Protein 4F52 (pdb70)

Nearest PDB structures (foldseek):
  4f52-assembly1_E  TM=1.002E+00  e=5.260E-64  Homo sapiens
  4f52-assembly2_F  TM=9.256E-01  e=2.730E-46  Homo sapiens
  6oxl-assembly1_A  TM=2.474E-01  e=1.052E-02  Mus musculus
  7t3r-assembly1_D  TM=1.811E-01  e=1.548E-01  Homo sapiens
  4f52-assembly1_A  TM=1.004E+00  e=5.080E-45  Homo sapiens

InterPro domains:
  IPR001373 Cullin, N-terminal [PF00888] (21-518)
  IPR016157 Cullin, conserved site [PS01256] (749-776)
  IPR016158 Cullin homology domain [PS50069] (417-644)
  IPR016158 Cullin homology domain [SM00182] (447-594)
  IPR016159 Cullin repeat-like-containing domain superfamily [SSF74788] (17-409)
  IPR019559 Cullin, neddylation domain [PF10557] (706-766)
  IPR019559 Cullin, neddylation domain [SM00884] (703-770)
  IPR036317 Cullin homology domain superfamily [SSF75632] (413-686)
  IPR036388 Winged helix-like DNA-binding domain superfamily [G3DSA:1.10.10.10] (604-671)
  IPR036388 Winged helix-like DNA-binding domain superfamily [G3DSA:1.10.10.10] (672-776)
  IPR036390 Winged helix DNA-binding domain superfamily [SSF46785] (687-776)
  IPR045093 Cullin [PTHR11932] (12-776)
  IPR059120 Cullin-like, alpha+beta domain [PF26557] (539-658)

Organism: Homo sapiens (NCBI:txid9606)

GO terms:
  GO:0034599 cellular response to oxidative stress (P, IDA)
  GO:0043123 positive regulation of canonical NF-kappaB signal transduction (P, IDA)
  GO:0043161 proteasome-mediated ubiquitin-dependent protein catabolic process (P, IDA)
  GO:0031625 ubiquitin protein ligase binding (F, IDA)
  GO:0031146 SCF-dependent proteasomal ubiquitin-dependent protein catabolic process (P, IDA)
  GO:0070936 protein K48-linked ubiquitination (P, IDA)
  GO:0160072 ubiquitin ligase complex scaffold activity (F, IDA)
  GO:0005634 nucleus (C, IC)
  GO:0005737 cytoplasm (C, IC)
  GO:0005515 protein binding (F, IPI)
  GO:1990452 Parkin-FBXW7-Cul1 ubiquitin ligase complex (C, IPI)
  GO:0031461 cullin-RING ubiquitin ligase complex (C, IDA)
  GO:0005886 plasma membrane (C, IDA)
  GO:0019005 SCF ubiquitin ligase complex (C, IDA)
  GO:0016567 protein ubiquitination (P, IDA)
  GO:0097193 intrinsic apoptotic signaling pathway (P, TAS)
  GO:0000082 G1/S transition of mitotic cell cycle (P, TAS)
  GO:0005654 nucleoplasm (C, TAS)
  GO:0005829 cytosol (C, TAS)

Foldseek 3Di:
DVLQVVVLVVQLQVVVVVVSVVCCVVVCQVSLVSNLQSLLVSQLVPSRHDPVSLVVSLVVVCVVVHDPSRPLVVQSVVLSVVQVVLQVVLCVVCVVDDDLPFDDGDRAHDPVSHPDDDAFFFDQDPNRPVVVVSSVVVVCVVDPPDDDDDRQQSPWDWDWDDLAPDIAIETAGSLLVQQVVVPVVDFKDFLLRSCVRGVGDSVVSLLVVLLVCVPVFKHFPDPVDDSVDDGGDRRTMIGTDNHDDDPDRYDYSYDDSD/DPDDDDDDDDDDDDDDDDDAAAQPQQGDHQVDFDVVLVVDDCDPVVVFHWWAWPVGRIHGCVRVVVVCVPPQFDDPPTDRTDTD/DLVLLVVVLVCFCPLVCLVVSVVVVVPDVNLVSNVLSVLVCLLVVSGPDLVSLVVNVVSNPCPCVSCVLPVQSSVQQVVQVVVFVVLVVVQPPPHDDDDDDGDRFHDVVSHPDDAAFFWDQDPNCVVVVVSVVVVVCVVVPDDDGGDHQQSDWDWDWDPLAPDIAIETAGSLVVLQVVVCVVHFKDFLLRSCVRGVGDSVVNLVLVLLCCVQVQKHWPDPVDDSVPDDGDRRTMIGGDNHDDDPHRYYYSYDDD/DPDDDDDDDDDDDDDDDDDDAPAPQQRHHLVDAGDVCVVPPADPVRDDQHWWAWVVRDIHRCVRVVVVCVVNQDDPVDSPGGDTD/DLVVVLVVVCVVPVVDVPVNLVSLLVCLPDHDPPVVVVVPPVVPPLVCLAAPVLSSQVSLLCCCLVPPPPDPVNVSSVVVNVSSLVRYHLVVRVVSLLVLLPDDAFLSSQVSLVVCLVSLQSSVVVVVQALVSVLVVLVSLLNRLLPYDEDDPDVDRSCNLVSLVSVLVSCVVLLVVLLDDPDPDVNSVVNLVSLVVSLLSCLARHQLLYDPPDSSLVNPLSSLVSCVSRPNRPLNHVVSLRSNLSNLLCCVVVVRVVVVDDDCPPLVVVCLVNLSSLLVQLVDQDPSSPVSSLSSLCVSLVPADFQPAEQCSVVDPSLQVVLVSLLCCLPPHPDPVSNVSSVVSNVSSLRRHHAVNNLVNLLCCLVPSPALVVLLVSLVVLLVCLVVVPDPHCCAPVNVVVVLCSLQAADVHLADDCQRNLRSLVSNLVSLLCVLPPDAVVRRSHPDPVCPVVSCVRHVPSLVNNLVVLLVVLVVCLVVVVVVVVVVCVPSPVSVVSVVVNVSSVVSVVSSVVSVVSVVVRD/DLVCQLVVLQVVVQPDPVCDPVSQVSNLVSLVVVVVVDPDCLVDDRSQVVLAEGVLSVLQVLVVPVPDVDNVSSVVVNVSSLVHYPLVSNLVVLLCLLVVDAWLRSQVSLPVRLVSNLVSVVVDPPDLVSVLSVLCSNLVRLLPYDCPLPPPVHRSCNLVNLQVVCVSCVVVLVVVVVPCVNLVSLVVSLQSLLARPLLLPNADVRSVLVNNLVSLVSQVSSPPRCVVVLVPSRVSSVLSVLLCCQVVPHCCVVPDPDDDLVSVLLSNLVSLLVQLPDDPPRSNVSSLSSLVSSQVPADWLQAEQVSVVDVSNLVNLVSLLCQLPPPPDPVSNVSSVVSNVSSLRRHHLVNLLVSLVSCLPSRPALQVNLVSLLVLLVSCVVVCRCSKACVVVVVVCSQQCLPVQQPSVCVRNLSSLLSNLVSLQCQLVVAAPVHGIHDDPVCVVVCCVRHLVSLVNNLVVLLVVLVVVVVCVVVVPCVCVVVSVVSVVVNVSSVVSVVSSVVSVVSNVVRD

B-factor: mean 109.43, std 35.44, range [20.0, 257.78]

Solvent-accessible surface area: 84834 Å² total; per-residue (Å²): 93,133,68,0,100,111,4,18,71,70,11,128,172,83,83,53,6,67,114,20,40,143,134,46,131,198,140,93,97,85,28,31,122,48,6,14,94,37,2,0,88,8,18,11,91,87,89,7,69,53,82,110,24,5,32,26,10,14,73,41,4,63,137,36,29,18,122,74,22,0,25,69,5,54,89,1,68,103,4,34,30,71,2,135,79,10,32,124,81,1,96,138,5,10,74,45,6,75,87,21,139,11,72,8,35,0,27,2,0,9,26,44,16,8,37,24,132,149,31,38,76,8,20,39,16,87,77,0,46,60,2,24,35,4,0,26,5,0,11,62,48,104,64,107,36,60,27,15,42,15,0,24,70,50,4,88,7,12,0,25,0,60,34,16,136,17,142,1,21,0,60,1,24,1,17,3,0,5,0,0,9,51,0,28,84,100,82,37,28,36,2,68,85,0,17,99,38,4,60,1,124,65,97,59,0,32,73,8,0,57,16,0,16,136,21,102,0,1,42,21,112,80,169,145,24,84,34,81,130,74,119,30,103,64,118,32,50,0,71,15,94,93,30,5,94,18,140,115,59,102,20,81,10,58,64,111,74,212,165,61,1,82,19,67,71,0,40,2,6,0,10,21,14,58,44,25,110,66,90,43,0,18,10,0,46,3,80,21,153,77,87,1,1,23,10,38,6,65,148,88,36,100,91,10,153,26,87,49,9,126,0,90,16,88,48,22,1,2,104,33,2,0,52,93,12,40,187,80,67,115,27,1,5,77,38,75,134,131,26,132,110,152,108,88,134,42,0,136,87,4,11,70,68,8,124,196,100,101,54,5,58,112,5,24,124,133,38,151,173,150,147,38,36,161,76,11,6,108,14,4,0,125,5,9,11,58,120,75,23,81,34,94,120,12,6,35,31,11,16,65,68,25,55,180,62,84,84,65,1,19,68,6,40,74,0,40,102,0,24,40,72,1,93,80,4,28,91,68,6,156,141,9,11,87,56,6,21,62,62,130,18,69,26,29,1,14,3,1,12,30,30,16,6,47,32,130,118,54,29,86,24,34,43,18,99,61,1,40,66,4,29,19,4,0,11,3,12,5,51,48,107,41,113,45,51,17,16,54,10,1,30,70,52,4,67,3,22,0,21,1,59,28,18,143,81,132,6,28,0,42,1,20,0,13,4,0,3,0,0,9,52,0,38,111,86,80,33,32,27,0,77,91,0,21,73,48,4,95,0,121,56,73,65,0,24,89,11,0,69,23,0,12,121,29,115,0,0,36,27,120,88,164,50,15,2,22,36,35,42,122,28,100,57,100,47,58,0,67,9,72,83,17,5,141,49,215,137,125,146,16,81,10,55,67,123,166,140,52,0,62,21,91,68,0,43,0,4,0,10,30,12,62,41,28,111,61,93,27,0,25,8,1,54,6,57,39,154,67,67,2,2,25,17,32,3,77,130,40,67,110,131,59,109,94,14,82,59,10,133,0,65,13,101,60,24,3,0,84,51,3,0,36,80,12,36,167,104,72,131,30,1,6,82,30,81,127,125,16,109,83,163,181,24,28,114,64,4,90,71,27,24,145,170,26,68,143,108,191,57,120,9,74,74,0,0,70,132,9,4,90,182,48,68,31,88,60,7,20,123,37,2,78,114,110,136,22,87,86,11,12,85,67,63,0,67,18,7,2,12,13,2,3,90,32,2,43,117,71,91,63,146,45,107,128,48,124,70,32,51,83,7,8,72,30,0,13,149,32,3,44,31,124,70,1,24,101,13,1,14,42,4,54,128,76,15,49,32,128,96,2,8,88,2,2,61,29,1,15,107,1,1,43,47,2,7,112,91,42,167,73,63,1,127,12,10,2,62,1,2,25,10,1,38,62,19,2,30,61,8,72,23,24,87,134,128,183,44,83,82,10,2,23,106,1,1,110,22,0,0,111,5,0,85,42,13,4,99,102,14,109,99,82,198,104,132,50,126,44,19,66,79,18,52,87,39,0,22,101,1,0,19,35,0,0,59,32,2,0,3,27,0,64,38,228,69,66,10,102,80,1,0,35,41,0,0,18,7,0,42,34,9,33,70,39,8,58,165,75,198,135,67,35,38,0,32,0,0,5,8,4,0,2,70,26,26,32,4,48,84,119,84,33,102,143,64,118,58,32,49,125,48,1,61,130,6,0,25,44,0,27,36,1,7,120,70,77,26,92,11,1,4,40,1,0,1,65,2,0,44,65,18,0,97,179,5,131,82,69,34,0,80,68,110,38,12,134,75,157,9,0,47,33,1,0,58,4,0,10,120,6,2,9,54,10,94,53,110,99,13,30,158,72,0,22,47,10,0,50,36,0,2,54,16,0,28,42,41,0,4,10,37,0,0,78,22,0,10,106,48,23,93,15,11,4,0,18,9,24,0,2,46,7,0,6,47,16,3,40,121,21,41,164,224,115,92,1,19,20,108,82,0,30,43,0,6,98,42,2,15,118,26,42,61,16,40,134,9,37,3,47,69,22,24,19,33,7,7,8,1,0,3,3,11,8,2,4,4,30,82,15,84,63,155,102,46,102,4,7,10,38,102,47,38,25,98,22,47,90,113,5,1,106,23,1,51,77,4,0,85,120,16,53,51,71,11,103,44,22,12,121,52,0,77,83,8,26,139,89,121,165,128,91,100,140,44,4,147,25,1,62,54,0,38,49,36,2,66,14,0,43,15,4,0,58,36,0,56,92,14,27,106,119,66,82,193,18,101,109,55,10,48,58,13,3,134,101,22,44,155,65,148,101,200,164,135,145,12,65,30,104,12,60,88,1,2,60,113,24,28,125,172,103,52,114,32,8,104,71,132,133,4,81,92,17,6,68,46,14,0,79,23,15,4,8,15,3,0,110,42,2,19,143,162,178,100,146,52,58,67,112,12,10,82,30,2,15,124,39,7,40,24,93,55,2,12,93,8,0,11,34,1,88,129,26,63,66,22,108,51,1,16,75,1,0,49,53,0,9,107,18,0,31,60,1,9,84,96,51,148,76,77,3,126,15,12,3,55,0,7,33,14,2,28,72,10,4,36,102,10,61,16,21,120,162,41,65,163,22,96,63,4,3,3,101,0,2,77,15,5,2,127,5,3,68,37,10,10,90,108,41,116,149,151,126,98,20,59,80,33,4,36,81,7,1,32,39,1,0,40,40,7,1,6,35,1,83,25,152,166,57,9,12,78,92,6,0,30,53,1,0,17,12,1,25,44,4,30,86,33,7,18,185,49,64,127,176,126,64,40,36,0,31,0,0,7,1,8,0,3,32,38,29,44,5,51,58,100,52,26,70,156,133,88,50,64,48,101,33,2,73,45,3,0,23,22,0,30,37,0,14,138,87,79,25,80,13,0,6,34,4,0,1,49,0,0,62,43,16,0,100,166,9,132,75,76,47,0,73,96,93,26,18,147,74,161,14,1,42,28,2,0,40,11,0,12,122,8,1,12,65,12,106,45,98,94,8,28,110,67,0,24,53,5,1,57,44,0,3,56,15,2,25,50,43,0,5,8,40,0,0,84,25,0,10,85,80,22,102,10,8,6,2,17,2,21,0,1,39,11,0,10,58,19,0,34,130,18,100,168,89,0,12,14,109,86,0,34,43,0,7,77,30,1,11,133,35,78,107,13,36,51,2,26,6,36,50,37,22,22,33,10,6,9,1,0,3,2,4,4,1,2,0,35,52,10,56,84,150,92,65,110,5,5,11,31,108,24,24,28,82,13,60,88,103,7,5,126,19,2,53,92,0,3,81,80,5,81,45,53,4,73,44,18,20,116,81,1,77,100,47,55,203,118,26,136,121,58,8,127,10,1,69,62,0,30,49,39,6,65,18,0,62,21,3,0,49,35,0,58,84,16,15,129,108,57,105

Secondary structure (DSSP, 8-state):
-HHHHHHHHHH--HHHHHHHHHHHH--HHHHHHHHHHHHHHHHHT---S-HHHHHHHHHHHHHHH-HHHHHHHHHHHHHHHHHHHHHHHHHHHHTTSPPPSSEEEEEEEETTTS-----------HHHHHHHHHHHHHHHHH-TTEEEEEEEEEEEEEEEESSSSS--EEEEEHHHHHHHGGGGT-SEEEHH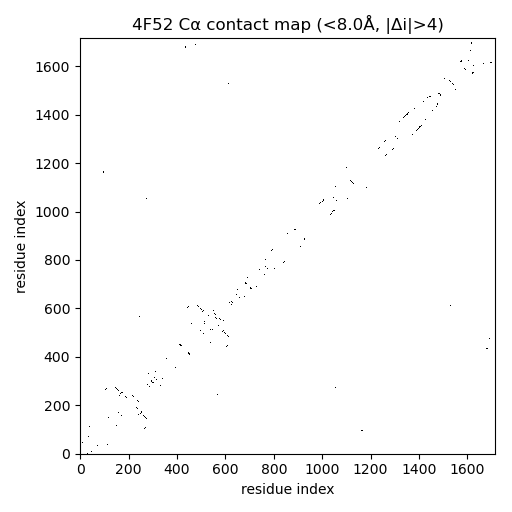HHHHHH---HHHHHHHHHHHHHSTTEE-S-TT--TTT----TT-EEEE-TT---SBSEEE------/--EEEEEEEEEEEEEEPP---B-SSS-SBTTS--HHHHSSPS-STT---EEEBTT--EEEHHHHHHHTTT-SB-SSS--B--B-/-HHHHHHHHHT----TTHHHHHHHHHT---HHHHHHHHHHHHHTT--S-SHHHHHHHHHH---HHHHHHHHHHHHHHHHHHHHHHHHHHHHHTT----SEEEEEEEETTTS---PPPP----HHHHHHHHHHHHHHHHHSSS-EEEE-GGG-EEEEEESSSSS--EEEEEHHHHHHHHGGGT-SEEEHHHHHHHH---HHHHHHHHHHHHHTTSEEES-TTB-TTT----TT-EEEE-TT---S-SEEE-----/--EEEEEEEEEEEEEPPP---B-TTT-SBSSS--HHHHHS---TTT----EEEBTT--EEEHHHHHHHHHH-SB-TTT-SBP-B-/-HHHHHHHHHHHHSS---HHHHHHHHHHSSS-SHHHHHHHTT-TTHHHHHHTGGGGHHHHHHHHHTS---SSSTHHHHHHHHHHHHHS-GGGHHHHHGGGGTS--GGGHHHHHHHHHHHHHHHHHHS-S-HHHHHHHHHHHHHHHHHSPPPS----SS-HHHHHHHHHHHHHHHHHHHHS-S---HHHHHHHHHHHHHHHHHHHHHHHH-----HHHHHHHHHHHHHHHSSS-GGG----HHHHHHHHIIIIIT-TTTTTS-----HHHHHHHHHHHHHHHHT---HHHHHHHHHHHHHHHHSSPTT-B-GGGGGSHHHHHHHHHHHHHHHH-S-HHHHHHHHHHHHHHHHHB-HHHHHHHHHHHHHHH--HHHHHHHHHHHHHHHHHT----TTTSHHHHHHHHHHS--TTTTT--TTTSHHHHHHHHHHHHHHHHHSPTTT--SSGGGTHHHHIIIIIHHHHHHHHHHHHHHHHHHHHHHHHHHHT--TTGGGHHHHHHHHHHHHHHHHHHHHHHHHHHT-/-HHHHHHHHHHHHHS-----THHHHHHHHHHHHHHT---STTTSSTTHHHHHHS-GGGHHHHHHHH-----HHHHHHHHHHHHSS-HHHHHHHHHGGGTS--SSHHHHHHHHHHHHHHHHHHHSSS-SHHHHHHHHHHHHHHTTSPP-----S-SS-HHHHHHHHHHHHHHHHHHHH--HHHHHHHHHHHHHHHHHHHHH------HHHHHHHHHHHHHHHSSS-STT---TTTHHHHHHHHHHHHTS--SGGGS-S---HHHHHHHHHHHHHHHHT--SHHHHHHHHHHHHHHHTTSPTT-B-GGGGGSHHHHHHHHHHHHHHHH-S-HHHHHHHHHHHHHHHHHB-HHHHHHHHHHHHHHT--HHHHHHHHHHHHHHHHTT--TTTSHHHHHHHHHHS--SS-SSS-SSTTHHHHHHHHHHHHHHHHHS-SSS--SSTTTSHHHHIIIIIHHHHHHHHHHHHHHHHHHHHHHHT---HHHHHHHHHHHHHHHHHHHHHHHHHHHHHHHH-

Radius of gyration: 57.24 Å; Cα contacts (8 Å, |Δi|>4): 2184; chains: 6; bounding box: 103×138×144 Å

Sequence (1716 aa):
EELARYCDSLLKLEDTLNQVMEKFKKDKDVFQKFYAKMLAKRLVHQNSASDDAEASMISKLKQACGFEYTSKLQRMFQDIGVSKDLNEQFKKHLTNSEPLDLDFSIQVLSSGSWPFQQSCTFALPSELERSYQRFTAFYASRHSGRKLTWLYQLSKGELVTNCFKNRYTLQASTFQMAILLQYNTEDAYTVQQLTDSTQIKMDILAQVLQILLKSKLLVLEDENANVDEVELKPDTLIKLYLGYKNKKLRVNINVPMKKRFEVKKWNAVALWAWDIVVDNCAICRNHIMDLCIECQANQASATSECTVAWGVCNHAFHFHCISRWLKTRQVCPLDNREWEFQPEELARYCDSLLKLEDTLNQVMEKFKKIVFQKFYAKMLAKRLVHQNSASDDAEASMISKLKQGFEYTSKLQRMFQDIGVSKDLNEQFKKHLTNSEPLDLDFSIQVLSSGSWPFQQSCTFALPSELERSYQRFTAFYASRHSGRKLTWLYQLSKGELVTNCFKNRYTLQASTFQMAILLQYNTEDAYTVQQLTDSTQIKMDILAQVLQILLKSKLLVLEDENANVDEVELKPDTLIKLYLGYKNKKLRVNINVPMKRFEVKKWNAVALWAWDIVVDNCAICRNHIMDLCIECQANQASATSEECTVAWGVCNHAFHFHCISRWLKTRQVCPLDNREWEFQMAVEELQSIIKRCQILEGLFQLAGQRCIEEGHTDQLLEIIQNEKNKVIIKNMGWNLVGPVVRCLLCKDKEDSKRKVYFLIFDLLVKLCNPKELLLGLLELIEEPSGKQISQSILLLLQPLQTVIQKLHNKAYSIGLALSTLWNQLSLLPVPYSKMDDYGLCQCCKALIEFTKPFVEEVIDNKENSLENEKLKDELLKFCFKSLKCPLLTAQFFDPFRYFASEIIGFLSAIGHPFPKMKQLADSMASLAYLVFVQGIHIDQLPMVLSPLYLLQFNMGHIEVFLQRTEESVISKGLELLENSLLRIEDNSLLYQYLEIKSFLTVPQGLVKVMTLCPIETLRKKSLAMLQLYINKLDSQGKYTLFRCLLNTSNHSGVEAFIIQNIKNQIDMSLKRKWFTGPQLISLLDLVLFLPEGAETDLLQNSDRIMASLNLLRYLVIKDNENDNQTGLWTELGNIENNFLKPLHIGLNMSKAHYEAEIKNSQEAQKSKDPPEMQLKVLHSALFTFDLIESVLARVEELIEIKTMAVEELQSIIKRCQILEEQKEEDFGLFQLAGQRCIEELLEIIQNEKNKVIIKNMGWNLVGPVVRCLLCSKRKVYFLIFDLLVKLCNPKELLLGLLELIEEPSGKQISQSILLLLQPLQTVIQKLHNKAYSIGLALSTLWNQLSLLPVPYQIQMDDYGLCQCCKALIEFTKPFVEEVIDNEKLKDELLKFCFKSLKCPLLTAQFFNDPFRYFASEIIGFLSAIGHPFPKMINKQLADSMASLAYLVFVQGIHIDQLPMVLSPLYLLQFNMGHIEVFLQRTEESVISKGLELLENSLLRIEDNSLLYQYLEIKSFLTVPQGLVKVMTLCPIETLRKKSLAMLQLYINKLDSQGKYTLFRCLLNTSNHSGVEAFIIQNIKNQIDMSLKWFTGPQLISLLDLVLFLPEGAETDLLQNSDRIMASLNLLRYLVIKDNENDNQTGLWTELGNIENNFLKPLHIGLNMSKAHYEAEIKNSQEAQKPPEMQLKVLHSALFTFDLIESVLARVEELIEIKT

CATH classification: 1.20.1310.10 (+1 more: 3.30.230.130)

Structure (mmCIF, N/CA/C/O backbone):
data_4F52
#
_entry.id   4F52
#
_cell.length_a   53.333
_cell.length_b   193.932
_cell.length_c   142.075
_cell.angle_alpha   90.00
_cell.angle_beta   98.81
_cell.angle_gamma   90.00
#
_symmetry.space_group_name_H-M   'P 1 21 1'
#
loop_
_entity.id
_entity.type
_entity.pdbx_description
1 polymer Cullin-1
2 polymer 'E3 ubiquitin-protein ligase RBX1'
3 polymer Glomulin
4 non-polymer 'ZINC ION'
#
loop_
_atom_site.group_PDB
_atom_site.id
_atom_site.type_symbol
_atom_site.label_atom_id
_atom_site.label_alt_id
_atom_site.label_comp_id
_atom_site.label_asym_id
_atom_site.label_entity_id
_atom_site.label_seq_id
_atom_site.pdbx_PDB_ins_code
_atom_site.Cartn_x
_atom_site.Cartn_y
_atom_site.Cartn_z
_atom_site.occupancy
_atom_site.B_iso_or_equiv
_atom_site.auth_seq_id
_atom_site.auth_comp_id
_atom_site.auth_asym_id
_atom_site.auth_atom_id
_atom_site.pdbx_PDB_model_num
ATOM 1 N N . GLU A 1 12 ? -15.232 -54.200 4.732 1.00 158.82 420 GLU A N 1
ATOM 2 C CA . GLU A 1 12 ? -14.586 -53.201 5.576 1.00 160.99 420 GLU A CA 1
ATOM 3 C C . GLU A 1 12 ? -13.484 -53.819 6.439 1.00 158.18 420 GLU A C 1
ATOM 4 O O . GLU A 1 12 ? -12.304 -53.634 6.151 1.00 152.93 420 GLU A O 1
ATOM 10 N N . GLU A 1 13 ? -13.867 -54.560 7.480 1.00 162.48 421 GLU A N 1
ATOM 11 C CA . GLU A 1 13 ? -12.894 -55.177 8.390 1.00 165.58 421 GLU A CA 1
ATOM 12 C C . GLU A 1 13 ? -11.879 -56.029 7.627 1.00 163.78 421 GLU A C 1
ATOM 13 O O . GLU A 1 13 ? -10.737 -56.204 8.065 1.00 161.60 421 GLU A O 1
ATOM 19 N N . LEU A 1 14 ? -12.305 -56.550 6.480 1.00 163.72 422 LEU A N 1
ATOM 20 C CA . LEU A 1 14 ? -11.422 -57.306 5.598 1.00 162.33 422 LEU A CA 1
ATOM 21 C C . LEU A 1 14 ? -10.167 -56.483 5.299 1.00 161.18 422 LEU A C 1
ATOM 22 O O . LEU A 1 14 ? -9.085 -57.033 5.080 1.00 161.27 422 LEU A O 1
ATOM 27 N N . ALA A 1 15 ? -10.328 -55.162 5.317 1.00 159.48 423 ALA A N 1
ATOM 28 C CA . ALA A 1 15 ? -9.225 -54.220 5.145 1.00 154.51 423 ALA A CA 1
ATOM 29 C C . ALA A 1 15 ? -8.491 -53.986 6.462 1.00 149.16 423 ALA A C 1
ATOM 30 O O . ALA A 1 15 ? -7.291 -54.240 6.570 1.00 144.85 423 ALA A O 1
ATOM 32 N N . ARG A 1 16 ? -9.228 -53.486 7.451 1.00 148.95 424 ARG A N 1
ATOM 33 C CA . ARG A 1 16 ? -8.673 -53.126 8.750 1.00 151.08 424 ARG A CA 1
ATOM 34 C C . ARG A 1 16 ? -7.736 -54.203 9.281 1.00 145.59 424 ARG A C 1
ATOM 35 O O . ARG A 1 16 ? -6.682 -53.896 9.838 1.00 142.42 424 ARG A O 1
ATOM 43 N N . TYR A 1 17 ? -8.116 -55.464 9.102 1.00 143.97 425 TYR A N 1
ATOM 44 C CA . TYR A 1 17 ? -7.306 -56.568 9.601 1.00 147.36 425 TYR A CA 1
ATOM 45 C C . TYR A 1 17 ? -5.849 -56.451 9.147 1.00 141.16 425 TYR A C 1
ATOM 46 O O . TYR A 1 17 ? -4.919 -56.673 9.929 1.00 143.13 425 TYR A O 1
ATOM 55 N N . CYS A 1 18 ? -5.662 -56.092 7.882 1.00 140.05 426 CYS A N 1
ATOM 56 C CA . CYS A 1 18 ? -4.332 -55.971 7.292 1.00 138.62 426 CYS A CA 1
ATOM 57 C C . CYS A 1 18 ? -3.483 -54.876 7.957 1.00 137.45 426 CYS A C 1
ATOM 58 O O . CYS A 1 18 ? -2.282 -55.058 8.179 1.00 141.82 426 CYS A O 1
ATOM 61 N N . ASP A 1 19 ? -4.106 -53.743 8.274 1.00 128.02 427 ASP A N 1
ATOM 62 C CA . ASP A 1 19 ? -3.394 -52.644 8.924 1.00 124.74 427 ASP A CA 1
ATOM 63 C C . ASP A 1 19 ? -3.137 -52.935 10.412 1.00 136.75 427 ASP A C 1
ATOM 64 O O . ASP A 1 19 ? -2.104 -52.538 10.956 1.00 135.79 427 ASP A O 1
ATOM 69 N N . SER A 1 20 ? -4.067 -53.648 11.054 1.00 142.35 428 SER A N 1
ATOM 70 C CA . SER A 1 20 ? -3.923 -54.054 12.458 1.00 141.07 428 SER A CA 1
ATOM 71 C C . SER A 1 20 ? -2.799 -55.076 12.628 1.00 136.44 428 SER A C 1
ATOM 72 O O . SER A 1 20 ? -2.122 -55.107 13.659 1.00 135.38 428 SER A O 1
ATOM 75 N N . LEU A 1 21 ? -2.622 -55.916 11.611 1.00 131.27 429 LEU A N 1
ATOM 76 C CA . LEU A 1 21 ? -1.527 -56.879 11.581 1.00 136.79 429 LEU A CA 1
ATOM 77 C C . LEU A 1 21 ? -0.215 -56.198 11.208 1.00 138.59 429 LEU A C 1
ATOM 78 O O . LEU A 1 21 ? 0.854 -56.576 11.690 1.00 145.82 429 LEU A O 1
ATOM 83 N N . LEU A 1 22 ? -0.305 -55.198 10.336 1.00 133.38 430 LEU A N 1
ATOM 84 C CA . LEU A 1 22 ? 0.884 -54.559 9.776 1.00 139.48 430 LEU A CA 1
ATOM 85 C C . LEU A 1 22 ? 1.346 -53.306 10.533 1.00 139.96 430 LEU A C 1
ATOM 86 O O . LEU A 1 22 ? 2.374 -52.712 10.197 1.00 134.03 430 LEU A O 1
ATOM 91 N N . LYS A 1 23 ? 0.589 -52.921 11.559 1.00 146.20 431 LYS A N 1
ATOM 92 C CA . LYS A 1 23 ? 0.875 -51.722 12.349 1.00 142.91 431 LYS A CA 1
ATOM 93 C C . LYS A 1 23 ? 2.243 -51.805 13.018 1.00 139.27 431 LYS A C 1
ATOM 94 O O . LYS A 1 23 ? 3.247 -51.378 12.447 1.00 135.38 431 LYS A O 1
ATOM 100 N N . LEU A 1 34 ? 5.216 -64.765 7.554 1.00 173.49 442 LEU A N 1
ATOM 101 C CA . LEU A 1 34 ? 5.300 -63.308 7.428 1.00 167.08 442 LEU A CA 1
ATOM 102 C C . LEU A 1 34 ? 4.584 -62.806 6.168 1.00 171.42 442 LEU A C 1
ATOM 103 O O . LEU A 1 34 ? 3.422 -62.402 6.227 1.00 168.16 442 LEU A O 1
ATOM 108 N N . GLU A 1 35 ? 5.276 -62.814 5.032 1.00 176.69 443 GLU A N 1
ATOM 109 C CA . GLU A 1 35 ? 4.604 -62.596 3.755 1.00 177.58 443 GLU A CA 1
ATOM 110 C C . GLU A 1 35 ? 3.664 -63.771 3.555 1.00 184.01 443 GLU A C 1
ATOM 111 O O . GLU A 1 35 ? 2.711 -63.701 2.784 1.00 183.05 443 GLU A O 1
ATOM 117 N N . ASP A 1 36 ? 3.961 -64.859 4.258 1.00 190.29 444 ASP A N 1
ATOM 118 C CA . ASP A 1 36 ? 3.044 -65.977 4.387 1.00 192.74 444 ASP A CA 1
ATOM 119 C C . ASP A 1 36 ? 1.713 -65.472 4.929 1.00 188.56 444 ASP A C 1
ATOM 120 O O . ASP A 1 36 ? 0.696 -65.529 4.245 1.00 190.08 444 ASP A O 1
ATOM 125 N N . THR A 1 37 ? 1.735 -64.948 6.152 1.00 181.40 445 THR A N 1
ATOM 126 C CA . THR A 1 37 ? 0.534 -64.425 6.802 1.00 174.64 445 THR A CA 1
ATOM 127 C C . THR A 1 37 ? -0.101 -63.295 5.991 1.00 170.13 445 THR A C 1
ATOM 128 O O . THR A 1 37 ? -1.212 -62.854 6.294 1.00 171.12 445 THR A O 1
ATOM 132 N N . LEU A 1 38 ? 0.625 -62.815 4.983 1.00 163.92 446 LEU A N 1
ATOM 133 C CA . LEU A 1 38 ? 0.101 -61.851 4.015 1.00 151.92 446 LEU A CA 1
ATOM 134 C C . LEU A 1 38 ? -0.754 -62.555 2.964 1.00 155.71 446 LEU A C 1
ATOM 135 O O . LEU A 1 38 ? -1.947 -62.274 2.806 1.00 153.80 446 LEU A O 1
ATOM 140 N N . ASN A 1 39 ? -0.111 -63.453 2.227 1.00 160.53 447 ASN A N 1
ATOM 141 C CA . ASN A 1 39 ? -0.781 -64.281 1.238 1.00 164.24 447 ASN A CA 1
ATOM 142 C C . ASN A 1 39 ? -2.011 -64.976 1.828 1.00 169.72 447 ASN A C 1
ATOM 143 O O . ASN A 1 39 ? -3.003 -65.190 1.129 1.00 171.88 447 ASN A O 1
ATOM 148 N N . GLN A 1 40 ? -1.944 -65.322 3.114 1.00 170.58 448 GLN A N 1
ATOM 149 C CA . GLN A 1 40 ? -3.062 -65.976 3.801 1.00 172.44 448 GLN A CA 1
ATOM 150 C C . GLN A 1 40 ? -4.292 -65.066 3.837 1.00 164.60 448 GLN A C 1
ATOM 151 O O . GLN A 1 40 ? -5.417 -65.540 3.990 1.00 168.17 448 GLN A O 1
ATOM 157 N N . VAL A 1 41 ? -4.061 -63.760 3.731 1.00 154.98 449 VAL A N 1
ATOM 158 C CA . VAL A 1 41 ? -5.123 -62.801 3.439 1.00 150.50 449 VAL A CA 1
ATOM 159 C C . VAL A 1 41 ? -5.390 -62.734 1.930 1.00 155.76 449 VAL A C 1
ATOM 160 O O . VAL A 1 41 ? -6.534 -62.651 1.488 1.00 156.16 449 VAL A O 1
ATOM 164 N N . MET A 1 42 ? -4.312 -62.762 1.153 1.00 158.44 450 MET A N 1
ATOM 165 C CA . MET A 1 42 ? -4.381 -62.623 -0.303 1.00 160.37 450 MET A CA 1
ATOM 166 C C . MET A 1 42 ? -5.299 -63.661 -0.961 1.00 170.21 450 MET A C 1
ATOM 167 O O . MET A 1 42 ? -5.788 -63.453 -2.074 1.00 170.38 450 MET A O 1
ATOM 172 N N . GLU A 1 43 ? -5.513 -64.788 -0.288 1.00 179.31 451 GLU A N 1
ATOM 173 C CA . GLU A 1 43 ? -6.497 -65.759 -0.759 1.00 187.20 451 GLU A CA 1
ATOM 174 C C . GLU A 1 43 ? -7.906 -65.207 -0.551 1.00 189.04 451 GLU A C 1
ATOM 175 O O . GLU A 1 43 ? -8.729 -65.237 -1.466 1.00 190.02 451 GLU A O 1
ATOM 181 N N . LYS A 1 44 ? -8.174 -64.706 0.651 1.00 188.67 452 LYS A N 1
ATOM 182 C CA . LYS A 1 44 ? -9.481 -64.146 0.972 1.00 186.94 452 LYS A CA 1
ATOM 183 C C . LYS A 1 44 ? -9.741 -62.868 0.183 1.00 179.03 452 LYS A C 1
ATOM 184 O O . LYS A 1 44 ? -10.866 -62.371 0.140 1.00 177.71 452 LYS A O 1
ATOM 190 N N . PHE A 1 45 ? -8.692 -62.340 -0.440 1.00 174.95 453 PHE A N 1
ATOM 191 C CA . PHE A 1 45 ? -8.804 -61.119 -1.229 1.00 169.56 453 PHE A CA 1
ATOM 192 C C . PHE A 1 45 ? -9.742 -61.312 -2.416 1.00 168.11 453 PHE A C 1
ATOM 193 O O . PHE A 1 45 ? -10.535 -60.429 -2.742 1.00 161.72 453 PHE A O 1
ATOM 201 N N . LYS A 1 46 ? -9.646 -62.472 -3.057 1.00 170.84 454 LYS A N 1
ATOM 202 C CA . LYS A 1 46 ? -10.485 -62.782 -4.208 1.00 172.35 454 LYS A CA 1
ATOM 203 C C . LYS A 1 46 ? -11.960 -62.817 -3.823 1.00 177.65 454 LYS A C 1
ATOM 204 O O . LYS A 1 46 ? -12.817 -62.337 -4.565 1.00 178.58 454 LYS A O 1
ATOM 210 N N . LYS A 1 47 ? -12.249 -63.388 -2.658 1.00 180.76 455 LYS A N 1
ATOM 211 C CA . LYS A 1 47 ? -13.620 -63.486 -2.172 1.00 181.91 455 LYS A CA 1
ATOM 212 C C . LYS A 1 47 ? -14.562 -63.965 -3.271 1.00 181.30 455 LYS A C 1
ATOM 213 O O . LYS A 1 47 ? -15.361 -64.878 -3.063 1.00 180.21 455 LYS A O 1
ATOM 219 N N . ASP A 1 50 ? -16.046 -56.351 -4.900 1.00 210.14 458 ASP A N 1
ATOM 220 C CA . ASP A 1 50 ? -16.237 -54.964 -4.488 1.00 205.17 458 ASP A CA 1
ATOM 221 C C . ASP A 1 50 ? -14.933 -54.343 -3.974 1.00 200.49 458 ASP A C 1
ATOM 222 O O . ASP A 1 50 ? -14.932 -53.535 -3.043 1.00 199.66 458 ASP A O 1
ATOM 227 N N . LYS A 1 51 ? -13.831 -54.711 -4.619 1.00 197.68 459 LYS A N 1
ATOM 228 C CA . LYS A 1 51 ? -12.485 -54.340 -4.191 1.00 188.71 459 LYS A CA 1
ATOM 229 C C . LYS A 1 51 ? -12.179 -52.833 -4.151 1.00 182.64 459 LYS A C 1
ATOM 230 O O . LYS A 1 51 ? -11.185 -52.424 -3.553 1.00 178.09 459 LYS A O 1
ATOM 236 N N . ASP A 1 52 ? -13.022 -52.004 -4.760 1.00 184.86 460 ASP A N 1
ATOM 237 C CA . ASP A 1 52 ? -12.743 -50.566 -4.817 1.00 180.15 460 ASP A CA 1
ATOM 238 C C . ASP A 1 52 ? -12.963 -49.901 -3.463 1.00 180.77 460 ASP A C 1
ATOM 239 O O . ASP A 1 52 ? -12.030 -49.329 -2.881 1.00 177.74 460 ASP A O 1
ATOM 244 N N . VAL A 1 53 ? -14.203 -49.954 -2.979 1.00 185.00 461 VAL A N 1
ATOM 245 C CA . VAL A 1 53 ? -14.534 -49.409 -1.669 1.00 180.46 461 VAL A CA 1
ATOM 246 C C . VAL A 1 53 ? -13.604 -50.024 -0.612 1.00 174.30 461 VAL A C 1
ATOM 247 O O . VAL A 1 53 ? -13.371 -49.425 0.438 1.00 178.95 461 VAL A O 1
ATOM 251 N N . PHE A 1 54 ? -13.065 -51.209 -0.907 1.00 161.72 462 PHE A N 1
ATOM 252 C CA . PHE A 1 54 ? -12.015 -51.820 -0.083 1.00 148.26 462 PHE A CA 1
ATOM 253 C C . PHE A 1 54 ? -10.690 -51.055 -0.171 1.00 141.94 462 PHE A C 1
ATOM 254 O O . PHE A 1 54 ? -10.026 -50.808 0.837 1.00 136.16 462 PHE A O 1
ATOM 262 N N . GLN A 1 55 ? -10.308 -50.705 -1.395 1.00 143.21 463 GLN A N 1
ATOM 263 C CA . GLN A 1 55 ? -9.073 -49.977 -1.654 1.00 140.01 463 GLN A CA 1
ATOM 264 C C . GLN A 1 55 ? -9.104 -48.567 -1.060 1.00 140.87 463 GLN A C 1
ATOM 265 O O . GLN A 1 55 ? -8.054 -48.015 -0.739 1.00 141.46 463 GLN A O 1
ATOM 271 N N . LYS A 1 56 ? -10.296 -47.980 -0.934 1.00 141.58 464 LYS A N 1
ATOM 272 C CA . LYS A 1 56 ? -10.456 -46.712 -0.209 1.00 137.07 464 LYS A CA 1
ATOM 273 C C . LYS A 1 56 ? -9.963 -46.838 1.231 1.00 124.81 464 LYS A C 1
ATOM 274 O O . LYS A 1 56 ? -9.016 -46.160 1.659 1.00 109.40 464 LYS A O 1
ATOM 280 N N . PHE A 1 57 ? -10.654 -47.696 1.975 1.00 129.62 465 PHE A N 1
ATOM 281 C CA . PHE A 1 57 ? -10.308 -48.000 3.351 1.00 139.24 465 PHE A CA 1
ATOM 282 C C . PHE A 1 57 ? -8.836 -48.380 3.505 1.00 137.38 465 PHE A C 1
ATOM 283 O O . PHE A 1 57 ? -8.136 -47.814 4.341 1.00 134.58 465 PHE A O 1
ATOM 291 N N . TYR A 1 58 ? -8.369 -49.328 2.696 1.00 133.27 466 TYR A N 1
ATOM 292 C CA . TYR A 1 58 ? -6.974 -49.774 2.761 1.00 121.36 466 TYR A CA 1
ATOM 293 C C . TYR A 1 58 ? -6.020 -48.606 2.539 1.00 110.85 466 TYR A C 1
ATOM 294 O O . TYR A 1 58 ? -4.998 -48.492 3.209 1.00 99.18 466 TYR A O 1
ATOM 303 N N . ALA A 1 59 ? -6.360 -47.752 1.579 1.00 115.76 467 ALA A N 1
ATOM 304 C CA . ALA A 1 59 ? -5.620 -46.525 1.352 1.00 112.79 467 ALA A CA 1
ATOM 305 C C . ALA A 1 59 ? -5.517 -45.758 2.658 1.00 118.43 467 ALA A C 1
ATOM 306 O O . ALA A 1 59 ? -4.428 -45.581 3.178 1.00 122.79 467 ALA A O 1
ATOM 308 N N . LYS A 1 60 ? -6.656 -45.333 3.201 1.00 123.31 468 LYS A N 1
ATOM 309 C CA . LYS A 1 60 ? -6.659 -44.578 4.454 1.00 122.86 468 LYS A CA 1
ATOM 310 C C . LYS A 1 60 ? -5.740 -45.248 5.480 1.00 122.16 468 LYS A C 1
ATOM 311 O O . LYS A 1 60 ? -4.852 -44.597 6.055 1.00 119.15 468 LYS A O 1
ATOM 317 N N . MET A 1 61 ? -5.934 -46.551 5.680 1.00 123.04 469 MET A N 1
ATOM 318 C CA . MET A 1 61 ? -5.108 -47.320 6.605 1.00 124.63 469 MET A CA 1
ATOM 319 C C . MET A 1 61 ? -3.641 -47.002 6.332 1.00 116.95 469 MET A C 1
ATOM 320 O O . MET A 1 61 ? -2.925 -46.499 7.202 1.00 126.49 469 MET A O 1
ATOM 325 N N . LEU A 1 62 ? -3.194 -47.309 5.120 1.00 102.55 470 LEU A N 1
ATOM 326 C CA . LEU A 1 62 ? -1.817 -47.048 4.705 1.00 95.16 470 LEU A CA 1
ATOM 327 C C . LEU A 1 62 ? -1.341 -45.621 5.000 1.00 93.98 470 LEU A C 1
ATOM 328 O O . LEU A 1 62 ? -0.283 -45.422 5.601 1.00 95.17 470 LEU A O 1
ATOM 333 N N . ALA A 1 63 ? -2.131 -44.638 4.576 1.00 89.48 471 ALA A N 1
ATOM 334 C CA . ALA A 1 63 ? -1.834 -43.215 4.771 1.00 83.54 471 ALA A CA 1
ATOM 335 C C . ALA A 1 63 ? -1.503 -42.883 6.235 1.00 92.59 471 ALA A C 1
ATOM 336 O O . ALA A 1 63 ? -0.477 -42.240 6.540 1.00 92.09 471 ALA A O 1
ATOM 338 N N . LYS A 1 64 ? -2.385 -43.323 7.133 1.00 98.14 472 LYS A N 1
ATOM 339 C CA . LYS A 1 64 ? -2.165 -43.113 8.551 1.00 107.15 472 LYS A CA 1
ATOM 340 C C . LYS A 1 64 ? -0.881 -43.814 8.963 1.00 108.98 472 LYS A C 1
ATOM 341 O O . LYS A 1 64 ? -0.009 -43.211 9.588 1.00 114.35 472 LYS A O 1
ATOM 347 N N . ARG A 1 65 ? -0.744 -45.082 8.585 1.00 103.49 473 ARG A N 1
ATOM 348 C CA . ARG A 1 65 ? 0.462 -45.837 8.931 1.00 97.73 473 ARG A CA 1
ATOM 349 C C . ARG A 1 65 ? 1.731 -45.131 8.442 1.00 90.00 473 ARG A C 1
ATOM 350 O O . ARG A 1 65 ? 2.832 -45.408 8.906 1.00 87.68 473 ARG A O 1
ATOM 358 N N . LEU A 1 66 ? 1.565 -44.218 7.497 1.00 78.92 474 LEU A N 1
ATOM 359 C CA . LEU A 1 66 ? 2.701 -43.583 6.868 1.00 78.64 474 LEU A CA 1
ATOM 360 C C . LEU A 1 66 ? 3.094 -42.303 7.564 1.00 89.78 474 LEU A C 1
ATOM 361 O O . LEU A 1 66 ? 4.187 -42.215 8.110 1.00 96.32 474 LEU A O 1
ATOM 366 N N . VAL A 1 67 ? 2.218 -41.303 7.522 1.00 96.40 475 VAL A N 1
ATOM 367 C CA . VAL A 1 67 ? 2.540 -39.996 8.111 1.00 101.32 475 VAL A CA 1
ATOM 368 C C . VAL A 1 67 ? 2.970 -40.068 9.579 1.00 116.50 475 VAL A C 1
ATOM 369 O O . VAL A 1 67 ? 3.723 -39.217 10.056 1.00 116.60 475 VAL A O 1
ATOM 373 N N . HIS A 1 68 ? 2.473 -41.074 10.295 1.00 124.73 476 HIS A N 1
ATOM 374 C CA . HIS A 1 68 ? 2.771 -41.242 11.718 1.00 129.11 476 HIS A CA 1
ATOM 375 C C . HIS A 1 68 ? 4.046 -42.062 11.886 1.00 128.26 476 HIS A C 1
ATOM 376 O O . HIS A 1 68 ? 4.400 -42.464 12.994 1.00 128.95 476 HIS A O 1
ATOM 383 N N . GLN A 1 69 ? 4.711 -42.335 10.768 1.00 125.62 477 GLN A N 1
ATOM 384 C CA . GLN A 1 69 ? 5.853 -43.241 10.744 1.00 121.03 477 GLN A CA 1
ATOM 385 C C . GLN A 1 69 ? 5.410 -44.600 11.232 1.00 122.23 477 GLN A C 1
ATOM 386 O O . GLN A 1 69 ? 4.413 -45.130 10.766 1.00 129.92 477 GLN A O 1
ATOM 392 N N . ASN A 1 70 ? 6.136 -45.167 12.174 1.00 130.53 478 ASN A N 1
ATOM 393 C CA . ASN A 1 70 ? 5.819 -46.517 12.608 1.00 149.74 478 ASN A CA 1
ATOM 394 C C . ASN A 1 70 ? 5.595 -47.439 11.395 1.00 152.91 478 ASN A C 1
ATOM 395 O O . ASN A 1 70 ? 6.391 -47.427 10.457 1.00 154.16 478 ASN A O 1
ATOM 400 N N . SER A 1 71 ? 4.507 -48.208 11.416 1.00 149.59 479 SER A N 1
ATOM 401 C CA . SER A 1 71 ? 4.178 -49.199 10.379 1.00 146.22 479 SER A CA 1
ATOM 402 C C . SER A 1 71 ? 5.172 -50.370 10.200 1.00 139.90 479 SER A C 1
ATOM 403 O O . SER A 1 71 ? 5.569 -50.683 9.079 1.00 144.31 479 SER A O 1
ATOM 406 N N . ALA A 1 72 ? 5.568 -51.005 11.303 1.00 129.51 480 ALA A N 1
ATOM 407 C CA . ALA A 1 72 ? 6.349 -52.251 11.275 1.00 117.77 480 ALA A CA 1
ATOM 408 C C . ALA A 1 72 ? 7.488 -52.249 10.247 1.00 121.47 480 ALA A C 1
ATOM 409 O O . ALA A 1 72 ? 8.356 -51.373 10.264 1.00 117.11 480 ALA A O 1
ATOM 411 N N . SER A 1 73 ? 7.470 -53.248 9.363 1.00 132.45 481 SER A N 1
ATOM 412 C CA . SER A 1 73 ? 8.467 -53.431 8.297 1.00 137.46 481 SER A CA 1
ATOM 413 C C . SER A 1 73 ? 8.034 -52.838 6.951 1.00 128.07 481 SER A C 1
ATOM 414 O O . SER A 1 73 ? 7.025 -53.248 6.370 1.00 119.32 481 SER A O 1
ATOM 417 N N . ASP A 1 74 ? 8.823 -51.882 6.465 1.00 129.65 482 ASP A N 1
ATOM 418 C CA . ASP A 1 74 ? 8.518 -51.124 5.253 1.00 131.96 482 ASP A CA 1
ATOM 419 C C . ASP A 1 74 ? 8.649 -51.970 3.979 1.00 142.72 482 ASP A C 1
ATOM 420 O O . ASP A 1 74 ? 7.815 -51.891 3.064 1.00 143.61 482 ASP A O 1
ATOM 425 N N . ASP A 1 75 ? 9.710 -52.769 3.920 1.00 148.93 483 ASP A N 1
ATOM 426 C CA . ASP A 1 75 ? 9.927 -53.679 2.800 1.00 148.74 483 ASP A CA 1
ATOM 427 C C . ASP A 1 75 ? 8.730 -54.621 2.622 1.00 139.71 483 ASP A C 1
ATOM 428 O O . ASP A 1 75 ? 8.414 -55.044 1.502 1.00 131.51 483 ASP A O 1
ATOM 433 N N . ALA A 1 76 ? 8.066 -54.932 3.735 1.00 138.17 484 ALA A N 1
ATOM 434 C CA . ALA A 1 76 ? 6.892 -55.808 3.746 1.00 135.20 484 ALA A CA 1
ATOM 435 C C . ALA A 1 76 ? 5.655 -55.101 3.185 1.00 125.99 484 ALA A C 1
ATOM 436 O O . ALA A 1 76 ? 4.828 -55.702 2.489 1.00 117.23 484 ALA A O 1
ATOM 438 N N . GLU A 1 77 ? 5.532 -53.819 3.502 1.00 126.98 485 GLU A N 1
ATOM 439 C CA . GLU A 1 77 ? 4.478 -52.997 2.936 1.00 125.24 485 GLU A CA 1
ATOM 440 C C . GLU A 1 77 ? 4.659 -52.970 1.421 1.00 129.07 485 GLU A C 1
ATOM 441 O O . GLU A 1 77 ? 3.699 -53.147 0.668 1.00 135.10 485 GLU A O 1
ATOM 447 N N . ALA A 1 78 ? 5.898 -52.760 0.980 1.00 125.35 486 ALA A N 1
ATOM 448 C CA . ALA A 1 78 ? 6.201 -52.745 -0.455 1.00 119.32 486 ALA A CA 1
ATOM 449 C C . ALA A 1 78 ? 5.915 -54.088 -1.127 1.00 120.86 486 ALA A C 1
ATOM 450 O O . ALA A 1 78 ? 5.412 -54.130 -2.242 1.00 120.02 486 ALA A O 1
ATOM 452 N N . SER A 1 79 ? 6.252 -55.188 -0.463 1.00 125.77 487 SER A N 1
ATOM 453 C CA . SER A 1 79 ? 5.940 -56.497 -1.023 1.00 127.34 487 SER A CA 1
ATOM 454 C C . SER A 1 79 ? 4.429 -56.684 -1.134 1.00 130.09 487 SER A C 1
ATOM 455 O O . SER A 1 79 ? 3.952 -57.325 -2.067 1.00 137.16 487 SER A O 1
ATOM 458 N N . MET A 1 80 ? 3.677 -56.130 -0.182 1.00 124.50 488 MET A N 1
ATOM 459 C CA . MET A 1 80 ? 2.213 -56.192 -0.245 1.00 120.83 488 MET A CA 1
ATOM 460 C C . MET A 1 80 ? 1.702 -55.427 -1.453 1.00 120.42 488 MET A C 1
ATOM 461 O O . MET A 1 80 ? 0.909 -55.943 -2.246 1.00 123.27 488 MET A O 1
ATOM 466 N N . ILE A 1 81 ? 2.154 -54.184 -1.575 1.00 112.24 489 ILE A N 1
ATOM 467 C CA . ILE A 1 81 ? 1.847 -53.386 -2.748 1.00 105.67 489 ILE A CA 1
ATOM 468 C C . ILE A 1 81 ? 2.117 -54.210 -4.001 1.00 122.15 489 ILE A C 1
ATOM 469 O O . ILE A 1 81 ? 1.182 -54.644 -4.663 1.00 132.19 489 ILE A O 1
ATOM 474 N N . SER A 1 82 ? 3.387 -54.480 -4.290 1.00 128.51 490 SER A N 1
ATOM 475 C CA . SER A 1 82 ? 3.758 -55.183 -5.522 1.00 133.84 490 SER A CA 1
ATOM 476 C C . SER A 1 82 ? 2.989 -56.495 -5.691 1.00 141.49 490 SER A C 1
ATOM 477 O O . SER A 1 82 ? 2.819 -56.972 -6.811 1.00 142.88 490 SER A O 1
ATOM 480 N N . LYS A 1 83 ? 2.524 -57.072 -4.584 1.00 148.64 491 LYS A N 1
ATOM 481 C CA . LYS A 1 83 ? 1.680 -58.265 -4.646 1.00 162.33 491 LYS A CA 1
ATOM 482 C C . LYS A 1 83 ? 0.306 -57.909 -5.210 1.00 166.23 491 LYS A C 1
ATOM 483 O O . LYS A 1 83 ? -0.258 -58.660 -6.014 1.00 176.96 491 LYS A O 1
ATOM 489 N N . LEU A 1 84 ? -0.220 -56.761 -4.787 1.00 156.32 492 LEU A N 1
ATOM 490 C CA . LEU A 1 84 ? -1.480 -56.237 -5.320 1.00 153.75 492 LEU A CA 1
ATOM 491 C C . LEU A 1 84 ? -1.342 -55.757 -6.769 1.00 162.47 492 LEU A C 1
ATOM 492 O O . LEU A 1 84 ? -2.287 -55.826 -7.557 1.00 163.18 492 LEU A O 1
ATOM 497 N N . LYS A 1 85 ? -0.150 -55.270 -7.101 1.00 166.14 493 LYS A N 1
ATOM 498 C CA . LYS A 1 85 ? 0.171 -54.751 -8.423 1.00 168.87 493 LYS A CA 1
ATOM 499 C C . LYS A 1 85 ? -0.252 -55.700 -9.534 1.00 181.87 493 LYS A C 1
ATOM 500 O O . LYS A 1 85 ? -1.172 -55.400 -10.293 1.00 189.68 493 LYS A O 1
ATOM 506 N N . GLN A 1 86 ? 0.420 -56.843 -9.632 1.00 185.38 494 GLN A N 1
ATOM 507 C CA . GLN A 1 86 ? 0.113 -57.802 -10.684 1.00 191.46 494 GLN A CA 1
ATOM 508 C C . GLN A 1 86 ? -1.338 -58.267 -10.588 1.00 196.63 494 GLN A C 1
ATOM 509 O O . GLN A 1 86 ? -2.009 -58.455 -11.607 1.00 207.50 494 GLN A O 1
ATOM 515 N N . ALA A 1 87 ? -1.815 -58.438 -9.356 1.00 186.48 495 ALA A N 1
ATOM 516 C CA . ALA A 1 87 ? -3.176 -58.913 -9.098 1.00 180.63 495 ALA A CA 1
ATOM 517 C C . ALA A 1 87 ? -4.266 -58.047 -9.741 1.00 180.73 495 ALA A C 1
ATOM 518 O O . ALA A 1 87 ? -4.955 -58.491 -10.662 1.00 192.43 495 ALA A O 1
ATOM 520 N N . CYS A 1 88 ? -4.428 -56.820 -9.247 1.00 167.40 496 CYS A N 1
ATOM 521 C CA . CYS A 1 88 ? -5.477 -55.918 -9.740 1.00 158.02 496 CYS A CA 1
ATOM 522 C C . CYS A 1 88 ? -5.032 -54.903 -10.798 1.00 151.00 496 CYS A C 1
ATOM 523 O O . CYS A 1 88 ? -5.811 -54.037 -11.198 1.00 148.68 496 CYS A O 1
ATOM 526 N N . GLY A 1 89 ? -3.780 -54.990 -11.232 1.00 152.02 497 GLY A N 1
ATOM 527 C CA . GLY A 1 89 ? -3.274 -54.084 -12.249 1.00 157.89 497 GLY A CA 1
ATOM 528 C C . GLY A 1 89 ? -2.833 -52.729 -11.717 1.00 161.66 497 GLY A C 1
ATOM 529 O O . GLY A 1 89 ? -2.986 -52.419 -10.538 1.00 160.98 497 GLY A O 1
ATOM 530 N N . PHE A 1 90 ? -2.302 -51.919 -12.623 1.00 166.73 498 PHE A N 1
ATOM 531 C CA . PHE A 1 90 ? -1.666 -50.635 -12.330 1.00 164.00 498 PHE A CA 1
ATOM 532 C C . PHE A 1 90 ? -2.456 -49.616 -11.492 1.00 156.17 498 PHE A C 1
ATOM 533 O O . PHE A 1 90 ? -2.049 -49.260 -10.384 1.00 149.94 498 PHE A O 1
ATOM 541 N N . GLU A 1 91 ? -3.561 -49.120 -12.049 1.00 156.66 499 GLU A N 1
ATOM 542 C CA . GLU A 1 91 ? -4.309 -48.005 -11.459 1.00 146.86 499 GLU A CA 1
ATOM 543 C C . GLU A 1 91 ? -4.837 -48.295 -10.052 1.00 143.54 499 GLU A C 1
ATOM 544 O O . GLU A 1 91 ? -4.976 -47.380 -9.229 1.00 137.73 499 GLU A O 1
ATOM 550 N N . TYR A 1 92 ? -5.135 -49.563 -9.776 1.00 139.38 500 TYR A N 1
ATOM 551 C CA . TYR A 1 92 ? -5.587 -49.952 -8.445 1.00 123.70 500 TYR A CA 1
ATOM 552 C C . TYR A 1 92 ? -4.524 -49.561 -7.415 1.00 112.04 500 TYR A C 1
ATOM 553 O O . TYR A 1 92 ? -4.807 -48.851 -6.453 1.00 117.58 500 TYR A O 1
ATOM 562 N N . THR A 1 93 ? -3.294 -50.006 -7.646 1.00 104.53 501 THR A N 1
ATOM 563 C CA . THR A 1 93 ? -2.162 -49.634 -6.806 1.00 99.12 501 THR A CA 1
ATOM 564 C C . THR A 1 93 ? -1.809 -48.145 -6.842 1.00 95.74 501 THR A C 1
ATOM 565 O O . THR A 1 93 ? -1.672 -47.515 -5.808 1.00 94.95 501 THR A O 1
ATOM 569 N N . SER A 1 94 ? -1.728 -47.569 -8.032 1.00 102.89 502 SER A N 1
ATOM 570 C CA . SER A 1 94 ? -0.810 -46.451 -8.277 1.00 107.93 502 SER A CA 1
ATOM 571 C C . SER A 1 94 ? -0.748 -45.391 -7.180 1.00 116.68 502 SER A C 1
ATOM 572 O O . SER A 1 94 ? 0.345 -44.904 -6.866 1.00 126.76 502 SER A O 1
ATOM 575 N N . LYS A 1 95 ? -1.893 -45.030 -6.596 1.00 111.22 503 LYS A N 1
ATOM 576 C CA . LYS A 1 95 ? -1.916 -44.074 -5.478 1.00 99.89 503 LYS A CA 1
ATOM 577 C C . LYS A 1 95 ? -1.071 -44.570 -4.282 1.00 93.30 503 LYS A C 1
ATOM 578 O O . LYS A 1 95 ? -0.342 -43.806 -3.627 1.00 94.08 503 LYS A O 1
ATOM 584 N N . LEU A 1 96 ? -1.188 -45.862 -4.011 1.00 82.60 504 LEU A N 1
ATOM 585 C CA . LEU A 1 96 ? -0.350 -46.526 -3.043 1.00 85.59 504 LEU A CA 1
ATOM 586 C C . LEU A 1 96 ? 1.127 -46.214 -3.322 1.00 101.56 504 LEU A C 1
ATOM 587 O O . LEU A 1 96 ? 1.856 -45.642 -2.470 1.00 115.59 504 LEU A O 1
ATOM 592 N N . GLN A 1 97 ? 1.570 -46.616 -4.514 1.00 93.86 505 GLN A N 1
ATOM 593 C CA . GLN A 1 97 ? 2.953 -46.402 -4.927 1.00 100.70 505 GLN A CA 1
ATOM 594 C C . GLN A 1 97 ? 3.384 -44.948 -4.747 1.00 100.82 505 GLN A C 1
ATOM 595 O O . GLN A 1 97 ? 4.537 -44.649 -4.372 1.00 106.11 505 GLN A O 1
ATOM 601 N N . ARG A 1 98 ? 2.445 -44.045 -4.998 1.00 91.96 506 ARG A N 1
ATOM 602 C CA . ARG A 1 98 ? 2.743 -42.627 -4.923 1.00 88.83 506 ARG A CA 1
ATOM 603 C C . ARG A 1 98 ? 2.954 -42.199 -3.491 1.00 94.69 506 ARG A C 1
ATOM 604 O O . ARG A 1 98 ? 3.825 -41.377 -3.212 1.00 106.19 506 ARG A O 1
ATOM 612 N N . MET A 1 99 ? 2.165 -42.748 -2.575 1.00 90.41 507 MET A N 1
ATOM 613 C CA . MET A 1 99 ? 2.382 -42.459 -1.153 1.00 87.63 507 MET A CA 1
ATOM 614 C C . MET A 1 99 ? 3.743 -42.961 -0.653 1.00 89.75 507 MET A C 1
ATOM 615 O O . MET A 1 99 ? 4.490 -42.206 -0.035 1.00 97.09 507 MET A O 1
ATOM 620 N N . PHE A 1 100 ? 4.054 -44.231 -0.914 1.00 84.78 508 PHE A N 1
ATOM 621 C CA . PHE A 1 100 ? 5.391 -44.767 -0.620 1.00 82.20 508 PHE A CA 1
ATOM 622 C C . PHE A 1 100 ? 6.490 -43.823 -1.111 1.00 84.99 508 PHE A C 1
ATOM 623 O O . PHE A 1 100 ? 7.233 -43.205 -0.318 1.00 83.45 508 PHE A O 1
ATOM 631 N N . GLN A 1 101 ? 6.599 -43.721 -2.438 1.00 80.75 509 GLN A N 1
ATOM 632 C CA . GLN A 1 101 ? 7.739 -43.026 -3.013 1.00 89.52 509 GLN A CA 1
ATOM 633 C C . GLN A 1 101 ? 7.695 -41.574 -2.576 1.00 87.20 509 GLN A C 1
ATOM 634 O O . GLN A 1 101 ? 8.712 -40.886 -2.558 1.00 86.87 509 GLN A O 1
ATOM 640 N N . ASP A 1 102 ? 6.509 -41.115 -2.197 1.00 90.56 510 ASP A N 1
ATOM 641 C CA . ASP A 1 102 ? 6.399 -39.793 -1.599 1.00 93.40 510 ASP A CA 1
ATOM 642 C C . ASP A 1 102 ? 7.148 -39.780 -0.274 1.00 83.72 510 ASP A C 1
ATOM 643 O O . ASP A 1 102 ? 7.850 -38.818 0.026 1.00 83.23 510 ASP A O 1
ATOM 648 N N . ILE A 1 103 ? 7.023 -40.859 0.498 1.00 76.66 511 ILE A N 1
ATOM 649 C CA . ILE A 1 103 ? 7.749 -40.989 1.766 1.00 85.65 511 ILE A CA 1
ATOM 650 C C . ILE A 1 103 ? 9.277 -40.966 1.588 1.00 99.72 511 ILE A C 1
ATOM 651 O O . ILE A 1 103 ? 9.993 -40.206 2.270 1.00 104.66 511 ILE A O 1
ATOM 656 N N . GLY A 1 104 ? 9.773 -41.799 0.671 1.00 98.15 512 GLY A N 1
ATOM 657 C CA . GLY A 1 104 ? 11.196 -41.787 0.353 1.00 86.09 512 GLY A CA 1
ATOM 658 C C . GLY A 1 104 ? 11.653 -40.418 -0.127 1.00 77.33 512 GLY A C 1
ATOM 659 O O . GLY A 1 104 ? 12.607 -39.826 0.376 1.00 81.95 512 GLY A O 1
ATOM 660 N N . VAL A 1 105 ? 10.943 -39.900 -1.110 1.00 71.07 513 VAL A N 1
ATOM 661 C CA . VAL A 1 105 ? 11.156 -38.549 -1.584 1.00 70.47 513 VAL A CA 1
ATOM 662 C C . VAL A 1 105 ? 11.273 -37.555 -0.416 1.00 74.73 513 VAL A C 1
ATOM 663 O O . VAL A 1 105 ? 12.154 -36.694 -0.430 1.00 83.90 513 VAL A O 1
ATOM 667 N N . SER A 1 106 ? 10.421 -37.684 0.603 1.00 63.30 514 SER A N 1
ATOM 668 C CA . SER A 1 106 ? 10.519 -36.807 1.773 1.00 64.59 514 SER A CA 1
ATOM 669 C C . SER A 1 106 ? 11.800 -37.044 2.571 1.00 68.14 514 SER A C 1
ATOM 670 O O . SER A 1 106 ? 12.392 -36.101 3.078 1.00 68.63 514 SER A O 1
ATOM 673 N N . LYS A 1 107 ? 12.205 -38.303 2.706 1.00 69.12 515 LYS A N 1
ATOM 674 C CA . LYS A 1 107 ? 13.455 -38.613 3.392 1.00 78.56 515 LYS A CA 1
ATOM 675 C C . LYS A 1 107 ? 14.641 -37.932 2.709 1.00 71.51 515 LYS A C 1
ATOM 676 O O . LYS A 1 107 ? 15.520 -37.345 3.359 1.00 74.75 515 LYS A O 1
ATOM 682 N N . ASP A 1 108 ? 14.656 -37.987 1.387 1.00 83.72 516 ASP A N 1
ATOM 683 C CA . ASP A 1 108 ? 15.778 -37.417 0.666 1.00 100.73 516 ASP A CA 1
ATOM 684 C C . ASP A 1 108 ? 15.676 -35.901 0.721 1.00 95.46 516 ASP A C 1
ATOM 685 O O . ASP A 1 108 ? 16.681 -35.191 0.789 1.00 102.50 516 ASP A O 1
ATOM 690 N N . LEU A 1 109 ? 14.444 -35.417 0.756 1.00 79.80 517 LEU A N 1
ATOM 691 C CA . LEU A 1 109 ? 14.179 -33.992 0.861 1.00 80.19 517 LEU A CA 1
ATOM 692 C C . LEU A 1 109 ? 14.752 -33.414 2.143 1.00 89.00 517 LEU A C 1
ATOM 693 O O . LEU A 1 109 ? 15.473 -32.421 2.125 1.00 91.84 517 LEU A O 1
ATOM 698 N N . ASN A 1 110 ? 14.393 -34.039 3.259 1.00 89.20 518 ASN A N 1
ATOM 699 C CA . ASN A 1 110 ? 14.913 -33.676 4.564 1.00 87.21 518 ASN A CA 1
ATOM 700 C C . ASN A 1 110 ? 16.432 -33.730 4.580 1.00 92.10 518 ASN A C 1
ATOM 701 O O . ASN A 1 110 ? 17.066 -32.750 4.972 1.00 85.98 518 ASN A O 1
ATOM 706 N N . GLU A 1 111 ? 17.016 -34.847 4.127 1.00 101.83 519 GLU A N 1
ATOM 707 C CA . GLU A 1 111 ? 18.481 -34.925 3.982 1.00 99.78 519 GLU A CA 1
ATOM 708 C C . GLU A 1 111 ? 19.044 -33.658 3.321 1.00 88.80 519 GLU A C 1
ATOM 709 O O . GLU A 1 111 ? 19.862 -32.929 3.913 1.00 79.32 519 GLU A O 1
ATOM 715 N N . GLN A 1 112 ? 18.617 -33.416 2.080 1.00 79.18 520 GLN A N 1
ATOM 716 C CA . GLN A 1 112 ? 19.062 -32.240 1.336 1.00 79.68 520 GLN A CA 1
ATOM 717 C C . GLN A 1 112 ? 18.869 -30.940 2.127 1.00 69.15 520 GLN A C 1
ATOM 718 O O . GLN A 1 112 ? 19.743 -30.092 2.153 1.00 58.82 520 GLN A O 1
ATOM 724 N N . PHE A 1 113 ? 17.730 -30.781 2.783 1.00 79.05 521 PHE A N 1
ATOM 725 C CA . PHE A 1 113 ? 17.475 -29.552 3.526 1.00 76.09 521 PHE A CA 1
ATOM 726 C C . PHE A 1 113 ? 18.458 -29.376 4.687 1.00 73.74 521 PHE A C 1
ATOM 727 O O . PHE A 1 113 ? 18.919 -28.247 4.959 1.00 62.43 521 PHE A O 1
ATOM 735 N N . LYS A 1 114 ? 18.792 -30.483 5.359 1.00 77.58 522 LYS A N 1
ATOM 736 C CA . LYS A 1 114 ? 19.702 -30.418 6.509 1.00 90.28 522 LYS A CA 1
ATOM 737 C C . LYS A 1 114 ? 21.055 -30.020 5.990 1.00 94.71 522 LYS A C 1
ATOM 738 O O . LYS A 1 114 ? 21.793 -29.310 6.662 1.00 106.71 522 LYS A O 1
ATOM 744 N N . LYS A 1 115 ? 21.355 -30.459 4.772 1.00 90.83 523 LYS A N 1
ATOM 745 C CA . LYS A 1 115 ? 22.640 -30.147 4.162 1.00 86.80 523 LYS A CA 1
ATOM 746 C C . LYS A 1 115 ? 22.720 -28.693 3.682 1.00 80.10 523 LYS A C 1
ATOM 747 O O . LYS A 1 115 ? 23.742 -28.032 3.858 1.00 87.59 523 LYS A O 1
ATOM 753 N N . HIS A 1 116 ? 21.631 -28.210 3.094 1.00 71.55 524 HIS A N 1
ATOM 754 C CA . HIS A 1 116 ? 21.476 -26.830 2.617 1.00 70.94 524 HIS A CA 1
ATOM 755 C C . HIS A 1 116 ? 21.494 -25.794 3.754 1.00 75.13 524 HIS A C 1
ATOM 756 O O . HIS A 1 116 ? 21.874 -24.628 3.561 1.00 68.11 524 HIS A O 1
ATOM 763 N N . LEU A 1 117 ? 21.049 -26.189 4.940 1.00 74.30 525 LEU A N 1
ATOM 764 C CA . LEU A 1 117 ? 21.058 -25.209 6.006 1.00 72.63 525 LEU A CA 1
ATOM 765 C C . LEU A 1 117 ? 22.453 -25.136 6.578 1.00 84.64 525 LEU A C 1
ATOM 766 O O . LEU A 1 117 ? 22.838 -24.131 7.163 1.00 85.10 525 LEU A O 1
ATOM 771 N N . THR A 1 118 ? 23.221 -26.193 6.326 1.00 93.58 526 THR A N 1
ATOM 772 C CA . THR A 1 118 ? 24.484 -26.463 7.010 1.00 93.55 526 THR A CA 1
ATOM 773 C C . THR A 1 118 ? 25.463 -25.301 6.907 1.00 89.46 526 THR A C 1
ATOM 774 O O . THR A 1 118 ? 26.448 -25.251 7.647 1.00 101.26 526 THR A O 1
ATOM 778 N N . ASN A 1 119 ? 25.238 -24.375 5.986 1.00 83.06 527 ASN A N 1
ATOM 779 C CA . ASN A 1 119 ? 26.115 -23.209 5.963 1.00 94.23 527 ASN A CA 1
ATOM 780 C C . ASN A 1 119 ? 25.600 -21.951 6.655 1.00 90.75 527 ASN A C 1
ATOM 781 O O . ASN A 1 119 ? 26.305 -20.951 6.777 1.00 92.67 527 ASN A O 1
ATOM 786 N N . SER A 1 120 ? 24.382 -22.032 7.152 1.00 84.25 528 SER A N 1
ATOM 787 C CA . SER A 1 120 ? 23.710 -20.880 7.696 1.00 86.60 528 SER A CA 1
ATOM 788 C C . SER A 1 120 ? 23.560 -21.045 9.212 1.00 98.28 528 SER A C 1
ATOM 789 O O . SER A 1 120 ? 24.021 -22.036 9.792 1.00 97.70 528 SER A O 1
ATOM 792 N N . GLU A 1 121 ? 22.930 -20.072 9.861 1.00 100.83 529 GLU A N 1
ATOM 793 C CA . GLU A 1 121 ? 22.566 -20.247 11.258 1.00 100.71 529 GLU A CA 1
ATOM 794 C C . GLU A 1 121 ? 21.591 -21.434 11.312 1.00 111.15 529 GLU A C 1
ATOM 795 O O . GLU A 1 121 ? 20.687 -21.553 10.470 1.00 100.62 529 GLU A O 1
ATOM 801 N N . PRO A 1 122 ? 21.784 -22.333 12.288 1.00 119.08 530 PRO A N 1
ATOM 802 C CA . PRO A 1 122 ? 20.956 -23.536 12.403 1.00 121.41 530 PRO A CA 1
ATOM 803 C C . PRO A 1 122 ? 19.577 -23.188 12.925 1.00 123.99 530 PRO A C 1
ATOM 804 O O . PRO A 1 122 ? 19.382 -22.107 13.489 1.00 129.51 530 PRO A O 1
ATOM 808 N N . LEU A 1 123 ? 18.630 -24.097 12.747 1.00 113.01 531 LEU A N 1
ATOM 809 C CA . LEU A 1 123 ? 17.363 -23.955 13.435 1.00 107.56 531 LEU A CA 1
ATOM 810 C C . LEU A 1 123 ? 17.511 -24.442 14.875 1.00 121.47 531 LEU A C 1
ATOM 811 O O . LEU A 1 123 ? 18.016 -25.539 15.134 1.00 123.84 531 LEU A O 1
ATOM 816 N N . ASP A 1 124 ? 17.083 -23.601 15.808 1.00 107.19 532 ASP A N 1
ATOM 817 C CA . ASP A 1 124 ? 17.141 -23.921 17.225 1.00 103.98 532 ASP A CA 1
ATOM 818 C C . ASP A 1 124 ? 16.261 -25.127 17.565 1.00 86.07 532 ASP A C 1
ATOM 819 O O . ASP A 1 124 ? 16.540 -25.874 18.499 1.00 94.76 532 ASP A O 1
ATOM 824 N N . LEU A 1 125 ? 15.195 -25.327 16.808 1.00 64.87 533 LEU A N 1
ATOM 825 C CA . LEU A 1 125 ? 14.440 -26.555 16.964 1.00 61.83 533 LEU A CA 1
ATOM 826 C C . LEU A 1 125 ? 14.918 -27.653 16.008 1.00 57.10 533 LEU A C 1
ATOM 827 O O . LEU A 1 125 ? 15.713 -27.411 15.110 1.00 63.89 533 LEU A O 1
ATOM 832 N N . ASP A 1 126 ? 14.367 -28.845 16.177 1.00 54.75 534 ASP A N 1
ATOM 833 C CA . ASP A 1 126 ? 14.722 -30.021 15.395 1.00 50.09 534 ASP A CA 1
ATOM 834 C C . ASP A 1 126 ? 13.564 -30.280 14.382 1.00 78.99 534 ASP A C 1
ATOM 835 O O . ASP A 1 126 ? 12.444 -30.673 14.743 1.00 65.10 534 ASP A O 1
ATOM 840 N N . PHE A 1 127 ? 13.856 -30.044 13.105 1.00 86.92 535 PHE A N 1
ATOM 841 C CA . PHE A 1 127 ? 12.835 -29.919 12.064 1.00 75.06 535 PHE A CA 1
ATOM 842 C C . PHE A 1 127 ? 12.723 -31.115 11.125 1.00 67.15 535 PHE A C 1
ATOM 843 O O . PHE A 1 127 ? 13.725 -31.595 10.625 1.00 75.95 535 PHE A O 1
ATOM 851 N N . SER A 1 128 ? 11.507 -31.565 10.847 1.00 66.30 536 SER A N 1
ATOM 852 C CA . SER A 1 128 ? 11.274 -32.504 9.745 1.00 71.80 536 SER A CA 1
ATOM 853 C C . SER A 1 128 ? 10.003 -32.138 8.987 1.00 68.94 536 SER A C 1
ATOM 854 O O . SER A 1 128 ? 9.094 -31.494 9.524 1.00 60.29 536 SER A O 1
ATOM 857 N N . ILE A 1 129 ? 9.939 -32.542 7.728 1.00 69.35 537 ILE A N 1
ATOM 858 C CA . ILE A 1 129 ? 8.696 -32.400 6.980 1.00 63.35 537 ILE A CA 1
ATOM 859 C C . ILE A 1 129 ? 8.494 -33.557 6.029 1.00 60.55 537 ILE A C 1
ATOM 860 O O . ILE A 1 129 ? 9.414 -33.963 5.332 1.00 50.31 537 ILE A O 1
ATOM 865 N N . GLN A 1 130 ? 7.294 -34.113 6.010 1.00 71.05 538 GLN A N 1
ATOM 866 C CA . GLN A 1 130 ? 6.961 -35.030 4.929 1.00 78.66 538 GLN A CA 1
ATOM 867 C C . GLN A 1 130 ? 6.165 -34.222 3.910 1.00 78.46 538 GLN A C 1
ATOM 868 O O . GLN A 1 130 ? 5.146 -33.640 4.277 1.00 83.94 538 GLN A O 1
ATOM 874 N N . VAL A 1 131 ? 6.638 -34.136 2.662 1.00 63.87 539 VAL A N 1
ATOM 875 C CA . VAL A 1 131 ? 5.828 -33.507 1.612 1.00 62.32 539 VAL A CA 1
ATOM 876 C C . VAL A 1 131 ? 5.087 -34.584 0.812 1.00 69.45 539 VAL A C 1
ATOM 877 O O . VAL A 1 131 ? 5.683 -35.579 0.379 1.00 71.49 539 VAL A O 1
ATOM 881 N N . LEU A 1 132 ? 3.781 -34.403 0.627 1.00 68.31 540 LEU A N 1
ATOM 882 C CA . LEU A 1 132 ? 2.970 -35.427 -0.056 1.00 66.94 540 LEU A CA 1
ATOM 883 C C . LEU A 1 132 ? 2.275 -34.964 -1.369 1.00 68.80 540 LEU A C 1
ATOM 884 O O . LEU A 1 132 ? 1.907 -33.780 -1.525 1.00 67.17 540 LEU A O 1
ATOM 889 N N . SER A 1 133 ? 2.069 -35.894 -2.302 1.00 63.46 541 SER A N 1
ATOM 890 C CA . SER A 1 133 ? 1.403 -35.515 -3.546 1.00 70.38 541 SER A CA 1
ATOM 891 C C . SER A 1 133 ? -0.084 -35.352 -3.254 1.00 68.90 541 SER A C 1
ATOM 892 O O . SER A 1 133 ? -0.801 -36.323 -2.967 1.00 66.44 541 SER A O 1
ATOM 895 N N . SER A 1 134 ? -0.534 -34.104 -3.370 1.00 61.15 542 SER A N 1
ATOM 896 C CA . SER A 1 134 ? -1.810 -33.677 -2.826 1.00 56.37 542 SER A CA 1
ATOM 897 C C . SER A 1 134 ? -2.886 -34.594 -3.358 1.00 74.86 542 SER A C 1
ATOM 898 O O . SER A 1 134 ? -3.800 -34.987 -2.629 1.00 89.59 542 SER A O 1
ATOM 901 N N . GLY A 1 135 ? -2.740 -34.937 -4.638 1.00 73.22 543 GLY A N 1
ATOM 902 C CA . GLY A 1 135 ? -3.590 -35.883 -5.329 1.00 74.92 543 GLY A CA 1
ATOM 903 C C . GLY A 1 135 ? -3.819 -37.255 -4.712 1.00 83.69 543 GLY A C 1
ATOM 904 O O . GLY A 1 135 ? -4.973 -37.656 -4.586 1.00 100.69 543 GLY A O 1
ATOM 905 N N . SER A 1 136 ? -2.757 -37.970 -4.323 1.00 81.02 544 SER A N 1
ATOM 906 C CA . SER A 1 136 ? -2.879 -39.378 -3.881 1.00 76.90 544 SER A CA 1
ATOM 907 C C . SER A 1 136 ? -3.212 -39.593 -2.400 1.00 79.97 544 SER A C 1
ATOM 908 O O . SER A 1 136 ? -3.513 -40.715 -1.983 1.00 90.85 544 SER A O 1
ATOM 911 N N . TRP A 1 137 ? -3.139 -38.533 -1.606 1.00 68.43 545 TRP A N 1
ATOM 912 C CA . TRP A 1 137 ? -3.428 -38.631 -0.179 1.00 76.22 545 TRP A CA 1
ATOM 913 C C . TRP A 1 137 ? -4.821 -38.115 0.172 1.00 84.99 545 TRP A C 1
ATOM 914 O O . TRP A 1 137 ? -5.236 -37.051 -0.297 1.00 91.76 545 TRP A O 1
ATOM 925 N N . PRO A 1 138 ? -5.565 -38.897 0.958 1.00 85.13 546 PRO A N 1
ATOM 926 C CA . PRO A 1 138 ? -6.875 -38.546 1.520 1.00 94.43 546 PRO A CA 1
ATOM 927 C C . PRO A 1 138 ? -6.956 -37.189 2.224 1.00 102.17 546 PRO A C 1
ATOM 928 O O . PRO A 1 138 ? -8.024 -36.571 2.201 1.00 109.66 546 PRO A O 1
ATOM 932 N N . PHE A 1 139 ? -5.857 -36.743 2.826 1.00 102.01 547 PHE A N 1
ATOM 933 C CA . PHE A 1 139 ? -5.849 -35.543 3.665 1.00 110.34 547 PHE A CA 1
ATOM 934 C C . PHE A 1 139 ? -6.378 -34.329 2.918 1.00 110.85 547 PHE A C 1
ATOM 935 O O . PHE A 1 139 ? -6.199 -34.210 1.705 1.00 123.40 547 PHE A O 1
ATOM 943 N N . GLN A 1 140 ? -7.048 -33.436 3.635 1.00 101.64 548 GLN A N 1
ATOM 944 C CA . GLN A 1 140 ? -7.738 -32.349 2.968 1.00 121.40 548 GLN A CA 1
ATOM 945 C C . GLN A 1 140 ? -7.714 -31.017 3.713 1.00 133.66 548 GLN A C 1
ATOM 946 O O . GLN A 1 140 ? -7.403 -30.942 4.897 1.00 120.35 548 GLN A O 1
ATOM 952 N N . GLN A 1 141 ? -7.990 -29.960 2.956 1.00 157.30 549 GLN A N 1
ATOM 953 C CA . GLN A 1 141 ? -8.617 -28.716 3.447 1.00 162.53 549 GLN A CA 1
ATOM 954 C C . GLN A 1 141 ? -7.835 -27.881 4.457 1.00 147.76 549 GLN A C 1
ATOM 955 O O . GLN A 1 141 ? -8.219 -26.747 4.766 1.00 150.75 549 GLN A O 1
ATOM 961 N N . SER A 1 142 ? -6.744 -28.428 4.968 1.00 132.94 550 SER A N 1
ATOM 962 C CA . SER A 1 142 ? -5.934 -27.686 5.917 1.00 135.45 550 SER A CA 1
ATOM 963 C C . SER A 1 142 ? -6.839 -27.114 7.010 1.00 142.43 550 SER A C 1
ATOM 964 O O . SER A 1 142 ? -7.857 -27.707 7.365 1.00 154.63 550 SER A O 1
ATOM 967 N N . CYS A 1 143 ? -6.490 -25.932 7.504 1.00 129.69 551 CYS A N 1
ATOM 968 C CA . CYS A 1 143 ? -7.372 -25.181 8.383 1.00 117.34 551 CYS A CA 1
ATOM 969 C C . CYS A 1 143 ? -6.906 -23.737 8.443 1.00 97.57 551 CYS A C 1
ATOM 970 O O . CYS A 1 143 ? -5.734 -23.455 8.165 1.00 92.47 551 CYS A O 1
ATOM 973 N N . THR A 1 144 ? -7.806 -22.832 8.819 1.00 85.48 552 THR A N 1
ATOM 974 C CA . THR A 1 144 ? -7.375 -21.519 9.264 1.00 87.66 552 THR A CA 1
ATOM 975 C C . THR A 1 144 ? -6.336 -21.746 10.358 1.00 83.17 552 THR A C 1
ATOM 976 O O . THR A 1 144 ? -6.522 -22.593 11.228 1.00 94.91 552 THR A O 1
ATOM 980 N N . PHE A 1 145 ? -5.199 -21.075 10.266 1.00 72.08 553 PHE A N 1
ATOM 981 C CA . PHE A 1 145 ? -4.213 -21.181 11.322 1.00 68.56 553 PHE A CA 1
ATOM 982 C C . PHE A 1 145 ? -3.266 -20.008 11.275 1.00 70.72 553 PHE A C 1
ATOM 983 O O . PHE A 1 145 ? -2.963 -19.494 10.198 1.00 90.41 553 PHE A O 1
ATOM 991 N N . ALA A 1 146 ? -2.750 -19.604 12.426 1.00 61.85 554 ALA A N 1
ATOM 992 C CA . ALA A 1 146 ? -1.776 -18.529 12.431 1.00 68.24 554 ALA A CA 1
ATOM 993 C C . ALA A 1 146 ? -0.463 -19.093 12.944 1.00 76.00 554 ALA A C 1
ATOM 994 O O . ALA A 1 146 ? -0.362 -19.526 14.093 1.00 81.35 554 ALA A O 1
ATOM 996 N N . LEU A 1 147 ? 0.534 -19.138 12.067 1.00 83.74 555 LEU A N 1
ATOM 997 C CA . LEU A 1 147 ? 1.806 -19.767 12.410 1.00 74.00 555 LEU A CA 1
ATOM 998 C C . LEU A 1 147 ? 2.463 -18.953 13.499 1.00 73.84 555 LEU A C 1
ATOM 999 O O . LEU A 1 147 ? 2.542 -17.712 13.390 1.00 82.51 555 LEU A O 1
ATOM 1004 N N . PRO A 1 148 ? 2.903 -19.649 14.564 1.00 61.29 556 PRO A N 1
ATOM 1005 C CA . PRO A 1 148 ? 3.584 -19.067 15.733 1.00 66.54 556 PRO A CA 1
ATOM 1006 C C . PRO A 1 148 ? 4.960 -18.525 15.335 1.00 79.81 556 PRO A C 1
ATOM 1007 O O . PRO A 1 148 ? 5.684 -19.237 14.640 1.00 87.10 556 PRO A O 1
ATOM 1011 N N . SER A 1 149 ? 5.319 -17.313 15.764 1.00 76.60 557 SER A N 1
ATOM 1012 C CA . SER A 1 149 ? 6.626 -16.725 15.425 1.00 67.58 557 SER A CA 1
ATOM 1013 C C . SER A 1 149 ? 7.775 -17.714 15.644 1.00 64.04 557 SER A C 1
ATOM 1014 O O . SER A 1 149 ? 8.661 -17.874 14.804 1.00 75.75 557 SER A O 1
ATOM 1017 N N . GLU A 1 150 ? 7.757 -18.375 16.786 1.00 53.49 558 GLU A N 1
ATOM 1018 C CA . GLU A 1 150 ? 8.721 -19.411 17.068 1.00 59.47 558 GLU A CA 1
ATOM 1019 C C . GLU A 1 150 ? 8.712 -20.465 15.962 1.00 54.81 558 GLU A C 1
ATOM 1020 O O . GLU A 1 150 ? 9.672 -21.199 15.784 1.00 68.09 558 GLU A O 1
ATOM 1026 N N . LEU A 1 151 ? 7.618 -20.572 15.230 1.00 51.65 559 LEU A N 1
ATOM 1027 C CA . LEU A 1 151 ? 7.543 -21.558 14.152 1.00 55.11 559 LEU A CA 1
ATOM 1028 C C . LEU A 1 151 ? 7.857 -21.030 12.712 1.00 62.92 559 LEU A C 1
ATOM 1029 O O . LEU A 1 151 ? 7.870 -21.785 11.741 1.00 45.54 559 LEU A O 1
ATOM 1034 N N . GLU A 1 152 ? 8.125 -19.731 12.622 1.00 55.80 560 GLU A N 1
ATOM 1035 C CA . GLU A 1 152 ? 8.149 -18.995 11.378 1.00 55.36 560 GLU A CA 1
ATOM 1036 C C . GLU A 1 152 ? 9.373 -19.315 10.530 1.00 69.46 560 GLU A C 1
ATOM 1037 O O . GLU A 1 152 ? 9.245 -19.841 9.429 1.00 73.56 560 GLU A O 1
ATOM 1043 N N . ARG A 1 153 ? 10.558 -18.992 11.049 1.00 78.38 561 ARG A N 1
ATOM 1044 C CA . ARG A 1 153 ? 11.827 -19.177 10.329 1.00 66.82 561 ARG A CA 1
ATOM 1045 C C . ARG A 1 153 ? 11.961 -20.588 9.744 1.00 64.74 561 ARG A C 1
ATOM 1046 O O . ARG A 1 153 ? 12.235 -20.722 8.545 1.00 47.45 561 ARG A O 1
ATOM 1054 N N . SER A 1 154 ? 11.723 -21.630 10.547 1.00 60.48 562 SER A N 1
ATOM 1055 C CA . SER A 1 154 ? 11.714 -22.981 9.983 1.00 63.96 562 SER A CA 1
ATOM 1056 C C . SER A 1 154 ? 10.944 -22.925 8.685 1.00 61.40 562 SER A C 1
ATOM 1057 O O . SER A 1 154 ? 11.518 -23.112 7.619 1.00 63.74 562 SER A O 1
ATOM 1060 N N . TYR A 1 155 ? 9.651 -22.615 8.793 1.00 65.13 563 TYR A N 1
ATOM 1061 C CA . TYR A 1 155 ? 8.771 -22.443 7.638 1.00 69.81 563 TYR A CA 1
ATOM 1062 C C . TYR A 1 155 ? 9.383 -21.518 6.545 1.00 53.41 563 TYR A C 1
ATOM 1063 O O . TYR A 1 155 ? 9.608 -21.971 5.424 1.00 50.54 563 TYR A O 1
ATOM 1072 N N . GLN A 1 156 ? 9.741 -20.280 6.878 1.00 46.56 564 GLN A N 1
ATOM 1073 C CA . GLN A 1 156 ? 10.271 -19.391 5.855 1.00 55.13 564 GLN A CA 1
ATOM 1074 C C . GLN A 1 156 ? 11.420 -20.041 5.083 1.00 62.54 564 GLN A C 1
ATOM 1075 O O . GLN A 1 156 ? 11.637 -19.758 3.896 1.00 75.87 564 GLN A O 1
ATOM 1081 N N . ARG A 1 157 ? 12.164 -20.902 5.761 1.00 56.10 565 ARG A N 1
ATOM 1082 C CA . ARG A 1 157 ? 13.393 -21.402 5.182 1.00 71.60 565 ARG A CA 1
ATOM 1083 C C . ARG A 1 157 ? 13.090 -22.530 4.279 1.00 71.07 565 ARG A C 1
ATOM 1084 O O . ARG A 1 157 ? 13.684 -22.643 3.215 1.00 93.29 565 ARG A O 1
ATOM 1092 N N . PHE A 1 158 ? 12.145 -23.362 4.688 1.00 49.76 566 PHE A N 1
ATOM 1093 C CA . PHE A 1 158 ? 11.833 -24.530 3.877 1.00 66.48 566 PHE A CA 1
ATOM 1094 C C . PHE A 1 158 ? 10.972 -24.198 2.663 1.00 76.32 566 PHE A C 1
ATOM 1095 O O . PHE A 1 158 ? 11.189 -24.731 1.576 1.00 76.97 566 PHE A O 1
ATOM 1103 N N . THR A 1 159 ? 9.992 -23.323 2.848 1.00 78.94 567 THR A N 1
ATOM 1104 C CA . THR A 1 159 ? 9.293 -22.793 1.703 1.00 81.96 567 THR A CA 1
ATOM 1105 C C . THR A 1 159 ? 10.309 -22.390 0.634 1.00 84.23 567 THR A C 1
ATOM 1106 O O . THR A 1 159 ? 10.358 -22.998 -0.444 1.00 89.86 567 THR A O 1
ATOM 1110 N N . ALA A 1 160 ? 11.145 -21.400 0.934 1.00 81.62 568 ALA A N 1
ATOM 1111 C CA . ALA A 1 160 ? 12.069 -20.886 -0.090 1.00 80.37 568 ALA A CA 1
ATOM 1112 C C . ALA A 1 160 ? 13.044 -21.940 -0.603 1.00 67.22 568 ALA A C 1
ATOM 1113 O O . ALA A 1 160 ? 13.718 -21.737 -1.613 1.00 69.89 568 ALA A O 1
ATOM 1115 N N . PHE A 1 161 ? 13.131 -23.056 0.103 1.00 59.62 569 PHE A N 1
ATOM 1116 C CA . PHE A 1 161 ? 13.991 -24.122 -0.346 1.00 57.14 569 PHE A CA 1
ATOM 1117 C C . PHE A 1 161 ? 13.302 -24.959 -1.392 1.00 68.73 569 PHE A C 1
ATOM 1118 O O . PHE A 1 161 ? 13.895 -25.274 -2.408 1.00 79.49 569 PHE A O 1
ATOM 1126 N N . TYR A 1 162 ? 12.039 -25.298 -1.152 1.00 71.48 570 TYR A N 1
ATOM 1127 C CA . TYR A 1 162 ? 11.266 -26.134 -2.072 1.00 73.54 570 TYR A CA 1
ATOM 1128 C C . TYR A 1 162 ? 11.159 -25.452 -3.445 1.00 83.35 570 TYR A C 1
ATOM 1129 O O . TYR A 1 162 ? 11.345 -26.078 -4.498 1.00 67.14 570 TYR A O 1
ATOM 1138 N N . ALA A 1 163 ? 10.890 -24.150 -3.399 1.00 75.36 571 ALA A N 1
ATOM 1139 C CA . ALA A 1 163 ? 10.902 -23.295 -4.577 1.00 81.17 571 ALA A CA 1
ATOM 1140 C C . ALA A 1 163 ? 12.207 -23.361 -5.399 1.00 86.32 571 ALA A C 1
ATOM 1141 O O . ALA A 1 163 ? 12.203 -23.100 -6.605 1.00 98.01 571 ALA A O 1
ATOM 1143 N N . SER A 1 164 ? 13.321 -23.682 -4.747 1.00 85.11 572 SER A N 1
ATOM 1144 C CA . SER A 1 164 ? 14.590 -23.853 -5.444 1.00 90.43 572 SER A CA 1
ATOM 1145 C C . SER A 1 164 ? 14.663 -25.209 -6.118 1.00 92.65 572 SER A C 1
ATOM 1146 O O . SER A 1 164 ? 15.199 -25.325 -7.221 1.00 102.12 572 SER A O 1
ATOM 1149 N N . ARG A 1 165 ? 14.148 -26.243 -5.451 1.00 83.92 573 ARG A N 1
ATOM 1150 C CA . ARG A 1 165 ? 14.226 -27.596 -6.011 1.00 85.72 573 ARG A CA 1
ATOM 1151 C C . ARG A 1 165 ? 13.148 -27.789 -7.046 1.00 97.02 573 ARG A C 1
ATOM 1152 O O . ARG A 1 165 ? 13.375 -28.442 -8.058 1.00 113.52 573 ARG A O 1
ATOM 1160 N N . HIS A 1 166 ? 11.972 -27.220 -6.804 1.00 96.23 574 HIS A N 1
ATOM 1161 C CA . HIS A 1 166 ? 10.952 -27.211 -7.845 1.00 101.27 574 HIS A CA 1
ATOM 1162 C C . HIS A 1 166 ? 10.232 -25.866 -8.007 1.00 98.21 574 HIS A C 1
ATOM 1163 O O . HIS A 1 166 ? 9.428 -25.465 -7.153 1.00 79.49 574 HIS A O 1
ATOM 1170 N N . SER A 1 167 ? 10.449 -25.200 -9.137 1.00 108.02 575 SER A N 1
ATOM 1171 C CA . SER A 1 167 ? 9.586 -24.078 -9.471 1.00 109.86 575 SER A CA 1
ATOM 1172 C C . SER A 1 167 ? 8.289 -24.658 -10.024 1.00 102.93 575 SER A C 1
ATOM 1173 O O . SER A 1 167 ? 8.275 -25.780 -10.541 1.00 104.07 575 SER A O 1
ATOM 1176 N N . GLY A 1 168 ? 7.200 -23.910 -9.880 1.00 88.15 576 GLY A N 1
ATOM 1177 C CA . GLY A 1 168 ? 5.931 -24.293 -10.463 1.00 96.76 576 GLY A CA 1
ATOM 1178 C C . GLY A 1 168 ? 5.015 -25.060 -9.540 1.00 99.42 576 GLY A C 1
ATOM 1179 O O . GLY A 1 168 ? 3.914 -25.455 -9.930 1.00 108.23 576 GLY A O 1
ATOM 1180 N N . ARG A 1 169 ? 5.470 -25.254 -8.307 1.00 90.64 577 ARG A N 1
ATOM 1181 C CA . ARG A 1 169 ? 4.753 -26.062 -7.332 1.00 85.04 577 ARG A CA 1
ATOM 1182 C C . ARG A 1 169 ? 4.170 -25.149 -6.276 1.00 78.66 577 ARG A C 1
ATOM 1183 O O . ARG A 1 169 ? 4.639 -24.030 -6.115 1.00 78.78 577 ARG A O 1
ATOM 1191 N N . LYS A 1 170 ? 3.090 -25.579 -5.633 1.00 65.99 578 LYS A N 1
ATOM 1192 C CA . LYS A 1 170 ? 2.556 -24.842 -4.494 1.00 64.39 578 LYS A CA 1
ATOM 1193 C C . LYS A 1 170 ? 2.471 -25.751 -3.287 1.00 63.19 578 LYS A C 1
ATOM 1194 O O . LYS A 1 170 ? 2.032 -26.900 -3.396 1.00 59.63 578 LYS A O 1
ATOM 1200 N N . LEU A 1 171 ? 2.904 -25.221 -2.141 1.00 68.15 579 LEU A N 1
ATOM 1201 C CA . LEU A 1 171 ? 2.942 -25.972 -0.867 1.00 68.01 579 LEU A CA 1
ATOM 1202 C C . LEU A 1 171 ? 1.791 -25.625 0.043 1.00 61.15 579 LEU A C 1
ATOM 1203 O O . LEU A 1 171 ? 1.508 -24.453 0.305 1.00 54.09 579 LEU A O 1
ATOM 1208 N N . THR A 1 172 ? 1.112 -26.657 0.505 1.00 64.71 580 THR A N 1
ATOM 1209 C CA . THR A 1 172 ? -0.053 -26.443 1.340 1.00 75.87 580 THR A CA 1
ATOM 1210 C C . THR A 1 172 ? 0.114 -27.166 2.674 1.00 81.11 580 THR A C 1
ATOM 1211 O O . THR A 1 172 ? 0.035 -28.401 2.757 1.00 91.56 580 THR A O 1
ATOM 1215 N N . TRP A 1 173 ? 0.305 -26.383 3.728 1.00 71.29 581 TRP A N 1
ATOM 1216 C CA . TRP A 1 173 ? 0.702 -26.942 5.016 1.00 67.70 581 TRP A CA 1
ATOM 1217 C C . TRP A 1 173 ? -0.475 -27.420 5.837 1.00 66.41 581 TRP A C 1
ATOM 1218 O O . TRP A 1 173 ? -1.362 -26.636 6.169 1.00 76.77 581 TRP A O 1
ATOM 1229 N N . LEU A 1 174 ? -0.476 -28.699 6.190 1.00 55.08 582 LEU A N 1
ATOM 1230 C CA . LEU A 1 174 ? -1.571 -29.209 6.987 1.00 63.66 582 LEU A CA 1
ATOM 1231 C C . LEU A 1 174 ? -1.142 -29.295 8.436 1.00 60.96 582 LEU A C 1
ATOM 1232 O O . LEU A 1 174 ? -0.593 -30.309 8.858 1.00 60.48 582 LEU A O 1
ATOM 1237 N N . TYR A 1 175 ? -1.520 -28.288 9.218 1.00 46.41 583 TYR A N 1
ATOM 1238 C CA . TYR A 1 175 ? -1.064 -28.208 10.588 1.00 56.78 583 TYR A CA 1
ATOM 1239 C C . TYR A 1 175 ? -1.749 -29.276 11.447 1.00 58.21 583 TYR A C 1
ATOM 1240 O O . TYR A 1 175 ? -1.089 -30.000 12.194 1.00 65.29 583 TYR A O 1
ATOM 1249 N N . GLN A 1 176 ? -3.059 -29.423 11.277 1.00 48.22 584 GLN A N 1
ATOM 1250 C CA . GLN A 1 176 ? -3.830 -30.387 12.051 1.00 47.65 584 GLN A CA 1
ATOM 1251 C C . GLN A 1 176 ? -3.258 -31.827 12.002 1.00 61.32 584 GLN A C 1
ATOM 1252 O O . GLN A 1 176 ? -3.676 -32.690 12.768 1.00 71.49 584 GLN A O 1
ATOM 1258 N N . LEU A 1 177 ? -2.378 -32.110 11.053 1.00 57.87 585 LEU A N 1
ATOM 1259 C CA . LEU A 1 177 ? -1.594 -33.343 11.099 1.00 53.68 585 LEU A CA 1
ATOM 1260 C C . LEU A 1 177 ? -0.181 -33.101 11.623 1.00 61.41 585 LEU A C 1
ATOM 1261 O O . LEU A 1 177 ? 0.674 -33.985 11.556 1.00 68.88 585 LEU A O 1
ATOM 1266 N N . SER A 1 178 ? 0.102 -31.880 12.067 1.00 64.57 586 SER A N 1
ATOM 1267 C CA . SER A 1 178 ? 1.475 -31.514 12.451 1.00 59.97 586 SER A CA 1
ATOM 1268 C C . SER A 1 178 ? 1.699 -31.571 13.972 1.00 62.56 586 SER A C 1
ATOM 1269 O O . SER A 1 178 ? 0.949 -30.992 14.761 1.00 61.67 586 SER A O 1
ATOM 1272 N N . LYS A 1 179 ? 2.740 -32.288 14.374 1.00 66.72 587 LYS A N 1
ATOM 1273 C CA . LYS A 1 179 ? 3.027 -32.502 15.786 1.00 60.46 587 LYS A CA 1
ATOM 1274 C C . LYS A 1 179 ? 4.423 -31.970 16.119 1.00 69.55 587 LYS A C 1
ATOM 1275 O O . LYS A 1 179 ? 5.244 -31.783 15.233 1.00 79.88 587 LYS A O 1
ATOM 1281 N N . GLY A 1 180 ? 4.690 -31.715 17.395 1.00 77.94 588 GLY A N 1
ATOM 1282 C CA . GLY A 1 180 ? 5.962 -31.132 17.818 1.00 79.70 588 GLY A CA 1
ATOM 1283 C C . GLY A 1 180 ? 6.287 -31.429 19.273 1.00 68.28 588 GLY A C 1
ATOM 1284 O O . GLY A 1 180 ? 5.587 -32.217 19.909 1.00 76.11 588 GLY A O 1
ATOM 1285 N N . GLU A 1 181 ? 7.364 -30.824 19.777 1.00 57.20 589 GLU A N 1
ATOM 1286 C CA . GLU A 1 181 ? 7.795 -30.956 21.183 1.00 59.95 589 GLU A CA 1
ATOM 1287 C C . GLU A 1 181 ? 8.098 -29.596 21.807 1.00 60.70 589 GLU A C 1
ATOM 1288 O O . GLU A 1 181 ? 9.033 -28.914 21.404 1.00 53.15 589 GLU A O 1
ATOM 1294 N N . LEU A 1 182 ? 7.305 -29.214 22.805 1.00 60.69 590 LEU A N 1
ATOM 1295 C CA . LEU A 1 182 ? 7.658 -28.094 23.674 1.00 65.18 590 LEU A CA 1
ATOM 1296 C C . LEU A 1 182 ? 8.620 -28.467 24.821 1.00 64.83 590 LEU A C 1
ATOM 1297 O O . LEU A 1 182 ? 8.653 -29.608 25.311 1.00 69.47 590 LEU A O 1
ATOM 1302 N N . VAL A 1 183 ? 9.382 -27.474 25.258 1.00 53.85 591 VAL A N 1
ATOM 1303 C CA . VAL A 1 183 ? 10.208 -27.572 26.473 1.00 65.31 591 VAL A CA 1
ATOM 1304 C C . VAL A 1 183 ? 9.812 -26.420 27.416 1.00 65.83 591 VAL A C 1
ATOM 1305 O O . VAL A 1 183 ? 9.711 -25.276 26.986 1.00 61.58 591 VAL A O 1
ATOM 1309 N N . THR A 1 184 ? 9.553 -26.729 28.685 1.00 73.77 592 THR A N 1
ATOM 1310 C CA . THR A 1 184 ? 8.970 -25.750 29.622 1.00 76.66 592 THR A CA 1
ATOM 1311 C C . THR A 1 184 ? 9.993 -25.189 30.608 1.00 81.98 592 THR A C 1
ATOM 1312 O O . THR A 1 184 ? 10.706 -25.962 31.262 1.00 79.15 592 THR A O 1
ATOM 1316 N N . ASN A 1 185 ? 10.082 -23.856 30.691 1.00 80.92 593 ASN A N 1
ATOM 1317 C CA . ASN A 1 185 ? 10.898 -23.177 31.720 1.00 91.01 593 ASN A CA 1
ATOM 1318 C C . ASN A 1 185 ? 10.277 -22.548 33.006 1.00 83.12 593 ASN A C 1
ATOM 1319 O O . ASN A 1 185 ? 11.006 -22.129 33.915 1.00 107.93 593 ASN A O 1
ATOM 1324 N N . CYS A 1 186 ? 8.956 -22.451 33.054 1.00 62.51 594 CYS A N 1
ATOM 1325 C CA . CYS A 1 186 ? 8.232 -21.770 34.124 1.00 71.04 594 CYS A CA 1
ATOM 1326 C C . CYS A 1 186 ? 7.649 -22.704 35.185 1.00 80.25 594 CYS A C 1
ATOM 1327 O O . CYS A 1 186 ? 6.987 -22.260 36.117 1.00 81.72 594 CYS A O 1
ATOM 1330 N N . PHE A 1 187 ? 7.792 -24.003 34.988 1.00 82.21 595 PHE A N 1
ATOM 1331 C CA . PHE A 1 187 ? 7.346 -24.948 36.002 1.00 80.91 595 PHE A CA 1
ATOM 1332 C C . PHE A 1 187 ? 8.376 -25.155 37.096 1.00 75.50 595 PHE A C 1
ATOM 1333 O O . PHE A 1 187 ? 9.544 -24.814 36.921 1.00 86.09 595 PHE A O 1
ATOM 1341 N N . LYS A 1 188 ? 7.938 -25.648 38.249 1.00 76.21 596 LYS A N 1
ATOM 1342 C CA . LYS A 1 188 ? 8.895 -26.058 39.264 1.00 84.39 596 LYS A CA 1
ATOM 1343 C C . LYS A 1 188 ? 9.911 -27.035 38.645 1.00 89.84 596 LYS A C 1
ATOM 1344 O O . LYS A 1 188 ? 11.096 -27.005 38.993 1.00 93.35 596 LYS A O 1
ATOM 1350 N N . ASN A 1 189 ? 9.452 -27.867 37.705 1.00 87.41 597 ASN A N 1
ATOM 1351 C CA . ASN A 1 189 ? 10.327 -28.810 36.985 1.00 87.87 597 ASN A CA 1
ATOM 1352 C C . ASN A 1 189 ? 10.350 -28.606 35.455 1.00 87.37 597 ASN A C 1
ATOM 1353 O O . ASN A 1 189 ? 9.404 -28.040 34.898 1.00 87.43 597 ASN A O 1
ATOM 1358 N N . ARG A 1 190 ? 11.415 -29.038 34.770 1.00 85.88 598 ARG A N 1
ATOM 1359 C CA . ARG A 1 190 ? 11.468 -28.899 33.288 1.00 78.09 598 ARG A CA 1
ATOM 1360 C C . ARG A 1 190 ? 10.800 -30.070 32.591 1.00 69.44 598 ARG A C 1
ATOM 1361 O O . ARG A 1 190 ? 11.225 -31.209 32.754 1.00 82.57 598 ARG A O 1
ATOM 1369 N N . TYR A 1 191 ? 9.770 -29.803 31.802 1.00 61.81 599 TYR A N 1
ATOM 1370 C CA . TYR A 1 191 ? 9.091 -30.895 31.127 1.00 49.98 599 TYR A CA 1
ATOM 1371 C C . TYR A 1 191 ? 9.365 -30.894 29.626 1.00 66.67 599 TYR A C 1
ATOM 1372 O O . TYR A 1 191 ? 9.721 -29.858 29.038 1.00 53.08 599 TYR A O 1
ATOM 1381 N N . THR A 1 192 ? 9.267 -32.073 29.019 1.00 70.39 600 THR A N 1
ATOM 1382 C CA . THR A 1 192 ? 9.127 -32.160 27.567 1.00 72.62 600 THR A CA 1
ATOM 1383 C C . THR A 1 192 ? 7.671 -32.506 27.255 1.00 67.67 600 THR A C 1
ATOM 1384 O O . THR A 1 192 ? 7.173 -33.574 27.632 1.00 64.88 600 THR A O 1
ATOM 1388 N N . LEU A 1 193 ? 6.985 -31.569 26.610 1.00 64.15 601 LEU A N 1
ATOM 1389 C CA . LEU A 1 193 ? 5.589 -31.771 26.176 1.00 67.71 601 LEU A CA 1
ATOM 1390 C C . LEU A 1 193 ? 5.498 -32.209 24.704 1.00 67.91 601 LEU A C 1
ATOM 1391 O O . LEU A 1 193 ? 5.879 -31.458 23.813 1.00 59.99 601 LEU A O 1
ATOM 1396 N N . GLN A 1 194 ? 5.033 -33.427 24.455 1.00 63.47 602 GLN A N 1
ATOM 1397 C CA . GLN A 1 194 ? 4.790 -33.851 23.095 1.00 57.33 602 GLN A CA 1
ATOM 1398 C C . GLN A 1 194 ? 3.385 -33.373 22.681 1.00 54.53 602 GLN A C 1
ATOM 1399 O O . GLN A 1 194 ? 2.368 -33.843 23.218 1.00 46.34 602 GLN A O 1
ATOM 1405 N N . ALA A 1 195 ? 3.306 -32.461 21.712 1.00 53.48 603 ALA A N 1
ATOM 1406 C CA . ALA A 1 195 ? 2.038 -31.769 21.488 1.00 56.13 603 ALA A CA 1
ATOM 1407 C C . ALA A 1 195 ? 1.583 -31.603 20.027 1.00 64.90 603 ALA A C 1
ATOM 1408 O O . ALA A 1 195 ? 2.373 -31.683 19.099 1.00 59.07 603 ALA A O 1
ATOM 1410 N N . SER A 1 196 ? 0.291 -31.343 19.850 1.00 63.03 604 SER A N 1
ATOM 1411 C CA . SER A 1 196 ? -0.235 -30.931 18.560 1.00 48.55 604 SER A CA 1
ATOM 1412 C C . SER A 1 196 ? 0.287 -29.532 18.217 1.00 57.68 604 SER A C 1
ATOM 1413 O O . SER A 1 196 ? 0.728 -28.790 19.098 1.00 57.87 604 SER A O 1
ATOM 1416 N N . THR A 1 197 ? 0.243 -29.170 16.939 1.00 59.32 605 THR A N 1
ATOM 1417 C CA . THR A 1 197 ? 0.678 -27.843 16.552 1.00 56.30 605 THR A CA 1
ATOM 1418 C C . THR A 1 197 ? -0.352 -26.803 17.000 1.00 63.08 605 THR A C 1
ATOM 1419 O O . THR A 1 197 ? -0.020 -25.631 17.222 1.00 60.08 605 THR A O 1
ATOM 1423 N N . PHE A 1 198 ? -1.607 -27.224 17.135 1.00 67.24 606 PHE A N 1
ATOM 1424 C CA . PHE A 1 198 ? -2.610 -26.353 17.744 1.00 76.61 606 PHE A CA 1
ATOM 1425 C C . PHE A 1 198 ? -2.286 -26.184 19.246 1.00 72.04 606 PHE A C 1
ATOM 1426 O O . PHE A 1 198 ? -2.347 -25.077 19.805 1.00 74.91 606 PHE A O 1
ATOM 1434 N N . GLN A 1 199 ? -1.916 -27.284 19.891 1.00 61.45 607 GLN A N 1
ATOM 1435 C CA . GLN A 1 199 ? -1.443 -27.217 21.269 1.00 57.16 607 GLN A CA 1
ATOM 1436 C C . GLN A 1 199 ? -0.269 -26.248 21.397 1.00 60.65 607 GLN A C 1
ATOM 1437 O O . GLN A 1 199 ? -0.355 -25.254 22.127 1.00 52.31 607 GLN A O 1
ATOM 1443 N N . MET A 1 200 ? 0.803 -26.523 20.653 1.00 59.81 608 MET A N 1
ATOM 1444 C CA . MET A 1 200 ? 1.983 -25.661 20.653 1.00 65.83 608 MET A CA 1
ATOM 1445 C C . MET A 1 200 ? 1.605 -24.190 20.456 1.00 62.90 608 MET A C 1
ATOM 1446 O O . MET A 1 200 ? 2.150 -23.293 21.124 1.00 63.78 608 MET A O 1
ATOM 1451 N N . ALA A 1 201 ? 0.658 -23.940 19.554 1.00 55.74 609 ALA A N 1
ATOM 1452 C CA . ALA A 1 201 ? 0.346 -22.560 19.176 1.00 58.59 609 ALA A CA 1
ATOM 1453 C C . ALA A 1 201 ? -0.366 -21.880 20.321 1.00 57.71 609 ALA A C 1
ATOM 1454 O O . ALA A 1 201 ? -0.094 -20.716 20.629 1.00 67.52 609 ALA A O 1
ATOM 1456 N N . ILE A 1 202 ? -1.286 -22.610 20.945 1.00 53.70 610 ILE A N 1
ATOM 1457 C CA . ILE A 1 202 ? -1.925 -22.120 22.159 1.00 64.41 610 ILE A CA 1
ATOM 1458 C C . ILE A 1 202 ? -0.891 -21.843 23.264 1.00 61.32 610 ILE A C 1
ATOM 1459 O O . ILE A 1 202 ? -0.674 -20.689 23.632 1.00 58.49 610 ILE A O 1
ATOM 1464 N N . LEU A 1 203 ? -0.248 -22.902 23.766 1.00 48.08 611 LEU A N 1
ATOM 1465 C CA . LEU A 1 203 ? 0.707 -22.792 24.877 1.00 55.18 611 LEU A CA 1
ATOM 1466 C C . LEU A 1 203 ? 1.685 -21.639 24.695 1.00 62.41 611 LEU A C 1
ATOM 1467 O O . LEU A 1 203 ? 1.873 -20.819 25.600 1.00 63.22 611 LEU A O 1
ATOM 1472 N N . LEU A 1 204 ? 2.289 -21.565 23.515 1.00 58.01 612 LEU A N 1
ATOM 1473 C CA . LEU A 1 204 ? 3.243 -20.503 23.225 1.00 52.87 612 LEU A CA 1
ATOM 1474 C C . LEU A 1 204 ? 2.664 -19.125 23.497 1.00 60.96 612 LEU A C 1
ATOM 1475 O O . LEU A 1 204 ? 3.393 -18.165 23.697 1.00 64.96 612 LEU A O 1
ATOM 1480 N N . GLN A 1 205 ? 1.340 -19.027 23.478 1.00 65.99 613 GLN A N 1
ATOM 1481 C CA . GLN A 1 205 ? 0.686 -17.735 23.614 1.00 68.70 613 GLN A CA 1
ATOM 1482 C C . GLN A 1 205 ? 0.900 -17.257 25.052 1.00 77.89 613 GLN A C 1
ATOM 1483 O O . GLN A 1 205 ? 0.675 -16.094 25.404 1.00 82.75 613 GLN A O 1
ATOM 1489 N N . TYR A 1 206 ? 1.374 -18.178 25.875 1.00 72.49 614 TYR A N 1
ATOM 1490 C CA . TYR A 1 206 ? 1.540 -17.907 27.284 1.00 77.10 614 TYR A CA 1
ATOM 1491 C C . TYR A 1 206 ? 2.923 -17.363 27.658 1.00 72.99 614 TYR A C 1
ATOM 1492 O O . TYR A 1 206 ? 3.248 -17.196 28.830 1.00 78.20 614 TYR A O 1
ATOM 1501 N N . ASN A 1 207 ? 3.736 -17.075 26.660 1.00 69.19 615 ASN A N 1
ATOM 1502 C CA . ASN A 1 207 ? 4.986 -16.393 26.932 1.00 78.79 615 ASN A CA 1
ATOM 1503 C C . ASN A 1 207 ? 4.763 -14.909 27.023 1.00 87.08 615 ASN A C 1
ATOM 1504 O O . ASN A 1 207 ? 5.683 -14.153 27.281 1.00 100.48 615 ASN A O 1
ATOM 1509 N N . THR A 1 208 ? 3.526 -14.500 26.809 1.00 84.70 616 THR A N 1
ATOM 1510 C CA . THR A 1 208 ? 3.164 -13.102 26.898 1.00 94.05 616 THR A CA 1
ATOM 1511 C C . THR A 1 208 ? 2.424 -12.847 28.208 1.00 91.58 616 THR A C 1
ATOM 1512 O O . THR A 1 208 ? 2.886 -12.078 29.043 1.00 103.28 616 THR A O 1
ATOM 1516 N N . GLU A 1 209 ? 1.275 -13.492 28.380 1.00 80.25 617 GLU A N 1
ATOM 1517 C CA . GLU A 1 209 ? 0.416 -13.233 29.526 1.00 84.40 617 GLU A CA 1
ATOM 1518 C C . GLU A 1 209 ? -0.041 -14.523 30.215 1.00 81.63 617 GLU A C 1
ATOM 1519 O O . GLU A 1 209 ? 0.075 -15.608 29.642 1.00 75.16 617 GLU A O 1
ATOM 1525 N N . ASP A 1 210 ? -0.540 -14.402 31.449 1.00 85.28 618 ASP A N 1
ATOM 1526 C CA . ASP A 1 210 ? -0.901 -15.571 32.262 1.00 81.07 618 ASP A CA 1
ATOM 1527 C C . ASP A 1 210 ? -2.349 -16.021 32.093 1.00 85.47 618 ASP A C 1
ATOM 1528 O O . ASP A 1 210 ? -2.726 -17.106 32.544 1.00 87.60 618 ASP A O 1
ATOM 1533 N N . ALA A 1 211 ? -3.160 -15.185 31.452 1.00 86.76 619 ALA A N 1
ATOM 1534 C CA . ALA A 1 211 ? -4.564 -15.516 31.230 1.00 87.64 619 ALA A CA 1
ATOM 1535 C C . ALA A 1 211 ? -5.084 -14.978 29.904 1.00 84.29 619 ALA A C 1
ATOM 1536 O O . ALA A 1 211 ? -4.801 -13.843 29.518 1.00 86.44 619 ALA A O 1
ATOM 1538 N N . TYR A 1 212 ? -5.877 -15.791 29.221 1.00 79.44 620 TYR A N 1
ATOM 1539 C CA . TYR A 1 212 ? -6.413 -15.392 27.931 1.00 79.69 620 TYR A CA 1
ATOM 1540 C C . TYR A 1 212 ? -7.862 -15.806 27.814 1.00 80.30 620 TYR A C 1
ATOM 1541 O O . TYR A 1 212 ? -8.200 -16.934 28.144 1.00 81.86 620 TYR A O 1
ATOM 1550 N N . THR A 1 213 ? -8.720 -14.909 27.337 1.00 68.74 621 THR A N 1
ATOM 1551 C CA . THR A 1 213 ? -10.101 -15.295 27.054 1.00 70.41 621 THR A CA 1
ATOM 1552 C C . THR A 1 213 ? -10.129 -16.111 25.765 1.00 79.75 621 THR A C 1
ATOM 1553 O O . THR A 1 213 ? -9.303 -15.894 24.870 1.00 87.16 621 THR A O 1
ATOM 1557 N N . VAL A 1 214 ? -11.065 -17.051 25.663 1.00 75.07 622 VAL A N 1
ATOM 1558 C CA . VAL A 1 214 ? -11.108 -17.898 24.476 1.00 75.37 622 VAL A CA 1
ATOM 1559 C C . VAL A 1 214 ? -11.154 -17.019 23.226 1.00 83.39 622 VAL A C 1
ATOM 1560 O O . VAL A 1 214 ? -10.443 -17.270 22.241 1.00 92.58 622 VAL A O 1
ATOM 1564 N N . GLN A 1 215 ? -11.968 -15.968 23.279 1.00 76.05 623 GLN A N 1
ATOM 1565 C CA . GLN A 1 215 ? -12.026 -15.023 22.171 1.00 79.54 623 GLN A CA 1
ATOM 1566 C C . GLN A 1 215 ? -10.609 -14.601 21.767 1.00 84.34 623 GLN A C 1
ATOM 1567 O O . GLN A 1 215 ? -10.209 -14.738 20.606 1.00 88.61 623 GLN A O 1
ATOM 1573 N N . GLN A 1 216 ? -9.833 -14.126 22.732 1.00 84.40 624 GLN A N 1
ATOM 1574 C CA . GLN A 1 216 ? -8.465 -13.699 22.447 1.00 89.09 624 GLN A CA 1
ATOM 1575 C C . GLN A 1 216 ? -7.620 -14.795 21.774 1.00 88.78 624 GLN A C 1
ATOM 1576 O O . GLN A 1 216 ? -6.811 -14.508 20.889 1.00 91.93 624 GLN A O 1
ATOM 1582 N N . LEU A 1 217 ? -7.829 -16.044 22.184 1.00 79.50 625 LEU A N 1
ATOM 1583 C CA . LEU A 1 217 ? -7.103 -17.179 21.613 1.00 72.40 625 LEU A CA 1
ATOM 1584 C C . LEU A 1 217 ? -7.519 -17.540 20.181 1.00 78.89 625 LEU A C 1
ATOM 1585 O O . LEU A 1 217 ? -6.718 -18.101 19.427 1.00 69.28 625 LEU A O 1
ATOM 1590 N N . THR A 1 218 ? -8.763 -17.248 19.793 1.00 89.52 626 THR A N 1
ATOM 1591 C CA . THR A 1 218 ? -9.118 -17.437 18.378 1.00 88.49 626 THR A CA 1
ATOM 1592 C C . THR A 1 218 ? -8.657 -16.255 17.542 1.00 92.96 626 THR A C 1
ATOM 1593 O O . THR A 1 218 ? -8.409 -16.402 16.353 1.00 106.58 626 THR A O 1
ATOM 1597 N N . ASP A 1 219 ? -8.520 -15.093 18.172 1.00 84.48 627 ASP A N 1
ATOM 1598 C CA . ASP A 1 219 ? -8.090 -13.892 17.465 1.00 95.28 627 ASP A CA 1
ATOM 1599 C C . ASP A 1 219 ? -6.570 -13.901 17.278 1.00 94.03 627 ASP A C 1
ATOM 1600 O O . ASP A 1 219 ? -5.979 -12.977 16.717 1.00 102.87 627 ASP A O 1
ATOM 1605 N N . SER A 1 220 ? -5.942 -14.956 17.765 1.00 78.23 628 SER A N 1
ATOM 1606 C CA . SER A 1 220 ? -4.500 -15.018 17.816 1.00 77.02 628 SER A CA 1
ATOM 1607 C C . SER A 1 220 ? -3.993 -16.231 17.072 1.00 77.65 628 SER A C 1
ATOM 1608 O O . SER A 1 220 ? -3.184 -16.092 16.164 1.00 72.79 628 SER A O 1
ATOM 1611 N N . THR A 1 221 ? -4.417 -17.419 17.486 1.00 40.06 629 THR A N 1
ATOM 1612 C CA . THR A 1 221 ? -3.990 -18.635 16.806 1.00 54.80 629 THR A CA 1
ATOM 1613 C C . THR A 1 221 ? -4.816 -18.938 15.558 1.00 71.56 629 THR A C 1
ATOM 1614 O O . THR A 1 221 ? -4.572 -19.933 14.860 1.00 68.76 629 THR A O 1
ATOM 1618 N N . GLN A 1 222 ? -5.817 -18.090 15.321 1.00 87.71 630 GLN A N 1
ATOM 1619 C CA . GLN A 1 222 ? -6.706 -18.169 14.155 1.00 86.17 630 GLN A CA 1
ATOM 1620 C C . GLN A 1 222 ? -7.364 -19.546 13.972 1.00 84.44 630 GLN A C 1
ATOM 1621 O O . GLN A 1 222 ? -7.753 -19.926 12.862 1.00 96.89 630 GLN A O 1
ATOM 1627 N N . ILE A 1 223 ? -7.527 -20.267 15.074 1.00 61.66 631 ILE A N 1
ATOM 1628 C CA . ILE A 1 223 ? -8.126 -21.589 15.054 1.00 56.02 631 ILE A CA 1
ATOM 1629 C C . ILE A 1 223 ? -9.649 -21.492 15.195 1.00 73.04 631 ILE A C 1
ATOM 1630 O O . ILE A 1 223 ? -10.156 -20.893 16.166 1.00 69.06 631 ILE A O 1
ATOM 1635 N N . LYS A 1 224 ? -10.381 -22.083 14.245 1.00 81.27 632 LYS A N 1
ATOM 1636 C CA . LYS A 1 224 ? -11.845 -21.994 14.287 1.00 85.82 632 LYS A CA 1
ATOM 1637 C C . LYS A 1 224 ? -12.247 -22.403 15.692 1.00 82.83 632 LYS A C 1
ATOM 1638 O O . LYS A 1 224 ? -11.717 -23.380 16.234 1.00 73.56 632 LYS A O 1
ATOM 1644 N N . MET A 1 225 ? -13.174 -21.649 16.279 1.00 86.67 633 MET A N 1
ATOM 1645 C CA . MET A 1 225 ? -13.592 -21.882 17.656 1.00 87.76 633 MET A CA 1
ATOM 1646 C C . MET A 1 225 ? -14.078 -23.316 17.880 1.00 85.64 633 MET A C 1
ATOM 1647 O O . MET A 1 225 ? -13.701 -23.943 18.865 1.00 77.97 633 MET A O 1
ATOM 1652 N N . ASP A 1 226 ? -14.874 -23.845 16.954 1.00 85.50 634 ASP A N 1
ATOM 1653 C CA . ASP A 1 226 ? -15.359 -25.217 17.069 1.00 95.88 634 ASP A CA 1
ATOM 1654 C C . ASP A 1 226 ? -14.203 -26.138 17.456 1.00 79.48 634 ASP A C 1
ATOM 1655 O O . ASP A 1 226 ? -14.295 -26.915 18.403 1.00 74.10 634 ASP A O 1
ATOM 1660 N N . ILE A 1 227 ? -13.114 -26.036 16.707 1.00 73.25 635 ILE A N 1
ATOM 1661 C CA . ILE A 1 227 ? -11.918 -26.815 16.964 1.00 67.14 635 ILE A CA 1
ATOM 1662 C C . ILE A 1 227 ? -11.231 -26.377 18.277 1.00 65.96 635 ILE A C 1
ATOM 1663 O O . ILE A 1 227 ? -10.927 -27.192 19.169 1.00 58.85 635 ILE A O 1
ATOM 1668 N N . LEU A 1 228 ? -11.014 -25.075 18.397 1.00 61.94 636 LEU A N 1
ATOM 1669 C CA . LEU A 1 228 ? -10.323 -24.526 19.548 1.00 62.19 636 LEU A CA 1
ATOM 1670 C C . LEU A 1 228 ? -10.879 -25.055 20.879 1.00 71.16 636 LEU A C 1
ATOM 1671 O O . LEU A 1 228 ? -10.121 -25.507 21.724 1.00 72.90 636 LEU A O 1
ATOM 1676 N N . ALA A 1 229 ? -12.202 -25.016 21.036 1.00 66.01 637 ALA A N 1
ATOM 1677 C CA . ALA A 1 229 ? -12.886 -25.599 22.180 1.00 53.91 637 ALA A CA 1
ATOM 1678 C C . ALA A 1 229 ? -12.369 -26.999 22.492 1.00 58.15 637 ALA A C 1
ATOM 1679 O O . ALA A 1 229 ? -11.727 -27.200 23.528 1.00 73.71 637 ALA A O 1
ATOM 1681 N N . GLN A 1 230 ? -12.625 -27.972 21.621 1.00 52.37 638 GLN A N 1
ATOM 1682 C CA . GLN A 1 230 ? -12.112 -29.320 21.884 1.00 65.50 638 GLN A CA 1
ATOM 1683 C C . GLN A 1 230 ? -10.640 -29.283 22.306 1.00 65.25 638 GLN A C 1
ATOM 1684 O O . GLN A 1 230 ? -10.238 -30.034 23.201 1.00 72.06 638 GLN A O 1
ATOM 1690 N N . VAL A 1 231 ? -9.834 -28.426 21.674 1.00 55.89 639 VAL A N 1
ATOM 1691 C CA . VAL A 1 231 ? -8.406 -28.384 22.018 1.00 60.64 639 VAL A CA 1
ATOM 1692 C C . VAL A 1 231 ? -8.118 -27.902 23.467 1.00 67.96 639 VAL A C 1
ATOM 1693 O O . VAL A 1 231 ? -7.391 -28.572 24.224 1.00 71.23 639 VAL A O 1
ATOM 1697 N N . LEU A 1 232 ? -8.680 -26.755 23.846 1.00 56.20 640 LEU A N 1
ATOM 1698 C CA . LEU A 1 232 ? -8.647 -26.315 25.234 1.00 55.79 640 LEU A CA 1
ATOM 1699 C C . LEU A 1 232 ? -9.128 -27.452 26.155 1.00 63.60 640 LEU A C 1
ATOM 1700 O O . LEU A 1 232 ? -8.410 -27.896 27.018 1.00 64.15 640 LEU A O 1
ATOM 1705 N N . GLN A 1 233 ? -10.308 -27.989 25.898 1.00 58.24 641 GLN A N 1
ATOM 1706 C CA . GLN A 1 233 ? -10.807 -29.111 26.670 1.00 59.70 641 GLN A CA 1
ATOM 1707 C C . GLN A 1 233 ? -9.674 -30.160 26.914 1.00 41.27 641 GLN A C 1
ATOM 1708 O O . GLN A 1 233 ? -9.455 -30.575 28.049 1.00 63.24 641 GLN A O 1
ATOM 1714 N N . ILE A 1 234 ? -8.940 -30.546 25.876 1.00 36.59 642 ILE A N 1
ATOM 1715 C CA . ILE A 1 234 ? -7.773 -31.418 26.039 1.00 53.34 642 ILE A CA 1
ATOM 1716 C C . ILE A 1 234 ? -6.668 -30.859 26.981 1.00 54.77 642 ILE A C 1
ATOM 1717 O O . ILE A 1 234 ? -6.203 -31.551 27.888 1.00 50.55 642 ILE A O 1
ATOM 1722 N N . LEU A 1 235 ? -6.266 -29.611 26.765 1.00 43.92 643 LEU A N 1
ATOM 1723 C CA . LEU A 1 235 ? -5.244 -28.978 27.599 1.00 52.22 643 LEU A CA 1
ATOM 1724 C C . LEU A 1 235 ? -5.648 -28.792 29.055 1.00 67.80 643 LEU A C 1
ATOM 1725 O O . LEU A 1 235 ? -4.827 -28.904 29.980 1.00 76.96 643 LEU A O 1
ATOM 1730 N N . LEU A 1 236 ? -6.918 -28.472 29.241 1.00 61.10 644 LEU A N 1
ATOM 1731 C CA . LEU A 1 236 ? -7.488 -28.234 30.547 1.00 55.95 644 LEU A CA 1
ATOM 1732 C C . LEU A 1 236 ? -7.477 -29.576 31.228 1.00 60.99 644 LEU A C 1
ATOM 1733 O O . LEU A 1 236 ? -7.149 -29.692 32.407 1.00 65.69 644 LEU A O 1
ATOM 1738 N N . LYS A 1 237 ? -7.819 -30.612 30.469 1.00 55.39 645 LYS A N 1
ATOM 1739 C CA . LYS A 1 237 ? -7.813 -31.969 30.991 1.00 66.88 645 LYS A CA 1
ATOM 1740 C C . LYS A 1 237 ? -6.379 -32.234 31.397 1.00 73.61 645 LYS A C 1
ATOM 1741 O O . LYS A 1 237 ? -6.107 -32.858 32.422 1.00 79.82 645 LYS A O 1
ATOM 1747 N N . SER A 1 238 ? -5.463 -31.733 30.578 1.00 72.80 646 SER A N 1
ATOM 1748 C CA . SER A 1 238 ? -4.056 -31.707 30.922 1.00 71.12 646 SER A CA 1
ATOM 1749 C C . SER A 1 238 ? -3.880 -30.721 32.070 1.00 77.41 646 SER A C 1
ATOM 1750 O O . SER A 1 238 ? -4.666 -29.787 32.226 1.00 78.34 646 SER A O 1
ATOM 1753 N N . LYS A 1 239 ? -2.850 -30.942 32.875 1.00 78.08 647 LYS A N 1
ATOM 1754 C CA . LYS A 1 239 ? -2.607 -30.151 34.075 1.00 71.11 647 LYS A CA 1
ATOM 1755 C C . LYS A 1 239 ? -2.363 -28.677 33.767 1.00 67.53 647 LYS A C 1
ATOM 1756 O O . LYS A 1 239 ? -2.667 -27.806 34.582 1.00 66.09 647 LYS A O 1
ATOM 1762 N N . LEU A 1 240 ? -1.794 -28.407 32.599 1.00 55.08 648 LEU A N 1
ATOM 1763 C CA . LEU A 1 240 ? -1.214 -27.105 32.291 1.00 58.01 648 LEU A CA 1
ATOM 1764 C C . LEU A 1 240 ? -2.152 -25.893 32.339 1.00 74.11 648 LEU A C 1
ATOM 1765 O O . LEU A 1 240 ? -1.743 -24.840 32.828 1.00 72.12 648 LEU A O 1
ATOM 1770 N N . LEU A 1 241 ? -3.384 -25.998 31.845 1.00 81.09 649 LEU A N 1
ATOM 1771 C CA . LEU A 1 241 ? -4.221 -24.798 31.846 1.00 69.68 649 LEU A CA 1
ATOM 1772 C C . LEU A 1 241 ? -5.419 -25.008 32.791 1.00 72.26 649 LEU A C 1
ATOM 1773 O O . LEU A 1 241 ? -5.796 -26.157 33.084 1.00 71.11 649 LEU A O 1
ATOM 1778 N N . VAL A 1 242 ? -6.001 -23.915 33.284 1.00 67.19 650 VAL A N 1
ATOM 1779 C CA . VAL A 1 242 ? -7.091 -24.016 34.260 1.00 72.83 650 VAL A CA 1
ATOM 1780 C C . VAL A 1 242 ? -8.104 -22.878 34.162 1.00 79.72 650 VAL A C 1
ATOM 1781 O O . VAL A 1 242 ? -7.757 -21.773 33.730 1.00 74.31 650 VAL A O 1
ATOM 1785 N N . LEU A 1 243 ? -9.335 -23.139 34.626 1.00 76.88 651 LEU A N 1
ATOM 1786 C CA . LEU A 1 243 ? -10.405 -22.141 34.571 1.00 72.59 651 LEU A CA 1
ATOM 1787 C C . LEU A 1 243 ? -10.472 -21.358 35.880 1.00 81.75 651 LEU A C 1
ATOM 1788 O O . LEU A 1 243 ? -9.830 -21.734 36.865 1.00 88.37 651 LEU A O 1
ATOM 1793 N N . GLU A 1 244 ? -11.283 -20.301 35.908 1.00 82.67 652 GLU A N 1
ATOM 1794 C CA . GLU A 1 244 ? -11.422 -19.497 37.117 1.00 84.20 652 GLU A CA 1
ATOM 1795 C C . GLU A 1 244 ? -12.200 -20.314 38.120 1.00 88.52 652 GLU A C 1
ATOM 1796 O O . GLU A 1 244 ? -12.117 -20.099 39.329 1.00 101.45 652 GLU A O 1
ATOM 1802 N N . ASP A 1 245 ? -12.969 -21.260 37.599 1.00 88.26 653 ASP A N 1
ATOM 1803 C CA . ASP A 1 245 ? -13.779 -22.114 38.445 1.00 88.39 653 ASP A CA 1
ATOM 1804 C C . ASP A 1 245 ? -13.092 -23.465 38.621 1.00 80.65 653 ASP A C 1
ATOM 1805 O O . ASP A 1 245 ? -12.946 -24.256 37.682 1.00 66.45 653 ASP A O 1
ATOM 1810 N N . GLU A 1 246 ? -12.668 -23.710 39.853 1.00 79.51 654 GLU A N 1
ATOM 1811 C CA . GLU A 1 246 ? -11.964 -24.930 40.162 1.00 85.71 654 GLU A CA 1
ATOM 1812 C C . GLU A 1 246 ? -12.938 -26.100 40.211 1.00 81.88 654 GLU A C 1
ATOM 1813 O O . GLU A 1 246 ? -12.595 -27.218 39.850 1.00 91.10 654 GLU A O 1
ATOM 1819 N N . ASN A 1 247 ? -14.177 -25.827 40.589 1.00 77.09 655 ASN A N 1
ATOM 1820 C CA . ASN A 1 247 ? -15.172 -26.886 40.728 1.00 82.58 655 ASN A CA 1
ATOM 1821 C C . ASN A 1 247 ? -15.770 -27.313 39.383 1.00 75.11 655 ASN A C 1
ATOM 1822 O O . ASN A 1 247 ? -16.604 -28.208 39.329 1.00 75.26 655 ASN A O 1
ATOM 1827 N N . ALA A 1 248 ? -15.313 -26.688 38.299 1.00 73.51 656 ALA A N 1
ATOM 1828 C CA . ALA A 1 248 ? -15.869 -26.890 36.952 1.00 67.51 656 ALA A CA 1
ATOM 1829 C C . ALA A 1 248 ? -15.436 -28.184 36.284 1.00 74.52 656 ALA A C 1
ATOM 1830 O O . ALA A 1 248 ? -14.255 -28.383 36.017 1.00 86.47 656 ALA A O 1
ATOM 1832 N N . ASN A 1 249 ? -16.400 -29.032 35.948 1.00 73.86 657 ASN A N 1
ATOM 1833 C CA . ASN A 1 249 ? -16.095 -30.283 35.278 1.00 75.88 657 ASN A CA 1
ATOM 1834 C C . ASN A 1 249 ? -15.778 -29.957 33.823 1.00 87.73 657 ASN A C 1
ATOM 1835 O O . ASN A 1 249 ? -16.633 -29.483 33.078 1.00 99.25 657 ASN A O 1
ATOM 1840 N N . VAL A 1 250 ? -14.552 -30.232 33.399 1.00 86.97 658 VAL A N 1
ATOM 1841 C CA . VAL A 1 250 ? -14.132 -29.802 32.070 1.00 84.99 658 VAL A CA 1
ATOM 1842 C C . VAL A 1 250 ? -14.705 -30.722 30.985 1.00 83.98 658 VAL A C 1
ATOM 1843 O O . VAL A 1 250 ? -14.955 -30.298 29.852 1.00 88.88 658 VAL A O 1
ATOM 1847 N N . ASP A 1 251 ? -14.976 -31.964 31.372 1.00 80.74 659 ASP A N 1
ATOM 1848 C CA . ASP A 1 251 ? -15.646 -32.937 30.513 1.00 78.02 659 ASP A CA 1
ATOM 1849 C C . ASP A 1 251 ? -17.113 -32.572 30.262 1.00 83.40 659 ASP A C 1
ATOM 1850 O O . ASP A 1 251 ? -17.819 -33.315 29.590 1.00 92.49 659 ASP A O 1
ATOM 1855 N N . GLU A 1 252 ? -17.587 -31.478 30.857 1.00 77.38 660 GLU A N 1
ATOM 1856 C CA . GLU A 1 252 ? -18.948 -31.007 30.626 1.00 86.53 660 GLU A CA 1
ATOM 1857 C C . GLU A 1 252 ? -18.982 -29.539 30.228 1.00 101.23 660 GLU A C 1
ATOM 1858 O O . GLU A 1 252 ? -19.378 -29.175 29.121 1.00 118.01 660 GLU A O 1
ATOM 1864 N N . VAL A 1 253 ? -18.544 -28.695 31.144 1.00 105.15 661 VAL A N 1
ATOM 1865 C CA . VAL A 1 253 ? -18.746 -27.263 31.003 1.00 114.14 661 VAL A CA 1
ATOM 1866 C C . VAL A 1 253 ? -18.334 -26.763 29.625 1.00 104.29 661 VAL A C 1
ATOM 1867 O O . VAL A 1 253 ? -17.237 -27.053 29.138 1.00 91.43 661 VAL A O 1
ATOM 1871 N N . GLU A 1 254 ? -19.246 -26.002 29.020 1.00 99.02 662 GLU A N 1
ATOM 1872 C CA . GLU A 1 254 ? -19.118 -25.509 27.653 1.00 90.91 662 GLU A CA 1
ATOM 1873 C C . GLU A 1 254 ? -18.420 -24.157 27.609 1.00 82.35 662 GLU A C 1
ATOM 1874 O O . GLU A 1 254 ? -18.965 -23.158 28.078 1.00 78.95 662 GLU A O 1
ATOM 1880 N N . LEU A 1 255 ? -17.227 -24.133 27.013 1.00 70.64 663 LEU A N 1
ATOM 1881 C CA . LEU A 1 255 ? -16.380 -22.936 26.962 1.00 70.09 663 LEU A CA 1
ATOM 1882 C C . LEU A 1 255 ? -16.986 -21.811 26.119 1.00 87.58 663 LEU A C 1
ATOM 1883 O O . LEU A 1 255 ? -17.571 -22.067 25.062 1.00 94.03 663 LEU A O 1
ATOM 1888 N N . LYS A 1 256 ? -16.838 -20.565 26.565 1.00 91.87 664 LYS A N 1
ATOM 1889 C CA . LYS A 1 256 ? -17.441 -19.442 25.842 1.00 97.54 664 LYS A CA 1
ATOM 1890 C C . LYS A 1 256 ? -16.421 -18.357 25.488 1.00 92.30 664 LYS A C 1
ATOM 1891 O O . LYS A 1 256 ? -15.317 -18.346 26.019 1.00 86.54 664 LYS A O 1
ATOM 1897 N N . PRO A 1 257 ? -16.785 -17.455 24.562 1.00 90.13 665 PRO A N 1
ATOM 1898 C CA . PRO A 1 257 ? -15.856 -16.420 24.106 1.00 91.88 665 PRO A CA 1
ATOM 1899 C C . PRO A 1 257 ? -15.147 -15.703 25.248 1.00 96.62 665 PRO A C 1
ATOM 1900 O O . PRO A 1 257 ? -13.923 -15.546 25.188 1.00 105.62 665 PRO A O 1
ATOM 1904 N N . ASP A 1 258 ? -15.889 -15.321 26.282 1.00 93.83 666 ASP A N 1
ATOM 1905 C CA . ASP A 1 258 ? -15.312 -14.575 27.394 1.00 99.33 666 ASP A CA 1
ATOM 1906 C C . ASP A 1 258 ? -14.790 -15.493 28.507 1.00 94.27 666 ASP A C 1
ATOM 1907 O O . ASP A 1 258 ? -14.205 -15.013 29.483 1.00 87.80 666 ASP A O 1
ATOM 1912 N N . THR A 1 259 ? -14.977 -16.805 28.349 1.00 87.94 667 THR A N 1
ATOM 1913 C CA . THR A 1 259 ? -14.363 -17.785 29.252 1.00 81.51 667 THR A CA 1
ATOM 1914 C C . THR A 1 259 ? -12.877 -17.511 29.382 1.00 82.74 667 THR A C 1
ATOM 1915 O O . THR A 1 259 ? -12.209 -17.198 28.399 1.00 91.35 667 THR A O 1
ATOM 1919 N N . LEU A 1 260 ? -12.354 -17.614 30.594 1.00 88.95 668 LEU A N 1
ATOM 1920 C CA . LEU A 1 260 ? -10.944 -17.311 30.837 1.00 86.09 668 LEU A CA 1
ATOM 1921 C C . LEU A 1 260 ? -10.122 -18.590 30.955 1.00 75.84 668 LEU A C 1
ATOM 1922 O O . LEU A 1 260 ? -10.459 -19.492 31.718 1.00 78.62 668 LEU A O 1
ATOM 1927 N N . ILE A 1 261 ? -9.051 -18.676 30.181 1.00 78.86 669 ILE A N 1
ATOM 1928 C CA . ILE A 1 261 ? -8.127 -19.802 30.281 1.00 75.57 669 ILE A CA 1
ATOM 1929 C C . ILE A 1 261 ? -6.806 -19.349 30.902 1.00 83.13 669 ILE A C 1
ATOM 1930 O O . ILE A 1 261 ? -6.125 -18.460 30.379 1.00 90.22 669 ILE A O 1
ATOM 1935 N N . LYS A 1 262 ? -6.463 -19.965 32.029 1.00 79.57 670 LYS A N 1
ATOM 1936 C CA . LYS A 1 262 ? -5.290 -19.578 32.802 1.00 74.54 670 LYS A CA 1
ATOM 1937 C C . LYS A 1 262 ? -4.205 -20.642 32.738 1.00 72.73 670 LYS A C 1
ATOM 1938 O O . LYS A 1 262 ? -4.493 -21.847 32.648 1.00 70.12 670 LYS A O 1
ATOM 1944 N N . LEU A 1 263 ? -2.953 -20.192 32.788 1.00 74.67 671 LEU A N 1
ATOM 1945 C CA . LEU A 1 263 ? -1.811 -21.102 32.853 1.00 63.18 671 LEU A CA 1
ATOM 1946 C C . LEU A 1 263 ? -1.594 -21.476 34.296 1.00 63.58 671 LEU A C 1
ATOM 1947 O O . LEU A 1 263 ? -1.619 -20.603 35.177 1.00 61.78 671 LEU A O 1
ATOM 1952 N N . TYR A 1 264 ? -1.377 -22.768 34.534 1.00 68.71 672 TYR A N 1
ATOM 1953 C CA . TYR A 1 264 ? -1.187 -23.274 35.892 1.00 74.09 672 TYR A CA 1
ATOM 1954 C C . TYR A 1 264 ? 0.272 -23.600 36.238 1.00 67.59 672 TYR A C 1
ATOM 1955 O O . TYR A 1 264 ? 0.751 -24.688 35.923 1.00 67.94 672 TYR A O 1
ATOM 1964 N N . LEU A 1 265 ? 0.931 -22.742 37.009 1.00 67.79 673 LEU A N 1
ATOM 1965 C CA . LEU A 1 265 ? 2.354 -22.946 37.284 1.00 74.02 673 LEU A CA 1
ATOM 1966 C C . LEU A 1 265 ? 2.550 -24.027 38.375 1.00 72.94 673 LEU A C 1
ATOM 1967 O O . LEU A 1 265 ? 3.682 -24.390 38.743 1.00 62.83 673 LEU A O 1
ATOM 1972 N N . GLY A 1 266 ? 1.430 -24.554 38.862 1.00 72.72 674 GLY A N 1
ATOM 1973 C CA . GLY A 1 266 ? 1.451 -25.617 39.847 1.00 77.77 674 GLY A CA 1
ATOM 1974 C C . GLY A 1 266 ? 1.636 -26.991 39.232 1.00 72.28 674 GLY A C 1
ATOM 1975 O O . GLY A 1 266 ? 1.645 -28.008 39.935 1.00 70.83 674 GLY A O 1
ATOM 1976 N N . TYR A 1 267 ? 1.789 -27.006 37.915 1.00 54.84 675 TYR A N 1
ATOM 1977 C CA . TYR A 1 267 ? 1.858 -28.232 37.139 1.00 67.52 675 TYR A CA 1
ATOM 1978 C C . TYR A 1 267 ? 2.894 -29.208 37.705 1.00 58.65 675 TYR A C 1
ATOM 1979 O O . TYR A 1 267 ? 3.980 -28.793 38.095 1.00 54.58 675 TYR A O 1
ATOM 1988 N N . LYS A 1 268 ? 2.547 -30.493 37.747 1.00 58.53 676 LYS A N 1
ATOM 1989 C CA . LYS A 1 268 ? 3.446 -31.555 38.229 1.00 76.03 676 LYS A CA 1
ATOM 1990 C C . LYS A 1 268 ? 3.251 -32.845 37.401 1.00 81.36 676 LYS A C 1
ATOM 1991 O O . LYS A 1 268 ? 2.124 -33.157 36.998 1.00 99.56 676 LYS A O 1
ATOM 1997 N N . ASN A 1 269 ? 4.330 -33.586 37.143 1.00 64.36 677 ASN A N 1
ATOM 1998 C CA . ASN A 1 269 ? 4.211 -34.858 36.424 1.00 60.22 677 ASN A CA 1
ATOM 1999 C C . ASN A 1 269 ? 5.190 -35.939 36.873 1.00 60.50 677 ASN A C 1
ATOM 2000 O O . ASN A 1 269 ? 6.382 -35.672 37.016 1.00 61.91 677 ASN A O 1
ATOM 2005 N N . LYS A 1 270 ? 4.712 -37.167 37.041 1.00 59.66 678 LYS A N 1
ATOM 2006 C CA . LYS A 1 270 ? 5.613 -38.239 37.451 1.00 65.59 678 LYS A CA 1
ATOM 2007 C C . LYS A 1 270 ? 6.404 -38.664 36.232 1.00 66.89 678 LYS A C 1
ATOM 2008 O O . LYS A 1 270 ? 7.227 -39.571 36.303 1.00 81.06 678 LYS A O 1
ATOM 2014 N N . LYS A 1 271 ? 6.134 -38.005 35.109 1.00 61.92 679 LYS A N 1
ATOM 2015 C CA . LYS A 1 271 ? 6.914 -38.175 33.878 1.00 66.93 679 LYS A CA 1
ATOM 2016 C C . LYS A 1 271 ? 7.540 -36.852 33.412 1.00 62.51 679 LYS A C 1
ATOM 2017 O O . LYS A 1 271 ? 6.927 -35.787 33.509 1.00 55.15 679 LYS A O 1
ATOM 2023 N N . LEU A 1 272 ? 8.772 -36.921 32.922 1.00 61.32 680 LEU A N 1
ATOM 2024 C CA . LEU A 1 272 ? 9.470 -35.717 32.471 1.00 50.42 680 LEU A CA 1
ATOM 2025 C C . LEU A 1 272 ? 9.125 -35.333 31.066 1.00 57.36 680 LEU A C 1
ATOM 2026 O O . LEU A 1 272 ? 8.917 -34.146 30.760 1.00 44.81 680 LEU A O 1
ATOM 2031 N N . ARG A 1 273 ? 9.102 -36.358 30.209 1.00 77.46 681 ARG A N 1
ATOM 2032 C CA . ARG A 1 273 ? 8.612 -36.259 28.829 1.00 81.21 681 ARG A CA 1
ATOM 2033 C C . ARG A 1 273 ? 7.182 -36.748 28.884 1.00 75.76 681 ARG A C 1
ATOM 2034 O O . ARG A 1 273 ? 6.916 -37.928 29.157 1.00 77.77 681 ARG A O 1
ATOM 2042 N N . VAL A 1 274 ? 6.256 -35.835 28.661 1.00 64.65 682 VAL A N 1
ATOM 2043 C CA . VAL A 1 274 ? 4.857 -36.214 28.699 1.00 74.19 682 VAL A CA 1
ATOM 2044 C C . VAL A 1 274 ? 4.166 -35.802 27.402 1.00 74.33 682 VAL A C 1
ATOM 2045 O O . VAL A 1 274 ? 4.367 -34.688 26.873 1.00 57.68 682 VAL A O 1
ATOM 2049 N N . ASN A 1 275 ? 3.352 -36.722 26.899 1.00 78.34 683 ASN A N 1
ATOM 2050 C CA . ASN A 1 275 ? 2.612 -36.516 25.670 1.00 79.33 683 ASN A CA 1
ATOM 2051 C C . ASN A 1 275 ? 1.189 -35.978 25.911 1.00 59.96 683 ASN A C 1
ATOM 2052 O O . ASN A 1 275 ? 0.347 -36.669 26.446 1.00 50.69 683 ASN A O 1
ATOM 2057 N N . ILE A 1 276 ? 0.931 -34.735 25.531 1.00 44.75 684 ILE A N 1
ATOM 2058 C CA . ILE A 1 276 ? -0.393 -34.154 25.704 1.00 53.03 684 ILE A CA 1
ATOM 2059 C C . ILE A 1 276 ? -1.317 -34.250 24.462 1.00 75.72 684 ILE A C 1
ATOM 2060 O O . ILE A 1 276 ? -2.466 -33.795 24.471 1.00 64.67 684 ILE A O 1
ATOM 2065 N N . ASN A 1 277 ? -0.790 -34.847 23.402 1.00 76.11 685 ASN A N 1
ATOM 2066 C CA . ASN A 1 277 ? -1.439 -34.893 22.109 1.00 81.19 685 ASN A CA 1
ATOM 2067 C C . ASN A 1 277 ? -2.173 -36.225 21.985 1.00 92.18 685 ASN A C 1
ATOM 2068 O O . ASN A 1 277 ? -1.567 -37.289 21.875 1.00 95.07 685 ASN A O 1
ATOM 2073 N N . VAL A 1 278 ? -3.496 -36.156 21.999 1.00 99.68 686 VAL A N 1
ATOM 2074 C CA . VAL A 1 278 ? -4.309 -37.325 22.287 1.00 98.75 686 VAL A CA 1
ATOM 2075 C C . VAL A 1 278 ? -5.547 -37.355 21.413 1.00 110.39 686 VAL A C 1
ATOM 2076 O O . VAL A 1 278 ? -6.085 -36.304 21.059 1.00 111.23 686 VAL A O 1
ATOM 2080 N N . PRO A 1 279 ? -6.025 -38.562 21.075 1.00 126.30 687 PRO A N 1
ATOM 2081 C CA . PRO A 1 279 ? -7.303 -38.626 20.360 1.00 141.19 687 PRO A CA 1
ATOM 2082 C C . PRO A 1 279 ? -8.327 -37.722 21.069 1.00 153.93 687 PRO A C 1
ATOM 2083 O O . PRO A 1 279 ? -8.443 -37.788 22.304 1.00 148.48 687 PRO A O 1
ATOM 2087 N N . MET A 1 280 ? -9.068 -36.919 20.296 1.00 168.79 688 MET A N 1
ATOM 2088 C CA . MET A 1 280 ? -9.757 -35.701 20.791 1.00 175.96 688 MET A CA 1
ATOM 2089 C C . MET A 1 280 ? -10.823 -35.842 21.906 1.00 175.47 688 MET A C 1
ATOM 2090 O O . MET A 1 280 ? -11.198 -34.847 22.542 1.00 168.17 688 MET A O 1
ATOM 2095 N N . LYS A 1 281 ? -11.303 -37.060 22.143 1.00 176.92 689 LYS A N 1
ATOM 2096 C CA . LYS A 1 281 ? -12.429 -37.272 23.056 1.00 163.75 689 LYS A CA 1
ATOM 2097 C C . LYS A 1 281 ? -12.050 -38.090 24.304 1.00 153.20 689 LYS A C 1
ATOM 2098 O O . LYS A 1 281 ? -12.005 -39.327 24.290 1.00 153.95 689 LYS A O 1
ATOM 2104 N N . LYS B 2 18 ? 11.962 -17.409 28.898 1.00 81.84 20 LYS B N 1
ATOM 2105 C CA . LYS B 2 18 ? 10.816 -17.624 28.004 1.00 89.71 20 LYS B CA 1
ATOM 2106 C C . LYS B 2 18 ? 10.163 -18.983 28.283 1.00 89.30 20 LYS B C 1
ATOM 2107 O O . LYS B 2 18 ? 10.764 -20.012 27.967 1.00 96.46 20 LYS B O 1
ATOM 2113 N N . ARG B 2 19 ? 8.941 -18.975 28.804 1.00 72.41 21 ARG B N 1
ATOM 2114 C CA . ARG B 2 19 ? 8.334 -20.168 29.380 1.00 68.51 21 ARG B CA 1
ATOM 2115 C C . ARG B 2 19 ? 8.194 -21.311 28.382 1.00 78.52 21 ARG B C 1
ATOM 2116 O O . ARG B 2 19 ? 8.421 -22.469 28.731 1.00 84.22 21 ARG B O 1
ATOM 2124 N N . PHE B 2 20 ? 7.824 -20.998 27.146 1.00 83.87 22 PHE B N 1
ATOM 2125 C CA . PHE B 2 20 ? 7.698 -22.041 26.137 1.00 81.30 22 PHE B CA 1
ATOM 2126 C C . PHE B 2 20 ? 8.800 -21.947 25.086 1.00 71.87 22 PHE B C 1
ATOM 2127 O O . PHE B 2 20 ? 8.967 -20.919 24.430 1.00 68.85 22 PHE B O 1
ATOM 2135 N N . GLU B 2 21 ? 9.544 -23.037 24.936 1.00 74.94 23 GLU B N 1
ATOM 2136 C CA . GLU B 2 21 ? 10.608 -23.129 23.945 1.00 66.69 23 GLU B CA 1
ATOM 2137 C C . GLU B 2 21 ? 10.351 -24.330 23.046 1.00 65.29 23 GLU B C 1
ATOM 2138 O O . GLU B 2 21 ? 10.051 -25.420 23.532 1.00 59.13 23 GLU B O 1
ATOM 2144 N N . VAL B 2 22 ? 10.462 -24.134 21.737 1.00 72.82 24 VAL B N 1
ATOM 2145 C CA . VAL B 2 22 ? 10.161 -25.211 20.796 1.00 73.99 24 VAL B CA 1
ATOM 2146 C C . VAL B 2 22 ? 11.393 -26.085 20.564 1.00 70.00 24 VAL B C 1
ATOM 2147 O O . VAL B 2 22 ? 12.399 -25.609 20.049 1.00 63.33 24 VAL B O 1
ATOM 2151 N N . LYS B 2 23 ? 11.297 -27.354 20.971 1.00 71.43 25 LYS B N 1
ATOM 2152 C CA . LYS B 2 23 ? 12.358 -28.352 20.787 1.00 67.20 25 LYS B CA 1
ATOM 2153 C C . LYS B 2 23 ? 12.304 -28.999 19.384 1.00 66.27 25 LYS B C 1
ATOM 2154 O O . LYS B 2 23 ? 13.242 -28.859 18.611 1.00 71.73 25 LYS B O 1
ATOM 2160 N N . LYS B 2 24 ? 11.233 -29.721 19.062 1.00 68.16 26 LYS B N 1
ATOM 2161 C CA . LYS B 2 24 ? 11.056 -30.278 17.718 1.00 67.84 26 LYS B CA 1
ATOM 2162 C C . LYS B 2 24 ? 9.785 -29.729 17.048 1.00 67.93 26 LYS B C 1
ATOM 2163 O O . LYS B 2 24 ? 8.843 -29.321 17.719 1.00 62.45 26 LYS B O 1
ATOM 2169 N N . TRP B 2 25 ? 9.767 -29.704 15.715 1.00 76.94 27 TRP B N 1
ATOM 2170 C CA . TRP B 2 25 ? 8.514 -29.557 14.961 1.00 64.61 27 TRP B CA 1
ATOM 2171 C C . TRP B 2 25 ? 8.465 -30.537 13.800 1.00 57.05 27 TRP B C 1
ATOM 2172 O O . TRP B 2 25 ? 9.246 -30.398 12.871 1.00 62.65 27 TRP B O 1
ATOM 2183 N N . ASN B 2 26 ? 7.551 -31.504 13.828 1.00 58.70 28 ASN B N 1
ATOM 2184 C CA . ASN B 2 26 ? 7.342 -32.382 12.663 1.00 71.87 28 ASN B CA 1
ATOM 2185 C C . ASN B 2 26 ? 6.122 -31.989 11.813 1.00 68.82 28 ASN B C 1
ATOM 2186 O O . ASN B 2 26 ? 4.974 -32.143 12.239 1.00 71.60 28 ASN B O 1
ATOM 2191 N N . ALA B 2 27 ? 6.369 -31.495 10.605 1.00 68.49 29 ALA B N 1
ATOM 2192 C CA . ALA B 2 27 ? 5.312 -30.831 9.842 1.00 64.21 29 ALA B CA 1
ATOM 2193 C C . ALA B 2 27 ? 4.886 -31.645 8.627 1.00 64.51 29 ALA B C 1
ATOM 2194 O O . ALA B 2 27 ? 5.744 -32.233 7.956 1.00 73.38 29 ALA B O 1
ATOM 2196 N N . VAL B 2 28 ? 3.571 -31.687 8.348 1.00 53.23 30 VAL B N 1
ATOM 2197 C CA . VAL B 2 28 ? 3.107 -32.168 7.030 1.00 51.97 30 VAL B CA 1
ATOM 2198 C C . VAL B 2 28 ? 2.657 -31.088 6.067 1.00 47.02 30 VAL B C 1
ATOM 2199 O O . VAL B 2 28 ? 1.940 -30.167 6.426 1.00 64.84 30 VAL B O 1
ATOM 2203 N N . ALA B 2 29 ? 3.121 -31.224 4.835 1.00 46.99 31 ALA B N 1
ATOM 2204 C CA . ALA B 2 29 ? 2.666 -30.382 3.719 1.00 57.20 31 ALA B CA 1
ATOM 2205 C C . ALA B 2 29 ? 2.285 -31.188 2.441 1.00 65.02 31 ALA B C 1
ATOM 2206 O O . ALA B 2 29 ? 2.987 -32.137 2.049 1.00 57.41 31 ALA B O 1
ATOM 2208 N N . LEU B 2 30 ? 1.160 -30.810 1.820 1.00 65.00 32 LEU B N 1
ATOM 2209 C CA . LEU B 2 30 ? 0.778 -31.284 0.462 1.00 63.10 32 LEU B CA 1
ATOM 2210 C C . LEU B 2 30 ? 1.320 -30.364 -0.641 1.00 58.12 32 LEU B C 1
ATOM 2211 O O . LEU B 2 30 ? 1.247 -29.139 -0.501 1.00 45.38 32 LEU B O 1
ATOM 2216 N N . TRP B 2 31 ? 1.833 -30.925 -1.737 1.00 42.56 33 TRP B N 1
ATOM 2217 C CA . TRP B 2 31 ? 2.137 -30.084 -2.919 1.00 48.51 33 TRP B CA 1
ATOM 2218 C C . TRP B 2 31 ? 1.181 -30.289 -4.095 1.00 52.69 33 TRP B C 1
ATOM 2219 O O . TRP B 2 31 ? 0.878 -31.426 -4.473 1.00 51.23 33 TRP B O 1
ATOM 2230 N N . ALA B 2 32 ? 0.745 -29.184 -4.689 1.00 48.21 34 ALA B N 1
ATOM 2231 C CA . ALA B 2 32 ? 0.186 -29.244 -6.034 1.00 65.17 34 ALA B CA 1
ATOM 2232 C C . ALA B 2 32 ? 0.953 -28.368 -7.039 1.00 64.60 34 ALA B C 1
ATOM 2233 O O . ALA B 2 32 ? 1.925 -27.684 -6.697 1.00 46.82 34 ALA B O 1
ATOM 2235 N N . TRP B 2 33 ? 0.488 -28.400 -8.293 1.00 66.45 35 TRP B N 1
ATOM 2236 C CA . TRP B 2 33 ? 1.044 -27.590 -9.392 1.00 56.78 35 TRP B CA 1
ATOM 2237 C C . TRP B 2 33 ? 0.484 -26.174 -9.382 1.00 56.88 35 TRP B C 1
ATOM 2238 O O . TRP B 2 33 ? -0.687 -25.953 -9.028 1.00 55.02 35 TRP B O 1
ATOM 2249 N N . ASP B 2 34 ? 1.342 -25.219 -9.723 1.00 53.57 36 ASP B N 1
ATOM 2250 C CA . ASP B 2 34 ? 0.946 -23.828 -9.844 1.00 59.54 36 ASP B CA 1
ATOM 2251 C C . ASP B 2 34 ? 0.330 -23.683 -11.222 1.00 70.36 36 ASP B C 1
ATOM 2252 O O . ASP B 2 34 ? 0.711 -24.412 -12.139 1.00 71.94 36 ASP B O 1
ATOM 2257 N N . ILE B 2 35 ? -0.606 -22.759 -11.413 1.00 75.70 37 ILE B N 1
ATOM 2258 C CA . ILE B 2 35 ? -1.099 -22.593 -12.780 1.00 82.38 37 ILE B CA 1
ATOM 2259 C C . ILE B 2 35 ? -0.327 -21.526 -13.554 1.00 88.84 37 ILE B C 1
ATOM 2260 O O . ILE B 2 35 ? 0.122 -20.532 -12.983 1.00 103.30 37 ILE B O 1
ATOM 2265 N N . VAL B 2 36 ? -0.157 -21.760 -14.854 1.00 74.53 38 VAL B N 1
ATOM 2266 C CA . VAL B 2 36 ? 0.684 -20.905 -15.684 1.00 68.13 38 VAL B CA 1
ATOM 2267 C C . VAL B 2 36 ? -0.084 -20.208 -16.825 1.00 68.83 38 VAL B C 1
ATOM 2268 O O . VAL B 2 36 ? -0.799 -20.862 -17.583 1.00 65.89 38 VAL B O 1
ATOM 2272 N N . VAL B 2 37 ? 0.070 -18.883 -16.929 1.00 68.28 39 VAL B N 1
ATOM 2273 C CA . VAL B 2 37 ? -0.572 -18.066 -17.980 1.00 75.27 39 VAL B CA 1
ATOM 2274 C C . VAL B 2 37 ? 0.423 -17.012 -18.518 1.00 80.38 39 VAL B C 1
ATOM 2275 O O . VAL B 2 37 ? 1.389 -16.712 -17.838 1.00 95.27 39 VAL B O 1
ATOM 2279 N N . ASP B 2 38 ? 0.214 -16.439 -19.704 1.00 90.61 40 ASP B N 1
ATOM 2280 C CA . ASP B 2 38 ? 1.231 -15.518 -20.218 1.00 99.69 40 ASP B CA 1
ATOM 2281 C C . ASP B 2 38 ? 0.962 -14.053 -19.903 1.00 103.92 40 ASP B C 1
ATOM 2282 O O . ASP B 2 38 ? 0.221 -13.372 -20.610 1.00 110.76 40 ASP B O 1
ATOM 2287 N N . ASN B 2 39 ? 1.701 -13.539 -18.930 1.00 102.30 41 ASN B N 1
ATOM 2288 C CA . ASN B 2 39 ? 1.351 -12.284 -18.298 1.00 94.61 41 ASN B CA 1
ATOM 2289 C C . ASN B 2 39 ? 2.501 -11.307 -18.208 1.00 93.98 41 ASN B C 1
ATOM 2290 O O . ASN B 2 39 ? 3.653 -11.692 -17.994 1.00 101.46 41 ASN B O 1
ATOM 2295 N N . CYS B 2 40 ? 2.190 -10.037 -18.413 1.00 88.48 42 CYS B N 1
ATOM 2296 C CA . CYS B 2 40 ? 3.036 -8.992 -17.887 1.00 83.29 42 CYS B CA 1
ATOM 2297 C C . CYS B 2 40 ? 3.082 -9.259 -16.384 1.00 74.40 42 CYS B C 1
ATOM 2298 O O . CYS B 2 40 ? 2.054 -9.379 -15.749 1.00 67.10 42 CYS B O 1
ATOM 2301 N N . ALA B 2 41 ? 4.249 -9.412 -15.797 1.00 82.96 43 ALA B N 1
ATOM 2302 C CA . ALA B 2 41 ? 4.248 -9.697 -14.381 1.00 76.02 43 ALA B CA 1
ATOM 2303 C C . ALA B 2 41 ? 4.048 -8.423 -13.585 1.00 94.33 43 ALA B C 1
ATOM 2304 O O . ALA B 2 41 ? 3.488 -8.451 -12.494 1.00 107.27 43 ALA B O 1
ATOM 2306 N N . ILE B 2 42 ? 4.481 -7.302 -14.166 1.00 97.20 44 ILE B N 1
ATOM 2307 C CA . ILE B 2 42 ? 4.558 -6.026 -13.454 1.00 94.12 44 ILE B CA 1
ATOM 2308 C C . ILE B 2 42 ? 3.139 -5.550 -13.180 1.00 99.67 44 ILE B C 1
ATOM 2309 O O . ILE B 2 42 ? 2.702 -5.513 -12.036 1.00 96.93 44 ILE B O 1
ATOM 2314 N N . CYS B 2 43 ? 2.399 -5.189 -14.217 1.00 136.07 45 CYS B N 1
ATOM 2315 C CA . CYS B 2 43 ? 0.946 -5.166 -14.077 1.00 136.50 45 CYS B CA 1
ATOM 2316 C C . CYS B 2 43 ? 0.568 -6.602 -14.393 1.00 133.82 45 CYS B C 1
ATOM 2317 O O . CYS B 2 43 ? 1.456 -7.399 -14.645 1.00 145.95 45 CYS B O 1
ATOM 2320 N N . ARG B 2 44 ? -0.698 -6.983 -14.360 1.00 115.96 46 ARG B N 1
ATOM 2321 C CA . ARG B 2 44 ? -0.987 -8.326 -14.845 1.00 73.27 46 ARG B CA 1
ATOM 2322 C C . ARG B 2 44 ? -2.074 -8.300 -15.843 1.00 103.34 46 ARG B C 1
ATOM 2323 O O . ARG B 2 44 ? -3.230 -8.012 -15.540 1.00 108.41 46 ARG B O 1
ATOM 2331 N N . ASN B 2 45 ? -1.679 -8.582 -17.061 1.00 100.84 47 ASN B N 1
ATOM 2332 C CA . ASN B 2 45 ? -2.597 -8.638 -18.143 1.00 102.07 47 ASN B CA 1
ATOM 2333 C C . ASN B 2 45 ? -1.857 -9.526 -19.095 1.00 109.58 47 ASN B C 1
ATOM 2334 O O . ASN B 2 45 ? -0.619 -9.576 -19.075 1.00 95.19 47 ASN B O 1
ATOM 2339 N N . HIS B 2 46 ? -2.611 -10.247 -19.908 1.00 117.25 48 HIS B N 1
ATOM 2340 C CA . HIS B 2 46 ? -2.004 -11.149 -20.849 1.00 111.83 48 HIS B CA 1
ATOM 2341 C C . HIS B 2 46 ? -1.018 -10.341 -21.682 1.00 105.45 48 HIS B C 1
ATOM 2342 O O . HIS B 2 46 ? -1.276 -9.180 -22.021 1.00 95.39 48 HIS B O 1
ATOM 2349 N N . ILE B 2 47 ? 0.135 -10.934 -21.963 1.00 107.14 49 ILE B N 1
ATOM 2350 C CA . ILE B 2 47 ? 1.011 -10.398 -22.982 1.00 105.43 49 ILE B CA 1
ATOM 2351 C C . ILE B 2 47 ? 0.169 -10.566 -24.250 1.00 105.28 49 ILE B C 1
ATOM 2352 O O . ILE B 2 47 ? -0.743 -11.390 -24.252 1.00 108.53 49 ILE B O 1
ATOM 2357 N N . MET B 2 48 ? 0.410 -9.789 -25.301 1.00 107.38 50 MET B N 1
ATOM 2358 C CA . MET B 2 48 ? -0.394 -9.924 -26.524 1.00 116.26 50 MET B CA 1
ATOM 2359 C C . MET B 2 48 ? -1.708 -9.205 -26.345 1.00 126.22 50 MET B C 1
ATOM 2360 O O . MET B 2 48 ? -2.500 -9.075 -27.282 1.00 140.91 50 MET B O 1
ATOM 2365 N N . ASP B 2 49 ? -1.920 -8.754 -25.116 1.00 121.82 51 ASP B N 1
ATOM 2366 C CA . ASP B 2 49 ? -3.108 -8.030 -24.704 1.00 121.01 51 ASP B CA 1
ATOM 2367 C C . ASP B 2 49 ? -2.623 -6.651 -24.274 1.00 116.46 51 ASP B C 1
ATOM 2368 O O . ASP B 2 49 ? -1.419 -6.392 -24.301 1.00 131.65 51 ASP B O 1
ATOM 2373 N N . LEU B 2 50 ? -3.536 -5.776 -23.866 1.00 97.82 52 LEU B N 1
ATOM 2374 C CA . LEU B 2 50 ? -3.178 -4.404 -23.529 1.00 105.92 52 LEU B CA 1
ATOM 2375 C C . LEU B 2 50 ? -2.716 -4.264 -22.075 1.00 110.19 52 LEU B C 1
ATOM 2376 O O . LEU B 2 50 ? -3.289 -4.876 -21.174 1.00 109.58 52 LEU B O 1
ATOM 2381 N N . CYS B 2 51 ? -1.668 -3.468 -21.857 1.00 115.40 53 CYS B N 1
ATOM 2382 C CA . CYS B 2 51 ? -1.240 -3.115 -20.507 1.00 111.89 53 CYS B CA 1
ATOM 2383 C C . CYS B 2 51 ? -2.420 -2.470 -19.798 1.00 110.13 53 CYS B C 1
ATOM 2384 O O . CYS B 2 51 ? -3.242 -1.784 -20.420 1.00 107.05 53 CYS B O 1
ATOM 2387 N N . ILE B 2 52 ? -2.510 -2.709 -18.497 1.00 105.31 54 ILE B N 1
ATOM 2388 C CA . ILE B 2 52 ? -3.708 -2.372 -17.753 1.00 99.81 54 ILE B CA 1
ATOM 2389 C C . ILE B 2 52 ? -4.025 -0.889 -17.736 1.00 112.33 54 ILE B C 1
ATOM 2390 O O . 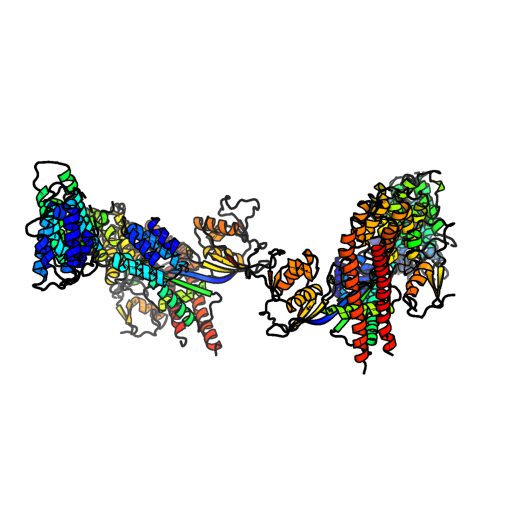ILE B 2 52 ? -5.181 -0.503 -17.880 1.00 124.43 54 ILE B O 1
ATOM 2395 N N . GLU B 2 53 ? -3.011 -0.053 -17.529 1.00 121.14 55 GLU B N 1
ATOM 2396 C CA . GLU B 2 53 ? -3.249 1.382 -17.485 1.00 127.83 55 GLU B CA 1
ATOM 2397 C C . GLU B 2 53 ? -3.839 1.812 -18.818 1.00 131.58 55 GLU B C 1
ATOM 2398 O O . GLU B 2 53 ? -4.644 2.742 -18.888 1.00 135.74 55 GLU B O 1
ATOM 2404 N N . CYS B 2 54 ? -3.441 1.108 -19.873 1.00 130.18 56 CYS B N 1
ATOM 2405 C CA . CYS B 2 54 ? -3.928 1.404 -21.212 1.00 127.40 56 CYS B CA 1
ATOM 2406 C C . CYS B 2 54 ? -5.247 0.702 -21.504 1.00 121.15 56 CYS B C 1
ATOM 2407 O O . CYS B 2 54 ? -5.917 1.010 -22.480 1.00 128.84 56 CYS B O 1
ATOM 2410 N N . GLN B 2 55 ? -5.618 -0.246 -20.657 1.00 108.62 57 GLN B N 1
ATOM 2411 C CA . GLN B 2 55 ? -6.932 -0.847 -20.758 1.00 99.89 57 GLN B CA 1
ATOM 2412 C C . GLN B 2 55 ? -7.932 0.074 -20.103 1.00 109.96 57 GLN B C 1
ATOM 2413 O O . GLN B 2 55 ? -9.076 0.164 -20.539 1.00 135.64 57 GLN B O 1
ATOM 2419 N N . ALA B 2 56 ? -7.507 0.771 -19.056 1.00 103.71 58 ALA B N 1
ATOM 2420 C CA . ALA B 2 56 ? -8.392 1.716 -18.380 1.00 117.29 58 ALA B CA 1
ATOM 2421 C C . ALA B 2 56 ? -8.425 3.059 -19.106 1.00 136.84 58 ALA B C 1
ATOM 2422 O O . ALA B 2 56 ? -9.179 3.950 -18.727 1.00 145.73 58 ALA B O 1
ATOM 2424 N N . ASN B 2 57 ? -7.608 3.202 -20.144 1.00 121.28 59 ASN B N 1
ATOM 2425 C CA . ASN B 2 57 ? -7.478 4.480 -20.827 1.00 138.52 59 ASN B CA 1
ATOM 2426 C C . ASN B 2 57 ? -8.542 4.735 -21.894 1.00 146.31 59 ASN B C 1
ATOM 2427 O O . ASN B 2 57 ? -9.023 3.803 -22.542 1.00 142.81 59 ASN B O 1
ATOM 2432 N N . GLN B 2 58 ? -8.923 5.999 -22.066 1.00 159.98 60 GLN B N 1
ATOM 2433 C CA . GLN B 2 58 ? -9.619 6.396 -23.281 1.00 171.99 60 GLN B CA 1
ATOM 2434 C C . GLN B 2 58 ? -8.582 6.217 -24.382 1.00 185.86 60 GLN B C 1
ATOM 2435 O O . GLN B 2 58 ? -7.393 6.436 -24.149 1.00 195.27 60 GLN B O 1
ATOM 2441 N N . ALA B 2 59 ? -9.007 5.800 -25.570 1.00 184.85 61 ALA B N 1
ATOM 2442 C CA . ALA B 2 59 ? -8.042 5.507 -26.630 1.00 187.53 61 ALA B CA 1
ATOM 2443 C C . ALA B 2 59 ? -7.098 6.696 -26.853 1.00 192.99 61 ALA B C 1
ATOM 2444 O O . ALA B 2 59 ? -7.550 7.830 -27.023 1.00 195.80 61 ALA B O 1
ATOM 2446 N N . SER B 2 60 ? -5.792 6.434 -26.860 1.00 193.41 62 SER B N 1
ATOM 2447 C CA . SER B 2 60 ? -4.792 7.503 -26.819 1.00 198.93 62 SER B CA 1
ATOM 2448 C C . SER B 2 60 ? -3.690 7.355 -27.862 1.00 205.04 62 SER B C 1
ATOM 2449 O O . SER B 2 60 ? -3.593 6.331 -28.539 1.00 202.44 62 SER B O 1
ATOM 2452 N N . ALA B 2 61 ? -2.879 8.402 -28.000 1.00 212.55 63 ALA B N 1
ATOM 2453 C CA . ALA B 2 61 ? -1.623 8.306 -28.732 1.00 218.23 63 ALA B CA 1
ATOM 2454 C C . ALA B 2 61 ? -0.807 7.155 -28.150 1.00 214.81 63 ALA B C 1
ATOM 2455 O O . ALA B 2 61 ? -0.557 6.154 -28.823 1.00 214.31 63 ALA B O 1
ATOM 2457 N N . THR B 2 62 ? -0.409 7.301 -26.888 1.00 209.30 64 THR B N 1
ATOM 2458 C CA . THR B 2 62 ? 0.337 6.260 -26.192 1.00 199.13 64 THR B CA 1
ATOM 2459 C C . THR B 2 62 ? -0.397 4.923 -26.193 1.00 183.04 64 THR B C 1
ATOM 2460 O O . THR B 2 62 ? 0.235 3.872 -26.109 1.00 188.75 64 THR B O 1
ATOM 2464 N N . SER B 2 63 ? -1.722 4.955 -26.321 1.00 162.20 65 SER B N 1
ATOM 2465 C CA . SER B 2 63 ? -2.509 3.722 -26.286 1.00 144.33 65 SER B CA 1
ATOM 2466 C C . SER B 2 63 ? -2.028 2.775 -27.391 1.00 145.88 65 SER B C 1
ATOM 2467 O O . SER B 2 63 ? -2.402 1.601 -27.421 1.00 143.45 65 SER B O 1
ATOM 2470 N N . GLU B 2 64 ? -1.201 3.303 -28.296 1.00 150.46 66 GLU B N 1
ATOM 2471 C CA . GLU B 2 64 ? -0.409 2.472 -29.200 1.00 151.64 66 GLU B CA 1
ATOM 2472 C C . GLU B 2 64 ? 1.069 2.889 -29.190 1.00 152.67 66 GLU B C 1
ATOM 2473 O O . GLU B 2 64 ? 1.803 2.624 -28.239 1.00 149.18 66 GLU B O 1
ATOM 2479 N N . CYS B 2 66 ? 0.910 0.852 -25.735 1.00 142.30 68 CYS B N 1
ATOM 2480 C CA . CYS B 2 66 ? 1.988 0.047 -25.170 1.00 141.06 68 CYS B CA 1
ATOM 2481 C C . CYS B 2 66 ? 2.205 -1.191 -26.024 1.00 135.13 68 CYS B C 1
ATOM 2482 O O . CYS B 2 66 ? 1.378 -1.534 -26.880 1.00 128.34 68 CYS B O 1
ATOM 2485 N N . THR B 2 67 ? 3.322 -1.862 -25.773 1.00 123.70 69 THR B N 1
ATOM 2486 C CA . THR B 2 67 ? 3.838 -2.828 -26.717 1.00 117.07 69 THR B CA 1
ATOM 2487 C C . THR B 2 67 ? 4.696 -3.857 -26.001 1.00 122.02 69 THR B C 1
ATOM 2488 O O . THR B 2 67 ? 5.260 -3.572 -24.942 1.00 131.23 69 THR B O 1
ATOM 2492 N N . VAL B 2 68 ? 4.811 -5.046 -26.586 1.00 118.29 70 VAL B N 1
ATOM 2493 C CA . VAL B 2 68 ? 5.673 -6.081 -26.026 1.00 113.57 70 VAL B CA 1
ATOM 2494 C C . VAL B 2 68 ? 7.137 -5.668 -26.124 1.00 119.97 70 VAL B C 1
ATOM 2495 O O . VAL B 2 68 ? 7.622 -5.334 -27.208 1.00 124.60 70 VAL B O 1
ATOM 2499 N N . ALA B 2 69 ? 7.821 -5.685 -24.980 1.00 117.70 71 ALA B N 1
ATOM 2500 C CA . ALA B 2 69 ? 9.266 -5.477 -24.902 1.00 122.94 71 ALA B CA 1
ATOM 2501 C C . ALA B 2 69 ? 9.892 -6.726 -24.312 1.00 116.84 71 ALA B C 1
ATOM 2502 O O . ALA B 2 69 ? 9.315 -7.345 -23.416 1.00 130.10 71 ALA B O 1
ATOM 2504 N N . TRP B 2 70 ? 11.062 -7.098 -24.813 1.00 102.15 72 TRP B N 1
ATOM 2505 C CA . TRP B 2 70 ? 11.838 -8.171 -24.208 1.00 113.01 72 TRP B CA 1
ATOM 2506 C C . TRP B 2 70 ? 13.209 -7.631 -23.795 1.00 133.95 72 TRP B C 1
ATOM 2507 O O . TRP B 2 70 ? 13.796 -6.831 -24.525 1.00 149.97 72 TRP B O 1
ATOM 2518 N N . GLY B 2 71 ? 13.731 -8.068 -22.650 1.00 126.99 73 GLY B N 1
ATOM 2519 C CA . GLY B 2 71 ? 15.125 -7.808 -22.310 1.00 126.96 73 GLY B CA 1
ATOM 2520 C C . GLY B 2 71 ? 15.996 -9.039 -22.518 1.00 124.10 73 GLY B C 1
ATOM 2521 O O . GLY B 2 71 ? 15.483 -10.123 -22.803 1.00 114.89 73 GLY B O 1
ATOM 2522 N N . VAL B 2 72 ? 17.310 -8.895 -22.370 1.00 128.81 74 VAL B N 1
ATOM 2523 C CA . VAL B 2 72 ? 18.185 -10.039 -22.599 1.00 135.55 74 VAL B CA 1
ATOM 2524 C C . VAL B 2 72 ? 17.782 -11.217 -21.716 1.00 133.96 74 VAL B C 1
ATOM 2525 O O . VAL B 2 72 ? 17.799 -12.356 -22.165 1.00 142.76 74 VAL B O 1
ATOM 2529 N N . CYS B 2 73 ? 17.363 -10.942 -20.484 1.00 124.56 75 CYS B N 1
ATOM 2530 C CA . CYS B 2 73 ? 17.016 -12.013 -19.554 1.00 131.53 75 CYS B CA 1
ATOM 2531 C C . CYS B 2 73 ? 15.927 -12.917 -20.143 1.00 139.50 75 CYS B C 1
ATOM 2532 O O . CYS B 2 73 ? 15.685 -14.021 -19.651 1.00 145.37 75 CYS B O 1
ATOM 2535 N N . ASN B 2 74 ? 15.289 -12.433 -21.209 1.00 138.56 76 ASN B N 1
ATOM 2536 C CA . ASN B 2 74 ? 14.263 -13.157 -21.970 1.00 131.62 76 ASN B CA 1
ATOM 2537 C C . ASN B 2 74 ? 12.842 -13.189 -21.400 1.00 125.38 76 ASN B C 1
ATOM 2538 O O . ASN B 2 74 ? 11.910 -13.521 -22.131 1.00 127.73 76 ASN B O 1
ATOM 2543 N N . HIS B 2 75 ? 12.636 -12.849 -20.130 1.00 125.63 77 HIS B N 1
ATOM 2544 C CA . HIS B 2 75 ? 11.244 -12.718 -19.697 1.00 124.52 77 HIS B CA 1
ATOM 2545 C C . HIS B 2 75 ? 10.708 -11.415 -20.300 1.00 120.23 77 HIS B C 1
ATOM 2546 O O . HIS B 2 75 ? 11.474 -10.482 -20.526 1.00 124.38 77 HIS B O 1
ATOM 2553 N N . ALA B 2 76 ? 9.413 -11.354 -20.602 1.00 105.25 78 ALA B N 1
ATOM 2554 C CA . ALA B 2 76 ? 8.904 -10.224 -21.386 1.00 95.42 78 ALA B CA 1
ATOM 2555 C C . ALA B 2 76 ? 7.835 -9.372 -20.686 1.00 86.39 78 ALA B C 1
ATOM 2556 O O . ALA B 2 76 ? 7.070 -9.876 -19.865 1.00 97.20 78 ALA B O 1
ATOM 2558 N N . PHE B 2 77 ? 7.782 -8.082 -21.024 1.00 87.67 79 PHE B N 1
ATOM 2559 C CA . PHE B 2 77 ? 6.839 -7.134 -20.400 1.00 93.44 79 PHE B CA 1
ATOM 2560 C C . PHE B 2 77 ? 6.075 -6.240 -21.392 1.0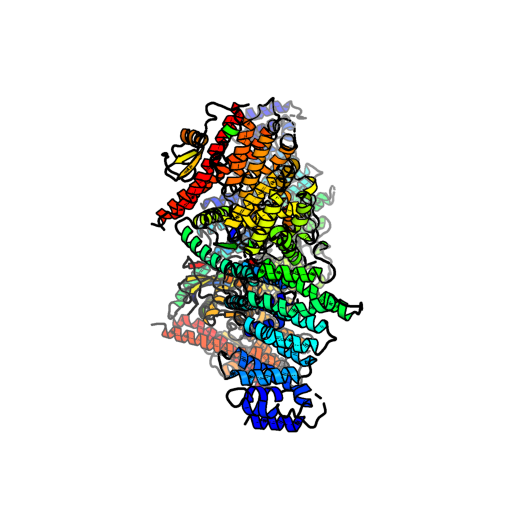0 101.44 79 PHE B C 1
ATOM 2561 O O . PHE B 2 77 ? 6.402 -6.183 -22.575 1.00 106.16 79 PHE B O 1
ATOM 2569 N N . HIS B 2 78 ? 5.057 -5.538 -20.902 1.00 97.82 80 HIS B N 1
ATOM 2570 C CA . HIS B 2 78 ? 4.520 -4.388 -21.628 1.00 105.20 80 HIS B CA 1
ATOM 2571 C C . HIS B 2 78 ? 5.547 -3.276 -21.531 1.00 115.53 80 HIS B C 1
ATOM 2572 O O . HIS B 2 78 ? 6.003 -2.954 -20.430 1.00 121.14 80 HIS B O 1
ATOM 2579 N N . PHE B 2 79 ? 5.910 -2.678 -22.662 1.00 117.45 81 PHE B N 1
ATOM 2580 C CA . PHE B 2 79 ? 6.827 -1.543 -22.645 1.00 113.65 81 PHE B CA 1
ATOM 2581 C C . PHE B 2 79 ? 6.338 -0.490 -21.639 1.00 113.87 81 PHE B C 1
ATOM 2582 O O . PHE B 2 79 ? 7.122 0.072 -20.869 1.00 114.46 81 PHE B O 1
ATOM 2590 N N . HIS B 2 80 ? 5.029 -0.263 -21.622 1.00 120.16 82 HIS B N 1
ATOM 2591 C CA . HIS B 2 80 ? 4.426 0.667 -20.682 1.00 129.71 82 HIS B CA 1
ATOM 2592 C C . HIS B 2 80 ? 4.915 0.411 -19.258 1.00 121.30 82 HIS B C 1
ATOM 2593 O O . HIS B 2 80 ? 5.469 1.301 -18.613 1.00 119.67 82 HIS B O 1
ATOM 2600 N N . CYS B 2 81 ? 4.729 -0.822 -18.794 1.00 118.16 83 CYS B N 1
ATOM 2601 C CA . CYS B 2 81 ? 4.987 -1.193 -17.404 1.00 119.92 83 CYS B CA 1
ATOM 2602 C C . CYS B 2 81 ? 6.472 -1.193 -17.039 1.00 117.06 83 CYS B C 1
ATOM 2603 O O . CYS B 2 81 ? 6.881 -0.597 -16.029 1.00 123.70 83 CYS B O 1
ATOM 2606 N N . ILE B 2 82 ? 7.272 -1.860 -17.864 1.00 103.99 84 ILE B N 1
ATOM 2607 C CA . ILE B 2 82 ? 8.715 -1.902 -17.670 1.00 99.58 84 ILE B CA 1
ATOM 2608 C C . ILE B 2 82 ? 9.371 -0.512 -17.744 1.00 110.18 84 ILE B C 1
ATOM 2609 O O . ILE B 2 82 ? 10.454 -0.302 -17.188 1.00 119.44 84 ILE B O 1
ATOM 2614 N N . SER B 2 83 ? 8.724 0.434 -18.422 1.00 115.48 85 SER B N 1
ATOM 2615 C CA . SER B 2 83 ? 9.250 1.800 -18.498 1.00 123.35 85 SER B CA 1
ATOM 2616 C C . SER B 2 83 ? 9.200 2.488 -17.143 1.00 120.11 85 SER B C 1
ATOM 2617 O O . SER B 2 83 ? 10.213 2.989 -16.652 1.00 120.66 85 SER B O 1
ATOM 2620 N N . ARG B 2 84 ? 8.010 2.510 -16.547 1.00 112.40 86 ARG B N 1
ATOM 2621 C CA . ARG B 2 84 ? 7.823 3.107 -15.228 1.00 110.73 86 ARG B CA 1
ATOM 2622 C C . ARG B 2 84 ? 8.528 2.284 -14.135 1.00 112.58 86 ARG B C 1
ATOM 2623 O O . ARG B 2 84 ? 8.831 2.799 -13.049 1.00 109.38 86 ARG B O 1
ATOM 2631 N N . TRP B 2 85 ? 8.805 1.012 -14.429 1.00 113.55 87 TRP B N 1
ATOM 2632 C CA . TRP B 2 85 ? 9.692 0.229 -13.566 1.00 112.44 87 TRP B CA 1
ATOM 2633 C C . TRP B 2 85 ? 11.124 0.739 -13.671 1.00 111.42 87 TRP B C 1
ATOM 2634 O O . TRP B 2 85 ? 11.871 0.729 -12.698 1.00 120.07 87 TRP B O 1
ATOM 2645 N N . LEU B 2 86 ? 11.503 1.172 -14.866 1.00 96.82 88 LEU B N 1
ATOM 2646 C CA . LEU B 2 86 ? 12.864 1.614 -15.093 1.00 105.08 88 LEU B CA 1
ATOM 2647 C C . LEU B 2 86 ? 13.115 3.112 -14.819 1.00 125.75 88 LEU B C 1
ATOM 2648 O O . LEU B 2 86 ? 14.234 3.606 -15.024 1.00 140.89 88 LEU B O 1
ATOM 2653 N N . LYS B 2 87 ? 12.102 3.837 -14.349 1.00 129.36 89 LYS B N 1
ATOM 2654 C CA . LYS B 2 87 ? 12.311 5.239 -13.970 1.00 142.62 89 LYS B CA 1
ATOM 2655 C C . LYS B 2 87 ? 12.738 5.293 -12.517 1.00 145.02 89 LYS B C 1
ATOM 2656 O O . LYS B 2 87 ? 13.065 6.346 -11.975 1.00 150.96 89 LYS B O 1
ATOM 2662 N N . THR B 2 88 ? 12.756 4.119 -11.907 1.00 141.33 90 THR B N 1
ATOM 2663 C CA . THR B 2 88 ? 12.782 3.996 -10.462 1.00 147.71 90 THR B CA 1
ATOM 2664 C C . THR B 2 88 ? 13.990 3.164 -10.029 1.00 141.63 90 THR B C 1
ATOM 2665 O O . THR B 2 88 ? 14.888 3.658 -9.346 1.00 147.79 90 THR B O 1
ATOM 2669 N N . ARG B 2 89 ? 14.018 1.903 -10.437 1.00 131.91 91 ARG B N 1
ATOM 2670 C CA . ARG B 2 89 ? 15.243 1.129 -10.340 1.00 133.21 91 ARG B CA 1
ATOM 2671 C C . ARG B 2 89 ? 15.932 1.144 -11.698 1.00 135.61 91 ARG B C 1
ATOM 2672 O O . ARG B 2 89 ? 15.417 1.702 -12.657 1.00 137.88 91 ARG B O 1
ATOM 2680 N N . GLN B 2 90 ? 17.121 0.568 -11.772 1.00 142.36 92 GLN B N 1
ATOM 2681 C CA . GLN B 2 90 ? 17.824 0.414 -13.046 1.00 142.81 92 GLN B CA 1
ATOM 2682 C C . GLN B 2 90 ? 17.686 -1.001 -13.588 1.00 117.41 92 GLN B C 1
ATOM 2683 O O . GLN B 2 90 ? 18.271 -1.350 -14.604 1.00 109.51 92 GLN B O 1
ATOM 2689 N N . VAL B 2 91 ? 16.925 -1.824 -12.885 1.00 106.49 93 VAL B N 1
ATOM 2690 C CA . VAL B 2 91 ? 17.062 -3.261 -13.043 1.00 112.26 93 VAL B CA 1
ATOM 2691 C C . VAL B 2 91 ? 15.840 -3.942 -13.652 1.00 114.73 93 VAL B C 1
ATOM 2692 O O . VAL B 2 91 ? 14.824 -3.303 -13.946 1.00 113.31 93 VAL B O 1
ATOM 2696 N N . CYS B 2 92 ? 15.958 -5.252 -13.840 1.00 114.20 94 CYS B N 1
ATOM 2697 C CA . CYS B 2 92 ? 14.820 -6.094 -14.181 1.00 107.08 94 CYS B CA 1
ATOM 2698 C C . CYS B 2 92 ? 14.178 -6.625 -12.884 1.00 110.93 94 CYS B C 1
ATOM 2699 O O . CYS B 2 92 ? 14.893 -7.035 -11.966 1.00 118.14 94 CYS B O 1
ATOM 2702 N N . PRO B 2 93 ? 12.834 -6.571 -12.796 1.00 104.68 95 PRO B N 1
ATOM 2703 C CA . PRO B 2 93 ? 12.011 -6.891 -11.621 1.00 99.84 95 PRO B CA 1
ATOM 2704 C C . PRO B 2 93 ? 11.888 -8.375 -11.282 1.00 103.96 95 PRO B C 1
ATOM 2705 O O . PRO B 2 93 ? 11.642 -8.699 -10.117 1.00 101.23 95 PRO B O 1
ATOM 2709 N N . LEU B 2 94 ? 12.023 -9.248 -12.280 1.00 109.37 96 LEU B N 1
ATOM 2710 C CA . LEU B 2 94 ? 11.699 -10.681 -12.130 1.00 110.90 96 LEU B CA 1
ATOM 2711 C C . LEU B 2 94 ? 12.883 -11.512 -11.598 1.00 119.08 96 LEU B C 1
ATOM 2712 O O . LEU B 2 94 ? 12.819 -12.103 -10.514 1.00 124.10 96 LEU B O 1
ATOM 2717 N N . ASP B 2 95 ? 13.947 -11.591 -12.387 1.00 139.40 97 ASP B N 1
ATOM 2718 C CA . ASP B 2 95 ? 15.241 -12.014 -11.889 1.00 130.74 97 ASP B CA 1
ATOM 2719 C C . ASP B 2 95 ? 15.799 -10.674 -11.479 1.00 135.67 97 ASP B C 1
ATOM 2720 O O . ASP B 2 95 ? 15.089 -9.672 -11.558 1.00 148.06 97 ASP B O 1
ATOM 2725 N N . ASN B 2 96 ? 17.048 -10.592 -11.064 1.00 120.01 98 ASN B N 1
ATOM 2726 C CA . ASN B 2 96 ? 17.565 -9.241 -10.990 1.00 117.17 98 ASN B CA 1
ATOM 2727 C C . ASN B 2 96 ? 18.749 -8.984 -11.911 1.00 125.72 98 ASN B C 1
ATOM 2728 O O . ASN B 2 96 ? 19.838 -9.515 -11.711 1.00 142.94 98 ASN B O 1
ATOM 2733 N N . ARG B 2 97 ? 18.526 -8.162 -12.925 1.00 118.78 99 ARG B N 1
ATOM 2734 C CA . ARG B 2 97 ? 19.605 -7.761 -13.809 1.00 122.94 99 ARG B CA 1
ATOM 2735 C C . ARG B 2 97 ? 19.415 -6.316 -14.246 1.00 133.32 99 ARG B C 1
ATOM 2736 O O . ARG B 2 97 ? 18.286 -5.875 -14.463 1.00 133.18 99 ARG B O 1
ATOM 2744 N N . GLU B 2 98 ? 20.518 -5.589 -14.388 1.00 140.69 100 GLU B N 1
ATOM 2745 C CA . GLU B 2 98 ? 20.457 -4.286 -15.024 1.00 143.80 100 GLU B CA 1
ATOM 2746 C C . GLU B 2 98 ? 19.903 -4.621 -16.393 1.00 143.42 100 GLU B C 1
ATOM 2747 O O . GLU B 2 98 ? 20.041 -5.762 -16.854 1.00 103.75 100 GLU B O 1
ATOM 2753 N N . TRP B 2 99 ? 19.217 -3.673 -17.012 1.00 144.81 101 TRP B N 1
ATOM 2754 C CA . TRP B 2 99 ? 18.278 -4.027 -18.068 1.00 144.69 101 TRP B CA 1
ATOM 2755 C C . TRP B 2 99 ? 18.657 -3.494 -19.440 1.00 147.89 101 TRP B C 1
ATOM 2756 O O . TRP B 2 99 ? 18.743 -2.285 -19.630 1.00 153.38 101 TRP B O 1
ATOM 2767 N N . GLU B 2 100 ? 18.899 -4.398 -20.387 1.00 150.58 102 GLU B N 1
ATOM 2768 C CA . GLU B 2 100 ? 19.010 -4.018 -21.803 1.00 150.11 102 GLU B CA 1
ATOM 2769 C C . GLU B 2 100 ? 18.011 -4.780 -22.686 1.00 132.65 102 GLU B C 1
ATOM 2770 O O . GLU B 2 100 ? 17.641 -5.921 -22.399 1.00 125.33 102 GLU B O 1
ATOM 2776 N N . PHE B 2 101 ? 17.588 -4.133 -23.765 1.00 123.94 103 PHE B N 1
ATOM 2777 C CA . PHE B 2 101 ? 16.496 -4.638 -24.587 1.00 116.35 103 PHE B CA 1
ATOM 2778 C C . PHE B 2 101 ? 16.900 -5.763 -25.534 1.00 124.43 103 PHE B C 1
ATOM 2779 O O . PHE B 2 101 ? 18.020 -6.262 -25.465 1.00 135.64 103 PHE B O 1
ATOM 2787 N N . GLN B 2 102 ? 15.977 -6.186 -26.391 1.00 126.74 104 GLN B N 1
ATOM 2788 C CA . GLN B 2 102 ? 16.267 -7.245 -27.358 1.00 142.70 104 GLN B CA 1
ATOM 2789 C C . GLN B 2 102 ? 15.397 -7.130 -28.618 1.00 151.54 104 GLN B C 1
ATOM 2790 O O . GLN B 2 102 ? 15.886 -7.055 -29.754 1.00 148.87 104 GLN B O 1
ATOM 2796 N N . PRO C 1 11 ? 12.482 -8.987 65.068 1.00 181.02 419 PRO C N 1
ATOM 2797 C CA . PRO C 1 11 ? 12.150 -10.043 66.037 1.00 184.37 419 PRO C CA 1
ATOM 2798 C C . PRO C 1 11 ? 12.872 -11.357 65.726 1.00 187.20 419 PRO C C 1
ATOM 2799 O O . PRO C 1 11 ? 14.092 -11.451 65.887 1.00 185.11 419 PRO C O 1
ATOM 2803 N N . GLU C 1 12 ? 12.109 -12.365 65.309 1.00 188.51 420 GLU C N 1
ATOM 2804 C CA . GLU C 1 12 ? 12.684 -13.555 64.690 1.00 182.99 420 GLU C CA 1
ATOM 2805 C C . GLU C 1 12 ? 13.445 -13.089 63.460 1.00 176.26 420 GLU C C 1
ATOM 2806 O O . GLU C 1 12 ? 14.448 -13.689 63.059 1.00 167.01 420 GLU C O 1
ATOM 2812 N N . GLU C 1 13 ? 12.935 -12.008 62.871 1.00 180.43 421 GLU C N 1
ATOM 2813 C CA . GLU C 1 13 ? 13.642 -11.227 61.862 1.00 177.59 421 GLU C CA 1
ATOM 2814 C C . GLU C 1 13 ? 14.995 -10.764 62.418 1.00 168.42 421 GLU C C 1
ATOM 2815 O O . GLU C 1 13 ? 16.048 -11.136 61.903 1.00 163.73 421 GLU C O 1
ATOM 2821 N N . LEU C 1 14 ? 14.953 -9.953 63.472 1.00 164.57 422 LEU C N 1
ATOM 2822 C CA . LEU C 1 14 ? 16.163 -9.480 64.137 1.00 162.19 422 LEU C CA 1
ATOM 2823 C C . LEU C 1 14 ? 17.129 -10.631 64.413 1.00 170.75 422 LEU C C 1
ATOM 2824 O O . LEU C 1 14 ? 18.338 -10.511 64.189 1.00 173.70 422 LEU C O 1
ATOM 2829 N N . ALA C 1 15 ? 16.591 -11.743 64.904 1.00 174.26 423 ALA C N 1
ATOM 2830 C CA . ALA C 1 15 ? 17.401 -12.930 65.143 1.00 174.29 423 ALA C CA 1
ATOM 2831 C C . ALA C 1 15 ? 18.120 -13.376 63.864 1.00 173.97 423 ALA C C 1
ATOM 2832 O O . ALA C 1 15 ? 19.352 -13.456 63.833 1.00 173.49 423 ALA C O 1
ATOM 2834 N N . ARG C 1 16 ? 17.349 -13.644 62.807 1.00 170.16 424 ARG C N 1
ATOM 2835 C CA . ARG C 1 16 ? 17.916 -14.098 61.532 1.00 159.96 424 ARG C CA 1
ATOM 2836 C C . ARG C 1 16 ? 18.890 -13.075 60.954 1.00 153.40 424 ARG C C 1
ATOM 2837 O O . ARG C 1 16 ? 19.711 -13.405 60.096 1.00 153.27 424 ARG C O 1
ATOM 2845 N N . TYR C 1 17 ? 18.799 -11.840 61.443 1.00 151.81 425 TYR C N 1
ATOM 2846 C CA . TYR C 1 17 ? 19.700 -10.761 61.042 1.00 155.82 425 TYR C CA 1
ATOM 2847 C C . TYR C 1 17 ? 21.054 -10.858 61.742 1.00 148.51 425 TYR C C 1
ATOM 2848 O O . TYR C 1 17 ? 22.096 -10.950 61.088 1.00 143.75 425 TYR C O 1
ATOM 2857 N N . CYS C 1 18 ? 21.040 -10.787 63.070 1.00 147.23 426 CYS C N 1
ATOM 2858 C CA . CYS C 1 18 ? 22.264 -10.974 63.845 1.00 143.66 426 CYS C CA 1
ATOM 2859 C C . CYS C 1 18 ? 22.957 -12.255 63.400 1.00 144.93 426 CYS C C 1
ATOM 2860 O O . CYS C 1 18 ? 24.184 -12.335 63.387 1.00 145.16 426 CYS C O 1
ATOM 2863 N N . ASP C 1 19 ? 22.158 -13.261 63.061 1.00 143.76 427 ASP C N 1
ATOM 2864 C CA . ASP C 1 19 ? 22.676 -14.466 62.438 1.00 143.62 427 ASP C CA 1
ATOM 2865 C C . ASP C 1 19 ? 23.395 -14.147 61.137 1.00 144.85 427 ASP C C 1
ATOM 2866 O O . ASP C 1 19 ? 24.616 -14.265 61.040 1.00 144.97 427 ASP C O 1
ATOM 2871 N N . SER C 1 20 ? 22.617 -13.727 60.143 1.00 146.98 428 SER C N 1
ATOM 2872 C CA . SER C 1 20 ? 23.107 -13.572 58.774 1.00 141.18 428 SER C CA 1
ATOM 2873 C C . SER C 1 20 ? 24.235 -12.543 58.572 1.00 141.51 428 SER C C 1
ATOM 2874 O O . SER C 1 20 ? 24.933 -12.589 57.559 1.00 148.66 428 SER C O 1
ATOM 2877 N N . LEU C 1 21 ? 24.435 -11.627 59.514 1.00 134.28 429 LEU C N 1
ATOM 2878 C CA . LEU C 1 21 ? 25.574 -10.716 59.406 1.00 141.01 429 LEU C CA 1
ATOM 2879 C C . LEU C 1 21 ? 26.838 -11.351 59.975 1.00 141.46 429 LEU C C 1
ATOM 2880 O O . LEU C 1 21 ? 27.948 -10.876 59.735 1.00 136.42 429 LEU C O 1
ATOM 2885 N N . LEU C 1 22 ? 26.655 -12.416 60.749 1.00 145.84 430 LEU C N 1
ATOM 2886 C CA . LEU C 1 22 ? 27.733 -12.992 61.548 1.00 149.00 430 LEU C CA 1
ATOM 2887 C C . LEU C 1 22 ? 28.415 -14.202 60.894 1.00 148.20 430 LEU C C 1
ATOM 2888 O O . LEU C 1 22 ? 29.386 -14.744 61.426 1.00 152.65 430 LEU C O 1
ATOM 2893 N N . LYS C 1 23 ? 27.903 -14.607 59.735 1.00 142.66 431 LYS C N 1
ATOM 2894 C CA . LYS C 1 23 ? 28.425 -15.754 58.991 1.00 133.89 431 LYS C CA 1
ATOM 2895 C C . LYS C 1 23 ? 29.423 -15.327 57.908 1.00 126.19 431 LYS C C 1
ATOM 2896 O O . LYS C 1 23 ? 29.734 -16.086 56.987 1.00 118.65 431 LYS C O 1
ATOM 2902 N N . LEU C 1 34 ? 32.873 -2.526 61.245 1.00 162.18 442 LEU C N 1
ATOM 2903 C CA . LEU C 1 34 ? 32.896 -3.982 61.128 1.00 165.54 442 LEU C CA 1
ATOM 2904 C C . LEU C 1 34 ? 32.354 -4.671 62.388 1.00 172.76 442 LEU C C 1
ATOM 2905 O O . LEU C 1 34 ? 31.206 -5.126 62.416 1.00 169.90 442 LEU C O 1
ATOM 2910 N N . GLU C 1 35 ? 33.194 -4.752 63.419 1.00 179.94 443 GLU C N 1
ATOM 2911 C CA . GLU C 1 35 ? 32.823 -5.370 64.691 1.00 175.69 443 GLU C CA 1
ATOM 2912 C C . GLU C 1 35 ? 31.981 -4.419 65.545 1.00 176.88 443 GLU C C 1
ATOM 2913 O O . GLU C 1 35 ? 31.006 -4.827 66.181 1.00 170.70 443 GLU C O 1
ATOM 2919 N N . ASP C 1 36 ? 32.359 -3.142 65.530 1.00 183.32 444 ASP C N 1
ATOM 2920 C CA . ASP C 1 36 ? 31.728 -2.124 66.370 1.00 185.25 444 ASP C CA 1
ATOM 2921 C C . ASP C 1 36 ? 30.232 -1.933 66.083 1.00 182.03 444 ASP C C 1
ATOM 2922 O O . ASP C 1 36 ? 29.543 -1.229 66.823 1.00 181.97 444 ASP C O 1
ATOM 2927 N N . THR C 1 37 ? 29.742 -2.554 65.009 1.00 178.67 445 THR C N 1
ATOM 2928 C CA . THR C 1 37 ? 28.321 -2.499 64.641 1.00 171.04 445 THR C CA 1
ATOM 2929 C C . THR C 1 37 ? 27.413 -3.004 65.753 1.00 174.43 445 THR C C 1
ATOM 2930 O O . THR C 1 37 ? 26.364 -2.420 66.028 1.00 176.05 445 THR C O 1
ATOM 2934 N N . LEU C 1 38 ? 27.835 -4.096 66.384 1.00 175.63 446 LEU C N 1
ATOM 2935 C CA . LEU C 1 38 ? 27.018 -4.828 67.350 1.00 175.09 446 LEU C CA 1
ATOM 2936 C C . LEU C 1 38 ? 26.402 -3.993 68.483 1.00 176.52 446 LEU C C 1
ATOM 2937 O O . LEU C 1 38 ? 25.307 -4.306 68.952 1.00 175.57 446 LEU C O 1
ATOM 2942 N N . ASN C 1 39 ? 27.093 -2.950 68.931 1.00 178.73 447 ASN C N 1
ATOM 2943 C CA . ASN C 1 39 ? 26.555 -2.114 70.000 1.00 178.50 447 ASN C CA 1
ATOM 2944 C C . ASN C 1 39 ? 25.211 -1.509 69.605 1.00 177.83 447 ASN C C 1
ATOM 2945 O O . ASN C 1 39 ? 24.295 -1.408 70.425 1.00 176.11 447 ASN C O 1
ATOM 2950 N N . GLN C 1 40 ? 25.113 -1.115 68.335 1.00 179.88 448 GLN C N 1
ATOM 2951 C CA . GLN C 1 40 ? 23.906 -0.506 67.763 1.00 177.74 448 GLN C CA 1
ATOM 2952 C C . GLN C 1 40 ? 22.731 -1.490 67.658 1.00 170.32 448 GLN C C 1
ATOM 2953 O O . GLN C 1 40 ? 21.567 -1.086 67.728 1.00 173.52 448 GLN C O 1
ATOM 2959 N N . VAL C 1 41 ? 23.034 -2.773 67.479 1.00 160.74 449 VAL C N 1
ATOM 2960 C CA . VAL C 1 41 ? 22.006 -3.806 67.549 1.00 154.27 449 VAL C CA 1
ATOM 2961 C C . VAL C 1 41 ? 21.624 -4.025 69.013 1.00 156.41 449 VAL C C 1
ATOM 2962 O O . VAL C 1 41 ? 20.475 -4.339 69.333 1.00 153.66 449 VAL C O 1
ATOM 2966 N N . MET C 1 42 ? 22.610 -3.839 69.889 1.00 161.14 450 MET C N 1
ATOM 2967 C CA . MET C 1 42 ? 22.464 -4.057 71.326 1.00 165.03 450 MET C CA 1
ATOM 2968 C C . MET C 1 42 ? 21.564 -3.035 72.015 1.00 172.11 450 MET C C 1
ATOM 2969 O O . MET C 1 42 ? 20.802 -3.393 72.910 1.00 173.01 450 MET C O 1
ATOM 2974 N N . GLU C 1 43 ? 21.657 -1.766 71.625 1.00 177.55 451 GLU C N 1
ATOM 2975 C CA . GLU C 1 43 ? 20.739 -0.763 72.171 1.00 178.66 451 GLU C CA 1
ATOM 2976 C C . GLU C 1 43 ? 19.324 -1.025 71.657 1.00 174.07 451 GLU C C 1
ATOM 2977 O O . GLU C 1 43 ? 18.344 -0.773 72.359 1.00 179.99 451 GLU C O 1
ATOM 2983 N N . LYS C 1 44 ? 19.233 -1.537 70.431 1.00 163.41 452 LYS C N 1
ATOM 2984 C CA . LYS C 1 44 ? 17.969 -1.996 69.861 1.00 155.98 452 LYS C CA 1
ATOM 2985 C C . LYS C 1 44 ? 17.385 -3.108 70.734 1.00 158.79 452 LYS C C 1
ATOM 2986 O O . LYS C 1 44 ? 16.175 -3.180 70.955 1.00 153.98 452 LYS C O 1
ATOM 2992 N N . PHE C 1 45 ? 18.273 -3.960 71.237 1.00 167.26 453 PHE C N 1
ATOM 2993 C CA . PHE C 1 45 ? 17.918 -5.096 72.086 1.00 172.93 453 PHE C CA 1
ATOM 2994 C C . PHE C 1 45 ? 17.506 -4.710 73.520 1.00 175.40 453 PHE C C 1
ATOM 2995 O O . PHE C 1 45 ? 16.571 -5.281 74.087 1.00 175.72 453 PHE C O 1
ATOM 3003 N N . LYS C 1 46 ? 18.205 -3.731 74.089 1.00 176.33 454 LYS C N 1
ATOM 3004 C CA . LYS C 1 46 ? 18.098 -3.384 75.509 1.00 176.50 454 LYS C CA 1
ATOM 3005 C C . LYS C 1 46 ? 16.680 -3.117 76.032 1.00 183.53 454 LYS C C 1
ATOM 3006 O O . LYS C 1 46 ? 16.290 -3.645 77.079 1.00 181.77 454 LYS C O 1
ATOM 3012 N N . LYS C 1 47 ? 15.918 -2.296 75.311 1.00 189.93 455 LYS C N 1
ATOM 3013 C CA . LYS C 1 47 ? 14.596 -1.852 75.772 1.00 194.67 455 LYS C CA 1
ATOM 3014 C C . LYS C 1 47 ? 13.493 -2.918 75.691 1.00 189.31 455 LYS C C 1
ATOM 3015 O O . LYS C 1 47 ? 12.492 -2.833 76.408 1.00 191.28 455 LYS C O 1
ATOM 3021 N N . ILE C 1 48 ? 13.680 -3.914 74.828 1.00 177.02 456 ILE C N 1
ATOM 3022 C CA . ILE C 1 48 ? 12.591 -4.807 74.433 1.00 158.58 456 ILE C CA 1
ATOM 3023 C C . ILE C 1 48 ? 12.697 -6.213 75.022 1.00 163.94 456 ILE C C 1
ATOM 3024 O O . ILE C 1 48 ? 11.918 -7.103 74.666 1.00 166.65 456 ILE C O 1
ATOM 3029 N N . VAL C 1 53 ? 14.373 -15.312 75.246 1.00 138.44 461 VAL C N 1
ATOM 3030 C CA . VAL C 1 53 ? 13.055 -15.204 74.637 1.00 143.91 461 VAL C CA 1
ATOM 3031 C C . VAL C 1 53 ? 13.123 -15.356 73.105 1.00 149.75 461 VAL C C 1
ATOM 3032 O O . VAL C 1 53 ? 12.481 -16.245 72.539 1.00 150.77 461 VAL C O 1
ATOM 3036 N N . PHE C 1 54 ? 13.885 -14.488 72.442 1.00 151.30 462 PHE C N 1
ATOM 3037 C CA . PHE C 1 54 ? 14.277 -14.718 71.055 1.00 150.07 462 PHE C CA 1
ATOM 3038 C C . PHE C 1 54 ? 15.567 -15.517 71.073 1.00 150.96 462 PHE C C 1
ATOM 3039 O O . PHE C 1 54 ? 16.001 -16.080 70.067 1.00 145.87 462 PHE C O 1
ATOM 3047 N N . GLN C 1 55 ? 16.175 -15.546 72.250 1.00 155.81 463 GLN C N 1
ATOM 3048 C CA . GLN C 1 55 ? 17.469 -16.168 72.442 1.00 153.62 463 GLN C CA 1
ATOM 3049 C C . GLN C 1 55 ? 17.418 -17.620 71.988 1.00 157.54 463 GLN C C 1
ATOM 3050 O O . GLN C 1 55 ? 18.401 -18.153 71.477 1.00 165.27 463 GLN C O 1
ATOM 3056 N N . LYS C 1 56 ? 16.257 -18.246 72.157 1.00 154.20 464 LYS C N 1
ATOM 3057 C CA . LYS C 1 56 ? 16.048 -19.616 71.707 1.00 151.91 464 LYS C CA 1
ATOM 3058 C C . LYS C 1 56 ? 16.434 -19.772 70.229 1.00 153.72 464 LYS C C 1
ATOM 3059 O O . LYS C 1 56 ? 17.230 -20.649 69.862 1.00 153.85 464 LYS C O 1
ATOM 3065 N N . PHE C 1 57 ? 15.881 -18.906 69.387 1.00 155.57 465 PHE C N 1
ATOM 3066 C CA . PHE C 1 57 ? 16.220 -18.903 67.969 1.00 157.30 465 PHE C CA 1
ATOM 3067 C C . PHE C 1 57 ? 17.693 -18.581 67.745 1.00 153.26 465 PHE C C 1
ATOM 3068 O O . PHE C 1 57 ? 18.401 -19.332 67.074 1.00 154.52 465 PHE C O 1
ATOM 3076 N N . TYR C 1 58 ? 18.150 -17.466 68.312 1.00 146.24 466 TYR C N 1
ATOM 3077 C CA . TYR C 1 58 ? 19.521 -17.007 68.103 1.00 137.80 466 TYR C CA 1
ATOM 3078 C C . TYR C 1 58 ? 20.560 -18.084 68.392 1.00 129.83 466 TYR C C 1
ATOM 3079 O O . TYR C 1 58 ? 21.563 -18.187 67.686 1.00 136.74 466 TYR C O 1
ATOM 3088 N N . ALA C 1 59 ? 20.330 -18.865 69.443 1.00 108.45 467 ALA C N 1
ATOM 3089 C CA . ALA C 1 59 ? 21.214 -19.976 69.760 1.00 98.79 467 ALA C CA 1
ATOM 3090 C C . ALA C 1 59 ? 20.987 -21.143 68.811 1.00 98.06 467 ALA C C 1
ATOM 3091 O O . ALA C 1 59 ? 21.950 -21.785 68.409 1.00 97.19 467 ALA C O 1
ATOM 3093 N N . LYS C 1 60 ? 19.728 -21.419 68.452 1.00 106.15 468 LYS C N 1
ATOM 3094 C CA . LYS C 1 60 ? 19.441 -22.448 67.437 1.00 110.03 468 LYS C CA 1
ATOM 3095 C C . LYS C 1 60 ? 20.330 -22.229 66.206 1.00 104.49 468 LYS C C 1
ATOM 3096 O O . LYS C 1 60 ? 20.961 -23.160 65.684 1.00 88.00 468 LYS C O 1
ATOM 3102 N N . MET C 1 61 ? 20.390 -20.978 65.765 1.00 112.11 469 MET C N 1
ATOM 3103 C CA . MET C 1 61 ? 21.210 -20.620 64.619 1.00 128.92 469 MET C CA 1
ATOM 3104 C C . MET C 1 61 ? 22.694 -20.611 64.951 1.00 128.24 469 MET C C 1
ATOM 3105 O O . MET C 1 61 ? 23.508 -21.161 64.210 1.00 136.18 469 MET C O 1
ATOM 3110 N N . LEU C 1 62 ? 23.043 -19.991 66.068 1.00 119.71 470 LEU C N 1
ATOM 3111 C CA . LEU C 1 62 ? 24.434 -19.928 66.497 1.00 117.00 470 LEU C CA 1
ATOM 3112 C C . LEU C 1 62 ? 25.069 -21.320 66.445 1.00 105.20 470 LEU C C 1
ATOM 3113 O O . LEU C 1 62 ? 26.230 -21.467 66.070 1.00 97.02 470 LEU C O 1
ATOM 3118 N N . ALA C 1 63 ? 24.292 -22.330 66.827 1.00 101.18 471 ALA C N 1
ATOM 3119 C CA . ALA C 1 63 ? 24.730 -23.716 66.782 1.00 101.73 471 ALA C CA 1
ATOM 3120 C C . ALA C 1 63 ? 25.138 -24.056 65.383 1.00 112.45 471 ALA C C 1
ATOM 3121 O O . ALA C 1 63 ? 26.293 -24.377 65.128 1.00 118.51 471 ALA C O 1
ATOM 3123 N N . LYS C 1 64 ? 24.162 -23.988 64.481 1.00 124.72 472 LYS C N 1
ATOM 3124 C CA . LYS C 1 64 ? 24.367 -24.290 63.067 1.00 128.57 472 LYS C CA 1
ATOM 3125 C C . LYS C 1 64 ? 25.613 -23.576 62.509 1.00 128.60 472 LYS C C 1
ATOM 3126 O O . LYS C 1 64 ? 26.377 -24.168 61.745 1.00 137.08 472 LYS C O 1
ATOM 3132 N N . ARG C 1 65 ? 25.836 -22.324 62.910 1.00 120.54 473 ARG C N 1
ATOM 3133 C CA . ARG C 1 65 ? 27.075 -21.624 62.557 1.00 116.75 473 ARG C CA 1
ATOM 3134 C C . ARG C 1 65 ? 28.305 -22.357 63.104 1.00 112.67 473 ARG C C 1
ATOM 3135 O O . ARG C 1 65 ? 29.217 -22.712 62.360 1.00 122.42 473 ARG C O 1
ATOM 3143 N N . LEU C 1 66 ? 28.308 -22.589 64.412 1.00 106.28 474 LEU C N 1
ATOM 3144 C CA . LEU C 1 66 ? 29.436 -23.198 65.118 1.00 100.17 474 LEU C CA 1
ATOM 3145 C C . LEU C 1 66 ? 29.845 -24.595 64.645 1.00 106.79 474 LEU C C 1
ATOM 3146 O O . LEU C 1 66 ? 31.023 -24.831 64.386 1.00 119.01 474 LEU C O 1
ATOM 3151 N N . VAL C 1 67 ? 28.887 -25.517 64.553 1.00 106.07 475 VAL C N 1
ATOM 3152 C CA . VAL C 1 67 ? 29.166 -26.887 64.111 1.00 112.01 475 VAL C CA 1
ATOM 3153 C C . VAL C 1 67 ? 29.537 -26.952 62.632 1.00 125.01 475 VAL C C 1
ATOM 3154 O O . VAL C 1 67 ? 30.239 -27.863 62.189 1.00 134.16 475 VAL C O 1
ATOM 3158 N N . HIS C 1 68 ? 29.047 -25.998 61.858 1.00 124.07 476 HIS C N 1
ATOM 3159 C CA . HIS C 1 68 ? 29.433 -25.932 60.464 1.00 134.58 476 HIS C CA 1
ATOM 3160 C C . HIS C 1 68 ? 30.584 -24.954 60.264 1.00 138.71 476 HIS C C 1
ATOM 3161 O O . HIS C 1 68 ? 30.979 -24.674 59.132 1.00 152.45 476 HIS C O 1
ATOM 3168 N N . GLN C 1 69 ? 31.102 -24.431 61.373 1.00 127.88 477 GLN C N 1
ATOM 3169 C CA . GLN C 1 69 ? 32.234 -23.504 61.357 1.00 129.77 477 GLN C CA 1
ATOM 3170 C C . GLN C 1 69 ? 32.009 -22.377 60.349 1.00 136.94 477 GLN C C 1
ATOM 3171 O O . GLN C 1 69 ? 32.931 -21.956 59.646 1.00 137.72 477 GLN C O 1
ATOM 3177 N N . ASN C 1 70 ? 30.770 -21.890 60.305 1.00 142.20 478 ASN C N 1
ATOM 3178 C CA . ASN C 1 70 ? 30.336 -20.856 59.361 1.00 153.17 478 ASN C CA 1
ATOM 3179 C C . ASN C 1 70 ? 30.505 -19.430 59.884 1.00 149.84 478 ASN C C 1
ATOM 3180 O O . ASN C 1 70 ? 30.041 -18.473 59.263 1.00 149.30 478 ASN C O 1
ATOM 3185 N N . SER C 1 71 ? 31.141 -19.301 61.043 1.00 147.88 479 SER C N 1
ATOM 3186 C CA . SER C 1 71 ? 31.344 -18.002 61.683 1.00 145.61 479 SER C CA 1
ATOM 3187 C C . SER C 1 71 ? 32.451 -17.183 61.007 1.00 158.11 479 SER C C 1
ATOM 3188 O O . SER C 1 71 ? 33.579 -17.659 60.848 1.00 160.14 479 SER C O 1
ATOM 3191 N N . ALA C 1 72 ? 32.122 -15.951 60.618 1.00 164.34 480 ALA C N 1
ATOM 3192 C CA . ALA C 1 72 ? 33.073 -15.053 59.956 1.00 169.65 480 ALA C CA 1
ATOM 3193 C C . ALA C 1 72 ? 34.267 -14.745 60.857 1.00 171.03 480 ALA C C 1
ATOM 3194 O O . ALA C 1 72 ? 35.422 -14.783 60.418 1.00 174.98 480 ALA C O 1
ATOM 3196 N N . SER C 1 73 ? 33.973 -14.425 62.116 1.00 165.21 481 SER C N 1
ATOM 3197 C CA . SER C 1 73 ? 35.002 -14.232 63.130 1.00 160.29 481 SER C CA 1
ATOM 3198 C C . SER C 1 73 ? 34.697 -15.111 64.336 1.00 156.05 481 SER C C 1
ATOM 3199 O O . SER C 1 73 ? 33.535 -15.295 64.693 1.00 153.30 481 SER C O 1
ATOM 3202 N N . ASP C 1 74 ? 35.731 -15.672 64.950 1.00 157.73 482 ASP C N 1
ATOM 3203 C CA . ASP C 1 74 ? 35.572 -16.255 66.273 1.00 158.53 482 ASP C CA 1
ATOM 3204 C C . ASP C 1 74 ? 35.517 -15.089 67.263 1.00 163.45 482 ASP C C 1
ATOM 3205 O O . ASP C 1 74 ? 34.746 -15.087 68.224 1.00 160.43 482 ASP C O 1
ATOM 3210 N N . ASP C 1 75 ? 36.346 -14.091 66.979 1.00 169.00 483 ASP C N 1
ATOM 3211 C CA . ASP C 1 75 ? 36.502 -12.902 67.800 1.00 168.28 483 ASP C CA 1
ATOM 3212 C C . ASP C 1 75 ? 35.174 -12.218 68.125 1.00 159.44 483 ASP C C 1
ATOM 3213 O O . ASP C 1 75 ? 34.716 -12.246 69.265 1.00 156.34 483 ASP C O 1
ATOM 3218 N N . ALA C 1 76 ? 34.551 -11.617 67.115 1.00 156.60 484 ALA C N 1
ATOM 3219 C CA . ALA C 1 76 ? 33.333 -10.834 67.318 1.00 154.72 484 ALA C CA 1
ATOM 3220 C C . ALA C 1 76 ? 32.156 -11.695 67.799 1.00 147.00 484 ALA C C 1
ATOM 3221 O O . ALA C 1 76 ? 31.092 -11.172 68.141 1.00 141.66 484 ALA C O 1
ATOM 3223 N N . GLU C 1 77 ? 32.347 -13.014 67.810 1.00 143.11 485 GLU C N 1
ATOM 3224 C CA . GLU C 1 77 ? 31.407 -13.919 68.469 1.00 132.40 485 GLU C CA 1
ATOM 3225 C C . GLU C 1 77 ? 31.583 -13.768 69.973 1.00 125.87 485 GLU C C 1
ATOM 3226 O O . GLU C 1 77 ? 30.608 -13.653 70.729 1.00 113.08 485 GLU C O 1
ATOM 3232 N N . ALA C 1 78 ? 32.847 -13.782 70.391 1.00 137.29 486 ALA C N 1
ATOM 3233 C CA . ALA C 1 78 ? 33.228 -13.514 71.773 1.00 151.41 486 ALA C CA 1
ATOM 3234 C C . ALA C 1 78 ? 32.800 -12.103 72.197 1.00 169.74 486 ALA C C 1
ATOM 3235 O O . ALA C 1 78 ? 32.274 -11.905 73.297 1.00 175.84 486 ALA C O 1
ATOM 3237 N N . SER C 1 79 ? 33.023 -11.127 71.319 1.00 173.90 487 SER C N 1
ATOM 3238 C CA . SER C 1 79 ? 32.562 -9.761 71.555 1.00 171.62 487 SER C CA 1
ATOM 3239 C C . SER C 1 79 ? 31.045 -9.721 71.683 1.00 163.40 487 SER C C 1
ATOM 3240 O O . SER C 1 79 ? 30.501 -8.977 72.493 1.00 160.43 487 SER C O 1
ATOM 3243 N N . MET C 1 80 ? 30.373 -10.536 70.876 1.00 161.39 488 MET C N 1
ATOM 3244 C CA . MET C 1 80 ? 28.915 -10.560 70.831 1.00 160.41 488 MET C CA 1
ATOM 3245 C C . MET C 1 80 ? 28.295 -11.144 72.095 1.00 155.95 488 MET C C 1
ATOM 3246 O O . MET C 1 80 ? 27.265 -10.662 72.560 1.00 150.65 488 MET C O 1
ATOM 3251 N N . ILE C 1 81 ? 28.909 -12.192 72.636 1.00 159.80 489 ILE C N 1
ATOM 3252 C CA . ILE C 1 81 ? 28.434 -12.768 73.894 1.00 165.58 489 ILE C CA 1
ATOM 3253 C C . ILE C 1 81 ? 28.813 -11.902 75.101 1.00 174.31 489 ILE C C 1
ATOM 3254 O O . ILE C 1 81 ? 28.005 -11.713 76.014 1.00 172.96 489 ILE C O 1
ATOM 3259 N N . SER C 1 82 ? 30.039 -11.382 75.095 1.00 179.40 490 SER C N 1
ATOM 3260 C CA . SER C 1 82 ? 30.506 -10.484 76.151 1.00 179.55 490 SER C CA 1
ATOM 3261 C C . SER C 1 82 ? 29.571 -9.289 76.274 1.00 181.13 490 SER C C 1
ATOM 3262 O O . SER C 1 82 ? 29.049 -8.991 77.349 1.00 182.73 490 SER C O 1
ATOM 3265 N N . LYS C 1 83 ? 29.378 -8.605 75.151 1.00 178.15 491 LYS C N 1
ATOM 3266 C CA . LYS C 1 83 ? 28.491 -7.456 75.072 1.00 173.76 491 LYS C CA 1
ATOM 3267 C C . LYS C 1 83 ? 27.040 -7.856 75.322 1.00 167.56 491 LYS C C 1
ATOM 3268 O O . LYS C 1 83 ? 26.281 -7.103 75.929 1.00 173.54 491 LYS C O 1
ATOM 3274 N N . LEU C 1 84 ? 26.658 -9.041 74.850 1.00 157.42 492 LEU C N 1
ATOM 3275 C CA . LEU C 1 84 ? 25.292 -9.532 75.016 1.00 150.33 492 LEU C CA 1
ATOM 3276 C C . LEU C 1 84 ? 24.920 -9.702 76.479 1.00 153.72 492 LEU C C 1
ATOM 3277 O O . LEU C 1 84 ? 23.832 -9.312 76.905 1.00 157.16 492 LEU C O 1
ATOM 3282 N N . LYS C 1 85 ? 25.836 -10.259 77.261 1.00 151.20 493 LYS C N 1
ATOM 3283 C CA . LYS C 1 85 ? 25.521 -10.587 78.645 1.00 144.95 493 LYS C CA 1
ATOM 3284 C C . LYS C 1 85 ? 25.789 -9.332 79.464 1.00 144.69 493 LYS C C 1
ATOM 3285 O O . LYS C 1 85 ? 26.936 -8.920 79.644 1.00 141.55 493 LYS C O 1
ATOM 3291 N N . GLN C 1 86 ? 24.709 -8.747 79.972 1.00 142.65 494 GLN C N 1
ATOM 3292 C CA . GLN C 1 86 ? 24.725 -7.388 80.481 1.00 141.87 494 GLN C CA 1
ATOM 3293 C C . GLN C 1 86 ? 23.312 -6.931 80.827 1.00 139.30 494 GLN C C 1
ATOM 3294 O O . GLN C 1 86 ? 22.332 -7.608 80.523 1.00 132.57 494 GLN C O 1
ATOM 3300 N N . GLY C 1 89 ? 21.629 -11.370 82.884 1.00 153.83 497 GLY C N 1
ATOM 3301 C CA . GLY C 1 89 ? 22.697 -12.116 83.525 1.00 160.23 497 GLY C CA 1
ATOM 3302 C C . GLY C 1 89 ? 23.064 -13.343 82.715 1.00 163.00 497 GLY C C 1
ATOM 3303 O O . GLY C 1 89 ? 22.455 -13.590 81.673 1.00 158.15 497 GLY C O 1
ATOM 3304 N N . PHE C 1 90 ? 24.045 -14.115 83.190 1.00 171.10 498 PHE C N 1
ATOM 3305 C CA . PHE C 1 90 ? 24.529 -15.282 82.444 1.00 175.09 498 PHE C CA 1
ATOM 3306 C C . PHE C 1 90 ? 23.486 -16.368 82.199 1.00 170.18 498 PHE C C 1
ATOM 3307 O O . PHE C 1 90 ? 23.590 -17.101 81.221 1.00 168.30 498 PHE C O 1
ATOM 3315 N N . GLU C 1 91 ? 22.496 -16.497 83.075 1.00 163.44 499 GLU C N 1
ATOM 3316 C CA . GLU C 1 91 ? 21.516 -17.567 82.899 1.00 152.81 499 GLU C CA 1
ATOM 3317 C C . GLU C 1 91 ? 20.839 -17.540 81.522 1.00 155.11 499 GLU C C 1
ATOM 3318 O O . GLU C 1 91 ? 20.375 -18.572 81.030 1.00 155.30 499 GLU C O 1
ATOM 3324 N N . TYR C 1 92 ? 20.816 -16.363 80.900 1.00 154.11 500 TYR C N 1
ATOM 3325 C CA . TYR C 1 92 ? 20.301 -16.178 79.548 1.00 146.31 500 TYR C CA 1
ATOM 3326 C C . TYR C 1 92 ? 21.196 -16.917 78.557 1.00 146.75 500 TYR C C 1
ATOM 3327 O O . TYR C 1 92 ? 20.736 -17.690 77.713 1.00 142.05 500 TYR C O 1
ATOM 3336 N N . THR C 1 93 ? 22.492 -16.678 78.712 1.00 153.14 501 THR C N 1
ATOM 3337 C CA . THR C 1 93 ? 23.539 -17.146 77.811 1.00 150.75 501 THR C CA 1
ATOM 3338 C C . THR C 1 93 ? 24.134 -18.507 78.199 1.00 149.72 501 THR C C 1
ATOM 3339 O O . THR C 1 93 ? 25.117 -18.948 77.610 1.00 149.70 501 THR C O 1
ATOM 3343 N N . SER C 1 94 ? 23.571 -19.158 79.210 1.00 151.39 502 SER C N 1
ATOM 3344 C CA . SER C 1 94 ? 24.168 -20.387 79.728 1.00 147.84 502 SER C CA 1
ATOM 3345 C C . SER C 1 94 ? 24.463 -21.372 78.600 1.00 134.01 502 SER C C 1
ATOM 3346 O O . SER C 1 94 ? 25.582 -21.884 78.488 1.00 122.96 502 SER C O 1
ATOM 3349 N N . LYS C 1 95 ? 23.452 -21.612 77.767 1.00 137.05 503 LYS C N 1
ATOM 3350 C CA . LYS C 1 95 ? 23.553 -22.512 76.621 1.00 134.99 503 LYS C CA 1
ATOM 3351 C C . LYS C 1 95 ? 24.576 -21.993 75.610 1.00 130.78 503 LYS C C 1
ATOM 3352 O O . LYS C 1 95 ? 25.285 -22.770 74.953 1.00 130.14 503 LYS C O 1
ATOM 3358 N N . LEU C 1 96 ? 24.662 -20.667 75.533 1.00 129.20 504 LEU C N 1
ATOM 3359 C CA . LEU C 1 96 ? 25.473 -19.952 74.545 1.00 123.43 504 LEU C CA 1
ATOM 3360 C C . LEU C 1 96 ? 26.990 -20.006 74.818 1.00 131.34 504 LEU C C 1
ATOM 3361 O O . LEU C 1 96 ? 27.749 -20.511 73.981 1.00 130.03 504 LEU C O 1
ATOM 3366 N N . GLN C 1 97 ? 27.427 -19.471 75.962 1.00 134.44 505 GLN C N 1
ATOM 3367 C CA . GLN C 1 97 ? 28.842 -19.514 76.340 1.00 139.91 505 GLN C CA 1
ATOM 3368 C C . GLN C 1 97 ? 29.376 -20.948 76.337 1.00 136.25 505 GLN C C 1
ATOM 3369 O O . GLN C 1 97 ? 30.478 -21.207 75.844 1.00 140.28 505 GLN C O 1
ATOM 3375 N N . ARG C 1 98 ? 28.601 -21.881 76.878 1.00 128.19 506 ARG C N 1
ATOM 3376 C CA . ARG C 1 98 ? 29.027 -23.277 76.877 1.00 127.47 506 ARG C CA 1
ATOM 3377 C C . ARG C 1 98 ? 29.174 -23.806 75.451 1.00 121.59 506 ARG C C 1
ATOM 3378 O O . ARG C 1 98 ? 30.224 -24.342 75.086 1.00 119.47 506 ARG C O 1
ATOM 3386 N N . MET C 1 99 ? 28.128 -23.642 74.641 1.00 115.97 507 MET C N 1
ATOM 3387 C CA . MET C 1 99 ? 28.201 -24.062 73.240 1.00 107.03 507 MET C CA 1
ATOM 3388 C C . MET C 1 99 ? 29.475 -23.540 72.586 1.00 121.26 507 MET C C 1
ATOM 3389 O O . MET C 1 99 ? 30.199 -24.281 71.924 1.00 132.50 507 MET C O 1
ATOM 3394 N N . PHE C 1 100 ? 29.739 -22.255 72.762 1.00 119.27 508 PHE C N 1
ATOM 3395 C CA . PHE C 1 100 ? 30.960 -21.668 72.240 1.00 111.21 508 PHE C CA 1
ATOM 3396 C C . PHE C 1 100 ? 32.236 -22.372 72.753 1.00 108.06 508 PHE C C 1
ATOM 3397 O O . PHE C 1 100 ? 32.996 -22.928 71.955 1.00 107.78 508 PHE C O 1
ATOM 3405 N N . GLN C 1 101 ? 32.485 -22.357 74.063 1.00 99.33 509 GLN C N 1
ATOM 3406 C CA . GLN C 1 101 ? 33.742 -22.936 74.575 1.00 109.61 509 GLN C CA 1
ATOM 3407 C C . GLN C 1 101 ? 33.895 -24.427 74.232 1.00 104.43 509 GLN C C 1
ATOM 3408 O O . GLN C 1 101 ? 35.012 -24.972 74.190 1.00 103.30 509 GLN C O 1
ATOM 3414 N N . ASP C 1 102 ? 32.754 -25.061 73.973 1.00 96.12 510 ASP C N 1
ATOM 3415 C CA . ASP C 1 102 ? 32.679 -26.449 73.518 1.00 93.27 510 ASP C CA 1
ATOM 3416 C C . ASP C 1 102 ? 33.459 -26.712 72.226 1.00 87.90 510 ASP C C 1
ATOM 3417 O O . ASP C 1 102 ? 33.944 -27.831 72.001 1.00 88.35 510 ASP C O 1
ATOM 3422 N N . ILE C 1 103 ? 33.572 -25.688 71.377 1.00 83.68 511 ILE C N 1
ATOM 3423 C CA . ILE C 1 103 ? 34.326 -25.837 70.136 1.00 97.17 511 ILE C CA 1
ATOM 3424 C C . ILE C 1 103 ? 35.838 -25.777 70.395 1.00 109.18 511 ILE C C 1
ATOM 3425 O O . ILE C 1 103 ? 36.594 -26.576 69.840 1.00 114.46 511 ILE C O 1
ATOM 3430 N N . GLY C 1 104 ? 36.273 -24.843 71.242 1.00 103.67 512 GLY C N 1
ATOM 3431 C CA . GLY C 1 104 ? 37.670 -24.776 71.635 1.00 92.77 512 GLY C CA 1
ATOM 3432 C C . GLY C 1 104 ? 38.093 -26.092 72.269 1.00 95.68 512 GLY C C 1
ATOM 3433 O O . GLY C 1 104 ? 39.167 -26.644 71.974 1.00 106.00 512 GLY C O 1
ATOM 3434 N N . VAL C 1 105 ? 37.233 -26.603 73.144 1.00 91.32 513 VAL C N 1
ATOM 3435 C CA . VAL C 1 105 ? 37.496 -27.871 73.818 1.00 95.46 513 VAL C CA 1
ATOM 3436 C C . VAL C 1 105 ? 37.608 -29.005 72.816 1.00 95.03 513 VAL C C 1
ATOM 3437 O O . VAL C 1 105 ? 38.494 -29.857 72.907 1.00 75.20 513 VAL C O 1
ATOM 3441 N N . SER C 1 106 ? 36.689 -29.000 71.861 1.00 96.12 514 SER C N 1
ATOM 3442 C CA . SER C 1 106 ? 36.769 -29.911 70.734 1.00 101.84 514 SER C CA 1
ATOM 3443 C C . SER C 1 106 ? 38.130 -29.838 70.021 1.00 101.46 514 SER C C 1
ATOM 3444 O O . SER C 1 106 ? 38.722 -30.867 69.728 1.00 100.11 514 SER C O 1
ATOM 3447 N N . LYS C 1 107 ? 38.630 -28.637 69.746 1.00 96.41 515 LYS C N 1
ATOM 3448 C CA . LYS C 1 107 ? 39.902 -28.507 69.038 1.00 98.97 515 LYS C CA 1
ATOM 3449 C C . LYS C 1 107 ? 41.036 -29.107 69.835 1.00 90.04 515 LYS C C 1
ATOM 3450 O O . LYS C 1 107 ? 41.782 -29.963 69.343 1.00 81.59 515 LYS C O 1
ATOM 3456 N N . ASP C 1 108 ? 41.156 -28.662 71.079 1.00 100.32 516 ASP C N 1
ATOM 3457 C CA . ASP C 1 108 ? 42.187 -29.194 71.959 1.00 110.52 516 ASP C CA 1
ATOM 3458 C C . ASP C 1 108 ? 42.109 -30.720 72.014 1.00 103.23 516 ASP C C 1
ATOM 3459 O O . ASP C 1 108 ? 43.111 -31.425 71.894 1.00 99.76 516 ASP C O 1
ATOM 3464 N N . LEU C 1 109 ? 40.894 -31.219 72.169 1.00 99.57 517 LEU C N 1
ATOM 3465 C CA . LEU C 1 109 ? 40.633 -32.648 72.244 1.00 92.40 517 LEU C CA 1
ATOM 3466 C C . LEU C 1 109 ? 41.027 -33.389 70.941 1.00 94.72 517 LEU C C 1
ATOM 3467 O O . LEU C 1 109 ? 41.469 -34.543 70.968 1.00 88.65 517 LEU C O 1
ATOM 3472 N N . ASN C 1 110 ? 40.879 -32.701 69.812 1.00 94.13 518 ASN C N 1
ATOM 3473 C CA . ASN C 1 110 ? 41.187 -33.251 68.501 1.00 102.45 518 ASN C CA 1
ATOM 3474 C C . ASN C 1 110 ? 42.684 -33.405 68.321 1.00 109.63 518 ASN C C 1
ATOM 3475 O O . ASN C 1 110 ? 43.160 -34.496 67.974 1.00 109.04 518 ASN C O 1
ATOM 3480 N N . GLU C 1 111 ? 43.426 -32.319 68.565 1.00 117.84 519 GLU C N 1
ATOM 3481 C CA . GLU C 1 111 ? 44.891 -32.384 68.480 1.00 118.26 519 GLU C CA 1
ATOM 3482 C C . GLU C 1 111 ? 45.427 -33.375 69.492 1.00 120.51 519 GLU C C 1
ATOM 3483 O O . GLU C 1 111 ? 46.421 -34.055 69.235 1.00 82.79 519 GLU C O 1
ATOM 3489 N N . GLN C 1 112 ? 44.749 -33.469 70.632 1.00 79.96 520 GLN C N 1
ATOM 3490 C CA . GLN C 1 112 ? 45.096 -34.489 71.612 1.00 96.98 520 GLN C CA 1
ATOM 3491 C C . GLN C 1 112 ? 44.942 -35.886 71.016 1.00 90.12 520 GLN C C 1
ATOM 3492 O O . GLN C 1 112 ? 45.884 -36.675 70.982 1.00 81.78 520 GLN C O 1
ATOM 3498 N N . PHE C 1 113 ? 43.760 -36.194 70.521 1.00 94.70 521 PHE C N 1
ATOM 3499 C CA . PHE C 1 113 ? 43.562 -37.473 69.861 1.00 97.89 521 PHE C CA 1
ATOM 3500 C C . PHE C 1 113 ? 44.588 -37.803 68.744 1.00 111.03 521 PHE C C 1
ATOM 3501 O O . PHE C 1 113 ? 44.948 -38.982 68.548 1.00 111.77 521 PHE C O 1
ATOM 3509 N N . LYS C 1 114 ? 45.046 -36.771 68.021 1.00 107.53 522 LYS C N 1
ATOM 3510 C CA . LYS C 1 114 ? 46.032 -36.936 66.930 1.00 108.05 522 LYS C CA 1
ATOM 3511 C C . LYS C 1 114 ? 47.432 -37.231 67.444 1.00 124.31 522 LYS C C 1
ATOM 3512 O O . LYS C 1 114 ? 48.136 -38.082 66.891 1.00 131.78 522 LYS C O 1
ATOM 3518 N N . LYS C 1 115 ? 47.838 -36.503 68.484 1.00 123.67 523 LYS C N 1
ATOM 3519 C CA . LYS C 1 115 ? 49.074 -36.816 69.204 1.00 121.10 523 LYS C CA 1
ATOM 3520 C C . LYS C 1 115 ? 48.999 -38.228 69.800 1.00 116.14 523 LYS C C 1
ATOM 3521 O O . LYS C 1 115 ? 49.990 -38.953 69.822 1.00 124.97 523 LYS C O 1
ATOM 3527 N N . HIS C 1 116 ? 47.817 -38.613 70.277 1.00 100.56 524 HIS C N 1
ATOM 3528 C CA . HIS C 1 116 ? 47.586 -39.970 70.759 1.00 102.64 524 HIS C CA 1
ATOM 3529 C C . HIS C 1 116 ? 47.941 -40.947 69.662 1.00 109.66 524 HIS C C 1
ATOM 3530 O O . HIS C 1 116 ? 48.611 -41.959 69.891 1.00 106.69 524 HIS C O 1
ATOM 3537 N N . LEU C 1 117 ? 47.455 -40.609 68.468 1.00 112.58 525 LEU C N 1
ATOM 3538 C CA . LEU C 1 117 ? 47.458 -41.471 67.294 1.00 104.53 525 LEU C CA 1
ATOM 3539 C C . LEU C 1 117 ? 48.784 -41.522 66.553 1.00 112.36 525 LEU C C 1
ATOM 3540 O O . LEU C 1 117 ? 48.987 -42.392 65.709 1.00 110.52 525 LEU C O 1
ATOM 3545 N N . THR C 1 118 ? 49.654 -40.566 66.862 1.00 125.70 526 THR C N 1
ATOM 3546 C CA . THR C 1 118 ? 50.950 -40.423 66.208 1.00 134.60 526 THR C CA 1
ATOM 3547 C C . THR C 1 118 ? 51.901 -41.595 66.434 1.00 131.85 526 THR C C 1
ATOM 3548 O O . THR C 1 118 ? 52.614 -42.004 65.518 1.00 117.85 526 THR C O 1
ATOM 3552 N N . ASN C 1 119 ? 51.923 -42.128 67.652 1.00 152.85 527 ASN C N 1
ATOM 3553 C CA . ASN C 1 119 ? 52.893 -43.162 67.996 1.00 179.19 527 ASN C CA 1
ATOM 3554 C C . ASN C 1 119 ? 52.357 -44.570 67.770 1.00 190.77 527 ASN C C 1
ATOM 3555 O O . ASN C 1 119 ? 51.412 -45.004 68.429 1.00 188.46 527 ASN C O 1
ATOM 3560 N N . SER C 1 120 ? 52.974 -45.276 66.828 1.00 201.64 528 SER C N 1
ATOM 3561 C CA . SER C 1 120 ? 52.592 -46.644 66.504 1.00 207.25 528 SER C CA 1
ATOM 3562 C C . SER C 1 120 ? 51.146 -46.675 66.029 1.00 200.37 528 SER C C 1
ATOM 3563 O O . SER C 1 120 ? 50.449 -47.677 66.190 1.00 204.82 528 SER C O 1
ATOM 3566 N N . GLU C 1 121 ? 50.701 -45.569 65.443 1.00 187.21 529 GLU C N 1
ATOM 3567 C CA . GLU C 1 121 ? 49.324 -45.452 64.981 1.00 172.75 529 GLU C CA 1
ATOM 3568 C C . GLU C 1 121 ? 49.233 -44.999 63.529 1.00 160.09 529 GLU C C 1
ATOM 3569 O O . GLU C 1 121 ? 49.897 -44.046 63.122 1.00 163.65 529 GLU C O 1
ATOM 3575 N N . PRO C 1 122 ? 48.401 -45.685 62.754 1.00 144.68 530 PRO C N 1
ATOM 3576 C CA . PRO C 1 122 ? 48.132 -45.276 61.373 1.00 138.33 530 PRO C CA 1
ATOM 3577 C C . PRO C 1 122 ? 46.652 -44.967 61.181 1.00 144.41 530 PRO C C 1
ATOM 3578 O O . PRO C 1 122 ? 45.804 -45.784 61.538 1.00 153.52 530 PRO C O 1
ATOM 3582 N N . LEU C 1 123 ? 46.351 -43.800 60.621 1.00 142.09 531 LEU C N 1
ATOM 3583 C CA . LEU C 1 123 ? 44.970 -43.411 60.364 1.00 135.92 531 LEU C CA 1
ATOM 3584 C C . LEU C 1 123 ? 44.757 -43.262 58.867 1.00 146.78 531 LEU C C 1
ATOM 3585 O O . LEU C 1 123 ? 45.534 -42.594 58.186 1.00 159.52 531 LEU C O 1
ATOM 3590 N N . ASP C 1 124 ? 43.705 -43.890 58.353 1.00 140.69 532 ASP C N 1
ATOM 3591 C CA . ASP C 1 124 ? 43.467 -43.895 56.915 1.00 131.36 532 ASP C CA 1
ATOM 3592 C C . ASP C 1 124 ? 43.036 -42.539 56.360 1.00 119.35 532 ASP C C 1
ATOM 3593 O O . ASP C 1 124 ? 43.783 -41.877 55.631 1.00 118.28 532 ASP C O 1
ATOM 3598 N N . LEU C 1 125 ? 41.824 -42.141 56.727 1.00 104.24 533 LEU C N 1
ATOM 3599 C CA . LEU C 1 125 ? 41.218 -40.902 56.277 1.00 91.35 533 LEU C CA 1
ATOM 3600 C C . LEU C 1 125 ? 41.778 -39.692 56.999 1.00 91.08 533 LEU C C 1
ATOM 3601 O O . LEU C 1 125 ? 42.791 -39.775 57.691 1.00 120.74 533 LEU C O 1
ATOM 3606 N N . ASP C 1 126 ? 41.126 -38.557 56.789 1.00 72.45 534 ASP C N 1
ATOM 3607 C CA . ASP C 1 126 ? 41.341 -37.359 57.588 1.00 77.42 534 ASP C CA 1
ATOM 3608 C C . ASP C 1 126 ? 40.180 -37.215 58.579 1.00 88.20 534 ASP C C 1
ATOM 3609 O O . ASP C 1 126 ? 39.028 -36.951 58.216 1.00 88.46 534 ASP C O 1
ATOM 3614 N N . PHE C 1 127 ? 40.488 -37.386 59.852 1.00 95.36 535 PHE C N 1
ATOM 3615 C CA . PHE C 1 127 ? 39.438 -37.508 60.844 1.00 82.85 535 PHE C CA 1
ATOM 3616 C C . PHE C 1 127 ? 39.349 -36.261 61.704 1.00 85.13 535 PHE C C 1
ATOM 3617 O O . PHE C 1 127 ? 40.347 -35.584 61.952 1.00 99.25 535 PHE C O 1
ATOM 3625 N N . SER C 1 128 ? 38.138 -35.939 62.123 1.00 78.54 536 SER C N 1
ATOM 3626 C CA . SER C 1 128 ? 37.915 -34.809 63.000 1.00 87.42 536 SER C CA 1
ATOM 3627 C C . SER C 1 128 ? 36.630 -35.096 63.758 1.00 86.93 536 SER C C 1
ATOM 3628 O O . SER C 1 128 ? 35.788 -35.852 63.272 1.00 85.23 536 SER C O 1
ATOM 3631 N N . ILE C 1 129 ? 36.481 -34.537 64.955 1.00 83.09 537 ILE C N 1
ATOM 3632 C CA . ILE C 1 129 ? 35.208 -34.663 65.656 1.00 76.49 537 ILE C CA 1
ATOM 3633 C C . ILE C 1 129 ? 34.878 -33.477 66.545 1.00 76.15 537 ILE C C 1
ATOM 3634 O O . ILE C 1 129 ? 35.736 -32.974 67.266 1.00 78.21 537 ILE C O 1
ATOM 3639 N N . GLN C 1 130 ? 33.619 -33.055 66.493 1.00 67.88 538 GLN C N 1
ATOM 3640 C CA . GLN C 1 130 ? 33.140 -31.981 67.333 1.00 78.83 538 GLN C CA 1
ATOM 3641 C C . GLN C 1 130 ? 32.330 -32.631 68.436 1.00 90.58 538 GLN C C 1
ATOM 3642 O O . GLN C 1 130 ? 31.311 -33.263 68.163 1.00 111.87 538 GLN C O 1
ATOM 3648 N N . VAL C 1 131 ? 32.785 -32.495 69.676 1.00 75.52 539 VAL C N 1
ATOM 3649 C CA . VAL C 1 131 ? 32.078 -33.088 70.798 1.00 70.47 539 VAL C CA 1
ATOM 3650 C C . VAL C 1 131 ? 31.317 -31.999 71.558 1.00 81.25 539 VAL C C 1
ATOM 3651 O O . VAL C 1 131 ? 31.851 -30.905 71.769 1.00 82.63 539 VAL C O 1
ATOM 3655 N N . LEU C 1 132 ? 30.067 -32.289 71.937 1.00 88.16 540 LEU C N 1
ATOM 3656 C CA . LEU C 1 132 ? 29.147 -31.263 72.458 1.00 88.33 540 LEU C CA 1
ATOM 3657 C C . LEU C 1 132 ? 28.334 -31.718 73.653 1.00 89.23 540 LEU C C 1
ATOM 3658 O O . LEU C 1 132 ? 27.891 -32.864 73.720 1.00 90.78 540 LEU C O 1
ATOM 3663 N N . SER C 1 133 ? 28.043 -30.783 74.546 1.00 82.56 541 SER C N 1
ATOM 3664 C CA . SER C 1 133 ? 27.424 -31.137 75.810 1.00 86.61 541 SER C CA 1
ATOM 3665 C C . SER C 1 133 ? 25.912 -31.176 75.633 1.00 92.82 541 SER C C 1
ATOM 3666 O O . SER C 1 133 ? 25.255 -30.135 75.529 1.00 98.50 541 SER C O 1
ATOM 3669 N N . SER C 1 134 ? 25.359 -32.384 75.701 1.00 92.65 542 SER C N 1
ATOM 3670 C CA . SER C 1 134 ? 24.010 -32.664 75.199 1.00 97.36 542 SER C CA 1
ATOM 3671 C C . SER C 1 134 ? 22.915 -31.697 75.680 1.00 98.78 542 SER C C 1
ATOM 3672 O O . SER C 1 134 ? 21.899 -31.535 75.011 1.00 108.76 542 SER C O 1
ATOM 3675 N N . GLY C 1 135 ? 23.123 -31.066 76.829 1.00 86.85 543 GLY C N 1
ATOM 3676 C CA . GLY C 1 135 ? 22.115 -30.197 77.396 1.00 92.18 543 GLY C CA 1
ATOM 3677 C C . GLY C 1 135 ? 22.134 -28.771 76.879 1.00 92.62 543 GLY C C 1
ATOM 3678 O O . GLY C 1 135 ? 21.125 -28.070 76.938 1.00 91.43 543 GLY C O 1
ATOM 3679 N N . SER C 1 136 ? 23.285 -28.326 76.388 1.00 92.42 544 SER C N 1
ATOM 3680 C CA . SER C 1 136 ? 23.397 -26.979 75.830 1.00 103.76 544 SER C CA 1
ATOM 3681 C C . SER C 1 136 ? 22.862 -26.912 74.397 1.00 110.93 544 SER C C 1
ATOM 3682 O O . SER C 1 136 ? 22.183 -25.956 73.992 1.00 111.11 544 SER C O 1
ATOM 3685 N N . TRP C 1 137 ? 23.155 -27.963 73.647 1.00 113.08 545 TRP C N 1
ATOM 3686 C CA . TRP C 1 137 ? 22.863 -28.007 72.227 1.00 116.98 545 TRP C CA 1
ATOM 3687 C C . TRP C 1 137 ? 21.466 -28.539 71.928 1.00 120.15 545 TRP C C 1
ATOM 3688 O O . TRP C 1 137 ? 21.033 -29.532 72.527 1.00 124.71 545 TRP C O 1
ATOM 3699 N N . PRO C 1 138 ? 20.764 -27.870 70.990 1.00 114.49 546 PRO C N 1
ATOM 3700 C CA . PRO C 1 138 ? 19.395 -28.155 70.533 1.00 109.65 546 PRO C CA 1
ATOM 3701 C C . PRO C 1 138 ? 19.259 -29.521 69.827 1.00 106.33 546 PRO C C 1
ATOM 3702 O O . PRO C 1 138 ? 18.170 -30.099 69.775 1.00 111.53 546 PRO C O 1
ATOM 3706 N N . PHE C 1 139 ? 20.382 -30.038 69.335 1.00 105.65 547 PHE C N 1
ATOM 3707 C CA . PHE C 1 139 ? 20.453 -31.276 68.549 1.00 107.84 547 PHE C CA 1
ATOM 3708 C C . PHE C 1 139 ? 19.832 -32.476 69.254 1.00 108.55 547 PHE C C 1
ATOM 3709 O O . PHE C 1 139 ? 19.929 -32.592 70.469 1.00 120.39 547 PHE C O 1
ATOM 3717 N N . GLN C 1 140 ? 19.212 -33.378 68.499 1.00 106.84 548 GLN C N 1
ATOM 3718 C CA . GLN C 1 140 ? 18.422 -34.456 69.106 1.00 115.24 548 GLN C CA 1
ATOM 3719 C C . GLN C 1 140 ? 18.980 -35.872 68.860 1.00 119.05 548 GLN C C 1
ATOM 3720 O O . GLN C 1 140 ? 20.046 -36.031 68.262 1.00 109.08 548 GLN C O 1
ATOM 3726 N N . GLN C 1 141 ? 18.250 -36.894 69.313 1.00 134.78 549 GLN C N 1
ATOM 3727 C CA . GLN C 1 141 ? 18.805 -38.247 69.475 1.00 138.28 549 GLN C CA 1
ATOM 3728 C C . GLN C 1 141 ? 19.244 -38.883 68.158 1.00 129.83 549 GLN C C 1
ATOM 3729 O O . GLN C 1 141 ? 18.790 -38.490 67.077 1.00 121.59 549 GLN C O 1
ATOM 3735 N N . SER C 1 142 ? 20.140 -39.860 68.265 1.00 132.94 550 SER C N 1
ATOM 3736 C CA . SER C 1 142 ? 20.756 -40.498 67.101 1.00 140.26 550 SER C CA 1
ATOM 3737 C C . SER C 1 142 ? 19.750 -41.276 66.263 1.00 146.93 550 SER C C 1
ATOM 3738 O O . SER C 1 142 ? 19.037 -42.138 66.779 1.00 155.26 550 SER C O 1
ATOM 3741 N N . CYS C 1 143 ? 19.706 -40.973 64.967 1.00 141.41 551 CYS C N 1
ATOM 3742 C CA . CYS C 1 143 ? 18.847 -41.696 64.032 1.00 137.10 551 CYS C CA 1
ATOM 3743 C C . CYS C 1 143 ? 19.384 -43.116 63.902 1.00 116.59 551 CYS C C 1
ATOM 3744 O O . CYS C 1 143 ? 20.581 -43.311 63.690 1.00 107.07 551 CYS C O 1
ATOM 3747 N N . THR C 1 144 ? 18.508 -44.107 64.037 1.00 113.43 552 THR C N 1
ATOM 3748 C CA . THR C 1 144 ? 18.942 -45.497 63.963 1.00 120.20 552 THR C CA 1
ATOM 3749 C C . THR C 1 144 ? 19.762 -45.661 62.682 1.00 122.29 552 THR C C 1
ATOM 3750 O O . THR C 1 144 ? 19.382 -45.155 61.632 1.00 130.23 552 THR C O 1
ATOM 3754 N N . PHE C 1 145 ? 20.904 -46.330 62.777 1.00 116.74 553 PHE C N 1
ATOM 3755 C CA . PHE C 1 145 ? 21.900 -46.253 61.710 1.00 102.76 553 PHE C CA 1
ATOM 3756 C C . PHE C 1 145 ? 22.866 -47.444 61.717 1.00 103.07 553 PHE C C 1
ATOM 3757 O O . PHE C 1 145 ? 22.938 -48.177 62.706 1.00 120.79 553 PHE C O 1
ATOM 3765 N N . ALA C 1 146 ? 23.579 -47.663 60.616 1.00 74.18 554 ALA C N 1
ATOM 3766 C CA . ALA C 1 146 ? 24.585 -48.720 60.582 1.00 69.13 554 ALA C CA 1
ATOM 3767 C C . ALA C 1 146 ? 25.881 -48.239 59.954 1.00 93.92 554 ALA C C 1
ATOM 3768 O O . ALA C 1 146 ? 25.926 -47.892 58.770 1.00 110.69 554 ALA C O 1
ATOM 3770 N N . LEU C 1 147 ? 26.940 -48.230 60.755 1.00 95.57 555 LEU C N 1
ATOM 3771 C CA . LEU C 1 147 ? 28.227 -47.664 60.354 1.00 85.29 555 LEU C CA 1
ATOM 3772 C C . LEU C 1 147 ? 28.970 -48.535 59.341 1.00 81.28 555 LEU C C 1
ATOM 3773 O O . LEU C 1 147 ? 29.202 -49.729 59.582 1.00 85.20 555 LEU C O 1
ATOM 3778 N N . PRO C 1 148 ? 29.363 -47.925 58.211 1.00 74.96 556 PRO C N 1
ATOM 3779 C CA . PRO C 1 148 ? 30.090 -48.623 57.146 1.00 82.58 556 PRO C CA 1
ATOM 3780 C C . PRO C 1 148 ? 31.509 -48.981 57.595 1.00 84.45 556 PRO C C 1
ATOM 3781 O O . PRO C 1 148 ? 32.184 -48.179 58.254 1.00 81.39 556 PRO C O 1
ATOM 3785 N N . SER C 1 149 ? 31.991 -50.136 57.165 1.00 82.08 557 SER C N 1
ATOM 3786 C CA . SER C 1 149 ? 33.295 -50.609 57.587 1.00 76.69 557 SER C CA 1
ATOM 3787 C C . SER C 1 149 ? 34.361 -49.521 57.430 1.00 73.17 557 SER C C 1
ATOM 3788 O O . SER C 1 149 ? 35.396 -49.548 58.083 1.00 77.81 557 SER C O 1
ATOM 3791 N N . GLU C 1 150 ? 34.103 -48.543 56.582 1.00 80.80 558 GLU C N 1
ATOM 3792 C CA . GLU C 1 150 ? 35.100 -47.512 56.321 1.00 90.53 558 GLU C CA 1
ATOM 3793 C C . GLU C 1 150 ? 35.262 -46.487 57.452 1.00 78.30 558 GLU C C 1
ATOM 3794 O O . GLU C 1 150 ? 36.302 -45.843 57.545 1.00 73.27 558 GLU C O 1
ATOM 3800 N N . LEU C 1 151 ? 34.236 -46.291 58.275 1.00 75.67 559 LEU C N 1
ATOM 3801 C CA . LEU C 1 151 ? 34.401 -45.450 59.466 1.00 82.56 559 LEU C CA 1
ATOM 3802 C C . LEU C 1 151 ? 34.644 -46.254 60.774 1.00 86.02 559 LEU C C 1
ATOM 3803 O O . LEU C 1 151 ? 34.911 -45.688 61.843 1.00 73.68 559 LEU C O 1
ATOM 3808 N N . GLU C 1 152 ? 34.568 -47.578 60.649 1.00 87.40 560 GLU C N 1
ATOM 3809 C CA . GLU C 1 152 ? 34.593 -48.505 61.774 1.00 86.61 560 GLU C CA 1
ATOM 3810 C C . GLU C 1 152 ? 35.779 -48.279 62.722 1.00 96.19 560 GLU C C 1
ATOM 3811 O O . GLU C 1 152 ? 35.597 -47.934 63.897 1.00 91.45 560 GLU C O 1
ATOM 3817 N N . ARG C 1 153 ? 36.986 -48.481 62.196 1.00 106.27 561 ARG C N 1
ATOM 3818 C CA . ARG C 1 153 ? 38.232 -48.282 62.937 1.00 102.94 561 ARG C CA 1
ATOM 3819 C C . ARG C 1 153 ? 38.273 -46.944 63.671 1.00 98.42 561 ARG C C 1
ATOM 3820 O O . ARG C 1 153 ? 38.414 -46.919 64.886 1.00 108.38 561 ARG C O 1
ATOM 3828 N N . SER C 1 154 ? 38.190 -45.842 62.928 1.00 88.98 562 SER C N 1
ATOM 3829 C CA . SER C 1 154 ? 38.169 -44.497 63.516 1.00 86.30 562 SER C CA 1
ATOM 3830 C C . SER C 1 154 ? 37.160 -44.379 64.661 1.00 81.57 562 SER C C 1
ATOM 3831 O O . SER C 1 154 ? 37.430 -43.751 65.690 1.00 84.63 562 SER C O 1
ATOM 3834 N N . TYR C 1 155 ? 35.990 -44.978 64.481 1.00 78.85 563 TYR C N 1
ATOM 3835 C CA . TYR C 1 155 ? 34.993 -44.948 65.539 1.00 72.84 563 TYR C CA 1
ATOM 3836 C C . TYR C 1 155 ? 35.541 -45.680 66.778 1.00 79.75 563 TYR C C 1
ATOM 3837 O O . TYR C 1 155 ? 35.577 -45.113 67.869 1.00 83.31 563 TYR C O 1
ATOM 3846 N N . GLN C 1 156 ? 36.009 -46.912 66.600 1.00 81.45 564 GLN C N 1
ATOM 3847 C CA . GLN C 1 156 ? 36.651 -47.647 67.690 1.00 91.22 564 GLN C CA 1
ATOM 3848 C C . GLN C 1 156 ? 37.690 -46.799 68.421 1.00 88.04 564 GLN C C 1
ATOM 3849 O O . GLN C 1 156 ? 37.668 -46.683 69.646 1.00 84.76 564 GLN C O 1
ATOM 3855 N N . ARG C 1 157 ? 38.593 -46.207 67.648 1.00 87.03 565 ARG C N 1
ATOM 3856 C CA . ARG C 1 157 ? 39.723 -45.455 68.175 1.00 82.33 565 ARG C CA 1
ATOM 3857 C C . ARG C 1 157 ? 39.288 -44.290 69.025 1.00 80.06 565 ARG C C 1
ATOM 3858 O O . ARG C 1 157 ? 39.762 -44.127 70.156 1.00 96.38 565 ARG C O 1
ATOM 3866 N N . PHE C 1 158 ? 38.382 -43.470 68.506 1.00 77.00 566 PHE C N 1
ATOM 3867 C CA . PHE C 1 158 ? 37.986 -42.317 69.301 1.00 77.45 566 PHE C CA 1
ATOM 3868 C C . PHE C 1 158 ? 37.091 -42.699 70.465 1.00 92.95 566 PHE C C 1
ATOM 3869 O O . PHE C 1 158 ? 37.043 -41.985 71.463 1.00 96.52 566 PHE C O 1
ATOM 3877 N N . THR C 1 159 ? 36.366 -43.804 70.327 1.00 99.55 567 THR C N 1
ATOM 3878 C CA . THR C 1 159 ? 35.666 -44.392 71.462 1.00 103.06 567 THR C CA 1
ATOM 3879 C C . THR C 1 159 ? 36.668 -44.688 72.590 1.00 106.33 567 THR C C 1
ATOM 3880 O O . THR C 1 159 ? 36.573 -44.114 73.672 1.00 113.80 567 THR C O 1
ATOM 3884 N N . ALA C 1 160 ? 37.627 -45.573 72.331 1.00 93.23 568 ALA C N 1
ATOM 3885 C CA . ALA C 1 160 ? 38.602 -45.965 73.354 1.00 103.04 568 ALA C CA 1
ATOM 3886 C C . ALA C 1 160 ? 39.357 -44.778 73.976 1.00 103.36 568 ALA C C 1
ATOM 3887 O O . ALA C 1 160 ? 39.662 -44.754 75.191 1.00 99.76 568 ALA C O 1
ATOM 3889 N N . PHE C 1 161 ? 39.649 -43.791 73.133 1.00 88.43 569 PHE C N 1
ATOM 3890 C CA . PHE C 1 161 ? 40.363 -42.595 73.581 1.00 84.77 569 PHE C CA 1
ATOM 3891 C C . PHE C 1 161 ? 39.521 -41.656 74.437 1.00 85.83 569 PHE C C 1
ATOM 3892 O O . PHE C 1 161 ? 39.991 -41.153 75.454 1.00 81.46 569 PHE C O 1
ATOM 3900 N N . TYR C 1 162 ? 38.291 -41.393 74.015 1.00 86.95 570 TYR C N 1
ATOM 3901 C CA . TYR C 1 162 ? 37.420 -40.582 74.834 1.00 88.06 570 TYR C CA 1
ATOM 3902 C C . TYR C 1 162 ? 37.197 -41.293 76.169 1.00 103.49 570 TYR C C 1
ATOM 3903 O O . TYR C 1 162 ? 37.407 -40.734 77.255 1.00 102.80 570 TYR C O 1
ATOM 3912 N N . ALA C 1 163 ? 36.795 -42.555 76.061 1.00 110.90 571 ALA C N 1
ATOM 3913 C CA . ALA C 1 163 ? 36.487 -43.398 77.214 1.00 110.45 571 ALA C CA 1
ATOM 3914 C C . ALA C 1 163 ? 37.616 -43.500 78.231 1.00 111.92 571 ALA C C 1
ATOM 3915 O O . ALA C 1 163 ? 37.344 -43.618 79.419 1.00 115.63 571 ALA C O 1
ATOM 3917 N N . SER C 1 164 ? 38.877 -43.464 77.801 1.00 113.72 572 SER C N 1
ATOM 3918 C CA . SER C 1 164 ? 39.936 -43.358 78.810 1.00 114.22 572 SER C CA 1
ATOM 3919 C C . SER C 1 164 ? 40.066 -41.938 79.333 1.00 122.05 572 SER C C 1
ATOM 3920 O O . SER C 1 164 ? 40.149 -41.728 80.541 1.00 143.07 572 SER C O 1
ATOM 3923 N N . ARG C 1 165 ? 40.095 -40.968 78.419 1.00 114.66 573 ARG C N 1
ATOM 3924 C CA . ARG C 1 165 ? 40.488 -39.601 78.778 1.00 123.03 573 ARG C CA 1
ATOM 3925 C C . ARG C 1 165 ? 39.438 -38.799 79.537 1.00 132.00 573 ARG C C 1
ATOM 3926 O O . ARG C 1 165 ? 39.765 -37.836 80.226 1.00 139.22 573 ARG C O 1
ATOM 3934 N N . HIS C 1 166 ? 38.171 -39.155 79.389 1.00 133.45 574 HIS C N 1
ATOM 3935 C CA . HIS C 1 166 ? 37.171 -38.621 80.311 1.00 137.57 574 HIS C CA 1
ATOM 3936 C C . HIS C 1 166 ? 36.549 -39.781 81.076 1.00 139.81 574 HIS C C 1
ATOM 3937 O O . HIS C 1 166 ? 35.799 -40.576 80.526 1.00 102.56 574 HIS C O 1
ATOM 3944 N N . SER C 1 167 ? 36.859 -39.838 82.368 1.00 147.05 575 SER C N 1
ATOM 3945 C CA . SER C 1 167 ? 36.905 -41.106 83.117 1.00 146.07 575 SER C CA 1
ATOM 3946 C C . SER C 1 167 ? 35.686 -42.040 83.020 1.00 135.71 575 SER C C 1
ATOM 3947 O O . SER C 1 167 ? 35.853 -43.230 82.748 1.00 134.31 575 SER C O 1
ATOM 3950 N N . GLY C 1 168 ? 34.512 -41.510 83.340 1.00 120.96 576 GLY C N 1
ATOM 3951 C CA . GLY C 1 168 ? 33.259 -42.166 83.042 1.00 109.70 576 GLY C CA 1
ATOM 3952 C C . GLY C 1 168 ? 32.409 -41.164 82.292 1.00 113.75 576 GLY C C 1
ATOM 3953 O O . GLY C 1 168 ? 32.101 -40.093 82.813 1.00 107.01 576 GLY C O 1
ATOM 3954 N N . ARG C 1 169 ? 32.027 -41.505 81.069 1.00 120.11 577 ARG C N 1
ATOM 3955 C CA . ARG C 1 169 ? 31.206 -40.612 80.269 1.00 113.80 577 ARG C CA 1
ATOM 3956 C C . ARG C 1 169 ? 30.458 -41.376 79.193 1.00 98.48 577 ARG C C 1
ATOM 3957 O O . ARG C 1 169 ? 30.850 -42.479 78.814 1.00 94.07 577 ARG C O 1
ATOM 3965 N N . LYS C 1 170 ? 29.383 -40.780 78.694 1.00 92.46 578 LYS C N 1
ATOM 3966 C CA . LYS C 1 170 ? 28.673 -41.347 77.562 1.00 93.87 578 LYS C CA 1
ATOM 3967 C C . LYS C 1 170 ? 28.652 -40.352 76.412 1.00 91.44 578 LYS C C 1
ATOM 3968 O O . LYS C 1 170 ? 28.229 -39.208 76.577 1.00 95.25 578 LYS C O 1
ATOM 3974 N N . LEU C 1 171 ? 29.098 -40.795 75.243 1.00 93.35 579 LEU C N 1
ATOM 3975 C CA . LEU C 1 171 ? 28.977 -39.982 74.019 1.00 90.29 579 LEU C CA 1
ATOM 3976 C C . LEU C 1 171 ? 28.085 -40.657 72.969 1.00 80.38 579 LEU C C 1
ATOM 3977 O O . LEU C 1 171 ? 28.260 -41.830 72.653 1.00 74.12 579 LEU C O 1
ATOM 3982 N N . THR C 1 172 ? 27.117 -39.912 72.450 1.00 85.03 580 THR C N 1
ATOM 3983 C CA . THR C 1 172 ? 26.209 -40.427 71.424 1.00 88.61 580 THR C CA 1
ATOM 3984 C C . THR C 1 172 ? 26.439 -39.749 70.059 1.00 79.85 580 THR C C 1
ATOM 3985 O O . THR C 1 172 ? 26.303 -38.527 69.936 1.00 76.88 580 THR C O 1
ATOM 3989 N N . TRP C 1 173 ? 26.790 -40.542 69.047 1.00 77.74 581 TRP C N 1
ATOM 3990 C CA . TRP C 1 173 ? 27.197 -39.989 67.742 1.00 89.50 581 TRP C CA 1
ATOM 3991 C C . TRP C 1 173 ? 26.021 -39.522 66.910 1.00 84.07 581 TRP C C 1
ATOM 3992 O O . TRP C 1 173 ? 25.165 -40.331 66.564 1.00 86.74 581 TRP C O 1
ATOM 4003 N N . LEU C 1 174 ? 26.013 -38.246 66.531 1.00 78.92 582 LEU C N 1
ATOM 4004 C CA . LEU C 1 174 ? 24.921 -37.736 65.713 1.00 87.75 582 LEU C CA 1
ATOM 4005 C C . LEU C 1 174 ? 25.346 -37.729 64.233 1.00 85.37 582 LEU C C 1
ATOM 4006 O O . LEU C 1 174 ? 25.955 -36.782 63.744 1.00 98.71 582 LEU C O 1
ATOM 4011 N N . TYR C 1 175 ? 24.924 -38.751 63.505 1.00 56.15 583 TYR C N 1
ATOM 4012 C CA . TYR C 1 175 ? 25.428 -38.952 62.160 1.00 65.20 583 TYR C CA 1
ATOM 4013 C C . TYR C 1 175 ? 24.698 -38.010 61.187 1.00 70.90 583 TYR C C 1
ATOM 4014 O O . TYR C 1 175 ? 25.299 -37.411 60.287 1.00 85.18 583 TYR C O 1
ATOM 4023 N N . GLN C 1 176 ? 23.407 -37.839 61.439 1.00 64.97 584 GLN C N 1
ATOM 4024 C CA . GLN C 1 176 ? 22.556 -36.918 60.712 1.00 59.46 584 GLN C CA 1
ATOM 4025 C C . GLN C 1 176 ? 23.209 -35.526 60.648 1.00 69.12 584 GLN C C 1
ATOM 4026 O O . GLN C 1 176 ? 22.792 -34.689 59.866 1.00 81.57 584 GLN C O 1
ATOM 4032 N N . LEU C 1 177 ? 24.159 -35.239 61.530 1.00 69.57 585 LEU C N 1
ATOM 4033 C CA . LEU C 1 177 ? 25.002 -34.045 61.391 1.00 70.27 585 LEU C CA 1
ATOM 4034 C C . LEU C 1 177 ? 26.433 -34.271 60.856 1.00 73.44 585 LEU C C 1
ATOM 4035 O O . LEU C 1 177 ? 27.213 -33.320 60.735 1.00 81.47 585 LEU C O 1
ATOM 4040 N N . SER C 1 178 ? 26.795 -35.516 60.568 1.00 74.13 586 SER C N 1
ATOM 4041 C CA . SER C 1 178 ? 28.167 -35.818 60.139 1.00 81.48 586 SER C CA 1
ATOM 4042 C C . SER C 1 178 ? 28.377 -35.705 58.629 1.00 80.24 586 SER C C 1
ATOM 4043 O O . SER C 1 178 ? 27.728 -36.401 57.845 1.00 74.14 586 SER C O 1
ATOM 4046 N N . LYS C 1 179 ? 29.295 -34.834 58.226 1.00 80.50 587 LYS C N 1
ATOM 4047 C CA . LYS C 1 179 ? 29.632 -34.704 56.823 1.00 79.50 587 LYS C CA 1
ATOM 4048 C C . LYS C 1 179 ? 30.942 -35.423 56.618 1.00 83.18 587 LYS C C 1
ATOM 4049 O O . LYS C 1 179 ? 31.587 -35.826 57.584 1.00 84.83 587 LYS C O 1
ATOM 4055 N N . GLY C 1 180 ? 31.369 -35.534 55.366 1.00 85.79 588 GLY C N 1
ATOM 4056 C CA . GLY C 1 180 ? 32.666 -36.106 55.041 1.00 84.70 588 GLY C CA 1
ATOM 4057 C C . GLY C 1 180 ? 32.981 -35.915 53.570 1.00 79.54 588 GLY C C 1
ATOM 4058 O O . GLY C 1 180 ? 32.285 -35.148 52.883 1.00 87.09 588 GLY C O 1
ATOM 4059 N N . GLU C 1 181 ? 34.030 -36.603 53.101 1.00 69.64 589 GLU C N 1
ATOM 4060 C CA . GLU C 1 181 ? 34.534 -36.464 51.729 1.00 66.33 589 GLU C CA 1
ATOM 4061 C C . GLU C 1 181 ? 34.942 -37.776 51.064 1.00 70.52 589 GLU C C 1
ATOM 4062 O O . GLU C 1 181 ? 35.853 -38.455 51.524 1.00 77.24 589 GLU C O 1
ATOM 4068 N N . LEU C 1 182 ? 34.297 -38.080 49.939 1.00 69.53 590 LEU C N 1
ATOM 4069 C CA . LEU C 1 182 ? 34.587 -39.277 49.145 1.00 76.82 590 LEU C CA 1
ATOM 4070 C C . LEU C 1 182 ? 35.470 -38.990 47.925 1.00 78.08 590 LEU C C 1
ATOM 4071 O O . LEU C 1 182 ? 35.403 -37.916 47.346 1.00 88.52 590 LEU C O 1
ATOM 4076 N N . VAL C 1 183 ? 36.319 -39.934 47.546 1.00 65.42 591 VAL C N 1
ATOM 4077 C CA . VAL C 1 183 ? 36.906 -39.874 46.216 1.00 75.00 591 VAL C CA 1
ATOM 4078 C C . VAL C 1 183 ? 36.439 -41.083 45.429 1.00 78.66 591 VAL C C 1
ATOM 4079 O O . VAL C 1 183 ? 36.071 -42.102 46.015 1.00 78.52 591 VAL C O 1
ATOM 4083 N N . THR C 1 184 ? 36.429 -40.947 44.103 1.00 72.72 592 THR C N 1
ATOM 4084 C CA . THR C 1 184 ? 35.766 -41.902 43.230 1.00 67.52 592 THR C CA 1
ATOM 4085 C C . THR C 1 184 ? 36.752 -42.427 42.205 1.00 79.48 592 THR C C 1
ATOM 4086 O O . THR C 1 184 ? 37.345 -41.642 41.480 1.00 96.66 592 THR C O 1
ATOM 4090 N N . ASN C 1 185 ? 36.929 -43.743 42.135 1.00 72.56 593 ASN C N 1
ATOM 4091 C CA . ASN C 1 185 ? 37.745 -44.336 41.072 1.00 93.06 593 ASN C CA 1
ATOM 4092 C C . ASN C 1 185 ? 36.936 -44.814 39.852 1.00 88.82 593 ASN C C 1
ATOM 4093 O O . ASN C 1 185 ? 37.494 -45.125 38.783 1.00 88.93 593 ASN C O 1
ATOM 4098 N N . CYS C 1 186 ? 35.616 -44.837 40.028 1.00 79.91 594 CYS C N 1
ATOM 4099 C CA . CYS C 1 186 ? 34.712 -45.597 39.170 1.00 76.86 594 CYS C CA 1
ATOM 4100 C C . CYS C 1 186 ? 34.351 -44.904 37.882 1.00 66.19 594 CYS C C 1
ATOM 4101 O O . CYS C 1 186 ? 33.966 -45.568 36.931 1.00 75.84 594 CYS C O 1
ATOM 4104 N N . PHE C 1 187 ? 34.453 -43.581 37.841 1.00 75.41 595 PHE C N 1
ATOM 4105 C CA . PHE C 1 187 ? 33.991 -42.845 36.658 1.00 72.57 595 PHE C CA 1
ATOM 4106 C C . PHE C 1 187 ? 35.103 -42.576 35.639 1.00 77.83 595 PHE C C 1
ATOM 4107 O O . PHE C 1 187 ? 36.180 -43.137 35.754 1.00 88.94 595 PHE C O 1
ATOM 4115 N N . LYS C 1 188 ? 34.840 -41.758 34.626 1.00 70.85 596 LYS C N 1
ATOM 4116 C CA . LYS C 1 188 ? 35.894 -41.440 33.675 1.00 82.95 596 LYS C CA 1
ATOM 4117 C C . LYS C 1 188 ? 36.793 -40.376 34.304 1.00 81.24 596 LYS C C 1
ATOM 4118 O O . LYS C 1 188 ? 37.978 -40.283 33.977 1.00 88.45 596 LYS C O 1
ATOM 4124 N N . ASN C 1 189 ? 36.238 -39.609 35.243 1.00 81.87 597 ASN C N 1
ATOM 4125 C CA . ASN C 1 189 ? 37.033 -38.633 35.998 1.00 88.93 597 ASN C CA 1
ATOM 4126 C C . ASN C 1 189 ? 37.039 -38.857 37.491 1.00 91.07 597 ASN C C 1
ATOM 4127 O O . ASN C 1 189 ? 36.126 -39.474 38.043 1.00 87.78 597 ASN C O 1
ATOM 4132 N N . ARG C 1 190 ? 38.086 -38.351 38.137 1.00 103.00 598 ARG C N 1
ATOM 4133 C CA . ARG C 1 190 ? 38.235 -38.502 39.582 1.00 100.70 598 ARG C CA 1
ATOM 4134 C C . ARG C 1 190 ? 37.617 -37.289 40.267 1.00 96.87 598 ARG C C 1
ATOM 4135 O O . ARG C 1 190 ? 38.133 -36.176 40.177 1.00 93.58 598 ARG C O 1
ATOM 4143 N N . TYR C 1 191 ? 36.509 -37.507 40.952 1.00 61.81 599 TYR C N 1
ATOM 4144 C CA . TYR C 1 191 ? 35.810 -36.403 41.571 1.00 79.01 599 TYR C CA 1
ATOM 4145 C C . TYR C 1 191 ? 35.998 -36.509 43.084 1.00 77.18 599 TYR C C 1
ATOM 4146 O O . TYR C 1 191 ? 36.303 -37.596 43.610 1.00 69.60 599 TYR C O 1
ATOM 4155 N N . THR C 1 192 ? 35.905 -35.381 43.782 1.00 80.66 600 THR C N 1
ATOM 4156 C CA . THR C 1 192 ? 35.771 -35.459 45.225 1.00 79.24 600 THR C CA 1
ATOM 4157 C C . THR C 1 192 ? 34.360 -35.048 45.575 1.00 70.43 600 THR C C 1
ATOM 4158 O O . THR C 1 192 ? 33.860 -34.032 45.101 1.00 73.74 600 THR C O 1
ATOM 4162 N N . LEU C 1 193 ? 33.705 -35.860 46.384 1.00 59.98 601 LEU C N 1
ATOM 4163 C CA . LEU C 1 193 ? 32.326 -35.588 46.753 1.00 69.54 601 LEU C CA 1
ATOM 4164 C C . LEU C 1 193 ? 32.251 -35.166 48.230 1.00 72.43 601 LEU C C 1
ATOM 4165 O O . LEU C 1 193 ? 32.673 -35.890 49.116 1.00 66.55 601 LEU C O 1
ATOM 4170 N N . GLN C 1 194 ? 31.709 -33.981 48.477 1.00 67.36 602 GLN C N 1
ATOM 4171 C CA . GLN C 1 194 ? 31.475 -33.543 49.826 1.00 67.15 602 GLN C CA 1
ATOM 4172 C C . GLN C 1 194 ? 30.074 -34.030 50.158 1.00 61.51 602 GLN C C 1
ATOM 4173 O O . GLN C 1 194 ? 29.078 -33.492 49.663 1.00 48.03 602 GLN C O 1
ATOM 4179 N N . ALA C 1 195 ? 29.988 -35.050 51.009 1.00 60.35 603 ALA C N 1
ATOM 4180 C CA . ALA C 1 195 ? 28.698 -35.697 51.204 1.00 70.32 603 ALA C CA 1
ATOM 4181 C C . ALA C 1 195 ? 28.321 -35.885 52.660 1.00 89.55 603 ALA C C 1
ATOM 4182 O O . ALA C 1 195 ? 29.111 -35.616 53.560 1.00 100.38 603 ALA C O 1
ATOM 4184 N N . SER C 1 196 ? 27.079 -36.294 52.867 1.00 84.13 604 SER C N 1
ATOM 4185 C CA . SER C 1 196 ? 26.586 -36.630 54.184 1.00 76.90 604 SER C CA 1
ATOM 4186 C C . SER C 1 196 ? 27.037 -38.032 54.583 1.00 88.60 604 SER C C 1
ATOM 4187 O O . SER C 1 196 ? 27.380 -38.855 53.730 1.00 91.51 604 SER C O 1
ATOM 4190 N N . THR C 1 197 ? 27.049 -38.302 55.882 1.00 88.84 605 THR C N 1
ATOM 4191 C CA . THR C 1 197 ? 27.388 -39.635 56.336 1.00 84.72 605 THR C CA 1
ATOM 4192 C C . THR C 1 197 ? 26.368 -40.634 55.772 1.00 77.36 605 THR C C 1
ATOM 4193 O O . THR C 1 197 ? 26.763 -41.702 55.323 1.00 67.76 605 THR C O 1
ATOM 4197 N N . PHE C 1 198 ? 25.073 -40.291 55.784 1.00 68.21 606 PHE C N 1
ATOM 4198 C CA . PHE C 1 198 ? 24.078 -41.093 55.038 1.00 67.18 606 PHE C CA 1
ATOM 4199 C C . PHE C 1 198 ? 24.438 -41.289 53.549 1.00 71.50 606 PHE C C 1
ATOM 4200 O O . PHE C 1 198 ? 24.468 -42.420 53.041 1.00 72.76 606 PHE C O 1
ATOM 4208 N N . GLN C 1 199 ? 24.693 -40.188 52.847 1.00 62.00 607 GLN C N 1
ATOM 4209 C CA . GLN C 1 199 ? 25.103 -40.290 51.451 1.00 66.86 607 GLN C CA 1
ATOM 4210 C C . GLN C 1 199 ? 26.263 -41.253 51.346 1.00 79.41 607 GLN C C 1
ATOM 4211 O O . GLN C 1 199 ? 26.180 -42.252 50.636 1.00 77.22 607 GLN C O 1
ATOM 4217 N N . MET C 1 200 ? 27.325 -40.947 52.091 1.00 87.48 608 MET C N 1
ATOM 4218 C CA . MET C 1 200 ? 28.542 -41.758 52.163 1.00 87.32 608 MET C CA 1
ATOM 4219 C C . MET C 1 200 ? 28.256 -43.258 52.392 1.00 81.70 608 MET C C 1
ATOM 4220 O O . MET C 1 200 ? 28.870 -44.138 51.768 1.00 70.69 608 MET C O 1
ATOM 4225 N N . ALA C 1 201 ? 27.293 -43.529 53.270 1.00 73.79 609 ALA C N 1
ATOM 4226 C CA . ALA C 1 201 ? 26.907 -44.883 53.662 1.00 69.98 609 ALA C CA 1
ATOM 4227 C C . ALA C 1 201 ? 26.293 -45.626 52.486 1.00 82.83 609 ALA C C 1
ATOM 4228 O O . ALA C 1 201 ? 26.683 -46.759 52.162 1.00 85.84 609 ALA C O 1
ATOM 4230 N N . ILE C 1 202 ? 25.325 -44.963 51.855 1.00 82.01 610 ILE C N 1
ATOM 4231 C CA . ILE C 1 202 ? 24.656 -45.499 50.674 1.00 68.53 610 ILE C CA 1
ATOM 4232 C C . ILE C 1 202 ? 25.631 -45.695 49.524 1.00 62.71 610 ILE C C 1
ATOM 4233 O O . ILE C 1 202 ? 25.837 -46.824 49.099 1.00 72.92 610 ILE C O 1
ATOM 4238 N N . LEU C 1 203 ? 26.266 -44.618 49.060 1.00 62.89 611 LEU C N 1
ATOM 4239 C CA . LEU C 1 203 ? 27.268 -44.700 47.983 1.00 72.51 611 LEU C CA 1
ATOM 4240 C C . LEU C 1 203 ? 28.285 -45.821 48.196 1.00 69.68 611 LEU C C 1
ATOM 4241 O O . LEU C 1 203 ? 28.608 -46.556 47.264 1.00 64.57 611 LEU C O 1
ATOM 4246 N N . LEU C 1 204 ? 28.785 -45.948 49.420 1.00 74.48 612 LEU C N 1
ATOM 4247 C CA . LEU C 1 204 ? 29.781 -46.972 49.713 1.00 73.60 612 LEU C CA 1
ATOM 4248 C C . LEU C 1 204 ? 29.310 -48.383 49.365 1.00 77.57 612 LEU C C 1
ATOM 4249 O O . LEU C 1 204 ? 30.121 -49.263 49.077 1.00 80.95 612 LEU C O 1
ATOM 4254 N N . GLN C 1 205 ? 27.993 -48.585 49.386 1.00 71.24 613 GLN C N 1
ATOM 4255 C CA . GLN C 1 205 ? 27.385 -49.911 49.219 1.00 64.55 613 GLN C CA 1
ATOM 4256 C C . GLN C 1 205 ? 27.656 -50.469 47.843 1.00 84.91 613 GLN C C 1
ATOM 4257 O O . GLN C 1 205 ? 27.690 -51.690 47.625 1.00 100.03 613 GLN C O 1
ATOM 4263 N N . TYR C 1 206 ? 27.873 -49.545 46.921 1.00 79.91 614 TYR C N 1
ATOM 4264 C CA . TYR C 1 206 ? 27.984 -49.867 45.528 1.00 79.49 614 TYR C CA 1
ATOM 4265 C C . TYR C 1 206 ? 29.400 -50.319 45.179 1.00 81.53 614 TYR C C 1
ATOM 4266 O O . TYR C 1 206 ? 29.715 -50.535 44.013 1.00 82.64 614 TYR C O 1
ATOM 4275 N N . ASN C 1 207 ? 30.274 -50.449 46.169 1.00 89.01 615 ASN C N 1
ATOM 4276 C CA . ASN C 1 207 ? 31.574 -51.046 45.878 1.00 95.20 615 ASN C CA 1
ATOM 4277 C C . ASN C 1 207 ? 31.396 -52.527 45.637 1.00 94.00 615 ASN C C 1
ATOM 4278 O O . ASN C 1 207 ? 32.126 -53.132 44.864 1.00 91.69 615 ASN C O 1
ATOM 4283 N N . THR C 1 208 ? 30.398 -53.088 46.306 1.00 95.09 616 THR C N 1
ATOM 4284 C CA . THR C 1 208 ? 30.049 -54.487 46.175 1.00 95.91 616 THR C CA 1
ATOM 4285 C C . THR C 1 208 ? 29.196 -54.772 44.935 1.00 98.00 616 THR C C 1
ATOM 4286 O O . THR C 1 208 ? 29.432 -55.768 44.254 1.00 110.38 616 THR C O 1
ATOM 4290 N N . GLU C 1 209 ? 28.215 -53.912 44.635 1.00 94.87 617 GLU C N 1
ATOM 4291 C CA . GLU C 1 209 ? 27.252 -54.185 43.541 1.00 97.33 617 GLU C CA 1
ATOM 4292 C C . GLU C 1 209 ? 26.828 -52.939 42.739 1.00 97.17 617 GLU C C 1
ATOM 4293 O O . GLU C 1 209 ? 26.862 -51.824 43.252 1.00 98.60 617 GLU C O 1
ATOM 4299 N N . ASP C 1 210 ? 26.407 -53.131 41.488 1.00 98.92 618 ASP C N 1
ATOM 4300 C CA . ASP C 1 210 ? 26.018 -52.001 40.636 1.00 89.55 618 ASP C CA 1
ATOM 4301 C C . ASP C 1 210 ? 24.549 -51.584 40.782 1.00 80.75 618 ASP C C 1
ATOM 4302 O O . ASP C 1 210 ? 24.160 -50.511 40.314 1.00 82.28 618 ASP C O 1
ATOM 4307 N N . ALA C 1 211 ? 23.728 -52.414 41.420 1.00 73.66 619 ALA C N 1
ATOM 4308 C CA . ALA C 1 211 ? 22.339 -52.014 41.700 1.00 76.97 619 ALA C CA 1
ATOM 4309 C C . ALA C 1 211 ? 21.759 -52.617 42.975 1.00 86.08 619 ALA C C 1
ATOM 4310 O O . ALA C 1 211 ? 22.001 -53.785 43.283 1.00 95.06 619 ALA C O 1
ATOM 4312 N N . TYR C 1 212 ? 20.958 -51.822 43.686 1.00 92.86 620 TYR C N 1
ATOM 4313 C CA . TYR C 1 212 ? 20.312 -52.265 44.928 1.00 101.01 620 TYR C CA 1
ATOM 4314 C C . TYR C 1 212 ? 18.841 -51.833 44.966 1.00 100.04 620 TYR C C 1
ATOM 4315 O O . TYR C 1 212 ? 18.486 -50.796 44.420 1.00 94.40 620 TYR C O 1
ATOM 4324 N N . THR C 1 213 ? 17.981 -52.635 45.587 1.00 100.83 621 THR C N 1
ATOM 4325 C CA . THR C 1 213 ? 16.588 -52.229 45.804 1.00 97.72 621 THR C CA 1
ATOM 4326 C C . THR C 1 213 ? 16.500 -51.342 47.039 1.00 85.50 621 THR C C 1
ATOM 4327 O O . THR C 1 213 ? 17.305 -51.481 47.959 1.00 94.12 621 THR C O 1
ATOM 4331 N N . VAL C 1 214 ? 15.542 -50.423 47.064 1.00 70.75 622 VAL C N 1
ATOM 4332 C CA . VAL C 1 214 ? 15.382 -49.565 48.231 1.00 67.52 622 VAL C CA 1
ATOM 4333 C C . VAL C 1 214 ? 15.238 -50.412 49.509 1.00 79.56 622 VAL C C 1
ATOM 4334 O O . VAL C 1 214 ? 15.837 -50.109 50.548 1.00 79.76 622 VAL C O 1
ATOM 4338 N N . GLN C 1 215 ? 14.461 -51.485 49.420 1.00 76.61 623 GLN C N 1
ATOM 4339 C CA . GLN C 1 215 ? 14.415 -52.446 50.501 1.00 80.20 623 GLN C CA 1
ATOM 4340 C C . GLN C 1 215 ? 15.844 -52.870 50.895 1.00 89.49 623 GLN C C 1
ATOM 4341 O O . GLN C 1 215 ? 16.258 -52.679 52.037 1.00 89.91 623 GLN C O 1
ATOM 4347 N N . GLN C 1 216 ? 16.619 -53.384 49.945 1.00 96.24 624 GLN C N 1
ATOM 4348 C CA . GLN C 1 216 ? 17.979 -53.865 50.234 1.00 96.81 624 GLN C CA 1
ATOM 4349 C C . GLN C 1 216 ? 18.912 -52.827 50.884 1.00 90.11 624 GLN C C 1
ATOM 4350 O O . GLN C 1 216 ? 19.680 -53.153 51.810 1.00 91.38 624 GLN C O 1
ATOM 4356 N N . LEU C 1 217 ? 18.864 -51.596 50.372 1.00 86.85 625 LEU C N 1
ATOM 4357 C CA . LEU C 1 217 ? 19.566 -50.471 50.995 1.00 82.35 625 LEU C CA 1
ATOM 4358 C C . LEU C 1 217 ? 19.139 -50.290 52.440 1.00 89.73 625 LEU C C 1
ATOM 4359 O O . LEU C 1 217 ? 19.961 -50.374 53.337 1.00 92.08 625 LEU C O 1
ATOM 4364 N N . THR C 1 218 ? 17.855 -50.013 52.664 1.00 91.68 626 THR C N 1
ATOM 4365 C CA . THR C 1 218 ? 17.379 -49.770 54.022 1.00 93.56 626 THR C CA 1
ATOM 4366 C C . THR C 1 218 ? 17.834 -50.901 54.934 1.00 104.44 626 THR C C 1
ATOM 4367 O O . THR C 1 218 ? 18.252 -50.674 56.069 1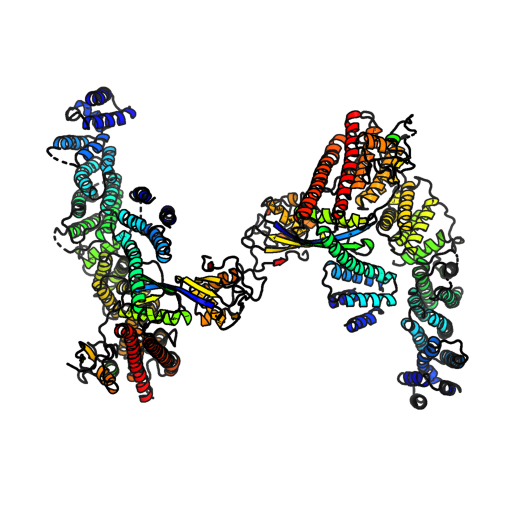.00 107.80 626 THR C O 1
ATOM 4371 N N . ASP C 1 219 ? 17.777 -52.119 54.416 1.00 104.36 627 ASP C N 1
ATOM 4372 C CA . ASP C 1 219 ? 18.279 -53.267 55.144 1.00 109.32 627 ASP C CA 1
ATOM 4373 C C . ASP C 1 219 ? 19.723 -53.042 55.595 1.00 98.42 627 ASP C C 1
ATOM 4374 O O . ASP C 1 219 ? 19.996 -52.966 56.785 1.00 104.93 627 ASP C O 1
ATOM 4379 N N . SER C 1 220 ? 20.648 -52.943 54.645 1.00 89.39 628 SER C N 1
ATOM 4380 C CA . SER C 1 220 ? 22.062 -52.784 54.988 1.00 88.08 628 SER C CA 1
ATOM 4381 C C . SER C 1 220 ? 22.331 -51.544 55.833 1.00 93.35 628 SER C C 1
ATOM 4382 O O . SER C 1 220 ? 22.680 -51.618 57.010 1.00 104.78 628 SER C O 1
ATOM 4385 N N . THR C 1 221 ? 22.168 -50.405 55.178 1.00 85.96 629 THR C N 1
ATOM 4386 C CA . THR C 1 221 ? 22.442 -49.076 55.701 1.00 73.59 629 THR C CA 1
ATOM 4387 C C . THR C 1 221 ? 21.756 -48.783 57.022 1.00 75.48 629 THR C C 1
ATOM 4388 O O . THR C 1 221 ? 22.242 -47.981 57.814 1.00 67.06 629 THR C O 1
ATOM 4392 N N . GLN C 1 222 ? 20.602 -49.423 57.213 1.00 91.36 630 GLN C N 1
ATOM 4393 C CA . GLN C 1 222 ? 19.737 -49.316 58.409 1.00 95.91 630 GLN C CA 1
ATOM 4394 C C . GLN C 1 222 ? 19.174 -47.909 58.694 1.00 90.35 630 GLN C C 1
ATOM 4395 O O . GLN C 1 222 ? 18.742 -47.622 59.812 1.00 79.92 630 GLN C O 1
ATOM 4401 N N . ILE C 1 223 ? 19.120 -47.073 57.658 1.00 88.97 631 ILE C N 1
ATOM 4402 C CA . ILE C 1 223 ? 18.521 -45.741 57.722 1.00 84.96 631 ILE C CA 1
ATOM 4403 C C . ILE C 1 223 ? 16.991 -45.749 57.593 1.00 87.64 631 ILE C C 1
ATOM 4404 O O . ILE C 1 223 ? 16.471 -46.225 56.578 1.00 86.69 631 ILE C O 1
ATOM 4409 N N . LYS C 1 224 ? 16.277 -45.177 58.570 1.00 85.96 632 LYS C N 1
ATOM 4410 C CA . LYS C 1 224 ? 14.802 -45.165 58.536 1.00 94.99 632 LYS C CA 1
ATOM 4411 C C . LYS C 1 224 ? 14.290 -44.692 57.160 1.00 93.22 632 LYS C C 1
ATOM 4412 O O . LYS C 1 224 ? 14.742 -43.664 56.631 1.00 80.51 632 LYS C O 1
ATOM 4418 N N . MET C 1 225 ? 13.342 -45.442 56.589 1.00 96.56 633 MET C N 1
ATOM 4419 C CA . MET C 1 225 ? 12.965 -45.266 55.174 1.00 93.77 633 MET C CA 1
ATOM 4420 C C . MET C 1 225 ? 12.542 -43.865 54.756 1.00 95.94 633 MET C C 1
ATOM 4421 O O . MET C 1 225 ? 12.864 -43.463 53.662 1.00 103.08 633 MET C O 1
ATOM 4426 N N . ASP C 1 226 ? 11.816 -43.128 55.589 1.00 94.59 634 ASP C N 1
ATOM 4427 C CA . ASP C 1 226 ? 11.473 -41.754 55.232 1.00 102.97 634 ASP C CA 1
ATOM 4428 C C . ASP C 1 226 ? 12.737 -40.962 54.913 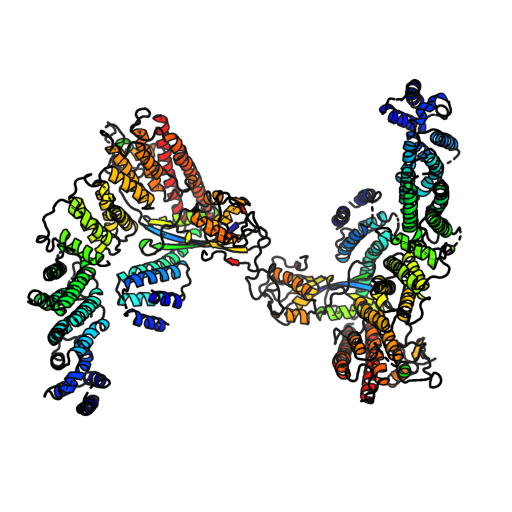1.00 98.83 634 ASP C C 1
ATOM 4429 O O . ASP C 1 226 ? 12.850 -40.322 53.857 1.00 100.97 634 ASP C O 1
ATOM 4434 N N . ILE C 1 227 ? 13.696 -41.019 55.827 1.00 86.50 635 ILE C N 1
ATOM 4435 C CA . ILE C 1 227 ? 14.937 -40.298 55.640 1.00 77.78 635 ILE C CA 1
ATOM 4436 C C . ILE C 1 227 ? 15.717 -40.889 54.468 1.00 73.68 635 ILE C C 1
ATOM 4437 O O . ILE C 1 227 ? 16.297 -40.161 53.654 1.00 57.24 635 ILE C O 1
ATOM 4442 N N . LEU C 1 228 ? 15.730 -42.215 54.387 1.00 79.00 636 LEU C N 1
ATOM 4443 C CA . LEU C 1 228 ? 16.440 -42.898 53.310 1.00 83.43 636 LEU C CA 1
ATOM 4444 C C . LEU C 1 228 ? 15.943 -42.468 51.926 1.00 81.51 636 LEU C C 1
ATOM 4445 O O . LEU C 1 228 ? 16.717 -42.048 51.078 1.00 83.08 636 LEU C O 1
ATOM 4450 N N . ALA C 1 229 ? 14.650 -42.627 51.705 1.00 77.10 637 ALA C N 1
ATOM 4451 C CA . ALA C 1 229 ? 13.982 -42.159 50.509 1.00 73.43 637 ALA C CA 1
ATOM 4452 C C . ALA C 1 229 ? 14.370 -40.722 50.237 1.00 75.02 637 ALA C C 1
ATOM 4453 O O . ALA C 1 229 ? 14.770 -40.368 49.125 1.00 89.02 637 ALA C O 1
ATOM 4455 N N . GLN C 1 230 ? 14.265 -39.899 51.273 1.00 65.22 638 GLN C N 1
ATOM 4456 C CA . GLN C 1 230 ? 14.508 -38.465 51.148 1.00 69.52 638 GLN C CA 1
ATOM 4457 C C . GLN C 1 230 ? 15.923 -38.157 50.651 1.00 79.23 638 GLN C C 1
ATOM 4458 O O . GLN C 1 230 ? 16.118 -37.259 49.831 1.00 81.46 638 GLN C O 1
ATOM 4464 N N . VAL C 1 231 ? 16.900 -38.911 51.154 1.00 86.08 639 VAL C N 1
ATOM 4465 C CA . VAL C 1 231 ? 18.308 -38.794 50.747 1.00 84.49 639 VAL C CA 1
ATOM 4466 C C . VAL C 1 231 ? 18.496 -39.298 49.323 1.00 67.75 639 VAL C C 1
ATOM 4467 O O . VAL C 1 231 ? 19.222 -38.692 48.532 1.00 68.82 639 VAL C O 1
ATOM 4471 N N . LEU C 1 232 ? 17.856 -40.426 49.018 1.00 53.61 640 LEU C N 1
ATOM 4472 C CA . LEU C 1 232 ? 17.911 -41.018 47.688 1.00 62.76 640 LEU C CA 1
ATOM 4473 C C . LEU C 1 232 ? 17.446 -40.016 46.634 1.00 61.89 640 LEU C C 1
ATOM 4474 O O . LEU C 1 232 ? 18.106 -39.799 45.633 1.00 56.59 640 LEU C O 1
ATOM 4479 N N . GLN C 1 233 ? 16.319 -39.379 46.890 1.00 57.92 641 GLN C N 1
ATOM 4480 C CA . GLN C 1 233 ? 15.852 -38.330 46.007 1.00 62.17 641 GLN C CA 1
ATOM 4481 C C . GLN C 1 233 ? 17.000 -37.362 45.643 1.00 60.82 641 GLN C C 1
ATOM 4482 O O . GLN C 1 233 ? 17.174 -37.016 44.471 1.00 73.99 641 GLN C O 1
ATOM 4488 N N . ILE C 1 234 ? 17.782 -36.943 46.630 1.00 48.38 642 ILE C N 1
ATOM 4489 C CA . ILE C 1 234 ? 18.936 -36.079 46.386 1.00 52.95 642 ILE C CA 1
ATOM 4490 C C . ILE C 1 234 ? 20.022 -36.768 45.554 1.00 54.10 642 ILE C C 1
ATOM 4491 O O . ILE C 1 234 ? 20.642 -36.158 44.685 1.00 55.07 642 ILE C O 1
ATOM 4496 N N . LEU C 1 235 ? 20.269 -38.037 45.849 1.00 55.59 643 LEU C N 1
ATOM 4497 C CA . LEU C 1 235 ? 21.338 -38.747 45.165 1.00 65.90 643 LEU C CA 1
ATOM 4498 C C . LEU C 1 235 ? 20.989 -38.936 43.705 1.00 69.44 643 LEU C C 1
ATOM 4499 O O . LEU C 1 235 ? 21.839 -38.811 42.832 1.00 69.44 643 LEU C O 1
ATOM 4504 N N . LEU C 1 236 ? 19.709 -39.202 43.456 1.00 70.48 644 LEU C N 1
ATOM 4505 C CA . LEU C 1 236 ? 19.127 -39.333 42.114 1.00 59.52 644 LEU C CA 1
ATOM 4506 C C . LEU C 1 236 ? 19.146 -38.008 41.399 1.00 65.86 644 LEU C C 1
ATOM 4507 O O . LEU C 1 236 ? 19.427 -37.943 40.207 1.00 82.17 644 LEU C O 1
ATOM 4512 N N . LYS C 1 237 ? 18.827 -36.954 42.135 1.00 61.91 645 LYS C N 1
ATOM 4513 C CA . LYS C 1 237 ? 18.873 -35.608 41.599 1.00 70.62 645 LYS C CA 1
ATOM 4514 C C . LYS C 1 237 ? 20.321 -35.174 41.351 1.00 74.75 645 LYS C C 1
ATOM 4515 O O . LYS C 1 237 ? 20.559 -34.191 40.661 1.00 89.64 645 LYS C O 1
ATOM 4521 N N . SER C 1 238 ? 21.289 -35.912 41.889 1.00 76.32 646 SER C N 1
ATOM 4522 C CA . SER C 1 238 ? 22.695 -35.531 41.705 1.00 79.70 646 SER C CA 1
ATOM 4523 C C . SER C 1 238 ? 23.283 -36.128 40.435 1.00 78.24 646 SER C C 1
ATOM 4524 O O . SER C 1 238 ? 24.342 -35.709 39.977 1.00 77.63 646 SER C O 1
ATOM 4527 N N . LYS C 1 239 ? 22.568 -37.103 39.883 1.00 85.53 647 LYS C N 1
ATOM 4528 C CA . LYS C 1 239 ? 22.988 -37.896 38.716 1.00 87.04 647 LYS C CA 1
ATOM 4529 C C . LYS C 1 239 ? 23.958 -39.075 39.009 1.00 65.43 647 LYS C C 1
ATOM 4530 O O . LYS C 1 239 ? 24.298 -39.838 38.111 1.00 74.52 647 LYS C O 1
ATOM 4536 N N . LEU C 1 240 ? 24.375 -39.247 40.256 1.00 62.33 648 LEU C N 1
ATOM 4537 C CA . LEU C 1 240 ? 25.192 -40.411 40.605 1.00 71.86 648 LEU C CA 1
ATOM 4538 C C . LEU C 1 240 ? 24.412 -41.723 40.530 1.00 86.35 648 LEU C C 1
ATOM 4539 O O . LEU C 1 240 ? 24.890 -42.723 39.989 1.00 92.63 648 LEU C O 1
ATOM 4544 N N . LEU C 1 241 ? 23.204 -41.708 41.080 1.00 90.13 649 LEU C N 1
ATOM 4545 C CA . LEU C 1 241 ? 22.343 -42.886 41.098 1.00 79.12 649 LEU C CA 1
ATOM 4546 C C . LEU C 1 241 ? 21.161 -42.652 40.159 1.00 64.61 649 LEU C C 1
ATOM 4547 O O . LEU C 1 241 ? 20.686 -41.527 40.037 1.00 71.33 649 LEU C O 1
ATOM 4552 N N . VAL C 1 242 ? 20.708 -43.699 39.475 1.00 52.98 650 VAL C N 1
ATOM 4553 C CA . VAL C 1 242 ? 19.576 -43.571 38.543 1.00 66.36 650 VAL C CA 1
ATOM 4554 C C . VAL C 1 242 ? 18.549 -44.666 38.720 1.00 73.42 650 VAL C C 1
ATOM 4555 O O . VAL C 1 242 ? 18.898 -45.828 39.022 1.00 67.56 650 VAL C O 1
ATOM 4559 N N . LEU C 1 243 ? 17.291 -44.275 38.475 1.00 70.57 651 LEU C N 1
ATOM 4560 C CA . LEU C 1 243 ? 16.160 -45.194 38.437 1.00 63.54 651 LEU C CA 1
ATOM 4561 C C . LEU C 1 243 ? 16.206 -45.956 37.126 1.00 77.42 651 LEU C C 1
ATOM 4562 O O . LEU C 1 243 ? 16.756 -45.465 36.128 1.00 75.89 651 LEU C O 1
ATOM 4567 N N . GLU C 1 244 ? 15.645 -47.163 37.124 1.00 88.97 652 GLU C N 1
ATOM 4568 C CA . GLU C 1 244 ? 15.650 -47.987 35.918 1.00 95.07 652 GLU C CA 1
ATOM 4569 C C . GLU C 1 244 ? 14.881 -47.291 34.806 1.00 80.05 652 GLU C C 1
ATOM 4570 O O . GLU C 1 244 ? 15.151 -47.500 33.627 1.00 81.62 652 GLU C O 1
ATOM 4576 N N . ASP C 1 245 ? 13.936 -46.446 35.207 1.00 76.81 653 ASP C N 1
ATOM 4577 C CA . ASP C 1 245 ? 13.116 -45.683 34.282 1.00 79.95 653 ASP C CA 1
ATOM 4578 C C . ASP C 1 245 ? 13.591 -44.247 34.137 1.00 80.57 653 ASP C C 1
ATOM 4579 O O . ASP C 1 245 ? 13.402 -43.420 35.037 1.00 73.91 653 ASP C O 1
ATOM 4584 N N . GLU C 1 246 ? 14.147 -43.946 32.965 1.00 85.00 654 GLU C N 1
ATOM 4585 C CA . GLU C 1 246 ? 14.819 -42.671 32.713 1.00 82.83 654 GLU C CA 1
ATOM 4586 C C . GLU C 1 246 ? 13.854 -41.505 32.492 1.00 71.96 654 GLU C C 1
ATOM 4587 O O . GLU C 1 246 ? 14.268 -40.349 32.499 1.00 65.09 654 GLU C O 1
ATOM 4593 N N . ASN C 1 247 ? 12.575 -41.811 32.297 1.00 68.23 655 ASN C N 1
ATOM 4594 C CA . ASN C 1 247 ? 11.569 -40.766 32.105 1.00 69.80 655 ASN C CA 1
ATOM 4595 C C . ASN C 1 247 ? 10.867 -40.406 33.414 1.00 73.02 655 ASN C C 1
ATOM 4596 O O . ASN C 1 247 ? 9.871 -39.684 33.421 1.00 77.23 655 ASN C O 1
ATOM 4601 N N . ALA C 1 248 ? 11.365 -40.955 34.517 1.00 71.59 656 ALA C N 1
ATOM 4602 C CA . ALA C 1 248 ? 10.749 -40.741 35.824 1.00 66.90 656 ALA C CA 1
ATOM 4603 C C . ALA C 1 248 ? 11.192 -39.432 36.478 1.00 74.84 656 ALA C C 1
ATOM 4604 O O . ALA C 1 248 ? 12.387 -39.220 36.709 1.00 82.34 656 ALA C O 1
ATOM 4606 N N . ASN C 1 249 ? 10.231 -38.558 36.779 1.00 81.05 657 ASN C N 1
ATOM 4607 C CA . ASN C 1 249 ? 10.544 -37.270 37.397 1.00 80.88 657 ASN C CA 1
ATOM 4608 C C . ASN C 1 249 ? 10.818 -37.494 38.868 1.00 92.97 657 ASN C C 1
ATOM 4609 O O . ASN C 1 249 ? 9.953 -37.934 39.631 1.00 101.55 657 ASN C O 1
ATOM 4614 N N . VAL C 1 250 ? 12.033 -37.166 39.270 1.00 93.85 658 VAL C N 1
ATOM 4615 C CA . VAL C 1 250 ? 12.546 -37.610 40.559 1.00 83.71 658 VAL C CA 1
ATOM 4616 C C . VAL C 1 250 ? 11.835 -36.899 41.710 1.00 83.55 658 VAL C C 1
ATOM 4617 O O . VAL C 1 250 ? 11.606 -37.495 42.766 1.00 82.05 658 VAL C O 1
ATOM 4621 N N . ASP C 1 251 ? 11.452 -35.642 41.481 1.00 90.34 659 ASP C N 1
ATOM 4622 C CA . ASP C 1 251 ? 10.784 -34.820 42.500 1.00 97.59 659 ASP C CA 1
ATOM 4623 C C . ASP C 1 251 ? 9.318 -35.163 42.765 1.00 89.57 659 ASP C C 1
ATOM 4624 O O . ASP C 1 251 ? 8.833 -35.009 43.884 1.00 97.01 659 ASP C O 1
ATOM 4629 N N . GLU C 1 252 ? 8.593 -35.541 41.727 1.00 81.06 660 GLU C N 1
ATOM 4630 C CA . GLU C 1 252 ? 7.187 -35.844 41.896 1.00 85.07 660 GLU C CA 1
ATOM 4631 C C . GLU C 1 252 ? 6.926 -37.344 41.978 1.00 84.37 660 GLU C C 1
ATOM 4632 O O . GLU C 1 252 ? 5.777 -37.779 42.087 1.00 88.67 660 GLU C O 1
ATOM 4638 N N . VAL C 1 253 ? 7.986 -38.147 41.932 1.00 75.65 661 VAL C N 1
ATOM 4639 C CA . VAL C 1 253 ? 7.764 -39.586 42.047 1.00 91.55 661 VAL C CA 1
ATOM 4640 C C . VAL C 1 253 ? 7.828 -40.069 43.487 1.00 101.92 661 VAL C C 1
ATOM 4641 O O . VAL C 1 253 ? 8.217 -39.327 44.390 1.00 107.40 661 VAL C O 1
ATOM 4645 N N . GLU C 1 254 ? 7.500 -41.343 43.675 1.00 100.67 662 GLU C N 1
ATOM 4646 C CA . GLU C 1 254 ? 7.421 -41.942 44.999 1.00 99.89 662 GLU C CA 1
ATOM 4647 C C . GLU C 1 254 ? 8.171 -43.273 45.012 1.00 100.99 662 GLU C C 1
ATOM 4648 O O . GLU C 1 254 ? 7.870 -44.170 44.225 1.00 102.90 662 GLU C O 1
ATOM 4654 N N . LEU C 1 255 ? 9.153 -43.394 45.902 1.00 98.43 663 LEU C N 1
ATOM 4655 C CA . LEU C 1 255 ? 10.032 -44.565 45.946 1.00 90.96 663 LEU C CA 1
ATOM 4656 C C . LEU C 1 255 ? 9.429 -45.755 46.676 1.00 97.38 663 LEU C C 1
ATOM 4657 O O . LEU C 1 255 ? 8.792 -45.594 47.711 1.00 108.79 663 LEU C O 1
ATOM 4662 N N . LYS C 1 256 ? 9.629 -46.956 46.148 1.00 91.93 664 LYS C N 1
ATOM 4663 C CA . LYS C 1 256 ? 9.105 -48.140 46.825 1.00 93.07 664 LYS C CA 1
ATOM 4664 C C . LYS C 1 256 ? 10.217 -49.145 47.109 1.00 91.83 664 LYS C C 1
ATOM 4665 O O . LYS C 1 256 ? 11.284 -49.080 46.506 1.00 85.78 664 LYS C O 1
ATOM 4671 N N . PRO C 1 257 ? 9.974 -50.057 48.061 1.00 94.33 665 PRO C N 1
ATOM 4672 C CA . PRO C 1 257 ? 10.904 -51.137 48.405 1.00 100.71 665 PRO C CA 1
ATOM 4673 C C . PRO C 1 257 ? 11.404 -51.881 47.166 1.00 107.86 665 PRO C C 1
ATOM 4674 O O . PRO C 1 257 ? 12.597 -52.161 47.059 1.00 119.46 665 PRO C O 1
ATOM 4678 N N . ASP C 1 258 ? 10.508 -52.173 46.233 1.00 104.10 666 ASP C N 1
ATOM 4679 C CA . ASP C 1 258 ? 10.874 -52.923 45.039 1.00 107.61 666 ASP C CA 1
ATOM 4680 C C . ASP C 1 258 ? 11.696 -52.086 44.052 1.00 91.94 666 ASP C C 1
ATOM 4681 O O . ASP C 1 258 ? 12.486 -52.627 43.271 1.00 84.47 666 ASP C O 1
ATOM 4686 N N . THR C 1 259 ? 11.538 -50.765 44.101 1.00 84.59 667 THR C N 1
ATOM 4687 C CA . THR C 1 259 ? 12.124 -49.920 43.058 1.00 90.01 667 THR C CA 1
ATOM 4688 C C . THR C 1 259 ? 13.654 -49.893 43.057 1.00 94.79 667 THR C C 1
ATOM 4689 O O . THR C 1 259 ? 14.286 -49.644 44.084 1.00 95.08 667 THR C O 1
ATOM 4693 N N . LEU C 1 260 ? 14.247 -50.156 41.895 1.00 101.73 668 LEU C N 1
ATOM 4694 C CA . LEU C 1 260 ? 15.701 -50.308 41.805 1.00 104.11 668 LEU C CA 1
ATOM 4695 C C . LEU C 1 260 ? 16.470 -48.989 41.747 1.00 103.69 668 LEU C C 1
ATOM 4696 O O . LEU C 1 260 ? 16.073 -48.049 41.062 1.00 115.26 668 LEU C O 1
ATOM 4701 N N . ILE C 1 261 ? 17.578 -48.941 42.473 1.00 88.09 669 ILE C N 1
ATOM 4702 C CA . ILE C 1 261 ? 18.480 -47.797 42.467 1.00 77.88 669 ILE C CA 1
ATOM 4703 C C . ILE C 1 261 ? 19.857 -48.245 41.980 1.00 68.16 669 ILE C C 1
ATOM 4704 O O . ILE C 1 261 ? 20.415 -49.228 42.463 1.00 68.12 669 ILE C O 1
ATOM 4709 N N . LYS C 1 262 ? 20.396 -47.532 41.003 1.00 60.96 670 LYS C N 1
ATOM 4710 C CA . LYS C 1 262 ? 21.427 -48.125 40.168 1.00 66.39 670 LYS C CA 1
ATOM 4711 C C . LYS C 1 262 ? 22.586 -47.171 40.027 1.00 74.16 670 LYS C C 1
ATOM 4712 O O . LYS C 1 262 ? 22.395 -45.955 39.945 1.00 69.91 670 LYS C O 1
ATOM 4718 N N . LEU C 1 263 ? 23.798 -47.713 39.969 1.00 77.13 671 LEU C N 1
ATOM 4719 C CA . LEU C 1 263 ? 24.975 -46.863 39.823 1.00 78.82 671 LEU C CA 1
ATOM 4720 C C . LEU C 1 263 ? 25.189 -46.399 38.384 1.00 71.95 671 LEU C C 1
ATOM 4721 O O . LEU C 1 263 ? 25.254 -47.214 37.459 1.00 76.42 671 LEU C O 1
ATOM 4726 N N . TYR C 1 264 ? 25.315 -45.082 38.215 1.00 61.45 672 TYR C N 1
ATOM 4727 C CA . TYR C 1 264 ? 25.519 -44.511 36.892 1.00 56.69 672 TYR C CA 1
ATOM 4728 C C . TYR C 1 264 ? 27.005 -44.321 36.549 1.00 58.71 672 TYR C C 1
ATOM 4729 O O . TYR C 1 264 ? 27.608 -43.309 36.903 1.00 53.23 672 TYR C O 1
ATOM 4738 N N . LEU C 1 265 ? 27.553 -45.203 35.724 1.00 62.22 673 LEU C N 1
ATOM 4739 C CA . LEU C 1 265 ? 28.987 -45.141 35.444 1.00 66.12 673 LEU C CA 1
ATOM 4740 C C . LEU C 1 265 ? 29.256 -44.011 34.473 1.00 77.42 673 LEU C C 1
ATOM 4741 O O . LEU C 1 265 ? 30.410 -43.682 34.171 1.00 85.41 673 LEU C O 1
ATOM 4746 N N . GLY C 1 266 ? 28.168 -43.407 34.006 1.00 75.94 674 GLY C N 1
ATOM 4747 C CA . GLY C 1 266 ? 28.251 -42.320 33.057 1.00 72.81 674 GLY C CA 1
ATOM 4748 C C . GLY C 1 266 ? 28.384 -40.964 33.722 1.00 70.49 674 GLY C C 1
ATOM 4749 O O . GLY C 1 266 ? 28.343 -39.943 33.033 1.00 67.45 674 GLY C O 1
ATOM 4750 N N . TYR C 1 267 ? 28.539 -40.940 35.046 1.00 70.08 675 TYR C N 1
ATOM 4751 C CA . TYR C 1 267 ? 28.604 -39.679 35.771 1.00 67.65 675 TYR C CA 1
ATOM 4752 C C . TYR C 1 267 ? 29.643 -38.728 35.168 1.00 69.72 675 TYR C C 1
ATOM 4753 O O . TYR C 1 267 ? 30.693 -39.170 34.685 1.00 78.49 675 TYR C O 1
ATOM 4762 N N . LYS C 1 268 ? 29.316 -37.433 35.166 1.00 60.45 676 LYS C N 1
ATOM 4763 C CA . LYS C 1 268 ? 30.288 -36.349 34.951 1.00 61.55 676 LYS C CA 1
ATOM 4764 C C . LYS C 1 268 ? 29.859 -35.012 35.557 1.00 69.44 676 LYS C C 1
ATOM 4765 O O . LYS C 1 268 ? 28.673 -34.798 35.836 1.00 83.58 676 LYS C O 1
ATOM 4771 N N . ASN C 1 269 ? 30.837 -34.127 35.763 1.00 65.55 677 ASN C N 1
ATOM 4772 C CA . ASN C 1 269 ? 30.600 -32.834 36.404 1.00 62.72 677 ASN C CA 1
ATOM 4773 C C . ASN C 1 269 ? 31.628 -31.804 35.952 1.00 58.25 677 ASN C C 1
ATOM 4774 O O . ASN C 1 269 ? 32.725 -32.181 35.578 1.00 60.10 677 ASN C O 1
ATOM 4779 N N . LYS C 1 270 ? 31.280 -30.518 35.959 1.00 64.61 678 LYS C N 1
ATOM 4780 C CA . LYS C 1 270 ? 32.191 -29.495 35.435 1.00 73.48 678 LYS C CA 1
ATOM 4781 C C . LYS C 1 270 ? 33.102 -29.038 36.561 1.00 84.37 678 LYS C C 1
ATOM 4782 O O . LYS C 1 270 ? 34.014 -28.225 36.384 1.00 86.29 678 LYS C O 1
ATOM 4788 N N . LYS C 1 271 ? 32.841 -29.620 37.723 1.00 84.79 679 LYS C N 1
ATOM 4789 C CA . LYS C 1 271 ? 33.557 -29.345 38.949 1.00 81.85 679 LYS C CA 1
ATOM 4790 C C . LYS C 1 271 ? 34.145 -30.653 39.445 1.00 73.74 679 LYS C C 1
ATOM 4791 O O . LYS C 1 271 ? 33.469 -31.689 39.444 1.00 61.80 679 LYS C O 1
ATOM 4797 N N . LEU C 1 272 ? 35.403 -30.593 39.877 1.00 80.37 680 LEU C N 1
ATOM 4798 C CA . LEU C 1 272 ? 36.111 -31.758 40.389 1.00 60.26 680 LEU C CA 1
ATOM 4799 C C . LEU C 1 272 ? 35.710 -32.058 41.814 1.00 70.36 680 LEU C C 1
ATOM 4800 O O . LEU C 1 272 ? 35.478 -33.217 42.176 1.00 68.12 680 LEU C O 1
ATOM 4805 N N . ARG C 1 273 ? 35.630 -31.008 42.631 1.00 72.25 681 ARG C N 1
ATOM 4806 C CA . ARG C 1 273 ? 35.103 -31.131 43.997 1.00 76.27 681 ARG C CA 1
ATOM 4807 C C . ARG C 1 273 ? 33.638 -30.698 43.952 1.00 73.37 681 ARG C C 1
ATOM 4808 O O . ARG C 1 273 ? 33.319 -29.571 43.527 1.00 68.06 681 ARG C O 1
ATOM 4816 N N . VAL C 1 274 ? 32.754 -31.602 44.372 1.00 64.96 682 VAL C N 1
ATOM 4817 C CA . VAL C 1 274 ? 31.319 -31.393 44.211 1.00 74.09 682 VAL C CA 1
ATOM 4818 C C . VAL C 1 274 ? 30.574 -31.603 45.511 1.00 75.21 682 VAL C C 1
ATOM 4819 O O . VAL C 1 274 ? 30.696 -32.665 46.132 1.00 75.08 682 VAL C O 1
ATOM 4823 N N . ASN C 1 275 ? 29.749 -30.634 45.889 1.00 75.29 683 ASN C N 1
ATOM 4824 C CA . ASN C 1 275 ? 28.966 -30.825 47.086 1.00 79.59 683 ASN C CA 1
ATOM 4825 C C . ASN C 1 275 ? 27.591 -31.404 46.821 1.00 72.14 683 ASN C C 1
ATOM 4826 O O . ASN C 1 275 ? 26.690 -30.703 46.385 1.00 89.74 683 ASN C O 1
ATOM 4831 N N . ILE C 1 276 ? 27.425 -32.671 47.166 1.00 49.58 684 ILE C N 1
ATOM 4832 C CA . ILE C 1 276 ? 26.160 -33.347 46.998 1.00 56.57 684 ILE C CA 1
ATOM 4833 C C . ILE C 1 276 ? 25.282 -33.260 48.258 1.00 70.10 684 ILE C C 1
ATOM 4834 O O . ILE C 1 276 ? 24.122 -33.682 48.255 1.00 77.11 684 ILE C O 1
ATOM 4839 N N . ASN C 1 277 ? 25.834 -32.685 49.323 1.00 80.19 685 ASN C N 1
ATOM 4840 C CA . ASN C 1 277 ? 25.165 -32.652 50.618 1.00 83.46 685 ASN C CA 1
ATOM 4841 C C . ASN C 1 277 ? 24.471 -31.316 50.796 1.00 87.93 685 ASN C C 1
ATOM 4842 O O . ASN C 1 277 ? 25.125 -30.279 50.972 1.00 84.27 685 ASN C O 1
ATOM 4847 N N . VAL C 1 278 ? 23.143 -31.349 50.759 1.00 92.11 686 VAL C N 1
ATOM 4848 C CA . VAL C 1 278 ? 22.366 -30.127 50.581 1.00 90.54 686 VAL C CA 1
ATOM 4849 C C . VAL C 1 278 ? 21.072 -30.123 51.368 1.00 101.48 686 VAL C C 1
ATOM 4850 O O . VAL C 1 278 ? 20.604 -31.174 51.810 1.00 102.66 686 VAL C O 1
ATOM 4854 N N . PRO C 1 279 ? 20.495 -28.924 51.542 1.00 118.86 687 PRO C N 1
ATOM 4855 C CA . PRO C 1 279 ? 19.079 -28.780 51.892 1.00 132.59 687 PRO C CA 1
ATOM 4856 C C . PRO C 1 279 ? 18.196 -29.392 50.790 1.00 138.37 687 PRO C C 1
ATOM 4857 O O . PRO C 1 279 ? 18.713 -29.876 49.779 1.00 130.32 687 PRO C O 1
ATOM 4861 N N . MET C 1 280 ? 16.880 -29.359 50.977 1.00 153.85 688 MET C N 1
ATOM 4862 C CA . MET C 1 280 ? 15.977 -30.136 50.128 1.00 156.28 688 MET C CA 1
ATOM 4863 C C . MET C 1 280 ? 14.868 -29.297 49.464 1.00 153.64 688 MET C C 1
ATOM 4864 O O . MET C 1 280 ? 14.051 -28.639 50.120 1.00 154.71 688 MET C O 1
ATOM 4869 N N . LYS D 2 18 ? 39.166 -49.430 44.411 1.00 65.29 20 LYS D N 1
ATOM 4870 C CA . LYS D 2 18 ? 37.704 -49.608 44.374 1.00 77.21 20 LYS D CA 1
ATOM 4871 C C . LYS D 2 18 ? 36.884 -48.298 44.324 1.00 72.05 20 LYS D C 1
ATOM 4872 O O . LYS D 2 18 ? 37.363 -47.206 44.656 1.00 72.52 20 LYS D O 1
ATOM 4878 N N . ARG D 2 19 ? 35.623 -48.458 43.936 1.00 117.26 21 ARG D N 1
ATOM 4879 C CA . ARG D 2 19 ? 34.751 -47.398 43.433 1.00 103.31 21 ARG D CA 1
ATOM 4880 C C . ARG D 2 19 ? 34.631 -46.110 44.249 1.00 89.70 21 ARG D C 1
ATOM 4881 O O . ARG D 2 19 ? 34.612 -45.017 43.682 1.00 70.99 21 ARG D O 1
ATOM 4889 N N . PHE D 2 20 ? 34.501 -46.225 45.565 1.00 91.86 22 PHE D N 1
ATOM 4890 C CA . PHE D 2 20 ? 34.405 -45.044 46.416 1.00 92.58 22 PHE D CA 1
ATOM 4891 C C . PHE D 2 20 ? 35.318 -45.245 47.607 1.00 95.92 22 PHE D C 1
ATOM 4892 O O . PHE D 2 20 ? 35.152 -46.201 48.353 1.00 108.17 22 PHE D O 1
ATOM 4900 N N . GLU D 2 21 ? 36.257 -44.331 47.813 1.00 84.82 23 GLU D N 1
ATOM 4901 C CA . GLU D 2 21 ? 37.161 -44.406 48.956 1.00 66.23 23 GLU D CA 1
ATOM 4902 C C . GLU D 2 21 ? 36.832 -43.229 49.846 1.00 68.83 23 GLU D C 1
ATOM 4903 O O . GLU D 2 21 ? 36.218 -42.265 49.415 1.00 72.98 23 GLU D O 1
ATOM 4909 N N . VAL D 2 22 ? 37.210 -43.327 51.113 1.00 83.28 24 VAL D N 1
ATOM 4910 C CA . VAL D 2 22 ? 36.862 -42.313 52.099 1.00 79.70 24 VAL D CA 1
ATOM 4911 C C . VAL D 2 22 ? 38.098 -41.466 52.416 1.00 78.50 24 VAL D C 1
ATOM 4912 O O . VAL D 2 22 ? 39.141 -42.007 52.789 1.00 69.81 24 VAL D O 1
ATOM 4916 N N . LYS D 2 23 ? 37.960 -40.148 52.226 1.00 82.61 25 LYS D N 1
ATOM 4917 C CA . LYS D 2 23 ? 39.040 -39.145 52.306 1.00 82.85 25 LYS D CA 1
ATOM 4918 C C . LYS D 2 23 ? 38.992 -38.326 53.613 1.00 78.75 25 LYS D C 1
ATOM 4919 O O . LYS D 2 23 ? 40.015 -38.135 54.263 1.00 72.97 25 LYS D O 1
ATOM 4925 N N . LYS D 2 24 ? 37.849 -37.712 53.902 1.00 80.30 26 LYS D N 1
ATOM 4926 C CA . LYS D 2 24 ? 37.675 -37.011 55.158 1.00 73.62 26 LYS D CA 1
ATOM 4927 C C . LYS D 2 24 ? 36.339 -37.386 55.805 1.00 82.64 26 LYS D C 1
ATOM 4928 O O . LYS D 2 24 ? 35.324 -37.556 55.135 1.00 88.15 26 LYS D O 1
ATOM 4934 N N . TRP D 2 25 ? 36.352 -37.551 57.121 1.00 89.73 27 TRP D N 1
ATOM 4935 C CA . TRP D 2 25 ? 35.116 -37.656 57.902 1.00 82.58 27 TRP D CA 1
ATOM 4936 C C . TRP D 2 25 ? 35.167 -36.627 59.035 1.00 79.24 27 TRP D C 1
ATOM 4937 O O . TRP D 2 25 ? 36.115 -36.628 59.815 1.00 80.25 27 TRP D O 1
ATOM 4948 N N . ASN D 2 26 ? 34.195 -35.715 59.086 1.00 76.96 28 ASN D N 1
ATOM 4949 C CA . ASN D 2 26 ? 34.069 -34.820 60.236 1.00 91.50 28 ASN D CA 1
ATOM 4950 C C . ASN D 2 26 ? 32.808 -35.160 61.010 1.00 82.56 28 ASN D C 1
ATOM 4951 O O . ASN D 2 26 ? 31.700 -34.792 60.597 1.00 85.19 28 ASN D O 1
ATOM 4956 N N . ALA D 2 27 ? 32.971 -35.798 62.159 1.00 71.57 29 ALA D N 1
ATOM 4957 C CA . ALA D 2 27 ? 31.816 -36.333 62.863 1.00 77.98 29 ALA D CA 1
ATOM 4958 C C . ALA D 2 27 ? 31.315 -35.388 63.938 1.00 83.37 29 ALA D C 1
ATOM 4959 O O . ALA D 2 27 ? 31.898 -34.338 64.187 1.00 94.49 29 ALA D O 1
ATOM 4961 N N . VAL D 2 28 ? 30.219 -35.775 64.576 1.00 82.82 30 VAL D N 1
ATOM 4962 C CA . VAL D 2 28 ? 29.660 -34.999 65.682 1.00 82.35 30 VAL D CA 1
ATOM 4963 C C . VAL D 2 28 ? 29.131 -35.926 66.752 1.00 74.35 30 VAL D C 1
ATOM 4964 O O . VAL D 2 28 ? 28.523 -36.950 66.455 1.00 75.21 30 VAL D O 1
ATOM 4968 N N . ALA D 2 29 ? 29.388 -35.580 68.003 1.00 63.37 31 ALA D N 1
ATOM 4969 C CA . ALA D 2 29 ? 28.780 -36.312 69.118 1.00 73.74 31 ALA D CA 1
ATOM 4970 C C . ALA D 2 29 ? 28.322 -35.392 70.216 1.00 79.46 31 ALA D C 1
ATOM 4971 O O . ALA D 2 29 ? 28.806 -34.272 70.356 1.00 93.25 31 ALA D O 1
ATOM 4973 N N . LEU D 2 30 ? 27.366 -35.879 70.990 1.00 85.18 32 LEU D N 1
ATOM 4974 C CA . LEU D 2 30 ? 27.065 -35.274 72.294 1.00 84.57 32 LEU D CA 1
ATOM 4975 C C . LEU D 2 30 ? 27.716 -36.099 73.403 1.00 78.60 32 LEU D C 1
ATOM 4976 O O . LEU D 2 30 ? 27.793 -37.322 73.300 1.00 77.40 32 LEU D O 1
ATOM 4981 N N . TRP D 2 31 ? 28.206 -35.438 74.449 1.00 80.83 33 TRP D N 1
ATOM 4982 C CA . TRP D 2 31 ? 28.544 -36.147 75.694 1.00 75.89 33 TRP D CA 1
ATOM 4983 C C . TRP D 2 31 ? 27.556 -35.799 76.793 1.00 78.64 33 TRP D C 1
ATOM 4984 O O . TRP D 2 31 ? 27.225 -34.628 76.985 1.00 76.64 33 TRP D O 1
ATOM 4995 N N . ALA D 2 32 ? 27.069 -36.822 77.494 1.00 76.20 34 ALA D N 1
ATOM 4996 C CA . ALA D 2 32 ? 26.379 -36.623 78.777 1.00 68.59 34 ALA D CA 1
ATOM 4997 C C . ALA D 2 32 ? 27.067 -37.394 79.901 1.00 67.65 34 ALA D C 1
ATOM 4998 O O . ALA D 2 32 ? 28.029 -38.109 79.672 1.00 66.39 34 ALA D O 1
ATOM 5000 N N . TRP D 2 33 ? 26.551 -37.249 81.120 1.00 68.98 35 TRP D N 1
ATOM 5001 C CA . TRP D 2 33 ? 27.129 -37.890 82.319 1.00 75.35 35 TRP D CA 1
ATOM 5002 C C . TRP D 2 33 ? 26.607 -39.310 82.508 1.00 76.42 35 TRP D C 1
ATOM 5003 O O . TRP D 2 33 ? 25.415 -39.551 82.352 1.00 82.44 35 TRP D O 1
ATOM 5014 N N . ASP D 2 34 ? 27.497 -40.249 82.822 1.00 69.60 36 ASP D N 1
ATOM 5015 C CA . ASP D 2 34 ? 27.094 -41.635 83.021 1.00 74.21 36 ASP D CA 1
ATOM 5016 C C . ASP D 2 34 ? 26.460 -41.777 84.413 1.00 78.96 36 ASP D C 1
ATOM 5017 O O . ASP D 2 34 ? 26.702 -40.945 85.280 1.00 67.63 36 ASP D O 1
ATOM 5022 N N . ILE D 2 35 ? 25.636 -42.797 84.641 1.00 79.27 37 ILE D N 1
ATOM 5023 C CA . ILE D 2 35 ? 25.011 -42.928 85.962 1.00 86.32 37 ILE D CA 1
ATOM 5024 C C . ILE D 2 35 ? 25.951 -43.633 86.963 1.00 88.81 37 ILE D C 1
ATOM 5025 O O . ILE D 2 35 ? 26.786 -44.440 86.558 1.00 95.85 37 ILE D O 1
ATOM 5030 N N . VAL D 2 36 ? 25.868 -43.303 88.251 1.00 76.38 38 VAL D N 1
ATOM 5031 C CA . VAL D 2 36 ? 26.782 -43.923 89.210 1.00 85.45 38 VAL D CA 1
ATOM 5032 C C . VAL D 2 36 ? 26.075 -44.688 90.333 1.00 95.11 38 VAL D C 1
ATOM 5033 O O . VAL D 2 36 ? 25.499 -44.103 91.256 1.00 69.80 38 VAL D O 1
ATOM 5037 N N . VAL D 2 37 ? 26.169 -46.007 90.268 1.00 90.86 39 VAL D N 1
ATOM 5038 C CA . VAL D 2 37 ? 25.596 -46.854 91.288 1.00 81.35 39 VAL D CA 1
ATOM 5039 C C . VAL D 2 37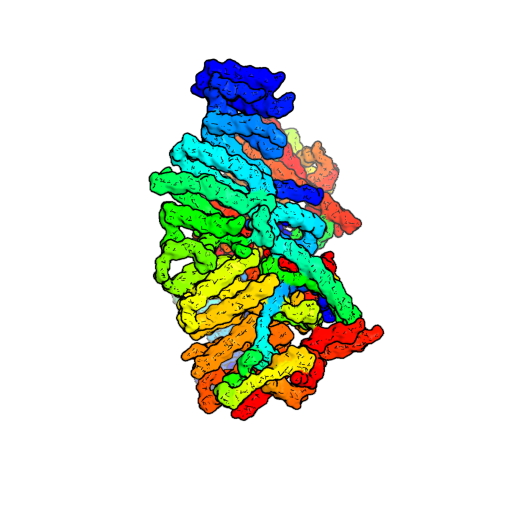 ? 26.726 -47.635 91.894 1.00 79.89 39 VAL D C 1
ATOM 5040 O O . VAL D 2 37 ? 27.742 -47.879 91.246 1.00 74.37 39 VAL D O 1
ATOM 5044 N N . ASP D 2 38 ? 26.559 -48.051 93.136 1.00 96.24 40 ASP D N 1
ATOM 5045 C CA . ASP D 2 38 ? 27.596 -48.863 93.703 1.00 103.98 40 ASP D CA 1
ATOM 5046 C C . ASP D 2 38 ? 27.106 -50.289 93.618 1.00 96.54 40 ASP D C 1
ATOM 5047 O O . ASP D 2 38 ? 26.341 -50.738 94.474 1.00 99.37 40 ASP D O 1
ATOM 5052 N N . ASN D 2 39 ? 27.600 -51.036 92.639 1.00 72.61 41 ASN D N 1
ATOM 5053 C CA . ASN D 2 39 ? 27.222 -52.430 92.583 1.00 77.30 41 ASN D CA 1
ATOM 5054 C C . ASN D 2 39 ? 28.386 -53.308 92.201 1.00 77.05 41 ASN D C 1
ATOM 5055 O O . ASN D 2 39 ? 29.387 -52.817 91.694 1.00 86.50 41 ASN D O 1
ATOM 5060 N N . CYS D 2 40 ? 28.265 -54.600 92.498 1.00 76.26 42 CYS D N 1
ATOM 5061 C CA . CYS D 2 40 ? 29.275 -55.570 92.118 1.00 73.01 42 CYS D CA 1
ATOM 5062 C C . CYS D 2 40 ? 29.375 -55.542 90.581 1.00 73.16 42 CYS D C 1
ATOM 5063 O O . CYS D 2 40 ? 28.406 -55.838 89.860 1.00 69.58 42 CYS D O 1
ATOM 5066 N N . ALA D 2 41 ? 30.562 -55.217 90.081 1.00 68.34 43 ALA D N 1
ATOM 5067 C CA . ALA D 2 41 ? 30.735 -55.043 88.644 1.00 71.53 43 ALA D CA 1
ATOM 5068 C C . ALA D 2 41 ? 30.404 -56.331 87.900 1.00 79.46 43 ALA D C 1
ATOM 5069 O O . ALA D 2 41 ? 29.932 -56.291 86.751 1.00 92.78 43 ALA D O 1
ATOM 5071 N N . ILE D 2 42 ? 30.619 -57.458 88.579 1.00 82.91 44 ILE D N 1
ATOM 5072 C CA . ILE D 2 42 ? 30.337 -58.787 88.034 1.00 88.29 44 ILE D CA 1
ATOM 5073 C C . ILE D 2 42 ? 28.849 -59.135 87.979 1.00 86.72 44 ILE D C 1
ATOM 5074 O O . ILE D 2 42 ? 28.289 -59.302 86.886 1.00 76.90 44 ILE D O 1
ATOM 5079 N N . CYS D 2 43 ? 28.220 -59.259 89.151 1.00 81.78 45 CYS D N 1
ATOM 5080 C CA . CYS D 2 43 ? 26.848 -59.757 89.218 1.00 78.32 45 CYS D CA 1
ATOM 5081 C C . CYS D 2 43 ? 25.854 -58.616 89.125 1.00 75.52 45 CYS D C 1
ATOM 5082 O O . CYS D 2 43 ? 24.654 -58.841 88.922 1.00 69.56 45 CYS D O 1
ATOM 5085 N N . ARG D 2 44 ? 26.370 -57.392 89.238 1.00 77.45 46 ARG D N 1
ATOM 5086 C CA . ARG D 2 44 ? 25.560 -56.180 89.084 1.00 81.03 46 ARG D CA 1
ATOM 5087 C C . ARG D 2 44 ? 24.471 -56.096 90.152 1.00 87.77 46 ARG D C 1
ATOM 5088 O O . ARG D 2 44 ? 23.477 -55.387 89.997 1.00 92.99 46 ARG D O 1
ATOM 5096 N N . ASN D 2 45 ? 24.682 -56.814 91.249 1.00 95.98 47 ASN D N 1
ATOM 5097 C CA . ASN D 2 45 ? 23.856 -56.662 92.431 1.00 97.79 47 ASN D CA 1
ATOM 5098 C C . ASN D 2 45 ? 24.525 -55.616 93.286 1.00 104.24 47 ASN D C 1
ATOM 5099 O O . ASN D 2 45 ? 25.591 -55.122 92.937 1.00 113.81 47 ASN D O 1
ATOM 5104 N N . HIS D 2 46 ? 23.918 -55.284 94.413 1.00 100.81 48 HIS D N 1
ATOM 5105 C CA . HIS D 2 46 ? 24.524 -54.312 95.310 1.00 100.39 48 HIS D CA 1
ATOM 5106 C C . HIS D 2 46 ? 25.584 -54.996 96.186 1.00 99.33 48 HIS D C 1
ATOM 5107 O O . HIS D 2 46 ? 25.426 -56.168 96.539 1.00 97.86 48 HIS D O 1
ATOM 5114 N N . ILE D 2 47 ? 26.669 -54.289 96.518 1.00 101.05 49 ILE D N 1
ATOM 5115 C CA . ILE D 2 47 ? 27.596 -54.802 97.541 1.00 105.84 49 ILE D CA 1
ATOM 5116 C C . ILE D 2 47 ? 26.896 -54.852 98.906 1.00 105.64 49 ILE D C 1
ATOM 5117 O O . ILE D 2 47 ? 27.201 -55.714 99.731 1.00 112.43 49 ILE D O 1
ATOM 5122 N N . MET D 2 48 ? 25.971 -53.917 99.132 1.00 99.03 50 MET D N 1
ATOM 5123 C CA . MET D 2 48 ? 25.045 -53.980 100.263 1.00 107.34 50 MET D CA 1
ATOM 5124 C C . MET D 2 48 ? 24.374 -55.350 100.303 1.00 102.39 50 MET D C 1
ATOM 5125 O O . MET D 2 48 ? 24.553 -56.110 101.257 1.00 109.47 50 MET D O 1
ATOM 5130 N N . ASP D 2 49 ? 23.607 -55.654 99.257 1.00 93.05 51 ASP D N 1
ATOM 5131 C CA . ASP D 2 49 ? 22.809 -56.878 99.193 1.00 86.34 51 ASP D CA 1
ATOM 5132 C C . ASP D 2 49 ? 23.633 -58.091 98.815 1.00 85.20 51 ASP D C 1
ATOM 5133 O O . ASP D 2 49 ? 24.861 -58.018 98.734 1.00 82.44 51 ASP D O 1
ATOM 5138 N N . LEU D 2 50 ? 22.956 -59.215 98.610 1.00 92.34 52 LEU D N 1
ATOM 5139 C CA . LEU D 2 50 ? 23.654 -60.468 98.363 1.00 95.01 52 LEU D CA 1
ATOM 5140 C C . LEU D 2 50 ? 24.208 -60.488 96.951 1.00 95.41 52 LEU D C 1
ATOM 5141 O O . LEU D 2 50 ? 23.938 -59.586 96.155 1.00 93.47 52 LEU D O 1
ATOM 5146 N N . CYS D 2 51 ? 24.931 -61.554 96.623 1.00 94.40 53 CYS D N 1
ATOM 5147 C CA . CYS D 2 51 ? 25.299 -61.782 95.239 1.00 92.52 53 CYS D CA 1
ATOM 5148 C C . CYS D 2 51 ? 24.028 -62.159 94.475 1.00 92.80 53 CYS D C 1
ATOM 5149 O O . CYS D 2 51 ? 22.934 -62.194 95.045 1.00 104.76 53 CYS D O 1
ATOM 5152 N N . ILE D 2 52 ? 24.172 -62.431 93.187 1.00 78.41 54 ILE D N 1
ATOM 5153 C CA . ILE D 2 52 ? 23.019 -62.626 92.329 1.00 70.65 54 ILE D CA 1
ATOM 5154 C C . ILE D 2 52 ? 22.409 -64.005 92.545 1.00 68.73 54 ILE D C 1
ATOM 5155 O O . ILE D 2 52 ? 21.189 -64.143 92.622 1.00 79.43 54 ILE D O 1
ATOM 5160 N N . GLU D 2 53 ? 23.256 -65.022 92.648 1.00 67.76 55 GLU D N 1
ATOM 5161 C CA . GLU D 2 53 ? 22.782 -66.393 92.813 1.00 83.32 55 GLU D CA 1
ATOM 5162 C C . GLU D 2 53 ? 22.247 -66.614 94.225 1.00 95.23 55 GLU D C 1
ATOM 5163 O O . GLU D 2 53 ? 21.279 -67.346 94.429 1.00 98.99 55 GLU D O 1
ATOM 5169 N N . CYS D 2 54 ? 22.891 -65.983 95.202 1.00 99.14 56 CYS D N 1
ATOM 5170 C CA . CYS D 2 54 ? 22.404 -66.035 96.576 1.00 99.67 56 CYS D CA 1
ATOM 5171 C C . CYS D 2 54 ? 21.019 -65.394 96.702 1.00 95.74 56 CYS D C 1
ATOM 5172 O O . CYS D 2 54 ? 20.242 -65.767 97.572 1.00 107.06 56 CYS D O 1
ATOM 5175 N N . GLN D 2 55 ? 20.704 -64.435 95.841 1.00 79.51 57 GLN D N 1
ATOM 5176 C CA . GLN D 2 55 ? 19.357 -63.887 95.815 1.00 72.32 57 GLN D CA 1
ATOM 5177 C C . GLN D 2 55 ? 18.471 -64.860 95.065 1.00 82.96 57 GLN D C 1
ATOM 5178 O O . GLN D 2 55 ? 17.281 -65.008 95.360 1.00 95.04 57 GLN D O 1
ATOM 5184 N N . ALA D 2 56 ? 19.076 -65.525 94.086 1.00 86.26 58 ALA D N 1
ATOM 5185 C CA . ALA D 2 56 ? 18.397 -66.536 93.279 1.00 101.47 58 ALA D CA 1
ATOM 5186 C C . ALA D 2 56 ? 18.015 -67.759 94.119 1.00 103.65 58 ALA D C 1
ATOM 5187 O O . ALA D 2 56 ? 16.839 -68.134 94.195 1.00 104.34 58 ALA D O 1
ATOM 5189 N N . ASN D 2 57 ? 19.003 -68.384 94.752 1.00 105.03 59 ASN D N 1
ATOM 5190 C CA . ASN D 2 57 ? 18.696 -69.430 95.717 1.00 119.20 59 ASN D CA 1
ATOM 5191 C C . ASN D 2 57 ? 17.946 -68.730 96.836 1.00 129.42 59 ASN D C 1
ATOM 5192 O O . ASN D 2 57 ? 18.229 -67.574 97.137 1.00 131.55 59 ASN D O 1
ATOM 5197 N N . GLN D 2 58 ? 16.990 -69.389 97.468 1.00 138.20 60 GLN D N 1
ATOM 5198 C CA . GLN D 2 58 ? 16.275 -68.669 98.510 1.00 147.18 60 GLN D CA 1
ATOM 5199 C C . GLN D 2 58 ? 16.995 -68.849 99.844 1.00 148.01 60 GLN D C 1
ATOM 5200 O O . GLN D 2 58 ? 17.026 -69.944 100.405 1.00 152.48 60 GLN D O 1
ATOM 5206 N N . ALA D 2 59 ? 17.567 -67.758 100.353 1.00 141.36 61 ALA D N 1
ATOM 5207 C CA . ALA D 2 59 ? 18.458 -67.842 101.512 1.00 140.15 61 ALA D CA 1
ATOM 5208 C C . ALA D 2 59 ? 18.051 -66.911 102.656 1.00 146.13 61 ALA D C 1
ATOM 5209 O O . ALA D 2 59 ? 18.007 -65.689 102.491 1.00 148.19 61 ALA D O 1
ATOM 5211 N N . SER D 2 60 ? 17.772 -67.495 103.819 1.00 141.88 62 SER D N 1
ATOM 5212 C CA . SER D 2 60 ? 17.504 -66.710 105.008 1.00 139.37 62 SER D CA 1
ATOM 5213 C C . SER D 2 60 ? 18.797 -65.997 105.381 1.00 140.48 62 SER D C 1
ATOM 5214 O O . SER D 2 60 ? 19.879 -66.406 104.945 1.00 141.68 62 SER D O 1
ATOM 5217 N N . ALA D 2 61 ? 18.705 -64.924 106.162 1.00 137.78 63 ALA D N 1
ATOM 5218 C CA . ALA D 2 61 ? 19.915 -64.317 106.703 1.00 132.83 63 ALA D CA 1
ATOM 5219 C C . ALA D 2 61 ? 20.581 -65.355 107.605 1.00 138.05 63 ALA D C 1
ATOM 5220 O O . ALA D 2 61 ? 21.795 -65.343 107.813 1.00 140.73 63 ALA D O 1
ATOM 5222 N N . THR D 2 62 ? 19.758 -66.266 108.118 1.00 141.26 64 THR D N 1
ATOM 5223 C CA . THR D 2 62 ? 20.217 -67.414 108.889 1.00 148.23 64 THR D CA 1
ATOM 5224 C C . THR D 2 62 ? 21.118 -68.299 108.036 1.00 149.17 64 THR D C 1
ATOM 5225 O O . THR D 2 62 ? 22.208 -68.687 108.456 1.00 149.31 64 THR D O 1
ATOM 5229 N N . SER D 2 63 ? 20.641 -68.607 106.832 1.00 153.86 65 SER D N 1
ATOM 5230 C CA . SER D 2 63 ? 21.281 -69.559 105.932 1.00 153.57 65 SER D CA 1
ATOM 5231 C C . SER D 2 63 ? 22.756 -69.271 105.713 1.00 150.23 65 SER D C 1
ATOM 5232 O O . SER D 2 63 ? 23.623 -69.966 106.262 1.00 152.61 65 SER D O 1
ATOM 5235 N N . GLU D 2 64 ? 23.037 -68.225 104.938 1.00 145.58 66 GLU D N 1
ATOM 5236 C CA . GLU D 2 64 ? 24.399 -67.998 104.469 1.00 147.44 66 GLU D CA 1
ATOM 5237 C C . GLU D 2 64 ? 24.784 -66.534 104.316 1.00 134.87 66 GLU D C 1
ATOM 5238 O O . GLU D 2 64 ? 24.065 -65.627 104.759 1.00 118.05 66 GLU D O 1
ATOM 5244 N N . GLU D 2 65 ? 25.925 -66.330 103.667 1.00 143.55 67 GLU D N 1
ATOM 5245 C CA . GLU D 2 65 ? 26.744 -65.152 103.885 1.00 153.19 67 GLU D CA 1
ATOM 5246 C C . GLU D 2 65 ? 26.741 -64.128 102.770 1.00 142.80 67 GLU D C 1
ATOM 5247 O O . GLU D 2 65 ? 26.089 -63.083 102.861 1.00 144.43 67 GLU D O 1
ATOM 5253 N N . CYS D 2 66 ? 27.462 -64.444 101.708 1.00 131.88 68 CYS D N 1
ATOM 5254 C CA . CYS D 2 66 ? 27.820 -63.431 100.735 1.00 124.25 68 CYS D CA 1
ATOM 5255 C C . CYS D 2 66 ? 28.481 -62.274 101.464 1.00 104.68 68 CYS D C 1
ATOM 5256 O O . CYS D 2 66 ? 27.947 -61.156 101.522 1.00 89.95 68 CYS D O 1
ATOM 5259 N N . THR D 2 67 ? 29.648 -62.581 102.027 1.00 95.78 69 THR D N 1
ATOM 5260 C CA . THR D 2 67 ? 30.555 -61.559 102.508 1.00 97.49 69 THR D CA 1
ATOM 5261 C C . THR D 2 67 ? 31.004 -60.706 101.315 1.00 99.52 69 THR D C 1
ATOM 5262 O O . THR D 2 67 ? 30.936 -61.130 100.152 1.00 93.98 69 THR D O 1
ATOM 5266 N N . VAL D 2 68 ? 31.420 -59.481 101.618 1.00 103.72 70 VAL D N 1
ATOM 5267 C CA . VAL D 2 68 ? 32.071 -58.624 100.644 1.00 97.97 70 VAL D CA 1
ATOM 5268 C C . VAL D 2 68 ? 33.577 -58.868 100.725 1.00 104.74 70 VAL D C 1
ATOM 5269 O O . VAL D 2 68 ? 34.115 -59.136 101.796 1.00 101.61 70 VAL D O 1
ATOM 5273 N N . ALA D 2 69 ? 34.251 -58.816 99.587 1.00 108.35 71 ALA D N 1
ATOM 5274 C CA . ALA D 2 69 ? 35.687 -58.994 99.560 1.00 107.81 71 ALA D CA 1
ATOM 5275 C C . ALA D 2 69 ? 36.271 -57.791 98.839 1.00 89.73 71 ALA D C 1
ATOM 5276 O O . ALA D 2 69 ? 35.598 -57.187 98.003 1.00 97.91 71 ALA D O 1
ATOM 5278 N N . TRP D 2 70 ? 37.501 -57.420 99.179 1.00 95.33 72 TRP D N 1
ATOM 5279 C CA . TRP D 2 70 ? 38.193 -56.354 98.468 1.00 116.12 72 TRP D CA 1
ATOM 5280 C C . TRP D 2 70 ? 39.554 -56.838 97.991 1.00 120.57 72 TRP D C 1
ATOM 5281 O O . TRP D 2 70 ? 40.064 -57.848 98.468 1.00 104.55 72 TRP D O 1
ATOM 5292 N N . GLY D 2 71 ? 40.138 -56.119 97.039 1.00 115.97 73 GLY D N 1
ATOM 5293 C CA . GLY D 2 71 ? 41.518 -56.350 96.645 1.00 115.08 73 GLY D CA 1
ATOM 5294 C C . GLY D 2 71 ? 42.443 -55.244 97.114 1.00 121.58 73 GLY D C 1
ATOM 5295 O O . GLY D 2 71 ? 41.989 -54.243 97.670 1.00 114.10 73 GLY D O 1
ATOM 5296 N N . VAL D 2 72 ? 43.743 -55.421 96.885 1.00 137.02 74 VAL D N 1
ATOM 5297 C CA . VAL D 2 72 ? 44.727 -54.375 97.168 1.00 143.06 74 VAL D CA 1
ATOM 5298 C C . VAL D 2 72 ? 44.530 -53.220 96.187 1.00 140.66 74 VAL D C 1
ATOM 5299 O O . VAL D 2 72 ? 45.135 -52.153 96.318 1.00 138.54 74 VAL D O 1
ATOM 5303 N N . CYS D 2 73 ? 43.672 -53.468 95.200 1.00 135.61 75 CYS D N 1
ATOM 5304 C CA . CYS D 2 73 ? 43.289 -52.482 94.198 1.00 130.22 75 CYS D CA 1
ATOM 5305 C C . CYS D 2 73 ? 42.065 -51.698 94.680 1.00 126.50 75 CYS D C 1
ATOM 5306 O O . CYS D 2 73 ? 41.523 -50.860 93.955 1.00 124.00 75 CYS D O 1
ATOM 5309 N N . ASN D 2 74 ? 41.638 -52.008 95.905 1.00 124.98 76 ASN D N 1
ATOM 5310 C CA . ASN D 2 74 ? 40.511 -51.372 96.591 1.00 123.83 76 ASN D CA 1
ATOM 5311 C C . ASN D 2 74 ? 39.176 -51.484 95.867 1.00 124.82 76 ASN D C 1
ATOM 5312 O O . ASN D 2 74 ? 38.245 -50.728 96.158 1.00 128.49 76 ASN D O 1
ATOM 5317 N N . HIS D 2 75 ? 39.082 -52.454 94.958 1.00 118.64 77 HIS D N 1
ATOM 5318 C CA . HIS D 2 75 ? 37.823 -52.806 94.312 1.00 106.91 77 HIS D CA 1
ATOM 5319 C C . HIS D 2 75 ? 37.186 -53.912 95.133 1.00 104.91 77 HIS D C 1
ATOM 5320 O O . HIS D 2 75 ? 37.865 -54.864 95.534 1.00 102.40 77 HIS D O 1
ATOM 5327 N N . ALA D 2 76 ? 35.885 -53.793 95.378 1.00 101.45 78 ALA D N 1
ATOM 5328 C CA . ALA D 2 76 ? 35.206 -54.740 96.251 1.00 96.39 78 ALA D CA 1
ATOM 5329 C C . ALA D 2 76 ? 34.008 -55.419 95.577 1.00 92.79 78 ALA D C 1
ATOM 5330 O O . ALA D 2 76 ? 33.082 -54.762 95.087 1.00 91.25 78 ALA D O 1
ATOM 5332 N N . PHE D 2 77 ? 34.048 -56.749 95.593 1.00 87.88 79 PHE D N 1
ATOM 5333 C CA . PHE D 2 77 ? 33.104 -57.620 94.913 1.00 82.09 79 PHE D CA 1
ATOM 5334 C C . PHE D 2 77 ? 32.478 -58.530 95.941 1.00 85.45 79 PHE D C 1
ATOM 5335 O O . PHE D 2 77 ? 33.042 -58.701 97.008 1.00 85.22 79 PHE D O 1
ATOM 5343 N N . HIS D 2 78 ? 31.344 -59.155 95.632 1.00 83.20 80 HIS D N 1
ATOM 5344 C CA . HIS D 2 78 ? 30.907 -60.287 96.460 1.00 87.97 80 HIS D CA 1
ATOM 5345 C C . HIS D 2 78 ? 31.993 -61.370 96.428 1.00 90.52 80 HIS D C 1
ATOM 5346 O O . HIS D 2 78 ? 32.482 -61.722 95.355 1.00 95.40 80 HIS D O 1
ATOM 5353 N N . PHE D 2 79 ? 32.382 -61.889 97.590 1.00 111.18 81 PHE D N 1
ATOM 5354 C CA . PHE D 2 79 ? 33.402 -62.933 97.627 1.00 111.91 81 PHE D CA 1
ATOM 5355 C C . PHE D 2 79 ? 32.990 -64.036 96.660 1.00 109.98 81 PHE D C 1
ATOM 5356 O O . PHE D 2 79 ? 33.821 -64.649 95.987 1.00 97.91 81 PHE D O 1
ATOM 5364 N N . HIS D 2 80 ? 31.683 -64.257 96.603 1.00 111.58 82 HIS D N 1
ATOM 5365 C CA . HIS D 2 80 ? 31.067 -65.261 95.746 1.00 112.83 82 HIS D CA 1
ATOM 5366 C C . HIS D 2 80 ? 31.351 -65.081 94.250 1.00 109.99 82 HIS D C 1
ATOM 5367 O O . HIS D 2 80 ? 31.710 -66.025 93.532 1.00 91.24 82 HIS D O 1
ATOM 5374 N N . CYS D 2 81 ? 31.158 -63.854 93.787 1.00 105.05 83 CYS D N 1
ATOM 5375 C CA . CYS D 2 81 ? 31.407 -63.544 92.403 1.00 109.25 83 CYS D CA 1
ATOM 5376 C C . CYS D 2 81 ? 32.921 -63.522 92.088 1.00 109.20 83 CYS D C 1
ATOM 5377 O O . CYS D 2 81 ? 33.378 -64.273 91.215 1.00 117.47 83 CYS D O 1
ATOM 5380 N N . ILE D 2 82 ? 33.701 -62.733 92.819 1.00 95.27 84 ILE D N 1
ATOM 5381 C CA . ILE D 2 82 ? 35.151 -62.650 92.588 1.00 92.54 84 ILE D CA 1
ATOM 5382 C C . ILE D 2 82 ? 35.900 -63.993 92.712 1.00 95.22 84 ILE D C 1
ATOM 5383 O O . ILE D 2 82 ? 36.850 -64.264 91.969 1.00 90.58 84 ILE D O 1
ATOM 5388 N N . SER D 2 83 ? 35.503 -64.827 93.661 1.00 93.11 85 SER D N 1
ATOM 5389 C CA . SER D 2 83 ? 36.176 -66.102 93.803 1.00 112.00 85 SER D CA 1
ATOM 5390 C C . SER D 2 83 ? 35.895 -66.990 92.601 1.00 106.72 85 SER D C 1
ATOM 5391 O O . SER D 2 83 ? 36.777 -67.705 92.130 1.00 106.73 85 SER D O 1
ATOM 5394 N N . ARG D 2 84 ? 34.665 -66.944 92.102 1.00 105.60 86 ARG D N 1
ATOM 5395 C CA . ARG D 2 84 ? 34.297 -67.802 90.986 1.00 105.54 86 ARG D CA 1
ATOM 5396 C C . ARG D 2 84 ? 34.927 -67.290 89.698 1.00 103.01 86 ARG D C 1
ATOM 5397 O O . ARG D 2 84 ? 35.213 -68.064 88.783 1.00 106.19 86 ARG D O 1
ATOM 5405 N N . TRP D 2 85 ? 35.165 -65.984 89.639 1.00 100.38 87 TRP D N 1
ATOM 5406 C CA . TRP D 2 85 ? 35.938 -65.411 88.542 1.00 103.01 87 TRP D CA 1
ATOM 5407 C C . TRP D 2 85 ? 37.411 -65.832 88.610 1.00 108.40 87 TRP D C 1
ATOM 5408 O O . TRP D 2 85 ? 38.073 -66.030 87.586 1.00 112.80 87 TRP D O 1
ATOM 5419 N N . LEU D 2 86 ? 37.926 -65.946 89.826 1.00 105.75 88 LEU D N 1
ATOM 5420 C CA . LEU D 2 86 ? 39.319 -66.308 90.017 1.00 114.03 88 LEU D CA 1
ATOM 5421 C C . LEU D 2 86 ? 39.509 -67.808 89.889 1.00 124.56 88 LEU D C 1
ATOM 5422 O O . LEU D 2 86 ? 40.633 -68.305 89.994 1.00 138.99 88 LEU D O 1
ATOM 5427 N N . LYS D 2 87 ? 38.417 -68.535 89.679 1.00 120.67 89 LYS D N 1
ATOM 5428 C CA . LYS D 2 87 ? 38.509 -69.980 89.526 1.00 128.88 89 LYS D CA 1
ATOM 5429 C C . LYS D 2 87 ? 39.436 -70.280 88.352 1.00 143.86 89 LYS D C 1
ATOM 5430 O O . LYS D 2 87 ? 40.399 -71.045 88.464 1.00 150.56 89 LYS D O 1
ATOM 5436 N N . THR D 2 88 ? 39.114 -69.655 87.225 1.00 148.02 90 THR D N 1
ATOM 5437 C CA . THR D 2 88 ? 39.862 -69.783 85.984 1.00 154.88 90 THR D CA 1
ATOM 5438 C C . THR D 2 88 ? 40.850 -68.630 85.726 1.00 147.10 90 THR D C 1
ATOM 5439 O O . THR D 2 88 ? 41.620 -68.678 84.765 1.00 145.84 90 THR D O 1
ATOM 5443 N N . ARG D 2 89 ? 40.832 -67.604 86.579 1.00 140.49 91 ARG D N 1
ATOM 5444 C CA . ARG D 2 89 ? 41.646 -66.399 86.357 1.00 139.55 91 ARG D CA 1
ATOM 5445 C C . ARG D 2 89 ? 42.462 -65.923 87.561 1.00 147.59 91 ARG D C 1
ATOM 5446 O O . ARG D 2 89 ? 42.039 -66.048 88.709 1.00 154.02 91 ARG D O 1
ATOM 5454 N N . GLN D 2 90 ? 43.626 -65.347 87.274 1.00 149.17 92 GLN D N 1
ATOM 5455 C CA . GLN D 2 90 ? 44.564 -64.900 88.301 1.00 147.43 92 GLN D CA 1
ATOM 5456 C C . GLN D 2 90 ? 44.436 -63.416 88.654 1.00 129.17 92 GLN D C 1
ATOM 5457 O O . GLN D 2 90 ? 45.154 -62.932 89.520 1.00 134.61 92 GLN D O 1
ATOM 5463 N N . VAL D 2 91 ? 43.536 -62.687 88.002 1.00 115.67 93 VAL D N 1
ATOM 5464 C CA . VAL D 2 91 ? 43.598 -61.222 88.052 1.00 115.76 93 VAL D CA 1
ATOM 5465 C C . VAL D 2 91 ? 42.296 -60.531 88.493 1.00 106.90 93 VAL D C 1
ATOM 5466 O O . VAL D 2 91 ? 41.301 -61.184 88.800 1.00 111.60 93 VAL D O 1
ATOM 5470 N N . CYS D 2 92 ? 42.326 -59.201 88.537 1.00 93.89 94 CYS D N 1
ATOM 5471 C CA . CYS D 2 92 ? 41.135 -58.390 88.753 1.00 85.17 94 CYS D CA 1
ATOM 5472 C C . CYS D 2 92 ? 40.516 -58.023 87.409 1.00 92.71 94 CYS D C 1
ATOM 5473 O O . CYS D 2 92 ? 41.232 -57.663 86.469 1.00 102.15 94 CYS D O 1
ATOM 5476 N N . PRO D 2 93 ? 39.184 -58.154 87.302 1.00 90.44 95 PRO D N 1
ATOM 5477 C CA . PRO D 2 93 ? 38.363 -57.794 86.135 1.00 86.21 95 PRO D CA 1
ATOM 5478 C C . PRO D 2 93 ? 38.379 -56.317 85.745 1.00 95.96 95 PRO D C 1
ATOM 5479 O O . PRO D 2 93 ? 38.546 -56.023 84.560 1.00 117.32 95 PRO D O 1
ATOM 5483 N N . LEU D 2 94 ? 38.207 -55.403 86.691 1.00 95.46 96 LEU D N 1
ATOM 5484 C CA . LEU D 2 94 ? 38.234 -53.982 86.351 1.00 103.35 96 LEU D CA 1
ATOM 5485 C C . LEU D 2 94 ? 39.670 -53.519 86.041 1.00 109.90 96 LEU D C 1
ATOM 5486 O O . LEU D 2 94 ? 39.896 -52.568 85.278 1.00 106.95 96 LEU D O 1
ATOM 5491 N N . ASP D 2 95 ? 40.638 -54.230 86.613 1.00 134.23 97 ASP D N 1
ATOM 5492 C CA . ASP D 2 95 ? 42.027 -53.764 86.696 1.00 123.24 97 ASP D CA 1
ATOM 5493 C C . ASP D 2 95 ? 42.984 -54.393 85.704 1.00 113.93 97 ASP D C 1
ATOM 5494 O O . ASP D 2 95 ? 43.654 -53.696 84.956 1.00 105.01 97 ASP D O 1
ATOM 5499 N N . ASN D 2 96 ? 43.087 -55.717 85.770 1.00 113.45 98 ASN D N 1
ATOM 5500 C CA . ASN D 2 96 ? 44.272 -56.442 85.324 1.00 109.35 98 ASN D CA 1
ATOM 5501 C C . ASN D 2 96 ? 45.507 -55.992 86.110 1.00 117.29 98 ASN D C 1
ATOM 5502 O O . ASN D 2 96 ? 46.639 -56.001 85.608 1.00 118.35 98 ASN D O 1
ATOM 5507 N N . ARG D 2 97 ? 45.241 -55.541 87.336 1.00 120.17 99 ARG D N 1
ATOM 5508 C CA . ARG D 2 97 ? 46.190 -55.580 88.435 1.00 117.57 99 ARG D CA 1
ATOM 5509 C C . ARG D 2 97 ? 45.934 -56.941 89.055 1.00 128.22 99 ARG D C 1
ATOM 5510 O O . ARG D 2 97 ? 44.779 -57.328 89.204 1.00 129.55 99 ARG D O 1
ATOM 5518 N N . GLU D 2 98 ? 46.982 -57.667 89.434 1.00 139.64 100 GLU D N 1
ATOM 5519 C CA . GLU D 2 98 ? 46.776 -59.025 89.941 1.00 144.15 100 GLU D CA 1
ATOM 5520 C C . GLU D 2 98 ? 45.995 -59.021 91.266 1.00 123.38 100 GLU D C 1
ATOM 5521 O O . GLU D 2 98 ? 45.934 -58.007 91.971 1.00 115.34 100 GLU D O 1
ATOM 5527 N N . TRP D 2 99 ? 45.369 -60.145 91.588 1.00 112.71 101 TRP D N 1
ATOM 5528 C CA . TRP D 2 99 ? 44.477 -60.169 92.728 1.00 113.28 101 TRP D CA 1
ATOM 5529 C C . TRP D 2 99 ? 45.140 -60.635 94.018 1.00 125.96 101 TRP D C 1
ATOM 5530 O O . TRP D 2 99 ? 45.854 -61.633 94.041 1.00 134.01 101 TRP D O 1
ATOM 5541 N N . GLU D 2 100 ? 44.918 -59.882 95.086 1.00 126.27 102 GLU D N 1
ATOM 5542 C CA . GLU D 2 100 ? 45.040 -60.423 96.431 1.00 139.59 102 GLU D CA 1
ATOM 5543 C C . GLU D 2 100 ? 44.125 -59.655 97.374 1.00 136.69 102 GLU D C 1
ATOM 5544 O O . GLU D 2 100 ? 43.989 -58.435 97.268 1.00 141.72 102 GLU D O 1
ATOM 5550 N N . PHE D 2 101 ? 43.515 -60.373 98.307 1.00 127.04 103 PHE D N 1
ATOM 5551 C CA . PHE D 2 101 ? 42.474 -59.799 99.149 1.00 123.01 103 PHE D CA 1
ATOM 5552 C C . PHE D 2 101 ? 43.036 -58.904 100.256 1.00 122.46 103 PHE D C 1
ATOM 5553 O O . PHE D 2 101 ? 44.234 -58.651 100.299 1.00 131.41 103 PHE D O 1
ATOM 5561 N N . GLN D 2 102 ? 42.165 -58.424 101.139 1.00 118.99 104 GLN D N 1
ATOM 5562 C CA . GLN D 2 102 ? 42.601 -57.582 102.248 1.00 138.78 104 GLN D CA 1
ATOM 5563 C C . GLN D 2 102 ? 42.290 -58.243 103.595 1.00 151.11 104 GLN D C 1
ATOM 5564 O O . GLN D 2 102 ? 43.047 -58.141 104.568 1.00 152.09 104 GLN D O 1
ATOM 5570 N N . MET E 3 3 ? 3.886 -96.678 -15.035 1.00 125.87 1 MET E N 1
ATOM 5571 C CA . MET E 3 3 ? 3.129 -97.194 -13.899 1.00 126.44 1 MET E CA 1
ATOM 5572 C C . MET E 3 3 ? 1.813 -96.445 -13.701 1.00 127.38 1 MET E C 1
ATOM 5573 O O . MET E 3 3 ? 0.784 -97.064 -13.437 1.00 132.24 1 MET E O 1
ATOM 5578 N N . ALA E 3 4 ? 1.843 -95.121 -13.843 1.00 118.37 2 ALA E N 1
ATOM 5579 C CA . ALA E 3 4 ? 0.671 -94.292 -13.556 1.00 109.74 2 ALA E CA 1
ATOM 5580 C C . ALA E 3 4 ? -0.529 -94.685 -14.404 1.00 117.97 2 ALA E C 1
ATOM 5581 O O . ALA E 3 4 ? -1.677 -94.547 -13.975 1.00 118.74 2 ALA E O 1
ATOM 5583 N N . VAL E 3 5 ? -0.264 -95.170 -15.613 1.00 125.24 3 VAL E N 1
ATOM 5584 C CA . VAL E 3 5 ? -1.322 -95.719 -16.455 1.00 124.76 3 VAL E CA 1
ATOM 5585 C C . VAL E 3 5 ? -1.990 -96.896 -15.744 1.00 125.77 3 VAL E C 1
ATOM 5586 O O . VAL E 3 5 ? -3.209 -96.932 -15.602 1.00 129.27 3 VAL E O 1
ATOM 5590 N N . GLU E 3 6 ? -1.183 -97.847 -15.288 1.00 123.53 4 GLU E N 1
ATOM 5591 C CA . GLU E 3 6 ? -1.705 -98.997 -14.567 1.00 126.70 4 GLU E CA 1
ATOM 5592 C C . GLU E 3 6 ? -2.596 -98.551 -13.414 1.00 127.15 4 GLU E C 1
ATOM 5593 O O . GLU E 3 6 ? -3.667 -99.118 -13.181 1.00 130.46 4 GLU E O 1
ATOM 5599 N N . GLU E 3 7 ? -2.153 -97.530 -12.692 1.00 126.97 5 GLU E N 1
ATOM 5600 C CA . GLU E 3 7 ? -2.948 -97.003 -11.596 1.00 132.49 5 GLU E CA 1
ATOM 5601 C C . GLU E 3 7 ? -4.268 -96.475 -12.128 1.00 124.03 5 GLU E C 1
ATOM 5602 O O . GLU E 3 7 ? -5.322 -96.756 -11.561 1.00 134.49 5 GLU E O 1
ATOM 5608 N N . LEU E 3 8 ? -4.208 -95.721 -13.222 1.00 108.76 6 LEU E N 1
ATOM 5609 C CA . LEU E 3 8 ? -5.412 -95.136 -13.818 1.00 101.97 6 LEU E CA 1
ATOM 5610 C C . LEU E 3 8 ? -6.432 -96.195 -14.184 1.00 104.34 6 LEU E C 1
ATOM 5611 O O . LEU E 3 8 ? -7.616 -96.044 -13.900 1.00 110.91 6 LEU E O 1
ATOM 5616 N N . GLN E 3 9 ? -5.971 -97.263 -14.821 1.00 107.11 7 GLN E N 1
ATOM 5617 C CA . GLN E 3 9 ? -6.844 -98.377 -15.153 1.00 118.64 7 GLN E CA 1
ATOM 5618 C C . GLN E 3 9 ? -7.409 -99.054 -13.893 1.00 123.63 7 GLN E C 1
ATOM 5619 O O . GLN E 3 9 ? -8.588 -99.398 -13.852 1.00 128.64 7 GLN E O 1
ATOM 5625 N N . SER E 3 10 ? -6.567 -99.219 -12.872 1.00 118.42 8 SER E N 1
ATOM 5626 C CA . SER E 3 10 ? -6.975 -99.782 -11.576 1.00 121.85 8 SER E CA 1
ATOM 5627 C C . SER E 3 10 ? -8.113 -98.986 -10.890 1.00 123.93 8 SER E C 1
ATOM 5628 O O . SER E 3 10 ? -9.074 -99.565 -10.344 1.00 117.08 8 SER E O 1
ATOM 5631 N N . ILE E 3 11 ? -8.000 -97.659 -10.948 1.00 128.31 9 ILE E N 1
ATOM 5632 C CA . ILE E 3 11 ? -9.038 -96.737 -10.477 1.00 130.57 9 ILE E CA 1
ATOM 5633 C C . ILE E 3 11 ? -10.285 -96.778 -11.374 1.00 129.16 9 ILE E C 1
ATOM 5634 O O . ILE E 3 11 ? -11.414 -96.702 -10.878 1.00 139.45 9 ILE E O 1
ATOM 5639 N N . ILE E 3 12 ? -10.089 -96.898 -12.686 1.00 112.80 10 ILE E N 1
ATOM 5640 C CA . ILE E 3 12 ? -11.228 -97.106 -13.572 1.00 106.05 10 ILE E CA 1
ATOM 5641 C C . ILE E 3 12 ? -12.006 -98.357 -13.144 1.00 118.86 10 ILE E C 1
ATOM 5642 O O . ILE E 3 12 ? -13.099 -98.247 -12.595 1.00 129.74 10 ILE E O 1
ATOM 5647 N N . LYS E 3 13 ? -11.425 -99.538 -13.348 1.00 115.79 11 LYS E N 1
ATOM 5648 C CA . LYS E 3 13 ? -12.113 -100.795 -13.046 1.00 118.04 11 LYS E CA 1
ATOM 5649 C C . LYS E 3 13 ? -12.627 -100.841 -11.599 1.00 120.58 11 LYS E C 1
ATOM 5650 O O . LYS E 3 13 ? -13.551 -101.598 -11.285 1.00 116.39 11 LYS E O 1
ATOM 5656 N N . ARG E 3 14 ? -12.020 -100.044 -10.720 1.00 129.08 12 ARG E N 1
ATOM 5657 C CA . ARG E 3 14 ? -12.471 -99.960 -9.334 1.00 136.98 12 ARG E CA 1
ATOM 5658 C C . ARG E 3 14 ? -13.788 -99.205 -9.231 1.00 134.16 12 ARG E C 1
ATOM 5659 O O . ARG E 3 14 ? -14.729 -99.645 -8.566 1.00 136.00 12 ARG E O 1
ATOM 5667 N N . CYS E 3 15 ? -13.836 -98.056 -9.894 1.00 136.57 13 CYS E N 1
ATOM 5668 C CA . CYS E 3 15 ? -15.001 -97.181 -9.844 1.00 143.62 13 CYS E CA 1
ATOM 5669 C C . CYS E 3 15 ? -16.035 -97.473 -10.946 1.00 147.18 13 CYS E C 1
ATOM 5670 O O . CYS E 3 15 ? -17.117 -96.878 -10.960 1.00 150.77 13 CYS E O 1
ATOM 5673 N N . GLN E 3 16 ? -15.714 -98.386 -11.865 1.00 144.89 14 GLN E N 1
ATOM 5674 C CA . GLN E 3 16 ? -16.586 -98.625 -13.027 1.00 137.21 14 GLN E CA 1
ATOM 5675 C C . GLN E 3 16 ? -17.755 -99.559 -12.707 1.00 136.98 14 GLN E C 1
ATOM 5676 O O . GLN E 3 16 ? -18.650 -99.757 -13.530 1.00 136.28 14 GLN E O 1
ATOM 5682 N N . ILE E 3 17 ? -17.749 -100.116 -11.505 1.00 137.62 15 ILE E N 1
ATOM 5683 C CA . ILE E 3 17 ? -18.902 -100.855 -11.008 1.00 148.07 15 ILE E CA 1
ATOM 5684 C C . ILE E 3 17 ? -20.019 -99.926 -10.529 1.00 165.38 15 ILE E C 1
ATOM 5685 O O . ILE E 3 17 ? -21.196 -100.133 -10.832 1.00 173.81 15 ILE E O 1
ATOM 5690 N N . LEU E 3 18 ? -19.625 -98.894 -9.788 1.00 168.34 16 LEU E N 1
ATOM 5691 C CA . LEU E 3 18 ? -20.508 -98.190 -8.853 1.00 164.93 16 LEU E CA 1
ATOM 5692 C C . LEU E 3 18 ? -21.551 -97.224 -9.405 1.00 159.30 16 LEU E C 1
ATOM 5693 O O . LEU E 3 18 ? -21.628 -96.952 -10.605 1.00 151.67 16 LEU E O 1
ATOM 5698 N N . GLU E 3 19 ? -22.327 -96.696 -8.463 1.00 161.83 17 GLU E N 1
ATOM 5699 C CA . GLU E 3 19 ? -23.237 -95.584 -8.669 1.00 154.69 17 GLU E CA 1
ATOM 5700 C C . GLU E 3 19 ? -23.761 -95.085 -7.319 1.00 150.84 17 GLU E C 1
ATOM 5701 O O . GLU E 3 19 ? -23.388 -95.597 -6.263 1.00 147.13 17 GLU E O 1
ATOM 5707 N N . GLY E 3 29 ? -10.873 -88.383 -7.359 1.00 146.76 27 GLY E N 1
ATOM 5708 C CA . GLY E 3 29 ? -9.974 -87.364 -6.841 1.00 153.12 27 GLY E CA 1
ATOM 5709 C C . GLY E 3 29 ? -8.507 -87.672 -7.088 1.00 154.89 27 GLY E C 1
ATOM 5710 O O . GLY E 3 29 ? -7.774 -86.842 -7.635 1.00 150.15 27 GLY E O 1
ATOM 5711 N N . LEU E 3 30 ? -8.068 -88.851 -6.653 1.00 159.47 28 LEU E N 1
ATOM 5712 C CA . LEU E 3 30 ? -6.777 -89.373 -7.082 1.00 159.43 28 LEU E CA 1
ATOM 5713 C C . LEU E 3 30 ? -6.919 -89.636 -8.556 1.00 154.63 28 LEU E C 1
ATOM 5714 O O . LEU E 3 30 ? -5.971 -89.516 -9.328 1.00 154.13 28 LEU E O 1
ATOM 5719 N N . PHE E 3 31 ? -8.137 -89.987 -8.940 1.00 150.67 29 PHE E N 1
ATOM 5720 C CA . PHE E 3 31 ? -8.462 -90.178 -10.339 1.00 145.61 29 PHE E CA 1
ATOM 5721 C C . PHE E 3 31 ? -7.918 -89.014 -11.167 1.00 141.04 29 PHE E C 1
ATOM 5722 O O . PHE E 3 31 ? -7.413 -89.207 -12.275 1.00 131.06 29 PHE E O 1
ATOM 5730 N N . GLN E 3 32 ? -8.017 -87.804 -10.627 1.00 144.74 30 GLN E N 1
ATOM 5731 C CA . GLN E 3 32 ? -7.520 -86.636 -11.338 1.00 143.07 30 GLN E CA 1
ATOM 5732 C C . GLN E 3 32 ? -6.012 -86.716 -11.455 1.00 129.61 30 GLN E C 1
ATOM 5733 O O . GLN E 3 32 ? -5.439 -86.432 -12.516 1.00 119.62 30 GLN E O 1
ATOM 5739 N N . LEU E 3 33 ? -5.388 -87.097 -10.340 1.00 125.58 31 LEU E N 1
ATOM 5740 C CA . LEU E 3 33 ? -3.933 -87.199 -10.227 1.00 128.36 31 LEU E CA 1
ATOM 5741 C C . LEU E 3 33 ? -3.309 -88.193 -11.220 1.00 122.58 31 LEU E C 1
ATOM 5742 O O . LEU E 3 33 ? -2.369 -87.849 -11.946 1.00 124.32 31 LEU E O 1
ATOM 5747 N N . ALA E 3 34 ? -3.815 -89.421 -11.262 1.00 115.68 32 ALA E N 1
ATOM 5748 C CA . ALA E 3 34 ? -3.301 -90.374 -12.239 1.00 112.92 32 ALA E CA 1
ATOM 5749 C C . ALA E 3 34 ? -3.429 -89.784 -13.651 1.00 112.13 32 ALA E C 1
ATOM 5750 O O . ALA E 3 34 ? -2.584 -90.028 -14.508 1.00 111.42 32 ALA E O 1
ATOM 5752 N N . GLY E 3 35 ? -4.476 -88.992 -13.876 1.00 112.43 33 GLY E N 1
ATOM 5753 C CA . GLY E 3 35 ? -4.620 -88.262 -15.121 1.00 110.00 33 GLY E CA 1
ATOM 5754 C C . GLY E 3 35 ? -3.460 -87.310 -15.354 1.00 108.20 33 GLY E C 1
ATOM 5755 O O . GLY E 3 35 ? -2.772 -87.388 -16.381 1.00 104.61 33 GLY E O 1
ATOM 5756 N N . GLN E 3 36 ? -3.217 -86.423 -14.394 1.00 107.46 34 GLN E N 1
ATOM 5757 C CA . GLN E 3 36 ? -2.111 -85.496 -14.543 1.00 113.61 34 GLN E CA 1
ATOM 5758 C C . GLN E 3 36 ? -0.877 -86.292 -14.938 1.00 115.79 34 GLN E C 1
ATOM 5759 O O . GLN E 3 36 ? -0.294 -86.049 -15.996 1.00 112.48 34 GLN E O 1
ATOM 5765 N N . ARG E 3 37 ? -0.513 -87.273 -14.113 1.00 117.81 35 ARG E N 1
ATOM 5766 C CA . ARG E 3 37 ? 0.700 -88.054 -14.343 1.00 108.84 35 ARG E CA 1
ATOM 5767 C C . ARG E 3 37 ? 0.732 -88.634 -15.755 1.00 107.20 35 ARG E C 1
ATOM 5768 O O . ARG E 3 37 ? 1.624 -88.310 -16.542 1.00 109.76 35 ARG E O 1
ATOM 5776 N N . CYS E 3 38 ? -0.242 -89.480 -16.075 1.00 108.18 36 CYS E N 1
ATOM 5777 C CA . CYS E 3 38 ? -0.304 -90.110 -17.395 1.00 110.37 36 CYS E CA 1
ATOM 5778 C C . CYS E 3 38 ? -0.045 -89.078 -18.490 1.00 118.94 36 CYS E C 1
ATOM 5779 O O . CYS E 3 38 ? 0.795 -89.286 -19.372 1.00 120.28 36 CYS E O 1
ATOM 5782 N N . ILE E 3 39 ? -0.746 -87.952 -18.409 1.00 124.79 37 ILE E N 1
ATOM 5783 C CA . ILE E 3 39 ? -0.538 -86.857 -19.356 1.00 127.55 37 ILE E CA 1
ATOM 5784 C C . ILE E 3 39 ? 0.899 -86.306 -19.369 1.00 130.95 37 ILE E C 1
ATOM 5785 O O . ILE E 3 39 ? 1.446 -86.036 -20.435 1.00 130.17 37 ILE E O 1
ATOM 5790 N N . GLU E 3 40 ? 1.514 -86.163 -18.197 1.00 137.15 38 GLU E N 1
ATOM 5791 C CA . GLU E 3 40 ? 2.852 -85.586 -18.113 1.00 147.45 38 GLU E CA 1
ATOM 5792 C C . GLU E 3 40 ? 3.852 -86.592 -18.691 1.00 156.96 38 GLU E C 1
ATOM 5793 O O . GLU E 3 40 ? 3.467 -87.722 -19.008 1.00 154.14 38 GLU E O 1
ATOM 5799 N N . GLU E 3 41 ? 5.130 -86.217 -18.790 1.00 173.77 39 GLU E N 1
ATOM 5800 C CA . GLU E 3 41 ? 5.988 -86.778 -19.851 1.00 180.86 39 GLU E CA 1
ATOM 5801 C C . GLU E 3 41 ? 5.934 -88.303 -19.832 1.00 190.84 39 GLU E C 1
ATOM 5802 O O . GLU E 3 41 ? 6.262 -88.947 -18.843 1.00 192.06 39 GLU E O 1
ATOM 5808 N N . GLY E 3 42 ? 5.523 -88.854 -20.968 1.00 196.13 40 GLY E N 1
ATOM 5809 C CA . GLY E 3 42 ? 5.018 -90.209 -21.045 1.00 193.73 40 GLY E CA 1
ATOM 5810 C C . GLY E 3 42 ? 3.929 -90.302 -22.107 1.00 189.09 40 GLY E C 1
ATOM 5811 O O . GLY E 3 42 ? 3.849 -89.454 -22.996 1.00 188.70 40 GLY E O 1
ATOM 5812 N N . HIS E 3 43 ? 3.081 -91.323 -22.000 1.00 182.93 41 HIS E N 1
ATOM 5813 C CA . HIS E 3 43 ? 2.079 -91.628 -23.020 1.00 172.99 41 HIS E CA 1
ATOM 5814 C C . HIS E 3 43 ? 0.761 -90.871 -22.860 1.00 154.43 41 HIS E C 1
ATOM 5815 O O . HIS E 3 43 ? 0.052 -91.046 -21.877 1.00 149.71 41 HIS E O 1
ATOM 5822 N N . THR E 3 44 ? 0.429 -90.050 -23.848 1.00 148.34 42 THR E N 1
ATOM 5823 C CA . THR E 3 44 ? -0.929 -89.542 -23.997 1.00 144.13 42 THR E CA 1
ATOM 5824 C C . THR E 3 44 ? -1.743 -90.559 -24.813 1.00 141.52 42 THR E C 1
ATOM 5825 O O . THR E 3 44 ? -2.968 -90.477 -24.906 1.00 135.58 42 THR E O 1
ATOM 5829 N N . ASP E 3 45 ? -1.040 -91.511 -25.416 1.00 145.48 43 ASP E N 1
ATOM 5830 C CA . ASP E 3 45 ? -1.669 -92.512 -26.278 1.00 151.56 43 ASP E CA 1
ATOM 5831 C C . ASP E 3 45 ? -2.739 -93.351 -25.576 1.00 146.09 43 ASP E C 1
ATOM 5832 O O . ASP E 3 45 ? -3.915 -93.294 -25.935 1.00 138.58 43 ASP E O 1
ATOM 5837 N N . GLN E 3 46 ? -2.312 -94.130 -24.583 1.00 145.99 44 GLN E N 1
ATOM 5838 C CA . GLN E 3 46 ? -3.189 -95.051 -23.852 1.00 139.52 44 GLN E CA 1
ATOM 5839 C C . GLN E 3 46 ? -4.336 -94.351 -23.099 1.00 128.97 44 GLN E C 1
ATOM 5840 O O . GLN E 3 46 ? -5.313 -94.989 -22.703 1.00 119.97 44 GLN E O 1
ATOM 5846 N N . LEU E 3 47 ? -4.215 -93.044 -22.900 1.00 125.05 45 LEU E N 1
ATOM 5847 C CA . LEU E 3 47 ? -5.304 -92.271 -22.324 1.00 118.92 45 LEU E CA 1
ATOM 5848 C C . LEU E 3 47 ? -6.459 -92.229 -23.331 1.00 127.19 45 LEU E C 1
ATOM 5849 O O . LEU E 3 47 ? -7.617 -92.539 -23.014 1.00 127.89 45 LEU E O 1
ATOM 5854 N N . LEU E 3 48 ? -6.125 -91.853 -24.559 1.00 132.02 46 LEU E N 1
ATOM 5855 C CA . LEU E 3 48 ? -7.090 -91.861 -25.647 1.00 135.65 46 LEU E CA 1
ATOM 5856 C C . LEU E 3 48 ? -7.542 -93.283 -25.985 1.00 145.93 46 LEU E C 1
ATOM 5857 O O . LEU E 3 48 ? -8.710 -93.513 -26.288 1.00 154.36 46 LEU E O 1
ATOM 5862 N N . GLU E 3 49 ? -6.610 -94.229 -25.928 1.00 141.67 47 GLU E N 1
ATOM 5863 C CA . GLU E 3 49 ? -6.908 -95.641 -26.141 1.00 147.86 47 GLU E CA 1
ATOM 5864 C C . GLU E 3 49 ? -7.895 -96.149 -25.079 1.00 151.77 47 GLU E C 1
ATOM 5865 O O . GLU E 3 49 ? -8.595 -97.145 -25.289 1.00 154.30 47 GLU E O 1
ATOM 5871 N N . ILE E 3 50 ? -7.920 -95.467 -23.933 1.00 149.22 48 ILE E N 1
ATOM 5872 C CA . ILE E 3 50 ? -8.870 -95.735 -22.843 1.00 143.11 48 ILE E CA 1
ATOM 5873 C C . ILE E 3 50 ? -10.251 -95.114 -23.073 1.00 144.31 48 ILE E C 1
ATOM 5874 O O . ILE E 3 50 ? -11.290 -95.752 -22.852 1.00 143.09 48 ILE E O 1
ATOM 5879 N N . ILE E 3 51 ? -10.245 -93.851 -23.491 1.00 144.42 49 ILE E N 1
ATOM 5880 C CA . ILE E 3 51 ? -11.484 -93.117 -23.738 1.00 145.83 49 ILE E CA 1
ATOM 5881 C C . ILE E 3 51 ? -12.244 -93.621 -24.978 1.00 160.29 49 ILE E C 1
ATOM 5882 O O . ILE E 3 51 ? -13.469 -93.761 -24.955 1.00 162.83 49 ILE E O 1
ATOM 5887 N N . GLN E 3 52 ? -11.515 -93.893 -26.056 1.00 166.56 50 GLN E N 1
ATOM 5888 C CA . GLN E 3 52 ? -12.114 -94.432 -27.276 1.00 173.16 50 GLN E CA 1
ATOM 5889 C C . GLN E 3 52 ? -12.637 -95.850 -27.027 1.00 181.15 50 GLN E C 1
ATOM 5890 O O . GLN E 3 52 ? -12.237 -96.500 -26.061 1.00 182.03 50 GLN E O 1
ATOM 5896 N N . ASN E 3 53 ? -13.539 -96.315 -27.889 1.00 188.11 51 ASN E N 1
ATOM 5897 C CA . ASN E 3 53 ? -14.351 -97.503 -27.610 1.00 196.62 51 ASN E CA 1
ATOM 5898 C C . ASN E 3 53 ? -15.511 -97.106 -26.701 1.00 202.47 51 ASN E C 1
ATOM 5899 O O . ASN E 3 53 ? -16.376 -97.924 -26.380 1.00 204.09 51 ASN E O 1
ATOM 5904 N N . GLU E 3 54 ? -15.490 -95.841 -26.280 1.00 204.03 52 GLU E N 1
ATOM 5905 C CA . GLU E 3 54 ? -16.564 -95.210 -25.512 1.00 204.55 52 GLU E CA 1
ATOM 5906 C C . GLU E 3 54 ? -17.045 -96.068 -24.342 1.00 204.31 52 GLU E C 1
ATOM 5907 O O . GLU E 3 54 ? -18.233 -96.098 -24.025 1.00 213.61 52 GLU E O 1
ATOM 5913 N N . LYS E 3 55 ? -16.102 -96.776 -23.728 1.00 189.48 53 LYS E N 1
ATOM 5914 C CA . LYS E 3 55 ? -16.318 -97.449 -22.457 1.00 176.95 53 LYS E CA 1
ATOM 5915 C C . LYS E 3 55 ? -15.234 -96.991 -21.484 1.00 179.87 53 LYS E C 1
ATOM 5916 O O . LYS E 3 55 ? -14.048 -97.038 -21.808 1.00 175.82 53 LYS E O 1
ATOM 5922 N N . ASN E 3 56 ? -15.636 -96.547 -20.298 1.00 184.36 54 ASN E N 1
ATOM 5923 C CA . ASN E 3 56 ? -17.040 -96.501 -19.917 1.00 184.48 54 ASN E CA 1
ATOM 5924 C C . ASN E 3 56 ? -17.563 -95.069 -19.879 1.00 175.18 54 ASN E C 1
ATOM 5925 O O . ASN E 3 56 ? -16.939 -94.179 -19.302 1.00 176.59 54 ASN E O 1
ATOM 5930 N N . LYS E 3 57 ? -18.715 -94.861 -20.506 1.00 160.85 55 LYS E N 1
ATOM 5931 C CA . LYS E 3 57 ? -19.322 -93.540 -20.618 1.00 148.20 55 LYS E CA 1
ATOM 5932 C C . LYS E 3 57 ? -19.679 -92.948 -19.258 1.00 144.49 55 LYS E C 1
ATOM 5933 O O . LYS E 3 57 ? -19.547 -91.743 -19.043 1.00 149.36 55 LYS E O 1
ATOM 5939 N N . VAL E 3 58 ? -20.141 -93.797 -18.348 1.00 134.63 56 VAL E N 1
ATOM 5940 C CA . VAL E 3 58 ? -20.670 -93.340 -17.068 1.00 129.99 56 VAL E CA 1
ATOM 5941 C C . VAL E 3 58 ? -19.646 -92.590 -16.216 1.00 135.92 56 VAL E C 1
ATOM 5942 O O . VAL E 3 58 ? -19.983 -91.587 -15.589 1.00 136.71 56 VAL E O 1
ATOM 5946 N N . ILE E 3 59 ? -18.404 -93.065 -16.186 1.00 132.48 57 ILE E N 1
ATOM 5947 C CA . ILE E 3 59 ? -17.384 -92.394 -15.384 1.00 125.10 57 ILE E CA 1
ATOM 5948 C C . ILE E 3 59 ? -16.900 -91.144 -16.100 1.00 122.04 57 ILE E C 1
ATOM 5949 O O . ILE E 3 59 ? -16.964 -90.034 -15.567 1.00 128.29 57 ILE E O 1
ATOM 5954 N N . ILE E 3 60 ? -16.408 -91.331 -17.320 1.00 107.51 58 ILE E N 1
ATOM 5955 C CA . ILE E 3 60 ? -15.941 -90.205 -18.115 1.00 104.52 58 ILE E CA 1
ATOM 5956 C C . ILE E 3 60 ? -17.046 -89.144 -18.219 1.00 109.39 58 ILE E C 1
ATOM 5957 O O . ILE E 3 60 ? -16.765 -87.949 -18.303 1.00 105.90 58 ILE E O 1
ATOM 5962 N N . LYS E 3 61 ? -18.300 -89.589 -18.216 1.00 125.51 59 LYS E N 1
ATOM 5963 C CA . LYS E 3 61 ? -19.447 -88.692 -18.078 1.00 144.35 59 LYS E CA 1
ATOM 5964 C C . LYS E 3 61 ? -19.379 -87.912 -16.762 1.00 150.94 59 LYS E C 1
ATOM 5965 O O . LYS E 3 61 ? -19.232 -86.686 -16.755 1.00 157.00 59 LYS E O 1
ATOM 5971 N N . ASN E 3 62 ? -19.481 -88.645 -15.657 1.00 149.40 60 ASN E N 1
ATOM 5972 C CA . ASN E 3 62 ? -19.528 -88.068 -14.317 1.00 148.90 60 ASN E CA 1
ATOM 5973 C C . ASN E 3 62 ? -18.162 -87.653 -13.743 1.00 145.87 60 ASN E C 1
ATOM 5974 O O . ASN E 3 62 ? -18.093 -86.947 -12.730 1.00 147.33 60 ASN E O 1
ATOM 5979 N N . MET E 3 63 ? -17.079 -88.085 -14.384 1.00 141.42 61 MET E N 1
ATOM 5980 C CA . MET E 3 63 ? -15.732 -87.929 -13.815 1.00 138.16 61 MET E CA 1
ATOM 5981 C C . MET E 3 63 ? -14.730 -87.205 -14.717 1.00 133.67 61 MET E C 1
ATOM 5982 O O . MET E 3 63 ? -14.168 -86.186 -14.331 1.00 133.92 61 MET E O 1
ATOM 5987 N N . GLY E 3 64 ? -14.512 -87.741 -15.915 1.00 132.07 62 GLY E N 1
ATOM 5988 C CA . GLY E 3 64 ? -13.352 -87.409 -16.728 1.00 131.67 62 GLY E CA 1
ATOM 5989 C C . GLY E 3 64 ? -13.098 -85.937 -16.994 1.00 132.68 62 GLY E C 1
ATOM 5990 O O . GLY E 3 64 ? -12.013 -85.572 -17.455 1.00 137.14 62 GLY E O 1
ATOM 5991 N N . TRP E 3 65 ? -14.085 -85.091 -16.725 1.00 130.44 63 TRP E N 1
ATOM 5992 C CA . TRP E 3 65 ? -13.874 -83.651 -16.814 1.00 132.82 63 TRP E CA 1
ATOM 5993 C C . TRP E 3 65 ? -12.619 -83.217 -16.038 1.00 128.08 63 TRP E C 1
ATOM 5994 O O . TRP E 3 65 ? -11.949 -82.258 -16.421 1.00 119.13 63 TRP E O 1
ATOM 6005 N N . ASN E 3 66 ? -12.316 -83.925 -14.947 1.00 130.19 64 ASN E N 1
ATOM 6006 C CA . ASN E 3 66 ? -11.104 -83.679 -14.153 1.00 130.93 64 ASN E CA 1
ATOM 6007 C C . ASN E 3 66 ? -9.823 -83.591 -14.998 1.00 123.86 64 ASN E C 1
ATOM 6008 O O . ASN E 3 66 ? -8.949 -82.760 -14.739 1.00 122.69 64 ASN E O 1
ATOM 6013 N N . LEU E 3 67 ? -9.725 -84.453 -16.009 1.00 114.54 65 LEU E N 1
ATOM 6014 C CA . LEU E 3 67 ? -8.544 -84.525 -16.871 1.00 100.22 65 LEU E CA 1
ATOM 6015 C C . LEU E 3 67 ? -8.380 -83.275 -17.738 1.00 104.33 65 LEU E C 1
ATOM 6016 O O . LEU E 3 67 ? -7.362 -83.102 -18.405 1.00 103.26 65 LEU E O 1
ATOM 6021 N N . VAL E 3 68 ? -9.384 -82.405 -17.732 1.00 110.72 66 VAL E N 1
ATOM 6022 C CA . VAL E 3 68 ? -9.356 -81.235 -18.603 1.00 117.73 66 VAL E CA 1
ATOM 6023 C C . VAL E 3 68 ? -8.159 -80.323 -18.308 1.00 114.17 66 VAL E C 1
ATOM 6024 O O . VAL E 3 68 ? -7.396 -79.978 -19.217 1.00 109.64 66 VAL E O 1
ATOM 6028 N N . GLY E 3 69 ? -7.988 -79.967 -17.035 1.00 110.16 67 GLY E N 1
ATOM 6029 C CA . GLY E 3 69 ? -6.982 -78.998 -16.635 1.00 105.26 67 GLY E CA 1
ATOM 6030 C C . GLY E 3 69 ? -5.573 -79.340 -17.076 1.00 94.85 67 GLY E C 1
ATOM 6031 O O . GLY E 3 69 ? -4.920 -78.542 -17.749 1.00 94.11 67 GLY E O 1
ATOM 6032 N N . PRO E 3 70 ? -5.086 -80.528 -16.695 1.00 89.63 68 PRO E N 1
ATOM 6033 C CA . PRO E 3 70 ? -3.747 -80.927 -17.152 1.00 98.57 68 PRO E CA 1
ATOM 6034 C C . PRO E 3 70 ? -3.650 -80.926 -18.679 1.00 102.90 68 PRO E C 1
ATOM 6035 O O . PRO E 3 70 ? -2.656 -80.457 -19.232 1.00 110.55 68 PRO E O 1
ATOM 6039 N N . VAL E 3 71 ? -4.677 -81.432 -19.351 1.00 93.62 69 VAL E N 1
ATOM 6040 C CA . VAL E 3 71 ? -4.731 -81.324 -20.799 1.00 93.71 69 VAL E CA 1
ATOM 6041 C C . VAL E 3 71 ? -4.622 -79.861 -21.259 1.00 93.65 69 VAL E C 1
ATOM 6042 O O . VAL E 3 71 ? -3.781 -79.532 -22.106 1.00 91.23 69 VAL E O 1
ATOM 6046 N N . VAL E 3 72 ? -5.465 -78.989 -20.705 1.00 88.29 70 VAL E N 1
ATOM 6047 C CA . VAL E 3 72 ? -5.520 -77.588 -21.141 1.00 92.78 70 VAL E CA 1
ATOM 6048 C C . VAL E 3 72 ? -4.233 -76.819 -20.834 1.00 98.39 70 VAL E C 1
ATOM 6049 O O . VAL E 3 72 ? -3.959 -75.773 -21.442 1.00 95.28 70 VAL E O 1
ATOM 6053 N N . ARG E 3 73 ? -3.450 -77.323 -19.881 1.00 107.26 71 ARG E N 1
ATOM 6054 C CA . ARG E 3 73 ? -2.141 -76.727 -19.604 1.00 112.65 71 ARG E CA 1
ATOM 6055 C C . ARG E 3 73 ? -1.121 -77.255 -20.594 1.00 106.67 71 ARG E C 1
ATOM 6056 O O . ARG E 3 73 ? -0.233 -76.526 -21.048 1.00 98.61 71 ARG E O 1
ATOM 6064 N N . CYS E 3 74 ? -1.271 -78.539 -20.915 1.00 108.81 72 CYS E N 1
ATOM 6065 C CA . CYS E 3 74 ? -0.410 -79.210 -21.882 1.00 112.23 72 CYS E CA 1
ATOM 6066 C C . CYS E 3 74 ? -0.717 -78.721 -23.292 1.00 119.47 72 CYS E C 1
ATOM 6067 O O . CYS E 3 74 ? 0.022 -79.009 -24.228 1.00 124.79 72 CYS E O 1
ATOM 6070 N N . LEU E 3 75 ? -1.809 -77.977 -23.434 1.00 119.77 73 LEU E N 1
ATOM 6071 C CA . LEU E 3 75 ? -2.068 -77.237 -24.660 1.00 122.71 73 LEU E CA 1
ATOM 6072 C C . LEU E 3 75 ? -1.472 -75.835 -24.505 1.00 125.80 73 LEU E C 1
ATOM 6073 O O . LEU E 3 75 ? -0.568 -75.441 -25.242 1.00 131.98 73 LEU E O 1
ATOM 6078 N N . LEU E 3 76 ? -2.009 -75.093 -23.541 1.00 125.78 74 LEU E N 1
ATOM 6079 C CA . LEU E 3 76 ? -1.540 -73.758 -23.181 1.00 133.34 74 LEU E CA 1
ATOM 6080 C C . LEU E 3 76 ? -0.026 -73.651 -22.973 1.00 140.22 74 LEU E C 1
ATOM 6081 O O . LEU E 3 76 ? 0.668 -72.982 -23.740 1.00 130.17 74 LEU E O 1
ATOM 6086 N N . CYS E 3 77 ? 0.471 -74.297 -21.917 1.00 155.65 75 CYS E N 1
ATOM 6087 C CA . CYS E 3 77 ? 1.884 -74.198 -21.538 1.00 168.56 75 CYS E CA 1
ATOM 6088 C C . CYS E 3 77 ? 2.788 -74.656 -22.685 1.00 173.67 75 CYS E C 1
ATOM 6089 O O . CYS E 3 77 ? 3.892 -74.131 -22.869 1.00 178.62 75 CYS E O 1
ATOM 6092 N N . LYS E 3 78 ? 2.320 -75.630 -23.460 1.00 169.58 76 LYS E N 1
ATOM 6093 C CA . LYS E 3 78 ? 3.060 -76.036 -24.646 1.00 169.57 76 LYS E CA 1
ATOM 6094 C C . LYS E 3 78 ? 3.089 -74.889 -25.646 1.00 174.54 76 LYS E C 1
ATOM 6095 O O . LYS E 3 78 ? 2.116 -74.150 -25.790 1.00 174.47 76 LYS E O 1
ATOM 6101 N N . ASP E 3 79 ? 4.215 -74.739 -26.330 1.00 181.11 77 ASP E N 1
ATOM 6102 C CA . ASP E 3 79 ? 4.399 -73.630 -27.258 1.00 191.47 77 ASP E CA 1
ATOM 6103 C C . ASP E 3 79 ? 3.449 -73.736 -28.446 1.00 198.28 77 ASP E C 1
ATOM 6104 O O . ASP E 3 79 ? 3.339 -72.803 -29.245 1.00 201.86 77 ASP E O 1
ATOM 6109 N N . LYS E 3 80 ? 2.749 -74.865 -28.544 1.00 197.97 78 LYS E N 1
ATOM 6110 C CA . LYS E 3 80 ? 1.977 -75.193 -29.740 1.00 200.79 78 LYS E CA 1
ATOM 6111 C C . LYS E 3 80 ? 2.897 -75.287 -30.963 1.00 205.20 78 LYS E C 1
ATOM 6112 O O . LYS E 3 80 ? 3.989 -75.863 -30.881 1.00 202.24 78 LYS E O 1
ATOM 6118 N N . GLU E 3 81 ? 2.456 -74.710 -32.082 1.00 210.86 79 GLU E N 1
ATOM 6119 C CA . GLU E 3 81 ? 3.198 -74.764 -33.341 1.00 215.88 79 GLU E CA 1
ATOM 6120 C C . GLU E 3 81 ? 3.699 -76.187 -33.612 1.00 218.84 79 GLU E C 1
ATOM 6121 O O . GLU E 3 81 ? 4.825 -76.385 -34.072 1.00 222.07 79 GLU E O 1
ATOM 6127 N N . ASP E 3 82 ? 2.848 -77.172 -33.334 1.00 217.25 80 ASP E N 1
ATOM 6128 C CA . ASP E 3 82 ? 3.282 -78.560 -33.249 1.00 215.03 80 ASP E CA 1
ATOM 6129 C C . ASP E 3 82 ? 2.278 -79.530 -33.876 1.00 207.86 80 ASP E C 1
ATOM 6130 O O . ASP E 3 82 ? 1.079 -79.249 -33.937 1.00 207.45 80 ASP E O 1
ATOM 6135 N N . SER E 3 83 ? 2.775 -80.670 -34.349 1.00 200.70 81 SER E N 1
ATOM 6136 C CA . SER E 3 83 ? 1.908 -81.779 -34.727 1.00 191.20 81 SER E CA 1
ATOM 6137 C C . SER E 3 83 ? 1.758 -82.727 -33.539 1.00 183.67 81 SER E C 1
ATOM 6138 O O . SER E 3 83 ? 1.123 -83.773 -33.646 1.00 182.75 81 SER E O 1
ATOM 6141 N N . LYS E 3 84 ? 2.357 -82.348 -32.411 1.00 178.33 82 LYS E N 1
ATOM 6142 C CA . LYS E 3 84 ? 2.193 -83.054 -31.145 1.00 167.81 82 LYS E CA 1
ATOM 6143 C C . LYS E 3 84 ? 0.774 -82.880 -30.637 1.00 152.96 82 LYS E C 1
ATOM 6144 O O . LYS E 3 84 ? 0.060 -83.844 -30.342 1.00 145.84 82 LYS E O 1
ATOM 6150 N N . ARG E 3 85 ? 0.389 -81.611 -30.546 1.00 143.83 83 ARG E N 1
ATOM 6151 C CA . ARG E 3 85 ? -0.827 -81.185 -29.872 1.00 134.75 83 ARG E CA 1
ATOM 6152 C C . ARG E 3 85 ? -2.154 -81.763 -30.404 1.00 136.06 83 ARG E C 1
ATOM 6153 O O . ARG E 3 85 ? -3.080 -81.977 -29.622 1.00 132.55 83 ARG E O 1
ATOM 6161 N N . LYS E 3 86 ? -2.260 -82.024 -31.707 1.00 142.57 84 LYS E N 1
ATOM 6162 C CA . LYS E 3 86 ? -3.542 -82.474 -32.271 1.00 141.53 84 LYS E CA 1
ATOM 6163 C C . LYS E 3 86 ? -4.097 -83.704 -31.539 1.00 137.27 84 LYS E C 1
ATOM 6164 O O . LYS E 3 86 ? -5.320 -83.885 -31.433 1.00 135.11 84 LYS E O 1
ATOM 6170 N N . VAL E 3 87 ? -3.198 -84.529 -31.013 1.00 139.77 85 VAL E N 1
ATOM 6171 C CA . VAL E 3 87 ? -3.595 -85.673 -30.198 1.00 145.98 85 VAL E CA 1
ATOM 6172 C C . VAL E 3 87 ? -4.149 -85.232 -28.835 1.00 138.35 85 VAL E C 1
ATOM 6173 O O . VAL E 3 87 ? -4.919 -85.961 -28.203 1.00 135.53 85 VAL E O 1
ATOM 6177 N N . TYR E 3 88 ? -3.739 -84.048 -28.383 1.00 132.86 86 TYR E N 1
ATOM 6178 C CA . TYR E 3 88 ? -4.336 -83.436 -27.200 1.00 130.48 86 TYR E CA 1
ATOM 6179 C C . TYR E 3 88 ? -5.712 -82.857 -27.524 1.00 131.57 86 TYR E C 1
ATOM 6180 O O . TYR E 3 88 ? -6.685 -83.119 -26.822 1.00 131.56 86 TYR E O 1
ATOM 6189 N N . PHE E 3 89 ? -5.786 -82.071 -28.594 1.00 131.85 87 PHE E N 1
ATOM 6190 C CA . PHE E 3 89 ? -7.056 -81.510 -29.041 1.00 131.88 87 PHE E CA 1
ATOM 6191 C C . PHE E 3 89 ? -8.129 -82.595 -29.165 1.00 130.35 87 PHE E C 1
ATOM 6192 O O . PHE E 3 89 ? -9.273 -82.393 -28.749 1.00 129.13 87 PHE E O 1
ATOM 6200 N N . LEU E 3 90 ? -7.755 -83.742 -29.733 1.00 130.94 88 LEU E N 1
ATOM 6201 C CA . LEU E 3 90 ? -8.690 -84.860 -29.889 1.00 130.01 88 LEU E CA 1
ATOM 6202 C C . LEU E 3 90 ? -9.358 -85.223 -28.564 1.00 127.15 88 LEU E C 1
ATOM 6203 O O . LEU E 3 90 ? -10.586 -85.181 -28.440 1.00 129.01 88 LEU E O 1
ATOM 6208 N N . ILE E 3 91 ? -8.545 -85.613 -27.586 1.00 125.64 89 ILE E N 1
ATOM 6209 C CA . ILE E 3 91 ? -9.055 -86.006 -26.269 1.00 125.06 89 ILE E CA 1
ATOM 6210 C C . ILE E 3 91 ? -9.770 -84.844 -25.551 1.00 113.97 89 ILE E C 1
ATOM 6211 O O . ILE E 3 91 ? -10.684 -85.057 -24.745 1.00 114.43 89 ILE E O 1
ATOM 6216 N N . PHE E 3 92 ? -9.362 -83.619 -25.855 1.00 100.98 90 PHE E N 1
ATOM 6217 C CA . PHE E 3 92 ? -10.081 -82.450 -25.377 1.00 94.88 90 PHE E CA 1
ATOM 6218 C C . PHE E 3 92 ? -11.535 -82.506 -25.838 1.00 100.86 90 PHE E C 1
ATOM 6219 O O . PHE E 3 92 ? -12.451 -82.631 -25.023 1.00 87.02 90 PHE E O 1
ATOM 6227 N N . ASP E 3 93 ? -11.723 -82.399 -27.155 1.00 113.38 91 ASP E N 1
ATOM 6228 C CA . ASP E 3 93 ? -13.043 -82.445 -27.778 1.00 116.56 91 ASP E CA 1
ATOM 6229 C C . ASP E 3 93 ? -13.835 -83.644 -27.285 1.00 108.29 91 ASP E C 1
ATOM 6230 O O . ASP E 3 93 ? -15.039 -83.560 -27.045 1.00 112.56 91 ASP E O 1
ATOM 6235 N N . LEU E 3 94 ? -13.146 -84.765 -27.132 1.00 98.71 92 LEU E N 1
ATOM 6236 C CA . LEU E 3 94 ? -13.782 -85.985 -26.667 1.00 97.04 92 LEU E CA 1
ATOM 6237 C C . LEU E 3 94 ? -14.336 -85.797 -25.250 1.00 99.87 92 LEU E C 1
ATOM 6238 O O . LEU E 3 94 ? -15.412 -86.310 -24.909 1.00 90.21 92 LEU E O 1
ATOM 6243 N N . LEU E 3 95 ? -13.592 -85.040 -24.440 1.00 110.22 93 LEU E N 1
ATOM 6244 C CA . LEU E 3 95 ? -14.002 -84.693 -23.077 1.00 105.46 93 LEU E CA 1
ATOM 6245 C C . LEU E 3 95 ? -15.194 -83.758 -23.086 1.00 106.31 93 LEU E C 1
ATOM 6246 O O . LEU E 3 95 ? -16.166 -83.970 -22.364 1.00 108.57 93 LEU E O 1
ATOM 6251 N N . VAL E 3 96 ? -15.112 -82.711 -23.900 1.00 101.49 94 VAL E N 1
ATOM 6252 C CA . VAL E 3 96 ? -16.181 -81.730 -23.937 1.00 107.34 94 VAL E CA 1
ATOM 6253 C C . VAL E 3 96 ? -17.463 -82.434 -24.368 1.00 117.79 94 VAL E C 1
ATOM 6254 O O . VAL E 3 96 ? -18.553 -82.104 -23.894 1.00 116.86 94 VAL E O 1
ATOM 6258 N N . LYS E 3 97 ? -17.311 -83.434 -25.236 1.00 125.46 95 LYS E N 1
ATOM 6259 C CA . LYS E 3 97 ? -18.431 -84.220 -25.744 1.00 135.52 95 LYS E CA 1
ATOM 6260 C C . LYS E 3 97 ? -19.024 -85.126 -24.652 1.00 135.98 95 LYS E C 1
ATOM 6261 O O . LYS E 3 97 ? -20.232 -85.097 -24.404 1.00 143.29 95 LYS E O 1
ATOM 6267 N N . LEU E 3 98 ? -18.173 -85.894 -23.973 1.00 124.61 96 LEU E N 1
ATOM 6268 C CA . LEU E 3 98 ? -18.658 -86.954 -23.086 1.00 121.52 96 LEU E CA 1
ATOM 6269 C C . LEU E 3 98 ? -18.962 -86.563 -21.634 1.00 128.09 96 LEU E C 1
ATOM 6270 O O . LEU E 3 98 ? -19.488 -87.380 -20.874 1.00 126.71 96 LEU E O 1
ATOM 6275 N N . CYS E 3 99 ? -18.647 -85.332 -21.243 1.00 136.06 97 CYS E N 1
ATOM 6276 C CA . CYS E 3 99 ? -18.744 -84.945 -19.830 1.00 135.90 97 CYS E CA 1
ATOM 6277 C C . CYS E 3 99 ? -20.058 -84.274 -19.437 1.00 129.89 97 CYS E C 1
ATOM 6278 O O . CYS E 3 99 ? -20.550 -83.386 -20.134 1.00 128.95 97 CYS E O 1
ATOM 6281 N N . ASN E 3 100 ? -20.605 -84.693 -18.300 1.00 129.36 98 ASN E N 1
ATOM 6282 C CA . ASN E 3 100 ? -21.745 -84.010 -17.695 1.00 139.61 98 ASN E CA 1
ATOM 6283 C C . ASN E 3 100 ? -21.470 -82.517 -17.524 1.00 140.05 98 ASN E C 1
ATOM 6284 O O . ASN E 3 100 ? -20.512 -82.136 -16.850 1.00 141.82 98 ASN E O 1
ATOM 6289 N N . PRO E 3 101 ? -22.341 -81.675 -18.105 1.00 137.88 99 PRO E N 1
ATOM 6290 C CA . PRO E 3 101 ? -22.117 -80.238 -18.332 1.00 134.90 99 PRO E CA 1
ATOM 6291 C C . PRO E 3 101 ? -21.966 -79.394 -17.059 1.00 132.17 99 PRO E C 1
ATOM 6292 O O . PRO E 3 101 ? -21.105 -78.505 -17.020 1.00 129.15 99 PRO E O 1
ATOM 6296 N N . LYS E 3 102 ? -22.773 -79.676 -16.036 1.00 134.43 100 LYS E N 1
ATOM 6297 C CA . LYS E 3 102 ? -22.750 -78.899 -14.792 1.00 137.91 100 LYS E CA 1
ATOM 6298 C C . LYS E 3 102 ? -21.354 -78.736 -14.197 1.00 133.43 100 LYS E C 1
ATOM 6299 O O . LYS E 3 102 ? -20.959 -77.628 -13.832 1.00 132.08 100 LYS E O 1
ATOM 6305 N N . GLU E 3 103 ? -20.613 -79.836 -14.106 1.00 136.24 101 GLU E N 1
ATOM 6306 C CA . GLU E 3 103 ? -19.278 -79.827 -13.508 1.00 139.96 101 GLU E CA 1
ATOM 6307 C C . GLU E 3 103 ? -18.170 -79.426 -14.499 1.00 134.48 101 GLU E C 1
ATOM 6308 O O . GLU E 3 103 ? -16.999 -79.310 -14.127 1.00 127.22 101 GLU E O 1
ATOM 6314 N N . LEU E 3 104 ? -18.537 -79.213 -15.759 1.00 133.98 102 LEU E N 1
ATOM 6315 C CA . LEU E 3 104 ? -17.530 -79.017 -16.802 1.00 127.22 102 LEU E CA 1
ATOM 6316 C C . LEU E 3 104 ? -17.070 -77.581 -16.922 1.00 120.26 102 LEU E C 1
ATOM 6317 O O . LEU E 3 104 ? -15.885 -77.292 -16.785 1.00 123.18 102 LEU E O 1
ATOM 6322 N N . LEU E 3 105 ? -18.001 -76.690 -17.239 1.00 114.33 103 LEU E N 1
ATOM 6323 C CA . LEU E 3 105 ? -17.657 -75.285 -17.414 1.00 121.70 103 LEU E CA 1
ATOM 6324 C C . LEU E 3 105 ? -16.940 -74.724 -16.195 1.00 118.64 103 LEU E C 1
ATOM 6325 O O . LEU E 3 105 ? -16.082 -73.840 -16.311 1.00 113.04 103 LEU E O 1
ATOM 6330 N N . LEU E 3 106 ? -17.303 -75.238 -15.027 1.00 116.96 104 LEU E N 1
ATOM 6331 C CA . LEU E 3 106 ? -16.646 -74.833 -13.798 1.00 112.48 104 LEU E CA 1
ATOM 6332 C C . LEU E 3 106 ? -15.155 -75.078 -13.944 1.00 110.71 104 LEU E C 1
ATOM 6333 O O . LEU E 3 106 ? -14.352 -74.163 -13.762 1.00 116.07 104 LEU E O 1
ATOM 6338 N N . GLY E 3 107 ? -14.786 -76.301 -14.311 1.00 105.63 105 GLY E N 1
ATOM 6339 C CA . GLY E 3 107 ? -13.400 -76.597 -14.633 1.00 103.57 105 GLY E CA 1
ATOM 6340 C C . GLY E 3 107 ? -12.833 -75.598 -15.635 1.00 104.21 105 GLY E C 1
ATOM 6341 O O . GLY E 3 107 ? -11.723 -75.093 -15.465 1.00 104.04 105 GLY E O 1
ATOM 6342 N N . LEU E 3 108 ? -13.601 -75.306 -16.681 1.00 103.54 106 LEU E N 1
ATOM 6343 C CA . LEU E 3 108 ? -13.189 -74.338 -17.692 1.00 102.06 106 LEU E CA 1
ATOM 6344 C C . LEU E 3 108 ? -13.077 -72.953 -17.076 1.00 101.20 106 LEU E C 1
ATOM 6345 O O . LEU E 3 108 ? -12.131 -72.207 -17.335 1.00 110.53 106 LEU E O 1
ATOM 6350 N N . LEU E 3 109 ? -14.042 -72.621 -16.232 1.00 91.64 107 LEU E N 1
ATOM 6351 C CA . LEU E 3 109 ? -13.975 -71.379 -15.477 1.00 88.91 107 LEU E CA 1
ATOM 6352 C C . LEU E 3 109 ? -12.746 -71.293 -14.536 1.00 103.89 107 LEU E C 1
ATOM 6353 O O . LEU E 3 109 ? -12.499 -70.242 -13.956 1.00 103.64 107 LEU E O 1
ATOM 6358 N N . GLU E 3 110 ? -11.999 -72.392 -14.374 1.00 97.66 108 GLU E N 1
ATOM 6359 C CA . GLU E 3 110 ? -10.730 -72.365 -13.653 1.00 97.44 108 GLU E CA 1
ATOM 6360 C C . GLU E 3 110 ? -9.831 -71.302 -14.260 1.00 113.87 108 GLU E C 1
ATOM 6361 O O . GLU E 3 110 ? -8.969 -70.719 -13.579 1.00 119.86 108 GLU E O 1
ATOM 6367 N N . LEU E 3 111 ? -10.060 -71.038 -15.547 1.00 120.59 109 LEU E N 1
ATOM 6368 C CA . LEU E 3 111 ? -9.333 -69.992 -16.263 1.00 125.36 109 LEU E CA 1
ATOM 6369 C C . LEU E 3 111 ? -9.318 -68.703 -15.436 1.00 143.84 109 LEU E C 1
ATOM 6370 O O . LEU E 3 111 ? -8.315 -67.986 -15.417 1.00 144.62 109 LEU E O 1
ATOM 6375 N N . ILE E 3 112 ? -10.405 -68.463 -14.699 1.00 155.31 110 ILE E N 1
ATOM 6376 C CA . ILE E 3 112 ? -10.554 -67.263 -13.872 1.00 165.27 110 ILE E CA 1
ATOM 6377 C C . ILE E 3 112 ? -9.238 -67.055 -13.160 1.00 166.71 110 ILE E C 1
ATOM 6378 O O . ILE E 3 112 ? -8.555 -66.054 -13.377 1.00 175.57 110 ILE E O 1
ATOM 6383 N N . GLU E 3 113 ? -8.851 -68.007 -12.329 1.00 150.21 111 GLU E N 1
ATOM 6384 C CA . GLU E 3 113 ? -7.565 -67.872 -11.699 1.00 156.46 111 GLU E CA 1
ATOM 6385 C C . GLU E 3 113 ? -6.460 -68.101 -12.723 1.00 150.72 111 GLU E C 1
ATOM 6386 O O . GLU E 3 113 ? -5.620 -67.232 -12.950 1.00 154.93 111 GLU E O 1
ATOM 6392 N N . GLU E 3 114 ? -6.521 -69.236 -13.409 1.00 138.83 112 GLU E N 1
ATOM 6393 C CA . GLU E 3 114 ? -5.278 -69.916 -13.793 1.00 133.74 112 GLU E CA 1
ATOM 6394 C C . GLU E 3 114 ? -4.148 -69.056 -14.372 1.00 126.22 112 GLU E C 1
ATOM 6395 O O . GLU E 3 114 ? -3.033 -69.099 -13.858 1.00 123.57 112 GLU E O 1
ATOM 6401 N N . PRO E 3 115 ? -4.413 -68.310 -15.457 1.00 117.11 113 PRO E N 1
ATOM 6402 C CA . PRO E 3 115 ? -3.354 -67.425 -15.951 1.00 113.78 113 PRO E CA 1
ATOM 6403 C C . PRO E 3 115 ? -3.478 -65.989 -15.448 1.00 110.17 113 PRO E C 1
ATOM 6404 O O . PRO E 3 115 ? -4.526 -65.623 -14.905 1.00 104.84 113 PRO E O 1
ATOM 6408 N N . SER E 3 116 ? -2.464 -65.173 -15.745 1.00 116.48 114 SER E N 1
ATOM 6409 C CA . SER E 3 116 ? -2.557 -63.717 -15.625 1.00 121.19 114 SER E CA 1
ATOM 6410 C C . SER E 3 116 ? -1.716 -63.017 -16.703 1.00 118.76 114 SER E C 1
ATOM 6411 O O . SER E 3 116 ? -1.026 -63.672 -17.494 1.00 122.92 114 SER E O 1
ATOM 6414 N N . GLY E 3 117 ? -1.776 -61.687 -16.727 1.00 103.05 115 GLY E N 1
ATOM 6415 C CA . GLY E 3 117 ? -0.974 -60.915 -17.656 1.00 103.67 115 GLY E CA 1
ATOM 6416 C C . GLY E 3 117 ? -1.041 -61.393 -19.101 1.00 113.21 115 GLY E C 1
ATOM 6417 O O . GLY E 3 117 ? -2.096 -61.818 -19.596 1.00 123.47 115 GLY E O 1
ATOM 6418 N N . LYS E 3 118 ? 0.100 -61.337 -19.781 1.00 112.08 116 LYS E N 1
ATOM 6419 C CA . LYS E 3 118 ? 0.143 -61.568 -21.221 1.00 114.64 116 LYS E CA 1
ATOM 6420 C C . LYS E 3 118 ? -0.532 -62.881 -21.634 1.00 121.24 116 LYS E C 1
ATOM 6421 O O . LYS E 3 118 ? -1.175 -62.943 -22.687 1.00 122.17 116 LYS E O 1
ATOM 6427 N N . GLN E 3 119 ? -0.433 -63.906 -20.785 1.00 125.26 117 GLN E N 1
ATOM 6428 C CA . GLN E 3 119 ? -0.907 -65.250 -21.142 1.00 132.88 117 GLN E CA 1
ATOM 6429 C C . GLN E 3 119 ? -2.386 -65.508 -20.813 1.00 125.09 117 GLN E C 1
ATOM 6430 O O . GLN E 3 119 ? -2.854 -66.650 -20.869 1.00 121.57 117 GLN E O 1
ATOM 6436 N N . ILE E 3 120 ? -3.100 -64.457 -20.420 1.00 121.89 118 ILE E N 1
ATOM 6437 C CA . ILE E 3 120 ? -4.551 -64.534 -20.256 1.00 114.94 118 ILE E CA 1
ATOM 6438 C C . ILE E 3 120 ? -5.282 -64.861 -21.561 1.00 118.91 118 ILE E C 1
ATOM 6439 O O . ILE E 3 120 ? -6.084 -65.796 -21.628 1.00 118.73 118 ILE E O 1
ATOM 6444 N N . SER E 3 121 ? -4.996 -64.071 -22.590 1.00 120.97 119 SER E N 1
ATOM 6445 C CA . SER E 3 121 ? -5.693 -64.160 -23.864 1.00 119.41 119 SER E CA 1
ATOM 6446 C C . SER E 3 121 ? -5.758 -65.587 -24.377 1.00 123.11 119 SER E C 1
ATOM 6447 O O . SER E 3 121 ? -6.839 -66.088 -24.692 1.00 126.86 119 SER E O 1
ATOM 6450 N N . GLN E 3 122 ? -4.607 -66.249 -24.439 1.00 123.88 120 GLN E N 1
ATOM 6451 C CA . GLN E 3 122 ? -4.535 -67.582 -25.031 1.00 132.59 120 GLN E CA 1
ATOM 6452 C C . GLN E 3 122 ? -5.431 -68.579 -24.312 1.00 120.09 120 GLN E C 1
ATOM 6453 O O . GLN E 3 122 ? -5.878 -69.558 -24.909 1.00 124.63 120 GLN E O 1
ATOM 6459 N N . SER E 3 123 ? -5.695 -68.339 -23.032 1.00 107.46 121 SER E N 1
ATOM 6460 C CA . SER E 3 123 ? -6.673 -69.160 -22.322 1.00 102.22 121 SER E CA 1
ATOM 6461 C C . SER E 3 123 ? -8.098 -68.826 -22.784 1.00 98.09 121 SER E C 1
ATOM 6462 O O . SER E 3 123 ? -8.850 -69.708 -23.219 1.00 93.65 121 SER E O 1
ATOM 6465 N N . ILE E 3 124 ? -8.443 -67.541 -22.717 1.00 98.77 122 ILE E N 1
ATOM 6466 C CA . ILE E 3 124 ? -9.729 -67.052 -23.205 1.00 98.56 122 ILE E CA 1
ATOM 6467 C C . ILE E 3 124 ? -10.016 -67.445 -24.649 1.00 94.25 122 ILE E C 1
ATOM 6468 O O . ILE E 3 124 ? -11.134 -67.831 -24.984 1.00 90.24 122 ILE E O 1
ATOM 6473 N N . LEU E 3 125 ? -9.018 -67.314 -25.511 1.00 90.93 123 LEU E N 1
ATOM 6474 C CA . LEU E 3 125 ? -9.213 -67.684 -26.901 1.00 100.84 123 LEU E CA 1
ATOM 6475 C C . LEU E 3 125 ? -9.407 -69.195 -27.020 1.00 107.06 123 LEU E C 1
ATOM 6476 O O . LEU E 3 125 ? -10.153 -69.669 -27.876 1.00 112.75 123 LEU E O 1
ATOM 6481 N N . LEU E 3 126 ? -8.758 -69.952 -26.145 1.00 103.31 124 LEU E N 1
ATOM 6482 C CA . LEU E 3 126 ? -8.773 -71.399 -26.283 1.00 98.51 124 LEU E CA 1
ATOM 6483 C C . LEU E 3 126 ? -10.089 -72.017 -25.833 1.00 102.04 124 LEU E C 1
ATOM 6484 O O . LEU E 3 126 ? -10.593 -72.931 -26.478 1.00 110.12 124 LEU E O 1
ATOM 6489 N N . LEU E 3 127 ? -10.641 -71.533 -24.725 1.00 101.21 125 LEU E N 1
ATOM 6490 C CA . LEU E 3 127 ? -11.829 -72.165 -24.145 1.00 111.25 125 LEU E CA 1
ATOM 6491 C C . LEU E 3 127 ? -13.186 -71.519 -24.474 1.00 112.10 125 LEU E C 1
ATOM 6492 O O . LEU E 3 127 ? -14.242 -72.037 -24.087 1.00 117.45 125 LEU E O 1
ATOM 6497 N N . LEU E 3 128 ? -13.169 -70.398 -25.181 1.00 103.56 126 LEU E N 1
ATOM 6498 C CA . LEU E 3 128 ? -14.421 -69.733 -25.526 1.00 95.32 126 LEU E CA 1
ATOM 6499 C C . LEU E 3 128 ? -15.397 -70.634 -26.281 1.00 103.88 126 LEU E C 1
ATOM 6500 O O . LEU E 3 128 ? -16.582 -70.667 -25.963 1.00 105.47 126 LEU E O 1
ATOM 6505 N N . GLN E 3 129 ? -14.914 -71.354 -27.289 1.00 110.62 127 GLN E N 1
ATOM 6506 C CA . GLN E 3 129 ? -15.808 -72.213 -28.059 1.00 120.28 127 GLN E CA 1
ATOM 6507 C C . GLN E 3 129 ? -16.443 -73.302 -27.190 1.00 125.71 127 GLN E C 1
ATOM 6508 O O . GLN E 3 129 ? -17.664 -73.465 -27.197 1.00 132.75 127 GLN E O 1
ATOM 6514 N N . PRO E 3 130 ? -15.617 -74.044 -26.432 1.00 122.66 128 PRO E N 1
ATOM 6515 C CA . PRO E 3 130 ? -16.109 -75.100 -25.538 1.00 120.82 128 PRO E CA 1
ATOM 6516 C C . PRO E 3 130 ? -17.131 -74.559 -24.550 1.00 111.19 128 PRO E C 1
ATOM 6517 O O . PRO E 3 130 ? -18.128 -75.217 -24.260 1.00 116.59 128 PRO E O 1
ATOM 6521 N N . LEU E 3 131 ? -16.888 -73.358 -24.047 1.00 101.75 129 LEU E N 1
ATOM 6522 C CA . LEU E 3 131 ? -17.875 -72.676 -23.222 1.00 107.48 129 LEU E CA 1
ATOM 6523 C C . LEU E 3 131 ? -19.261 -72.566 -23.880 1.00 118.02 129 LEU E C 1
ATOM 6524 O O . LEU E 3 131 ? -20.290 -72.635 -23.201 1.00 116.89 129 LEU E O 1
ATOM 6529 N N . GLN E 3 132 ? -19.292 -72.402 -25.198 1.00 120.62 130 GLN E N 1
ATOM 6530 C CA . GLN E 3 132 ? -20.564 -72.391 -25.896 1.00 115.92 130 GLN E CA 1
ATOM 6531 C C . GLN E 3 132 ? -21.094 -73.810 -25.918 1.00 116.08 130 GLN E C 1
ATOM 6532 O O . GLN E 3 132 ? -22.107 -74.115 -25.295 1.00 122.53 130 GLN E O 1
ATOM 6538 N N . THR E 3 133 ? -20.376 -74.685 -26.608 1.00 108.27 131 THR E N 1
ATOM 6539 C CA . THR E 3 133 ? -20.838 -76.045 -26.827 1.00 117.27 131 THR E CA 1
ATOM 6540 C C . THR E 3 133 ? -21.357 -76.644 -25.527 1.00 124.87 131 THR E C 1
ATOM 6541 O O . THR E 3 133 ? -22.327 -77.403 -25.527 1.00 135.59 131 THR E O 1
ATOM 6545 N N . VAL E 3 134 ? -20.711 -76.319 -24.416 1.00 125.65 132 VAL E N 1
ATOM 6546 C CA . VAL E 3 134 ? -21.198 -76.814 -23.136 1.00 132.50 132 VAL E CA 1
ATOM 6547 C C . VAL E 3 134 ? -22.501 -76.125 -22.765 1.00 125.74 132 VAL E C 1
ATOM 6548 O O . VAL E 3 134 ? -23.518 -76.779 -22.539 1.00 131.13 132 VAL E O 1
ATOM 6552 N N . ILE E 3 135 ? -22.475 -74.801 -22.740 1.00 116.69 133 ILE E N 1
ATOM 6553 C CA . ILE E 3 135 ? -23.607 -74.039 -22.234 1.00 113.97 133 ILE E CA 1
ATOM 6554 C C . ILE E 3 135 ? -24.919 -74.355 -22.953 1.00 128.37 133 ILE E C 1
ATOM 6555 O O . ILE E 3 135 ? -25.974 -74.458 -22.325 1.00 133.52 133 ILE E O 1
ATOM 6560 N N . GLN E 3 136 ? -24.853 -74.520 -24.267 1.00 137.01 134 GLN E N 1
ATOM 6561 C CA . GLN E 3 136 ? -26.037 -74.864 -25.039 1.00 147.90 134 GLN E CA 1
ATOM 6562 C C . GLN E 3 136 ? -26.521 -76.266 -24.668 1.00 155.01 134 GLN E C 1
ATOM 6563 O O . GLN E 3 136 ? -27.710 -76.572 -24.779 1.00 162.77 134 GLN E O 1
ATOM 6569 N N . LYS E 3 137 ? -25.591 -77.097 -24.203 1.00 150.14 135 LYS E N 1
ATOM 6570 C CA . LYS E 3 137 ? -25.897 -78.480 -23.873 1.00 150.80 135 LYS E CA 1
ATOM 6571 C C . LYS E 3 137 ? -26.945 -78.459 -22.781 1.00 153.36 135 LYS E C 1
ATOM 6572 O O . LYS E 3 137 ? -27.895 -79.242 -22.801 1.00 161.45 135 LYS E O 1
ATOM 6578 N N . LEU E 3 138 ? -26.780 -77.542 -21.835 1.00 148.08 136 LEU E N 1
ATOM 6579 C CA . LEU E 3 138 ? -27.855 -77.230 -20.919 1.00 157.77 136 LEU E CA 1
ATOM 6580 C C . LEU E 3 138 ? -28.545 -76.005 -21.496 1.00 175.45 136 LEU E C 1
ATOM 6581 O O . LEU E 3 138 ? -28.065 -74.880 -21.354 1.00 182.66 136 LEU E O 1
ATOM 6586 N N . HIS E 3 139 ? -29.677 -76.235 -22.150 1.00 182.06 137 HIS E N 1
ATOM 6587 C CA . HIS E 3 139 ? -30.448 -75.170 -22.757 1.00 192.06 137 HIS E CA 1
ATOM 6588 C C . HIS E 3 139 ? -30.964 -74.243 -21.707 1.00 195.75 137 HIS E C 1
ATOM 6589 O O . HIS E 3 139 ? -31.024 -73.009 -21.897 1.00 196.73 137 HIS E O 1
ATOM 6596 N N . ASN E 3 140 ? -31.359 -74.834 -20.587 1.00 196.51 138 ASN E N 1
ATOM 6597 C CA . ASN E 3 140 ? -32.116 -74.146 -19.555 1.00 192.87 138 ASN E CA 1
ATOM 6598 C C . ASN E 3 140 ? -31.458 -72.957 -18.856 1.00 182.99 138 ASN E C 1
ATOM 6599 O O . ASN E 3 140 ? -32.137 -71.969 -18.578 1.00 185.73 138 ASN E O 1
ATOM 6604 N N . LYS E 3 141 ? -30.168 -73.033 -18.535 1.00 168.03 139 LYS E N 1
ATOM 6605 C CA . LYS E 3 141 ? -29.646 -72.024 -17.622 1.00 154.57 139 LYS E CA 1
ATOM 6606 C C . LYS E 3 141 ? -29.165 -70.719 -18.255 1.00 134.41 139 LYS E C 1
ATOM 6607 O O . LYS E 3 141 ? -28.304 -70.718 -19.139 1.00 120.07 139 LYS E O 1
ATOM 6613 N N . ALA E 3 142 ? -29.753 -69.613 -17.809 1.00 129.97 140 ALA E N 1
ATOM 6614 C CA . ALA E 3 142 ? -29.161 -68.298 -18.002 1.00 120.56 140 ALA E CA 1
ATOM 6615 C C . ALA E 3 142 ? -28.122 -68.059 -16.920 1.00 121.03 140 ALA E C 1
ATOM 6616 O O . ALA E 3 142 ? -27.091 -67.455 -17.180 1.00 120.33 140 ALA E O 1
ATOM 6618 N N . TYR E 3 143 ? -28.396 -68.526 -15.706 1.00 125.23 141 TYR E N 1
ATOM 6619 C CA . TYR E 3 143 ? -27.466 -68.331 -14.593 1.00 129.58 141 TYR E CA 1
ATOM 6620 C C . TYR E 3 143 ? -26.036 -68.765 -14.953 1.00 123.27 141 TYR E C 1
ATOM 6621 O O . TYR E 3 143 ? -25.053 -68.150 -14.515 1.00 120.03 141 TYR E O 1
ATOM 6630 N N . SER E 3 144 ? -25.926 -69.824 -15.751 1.00 114.81 142 SER E N 1
ATOM 6631 C CA . SER E 3 144 ? -24.631 -70.251 -16.267 1.00 109.58 142 SER E CA 1
ATOM 6632 C C . SER E 3 144 ? -23.966 -69.119 -17.047 1.00 107.78 142 SER E C 1
ATOM 6633 O O . SER E 3 144 ? -22.903 -68.638 -16.673 1.00 110.04 142 SER E O 1
ATOM 6636 N N . ILE E 3 145 ? -24.590 -68.700 -18.141 1.00 109.70 143 ILE E N 1
ATOM 6637 C CA . ILE E 3 145 ? -24.091 -67.565 -18.909 1.00 106.47 143 ILE E CA 1
ATOM 6638 C C . ILE E 3 145 ? -23.745 -66.379 -18.016 1.00 109.79 143 ILE E C 1
ATOM 6639 O O . ILE E 3 145 ? -22.685 -65.787 -18.156 1.00 110.93 143 ILE E O 1
ATOM 6644 N N . GLY E 3 146 ? -24.627 -66.030 -17.090 1.00 112.74 144 GLY E N 1
ATOM 6645 C CA . GLY E 3 146 ? -24.304 -64.964 -16.169 1.00 111.96 144 GLY E CA 1
ATOM 6646 C C . GLY E 3 146 ? -22.925 -65.243 -15.599 1.00 103.93 144 GLY E C 1
ATOM 6647 O O . GLY E 3 146 ? -22.017 -64.420 -15.724 1.00 94.24 144 GLY E O 1
ATOM 6648 N N . LEU E 3 147 ? -22.754 -66.431 -15.025 1.00 103.69 145 LEU E N 1
ATOM 6649 C CA . LEU E 3 147 ? -21.465 -66.842 -14.473 1.00 102.71 145 LEU E CA 1
ATOM 6650 C C . LEU E 3 147 ? -20.312 -66.621 -15.460 1.00 109.61 145 LEU E C 1
ATOM 6651 O O . LEU E 3 147 ? -19.437 -65.791 -15.216 1.00 120.08 145 LEU E O 1
ATOM 6656 N N . ALA E 3 148 ? -20.324 -67.354 -16.575 1.00 103.31 146 ALA E N 1
ATOM 6657 C CA . ALA E 3 148 ? -19.246 -67.305 -17.577 1.00 95.24 146 ALA E CA 1
ATOM 6658 C C . ALA E 3 148 ? -18.912 -65.895 -18.084 1.00 93.13 146 ALA E C 1
ATOM 6659 O O . ALA E 3 148 ? -17.745 -65.563 -18.330 1.00 91.64 146 ALA E O 1
ATOM 6661 N N . LEU E 3 149 ? -19.930 -65.064 -18.249 1.00 88.71 147 LEU E N 1
ATOM 6662 C CA . LEU E 3 149 ? -19.691 -63.714 -18.716 1.00 93.53 147 LEU E CA 1
ATOM 6663 C C . LEU E 3 149 ? -19.034 -62.921 -17.611 1.00 94.09 147 LEU E C 1
ATOM 6664 O O . LEU E 3 149 ? -18.025 -62.262 -17.839 1.00 93.02 147 LEU E O 1
ATOM 6669 N N . SER E 3 150 ? -19.591 -63.008 -16.407 1.00 100.08 148 SER E N 1
ATOM 6670 C CA . SER E 3 150 ? -18.992 -62.346 -15.252 1.00 100.82 148 SER E CA 1
ATOM 6671 C C . SER E 3 150 ? -17.514 -62.692 -15.152 1.00 90.90 148 SER E C 1
ATOM 6672 O O . SER E 3 150 ? -16.683 -61.796 -15.192 1.00 90.71 148 SER E O 1
ATOM 6675 N N . THR E 3 151 ? -17.175 -63.981 -15.067 1.00 84.96 149 THR E N 1
ATOM 6676 C CA . THR E 3 151 ? -15.765 -64.355 -14.889 1.00 95.05 149 THR E CA 1
ATOM 6677 C C . THR E 3 151 ? -14.906 -63.893 -16.077 1.00 93.10 149 THR E C 1
ATOM 6678 O O . THR E 3 151 ? -13.853 -63.257 -15.898 1.00 95.55 149 THR E O 1
ATOM 6682 N N . LEU E 3 152 ? -15.374 -64.189 -17.285 1.00 87.41 150 LEU E N 1
ATOM 6683 C CA . LEU E 3 152 ? -14.693 -63.742 -18.489 1.00 83.84 150 LEU E CA 1
ATOM 6684 C C . LEU E 3 152 ? -14.323 -62.255 -18.426 1.00 81.74 150 LEU E C 1
ATOM 6685 O O . LEU E 3 152 ? -13.168 -61.884 -18.651 1.00 77.66 150 LEU E O 1
ATOM 6690 N N . TRP E 3 153 ? -15.305 -61.411 -18.104 1.00 78.78 151 TRP E N 1
ATOM 6691 C CA . TRP E 3 153 ? -15.085 -59.965 -17.989 1.00 72.41 151 TRP E CA 1
ATOM 6692 C C . TRP E 3 153 ? -14.171 -59.609 -16.833 1.00 82.66 151 TRP E C 1
ATOM 6693 O O . TRP E 3 153 ? -13.452 -58.616 -16.900 1.00 87.14 151 TRP E O 1
ATOM 6704 N N . ASN E 3 154 ? -14.237 -60.386 -15.755 1.00 83.42 152 ASN E N 1
ATOM 6705 C CA . ASN E 3 154 ? -13.320 -60.201 -14.644 1.00 79.38 152 ASN E CA 1
ATOM 6706 C C . ASN E 3 154 ? -11.908 -60.276 -15.160 1.00 78.25 152 ASN E C 1
ATOM 6707 O O . ASN E 3 154 ? -11.210 -59.268 -15.191 1.00 77.17 152 ASN E O 1
ATOM 6712 N N . GLN E 3 155 ? -11.496 -61.461 -15.596 1.00 87.22 153 GLN E N 1
ATOM 6713 C CA . GLN E 3 155 ? -10.161 -61.612 -16.174 1.00 95.91 153 GLN E CA 1
ATOM 6714 C C . GLN E 3 155 ? -9.845 -60.548 -17.229 1.00 94.39 153 GLN E C 1
ATOM 6715 O O . GLN E 3 155 ? -8.773 -59.946 -17.213 1.00 100.77 153 GLN E O 1
ATOM 6721 N N . LEU E 3 156 ? -10.786 -60.305 -18.133 1.00 86.18 154 LEU E N 1
ATOM 6722 C CA . LEU E 3 156 ? -10.547 -59.416 -19.261 1.00 85.15 154 LEU E CA 1
ATOM 6723 C C . LEU E 3 156 ? -10.348 -57.954 -18.844 1.00 81.62 154 LEU E C 1
ATOM 6724 O O . LEU E 3 156 ? -9.703 -57.168 -19.541 1.00 75.40 154 LEU E O 1
ATOM 6729 N N . SER E 3 157 ? -10.911 -57.594 -17.700 1.00 81.70 155 SER E N 1
ATOM 6730 C CA . SER E 3 157 ? -10.799 -56.234 -17.198 1.00 88.86 155 SER E CA 1
ATOM 6731 C C . SER E 3 157 ? -9.351 -55.893 -16.811 1.00 97.83 155 SER E C 1
ATOM 6732 O O . SER E 3 157 ? -8.940 -54.742 -16.885 1.00 106.53 155 SER E O 1
ATOM 6735 N N . LEU E 3 158 ? -8.573 -56.897 -16.424 1.00 94.71 156 LEU E N 1
ATOM 6736 C CA . LEU E 3 158 ? -7.217 -56.669 -15.925 1.00 97.12 156 LEU E CA 1
ATOM 6737 C C . LEU E 3 158 ? -6.223 -56.119 -16.941 1.00 105.62 156 LEU E C 1
ATOM 6738 O O . LEU E 3 158 ? -5.358 -55.311 -16.593 1.00 109.73 156 LEU E O 1
ATOM 6743 N N . LEU E 3 159 ? -6.330 -56.565 -18.189 1.00 105.14 157 LEU E N 1
ATOM 6744 C CA . LEU E 3 159 ? -5.344 -56.203 -19.203 1.00 96.05 157 LEU E CA 1
ATOM 6745 C C . LEU E 3 159 ? -5.421 -54.724 -19.546 1.00 97.94 157 LEU E C 1
ATOM 6746 O O . LEU E 3 159 ? -6.517 -54.166 -19.676 1.00 93.36 157 LEU E O 1
ATOM 6751 N N . PRO E 3 160 ? -4.245 -54.079 -19.672 1.00 105.11 158 PRO E N 1
ATOM 6752 C CA . PRO E 3 160 ? -4.156 -52.647 -19.996 1.00 107.29 158 PRO E CA 1
ATOM 6753 C C . PRO E 3 160 ? -4.702 -52.335 -21.391 1.00 106.28 158 PRO E C 1
ATOM 6754 O O . PRO E 3 160 ? -4.661 -53.183 -22.286 1.00 113.89 158 PRO E O 1
ATOM 6758 N N . VAL E 3 161 ? -5.200 -51.120 -21.578 1.00 94.86 159 VAL E N 1
ATOM 6759 C CA . VAL E 3 161 ? -5.810 -50.759 -22.849 1.00 87.97 159 VAL E CA 1
ATOM 6760 C C . VAL E 3 161 ? -4.839 -49.956 -23.725 1.00 93.15 159 VAL E C 1
ATOM 6761 O O . VAL E 3 161 ? -4.401 -48.874 -23.336 1.00 96.93 159 VAL E O 1
ATOM 6765 N N . PRO E 3 162 ? -4.497 -50.490 -24.915 1.00 101.50 160 PRO E N 1
ATOM 6766 C CA . PRO E 3 162 ? -3.474 -49.903 -25.809 1.00 107.76 160 PRO E CA 1
ATOM 6767 C C . PRO E 3 162 ? -3.919 -48.634 -26.562 1.00 103.19 160 PRO E C 1
ATOM 6768 O O . PRO E 3 162 ? -5.114 -48.357 -26.586 1.00 92.95 160 PRO E O 1
ATOM 6772 N N . TYR E 3 163 ? -2.964 -47.872 -27.114 1.00 118.66 161 TYR E N 1
ATOM 6773 C CA . TYR E 3 163 ? -3.228 -46.742 -28.035 1.00 122.42 161 TYR E CA 1
ATOM 6774 C C . TYR E 3 163 ? -2.291 -46.700 -29.266 1.00 118.60 161 TYR E C 1
ATOM 6775 O O . TYR E 3 163 ? -1.099 -46.437 -29.119 1.00 119.55 161 TYR E O 1
ATOM 6784 N N . SER E 3 164 ? -2.840 -46.898 -30.467 1.00 119.09 162 SER E N 1
ATOM 6785 C CA . SER E 3 164 ? -2.059 -46.927 -31.722 1.00 129.59 162 SER E CA 1
ATOM 6786 C C . SER E 3 164 ? -1.240 -48.214 -31.911 1.00 137.41 162 SER E C 1
ATOM 6787 O O . SER E 3 164 ? -0.562 -48.397 -32.934 1.00 125.75 162 SER E O 1
ATOM 6790 N N . LYS E 3 165 ? -1.300 -49.091 -30.908 1.00 147.95 163 LYS E N 1
ATOM 6791 C CA . LYS E 3 165 ? -0.732 -50.436 -31.007 1.00 148.63 163 LYS E CA 1
ATOM 6792 C C . LYS E 3 165 ? -1.774 -51.434 -31.521 1.00 151.08 163 LYS E C 1
ATOM 6793 O O . LYS E 3 165 ? -1.568 -52.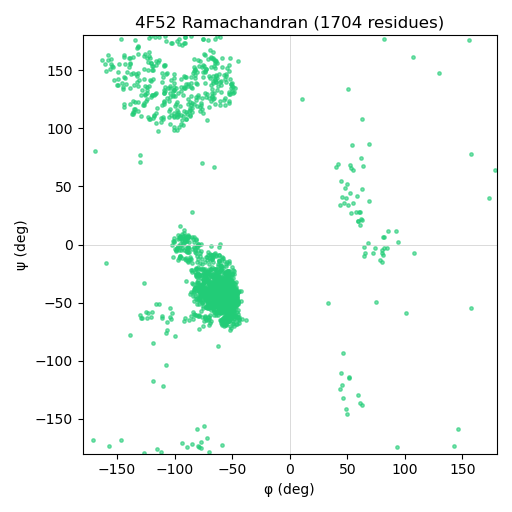095 -32.539 1.00 157.32 163 LYS E O 1
ATOM 6799 N N . MET E 3 170 ? -1.083 -53.960 -33.510 1.00 134.89 168 MET E N 1
ATOM 6800 C CA . MET E 3 170 ? -0.516 -55.119 -32.831 1.00 148.80 168 MET E CA 1
ATOM 6801 C C . MET E 3 170 ? -0.629 -54.961 -31.323 1.00 162.31 168 MET E C 1
ATOM 6802 O O . MET E 3 170 ? -0.174 -53.962 -30.766 1.00 172.83 168 MET E O 1
ATOM 6807 N N . ASP E 3 171 ? -1.241 -55.941 -30.662 1.00 160.51 169 ASP E N 1
ATOM 6808 C CA . ASP E 3 171 ? -1.377 -55.905 -29.203 1.00 150.52 169 ASP E CA 1
ATOM 6809 C C . ASP E 3 171 ? -0.819 -57.163 -28.547 1.00 153.94 169 ASP E C 1
ATOM 6810 O O . ASP E 3 171 ? -1.146 -58.283 -28.946 1.00 152.05 169 ASP E O 1
ATOM 6815 N N . ASP E 3 172 ? 0.037 -56.965 -27.548 1.00 160.00 170 ASP E N 1
ATOM 6816 C CA . ASP E 3 172 ? 0.728 -58.074 -26.892 1.00 162.15 170 ASP E CA 1
ATOM 6817 C C . ASP E 3 172 ? -0.172 -58.814 -25.901 1.00 149.38 170 ASP E C 1
ATOM 6818 O O . ASP E 3 172 ? -0.134 -60.047 -25.812 1.00 147.02 170 ASP E O 1
ATOM 6823 N N . TYR E 3 173 ? -0.991 -58.052 -25.179 1.00 137.47 171 TYR E N 1
ATOM 6824 C CA . TYR E 3 173 ? -1.859 -58.597 -24.137 1.00 125.83 171 TYR E CA 1
ATOM 6825 C C . TYR E 3 173 ? -3.071 -59.336 -24.680 1.00 119.88 171 TYR E C 1
ATOM 6826 O O . TYR E 3 173 ? -3.671 -60.145 -23.972 1.00 124.61 171 TYR E O 1
ATOM 6835 N N . GLY E 3 174 ? -3.435 -59.052 -25.927 1.00 111.30 172 GLY E N 1
ATOM 6836 C CA . GLY E 3 174 ? -4.522 -59.759 -26.585 1.00 110.86 172 GLY E CA 1
ATOM 6837 C C . GLY E 3 174 ? -5.903 -59.199 -26.296 1.00 106.26 172 GLY E C 1
ATOM 6838 O O . GLY E 3 174 ? -6.915 -59.819 -26.621 1.00 106.51 172 GLY E O 1
ATOM 6839 N N . LEU E 3 175 ? -5.945 -58.017 -25.692 1.00 100.19 173 LEU E N 1
ATOM 6840 C CA . LEU E 3 175 ? -7.213 -57.398 -25.316 1.00 94.27 173 LEU E CA 1
ATOM 6841 C C . LEU E 3 175 ? -8.192 -57.240 -26.490 1.00 91.15 173 LEU E C 1
ATOM 6842 O O . LEU E 3 175 ? -9.385 -57.529 -26.365 1.00 83.14 173 LEU E O 1
ATOM 6847 N N . CYS E 3 176 ? -7.688 -56.776 -27.628 1.00 96.89 174 CYS E N 1
ATOM 6848 C CA . CYS E 3 176 ? -8.552 -56.472 -28.765 1.00 91.98 174 CYS E CA 1
ATOM 6849 C C . CYS E 3 176 ? -9.168 -57.716 -29.365 1.00 90.80 174 CYS E C 1
ATOM 6850 O O . CYS E 3 176 ? -10.388 -57.799 -29.559 1.00 91.85 174 CYS E O 1
ATOM 6853 N N . GLN E 3 177 ? -8.328 -58.696 -29.657 1.00 88.48 175 GLN E N 1
ATOM 6854 C CA . GLN E 3 177 ? -8.857 -59.931 -30.188 1.00 94.08 175 GLN E CA 1
ATOM 6855 C C . GLN E 3 177 ? -9.765 -60.584 -29.151 1.00 100.18 175 GLN E C 1
ATOM 6856 O O . GLN E 3 177 ? -10.739 -61.239 -29.501 1.00 101.66 175 GLN E O 1
ATOM 6862 N N . CYS E 3 178 ? -9.468 -60.386 -27.869 1.00 102.57 176 CYS E N 1
ATOM 6863 C CA . CYS E 3 178 ? -10.352 -60.924 -26.832 1.00 94.47 176 CYS E CA 1
ATOM 6864 C C . CYS E 3 178 ? -11.720 -60.228 -26.782 1.00 87.42 176 CYS E C 1
ATOM 6865 O O . CYS E 3 178 ? -12.703 -60.843 -26.378 1.00 88.91 176 CYS E O 1
ATOM 6868 N N . CYS E 3 179 ? -11.788 -58.969 -27.216 1.00 83.22 177 CYS E N 1
ATOM 6869 C CA . CYS E 3 179 ? -13.063 -58.240 -27.261 1.00 78.62 177 CYS E CA 1
ATOM 6870 C C . CYS E 3 179 ? -13.887 -58.601 -28.474 1.00 72.11 177 CYS E C 1
ATOM 6871 O O . CYS E 3 179 ? -15.124 -58.668 -28.414 1.00 75.95 177 CYS E O 1
ATOM 6874 N N . LYS E 3 180 ? -13.212 -58.801 -29.592 1.00 78.73 178 LYS E N 1
ATOM 6875 C CA . LYS E 3 180 ? -13.938 -59.239 -30.767 1.00 89.79 178 LYS E CA 1
ATOM 6876 C C . LYS E 3 180 ? -14.439 -60.659 -30.489 1.00 101.66 178 LYS E C 1
ATOM 6877 O O . LYS E 3 180 ? -15.590 -60.996 -30.788 1.00 105.92 178 LYS E O 1
ATOM 6883 N N . ALA E 3 181 ? -13.579 -61.470 -29.872 1.00 104.18 179 ALA E N 1
ATOM 6884 C CA . ALA E 3 181 ? -13.903 -62.863 -29.561 1.00 100.65 179 ALA E CA 1
ATOM 6885 C C . ALA E 3 181 ? -15.075 -62.927 -28.601 1.00 92.02 179 ALA E C 1
ATOM 6886 O O . ALA E 3 181 ? -15.988 -63.749 -28.765 1.00 91.86 179 ALA E O 1
ATOM 6888 N N . LEU E 3 182 ? -15.048 -62.058 -27.596 1.00 86.30 180 LEU E N 1
ATOM 6889 C CA . LEU E 3 182 ? -16.171 -61.972 -26.679 1.00 87.86 180 LEU E CA 1
ATOM 6890 C C . LEU E 3 182 ? -17.438 -61.649 -27.464 1.00 91.07 180 LEU E C 1
ATOM 6891 O O . LEU E 3 182 ? -18.443 -62.336 -27.325 1.00 92.51 180 LEU E O 1
ATOM 6896 N N . ILE E 3 183 ? -17.387 -60.617 -28.300 1.00 86.51 181 ILE E N 1
ATOM 6897 C CA . ILE E 3 183 ? -18.541 -60.323 -29.137 1.00 85.61 181 ILE E CA 1
ATOM 6898 C C . ILE E 3 183 ? -19.068 -61.568 -29.882 1.00 94.27 181 ILE E C 1
ATOM 6899 O O . ILE E 3 183 ? -20.278 -61.831 -29.893 1.00 97.41 181 ILE E O 1
ATOM 6904 N N . GLU E 3 184 ? -18.175 -62.340 -30.498 1.00 99.30 182 GLU E N 1
ATOM 6905 C CA . GLU E 3 184 ? -18.616 -63.535 -31.228 1.00 113.26 182 GLU E CA 1
ATOM 6906 C C . GLU E 3 184 ? -19.329 -64.512 -30.291 1.00 111.16 182 GLU E C 1
ATOM 6907 O O . GLU E 3 184 ? -20.362 -65.085 -30.632 1.00 115.78 182 GLU E O 1
ATOM 6913 N N . PHE E 3 185 ? -18.762 -64.686 -29.107 1.00 107.12 183 PHE E N 1
ATOM 6914 C CA . PHE E 3 185 ? -19.307 -65.578 -28.093 1.00 110.69 183 PHE E CA 1
ATOM 6915 C C . PHE E 3 185 ? -20.711 -65.157 -27.648 1.00 112.40 183 PHE E C 1
ATOM 6916 O O . PHE E 3 185 ? -21.624 -65.976 -27.560 1.00 107.17 183 PHE E O 1
ATOM 6924 N N . THR E 3 186 ? -20.859 -63.865 -27.378 1.00 116.71 184 THR E N 1
ATOM 6925 C CA . THR E 3 186 ? -22.067 -63.281 -26.804 1.00 114.62 184 THR E CA 1
ATOM 6926 C C . THR E 3 186 ? -23.206 -63.178 -27.807 1.00 109.79 184 THR E C 1
ATOM 6927 O O . THR E 3 186 ? -24.375 -63.278 -27.430 1.00 116.34 184 THR E O 1
ATOM 6931 N N . LYS E 3 187 ? -22.884 -62.948 -29.075 1.00 99.81 185 LYS E N 1
ATOM 6932 C CA . LYS E 3 187 ? -23.953 -62.742 -30.046 1.00 102.22 185 LYS E CA 1
ATOM 6933 C C . LYS E 3 187 ? -25.026 -63.834 -29.930 1.00 106.14 185 LYS E C 1
ATOM 6934 O O . LYS E 3 187 ? -26.187 -63.534 -29.653 1.00 106.73 185 LYS E O 1
ATOM 6940 N N . PRO E 3 188 ? -24.633 -65.108 -30.087 1.00 106.23 186 PRO E N 1
ATOM 6941 C CA . PRO E 3 188 ? -25.614 -66.199 -30.058 1.00 107.32 186 PRO E CA 1
ATOM 6942 C C . PRO E 3 188 ? -26.558 -66.136 -28.860 1.00 106.90 186 PRO E C 1
ATOM 6943 O O . PRO E 3 188 ? -27.690 -66.593 -28.953 1.00 115.31 186 PRO E O 1
ATOM 6947 N N . PHE E 3 189 ? -26.106 -65.571 -27.751 1.00 108.28 187 PHE E N 1
ATOM 6948 C CA . PHE E 3 189 ? -26.964 -65.448 -26.581 1.00 121.88 187 PHE E CA 1
ATOM 6949 C C . PHE E 3 189 ? -27.961 -64.301 -26.735 1.00 131.40 187 PHE E C 1
ATOM 6950 O O . PHE E 3 189 ? -29.114 -64.418 -26.322 1.00 134.46 187 PHE E O 1
ATOM 6958 N N . VAL E 3 190 ? -27.518 -63.205 -27.349 1.00 135.21 188 VAL E N 1
ATOM 6959 C CA . VAL E 3 190 ? -28.394 -62.059 -27.611 1.00 129.58 188 VAL E CA 1
ATOM 6960 C C . VAL E 3 190 ? -29.286 -62.265 -28.851 1.00 122.31 188 VAL E C 1
ATOM 6961 O O . VAL E 3 190 ? -30.364 -61.679 -28.954 1.00 117.31 188 VAL E O 1
ATOM 6965 N N . GLU E 3 191 ? -28.839 -63.104 -29.781 1.00 125.73 189 GLU E N 1
ATOM 6966 C CA . GLU E 3 191 ? -29.645 -63.442 -30.954 1.00 141.24 189 GLU E CA 1
ATOM 6967 C C . GLU E 3 191 ? -30.730 -64.426 -30.533 1.00 150.68 189 GLU E C 1
ATOM 6968 O O . GLU E 3 191 ? -31.718 -64.628 -31.240 1.00 162.92 189 GLU E O 1
ATOM 6974 N N . GLU E 3 192 ? -30.542 -65.025 -29.363 1.00 145.48 190 GLU E N 1
ATOM 6975 C CA . GLU E 3 192 ? -31.505 -65.969 -28.825 1.00 152.00 190 GLU E CA 1
ATOM 6976 C C . GLU E 3 192 ? -32.764 -65.241 -28.383 1.00 156.02 190 GLU E C 1
ATOM 6977 O O . GLU E 3 192 ? -33.869 -65.562 -28.822 1.00 167.88 190 GLU E O 1
ATOM 6983 N N . VAL E 3 193 ? -32.583 -64.238 -27.530 1.00 147.29 191 VAL E N 1
ATOM 6984 C CA . VAL E 3 193 ? -33.710 -63.563 -26.889 1.00 146.69 191 VAL E CA 1
ATOM 6985 C C . VAL E 3 193 ? -34.495 -62.659 -27.854 1.00 145.52 191 VAL E C 1
ATOM 6986 O O . VAL E 3 193 ? -35.704 -62.482 -27.690 1.00 149.12 191 VAL E O 1
ATOM 6990 N N . ILE E 3 194 ? -33.819 -62.129 -28.875 1.00 141.05 192 ILE E N 1
ATOM 6991 C CA . ILE E 3 194 ? -34.463 -61.265 -29.870 1.00 146.04 192 ILE E CA 1
ATOM 6992 C C . ILE E 3 194 ? -35.781 -61.879 -30.343 1.00 155.16 192 ILE E C 1
ATOM 6993 O O . ILE E 3 194 ? -36.798 -61.187 -30.491 1.00 151.54 192 ILE E O 1
ATOM 6998 N N . ASP E 3 195 ? -35.756 -63.183 -30.587 1.00 162.79 193 ASP E N 1
ATOM 6999 C CA . ASP E 3 195 ? -36.965 -63.890 -30.974 1.00 174.56 193 ASP E CA 1
ATOM 7000 C C . ASP E 3 195 ? -37.402 -64.837 -29.866 1.00 172.60 193 ASP E C 1
ATOM 7001 O O . ASP E 3 195 ? -36.732 -65.828 -29.582 1.00 170.32 193 ASP E O 1
ATOM 7006 N N . ASN E 3 196 ? -38.497 -64.488 -29.203 1.00 172.98 194 ASN E N 1
ATOM 7007 C CA . ASN E 3 196 ? -39.170 -65.416 -28.315 1.00 175.85 194 ASN E CA 1
ATOM 7008 C C . ASN E 3 196 ? -40.664 -65.152 -28.249 1.00 182.36 194 ASN E C 1
ATOM 7009 O O . ASN E 3 196 ? -41.085 -63.999 -28.151 1.00 183.91 194 ASN E O 1
ATOM 7014 N N . LYS E 3 197 ? -41.460 -66.219 -28.273 1.00 187.39 195 LYS E N 1
ATOM 7015 C CA . LYS E 3 197 ? -42.863 -66.133 -27.886 1.00 185.29 195 LYS E CA 1
ATOM 7016 C C . LYS E 3 197 ? -42.986 -65.755 -26.412 1.00 186.19 195 LYS E C 1
ATOM 7017 O O . LYS E 3 197 ? -43.577 -64.729 -26.059 1.00 183.11 195 LYS E O 1
ATOM 7023 N N . GLU E 3 198 ? -42.376 -66.582 -25.567 1.00 187.60 196 GLU E N 1
ATOM 7024 C CA . GLU E 3 198 ? -42.623 -66.582 -24.132 1.00 188.07 196 GLU E CA 1
ATOM 7025 C C . GLU E 3 198 ? -41.981 -65.431 -23.381 1.00 182.87 196 GLU E C 1
ATOM 7026 O O . GLU E 3 198 ? -40.974 -64.861 -23.812 1.00 176.33 196 GLU E O 1
ATOM 7032 N N . ASN E 3 199 ? -42.589 -65.112 -22.243 1.00 187.73 197 ASN E N 1
ATOM 7033 C CA . ASN E 3 199 ? -42.051 -64.176 -21.265 1.00 186.44 197 ASN E CA 1
ATOM 7034 C C . ASN E 3 199 ? -41.257 -64.917 -20.183 1.00 185.65 197 ASN E C 1
ATOM 7035 O O . ASN E 3 199 ? -40.795 -64.306 -19.218 1.00 181.47 197 ASN E O 1
ATOM 7040 N N . SER E 3 200 ? -41.097 -66.229 -20.365 1.00 187.82 198 SER E N 1
ATOM 7041 C CA . SER E 3 200 ? -40.634 -67.123 -19.298 1.00 184.67 198 SER E CA 1
ATOM 7042 C C . SER E 3 200 ? -39.371 -66.619 -18.599 1.00 171.33 198 SER E C 1
ATOM 7043 O O . SER E 3 200 ? -38.438 -66.121 -19.237 1.00 158.32 198 SER E O 1
ATOM 7046 N N . LEU E 3 201 ? -39.357 -66.778 -17.278 1.00 174.69 199 LEU E N 1
ATOM 7047 C CA . LEU E 3 201 ? -38.369 -66.147 -16.403 1.00 174.30 199 LEU E CA 1
ATOM 7048 C C . LEU E 3 201 ? -36.920 -66.386 -16.817 1.00 171.91 199 LEU E C 1
ATOM 7049 O O . LEU E 3 201 ? -36.052 -65.546 -16.563 1.00 166.83 199 LEU E O 1
ATOM 7054 N N . GLU E 3 202 ? -36.651 -67.535 -17.430 1.00 171.54 200 GLU E N 1
ATOM 7055 C CA . GLU E 3 202 ? -35.302 -67.819 -17.900 1.00 161.04 200 GLU E CA 1
ATOM 7056 C C . GLU E 3 202 ? -34.886 -66.751 -18.903 1.00 148.69 200 GLU E C 1
ATOM 7057 O O . GLU E 3 202 ? -33.751 -66.268 -18.881 1.00 141.61 200 GLU E O 1
ATOM 7063 N N . ASN E 3 203 ? -35.818 -66.370 -19.770 1.00 147.33 201 ASN E N 1
ATOM 7064 C CA . ASN E 3 203 ? -35.559 -65.307 -20.732 1.00 139.89 201 ASN E CA 1
ATOM 7065 C C . ASN E 3 203 ? -35.244 -64.005 -20.004 1.00 135.87 201 ASN E C 1
ATOM 7066 O O . ASN E 3 203 ? -34.306 -63.294 -20.359 1.00 136.66 201 ASN E O 1
ATOM 7071 N N . GLU E 3 204 ? -36.032 -63.715 -18.972 1.00 137.48 202 GLU E N 1
ATOM 7072 C CA . GLU E 3 204 ? -35.802 -62.567 -18.100 1.00 137.89 202 GLU E CA 1
ATOM 7073 C C . GLU E 3 204 ? -34.384 -62.501 -17.525 1.00 138.65 202 GLU E C 1
ATOM 7074 O O . GLU E 3 204 ? -33.619 -61.586 -17.832 1.00 132.96 202 GLU E O 1
ATOM 7080 N N . LYS E 3 205 ? -34.048 -63.471 -16.681 1.00 142.89 203 LYS E N 1
ATOM 7081 C CA . LYS E 3 205 ? -32.730 -63.517 -16.059 1.00 139.90 203 LYS E CA 1
ATOM 7082 C C . LYS E 3 205 ? -31.609 -63.521 -17.099 1.00 131.61 203 LYS E C 1
ATOM 7083 O O . LYS E 3 205 ? -30.517 -63.015 -16.838 1.00 130.09 203 LYS E O 1
ATOM 7089 N N . LEU E 3 206 ? -31.880 -64.087 -18.273 1.00 121.52 204 LEU E N 1
ATOM 7090 C CA . LEU E 3 206 ? -30.913 -64.049 -19.369 1.00 110.20 204 LEU E CA 1
ATOM 7091 C C . LEU E 3 206 ? -30.689 -62.624 -19.879 1.00 112.09 204 LEU E C 1
ATOM 7092 O O . LEU E 3 206 ? -29.551 -62.219 -20.165 1.00 114.16 204 LEU E O 1
ATOM 7097 N N . LYS E 3 207 ? -31.778 -61.870 -19.992 1.00 115.69 205 LYS E N 1
ATOM 7098 C CA . LYS E 3 207 ? -31.689 -60.457 -20.334 1.00 118.92 205 LYS E CA 1
ATOM 7099 C C . LYS E 3 207 ? -30.909 -59.706 -19.262 1.00 122.14 205 LYS E C 1
ATOM 7100 O O . LYS E 3 207 ? -29.981 -58.949 -19.561 1.00 123.79 205 LYS E O 1
ATOM 7106 N N . ASP E 3 208 ? -31.289 -59.931 -18.010 1.00 122.23 206 ASP E N 1
ATOM 7107 C CA . ASP E 3 208 ? -30.627 -59.293 -16.887 1.00 124.92 206 ASP E CA 1
ATOM 7108 C C . ASP E 3 208 ? -29.115 -59.520 -16.932 1.00 124.02 206 ASP E C 1
ATOM 7109 O O . ASP E 3 208 ? -28.348 -58.559 -16.911 1.00 124.09 206 ASP E O 1
ATOM 7114 N N . GLU E 3 209 ? -28.688 -60.782 -17.009 1.00 121.92 207 GLU E N 1
ATOM 7115 C CA . GLU E 3 209 ? -27.254 -61.101 -17.012 1.00 114.95 207 GLU E CA 1
ATOM 7116 C C . GLU E 3 209 ? -26.562 -60.476 -18.222 1.00 98.75 207 GLU E C 1
ATOM 7117 O O . GLU E 3 209 ? -25.475 -59.898 -18.111 1.00 86.95 207 GLU E O 1
ATOM 7123 N N . LEU E 3 210 ? -27.210 -60.579 -19.377 1.00 94.04 208 LEU E N 1
ATOM 7124 C CA . LEU E 3 210 ? -26.663 -60.010 -20.601 1.00 88.72 208 LEU E CA 1
ATOM 7125 C C . LEU E 3 210 ? -26.371 -58.522 -20.493 1.00 82.74 208 LEU E C 1
ATOM 7126 O O . LEU E 3 210 ? -25.248 -58.069 -20.743 1.00 82.99 208 LEU E O 1
ATOM 7131 N N . LEU E 3 211 ? -27.384 -57.747 -20.135 1.00 84.83 209 LEU E N 1
ATOM 7132 C CA . LEU E 3 211 ? -27.180 -56.309 -20.069 1.00 86.93 209 LEU E CA 1
ATOM 7133 C C . LEU E 3 211 ? -26.291 -55.949 -18.874 1.00 83.80 209 LEU E C 1
ATOM 7134 O O . LEU E 3 211 ? -25.613 -54.915 -18.865 1.00 80.28 209 LEU E O 1
ATOM 7139 N N . LYS E 3 212 ? -26.267 -56.826 -17.880 1.00 83.49 210 LYS E N 1
ATOM 7140 C CA . LYS E 3 212 ? -25.316 -56.664 -16.798 1.00 84.29 210 LYS E CA 1
ATOM 7141 C C . LYS E 3 212 ? -23.906 -56.651 -17.397 1.00 86.83 210 LYS E C 1
ATOM 7142 O O . LYS E 3 212 ? -23.119 -55.722 -17.162 1.00 96.06 210 LYS E O 1
ATOM 7148 N N . PHE E 3 213 ? -23.598 -57.660 -18.205 1.00 81.58 211 PHE E N 1
ATOM 7149 C CA . PHE E 3 213 ? -22.289 -57.720 -18.861 1.00 83.17 211 PHE E CA 1
ATOM 7150 C C . PHE E 3 213 ? -22.063 -56.519 -19.769 1.00 85.27 211 PHE E C 1
ATOM 7151 O O . PHE E 3 213 ? -20.934 -56.060 -19.928 1.00 89.34 211 PHE E O 1
ATOM 7159 N N . CYS E 3 214 ? -23.141 -56.016 -20.362 1.00 82.75 212 CYS E N 1
ATOM 7160 C CA . CYS E 3 214 ? -23.061 -54.822 -21.198 1.00 78.87 212 CYS E CA 1
ATOM 7161 C C . CYS E 3 214 ? -22.647 -53.573 -20.434 1.00 83.87 212 CYS E C 1
ATOM 7162 O O . CYS E 3 214 ? -21.923 -52.740 -20.963 1.00 88.23 212 CYS E O 1
ATOM 7165 N N . PHE E 3 215 ? -23.143 -53.422 -19.211 1.00 85.21 213 PHE E N 1
ATOM 7166 C CA . PHE E 3 215 ? -22.695 -52.334 -18.336 1.00 87.49 213 PHE E CA 1
ATOM 7167 C C . PHE E 3 215 ? -21.256 -52.551 -17.850 1.00 76.60 213 PHE E C 1
ATOM 7168 O O . PHE E 3 215 ? -20.480 -51.599 -17.675 1.00 68.33 213 PHE E O 1
ATOM 7176 N N . LYS E 3 216 ? -20.891 -53.811 -17.660 1.00 70.05 214 LYS E N 1
ATOM 7177 C CA . LYS E 3 216 ? -19.510 -54.103 -17.357 1.00 72.93 214 LYS E CA 1
ATOM 7178 C C . LYS E 3 216 ? -18.590 -53.611 -18.486 1.00 75.11 214 LYS E C 1
ATOM 7179 O O . LYS E 3 216 ? -17.730 -52.752 -18.280 1.00 81.18 214 LYS E O 1
ATOM 7185 N N . SER E 3 217 ? -18.814 -54.113 -19.693 1.00 73.41 215 SER E N 1
ATOM 7186 C CA . SER E 3 217 ? -17.990 -53.763 -20.850 1.00 71.18 215 SER E CA 1
ATOM 7187 C C . SER E 3 217 ? -18.085 -52.277 -21.189 1.00 68.02 215 SER E C 1
ATOM 7188 O O . SER E 3 217 ? -17.127 -51.641 -21.662 1.00 69.28 215 SER E O 1
ATOM 7191 N N . LEU E 3 218 ? -19.264 -51.726 -20.992 1.00 69.27 216 LEU E N 1
ATOM 7192 C CA . LEU E 3 218 ? -19.436 -50.310 -21.189 1.00 75.72 216 LEU E CA 1
ATOM 7193 C C . LEU E 3 218 ? -18.407 -49.646 -20.282 1.00 80.07 216 LEU E C 1
ATOM 7194 O O . LEU E 3 218 ? -17.693 -48.730 -20.694 1.00 72.22 216 LEU E O 1
ATOM 7199 N N . LYS E 3 219 ? -18.318 -50.163 -19.054 1.00 81.30 217 LYS E N 1
ATOM 7200 C CA . LYS E 3 219 ? -17.526 -49.553 -17.985 1.00 83.74 217 LYS E CA 1
ATOM 7201 C C . LYS E 3 219 ? -16.004 -49.719 -18.067 1.00 89.47 217 LYS E C 1
ATOM 7202 O O . LYS E 3 219 ? -15.276 -48.732 -18.238 1.00 81.57 217 LYS E O 1
ATOM 7208 N N . CYS E 3 220 ? -15.505 -50.937 -17.860 1.00 104.97 218 CYS E N 1
ATOM 7209 C CA . CYS E 3 220 ? -14.056 -51.079 -17.768 1.00 117.12 218 CYS E CA 1
ATOM 7210 C C . CYS E 3 220 ? -13.321 -50.827 -19.077 1.00 112.81 218 CYS E C 1
ATOM 7211 O O . CYS E 3 220 ? -12.607 -49.818 -19.197 1.00 119.79 218 CYS E O 1
ATOM 7214 N N . PRO E 3 221 ? -13.548 -51.702 -20.088 1.00 91.05 219 PRO E N 1
ATOM 7215 C CA . PRO E 3 221 ? -12.661 -51.587 -21.280 1.00 70.88 219 PRO E CA 1
ATOM 7216 C C . PRO E 3 221 ? -12.850 -50.273 -22.012 1.00 74.62 219 PRO E C 1
ATOM 7217 O O . PRO E 3 221 ? -11.867 -49.623 -22.335 1.00 82.29 219 PRO E O 1
ATOM 7221 N N . LEU E 3 222 ? -14.102 -49.870 -22.209 1.00 71.34 220 LEU E N 1
ATOM 7222 C CA . LEU E 3 222 ? -14.429 -48.750 -23.084 1.00 80.80 220 LEU E CA 1
ATOM 7223 C C . LEU E 3 222 ? -14.182 -47.377 -22.472 1.00 77.29 220 LEU E C 1
ATOM 7224 O O . LEU E 3 222 ? -14.150 -46.356 -23.178 1.00 77.08 220 LEU E O 1
ATOM 7229 N N . LEU E 3 223 ? -14.018 -47.346 -21.156 1.00 75.42 221 LEU E N 1
ATOM 7230 C CA . LEU E 3 223 ? -13.917 -46.075 -20.447 1.00 70.15 221 LEU E CA 1
ATOM 7231 C C . LEU E 3 223 ? -12.501 -45.511 -20.574 1.00 71.96 221 LEU E C 1
ATOM 7232 O O . LEU E 3 223 ? -12.315 -44.291 -20.602 1.00 72.93 221 LEU E O 1
ATOM 7237 N N . THR E 3 224 ? -11.512 -46.405 -20.638 1.00 66.69 222 THR E N 1
ATOM 7238 C CA . THR E 3 224 ? -10.118 -45.993 -20.780 1.00 78.58 222 THR E CA 1
ATOM 7239 C C . THR E 3 224 ? -9.676 -46.012 -22.240 1.00 84.94 222 THR E C 1
ATOM 7240 O O . THR E 3 224 ? -8.580 -45.543 -22.583 1.00 92.58 222 THR E O 1
ATOM 7244 N N . ALA E 3 225 ? -10.526 -46.575 -23.100 1.00 81.43 223 ALA E N 1
ATOM 7245 C CA . ALA E 3 225 ? -10.158 -46.800 -24.499 1.00 76.68 223 ALA E CA 1
ATOM 7246 C C . ALA E 3 225 ? -10.138 -45.499 -25.295 1.00 76.21 223 ALA E C 1
ATOM 7247 O O . ALA E 3 225 ? -10.909 -44.564 -25.018 1.00 65.59 223 ALA E O 1
ATOM 7249 N N . GLN E 3 226 ? -9.246 -45.451 -26.282 1.00 78.48 224 GLN E N 1
ATOM 7250 C CA . GLN E 3 226 ? -9.060 -44.260 -27.097 1.00 96.65 224 GLN E CA 1
ATOM 7251 C C . GLN E 3 226 ? -9.449 -44.625 -28.521 1.00 95.67 224 GLN E C 1
ATOM 7252 O O . GLN E 3 226 ? -9.476 -45.804 -28.867 1.00 102.63 224 GLN E O 1
ATOM 7258 N N . PHE E 3 227 ? -9.791 -43.638 -29.341 1.00 86.46 225 PHE E N 1
ATOM 7259 C CA . PHE E 3 227 ? -10.365 -43.950 -30.648 1.00 84.15 225 PHE E CA 1
ATOM 7260 C C . PHE E 3 227 ? -9.593 -43.353 -31.829 1.00 107.25 225 PHE E C 1
ATOM 7261 O O . PHE E 3 227 ? -8.852 -42.384 -31.664 1.00 113.53 225 PHE E O 1
ATOM 7269 N N . PHE E 3 228 ? -9.753 -43.957 -33.009 1.00 122.42 226 PHE E N 1
ATOM 7270 C CA . PHE E 3 228 ? -9.218 -43.404 -34.258 1.00 136.76 226 PHE E CA 1
ATOM 7271 C C . PHE E 3 228 ? -9.876 -42.051 -34.516 1.00 140.68 226 PHE E C 1
ATOM 7272 O O . PHE E 3 228 ? -11.014 -41.812 -34.099 1.00 133.14 226 PHE E O 1
ATOM 7280 N N . ASP E 3 237 ? -10.910 -49.779 -35.823 1.00 96.35 235 ASP E N 1
ATOM 7281 C CA . ASP E 3 237 ? -10.942 -49.273 -34.459 1.00 104.35 235 ASP E CA 1
ATOM 7282 C C . ASP E 3 237 ? -11.719 -50.245 -33.577 1.00 100.98 235 ASP E C 1
ATOM 7283 O O . ASP E 3 237 ? -12.872 -49.990 -33.223 1.00 101.94 235 ASP E O 1
ATOM 7288 N N . PRO E 3 238 ? -11.064 -51.354 -33.194 1.00 97.21 236 PRO E N 1
ATOM 7289 C CA . PRO E 3 238 ? -11.698 -52.501 -32.532 1.00 88.80 236 PRO E CA 1
ATOM 7290 C C . PRO E 3 238 ? -12.573 -52.066 -31.369 1.00 87.38 236 PRO E C 1
ATOM 7291 O O . PRO E 3 238 ? -13.509 -52.781 -31.005 1.00 90.30 236 PRO E O 1
ATOM 7295 N N . PHE E 3 239 ? -12.265 -50.913 -30.784 1.00 79.63 237 PHE E N 1
ATOM 7296 C CA . PHE E 3 239 ? -13.058 -50.421 -29.671 1.00 74.54 237 PHE E CA 1
ATOM 7297 C C . PHE E 3 239 ? -14.348 -49.748 -30.151 1.00 75.25 237 PHE E C 1
ATOM 7298 O O . PHE E 3 239 ? -15.319 -49.668 -29.401 1.00 77.65 237 PHE E O 1
ATOM 7306 N N . ARG E 3 240 ? -14.370 -49.316 -31.411 1.00 79.71 238 ARG E N 1
ATOM 7307 C CA . ARG E 3 240 ? -15.603 -48.842 -32.051 1.00 80.41 238 ARG E CA 1
ATOM 7308 C C . ARG E 3 240 ? -16.510 -50.008 -32.408 1.00 84.77 238 ARG E C 1
ATOM 7309 O O . ARG E 3 240 ? -17.731 -49.918 -32.291 1.00 78.89 238 ARG E O 1
ATOM 7317 N N . TYR E 3 241 ? -15.898 -51.096 -32.869 1.00 89.76 239 TYR E N 1
ATOM 7318 C CA . TYR E 3 241 ? -16.640 -52.301 -33.206 1.00 89.37 239 TYR E CA 1
ATOM 7319 C C . TYR E 3 241 ? -17.248 -52.860 -31.944 1.00 85.07 239 TYR E C 1
ATOM 7320 O O . TYR E 3 241 ? -18.422 -53.233 -31.917 1.00 91.88 239 TYR E O 1
ATOM 7329 N N . PHE E 3 242 ? -16.434 -52.908 -30.898 1.00 71.78 240 PHE E N 1
ATOM 7330 C CA . PHE E 3 242 ? -16.895 -53.381 -29.599 1.00 75.79 240 PHE E CA 1
ATOM 7331 C C . PHE E 3 242 ? -18.022 -52.518 -29.037 1.00 70.70 240 PHE E C 1
ATOM 7332 O O . PHE E 3 242 ? -19.084 -53.039 -28.678 1.00 64.05 240 PHE E O 1
ATOM 7340 N N . ALA E 3 243 ? -17.794 -51.210 -28.940 1.00 72.08 241 ALA E N 1
ATOM 7341 C CA . ALA E 3 243 ? -18.852 -50.328 -28.473 1.00 74.10 241 ALA E CA 1
ATOM 7342 C C . ALA E 3 243 ? -20.119 -50.585 -29.276 1.00 79.93 241 ALA E C 1
ATOM 7343 O O . ALA E 3 243 ? -21.144 -51.006 -28.720 1.00 78.28 241 ALA E O 1
ATOM 7345 N N . SER E 3 244 ? -20.020 -50.353 -30.589 1.00 85.02 242 SER E N 1
ATOM 7346 C CA . SER E 3 244 ? -21.141 -50.489 -31.504 1.00 92.62 242 SER E CA 1
ATOM 7347 C C . SER E 3 244 ? -21.891 -51.775 -31.210 1.00 102.02 242 SER E C 1
ATOM 7348 O O . SER E 3 244 ? -23.116 -51.777 -31.044 1.00 107.95 242 SER E O 1
ATOM 7351 N N . GLU E 3 245 ? -21.150 -52.870 -31.123 1.00 89.47 243 GLU E N 1
ATOM 7352 C CA . GLU E 3 245 ? -21.778 -54.173 -30.977 1.00 84.74 243 GLU E CA 1
ATOM 7353 C C . GLU E 3 245 ? -22.460 -54.351 -29.596 1.00 99.42 243 GLU E C 1
ATOM 7354 O O . GLU E 3 245 ? -23.554 -54.924 -29.518 1.00 105.65 243 GLU E O 1
ATOM 7360 N N . ILE E 3 246 ? -21.875 -53.784 -28.534 1.00 89.22 244 ILE E N 1
ATOM 7361 C CA . ILE E 3 246 ? -22.467 -53.865 -27.185 1.00 84.55 244 ILE E CA 1
ATOM 7362 C C . ILE E 3 246 ? -23.735 -53.019 -27.082 1.00 86.85 244 ILE E C 1
ATOM 7363 O O . ILE E 3 246 ? -24.817 -53.545 -26.818 1.00 94.30 244 ILE E O 1
ATOM 7368 N N . ILE E 3 247 ? -23.598 -51.707 -27.257 1.00 81.86 245 ILE E N 1
ATOM 7369 C CA . ILE E 3 247 ? -24.755 -50.813 -27.245 1.00 85.66 245 ILE E CA 1
ATOM 7370 C C . ILE E 3 247 ? -25.836 -51.379 -28.166 1.00 96.60 245 ILE E C 1
ATOM 7371 O O . ILE E 3 247 ? -27.048 -51.271 -27.903 1.00 103.82 245 ILE E O 1
ATOM 7376 N N . GLY E 3 248 ? -25.371 -51.991 -29.252 1.00 93.67 246 GLY E N 1
ATOM 7377 C CA . GLY E 3 248 ? -26.231 -52.726 -30.149 1.00 95.32 246 GLY E CA 1
ATOM 7378 C C . GLY E 3 248 ? -27.032 -53.760 -29.382 1.00 85.60 246 GLY E C 1
ATOM 7379 O O . GLY E 3 248 ? -28.258 -53.811 -29.495 1.00 89.76 246 GLY E O 1
ATOM 7380 N N . PHE E 3 249 ? -26.338 -54.587 -28.610 1.00 77.82 247 PHE E N 1
ATOM 7381 C CA . PHE E 3 249 ? -26.998 -55.524 -27.698 1.00 90.35 247 PHE E CA 1
ATOM 7382 C C . PHE E 3 249 ? -27.977 -54.841 -26.726 1.00 86.44 247 PHE E C 1
ATOM 7383 O O . PHE E 3 249 ? -28.961 -55.442 -26.285 1.00 83.02 247 PHE E O 1
ATOM 7391 N N . LEU E 3 250 ? -27.700 -53.590 -26.380 1.00 81.93 248 LEU E N 1
ATOM 7392 C CA . LEU E 3 250 ? -28.576 -52.868 -25.468 1.00 89.23 248 LEU E CA 1
ATOM 7393 C C . LEU E 3 250 ? -29.899 -52.555 -26.139 1.00 103.85 248 LEU E C 1
ATOM 7394 O O . LEU E 3 250 ? -30.948 -52.550 -25.488 1.00 102.54 248 LEU E O 1
ATOM 7399 N N . SER E 3 251 ? -29.838 -52.299 -27.446 1.00 118.86 249 SER E N 1
ATOM 7400 C CA . SER E 3 251 ? -31.049 -52.156 -28.264 1.00 121.57 249 SER E CA 1
ATOM 7401 C C . SER E 3 251 ? -31.749 -53.497 -28.471 1.00 121.40 249 SER E C 1
ATOM 7402 O O . SER E 3 251 ? -32.979 -53.581 -28.435 1.00 119.88 249 SER E O 1
ATOM 7405 N N . ALA E 3 252 ? -30.941 -54.534 -28.692 1.00 121.56 250 ALA E N 1
ATOM 7406 C CA . ALA E 3 252 ? -31.403 -55.906 -28.919 1.00 119.88 250 ALA E CA 1
ATOM 7407 C C . ALA E 3 252 ? -32.268 -56.444 -27.785 1.00 122.33 250 ALA E C 1
ATOM 7408 O O . ALA E 3 252 ? -33.249 -57.142 -28.030 1.00 125.58 250 ALA E O 1
ATOM 7410 N N . ILE E 3 253 ? -31.892 -56.144 -26.545 1.00 121.86 251 ILE E N 1
ATOM 7411 C CA . ILE E 3 253 ? -32.757 -56.437 -25.413 1.00 126.44 251 ILE E CA 1
ATOM 7412 C C . ILE E 3 253 ? -33.726 -55.267 -25.290 1.00 140.78 251 ILE E C 1
ATOM 7413 O O . ILE E 3 253 ? -33.749 -54.379 -26.144 1.00 150.25 251 ILE E O 1
ATOM 7418 N N . GLY E 3 254 ? -34.507 -55.243 -24.218 1.00 142.10 252 GLY E N 1
ATOM 7419 C CA . GLY E 3 254 ? -35.315 -54.076 -23.933 1.00 144.12 252 GLY E CA 1
ATOM 7420 C C . GLY E 3 254 ? -34.416 -52.946 -23.458 1.00 143.45 252 GLY E C 1
ATOM 7421 O O . GLY E 3 254 ? -33.189 -53.003 -23.611 1.00 137.17 252 GLY E O 1
ATOM 7422 N N . HIS E 3 255 ? -35.026 -51.911 -22.888 1.00 151.09 253 HIS E N 1
ATOM 7423 C CA . HIS E 3 255 ? -34.283 -50.778 -22.334 1.00 148.95 253 HIS E CA 1
ATOM 7424 C C . HIS E 3 255 ? -33.122 -50.340 -23.223 1.00 138.60 253 HIS E C 1
ATOM 7425 O O . HIS E 3 255 ? -31.955 -50.510 -22.857 1.00 135.16 253 HIS E O 1
ATOM 7432 N N . PRO E 3 256 ? -33.445 -49.768 -24.394 1.00 129.21 254 PRO E N 1
ATOM 7433 C CA . PRO E 3 256 ? -32.457 -49.197 -25.312 1.00 120.46 254 PRO E CA 1
ATOM 7434 C C . PRO E 3 256 ? -31.683 -48.108 -24.601 1.00 112.56 254 PRO E C 1
ATOM 7435 O O . PRO E 3 256 ? -32.138 -47.598 -23.576 1.00 111.26 254 PRO E O 1
ATOM 7439 N N . PHE E 3 257 ? -30.517 -47.757 -25.124 1.00 108.57 255 PHE E N 1
ATOM 7440 C CA . PHE E 3 257 ? -29.662 -46.811 -24.415 1.00 98.16 255 PHE E CA 1
ATOM 7441 C C . PHE E 3 257 ? -30.285 -45.422 -24.175 1.00 90.33 255 PHE E C 1
ATOM 7442 O O . PHE E 3 257 ? -30.033 -44.816 -23.142 1.00 87.99 255 PHE E O 1
ATOM 7450 N N . PRO E 3 258 ? -31.074 -44.945 -25.132 1.00 97.50 256 PRO E N 1
ATOM 7451 C CA . PRO E 3 258 ? -31.699 -43.622 -25.036 1.00 100.67 256 PRO E CA 1
ATOM 7452 C C . PRO E 3 258 ? -32.366 -43.394 -23.683 1.00 114.20 256 PRO E C 1
ATOM 7453 O O . PRO E 3 258 ? -32.225 -42.319 -23.101 1.00 120.41 256 PRO E O 1
ATOM 7457 N N . LYS E 3 259 ? -33.086 -44.399 -23.194 1.00 120.23 257 LYS E N 1
ATOM 7458 C CA . LYS E 3 259 ? -33.775 -44.291 -21.914 1.00 128.50 257 LYS E CA 1
ATOM 7459 C C . LYS E 3 259 ? -32.785 -44.091 -20.772 1.00 125.58 257 LYS E C 1
ATOM 7460 O O . LYS E 3 259 ? -33.028 -43.303 -19.858 1.00 140.11 257 LYS E O 1
ATOM 7466 N N . MET E 3 260 ? -31.668 -44.808 -20.832 1.00 107.13 258 MET E N 1
ATOM 7467 C CA . MET E 3 260 ? -30.638 -44.709 -19.806 1.00 88.69 258 MET E CA 1
ATOM 7468 C C . MET E 3 260 ? -30.226 -43.258 -19.578 1.00 98.65 258 MET E C 1
ATOM 7469 O O . MET E 3 260 ? -29.802 -42.570 -20.506 1.00 98.39 258 MET E O 1
ATOM 7474 N N . LYS E 3 282 ? -26.796 -47.083 -7.406 1.00 139.02 280 LYS E N 1
ATOM 7475 C CA . LYS E 3 282 ? -26.212 -46.400 -8.560 1.00 135.84 280 LYS E CA 1
ATOM 7476 C C . LYS E 3 282 ? -25.012 -47.170 -9.102 1.00 138.84 280 LYS E C 1
ATOM 7477 O O . LYS E 3 282 ? -25.163 -48.298 -9.556 1.00 142.65 280 LYS E O 1
ATOM 7483 N N . GLN E 3 283 ? -23.830 -46.556 -9.071 1.00 139.62 281 GLN E N 1
ATOM 7484 C CA . GLN E 3 283 ? -22.589 -47.229 -9.489 1.00 141.47 281 GLN E CA 1
ATOM 7485 C C . GLN E 3 283 ? -22.555 -47.589 -10.983 1.00 137.24 281 GLN E C 1
ATOM 7486 O O . GLN E 3 283 ? -21.526 -48.044 -11.497 1.00 139.27 281 GLN E O 1
ATOM 7492 N N . LEU E 3 284 ? -23.679 -47.399 -11.672 1.00 126.64 282 LEU E N 1
ATOM 7493 C CA . LEU E 3 284 ? -23.713 -47.552 -13.120 1.00 106.68 282 LEU E CA 1
ATOM 7494 C C . LEU E 3 284 ? -23.174 -46.289 -13.769 1.00 101.53 282 LEU E C 1
ATOM 7495 O O . LEU E 3 284 ? -22.930 -46.264 -14.968 1.00 107.05 282 LEU E O 1
ATOM 7500 N N . ALA E 3 285 ? -22.985 -45.246 -12.961 1.00 88.78 283 ALA E N 1
ATOM 7501 C CA . ALA E 3 285 ? -22.552 -43.930 -13.447 1.00 86.81 283 ALA E CA 1
ATOM 7502 C C . ALA E 3 285 ? -21.297 -43.955 -14.347 1.00 82.59 283 ALA E C 1
ATOM 7503 O O . ALA E 3 285 ? -21.175 -43.157 -15.291 1.00 72.97 283 ALA E O 1
ATOM 7505 N N . ASP E 3 286 ? -20.364 -44.859 -14.052 1.00 86.47 284 ASP E N 1
ATOM 7506 C CA . ASP E 3 286 ? -19.195 -45.014 -14.902 1.00 77.91 284 ASP E CA 1
ATOM 7507 C C . ASP E 3 286 ? -19.647 -45.539 -16.249 1.00 76.06 284 ASP E C 1
ATOM 7508 O O . ASP E 3 286 ? -19.330 -44.951 -17.288 1.00 74.64 284 ASP E O 1
ATOM 7513 N N . SER E 3 287 ? -20.415 -46.629 -16.233 1.00 87.60 285 SER E N 1
ATOM 7514 C CA . SER E 3 287 ? -20.968 -47.203 -17.472 1.00 89.41 285 SER E CA 1
ATOM 7515 C C . SER E 3 287 ? -21.682 -46.130 -18.303 1.00 88.48 285 SER E C 1
ATOM 7516 O O . SER E 3 287 ? -21.343 -45.923 -19.467 1.00 88.89 285 SER E O 1
ATOM 7519 N N . MET E 3 288 ? -22.640 -45.435 -17.685 1.00 82.41 286 MET E N 1
ATOM 7520 C CA . MET E 3 288 ? -23.373 -44.342 -18.330 1.00 74.16 286 MET E CA 1
ATOM 7521 C C . MET E 3 288 ? -22.506 -43.210 -18.878 1.00 78.19 286 MET E C 1
ATOM 7522 O O . MET E 3 288 ? -22.809 -42.685 -19.939 1.00 90.93 286 MET E O 1
ATOM 7527 N N . ALA E 3 289 ? -21.451 -42.807 -18.173 1.00 67.23 287 ALA E N 1
ATOM 7528 C CA . ALA E 3 289 ? -20.579 -41.765 -18.718 1.00 60.87 287 ALA E CA 1
ATOM 7529 C C . ALA E 3 289 ? -19.772 -42.300 -19.913 1.00 69.10 287 ALA E C 1
ATOM 7530 O O . ALA E 3 289 ? -19.501 -41.575 -20.893 1.00 67.56 287 ALA E O 1
ATOM 7532 N N . SER E 3 290 ? -19.411 -43.578 -19.851 1.00 73.89 288 SER E N 1
ATOM 7533 C CA . SER E 3 290 ? -18.737 -44.202 -20.989 1.00 87.79 288 SER E CA 1
ATOM 7534 C C . SER E 3 290 ? -19.663 -44.182 -22.216 1.00 90.32 288 SER E C 1
ATOM 7535 O O . SER E 3 290 ? -19.250 -43.797 -23.309 1.00 94.91 288 SER E O 1
ATOM 7538 N N . LEU E 3 291 ? -20.918 -44.585 -22.001 1.00 84.00 289 LEU E N 1
ATOM 7539 C CA . LEU E 3 291 ? -21.969 -44.591 -23.025 1.00 68.08 289 LEU E CA 1
ATOM 7540 C C . LEU E 3 291 ? -22.176 -43.200 -23.594 1.00 67.99 289 LEU E C 1
ATOM 7541 O O . LEU E 3 291 ? -22.096 -42.996 -24.802 1.00 74.19 289 LEU E O 1
ATOM 7546 N N . ALA E 3 292 ? -22.425 -42.233 -22.718 1.00 61.98 290 ALA E N 1
ATOM 7547 C CA . ALA E 3 292 ? -22.560 -40.857 -23.170 1.00 56.91 290 ALA E CA 1
ATOM 7548 C C . ALA E 3 292 ? -21.383 -40.480 -24.087 1.00 58.99 290 ALA E C 1
ATOM 7549 O O . ALA E 3 292 ? -21.602 -40.125 -25.236 1.00 63.11 290 ALA E O 1
ATOM 7551 N N . TYR E 3 293 ? -20.139 -40.610 -23.621 1.00 60.85 291 TYR E N 1
ATOM 7552 C CA . TYR E 3 293 ? -19.009 -40.286 -24.495 1.00 66.33 291 TYR E CA 1
ATOM 7553 C C . TYR E 3 293 ? -19.076 -41.034 -25.846 1.00 76.30 291 TYR E C 1
ATOM 7554 O O . TYR E 3 293 ? -18.824 -40.458 -26.911 1.00 76.59 291 TYR E O 1
ATOM 7563 N N . LEU E 3 294 ? -19.421 -42.316 -25.798 1.00 73.59 292 LEU E N 1
ATOM 7564 C CA . LEU E 3 294 ? -19.418 -43.160 -26.995 1.00 80.16 292 LEU E CA 1
ATOM 7565 C C . LEU E 3 294 ? -20.443 -42.713 -28.047 1.00 79.56 292 LEU E C 1
ATOM 7566 O O . LEU E 3 294 ? -20.222 -42.806 -29.261 1.00 78.56 292 LEU E O 1
ATOM 7571 N N . VAL E 3 295 ? -21.564 -42.220 -27.548 1.00 65.68 293 VAL E N 1
ATOM 7572 C CA . VAL E 3 295 ? -22.671 -41.798 -28.372 1.00 59.96 293 VAL E CA 1
ATOM 7573 C C . VAL E 3 295 ? -22.442 -40.382 -28.898 1.00 66.97 293 VAL E C 1
ATOM 7574 O O . VAL E 3 295 ? -22.391 -40.153 -30.111 1.00 75.80 293 VAL E O 1
ATOM 7578 N N . PHE E 3 296 ? -22.313 -39.432 -27.984 1.00 55.12 294 PHE E N 1
ATOM 7579 C CA . PHE E 3 296 ? -22.181 -38.046 -28.380 1.00 64.27 294 PHE E CA 1
ATOM 7580 C C . PHE E 3 296 ? -20.827 -37.681 -28.958 1.00 67.60 294 PHE E C 1
ATOM 7581 O O . PHE E 3 296 ? -20.764 -36.868 -29.861 1.00 81.10 294 PHE E O 1
ATOM 7589 N N . VAL E 3 297 ? -19.731 -38.184 -28.408 1.00 69.60 295 VAL E N 1
ATOM 7590 C CA . VAL E 3 297 ? -18.460 -37.837 -29.036 1.00 76.39 295 VAL E CA 1
ATOM 7591 C C . VAL E 3 297 ? -18.090 -38.725 -30.229 1.00 70.08 295 VAL E C 1
ATOM 7592 O O . VAL E 3 297 ? -17.596 -38.224 -31.238 1.00 61.95 295 VAL E O 1
ATOM 7596 N N . GLN E 3 298 ? -18.334 -40.029 -30.122 1.00 65.27 296 GLN E N 1
ATOM 7597 C CA . GLN E 3 298 ? -17.928 -40.936 -31.193 1.00 66.62 296 GLN E CA 1
ATOM 7598 C C . GLN E 3 298 ? -19.063 -41.142 -32.199 1.00 77.40 296 GLN E C 1
ATOM 7599 O O . GLN E 3 298 ? -18.918 -41.874 -33.182 1.00 91.89 296 GLN E O 1
ATOM 7605 N N . GLY E 3 299 ? -20.190 -40.486 -31.948 1.00 62.85 297 GLY E N 1
ATOM 7606 C CA . GLY E 3 299 ? -21.322 -40.577 -32.836 1.00 60.44 297 GLY E CA 1
ATOM 7607 C C . GLY E 3 299 ? -21.835 -41.995 -33.006 1.00 67.77 297 GLY E C 1
ATOM 7608 O O . GLY E 3 299 ? -22.529 -42.299 -33.987 1.00 79.15 297 GLY E O 1
ATOM 7609 N N . ILE E 3 300 ? -21.504 -42.876 -32.067 1.00 59.99 298 ILE E N 1
ATOM 7610 C CA . ILE E 3 300 ? -21.905 -44.280 -32.196 1.00 57.61 298 ILE E CA 1
ATOM 7611 C C . ILE E 3 300 ? -23.388 -44.474 -31.929 1.00 57.23 298 ILE E C 1
ATOM 7612 O O . ILE E 3 300 ? -23.939 -43.952 -30.959 1.00 61.42 298 ILE E O 1
ATOM 7617 N N . HIS E 3 301 ? -24.039 -45.170 -32.848 1.00 62.67 299 HIS E N 1
ATOM 7618 C CA . HIS E 3 301 ? -25.494 -45.304 -32.827 1.00 70.44 299 HIS E CA 1
ATOM 7619 C C . HIS E 3 301 ? -26.227 -44.011 -32.536 1.00 67.40 299 HIS E C 1
ATOM 7620 O O . HIS E 3 301 ? -27.266 -44.058 -31.895 1.00 69.66 299 HIS E O 1
ATOM 7627 N N . ILE E 3 302 ? -25.702 -42.869 -32.984 1.00 63.29 300 ILE E N 1
ATOM 7628 C CA . ILE E 3 302 ? -26.313 -41.608 -32.595 1.00 62.24 300 ILE E CA 1
ATOM 7629 C C . ILE E 3 302 ? -27.644 -41.363 -33.317 1.00 77.19 300 ILE E C 1
ATOM 7630 O O . ILE E 3 302 ? -28.425 -40.481 -32.937 1.00 86.26 300 ILE E O 1
ATOM 7635 N N . ASP E 3 303 ? -27.872 -42.141 -34.371 1.00 83.56 301 ASP E N 1
ATOM 7636 C CA . ASP E 3 303 ? -29.041 -41.993 -35.234 1.00 95.77 301 ASP E CA 1
ATOM 7637 C C . ASP E 3 303 ? -30.356 -42.243 -34.505 1.00 102.05 301 ASP E C 1
ATOM 7638 O O . ASP E 3 303 ? -31.348 -41.553 -34.741 1.00 113.48 301 ASP E O 1
ATOM 7643 N N . GLN E 3 304 ? -30.361 -43.238 -33.625 1.00 98.59 302 GLN E N 1
ATOM 7644 C CA . GLN E 3 304 ? -31.575 -43.626 -32.920 1.00 93.20 302 GLN E CA 1
ATOM 7645 C C . GLN E 3 304 ? -32.096 -42.479 -32.064 1.00 90.20 302 GLN E C 1
ATOM 7646 O O . GLN E 3 304 ? -33.304 -42.259 -31.976 1.00 99.80 302 GLN E O 1
ATOM 7652 N N . LEU E 3 305 ? -31.181 -41.754 -31.432 1.00 80.57 303 LEU E N 1
ATOM 7653 C CA . LEU E 3 305 ? -31.557 -40.647 -30.562 1.00 85.24 303 LEU E CA 1
ATOM 7654 C C . LEU E 3 305 ? -32.256 -39.519 -31.320 1.00 104.40 303 LEU E C 1
ATOM 7655 O O . LEU E 3 305 ? -31.876 -39.170 -32.438 1.00 110.57 303 LEU E O 1
ATOM 7660 N N . PRO E 3 306 ? -33.279 -38.956 -30.687 1.00 117.26 304 PRO E N 1
ATOM 7661 C CA . PRO E 3 306 ? -34.028 -37.805 -31.221 1.00 123.81 304 PRO E CA 1
ATOM 7662 C C . PRO E 3 306 ? -33.110 -36.649 -31.615 1.00 121.59 304 PRO E C 1
ATOM 7663 O O . PRO E 3 306 ? -31.979 -36.607 -31.128 1.00 131.38 304 PRO E O 1
ATOM 7667 N N . MET E 3 307 ? -33.579 -35.730 -32.460 1.00 113.03 305 MET E N 1
ATOM 7668 C CA . MET E 3 307 ? -32.691 -34.697 -32.991 1.00 117.65 305 MET E CA 1
ATOM 7669 C C . MET E 3 307 ? -32.160 -33.701 -31.959 1.00 130.33 305 MET E C 1
ATOM 7670 O O . MET E 3 307 ? -30.974 -33.357 -31.989 1.00 139.52 305 MET E O 1
ATOM 7675 N N . VAL E 3 308 ? -33.006 -33.225 -31.050 1.00 131.37 306 VAL E N 1
ATOM 7676 C CA . VAL E 3 308 ? -32.525 -32.242 -30.082 1.00 127.69 306 VAL E CA 1
ATOM 7677 C C . VAL E 3 308 ? -31.844 -31.116 -30.851 1.00 124.48 306 VAL E C 1
ATOM 7678 O O . VAL E 3 308 ? -32.501 -30.359 -31.581 1.00 114.70 306 VAL E O 1
ATOM 7682 N N . LEU E 3 309 ? -30.528 -31.009 -30.651 1.00 115.96 307 LEU E N 1
ATOM 7683 C CA . LEU E 3 309 ? -29.674 -30.072 -31.384 1.00 117.37 307 LEU E CA 1
ATOM 7684 C C . LEU E 3 309 ? -29.658 -28.664 -30.775 1.00 128.77 307 LEU E C 1
ATOM 7685 O O . LEU E 3 309 ? -28.948 -27.783 -31.267 1.00 137.05 307 LEU E O 1
ATOM 7690 N N . SER E 3 310 ? -30.446 -28.434 -29.726 1.00 128.31 308 SER E N 1
ATOM 7691 C CA . SER E 3 310 ? -30.194 -27.276 -28.876 1.00 121.45 308 SER E CA 1
ATOM 7692 C C . SER E 3 310 ? -29.061 -27.694 -27.944 1.00 115.39 308 SER E C 1
ATOM 7693 O O . SER E 3 310 ? -29.189 -28.665 -27.193 1.00 119.43 308 SER E O 1
ATOM 7696 N N . PRO E 3 311 ? -27.933 -26.977 -28.008 1.00 106.46 309 PRO E N 1
ATOM 7697 C CA . PRO E 3 311 ? -26.728 -27.372 -27.271 1.00 107.44 309 PRO E CA 1
ATOM 7698 C C . PRO E 3 311 ? -26.965 -27.323 -25.758 1.00 99.96 309 PRO E C 1
ATOM 7699 O O . PRO E 3 311 ? -26.289 -28.002 -24.970 1.00 93.01 309 PRO E O 1
ATOM 7703 N N . LEU E 3 312 ? -27.934 -26.501 -25.368 1.00 94.99 310 LEU E N 1
ATOM 7704 C CA . LEU E 3 312 ? -28.335 -26.379 -23.978 1.00 91.86 310 LEU E CA 1
ATOM 7705 C C . LEU E 3 312 ? -28.905 -27.690 -23.443 1.00 93.71 310 LEU E C 1
ATOM 7706 O O . LEU E 3 312 ? -28.400 -28.265 -22.468 1.00 95.36 310 LEU E O 1
ATOM 7711 N N . TYR E 3 313 ? -29.947 -28.164 -24.111 1.00 88.98 311 TYR E N 1
ATOM 7712 C CA . TYR E 3 313 ? -30.627 -29.390 -23.732 1.00 89.75 311 TYR E CA 1
ATOM 7713 C C . TYR E 3 313 ? -29.644 -30.540 -23.540 1.00 96.93 311 TYR E C 1
ATOM 7714 O O . TYR E 3 313 ? -29.738 -31.291 -22.569 1.00 104.40 311 TYR E O 1
ATOM 7723 N N . LEU E 3 314 ? -28.703 -30.692 -24.463 1.00 93.24 312 LEU E N 1
ATOM 7724 C CA . LEU E 3 314 ? -27.767 -31.798 -24.359 1.00 90.75 312 LEU E CA 1
ATOM 7725 C C . LEU E 3 314 ? -26.829 -31.512 -23.211 1.00 95.44 312 LEU E C 1
ATOM 7726 O O . LEU E 3 314 ? -26.524 -32.397 -22.418 1.00 104.61 312 LEU E O 1
ATOM 7731 N N . LEU E 3 315 ? -26.374 -30.265 -23.130 1.00 90.05 313 LEU E N 1
ATOM 7732 C CA . LEU E 3 315 ? -25.424 -29.872 -22.096 1.00 80.58 313 LEU E CA 1
ATOM 7733 C C . LEU E 3 315 ? -25.905 -30.307 -20.729 1.00 81.73 313 LEU E C 1
ATOM 7734 O O . LEU E 3 315 ? -25.261 -31.098 -20.056 1.00 85.74 313 LEU E O 1
ATOM 7739 N N . GLN E 3 316 ? -27.048 -29.784 -20.315 1.00 83.88 314 GLN E N 1
ATOM 7740 C CA . GLN E 3 316 ? -27.533 -30.115 -18.991 1.00 82.44 314 GLN E CA 1
ATOM 7741 C C . GLN E 3 316 ? -27.624 -31.619 -18.723 1.00 79.42 314 GLN E C 1
ATOM 7742 O O . GLN E 3 316 ? -27.447 -32.061 -17.592 1.00 95.63 314 GLN E O 1
ATOM 7748 N N . PHE E 3 317 ? -27.875 -32.421 -19.739 1.00 69.20 315 PHE E N 1
ATOM 7749 C CA . PHE E 3 317 ? -27.917 -33.856 -19.501 1.00 82.58 315 PHE E CA 1
ATOM 7750 C C . PHE E 3 317 ? -26.520 -34.434 -19.359 1.00 81.86 315 PHE E C 1
ATOM 7751 O O . PHE E 3 317 ? -26.266 -35.262 -18.484 1.00 100.62 315 PHE E O 1
ATOM 7759 N N . ASN E 3 318 ? -25.615 -33.952 -20.198 1.00 63.75 316 ASN E N 1
ATOM 7760 C CA . ASN E 3 318 ? -24.248 -34.453 -20.289 1.00 65.33 316 ASN E CA 1
ATOM 7761 C C . ASN E 3 318 ? -23.286 -34.009 -19.146 1.00 62.96 316 ASN E C 1
ATOM 7762 O O . ASN E 3 318 ? -22.303 -34.711 -18.836 1.00 63.76 316 ASN E O 1
ATOM 7767 N N . MET E 3 319 ? -23.569 -32.853 -18.536 1.00 56.98 317 MET E N 1
ATOM 7768 C CA . MET E 3 319 ? -22.724 -32.286 -17.478 1.00 67.79 317 MET E CA 1
ATOM 7769 C C . MET E 3 319 ? -22.346 -33.327 -16.441 1.00 75.24 317 MET E C 1
ATOM 7770 O O . MET E 3 319 ? -21.164 -33.480 -16.108 1.00 85.84 317 MET E O 1
ATOM 7775 N N . GLY E 3 320 ? -23.358 -34.037 -15.947 1.00 65.95 318 GLY E N 1
ATOM 7776 C CA . GLY E 3 320 ? -23.165 -35.094 -14.976 1.00 74.38 318 GLY E CA 1
ATOM 7777 C C . GLY E 3 320 ? -22.096 -36.089 -15.399 1.00 77.54 318 GLY E C 1
ATOM 7778 O O . GLY E 3 320 ? -21.147 -36.358 -14.641 1.00 93.31 318 GLY E O 1
ATOM 7779 N N . HIS E 3 321 ? -22.230 -36.634 -16.603 1.00 65.26 319 HIS E N 1
ATOM 7780 C CA . HIS E 3 321 ? -21.205 -37.526 -17.158 1.00 72.69 319 HIS E CA 1
ATOM 7781 C C . HIS E 3 321 ? -19.806 -36.894 -17.169 1.00 63.70 319 HIS E C 1
ATOM 7782 O O . HIS E 3 321 ? -18.795 -37.552 -16.839 1.00 49.12 319 HIS E O 1
ATOM 7789 N N . ILE E 3 322 ? -19.749 -35.617 -17.544 1.00 61.80 320 ILE E N 1
ATOM 7790 C CA . ILE E 3 322 ? -18.460 -34.941 -17.539 1.00 69.72 320 ILE E CA 1
ATOM 7791 C C . ILE E 3 322 ? -17.855 -34.985 -16.136 1.00 75.45 320 ILE E C 1
ATOM 7792 O O . ILE E 3 322 ? -16.669 -35.300 -15.964 1.00 74.32 320 ILE E O 1
ATOM 7797 N N . GLU E 3 323 ? -18.666 -34.653 -15.135 1.00 75.94 321 GLU E N 1
ATOM 7798 C CA . GLU E 3 323 ? -18.206 -34.682 -13.748 1.00 76.95 321 GLU E CA 1
ATOM 7799 C C . GLU E 3 323 ? -17.644 -36.053 -13.412 1.00 76.57 321 GLU E C 1
ATOM 7800 O O . GLU E 3 323 ? -16.479 -36.177 -13.035 1.00 84.63 321 GLU E O 1
ATOM 7806 N N . VAL E 3 324 ? -18.455 -37.088 -13.604 1.00 65.69 322 VAL E N 1
ATOM 7807 C CA . VAL E 3 324 ? -17.967 -38.457 -13.416 1.00 61.09 322 VAL E CA 1
ATOM 7808 C C . VAL E 3 324 ? -16.647 -38.763 -14.151 1.00 64.09 322 VAL E C 1
ATOM 7809 O O . VAL E 3 324 ? -15.915 -39.666 -13.755 1.00 70.80 322 VAL E O 1
ATOM 7813 N N . PHE E 3 325 ? -16.352 -38.040 -15.229 1.00 71.13 323 PHE E N 1
ATOM 7814 C CA . PHE E 3 325 ? -15.084 -38.236 -15.954 1.00 71.99 323 PHE E CA 1
ATOM 7815 C C . PHE E 3 325 ? -13.935 -37.557 -15.231 1.00 78.54 323 PHE E C 1
ATOM 7816 O O . PHE E 3 325 ? -12.811 -38.079 -15.179 1.00 83.29 323 PHE E O 1
ATOM 7824 N N . LEU E 3 326 ? -14.227 -36.364 -14.711 1.00 74.30 324 LEU E N 1
ATOM 7825 C CA . LEU E 3 326 ? -13.214 -35.487 -14.122 1.00 70.90 324 LEU E CA 1
ATOM 7826 C C . LEU E 3 326 ? -12.791 -35.928 -12.711 1.00 78.93 324 LEU E C 1
ATOM 7827 O O . LEU E 3 326 ? -11.701 -35.577 -12.234 1.00 76.31 324 LEU E O 1
ATOM 7832 N N . GLN E 3 327 ? -13.647 -36.705 -12.052 1.00 82.01 325 GLN E N 1
ATOM 7833 C CA . GLN E 3 327 ? -13.327 -37.187 -10.711 1.00 87.80 325 GLN E CA 1
ATOM 7834 C C . GLN E 3 327 ? -12.273 -38.270 -10.845 1.00 78.27 325 GLN E C 1
ATOM 7835 O O . GLN E 3 327 ? -11.562 -38.581 -9.890 1.00 77.46 325 GLN E O 1
ATOM 7841 N N . ARG E 3 328 ? -12.184 -38.850 -12.037 1.00 66.88 326 ARG E N 1
ATOM 7842 C CA . ARG E 3 328 ? -11.188 -39.879 -12.292 1.00 73.93 326 ARG E CA 1
ATOM 7843 C C . ARG E 3 328 ? -9.779 -39.303 -12.432 1.00 70.33 326 ARG E C 1
ATOM 7844 O O . ARG E 3 328 ? -9.596 -38.110 -12.757 1.00 53.12 326 ARG E O 1
ATOM 7852 N N . THR E 3 329 ? -8.799 -40.148 -12.118 1.00 76.59 327 THR E N 1
ATOM 7853 C CA . THR E 3 329 ? -7.389 -39.797 -12.247 1.00 85.56 327 THR E CA 1
ATOM 7854 C C . THR E 3 329 ? -6.667 -40.259 -13.521 1.00 79.44 327 THR E C 1
ATOM 7855 O O . THR E 3 329 ? -5.565 -39.775 -13.805 1.00 73.01 327 THR E O 1
ATOM 7859 N N . GLU E 3 330 ? -7.271 -41.161 -14.299 1.00 77.55 328 GLU E N 1
ATOM 7860 C CA . GLU E 3 330 ? -6.582 -41.684 -15.489 1.00 72.89 328 GLU E CA 1
ATOM 7861 C C . GLU E 3 330 ? -6.494 -40.598 -16.547 1.00 83.05 328 GLU E C 1
ATOM 7862 O O . GLU E 3 330 ? -7.407 -39.778 -16.696 1.00 86.41 328 GLU E O 1
ATOM 7868 N N . GLU E 3 331 ? -5.391 -40.597 -17.288 1.00 85.26 329 GLU E N 1
ATOM 7869 C CA . GLU E 3 331 ? -5.132 -39.561 -18.287 1.00 83.56 329 GLU E CA 1
ATOM 7870 C C . GLU E 3 331 ? -6.135 -39.698 -19.426 1.00 79.11 329 GLU E C 1
ATOM 7871 O O . GLU E 3 331 ? -6.742 -38.722 -19.860 1.00 75.18 329 GLU E O 1
ATOM 7877 N N . SER E 3 332 ? -6.296 -40.934 -19.888 1.00 73.62 330 SER E N 1
ATOM 7878 C CA . SER E 3 332 ? -7.291 -41.300 -20.890 1.00 80.03 330 SER E CA 1
ATOM 7879 C C . SER E 3 332 ? -8.701 -40.864 -20.495 1.00 85.36 330 SER E C 1
ATOM 7880 O O . SER E 3 332 ? -9.445 -40.246 -21.275 1.00 85.21 330 SER E O 1
ATOM 7883 N N . VAL E 3 333 ? -9.061 -41.195 -19.264 1.00 76.33 331 VAL E N 1
ATOM 7884 C CA . VAL E 3 333 ? -10.379 -40.873 -18.757 1.00 60.36 331 VAL E CA 1
ATOM 7885 C C . VAL E 3 333 ? -10.580 -39.357 -18.594 1.00 62.93 331 VAL E C 1
ATOM 7886 O O . VAL E 3 333 ? -11.607 -38.810 -19.020 1.00 75.44 331 VAL E O 1
ATOM 7890 N N . ILE E 3 334 ? -9.587 -38.664 -18.038 1.00 57.07 332 ILE E N 1
ATOM 7891 C CA . ILE E 3 334 ? -9.668 -37.197 -17.894 1.00 68.72 332 ILE E CA 1
ATOM 7892 C C . ILE E 3 334 ? -9.792 -36.496 -19.249 1.00 66.10 332 ILE E C 1
ATOM 7893 O O . ILE E 3 334 ? -10.599 -35.574 -19.434 1.00 53.12 332 ILE E O 1
ATOM 7898 N N . SER E 3 335 ? -8.974 -36.959 -20.184 1.00 67.55 333 SER E N 1
ATOM 7899 C CA . SER E 3 335 ? -8.974 -36.480 -21.555 1.00 69.17 333 SER E CA 1
ATOM 7900 C C . SER E 3 335 ? -10.368 -36.617 -22.183 1.00 69.37 333 SER E C 1
ATOM 7901 O O . SER E 3 335 ? -10.930 -35.635 -22.677 1.00 71.01 333 SER E O 1
ATOM 7904 N N . LYS E 3 336 ? -10.916 -37.831 -22.166 1.00 51.04 334 LYS E N 1
ATOM 7905 C CA . LYS E 3 336 ? -12.271 -38.012 -22.648 1.00 44.24 334 LYS E CA 1
ATOM 7906 C C . LYS E 3 336 ? -13.247 -37.005 -21.971 1.00 71.42 334 LYS E C 1
ATOM 7907 O O . LYS E 3 336 ? -13.896 -36.194 -22.654 1.00 65.17 334 LYS E O 1
ATOM 7913 N N . GLY E 3 337 ? -13.317 -36.983 -20.644 1.00 70.22 335 GLY E N 1
ATOM 7914 C CA . GLY E 3 337 ? -14.162 -35.971 -20.027 1.00 65.72 335 GLY E CA 1
ATOM 7915 C C . GLY E 3 337 ? -13.976 -34.555 -20.595 1.00 59.26 335 GLY E C 1
ATOM 7916 O O . GLY E 3 337 ? -14.944 -33.834 -20.883 1.00 61.36 335 GLY E O 1
ATOM 7917 N N . LEU E 3 338 ? -12.725 -34.138 -20.743 1.00 56.32 336 LEU E N 1
ATOM 7918 C CA . LEU E 3 338 ? -12.447 -32.801 -21.250 1.00 62.53 336 LEU E CA 1
ATOM 7919 C C . LEU E 3 338 ? -13.019 -32.616 -22.658 1.00 69.91 336 LEU E C 1
ATOM 7920 O O . LEU E 3 338 ? -13.636 -31.595 -22.935 1.00 71.87 336 LEU E O 1
ATOM 7925 N N . GLU E 3 339 ? -12.808 -33.601 -23.533 1.00 70.86 337 GLU E N 1
ATOM 7926 C CA . GLU E 3 339 ? -13.344 -33.599 -24.896 1.00 63.46 337 GLU E CA 1
ATOM 7927 C C . GLU E 3 339 ? -14.858 -33.442 -24.883 1.00 72.78 337 GLU E C 1
ATOM 7928 O O . GLU E 3 339 ? -15.403 -32.641 -25.632 1.00 82.08 337 GLU E O 1
ATOM 7934 N N . LEU E 3 340 ? -15.547 -34.210 -24.040 1.00 73.02 338 LEU E N 1
ATOM 7935 C CA . LEU E 3 340 ? -17.012 -34.087 -23.956 1.00 67.33 338 LEU E CA 1
ATOM 7936 C C . LEU E 3 340 ? -17.448 -32.700 -23.490 1.00 62.30 338 LEU E C 1
ATOM 7937 O O . LEU E 3 340 ? -18.382 -32.101 -24.046 1.00 69.26 338 LEU E O 1
ATOM 7942 N N . LEU E 3 341 ? -16.766 -32.172 -22.486 1.00 63.51 339 LEU E N 1
ATOM 7943 C CA . LEU E 3 341 ? -17.060 -30.802 -22.089 1.00 67.73 339 LEU E CA 1
ATOM 7944 C C . LEU E 3 341 ? -16.852 -29.823 -23.262 1.00 61.46 339 LEU E C 1
ATOM 7945 O O . LEU E 3 341 ? -17.774 -29.112 -23.619 1.00 55.60 339 LEU E O 1
ATOM 7950 N N . GLU E 3 342 ? -15.654 -29.808 -23.852 1.00 62.28 340 GLU E N 1
ATOM 7951 C CA . GLU E 3 342 ? -15.328 -28.901 -24.958 1.00 65.98 340 GLU E CA 1
ATOM 7952 C C . GLU E 3 342 ? -16.349 -28.966 -26.072 1.00 66.05 340 GLU E C 1
ATOM 7953 O O . GLU E 3 342 ? -16.851 -27.938 -26.540 1.00 49.31 340 GLU E O 1
ATOM 7959 N N . ASN E 3 343 ? -16.625 -30.189 -26.513 1.00 64.46 341 ASN E N 1
ATOM 7960 C CA . ASN E 3 343 ? -17.624 -30.412 -27.537 1.00 71.44 341 ASN E CA 1
ATOM 7961 C C . ASN E 3 343 ? -18.965 -29.801 -27.137 1.00 71.24 341 ASN E C 1
ATOM 7962 O O . ASN E 3 343 ? -19.466 -28.924 -27.832 1.00 67.41 341 ASN E O 1
ATOM 7967 N N . SER E 3 344 ? -19.500 -30.201 -25.986 1.00 73.42 342 SER E N 1
ATOM 7968 C CA . SER E 3 344 ? -20.736 -29.615 -25.456 1.00 68.94 342 SER E CA 1
ATOM 7969 C C . SER E 3 344 ? -20.730 -28.088 -25.441 1.00 69.90 342 SER E C 1
ATOM 7970 O O . SER E 3 344 ? -21.753 -27.445 -25.646 1.00 86.83 342 SER E O 1
ATOM 7973 N N . LEU E 3 345 ? -19.576 -27.520 -25.141 1.00 67.30 343 LEU E N 1
ATOM 7974 C CA . LEU E 3 345 ? -19.438 -26.091 -24.916 1.00 74.38 343 LEU E CA 1
ATOM 7975 C C . LEU E 3 345 ? -19.244 -25.286 -26.184 1.00 77.64 343 LEU E C 1
ATOM 7976 O O . LEU E 3 345 ? -19.512 -24.077 -26.221 1.00 73.75 343 LEU E O 1
ATOM 7981 N N . LEU E 3 346 ? -18.774 -25.961 -27.226 1.00 84.76 344 LEU E N 1
ATOM 7982 C CA . LEU E 3 346 ? -18.355 -25.270 -28.441 1.00 89.13 344 LEU E CA 1
ATOM 7983 C C . LEU E 3 346 ? -19.565 -24.668 -29.089 1.00 86.76 344 LEU E C 1
ATOM 7984 O O . LEU E 3 346 ? -19.532 -23.522 -29.538 1.00 73.47 344 LEU E O 1
ATOM 7989 N N . ARG E 3 347 ? -20.646 -25.443 -29.081 1.00 98.74 345 ARG E N 1
ATOM 7990 C CA . ARG E 3 347 ? -21.883 -25.060 -29.745 1.00 108.61 345 ARG E CA 1
ATOM 7991 C C . ARG E 3 347 ? -22.580 -23.845 -29.115 1.00 97.29 345 ARG E C 1
ATOM 7992 O O . ARG E 3 347 ? -23.190 -23.044 -29.821 1.00 108.10 345 ARG E O 1
ATOM 8000 N N . ILE E 3 348 ? -22.479 -23.693 -27.801 1.00 78.00 346 ILE E N 1
ATOM 8001 C CA . ILE E 3 348 ? -23.132 -22.574 -27.123 1.00 77.62 346 ILE E CA 1
ATOM 8002 C C . ILE E 3 348 ? -22.540 -21.217 -27.505 1.00 81.10 346 ILE E C 1
ATOM 8003 O O . ILE E 3 348 ? -21.326 -21.062 -27.626 1.00 78.24 346 ILE E O 1
ATOM 8008 N N . GLU E 3 349 ? -23.424 -20.243 -27.696 1.00 91.71 347 GLU E N 1
ATOM 8009 C CA . GLU E 3 349 ? -23.052 -18.848 -27.930 1.00 92.05 347 GLU E CA 1
ATOM 8010 C C . GLU E 3 349 ? -22.544 -18.233 -26.631 1.00 79.15 347 GLU E C 1
ATOM 8011 O O . GLU E 3 349 ? -22.943 -18.650 -25.540 1.00 61.69 347 GLU E O 1
ATOM 8017 N N . ASP E 3 350 ? -21.657 -17.254 -26.740 1.00 80.96 348 ASP E N 1
ATOM 8018 C CA . ASP E 3 350 ? -21.118 -16.632 -25.542 1.00 73.84 348 ASP E CA 1
ATOM 8019 C C . ASP E 3 350 ? -22.209 -15.926 -24.757 1.00 74.17 348 ASP E C 1
ATOM 8020 O O . ASP E 3 350 ? -23.107 -15.312 -25.335 1.00 78.18 348 ASP E O 1
ATOM 8025 N N . ASN E 3 351 ? -22.120 -16.061 -23.435 1.00 76.73 349 ASN E N 1
ATOM 8026 C CA . ASN E 3 351 ? -23.056 -15.498 -22.456 1.00 80.49 349 ASN E CA 1
ATOM 8027 C C . ASN E 3 351 ? -24.515 -15.980 -22.557 1.00 84.13 349 ASN E C 1
ATOM 8028 O O . ASN E 3 351 ? -25.401 -15.422 -21.912 1.00 79.17 349 ASN E O 1
ATOM 8033 N N . SER E 3 352 ? -24.737 -17.085 -23.263 1.00 87.58 350 SER E N 1
ATOM 8034 C CA . SER E 3 352 ? -26.048 -17.709 -23.296 1.00 82.81 350 SER E CA 1
ATOM 8035 C C . SER E 3 352 ? -26.314 -18.406 -21.982 1.00 88.72 350 SER E C 1
ATOM 8036 O O . SER E 3 352 ? -27.402 -18.293 -21.425 1.00 102.98 350 SER E O 1
ATOM 8039 N N . LEU E 3 353 ? -25.315 -19.132 -21.484 1.00 85.12 351 LEU E N 1
ATOM 8040 C CA . LEU E 3 353 ? -25.560 -20.071 -20.384 1.00 90.03 351 LEU E CA 1
ATOM 8041 C C . LEU E 3 353 ? -26.177 -19.366 -19.177 1.00 99.47 351 LEU E C 1
ATOM 8042 O O . LEU E 3 353 ? -25.576 -18.475 -18.568 1.00 97.67 351 LEU E O 1
ATOM 8047 N N . LEU E 3 354 ? -27.374 -19.822 -18.822 1.00 98.14 352 LEU E N 1
ATOM 8048 C CA . LEU E 3 354 ? -28.245 -19.090 -17.920 1.00 89.86 352 LEU E CA 1
ATOM 8049 C C . LEU E 3 354 ? -27.936 -19.381 -16.471 1.00 91.36 352 LEU E C 1
ATOM 8050 O O . LEU E 3 354 ? -27.591 -20.512 -16.114 1.00 89.36 352 LEU E O 1
ATOM 8055 N N . TYR E 3 355 ? -28.066 -18.347 -15.643 1.00 94.03 353 TYR E N 1
ATOM 8056 C CA . TYR E 3 355 ? -27.739 -18.437 -14.226 1.00 95.12 353 TYR E CA 1
ATOM 8057 C C . TYR E 3 355 ? -28.361 -19.658 -13.581 1.00 89.58 353 TYR E C 1
ATOM 8058 O O . TYR E 3 355 ? -27.677 -20.434 -12.919 1.00 85.67 353 TYR E O 1
ATOM 8067 N N . GLN E 3 356 ? -29.660 -19.837 -13.802 1.00 89.37 354 GLN E N 1
ATOM 8068 C CA . GLN E 3 356 ? -30.378 -20.893 -13.117 1.00 89.05 354 GLN E CA 1
ATOM 8069 C C . GLN E 3 356 ? -29.797 -22.280 -13.405 1.00 82.94 354 GLN E C 1
ATOM 8070 O O . GLN E 3 356 ? -30.110 -23.239 -12.696 1.00 88.87 354 GLN E O 1
ATOM 8076 N N . TYR E 3 357 ? -28.916 -22.394 -14.396 1.00 74.78 355 TYR E N 1
ATOM 8077 C CA . TYR E 3 357 ? -28.334 -23.704 -14.701 1.00 69.21 355 TYR E CA 1
ATOM 8078 C C . TYR E 3 357 ? -27.396 -24.149 -13.594 1.00 72.12 355 TYR E C 1
ATOM 8079 O O . TYR E 3 357 ? -27.177 -25.346 -13.381 1.00 68.45 355 TYR E O 1
ATOM 8088 N N . LEU E 3 358 ? -26.854 -23.164 -12.888 1.00 72.38 356 LEU E N 1
ATOM 8089 C CA . LEU E 3 358 ? -25.986 -23.404 -11.748 1.00 74.92 356 LEU E CA 1
ATOM 8090 C C . LEU E 3 358 ? -26.765 -24.029 -10.574 1.00 81.95 356 LEU E C 1
ATOM 8091 O O . LEU E 3 358 ? -26.162 -24.513 -9.612 1.00 85.71 356 LEU E O 1
ATOM 8096 N N . GLU E 3 359 ? -28.089 -24.063 -10.660 1.00 69.34 357 GLU E N 1
ATOM 8097 C CA . GLU E 3 359 ? -28.846 -24.732 -9.614 1.00 73.45 357 GLU E CA 1
ATOM 8098 C C . GLU E 3 359 ? -28.887 -26.250 -9.821 1.00 74.50 357 GLU E C 1
ATOM 8099 O O . GLU E 3 359 ? -29.557 -26.980 -9.083 1.00 91.73 357 GLU E O 1
ATOM 8105 N N . ILE E 3 360 ? -28.182 -26.713 -10.841 1.00 63.65 358 ILE E N 1
ATOM 8106 C CA . ILE E 3 360 ? -27.837 -28.122 -10.955 1.00 77.72 358 ILE E CA 1
ATOM 8107 C C . ILE E 3 360 ? -26.393 -28.324 -10.490 1.00 87.68 358 ILE E C 1
ATOM 8108 O O . ILE E 3 360 ? -25.501 -27.556 -10.850 1.00 89.19 358 ILE E O 1
ATOM 8113 N N . LYS E 3 361 ? -26.184 -29.367 -9.691 1.00 93.47 359 LYS E N 1
ATOM 8114 C CA . LYS E 3 361 ? -24.916 -29.620 -9.005 1.00 88.58 359 LYS E CA 1
ATOM 8115 C C . LYS E 3 361 ? -23.725 -29.655 -9.939 1.00 80.12 359 LYS E C 1
ATOM 8116 O O . LYS E 3 361 ? -22.736 -28.932 -9.742 1.00 62.50 359 LYS E O 1
ATOM 8122 N N . SER E 3 362 ? -23.818 -30.510 -10.952 1.00 83.26 360 SER E N 1
ATOM 8123 C CA . SER E 3 362 ? -22.699 -30.713 -11.863 1.00 73.78 360 SER E CA 1
ATOM 8124 C C . SER E 3 362 ? -22.257 -29.358 -12.385 1.00 60.58 360 SER E C 1
ATOM 8125 O O . SER E 3 362 ? -21.077 -29.128 -12.648 1.00 65.53 360 SER E O 1
ATOM 8128 N N . PHE E 3 363 ? -23.201 -28.437 -12.487 1.00 57.97 361 PHE E N 1
ATOM 8129 C CA . PHE E 3 363 ? -22.857 -27.132 -13.013 1.00 66.87 361 PHE E CA 1
ATOM 8130 C C . PHE E 3 363 ? -21.852 -26.356 -12.172 1.00 66.67 361 PHE E C 1
ATOM 8131 O O . PHE E 3 363 ? -21.072 -25.591 -12.727 1.00 62.00 361 PHE E O 1
ATOM 8139 N N . LEU E 3 364 ? -21.886 -26.518 -10.848 1.00 76.59 362 LEU E N 1
ATOM 8140 C CA . LEU E 3 364 ? -20.791 -26.033 -9.987 1.00 68.20 362 LEU E CA 1
ATOM 8141 C C . LEU E 3 364 ? -19.591 -26.963 -9.782 1.00 65.39 362 LEU E C 1
ATOM 8142 O O . LEU E 3 364 ? -18.439 -26.524 -9.758 1.00 65.99 362 LEU E O 1
ATOM 8147 N N . THR E 3 365 ? -19.880 -28.247 -9.618 1.00 62.71 363 THR E N 1
ATOM 8148 C CA . THR E 3 365 ? -18.853 -29.218 -9.269 1.00 63.89 363 THR E CA 1
ATOM 8149 C C . THR E 3 365 ? -17.833 -29.399 -10.396 1.00 67.92 363 THR E C 1
ATOM 8150 O O . THR E 3 365 ? -16.643 -29.636 -10.162 1.00 82.55 363 THR E O 1
ATOM 8154 N N . VAL E 3 366 ? -18.319 -29.295 -11.620 1.00 51.36 364 VAL E N 1
ATOM 8155 C CA . VAL E 3 366 ? -17.500 -29.488 -12.810 1.00 49.77 364 VAL E CA 1
ATOM 8156 C C . VAL E 3 366 ? -16.389 -28.433 -12.996 1.00 53.77 364 VAL E C 1
ATOM 8157 O O . VAL E 3 366 ? -15.253 -28.796 -13.320 1.00 56.66 364 VAL E O 1
ATOM 8161 N N . PRO E 3 367 ? -16.699 -27.131 -12.800 1.00 47.74 365 PRO E N 1
ATOM 8162 C CA . PRO E 3 367 ? -15.611 -26.151 -12.907 1.00 57.16 365 PRO E CA 1
ATOM 8163 C C . PRO E 3 367 ? -14.577 -26.497 -11.845 1.00 72.89 365 PRO E C 1
ATOM 8164 O O . PRO E 3 367 ? -13.377 -26.535 -12.108 1.00 82.27 365 PRO E O 1
ATOM 8168 N N . GLN E 3 368 ? -15.072 -26.783 -10.647 1.00 63.02 366 GLN E N 1
ATOM 8169 C CA . GLN E 3 368 ? -14.234 -27.253 -9.566 1.00 58.13 366 GLN E CA 1
ATOM 8170 C C . GLN E 3 368 ? -13.371 -28.432 -9.982 1.00 68.24 366 GLN E C 1
ATOM 8171 O O . GLN E 3 368 ? -12.146 -28.411 -9.806 1.00 70.32 366 GLN E O 1
ATOM 8177 N N . GLY E 3 369 ? -14.017 -29.464 -10.522 1.00 74.96 367 GLY E N 1
ATOM 8178 C CA . GLY E 3 369 ? -13.318 -30.634 -11.033 1.00 77.07 367 GLY E CA 1
ATOM 8179 C C . GLY E 3 369 ? -12.262 -30.264 -12.063 1.00 70.58 367 GLY E C 1
ATOM 8180 O O . GLY E 3 369 ? -11.294 -30.999 -12.259 1.00 68.95 367 GLY E O 1
ATOM 8181 N N . LEU E 3 370 ? -12.453 -29.123 -12.724 1.00 61.80 368 LEU E N 1
ATOM 8182 C CA . LEU E 3 370 ? -11.459 -28.608 -13.662 1.00 57.98 368 LEU E CA 1
ATOM 8183 C C . LEU E 3 370 ? -10.278 -28.066 -12.899 1.00 61.01 368 LEU E C 1
ATOM 8184 O O . LEU E 3 370 ? -9.122 -28.367 -13.207 1.00 62.65 368 LEU E O 1
ATOM 8189 N N . VAL E 3 371 ? -10.591 -27.275 -11.877 1.00 59.42 369 VAL E N 1
ATOM 8190 C CA . VAL E 3 371 ? -9.585 -26.697 -10.995 1.00 47.75 369 VAL E CA 1
ATOM 8191 C C . VAL E 3 371 ? -8.734 -27.782 -10.357 1.00 57.61 369 VAL E C 1
ATOM 8192 O O . VAL E 3 371 ? -7.511 -27.620 -10.215 1.00 59.52 369 VAL E O 1
ATOM 8196 N N . LYS E 3 372 ? -9.388 -28.890 -10.009 1.00 58.00 370 LYS E N 1
ATOM 8197 C CA . LYS E 3 372 ? -8.719 -30.114 -9.575 1.00 59.82 370 LYS E CA 1
ATOM 8198 C C . LYS E 3 372 ? -7.602 -30.507 -10.523 1.00 68.67 370 LYS E C 1
ATOM 8199 O O . LYS E 3 372 ? -6.425 -30.547 -10.137 1.00 72.04 370 LYS E O 1
ATOM 8205 N N . VAL E 3 373 ? -7.970 -30.809 -11.768 1.00 65.72 371 VAL E N 1
ATOM 8206 C CA . VAL E 3 373 ? -6.994 -31.324 -12.720 1.00 69.44 371 VAL E CA 1
ATOM 8207 C C . VAL E 3 373 ? -5.897 -30.317 -13.086 1.00 68.74 371 VAL E C 1
ATOM 8208 O O . VAL E 3 373 ? -4.719 -30.704 -13.202 1.00 73.08 371 VAL E O 1
ATOM 8212 N N . MET E 3 374 ? -6.262 -29.044 -13.240 1.00 60.79 372 MET E N 1
ATOM 8213 C CA . MET E 3 374 ? -5.268 -27.994 -13.512 1.00 64.51 372 MET E CA 1
ATOM 8214 C C . MET E 3 374 ? -4.066 -28.076 -12.582 1.00 70.70 372 MET E C 1
ATOM 8215 O O . MET E 3 374 ? -2.924 -27.954 -13.009 1.00 84.48 372 MET E O 1
ATOM 8220 N N . THR E 3 375 ? -4.386 -28.186 -11.297 1.00 59.49 373 THR E N 1
ATOM 8221 C CA . THR E 3 375 ? -3.466 -28.203 -10.166 1.00 53.67 373 THR E CA 1
ATOM 8222 C C . THR E 3 375 ? -2.882 -29.559 -9.771 1.00 62.54 373 THR E C 1
ATOM 8223 O O . THR E 3 375 ? -1.703 -29.672 -9.407 1.00 66.18 373 THR E O 1
ATOM 8227 N N . LEU E 3 376 ? -3.726 -30.584 -9.761 1.00 52.67 374 LEU E N 1
ATOM 8228 C CA . LEU E 3 376 ? -3.297 -31.908 -9.278 1.00 45.05 374 LEU E CA 1
ATOM 8229 C C . LEU E 3 376 ? -2.820 -32.972 -10.266 1.00 60.04 374 LEU E C 1
ATOM 8230 O O . LEU E 3 376 ? -2.331 -34.018 -9.844 1.00 54.44 374 LEU E O 1
ATOM 8235 N N . CYS E 3 377 ? -3.018 -32.756 -11.568 1.00 66.87 375 CYS E N 1
ATOM 8236 C CA . CYS E 3 377 ? -2.697 -33.811 -12.530 1.00 59.37 375 CYS E CA 1
ATOM 8237 C C . CYS E 3 377 ? -1.362 -33.639 -13.243 1.00 58.26 375 CYS E C 1
ATOM 8238 O O . CYS E 3 377 ? -1.025 -32.538 -13.708 1.00 55.43 375 CYS E O 1
ATOM 8241 N N . PRO E 3 378 ? -0.601 -34.742 -13.285 1.00 55.53 376 PRO E N 1
ATOM 8242 C CA . PRO E 3 378 ? 0.749 -34.993 -13.800 1.00 61.70 376 PRO E CA 1
ATOM 8243 C C . PRO E 3 378 ? 0.911 -34.418 -15.185 1.00 70.85 376 PRO E C 1
ATOM 8244 O O . PRO E 3 378 ? 1.945 -33.792 -15.455 1.00 75.19 376 PRO E O 1
ATOM 8248 N N . ILE E 3 379 ? -0.113 -34.596 -16.026 1.00 77.65 377 ILE E N 1
ATOM 8249 C CA . ILE E 3 379 ? -0.009 -34.337 -17.468 1.00 69.58 377 ILE E CA 1
ATOM 8250 C C . ILE E 3 379 ? -0.259 -32.882 -17.793 1.00 60.99 377 ILE E C 1
ATOM 8251 O O . ILE E 3 379 ? -1.347 -32.359 -17.533 1.00 54.62 377 ILE E O 1
ATOM 8256 N N . GLU E 3 380 ? 0.763 -32.225 -18.339 1.00 73.54 378 GLU E N 1
ATOM 8257 C CA . GLU E 3 380 ? 0.740 -30.769 -18.429 1.00 86.58 378 GLU E CA 1
ATOM 8258 C C . GLU E 3 380 ? -0.292 -30.398 -19.482 1.00 87.30 378 GLU E C 1
ATOM 8259 O O . GLU E 3 380 ? -1.166 -29.564 -19.218 1.00 83.30 378 GLU E O 1
ATOM 8265 N N . THR E 3 381 ? -0.237 -31.064 -20.639 1.00 80.21 379 THR E N 1
ATOM 8266 C CA . THR E 3 381 ? -1.199 -30.751 -21.684 1.00 75.11 379 THR E CA 1
ATOM 8267 C C . THR E 3 381 ? -2.573 -30.696 -21.021 1.00 74.79 379 THR E C 1
ATOM 8268 O O . THR E 3 381 ? -3.267 -29.684 -21.126 1.00 84.63 379 THR E O 1
ATOM 8272 N N . LEU E 3 382 ? -2.931 -31.746 -20.278 1.00 53.19 380 LEU E N 1
ATOM 8273 C CA . LEU E 3 382 ? -4.209 -31.770 -19.551 1.00 46.26 380 LEU E CA 1
ATOM 8274 C C . LEU E 3 382 ? -4.426 -30.566 -18.613 1.00 53.79 380 LEU E C 1
ATOM 8275 O O . LEU E 3 382 ? -5.534 -30.058 -18.504 1.00 59.11 380 LEU E O 1
ATOM 8280 N N . ARG E 3 383 ? -3.381 -30.110 -17.930 1.00 61.49 381 ARG E N 1
ATOM 8281 C CA . ARG E 3 383 ? -3.556 -28.983 -17.016 1.00 67.22 381 ARG E CA 1
ATOM 8282 C C . ARG E 3 383 ? -3.873 -27.712 -17.799 1.00 67.58 381 ARG E C 1
ATOM 8283 O O . ARG E 3 383 ? -4.723 -26.907 -17.398 1.00 67.47 381 ARG E O 1
ATOM 8291 N N . LYS E 3 384 ? -3.191 -27.556 -18.931 1.00 56.27 382 LYS E N 1
ATOM 8292 C CA . LYS E 3 384 ? -3.301 -26.350 -19.736 1.00 60.15 382 LYS E CA 1
ATOM 8293 C C . LYS E 3 384 ? -4.690 -26.331 -20.351 1.00 57.24 382 LYS E C 1
ATOM 8294 O O . LYS E 3 384 ? -5.383 -25.291 -20.426 1.00 51.61 382 LYS E O 1
ATOM 8300 N N . LYS E 3 385 ? -5.090 -27.526 -20.760 1.00 50.83 383 LYS E N 1
ATOM 8301 C CA . LYS E 3 385 ? -6.378 -27.782 -21.395 1.00 63.71 383 LYS E CA 1
ATOM 8302 C C . LYS E 3 385 ? -7.504 -27.453 -20.425 1.00 71.57 383 LYS E C 1
ATOM 8303 O O . LYS E 3 385 ? -8.363 -26.631 -20.712 1.00 61.77 383 LYS E O 1
ATOM 8309 N N . SER E 3 386 ? -7.476 -28.106 -19.266 1.00 72.58 384 SER E N 1
ATOM 8310 C CA . SER E 3 386 ? -8.434 -27.856 -18.200 1.00 69.44 384 SER E CA 1
ATOM 8311 C C . SER E 3 386 ? -8.546 -26.367 -17.865 1.00 67.22 384 SER E C 1
ATOM 8312 O O . SER E 3 386 ? -9.658 -25.843 -17.717 1.00 51.10 384 SER E O 1
ATOM 8315 N N . LEU E 3 387 ? -7.411 -25.675 -17.746 1.00 73.72 385 LEU E N 1
ATOM 8316 C CA . LEU E 3 387 ? -7.482 -24.217 -17.585 1.00 66.42 385 LEU E CA 1
ATOM 8317 C C . LEU E 3 387 ? -8.335 -23.599 -18.707 1.00 63.69 385 LEU E C 1
ATOM 8318 O O . LEU E 3 387 ? -9.321 -22.894 -18.442 1.00 66.50 385 LEU E O 1
ATOM 8323 N N . ALA E 3 388 ? -7.958 -23.883 -19.953 1.00 49.85 386 ALA E N 1
ATOM 8324 C CA . ALA E 3 388 ? -8.730 -23.414 -21.105 1.00 54.67 386 ALA E CA 1
ATOM 8325 C C . ALA E 3 388 ? -10.245 -23.672 -20.974 1.00 65.75 386 ALA E C 1
ATOM 8326 O O . ALA E 3 388 ? -11.053 -22.746 -20.966 1.00 66.59 386 ALA E O 1
ATOM 8328 N N . MET E 3 389 ? -10.617 -24.941 -20.864 1.00 55.16 387 MET E N 1
ATOM 8329 C CA . MET E 3 389 ? -12.006 -25.322 -20.671 1.00 57.02 387 MET E CA 1
ATOM 8330 C C . MET E 3 389 ? -12.668 -24.491 -19.575 1.00 58.50 387 MET E C 1
ATOM 8331 O O . MET E 3 389 ? -13.825 -24.074 -19.706 1.00 55.90 387 MET E O 1
ATOM 8336 N N . LEU E 3 390 ? -11.951 -24.235 -18.491 1.00 61.50 388 LEU E N 1
ATOM 8337 C CA . LEU E 3 390 ? -12.502 -23.328 -17.513 1.00 61.04 388 LEU E CA 1
ATOM 8338 C C . LEU E 3 390 ? -12.833 -21.999 -18.183 1.00 65.79 388 LEU E C 1
ATOM 8339 O O . LEU E 3 390 ? -13.963 -21.529 -18.092 1.00 80.38 388 LEU E O 1
ATOM 8344 N N . GLN E 3 391 ? -11.862 -21.396 -18.862 1.00 61.66 389 GLN E N 1
ATOM 8345 C CA . GLN E 3 391 ? -12.087 -20.057 -19.433 1.00 61.85 389 GLN E CA 1
ATOM 8346 C C . GLN E 3 391 ? -13.239 -20.023 -20.462 1.00 64.98 389 GLN E C 1
ATOM 8347 O O . GLN E 3 391 ? -13.984 -19.034 -20.581 1.00 64.52 389 GLN E O 1
ATOM 8353 N N . LEU E 3 392 ? -13.404 -21.129 -21.172 1.00 61.54 390 LEU E N 1
ATOM 8354 C CA . LEU E 3 392 ? -14.499 -21.261 -22.102 1.00 63.47 390 LEU E CA 1
ATOM 8355 C C . LEU E 3 392 ? -15.795 -21.239 -21.331 1.00 71.65 390 LEU E C 1
ATOM 8356 O O . LEU E 3 392 ? -16.731 -20.505 -21.668 1.00 73.96 390 LEU E O 1
ATOM 8361 N N . TYR E 3 393 ? -15.835 -22.062 -20.287 1.00 67.02 391 TYR E N 1
ATOM 8362 C CA . TYR E 3 393 ? -17.021 -22.186 -19.448 1.00 58.11 391 TYR E CA 1
ATOM 8363 C C . TYR E 3 393 ? -17.440 -20.815 -18.933 1.00 52.94 391 TYR E C 1
ATOM 8364 O O . TYR E 3 393 ? -18.551 -20.358 -19.173 1.00 46.59 391 TYR E O 1
ATOM 8373 N N . ILE E 3 394 ? -16.521 -20.148 -18.254 1.00 56.41 392 ILE E N 1
ATOM 8374 C CA . ILE E 3 394 ? -16.787 -18.810 -17.771 1.00 63.45 392 ILE E CA 1
ATOM 8375 C C . ILE E 3 394 ? -17.407 -18.006 -18.907 1.00 67.27 392 ILE E C 1
ATOM 8376 O O . ILE E 3 394 ? -18.504 -17.450 -18.770 1.00 62.37 392 ILE E O 1
ATOM 8381 N N . ASN E 3 395 ? -16.727 -17.989 -20.047 1.00 75.38 393 ASN E N 1
ATOM 8382 C CA . ASN E 3 395 ? -17.256 -17.292 -21.216 1.00 81.12 393 ASN E CA 1
ATOM 8383 C C . ASN E 3 395 ? -18.724 -17.600 -21.565 1.00 80.80 393 ASN E C 1
ATOM 8384 O O . ASN E 3 395 ? -19.473 -16.682 -21.894 1.00 78.20 393 ASN E O 1
ATOM 8389 N N . LYS E 3 396 ? -19.141 -18.870 -21.492 1.00 78.59 394 LYS E N 1
ATOM 8390 C CA . LYS E 3 396 ? -20.527 -19.250 -21.862 1.00 72.66 394 LYS E CA 1
ATOM 8391 C C . LYS E 3 396 ? -21.614 -18.698 -20.933 1.00 73.72 394 LYS E C 1
ATOM 8392 O O . LYS E 3 396 ? -22.669 -18.271 -21.397 1.00 88.18 394 LYS E O 1
ATOM 8398 N N . LEU E 3 397 ? -21.340 -18.694 -19.635 1.00 66.94 395 LEU E N 1
ATOM 8399 C CA . LEU E 3 397 ? -22.275 -18.243 -18.601 1.00 65.15 395 LEU E CA 1
ATOM 8400 C C . LEU E 3 397 ? -22.738 -16.794 -18.735 1.00 68.85 395 LEU E C 1
ATOM 8401 O O . LEU E 3 397 ? -21.933 -15.913 -19.029 1.00 74.11 395 LEU E O 1
ATOM 8406 N N . ASP E 3 398 ? -24.018 -16.533 -18.461 1.00 74.27 396 ASP E N 1
ATOM 8407 C CA . ASP E 3 398 ? -24.512 -15.146 -18.425 1.00 84.19 396 ASP E CA 1
ATOM 8408 C C . ASP E 3 398 ? -23.883 -14.372 -17.258 1.00 85.15 396 ASP E C 1
ATOM 8409 O O . ASP E 3 398 ? -23.231 -14.958 -16.397 1.00 83.57 396 ASP E O 1
ATOM 8414 N N . SER E 3 399 ? -24.001 -13.051 -17.275 1.00 86.13 397 SER E N 1
ATOM 8415 C CA . SER E 3 399 ? -23.294 -12.215 -16.302 1.00 80.70 397 SER E CA 1
ATOM 8416 C C . SER E 3 399 ? -23.365 -12.745 -14.847 1.00 84.82 397 SER E C 1
ATOM 8417 O O . SER E 3 399 ? -22.342 -13.177 -14.282 1.00 77.35 397 SER E O 1
ATOM 8420 N N . GLN E 3 400 ? -24.558 -12.732 -14.248 1.00 92.60 398 GLN E N 1
ATOM 8421 C CA . GLN E 3 400 ? -24.717 -13.196 -12.866 1.00 98.36 398 GLN E CA 1
ATOM 8422 C C . GLN E 3 400 ? -24.232 -14.639 -12.663 1.00 104.68 398 GLN E C 1
ATOM 8423 O O . GLN E 3 400 ? -23.791 -15.008 -11.572 1.00 108.65 398 GLN E O 1
ATOM 8429 N N . GLY E 3 401 ? -24.305 -15.454 -13.708 1.00 103.74 399 GLY E N 1
ATOM 8430 C CA . GLY E 3 401 ? -23.714 -16.781 -13.652 1.00 100.65 399 GLY E CA 1
ATOM 8431 C C . GLY E 3 401 ? -22.217 -16.716 -13.394 1.00 89.20 399 GLY E C 1
ATOM 8432 O O . GLY E 3 401 ? -21.688 -17.469 -12.570 1.00 83.35 399 GLY E O 1
ATOM 8433 N N . LYS E 3 402 ? -21.538 -15.809 -14.103 1.00 89.01 400 LYS E N 1
ATOM 8434 C CA . LYS E 3 402 ? -20.101 -15.579 -13.912 1.00 80.58 400 LYS E CA 1
ATOM 8435 C C . LYS E 3 402 ? -19.839 -15.143 -12.482 1.00 75.30 400 LYS E C 1
ATOM 8436 O O . LYS E 3 402 ? -19.058 -15.763 -11.777 1.00 68.50 400 LYS E O 1
ATOM 8442 N N . TYR E 3 403 ? -20.526 -14.088 -12.054 1.00 76.58 401 TYR E N 1
ATOM 8443 C CA . TYR E 3 403 ? -20.354 -13.569 -10.689 1.00 77.25 401 TYR E CA 1
ATOM 8444 C C . TYR E 3 403 ? -20.497 -14.683 -9.646 1.00 75.77 401 TYR E C 1
ATOM 8445 O O . TYR E 3 403 ? -19.640 -14.847 -8.774 1.00 82.58 401 TYR E O 1
ATOM 8454 N N . THR E 3 404 ? -21.577 -15.449 -9.747 1.00 65.77 402 THR E N 1
ATOM 8455 C CA . THR E 3 404 ? -21.764 -16.618 -8.900 1.00 65.31 402 THR E CA 1
ATOM 8456 C C . THR E 3 404 ? -20.563 -17.581 -8.947 1.00 61.97 402 THR E C 1
ATOM 8457 O O . THR E 3 404 ? -20.012 -17.903 -7.890 1.00 62.23 402 THR E O 1
ATOM 8461 N N . LEU E 3 405 ? -20.140 -18.015 -10.143 1.00 64.95 403 LEU E N 1
ATOM 8462 C CA . LEU E 3 405 ? -19.017 -18.979 -10.272 1.00 63.03 403 LEU E CA 1
ATOM 8463 C C . LEU E 3 405 ? -17.694 -18.446 -9.694 1.00 66.94 403 LEU E C 1
ATOM 8464 O O . LEU E 3 405 ? -16.944 -19.178 -9.045 1.00 65.63 403 LEU E O 1
ATOM 8469 N N . PHE E 3 406 ? -17.411 -17.172 -9.946 1.00 66.05 404 PHE E N 1
ATOM 8470 C CA . PHE E 3 406 ? -16.286 -16.502 -9.317 1.00 70.23 404 PHE E CA 1
ATOM 8471 C C . PHE E 3 406 ? -16.409 -16.654 -7.804 1.00 73.76 404 PHE E C 1
ATOM 8472 O O . PHE E 3 406 ? -15.583 -17.311 -7.181 1.00 75.19 404 PHE E O 1
ATOM 8480 N N . ARG E 3 407 ? -17.453 -16.058 -7.225 1.00 70.75 405 ARG E N 1
ATOM 8481 C CA . ARG E 3 407 ? -17.613 -16.075 -5.778 1.00 72.85 405 ARG E CA 1
ATOM 8482 C C . ARG E 3 407 ? -17.354 -17.503 -5.278 1.00 77.50 405 ARG E C 1
ATOM 8483 O O . ARG E 3 407 ? -16.643 -17.701 -4.298 1.00 91.88 405 ARG E O 1
ATOM 8491 N N . CYS E 3 408 ? -17.877 -18.507 -5.970 1.00 66.86 406 CYS E N 1
ATOM 8492 C CA . CYS E 3 408 ? -17.665 -19.871 -5.503 1.00 68.40 406 CYS E CA 1
ATOM 8493 C C . CYS E 3 408 ? -16.194 -20.312 -5.575 1.00 65.33 406 CYS E C 1
ATOM 8494 O O . CYS E 3 408 ? -15.609 -20.656 -4.550 1.00 67.52 406 CYS E O 1
ATOM 8497 N N . LEU E 3 409 ? -15.597 -20.272 -6.768 1.00 61.67 407 LEU E N 1
ATOM 8498 C CA . LEU E 3 409 ? -14.187 -20.642 -6.953 1.00 62.29 407 LEU E CA 1
ATOM 8499 C C . LEU E 3 409 ? -13.199 -19.863 -6.062 1.00 62.70 407 LEU E C 1
ATOM 8500 O O . LEU E 3 409 ? -12.095 -20.337 -5.773 1.00 51.30 407 LEU E O 1
ATOM 8505 N N . LEU E 3 410 ? -13.583 -18.666 -5.641 1.00 60.70 408 LEU E N 1
ATOM 8506 C CA . LEU E 3 410 ? -12.724 -17.902 -4.766 1.00 57.05 408 LEU E CA 1
ATOM 8507 C C . LEU E 3 410 ? -12.674 -18.554 -3.396 1.00 72.58 408 LEU E C 1
ATOM 8508 O O . LEU E 3 410 ? -11.595 -18.832 -2.868 1.00 81.97 408 LEU E O 1
ATOM 8513 N N . ASN E 3 411 ? -13.836 -18.836 -2.825 1.00 75.11 409 ASN E N 1
ATOM 8514 C CA . ASN E 3 411 ? -13.839 -19.462 -1.514 1.00 82.11 409 ASN E CA 1
ATOM 8515 C C . ASN E 3 411 ? -13.710 -21.009 -1.533 1.00 82.87 409 ASN E C 1
ATOM 8516 O O . ASN E 3 411 ? -13.780 -21.657 -0.496 1.00 100.73 409 ASN E O 1
ATOM 8521 N N . THR E 3 412 ? -13.481 -21.589 -2.706 1.00 72.61 410 THR E N 1
ATOM 8522 C CA . THR E 3 412 ? -13.377 -23.050 -2.858 1.00 72.39 410 THR E CA 1
ATOM 8523 C C . THR E 3 412 ? -11.990 -23.566 -3.328 1.00 59.45 410 THR E C 1
ATOM 8524 O O . THR E 3 412 ? -11.489 -24.566 -2.820 1.00 59.55 410 THR E O 1
ATOM 8528 N N . SER E 3 413 ? -11.479 -22.991 -4.411 1.00 67.38 411 SER E N 1
ATOM 8529 C CA . SER E 3 413 ? -10.239 -23.451 -5.044 1.00 78.13 411 SER E CA 1
ATOM 8530 C C . SER E 3 413 ? -9.012 -23.498 -4.122 1.00 72.30 411 SER E C 1
ATOM 8531 O O . SER E 3 413 ? -8.173 -24.398 -4.248 1.00 65.41 411 SER E O 1
ATOM 8534 N N . ASN E 3 414 ? -8.898 -22.526 -3.214 1.00 70.10 412 ASN E N 1
ATOM 8535 C CA . ASN E 3 414 ? -7.794 -22.516 -2.249 1.00 69.90 412 ASN E CA 1
ATOM 8536 C C . ASN E 3 414 ? -6.417 -22.648 -2.938 1.00 67.13 412 ASN E C 1
ATOM 8537 O O . ASN E 3 414 ? -5.585 -23.456 -2.539 1.00 69.97 412 ASN E O 1
ATOM 8542 N N . HIS E 3 415 ? -6.228 -21.912 -4.031 1.00 74.24 413 HIS E N 1
ATOM 8543 C CA . HIS E 3 415 ? -4.948 -21.853 -4.758 1.00 64.53 413 HIS E CA 1
ATOM 8544 C C . HIS E 3 415 ? -4.756 -20.417 -5.275 1.00 68.97 413 HIS E C 1
ATOM 8545 O O . HIS E 3 415 ? -5.575 -19.907 -6.044 1.00 70.22 413 HIS E O 1
ATOM 8552 N N . SER E 3 416 ? -3.668 -19.777 -4.867 1.00 73.84 414 SER E N 1
ATOM 8553 C CA . SER E 3 416 ? -3.519 -18.328 -5.026 1.00 80.52 414 SER E CA 1
ATOM 8554 C C . SER E 3 416 ? -3.452 -17.963 -6.499 1.00 77.61 414 SER E C 1
ATOM 8555 O O . SER E 3 416 ? -3.813 -16.850 -6.907 1.00 84.36 414 SER E O 1
ATOM 8558 N N . GLY E 3 417 ? -2.960 -18.914 -7.286 1.00 60.92 415 GLY E N 1
ATOM 8559 C CA . GLY E 3 417 ? -2.886 -18.753 -8.719 1.00 51.50 415 GLY E CA 1
ATOM 8560 C C . GLY E 3 417 ? -4.255 -18.747 -9.377 1.00 64.47 415 GLY E C 1
ATOM 8561 O O . GLY E 3 417 ? -4.653 -17.743 -9.975 1.00 78.64 415 GLY E O 1
ATOM 8562 N N . VAL E 3 418 ? -5.003 -19.838 -9.232 1.00 57.96 416 VAL E N 1
ATOM 8563 C CA . VAL E 3 418 ? -6.369 -19.866 -9.741 1.00 60.67 416 VAL E CA 1
ATOM 8564 C C . VAL E 3 418 ? -7.249 -18.738 -9.158 1.00 53.43 416 VAL E C 1
ATOM 8565 O O . VAL E 3 418 ? -8.211 -18.288 -9.780 1.00 58.06 416 VAL E O 1
ATOM 8569 N N . GLU E 3 419 ? -6.893 -18.240 -7.986 1.00 46.17 417 GLU E N 1
ATOM 8570 C CA . GLU E 3 419 ? -7.544 -17.038 -7.488 1.00 59.77 417 GLU E CA 1
ATOM 8571 C C . GLU E 3 419 ? -7.155 -15.795 -8.290 1.00 65.77 417 GLU E C 1
ATOM 8572 O O . GLU E 3 419 ? -7.983 -14.919 -8.518 1.00 70.25 417 GLU E O 1
ATOM 8578 N N . ALA E 3 420 ? -5.891 -15.707 -8.697 1.00 75.51 418 ALA E N 1
ATOM 8579 C CA . ALA E 3 420 ? -5.441 -14.582 -9.522 1.00 83.84 418 ALA E CA 1
ATOM 8580 C C . ALA E 3 420 ? -6.141 -14.620 -10.870 1.00 87.54 418 ALA E C 1
ATOM 8581 O O . ALA E 3 420 ? -6.527 -13.585 -11.411 1.00 95.95 418 ALA E O 1
ATOM 8583 N N . PHE E 3 421 ? -6.307 -15.826 -11.403 1.00 79.33 419 PHE E N 1
ATOM 8584 C CA . PHE E 3 421 ? -7.060 -16.033 -12.638 1.00 74.14 419 PHE E CA 1
ATOM 8585 C C . PHE E 3 421 ? -8.507 -15.537 -12.499 1.00 80.92 419 PHE E C 1
ATOM 8586 O O . PHE E 3 421 ? -9.031 -14.794 -13.352 1.00 75.79 419 PHE E O 1
ATOM 8594 N N . ILE E 3 422 ? -9.151 -15.957 -11.416 1.00 74.96 420 ILE E N 1
ATOM 8595 C CA . ILE E 3 422 ? -10.504 -15.501 -11.158 1.00 65.61 420 ILE E CA 1
ATOM 8596 C C . ILE E 3 422 ? -10.546 -13.974 -11.067 1.00 67.69 420 ILE E C 1
ATOM 8597 O O . ILE E 3 422 ? -11.472 -13.321 -11.572 1.00 77.95 420 ILE E O 1
ATOM 8602 N N . ILE E 3 423 ? -9.534 -13.390 -10.440 1.00 66.23 421 ILE E N 1
ATOM 8603 C CA . ILE E 3 423 ? -9.502 -11.933 -10.301 1.00 76.76 421 ILE E CA 1
ATOM 8604 C C . ILE E 3 423 ? -9.449 -11.299 -11.700 1.00 73.95 421 ILE E C 1
ATOM 8605 O O . ILE E 3 423 ? -10.307 -10.466 -12.056 1.00 71.74 421 ILE E O 1
ATOM 8610 N N . GLN E 3 424 ? -8.488 -11.750 -12.507 1.00 65.05 422 GLN E N 1
ATOM 8611 C CA . GLN E 3 424 ? -8.377 -11.318 -13.890 1.00 67.58 422 GLN E CA 1
ATOM 8612 C C . GLN E 3 424 ? -9.771 -11.272 -14.483 1.00 71.69 422 GLN E C 1
ATOM 8613 O O . GLN E 3 424 ? -10.277 -10.191 -14.834 1.00 70.43 422 GLN E O 1
ATOM 8619 N N . ASN E 3 425 ? -10.409 -12.439 -14.565 1.00 69.54 423 ASN E N 1
ATOM 8620 C CA . ASN E 3 425 ? -11.756 -12.502 -15.141 1.00 68.32 423 ASN E CA 1
ATOM 8621 C C . ASN E 3 425 ? -12.713 -11.434 -14.613 1.00 72.27 423 ASN E C 1
ATOM 8622 O O . ASN E 3 425 ? -13.420 -10.779 -15.394 1.00 75.69 423 ASN E O 1
ATOM 8627 N N . ILE E 3 426 ? -12.731 -11.245 -13.297 1.00 68.10 424 ILE E N 1
ATOM 8628 C CA . ILE E 3 426 ? -13.571 -10.196 -12.724 1.00 70.09 424 ILE E CA 1
ATOM 8629 C C . ILE E 3 426 ? -13.253 -8.825 -13.327 1.00 79.71 424 ILE E C 1
ATOM 8630 O O . ILE E 3 426 ? -14.150 -8.093 -13.749 1.00 81.32 424 ILE E O 1
ATOM 8635 N N . LYS E 3 427 ? -11.971 -8.480 -13.370 1.00 84.80 425 LYS E N 1
ATOM 8636 C CA . LYS E 3 427 ? -11.571 -7.217 -13.973 1.00 85.40 425 LYS E CA 1
ATOM 8637 C C . LYS E 3 427 ? -12.127 -7.108 -15.397 1.00 85.73 425 LYS E C 1
ATOM 8638 O O . LYS E 3 427 ? -12.728 -6.091 -15.762 1.00 93.07 425 LYS E O 1
ATOM 8644 N N . ASN E 3 428 ? -11.938 -8.162 -16.188 1.00 78.92 426 ASN E N 1
ATOM 8645 C CA . ASN E 3 428 ? -12.528 -8.217 -17.530 1.00 91.65 426 ASN E CA 1
ATOM 8646 C C . ASN E 3 428 ? -14.032 -7.900 -17.555 1.00 92.40 426 ASN E C 1
ATOM 8647 O O . ASN E 3 428 ? -14.516 -7.144 -18.411 1.00 93.52 426 ASN E O 1
ATOM 8652 N N . GLN E 3 429 ? -14.768 -8.480 -16.612 1.00 89.04 427 GLN E N 1
ATOM 8653 C CA . GLN E 3 429 ? -16.214 -8.273 -16.547 1.00 85.84 427 GLN E CA 1
ATOM 8654 C C . GLN E 3 429 ? -16.565 -6.830 -16.226 1.00 87.58 427 GLN E C 1
ATOM 8655 O O . GLN E 3 429 ? -17.348 -6.212 -16.937 1.00 95.43 427 GLN E O 1
ATOM 8661 N N . ILE E 3 430 ? -15.963 -6.297 -15.169 1.00 85.67 428 ILE E N 1
ATOM 8662 C CA . ILE E 3 430 ? -16.111 -4.886 -14.812 1.00 90.77 428 ILE E CA 1
ATOM 8663 C C . ILE E 3 430 ? -15.894 -3.984 -16.018 1.00 100.81 428 ILE E C 1
ATOM 8664 O O . ILE E 3 430 ? -16.685 -3.074 -16.273 1.00 104.69 428 ILE E O 1
ATOM 8669 N N . ASP E 3 431 ? -14.802 -4.231 -16.743 1.00 102.37 429 ASP E N 1
ATOM 8670 C CA . ASP E 3 431 ? -14.506 -3.492 -17.971 1.00 98.65 429 ASP E CA 1
ATOM 8671 C C . ASP E 3 431 ? -15.693 -3.591 -18.955 1.00 100.04 429 ASP E C 1
ATOM 8672 O O . ASP E 3 431 ? -16.388 -2.597 -19.198 1.00 100.59 429 ASP E O 1
ATOM 8677 N N . MET E 3 432 ? -15.937 -4.793 -19.488 1.00 88.60 430 MET E N 1
ATOM 8678 C CA . MET E 3 432 ? -17.077 -5.022 -20.376 1.00 83.49 430 MET E CA 1
ATOM 8679 C C . MET E 3 432 ? -18.385 -4.556 -19.744 1.00 92.61 430 MET E C 1
ATOM 8680 O O . MET E 3 432 ? -19.170 -3.853 -20.380 1.00 89.13 430 MET E O 1
ATOM 8685 N N . SER E 3 433 ? -18.579 -4.886 -18.467 1.00 94.86 431 SER E N 1
ATOM 8686 C CA . SER E 3 433 ? -19.851 -4.618 -17.803 1.00 89.04 431 SER E CA 1
ATOM 8687 C C . SER E 3 433 ? -20.126 -3.122 -17.790 1.00 88.29 431 SER E C 1
ATOM 8688 O O . SER E 3 433 ? -21.157 -2.720 -17.276 1.00 111.61 431 SER E O 1
ATOM 8691 N N . LEU E 3 434 ? -19.234 -2.275 -18.300 1.00 81.86 432 LEU E N 1
ATOM 8692 C CA . LEU E 3 434 ? -19.753 -0.977 -18.668 1.00 101.68 432 LEU E CA 1
ATOM 8693 C C . LEU E 3 434 ? -19.698 -0.697 -20.162 1.00 119.85 432 LEU E C 1
ATOM 8694 O O . LEU E 3 434 ? -18.693 -0.303 -20.720 1.00 108.09 432 LEU E O 1
ATOM 8699 N N . LYS E 3 435 ? -20.847 -0.930 -20.781 1.00 140.05 433 LYS E N 1
ATOM 8700 C CA . LYS E 3 435 ? -21.553 -0.061 -21.722 1.00 146.81 433 LYS E CA 1
ATOM 8701 C C . LYS E 3 435 ? -23.009 -0.364 -21.336 1.00 144.33 433 LYS E C 1
ATOM 8702 O O . LYS E 3 435 ? -23.443 -1.506 -21.475 1.00 134.97 433 LYS E O 1
ATOM 8708 N N . ARG E 3 436 ? -23.755 0.642 -20.883 1.00 152.13 434 ARG E N 1
ATOM 8709 C CA . ARG E 3 436 ? -25.143 0.440 -20.437 1.00 152.89 434 ARG E CA 1
ATOM 8710 C C . ARG E 3 436 ? -25.385 -0.640 -19.366 1.00 155.81 434 ARG E C 1
ATOM 8711 O O . ARG E 3 436 ? -26.475 -1.252 -19.313 1.00 154.23 434 ARG E O 1
ATOM 8719 N N . LYS E 3 441 ? -25.794 -3.177 -13.129 1.00 123.04 439 LYS E N 1
ATOM 8720 C CA . LYS E 3 441 ? -25.276 -4.508 -13.421 1.00 114.40 439 LYS E CA 1
ATOM 8721 C C . LYS E 3 441 ? -24.660 -5.196 -12.192 1.00 108.54 439 LYS E C 1
ATOM 8722 O O . LYS E 3 441 ? -24.545 -4.610 -11.114 1.00 101.20 439 LYS E O 1
ATOM 8728 N N . TRP E 3 442 ? -24.254 -6.446 -12.389 1.00 109.59 440 TRP E N 1
ATOM 8729 C CA . TRP E 3 442 ? -23.757 -7.302 -11.328 1.00 110.92 440 TRP E CA 1
ATOM 8730 C C . TRP E 3 442 ? -22.329 -6.965 -10.913 1.00 112.59 440 TRP E C 1
ATOM 8731 O O . TRP E 3 442 ? -21.958 -7.088 -9.746 1.00 129.77 440 TRP E O 1
ATOM 8742 N N . PHE E 3 443 ? -21.521 -6.560 -11.879 1.00 90.28 441 PHE E N 1
ATOM 8743 C CA . PHE E 3 443 ? -20.127 -6.214 -11.617 1.00 80.03 441 PHE E CA 1
ATOM 8744 C C . PHE E 3 443 ? -19.861 -4.736 -11.306 1.00 94.54 441 PHE E C 1
ATOM 8745 O O . PHE E 3 443 ? -18.712 -4.290 -11.389 1.00 98.72 441 PHE E O 1
ATOM 8753 N N . THR E 3 444 ? -20.920 -3.966 -11.053 1.00 93.63 442 THR E N 1
ATOM 8754 C CA . THR E 3 444 ? -20.776 -2.543 -10.755 1.00 102.55 442 THR E CA 1
ATOM 8755 C C . THR E 3 444 ? -21.098 -2.082 -9.319 1.00 117.14 442 THR E C 1
ATOM 8756 O O . THR E 3 444 ? -20.251 -1.497 -8.641 1.00 124.25 442 THR E O 1
ATOM 8760 N N . GLY E 3 445 ? -22.338 -2.276 -8.883 1.00 120.84 443 GLY E N 1
ATOM 8761 C CA . GLY E 3 445 ? -22.776 -1.719 -7.616 1.00 116.72 443 GLY E CA 1
ATOM 8762 C C . GLY E 3 445 ? -22.332 -2.547 -6.430 1.00 112.06 443 GLY E C 1
ATOM 8763 O O . GLY E 3 445 ? -21.401 -3.344 -6.541 1.00 106.85 443 GLY E O 1
ATOM 8764 N N . PRO E 3 446 ? -23.028 -2.391 -5.292 1.00 115.14 444 PRO E N 1
ATOM 8765 C CA . PRO E 3 446 ? -22.733 -3.063 -4.020 1.00 113.39 444 PRO E CA 1
ATOM 8766 C C . PRO E 3 446 ? -22.517 -4.553 -4.200 1.00 119.76 444 PRO E C 1
ATOM 8767 O O . PRO E 3 446 ? -21.909 -5.178 -3.348 1.00 118.40 444 PRO E O 1
ATOM 8771 N N . GLN E 3 447 ? -23.046 -5.119 -5.276 1.00 125.26 445 GLN E N 1
ATOM 8772 C CA . GLN E 3 447 ? -22.778 -6.507 -5.594 1.00 114.26 445 GLN E CA 1
ATOM 8773 C C . GLN E 3 447 ? -21.300 -6.665 -5.880 1.00 105.26 445 GLN E C 1
ATOM 8774 O O . GLN E 3 447 ? -20.667 -7.625 -5.425 1.00 102.71 445 GLN E O 1
ATOM 8780 N N . LEU E 3 448 ? -20.749 -5.730 -6.643 1.00 103.58 446 LEU E N 1
ATOM 8781 C CA . LEU E 3 448 ? -19.333 -5.771 -6.943 1.00 91.66 446 LEU E CA 1
ATOM 8782 C C . LEU E 3 448 ? -18.565 -5.720 -5.646 1.00 81.77 446 LEU E C 1
ATOM 8783 O O . LEU E 3 448 ? -17.684 -6.529 -5.418 1.00 83.18 446 LEU E O 1
ATOM 8788 N N . ILE E 3 449 ? -18.886 -4.725 -4.828 1.00 73.32 447 ILE E N 1
ATOM 8789 C CA . ILE E 3 449 ? -18.261 -4.578 -3.535 1.00 76.17 447 ILE E CA 1
ATOM 8790 C C . ILE E 3 449 ? -18.314 -5.875 -2.722 1.00 73.81 447 ILE E C 1
ATOM 8791 O O . ILE E 3 449 ? -17.293 -6.365 -2.240 1.00 76.77 447 ILE E O 1
ATOM 8796 N N . SER E 3 450 ? -19.500 -6.448 -2.610 1.00 69.01 448 SER E N 1
ATOM 8797 C CA . SER E 3 450 ? -19.661 -7.746 -1.984 1.00 82.35 448 SER E CA 1
ATOM 8798 C C . SER E 3 450 ? -18.645 -8.707 -2.573 1.00 80.68 448 SER E C 1
ATOM 8799 O O . SER E 3 450 ? -18.125 -9.566 -1.879 1.00 82.25 448 SER E O 1
ATOM 8802 N N . LEU E 3 451 ? -18.364 -8.564 -3.861 1.00 79.60 449 LEU E N 1
ATOM 8803 C CA . LEU E 3 451 ? -17.382 -9.435 -4.488 1.00 72.68 449 LEU E CA 1
ATOM 8804 C C . LEU E 3 451 ? -15.944 -9.003 -4.198 1.00 73.67 449 LEU E C 1
ATOM 8805 O O . LEU E 3 451 ? -15.020 -9.782 -4.335 1.00 70.42 449 LEU E O 1
ATOM 8810 N N . LEU E 3 452 ? -15.763 -7.754 -3.797 1.00 85.51 450 LEU E N 1
ATOM 8811 C CA . LEU E 3 452 ? -14.444 -7.205 -3.503 1.00 89.23 450 LEU E CA 1
ATOM 8812 C C . LEU E 3 452 ? -13.970 -7.580 -2.105 1.00 85.99 450 LEU E C 1
ATOM 8813 O O . LEU E 3 452 ? -12.792 -7.842 -1.881 1.00 77.06 450 LEU E O 1
ATOM 8818 N N . ASP E 3 453 ? -14.908 -7.597 -1.167 1.00 86.24 451 ASP E N 1
ATOM 8819 C CA . ASP E 3 453 ? -14.617 -8.011 0.188 1.00 96.65 451 ASP E CA 1
ATOM 8820 C C . ASP E 3 453 ? -13.950 -9.368 0.166 1.00 93.32 451 ASP E C 1
ATOM 8821 O O . ASP E 3 453 ? -13.190 -9.713 1.067 1.00 101.67 451 ASP E O 1
ATOM 8826 N N . LEU E 3 454 ? -14.243 -10.141 -0.869 1.00 80.57 452 LEU E N 1
ATOM 8827 C CA . LEU E 3 454 ? -13.716 -11.486 -0.977 1.00 76.92 452 LEU E CA 1
ATOM 8828 C C . LEU E 3 454 ? -12.274 -11.523 -1.523 1.00 83.91 452 LEU E C 1
ATOM 8829 O O . LEU E 3 454 ? -11.476 -12.375 -1.121 1.00 89.06 452 LEU E O 1
ATOM 8834 N N . VAL E 3 455 ? -11.957 -10.624 -2.459 1.00 95.06 453 VAL E N 1
ATOM 8835 C CA . VAL E 3 455 ? -10.623 -10.551 -3.077 1.00 89.15 453 VAL E CA 1
ATOM 8836 C C . VAL E 3 455 ? -9.596 -9.772 -2.279 1.00 94.14 453 VAL E C 1
ATOM 8837 O O . VAL E 3 455 ? -8.414 -10.124 -2.262 1.00 109.59 453 VAL E O 1
ATOM 8841 N N . LEU E 3 456 ? -10.045 -8.682 -1.666 1.00 91.52 454 LEU E N 1
ATOM 8842 C CA . LEU E 3 456 ? -9.170 -7.789 -0.905 1.00 91.41 454 LEU E CA 1
ATOM 8843 C C . LEU E 3 456 ? -9.089 -8.176 0.581 1.00 102.66 454 LEU E C 1
ATOM 8844 O O . LEU E 3 456 ? -8.455 -7.487 1.388 1.00 100.20 454 LEU E O 1
ATOM 8849 N N . PHE E 3 457 ? -9.751 -9.277 0.933 1.00 115.63 455 PHE E N 1
ATOM 8850 C CA . PHE E 3 457 ? -9.684 -9.818 2.285 1.00 121.67 455 PHE E CA 1
ATOM 8851 C C . PHE E 3 457 ? -8.305 -10.385 2.533 1.00 120.14 455 PHE E C 1
ATOM 8852 O O . PHE E 3 457 ? -7.815 -11.208 1.765 1.00 122.60 455 PHE E O 1
ATOM 8860 N N . LEU E 3 458 ? -7.673 -9.929 3.604 1.00 117.98 456 LEU E N 1
ATOM 8861 C CA . LEU E 3 458 ? -6.380 -10.464 3.987 1.00 106.61 456 LEU E CA 1
ATOM 8862 C C . LEU E 3 458 ? -6.527 -11.525 5.071 1.00 120.18 456 LEU E C 1
ATOM 8863 O O . LEU E 3 458 ? -6.989 -11.230 6.178 1.00 120.37 456 LEU E O 1
ATOM 8868 N N . PRO E 3 459 ? -6.160 -12.779 4.743 1.00 130.84 457 PRO E N 1
ATOM 8869 C CA . PRO E 3 459 ? -6.077 -13.846 5.749 1.00 137.03 457 PRO E CA 1
ATOM 8870 C C . PRO E 3 459 ? -4.917 -13.543 6.690 1.00 143.09 457 PRO E C 1
ATOM 8871 O O . PRO E 3 459 ? -3.819 -13.255 6.201 1.00 146.40 457 PRO E O 1
ATOM 8875 N N . GLU E 3 460 ? -5.146 -13.453 7.993 1.00 141.09 458 GLU E N 1
ATOM 8876 C CA . GLU E 3 460 ? -4.008 -13.215 8.863 1.00 137.20 458 GLU E CA 1
ATOM 8877 C C . GLU E 3 460 ? -3.268 -12.064 8.202 1.00 123.29 458 GLU E C 1
ATOM 8878 O O . GLU E 3 460 ? -2.057 -12.134 7.991 1.00 120.08 458 GLU E O 1
ATOM 8884 N N . GLY E 3 461 ? -4.003 -11.015 7.851 1.00 114.90 459 GLY E N 1
ATOM 8885 C CA . GLY E 3 461 ? -3.579 -10.074 6.833 1.00 108.89 459 GLY E CA 1
ATOM 8886 C C . GLY E 3 461 ? -2.279 -9.341 7.087 1.00 113.89 459 GLY E C 1
ATOM 8887 O O . GLY E 3 461 ? -1.484 -9.161 6.165 1.00 133.37 459 GLY E O 1
ATOM 8888 N N . ALA E 3 462 ? -2.048 -8.918 8.322 1.00 100.21 460 ALA E N 1
ATOM 8889 C CA . ALA E 3 462 ? -0.809 -8.223 8.637 1.00 88.48 460 ALA E CA 1
ATOM 8890 C C . ALA E 3 462 ? 0.401 -9.128 8.413 1.00 88.56 460 ALA E C 1
ATOM 8891 O O . ALA E 3 462 ? 1.426 -8.691 7.891 1.00 92.71 460 ALA E O 1
ATOM 8893 N N . GLU E 3 463 ? 0.276 -10.389 8.817 1.00 98.55 461 GLU E N 1
ATOM 8894 C CA . GLU E 3 463 ? 1.386 -11.337 8.742 1.00 112.99 461 GLU E CA 1
ATOM 8895 C C . GLU E 3 463 ? 1.369 -12.315 7.561 1.00 113.26 461 GLU E C 1
ATOM 8896 O O . GLU E 3 463 ? 2.239 -13.180 7.472 1.00 118.39 461 GLU E O 1
ATOM 8902 N N . THR E 3 464 ? 0.391 -12.202 6.666 1.00 105.14 462 THR E N 1
ATOM 8903 C CA . THR E 3 464 ? 0.264 -13.189 5.606 1.00 103.44 462 THR E CA 1
ATOM 8904 C C . THR E 3 464 ? 1.592 -13.536 4.956 1.00 99.86 462 THR E C 1
ATOM 8905 O O . THR E 3 464 ? 2.546 -12.754 4.996 1.00 100.18 462 THR E O 1
ATOM 8909 N N . ASP E 3 465 ? 1.629 -14.709 4.331 1.00 94.64 463 ASP E N 1
ATOM 8910 C CA . ASP E 3 465 ? 2.746 -15.106 3.487 1.00 80.13 463 ASP E CA 1
ATOM 8911 C C . ASP E 3 465 ? 2.570 -14.373 2.144 1.00 71.17 463 ASP E C 1
ATOM 8912 O O . ASP E 3 465 ? 1.613 -14.601 1.426 1.00 86.60 463 ASP E O 1
ATOM 8917 N N . LEU E 3 466 ? 3.485 -13.483 1.806 1.00 57.84 464 LEU E N 1
ATOM 8918 C CA . LEU E 3 466 ? 3.399 -12.810 0.524 1.00 66.72 464 LEU E CA 1
ATOM 8919 C C . LEU E 3 466 ? 4.250 -13.515 -0.521 1.00 83.36 464 LEU E C 1
ATOM 8920 O O . LEU E 3 466 ? 4.468 -12.993 -1.611 1.00 96.09 464 LEU E O 1
ATOM 8925 N N . LEU E 3 467 ? 4.811 -14.659 -0.159 1.00 82.40 465 LEU E N 1
ATOM 8926 C CA . LEU E 3 467 ? 5.610 -15.390 -1.119 1.00 86.54 465 LEU E CA 1
ATOM 8927 C C . LEU E 3 467 ? 4.670 -16.162 -2.021 1.00 96.58 465 LEU E C 1
ATOM 8928 O O . LEU E 3 467 ? 4.849 -16.194 -3.244 1.00 106.03 465 LEU E O 1
ATOM 8933 N N . GLN E 3 468 ? 3.754 -16.904 -1.401 1.00 90.14 466 GLN E N 1
ATOM 8934 C CA . GLN E 3 468 ? 2.775 -17.706 -2.131 1.00 93.56 466 GLN E CA 1
ATOM 8935 C C . GLN E 3 468 ? 1.476 -16.942 -2.347 1.00 97.03 466 GLN E C 1
ATOM 8936 O O . GLN E 3 468 ? 0.618 -17.355 -3.127 1.00 114.85 466 GLN E O 1
ATOM 8942 N N . ASN E 3 469 ? 1.345 -15.819 -1.651 1.00 84.63 467 ASN E N 1
ATOM 8943 C CA . ASN E 3 469 ? 0.193 -14.944 -1.793 1.00 79.97 467 ASN E CA 1
ATOM 8944 C C . ASN E 3 469 ? 0.533 -13.878 -2.815 1.00 81.06 467 ASN E C 1
ATOM 8945 O O . ASN E 3 469 ? -0.246 -12.960 -3.071 1.00 92.13 467 ASN E O 1
ATOM 8950 N N . SER E 3 470 ? 1.723 -14.014 -3.387 1.00 67.98 468 SER E N 1
ATOM 8951 C CA . SER E 3 470 ? 2.280 -13.012 -4.279 1.00 73.12 468 SER E CA 1
ATOM 8952 C C . SER E 3 470 ? 1.442 -12.789 -5.532 1.00 70.02 468 SER E C 1
ATOM 8953 O O . SER E 3 470 ? 1.285 -11.650 -5.969 1.00 65.33 468 SER E O 1
ATOM 8956 N N . ASP E 3 471 ? 0.908 -13.855 -6.123 1.00 69.65 469 ASP E N 1
ATOM 8957 C CA . ASP E 3 471 ? 0.180 -13.658 -7.375 1.00 78.07 469 ASP E CA 1
ATOM 8958 C C . ASP E 3 471 ? -1.227 -13.071 -7.192 1.00 77.21 469 ASP E C 1
ATOM 8959 O O . ASP E 3 471 ? -1.624 -12.159 -7.925 1.00 75.07 469 ASP E O 1
ATOM 8964 N N . ARG E 3 472 ? -1.968 -13.585 -6.211 1.00 66.89 470 ARG E N 1
ATOM 8965 C CA . ARG E 3 472 ? -3.319 -13.106 -5.947 1.00 57.81 470 ARG E CA 1
ATOM 8966 C C . ARG E 3 472 ? -3.285 -11.627 -5.570 1.00 62.49 470 ARG E C 1
ATOM 8967 O O . ARG E 3 472 ? -4.173 -10.857 -5.944 1.00 72.26 470 ARG E O 1
ATOM 8975 N N . ILE E 3 473 ? -2.247 -11.232 -4.840 1.00 51.14 471 ILE E N 1
ATOM 8976 C CA . ILE E 3 473 ? -2.062 -9.835 -4.434 1.00 54.10 471 ILE E CA 1
ATOM 8977 C C . ILE E 3 473 ? -1.684 -8.935 -5.611 1.00 65.40 471 ILE E C 1
ATOM 8978 O O . ILE E 3 473 ? -2.130 -7.781 -5.694 1.00 68.28 471 ILE E O 1
ATOM 8983 N N . MET E 3 474 ? -0.840 -9.457 -6.504 1.00 70.27 472 MET E N 1
ATOM 8984 C CA . MET E 3 474 ? -0.518 -8.736 -7.739 1.00 69.53 472 MET E CA 1
ATOM 8985 C C . MET E 3 474 ? -1.801 -8.487 -8.575 1.00 67.08 472 MET E C 1
ATOM 8986 O O . MET E 3 474 ? -2.055 -7.368 -9.049 1.00 68.71 472 MET E O 1
ATOM 8991 N N . ALA E 3 475 ? -2.596 -9.544 -8.747 1.00 55.18 473 ALA E N 1
ATOM 8992 C CA . ALA E 3 475 ? -3.914 -9.435 -9.362 1.00 54.96 473 ALA E CA 1
ATOM 8993 C C . ALA E 3 475 ? -4.738 -8.316 -8.706 1.00 64.91 473 ALA E C 1
ATOM 8994 O O . ALA E 3 475 ? -5.196 -7.381 -9.376 1.00 65.66 473 ALA E O 1
ATOM 8996 N N . SER E 3 476 ? -4.910 -8.414 -7.390 1.00 61.89 474 SER E N 1
ATOM 8997 C CA . SER E 3 476 ? -5.835 -7.542 -6.683 1.00 64.27 474 SER E CA 1
ATOM 8998 C C . SER E 3 476 ? -5.379 -6.103 -6.826 1.00 72.42 474 SER E C 1
ATOM 8999 O O . SER E 3 476 ? -6.181 -5.175 -7.026 1.00 73.34 474 SER E O 1
ATOM 9002 N N . LEU E 3 477 ? -4.070 -5.930 -6.741 1.00 78.63 475 LEU E N 1
ATOM 9003 C CA . LEU E 3 477 ? -3.456 -4.615 -6.845 1.00 85.19 475 LEU E CA 1
ATOM 9004 C C . LEU E 3 477 ? -3.644 -3.991 -8.229 1.00 92.15 475 LEU E C 1
ATOM 9005 O O . LEU E 3 477 ? -3.916 -2.786 -8.349 1.00 100.43 475 LEU E O 1
ATOM 9010 N N . ASN E 3 478 ? -3.515 -4.808 -9.272 1.00 85.13 476 ASN E N 1
ATOM 9011 C CA . ASN E 3 478 ? -3.807 -4.315 -10.623 1.00 94.73 476 ASN E CA 1
ATOM 9012 C C . ASN E 3 478 ? -5.295 -3.981 -10.817 1.00 83.97 476 ASN E C 1
ATOM 9013 O O . ASN E 3 478 ? -5.623 -2.947 -11.387 1.00 75.39 476 ASN E O 1
ATOM 9018 N N . LEU E 3 479 ? -6.185 -4.848 -10.335 1.00 76.40 477 LEU E N 1
ATOM 9019 C CA . LEU E 3 479 ? -7.620 -4.566 -10.357 1.00 66.62 477 LEU E CA 1
ATOM 9020 C C . LEU E 3 479 ? -7.940 -3.206 -9.716 1.00 78.94 477 LEU E C 1
ATOM 9021 O O . LEU E 3 479 ? -8.662 -2.381 -10.298 1.00 94.66 477 LEU E O 1
ATOM 9026 N N . LEU E 3 480 ? -7.405 -2.967 -8.522 1.00 80.84 478 LEU E N 1
ATOM 9027 C CA . LEU E 3 480 ? -7.530 -1.644 -7.917 1.00 90.60 478 LEU E CA 1
ATOM 9028 C C . LEU E 3 480 ? -7.042 -0.591 -8.890 1.00 101.27 478 LEU E C 1
ATOM 9029 O O . LEU E 3 480 ? -7.755 0.365 -9.206 1.00 106.71 478 LEU E O 1
ATOM 9034 N N . ARG E 3 481 ? -5.825 -0.804 -9.384 1.00 102.27 479 ARG E N 1
ATOM 9035 C CA . ARG E 3 481 ? -5.171 0.126 -10.299 1.00 104.92 479 ARG E CA 1
ATOM 9036 C C . ARG E 3 481 ? -6.133 0.564 -11.404 1.00 106.89 479 ARG E C 1
ATOM 9037 O O . ARG E 3 481 ? -6.246 1.751 -11.702 1.00 113.01 479 ARG E O 1
ATOM 9045 N N . TYR E 3 482 ? -6.820 -0.405 -12.004 1.00 100.91 480 TYR E N 1
ATOM 9046 C CA . TYR E 3 482 ? -7.861 -0.145 -12.993 1.00 92.52 480 TYR E CA 1
ATOM 9047 C C . TYR E 3 482 ? -8.909 0.765 -12.379 1.00 96.65 480 TYR E C 1
ATOM 9048 O O . TYR E 3 482 ? -9.098 1.899 -12.833 1.00 93.66 480 TYR E O 1
ATOM 9057 N N . LEU E 3 483 ? -9.565 0.264 -11.328 1.00 95.78 481 LEU E N 1
ATOM 9058 C CA . LEU E 3 483 ? -10.719 0.949 -10.736 1.00 90.37 481 LEU E CA 1
ATOM 9059 C C . LEU E 3 483 ? -10.466 2.424 -10.454 1.00 95.21 481 LEU E C 1
ATOM 9060 O O . LEU E 3 483 ? -11.241 3.277 -10.876 1.00 108.58 481 LEU E O 1
ATOM 9065 N N . VAL E 3 484 ? -9.384 2.731 -9.752 1.00 94.54 482 VAL E N 1
ATOM 9066 C CA . VAL E 3 484 ? -9.099 4.123 -9.421 1.00 104.12 482 VAL E CA 1
ATOM 9067 C C . VAL E 3 484 ? -8.896 4.974 -10.681 1.00 107.56 482 VAL E C 1
ATOM 9068 O O . VAL E 3 484 ? -9.130 6.185 -10.657 1.00 108.27 482 VAL E O 1
ATOM 9072 N N . ILE E 3 485 ? -8.433 4.343 -11.764 1.00 104.94 483 ILE E N 1
ATOM 9073 C CA . ILE E 3 485 ? -8.212 5.042 -13.033 1.00 110.25 483 ILE E CA 1
ATOM 9074 C C . ILE E 3 485 ? -9.481 5.300 -13.851 1.00 119.55 483 ILE E C 1
ATOM 9075 O O . ILE E 3 485 ? -9.732 6.432 -14.267 1.00 130.58 483 ILE E O 1
ATOM 9080 N N . LYS E 3 486 ? -10.272 4.249 -14.075 1.00 112.36 484 LYS E N 1
ATOM 9081 C CA . LYS E 3 486 ? -11.456 4.311 -14.940 1.00 105.69 484 LYS E CA 1
ATOM 9082 C C . LYS E 3 486 ? -12.447 5.405 -14.568 1.00 120.72 484 LYS E C 1
ATOM 9083 O O . LYS E 3 486 ? -12.667 6.329 -15.352 1.00 137.50 484 LYS E O 1
ATOM 9089 N N . ASP E 3 487 ? -13.068 5.291 -13.394 1.00 123.01 485 ASP E N 1
ATOM 9090 C CA . ASP E 3 487 ? -14.118 6.238 -13.001 1.00 141.14 485 ASP E CA 1
ATOM 9091 C C . ASP E 3 487 ? -13.646 7.283 -11.987 1.00 144.83 485 ASP E C 1
ATOM 9092 O O . ASP E 3 487 ? -12.880 6.970 -11.074 1.00 141.41 485 ASP E O 1
ATOM 9097 N N . ASN E 3 488 ? -14.112 8.519 -12.147 1.00 149.82 486 ASN E N 1
ATOM 9098 C CA . ASN E 3 488 ? -13.816 9.580 -11.190 1.00 158.66 486 ASN E CA 1
ATOM 9099 C C . ASN E 3 488 ? -14.556 9.374 -9.882 1.00 160.89 486 ASN E C 1
ATOM 9100 O O . ASN E 3 488 ? -15.552 8.656 -9.829 1.00 165.14 486 ASN E O 1
ATOM 9105 N N . GLU E 3 489 ? -14.067 9.999 -8.820 1.00 159.59 487 GLU E N 1
ATOM 9106 C CA . GLU E 3 489 ? -14.947 10.317 -7.713 1.00 163.78 487 GLU E CA 1
ATOM 9107 C C . GLU E 3 489 ? -15.950 11.303 -8.303 1.00 167.75 487 GLU E C 1
ATOM 9108 O O . GLU E 3 489 ? -15.597 12.097 -9.178 1.00 173.02 487 GLU E O 1
ATOM 9114 N N . ASN E 3 490 ? -17.199 11.238 -7.857 1.00 165.60 488 ASN E N 1
ATOM 9115 C CA . ASN E 3 490 ? -18.249 12.096 -8.412 1.00 169.87 488 ASN E CA 1
ATOM 9116 C C . ASN E 3 490 ? -18.850 11.594 -9.726 1.00 164.84 488 ASN E C 1
ATOM 9117 O O . ASN E 3 490 ? -19.827 12.153 -10.219 1.00 166.15 488 ASN E O 1
ATOM 9122 N N . ASP E 3 491 ? -18.246 10.562 -10.305 1.00 160.02 489 ASP E N 1
ATOM 9123 C CA . ASP E 3 491 ? -18.877 9.810 -11.389 1.00 160.78 489 ASP E CA 1
ATOM 9124 C C . ASP E 3 491 ? -19.291 8.491 -10.745 1.00 157.21 489 ASP E C 1
ATOM 9125 O O . ASP E 3 491 ? -20.476 8.204 -10.591 1.00 159.46 489 ASP E O 1
ATOM 9130 N N . ASN E 3 492 ? -18.294 7.701 -10.360 1.00 150.97 490 ASN E N 1
ATOM 9131 C CA . ASN E 3 492 ? -18.479 6.589 -9.436 1.00 141.98 490 ASN E CA 1
ATOM 9132 C C . ASN E 3 492 ? -19.485 5.540 -9.878 1.00 138.19 490 ASN E C 1
ATOM 9133 O O . ASN E 3 492 ? -20.272 5.056 -9.060 1.00 133.61 490 ASN E O 1
ATOM 9138 N N . GLN E 3 493 ? -19.478 5.177 -11.155 1.00 138.93 491 GLN E N 1
ATOM 9139 C CA . GLN E 3 493 ? -20.349 4.087 -11.587 1.00 137.22 491 GLN E CA 1
ATOM 9140 C C . GLN E 3 493 ? -19.946 2.861 -10.773 1.00 126.97 491 GLN E C 1
ATOM 9141 O O . GLN E 3 493 ? -20.774 2.113 -10.288 1.00 128.53 491 GLN E O 1
ATOM 9147 N N . THR E 3 494 ? -18.647 2.686 -10.605 1.00 125.58 492 THR E N 1
ATOM 9148 C CA . THR E 3 494 ? -18.136 1.606 -9.794 1.00 125.21 492 THR E CA 1
ATOM 9149 C C . THR E 3 494 ? -18.324 1.917 -8.333 1.00 138.62 492 THR E C 1
ATOM 9150 O O . THR E 3 494 ? -18.220 3.050 -7.902 1.00 149.82 492 THR E O 1
ATOM 9154 N N . GLY E 3 495 ? -18.609 0.881 -7.566 1.00 134.71 493 GLY E N 1
ATOM 9155 C CA . GLY E 3 495 ? -17.753 0.562 -6.439 1.00 131.89 493 GLY E CA 1
ATOM 9156 C C . GLY E 3 495 ? -17.314 1.716 -5.563 1.00 131.65 493 GLY E C 1
ATOM 9157 O O . GLY E 3 495 ? -18.098 2.468 -4.990 1.00 143.38 493 GLY E O 1
ATOM 9158 N N . LEU E 3 496 ? -16.013 1.945 -5.725 1.00 116.75 494 LEU E N 1
ATOM 9159 C CA . LEU E 3 496 ? -14.927 2.143 -4.774 1.00 115.51 494 LEU E CA 1
ATOM 9160 C C . LEU E 3 496 ? -14.936 3.347 -3.838 1.00 119.37 494 LEU E C 1
ATOM 9161 O O . LEU E 3 496 ? -14.490 3.243 -2.696 1.00 119.88 494 LEU E O 1
ATOM 9166 N N . TRP E 3 497 ? -15.413 4.489 -4.313 1.00 129.27 495 TRP E N 1
ATOM 9167 C CA . TRP E 3 497 ? -15.158 5.739 -3.635 1.00 137.22 495 TRP E CA 1
ATOM 9168 C C . TRP E 3 497 ? -15.664 5.634 -2.233 1.00 136.99 495 TRP E C 1
ATOM 9169 O O . TRP E 3 497 ? -15.037 6.157 -1.286 1.00 142.79 495 TRP E O 1
ATOM 9180 N N . THR E 3 498 ? -16.789 4.954 -2.066 1.00 131.30 496 THR E N 1
ATOM 9181 C CA . THR E 3 498 ? -17.299 4.654 -0.738 1.00 132.62 496 THR E CA 1
ATOM 9182 C C . THR E 3 498 ? -16.330 3.770 0.055 1.00 125.69 496 THR E C 1
ATOM 9183 O O . THR E 3 498 ? -16.167 3.953 1.261 1.00 129.87 496 THR E O 1
ATOM 9187 N N . GLU E 3 499 ? -15.701 2.804 -0.615 1.00 114.81 497 GLU E N 1
ATOM 9188 C CA . GLU E 3 499 ? -14.912 1.783 0.083 1.00 116.08 497 GLU E CA 1
ATOM 9189 C C . GLU E 3 499 ? -13.435 2.127 0.297 1.00 123.69 497 GLU E C 1
ATOM 9190 O O . GLU E 3 499 ? -12.734 1.489 1.095 1.00 125.33 497 GLU E O 1
ATOM 9196 N N . LEU E 3 500 ? -12.981 3.155 -0.407 1.00 123.71 498 LEU E N 1
ATOM 9197 C CA . LEU E 3 500 ? -11.565 3.494 -0.500 1.00 111.69 498 LEU E CA 1
ATOM 9198 C C . LEU E 3 500 ? -10.844 3.587 0.842 1.00 110.37 498 LEU E C 1
ATOM 9199 O O . LEU E 3 500 ? -9.778 2.994 1.008 1.00 110.47 498 LEU E O 1
ATOM 9204 N N . GLY E 3 501 ? -11.411 4.325 1.793 1.00 112.72 499 GLY E N 1
ATOM 9205 C CA . GLY E 3 501 ? -10.803 4.444 3.111 1.00 112.96 499 GLY E CA 1
ATOM 9206 C C . GLY E 3 501 ? -10.721 3.088 3.789 1.00 108.12 499 GLY E C 1
ATOM 9207 O O . GLY E 3 501 ? -9.652 2.629 4.184 1.00 110.81 499 GLY E O 1
ATOM 9208 N N . ASN E 3 502 ? -11.868 2.433 3.895 1.00 108.59 500 ASN E N 1
ATOM 9209 C CA . ASN E 3 502 ? -11.960 1.096 4.457 1.00 108.79 500 ASN E CA 1
ATOM 9210 C C . ASN E 3 502 ? -11.021 0.096 3.754 1.00 100.41 500 ASN E C 1
ATOM 9211 O O . ASN E 3 502 ? -10.547 -0.874 4.362 1.00 98.28 500 ASN E O 1
ATOM 9216 N N . ILE E 3 503 ? -10.741 0.342 2.476 1.00 96.33 501 ILE E N 1
ATOM 9217 C CA . ILE E 3 503 ? -9.801 -0.488 1.726 1.00 89.84 501 ILE E CA 1
ATOM 9218 C C . ILE E 3 503 ? -8.368 -0.247 2.177 1.00 105.69 501 ILE E C 1
ATOM 9219 O O . ILE E 3 503 ? -7.617 -1.187 2.470 1.00 102.36 501 ILE E O 1
ATOM 9224 N N . GLU E 3 504 ? -7.990 1.029 2.213 1.00 114.94 502 GLU E N 1
ATOM 9225 C CA . GLU E 3 504 ? -6.631 1.416 2.571 1.00 112.43 502 GLU E CA 1
ATOM 9226 C C . GLU E 3 504 ? -6.320 0.969 3.997 1.00 109.96 502 GLU E C 1
ATOM 9227 O O . GLU E 3 504 ? -5.174 0.648 4.319 1.00 119.25 502 GLU E O 1
ATOM 9233 N N . ASN E 3 505 ? -7.345 0.938 4.843 1.00 102.64 503 ASN E N 1
ATOM 9234 C CA . ASN E 3 505 ? -7.206 0.369 6.178 1.00 106.85 503 ASN E CA 1
ATOM 9235 C C . ASN E 3 505 ? -7.062 -1.142 6.154 1.00 108.30 503 ASN E C 1
ATOM 9236 O O . ASN E 3 505 ? -6.143 -1.689 6.757 1.00 118.39 503 ASN E O 1
ATOM 9241 N N . ASN E 3 506 ? -7.984 -1.820 5.481 1.00 101.59 504 ASN E N 1
ATOM 9242 C CA . ASN E 3 506 ? -8.061 -3.269 5.614 1.00 95.07 504 ASN E CA 1
ATOM 9243 C C . ASN E 3 506 ? -7.300 -4.029 4.552 1.00 86.77 504 ASN E C 1
ATOM 9244 O O . ASN E 3 506 ? -7.206 -5.259 4.598 1.00 88.82 504 ASN E O 1
ATOM 9249 N N . PHE E 3 507 ? -6.755 -3.302 3.589 1.00 82.33 505 PHE E N 1
ATOM 9250 C CA . PHE E 3 507 ? -5.970 -3.956 2.557 1.00 82.47 505 PHE E CA 1
ATOM 9251 C C . PHE E 3 507 ? -4.610 -3.320 2.354 1.00 83.01 505 PHE E C 1
ATOM 9252 O O . PHE E 3 507 ? -3.576 -3.964 2.524 1.00 81.72 505 PHE E O 1
ATOM 9260 N N . LEU E 3 508 ? -4.632 -2.062 1.938 1.00 83.75 506 LEU E N 1
ATOM 9261 C CA . LEU E 3 508 ? -3.414 -1.336 1.621 1.00 91.45 506 LEU E CA 1
ATOM 9262 C C . LEU E 3 508 ? -2.410 -1.227 2.794 1.00 101.23 506 LEU E C 1
ATOM 9263 O O . LEU E 3 508 ? -1.300 -1.778 2.716 1.00 106.91 506 LEU E O 1
ATOM 9268 N N . LYS E 3 509 ? -2.776 -0.539 3.875 1.00 102.79 507 LYS E N 1
ATOM 9269 C CA . LYS E 3 509 ? -1.810 -0.349 4.961 1.00 107.12 507 LYS E CA 1
ATOM 9270 C C . LYS E 3 509 ? -1.189 -1.668 5.426 1.00 102.49 507 LYS E C 1
ATOM 9271 O O . LYS E 3 509 ? 0.027 -1.826 5.365 1.00 106.36 507 LYS E O 1
ATOM 9277 N N . PRO E 3 510 ? -2.017 -2.628 5.862 1.00 93.35 508 PRO E N 1
ATOM 9278 C CA . PRO E 3 510 ? -1.474 -3.883 6.393 1.00 92.94 508 PRO E CA 1
ATOM 9279 C C . PRO E 3 510 ? -0.598 -4.580 5.373 1.00 88.66 508 PRO E C 1
ATOM 9280 O O . PRO E 3 510 ? 0.226 -5.431 5.716 1.00 86.75 508 PRO E O 1
ATOM 9284 N N . LEU E 3 511 ? -0.787 -4.230 4.111 1.00 91.27 509 LEU E N 1
ATOM 9285 C CA . LEU E 3 511 ? 0.093 -4.750 3.080 1.00 86.12 509 LEU E CA 1
ATOM 9286 C C . LEU E 3 511 ? 1.432 -4.042 3.177 1.00 80.86 509 LEU E C 1
ATOM 9287 O O . LEU E 3 511 ? 2.463 -4.677 3.047 1.00 77.89 509 LEU E O 1
ATOM 9292 N N . HIS E 3 512 ? 1.422 -2.731 3.415 1.00 85.02 510 HIS E N 1
ATOM 9293 C CA . HIS E 3 512 ? 2.675 -2.036 3.727 1.00 87.74 510 HIS E CA 1
ATOM 9294 C C . HIS E 3 512 ? 3.383 -2.712 4.902 1.00 83.72 510 HIS E C 1
ATOM 9295 O O . HIS E 3 512 ? 4.546 -3.133 4.793 1.00 84.11 510 HIS E O 1
ATOM 9302 N N . ILE E 3 513 ? 2.649 -2.848 6.003 1.00 73.11 511 ILE E N 1
ATOM 9303 C CA . ILE E 3 513 ? 3.128 -3.523 7.198 1.00 76.58 511 ILE E CA 1
ATOM 9304 C C . ILE E 3 513 ? 3.773 -4.857 6.851 1.00 82.42 511 ILE E C 1
ATOM 9305 O O . ILE E 3 513 ? 4.920 -5.132 7.222 1.00 100.23 511 ILE E O 1
ATOM 9310 N N . GLY E 3 514 ? 3.027 -5.686 6.139 1.00 65.51 512 GLY E N 1
ATOM 9311 C CA . GLY E 3 514 ? 3.507 -6.999 5.764 1.00 72.28 512 GLY E CA 1
ATOM 9312 C C . GLY E 3 514 ? 4.784 -6.936 4.953 1.00 75.46 512 GLY E C 1
ATOM 9313 O O . GLY E 3 514 ? 5.710 -7.694 5.216 1.00 81.44 512 GLY E O 1
ATOM 9314 N N . LEU E 3 515 ? 4.834 -6.041 3.965 1.00 71.54 513 LEU E N 1
ATOM 9315 C CA . LEU E 3 515 ? 6.016 -5.925 3.116 1.00 76.84 513 LEU E CA 1
ATOM 9316 C C . LEU E 3 515 ? 7.209 -5.638 4.003 1.00 92.15 513 LEU E C 1
ATOM 9317 O O . LEU E 3 515 ? 8.165 -6.406 4.024 1.00 96.11 513 LEU E O 1
ATOM 9322 N N . ASN E 3 516 ? 7.119 -4.561 4.779 1.00 96.05 514 ASN E N 1
ATOM 9323 C CA . ASN E 3 516 ? 8.147 -4.239 5.764 1.00 93.34 514 ASN E CA 1
ATOM 9324 C C . ASN E 3 516 ? 8.608 -5.453 6.556 1.00 93.56 514 ASN E C 1
ATOM 9325 O O . ASN E 3 516 ? 9.776 -5.848 6.480 1.00 104.20 514 ASN E O 1
ATOM 9330 N N . MET E 3 517 ? 7.695 -6.036 7.326 1.00 86.09 515 MET E N 1
ATOM 9331 C CA . MET E 3 517 ? 8.046 -7.178 8.157 1.00 87.13 515 MET E CA 1
ATOM 9332 C C . MET E 3 517 ? 8.841 -8.180 7.343 1.00 81.46 515 MET E C 1
ATOM 9333 O O . MET E 3 517 ? 9.928 -8.607 7.740 1.00 84.27 515 MET E O 1
ATOM 9338 N N . SER E 3 518 ? 8.313 -8.507 6.171 1.00 73.34 516 SER E N 1
ATOM 9339 C CA . SER E 3 518 ? 8.933 -9.487 5.284 1.00 67.49 516 SER E CA 1
ATOM 9340 C C . SER E 3 518 ? 10.365 -9.152 4.820 1.00 72.61 516 SER E C 1
ATOM 9341 O O . SER E 3 518 ? 11.296 -9.934 5.042 1.00 66.38 516 SER E O 1
ATOM 9344 N N . LYS E 3 519 ? 10.530 -8.004 4.167 1.00 75.97 517 LYS E N 1
ATOM 9345 C CA . LYS E 3 519 ? 11.839 -7.584 3.683 1.00 77.02 517 LYS E CA 1
ATOM 9346 C C . LYS E 3 519 ? 12.798 -7.659 4.848 1.00 77.83 517 LYS E C 1
ATOM 9347 O O . LYS E 3 519 ? 13.878 -8.231 4.741 1.00 73.02 517 LYS E O 1
ATOM 9353 N N . ALA E 3 520 ? 12.380 -7.101 5.977 1.00 74.04 518 ALA E N 1
ATOM 9354 C CA . ALA E 3 520 ? 13.203 -7.158 7.169 1.00 73.57 518 ALA E CA 1
ATOM 9355 C C . ALA E 3 520 ? 13.634 -8.603 7.514 1.00 68.82 518 ALA E C 1
ATOM 9356 O O . ALA E 3 520 ? 14.831 -8.903 7.565 1.00 75.22 518 ALA E O 1
ATOM 9358 N N . HIS E 3 521 ? 12.673 -9.507 7.704 1.00 59.91 519 HIS E N 1
ATOM 9359 C CA . HIS E 3 521 ? 13.015 -10.892 8.020 1.00 65.54 519 HIS E CA 1
ATOM 9360 C C . HIS E 3 521 ? 14.029 -11.441 7.002 1.00 71.72 519 HIS E C 1
ATOM 9361 O O . HIS E 3 521 ? 14.991 -12.120 7.360 1.00 69.00 519 HIS E O 1
ATOM 9368 N N . TYR E 3 522 ? 13.820 -11.148 5.724 1.00 74.35 520 TYR E N 1
ATOM 9369 C CA . TYR E 3 522 ? 14.609 -11.809 4.686 1.00 69.61 520 TYR E CA 1
ATOM 9370 C C . TYR E 3 522 ? 16.042 -11.270 4.552 1.00 73.10 520 TYR E C 1
ATOM 9371 O O . TYR E 3 522 ? 17.018 -12.039 4.412 1.00 68.36 520 TYR E O 1
ATOM 9380 N N . GLU E 3 523 ? 16.150 -9.948 4.636 1.00 70.92 521 GLU E N 1
ATOM 9381 C CA . GLU E 3 523 ? 17.424 -9.263 4.690 1.00 75.90 521 GLU E CA 1
ATOM 9382 C C . GLU E 3 523 ? 18.226 -9.779 5.868 1.00 80.09 521 GLU E C 1
ATOM 9383 O O . GLU E 3 523 ? 19.396 -10.129 5.727 1.00 80.00 521 GLU E O 1
ATOM 9389 N N . ALA E 3 524 ? 17.585 -9.821 7.035 1.00 78.37 522 ALA E N 1
ATOM 9390 C CA . ALA E 3 524 ? 18.260 -10.236 8.261 1.00 67.66 522 ALA E CA 1
ATOM 9391 C C . ALA E 3 524 ? 18.737 -11.679 8.156 1.00 65.10 522 ALA E C 1
ATOM 9392 O O . ALA E 3 524 ? 19.921 -11.976 8.370 1.00 79.37 522 ALA E O 1
ATOM 9394 N N . GLU E 3 525 ? 17.819 -12.573 7.812 1.00 61.13 523 GLU E N 1
ATOM 9395 C CA . GLU E 3 525 ? 18.148 -13.983 7.663 1.00 69.45 523 GLU E CA 1
ATOM 9396 C C . GLU E 3 525 ? 19.354 -14.144 6.757 1.00 75.76 523 GLU E C 1
ATOM 9397 O O . GLU E 3 525 ? 20.199 -15.010 6.992 1.00 70.34 523 GLU E O 1
ATOM 9403 N N . ILE E 3 526 ? 19.434 -13.290 5.732 1.00 73.38 524 ILE E N 1
ATOM 9404 C CA . ILE E 3 526 ? 20.554 -13.336 4.813 1.00 65.99 524 ILE E CA 1
ATOM 9405 C C . ILE E 3 526 ? 21.841 -12.842 5.483 1.00 87.69 524 ILE E C 1
ATOM 9406 O O . ILE E 3 526 ? 22.787 -13.620 5.683 1.00 98.38 524 ILE E O 1
ATOM 9411 N N . LYS E 3 527 ? 21.874 -11.560 5.847 1.00 92.80 525 LYS E N 1
ATOM 9412 C CA . LYS E 3 527 ? 23.065 -10.963 6.455 1.00 94.66 525 LYS E CA 1
ATOM 9413 C C . LYS E 3 527 ? 23.616 -11.908 7.514 1.00 92.47 525 LYS E C 1
ATOM 9414 O O . LYS E 3 527 ? 24.771 -12.323 7.436 1.00 103.85 525 LYS E O 1
ATOM 9420 N N . ASN E 3 528 ? 22.828 -12.239 8.525 1.00 71.76 526 ASN E N 1
ATOM 9421 C CA . ASN E 3 528 ? 23.387 -13.161 9.491 1.00 83.67 526 ASN E CA 1
ATOM 9422 C C . ASN E 3 528 ? 23.583 -14.626 9.023 1.00 81.16 526 ASN E C 1
ATOM 9423 O O . ASN E 3 528 ? 24.253 -15.410 9.702 1.00 83.07 526 ASN E O 1
ATOM 9428 N N . SER E 3 529 ? 23.063 -14.986 7.852 1.00 83.23 527 SER E N 1
ATOM 9429 C CA . SER E 3 529 ? 23.495 -16.248 7.235 1.00 84.86 527 SER E CA 1
ATOM 9430 C C . SER E 3 529 ? 24.954 -16.170 6.802 1.00 79.76 527 SER E C 1
ATOM 9431 O O . SER E 3 529 ? 25.709 -17.151 6.912 1.00 66.56 527 SER E O 1
ATOM 9434 N N . GLN E 3 530 ? 25.312 -14.993 6.291 1.00 76.55 528 GLN E N 1
ATOM 9435 C CA . GLN E 3 530 ? 26.675 -14.648 5.919 1.00 82.13 528 GLN E CA 1
ATOM 9436 C C . GLN E 3 530 ? 27.563 -14.590 7.146 1.00 91.06 528 GLN E C 1
ATOM 9437 O O . GLN E 3 530 ? 28.628 -15.198 7.183 1.00 98.40 528 GLN E O 1
ATOM 9443 N N . GLU E 3 531 ? 27.124 -13.842 8.150 1.00 94.25 529 GLU E N 1
ATOM 9444 C CA . GLU E 3 531 ? 27.852 -13.748 9.412 1.00 93.77 529 GLU E CA 1
ATOM 9445 C C . GLU E 3 531 ? 28.161 -15.134 9.946 1.00 85.51 529 GLU E C 1
ATOM 9446 O O . GLU E 3 531 ? 29.306 -15.440 10.318 1.00 85.18 529 GLU E O 1
ATOM 9452 N N . ALA E 3 532 ? 27.136 -15.979 9.985 1.00 71.76 530 ALA E N 1
ATOM 9453 C CA . ALA E 3 532 ? 27.359 -17.376 10.351 1.00 71.40 530 ALA E CA 1
ATOM 9454 C C . ALA E 3 532 ? 28.400 -18.064 9.455 1.00 78.95 530 ALA E C 1
ATOM 9455 O O . ALA E 3 532 ? 29.301 -18.715 9.970 1.00 79.16 530 ALA E O 1
ATOM 9457 N N . GLN E 3 533 ? 28.266 -17.901 8.128 1.00 88.58 531 GLN E N 1
ATOM 9458 C CA . GLN E 3 533 ? 29.147 -18.527 7.115 1.00 91.40 531 GLN E CA 1
ATOM 9459 C C . GLN E 3 533 ? 30.613 -18.199 7.307 1.00 91.82 531 GLN E C 1
ATOM 9460 O O . GLN E 3 533 ? 31.457 -19.086 7.245 1.00 96.92 531 GLN E O 1
ATOM 9466 N N . LYS E 3 534 ? 30.904 -16.914 7.514 1.00 97.83 532 LYS E N 1
ATOM 9467 C CA . LYS E 3 534 ? 32.272 -16.419 7.702 1.00 108.13 532 LYS E CA 1
ATOM 9468 C C . LYS E 3 534 ? 32.812 -16.819 9.063 1.00 104.93 532 LYS E C 1
ATOM 9469 O O . LYS E 3 534 ? 33.980 -17.184 9.200 1.00 102.03 532 LYS E O 1
ATOM 9475 N N . SER E 3 535 ? 31.957 -16.757 10.077 1.00 111.86 533 SER E N 1
ATOM 9476 C CA . SER E 3 535 ? 32.404 -17.138 11.404 1.00 114.87 533 SER E CA 1
ATOM 9477 C C . SER E 3 535 ? 32.733 -18.624 11.484 1.00 118.89 533 SER E C 1
ATOM 9478 O O . SER E 3 535 ? 33.324 -19.072 12.458 1.00 119.19 533 SER E O 1
ATOM 9481 N N . LYS E 3 536 ? 32.380 -19.392 10.459 1.00 120.53 534 LYS E N 1
ATOM 9482 C CA . LYS E 3 536 ? 32.735 -20.804 10.494 1.00 120.17 534 LYS E CA 1
ATOM 9483 C C . LYS E 3 536 ? 34.132 -21.035 9.922 1.00 128.41 534 LYS E C 1
ATOM 9484 O O . LYS E 3 536 ? 34.543 -22.174 9.752 1.00 138.97 534 LYS E O 1
ATOM 9490 N N . ASP E 3 537 ? 34.851 -19.950 9.621 1.00 130.06 535 ASP E N 1
ATOM 9491 C CA . ASP E 3 537 ? 36.318 -20.010 9.499 1.00 137.13 535 ASP E CA 1
ATOM 9492 C C . ASP E 3 537 ? 37.061 -18.814 10.127 1.00 125.06 535 ASP E C 1
ATOM 9493 O O . ASP E 3 537 ? 37.593 -18.899 11.237 1.00 114.15 535 ASP E O 1
ATOM 9498 N N . PRO E 3 552 ? 27.883 -25.857 -2.598 1.00 168.76 550 PRO E N 1
ATOM 9499 C CA . PRO E 3 552 ? 28.097 -25.307 -1.252 1.00 166.19 550 PRO E CA 1
ATOM 9500 C C . PRO E 3 552 ? 28.226 -23.772 -1.168 1.00 156.39 550 PRO E C 1
ATOM 9501 O O . PRO E 3 552 ? 27.519 -23.156 -0.364 1.00 151.65 550 PRO E O 1
ATOM 9505 N N . PRO E 3 553 ? 29.082 -23.165 -2.013 1.00 147.44 551 PRO E N 1
ATOM 9506 C CA . PRO E 3 553 ? 29.690 -21.873 -1.666 1.00 141.90 551 PRO E CA 1
ATOM 9507 C C . PRO E 3 553 ? 28.737 -20.683 -1.559 1.00 138.75 551 PRO E C 1
ATOM 9508 O O . PRO E 3 553 ? 28.871 -19.775 -2.382 1.00 143.47 551 PRO E O 1
ATOM 9512 N N . GLU E 3 554 ? 27.825 -20.652 -0.589 1.00 123.61 552 GLU E N 1
ATOM 9513 C CA . GLU E 3 554 ? 27.037 -19.445 -0.383 1.00 110.72 552 GLU E CA 1
ATOM 9514 C C . GLU E 3 554 ? 26.061 -19.179 -1.543 1.00 108.08 552 GLU E C 1
ATOM 9515 O O . GLU E 3 554 ? 25.387 -18.149 -1.556 1.00 108.84 552 GLU E O 1
ATOM 9521 N N . MET E 3 555 ? 26.025 -20.052 -2.553 1.00 106.23 553 MET E N 1
ATOM 9522 C CA . MET E 3 555 ? 24.952 -19.981 -3.556 1.00 97.48 553 MET E CA 1
ATOM 9523 C C . MET E 3 555 ? 23.626 -20.298 -2.896 1.00 84.64 553 MET E C 1
ATOM 9524 O O . MET E 3 555 ? 22.588 -19.822 -3.330 1.00 79.46 553 MET E O 1
ATOM 9529 N N . GLN E 3 556 ? 23.695 -21.108 -1.840 1.00 82.52 554 GLN E N 1
ATOM 9530 C CA . GLN E 3 556 ? 22.542 -21.558 -1.077 1.00 81.36 554 GLN E CA 1
ATOM 9531 C C . GLN E 3 556 ? 21.613 -20.397 -0.710 1.00 80.08 554 GLN E C 1
ATOM 9532 O O . GLN E 3 556 ? 20.388 -20.538 -0.643 1.00 72.81 554 GLN E O 1
ATOM 9538 N N . LEU E 3 557 ? 22.214 -19.240 -0.490 1.00 80.57 555 LEU E N 1
ATOM 9539 C CA . LEU E 3 557 ? 21.475 -18.048 -0.124 1.00 77.48 555 LEU E CA 1
ATOM 9540 C C . LEU E 3 557 ? 20.602 -17.414 -1.237 1.00 77.60 555 LEU E C 1
ATOM 9541 O O . LEU E 3 557 ? 19.658 -16.694 -0.933 1.00 76.30 555 LEU E O 1
ATOM 9546 N N . LYS E 3 558 ? 20.913 -17.656 -2.510 1.00 80.82 556 LYS E N 1
ATOM 9547 C CA . LYS E 3 558 ? 20.187 -16.990 -3.609 1.00 88.10 556 LYS E CA 1
ATOM 9548 C C . LYS E 3 558 ? 18.698 -17.268 -3.532 1.00 79.91 556 LYS E C 1
ATOM 9549 O O . LYS E 3 558 ? 17.874 -16.414 -3.878 1.00 73.14 556 LYS E O 1
ATOM 9555 N N . VAL E 3 559 ? 18.360 -18.462 -3.052 1.00 83.34 557 VAL E N 1
ATOM 9556 C CA . VAL E 3 559 ? 16.964 -18.880 -2.903 1.00 74.77 557 VAL E CA 1
ATOM 9557 C C . VAL E 3 559 ? 16.163 -17.860 -2.086 1.00 65.98 557 VAL E C 1
ATOM 9558 O O . VAL E 3 559 ? 14.946 -17.770 -2.211 1.00 68.57 557 VAL E O 1
ATOM 9562 N N . LEU E 3 560 ? 16.858 -17.131 -1.221 1.00 65.23 558 LEU E N 1
ATOM 9563 C CA . LEU E 3 560 ? 16.271 -16.044 -0.446 1.00 61.37 558 LEU E CA 1
ATOM 9564 C C . LEU E 3 560 ? 16.164 -14.758 -1.231 1.00 67.94 558 LEU E C 1
ATOM 9565 O O . LEU E 3 560 ? 15.135 -14.104 -1.203 1.00 68.17 558 LEU E O 1
ATOM 9570 N N . HIS E 3 561 ? 17.237 -14.388 -1.920 1.00 83.26 559 HIS E N 1
ATOM 9571 C CA . HIS E 3 561 ? 17.232 -13.161 -2.701 1.00 85.88 559 HIS E CA 1
ATOM 9572 C C . HIS E 3 561 ? 15.974 -13.088 -3.552 1.00 81.61 559 HIS E C 1
ATOM 9573 O O . HIS E 3 561 ? 15.336 -12.034 -3.640 1.00 77.00 559 HIS E O 1
ATOM 9580 N N . SER E 3 562 ? 15.589 -14.218 -4.136 1.00 73.20 560 SER E N 1
ATOM 9581 C CA . SER E 3 562 ? 14.413 -14.228 -4.985 1.00 82.55 560 SER E CA 1
ATOM 9582 C C . SER E 3 562 ? 13.244 -13.521 -4.288 1.00 87.72 560 SER E C 1
ATOM 9583 O O . SER E 3 562 ? 12.656 -12.581 -4.847 1.00 82.42 560 SER E O 1
ATOM 9586 N N . ALA E 3 563 ? 12.940 -13.957 -3.060 1.00 84.58 561 ALA E N 1
ATOM 9587 C CA . ALA E 3 563 ? 11.822 -13.411 -2.275 1.00 74.06 561 ALA E CA 1
ATOM 9588 C C . ALA E 3 563 ? 11.824 -11.879 -2.195 1.00 72.06 561 ALA E C 1
ATOM 9589 O O . ALA E 3 563 ? 10.774 -11.233 -2.299 1.00 71.67 561 ALA E O 1
ATOM 9591 N N . LEU E 3 564 ? 13.011 -11.308 -2.022 1.00 65.62 562 LEU E N 1
ATOM 9592 C CA . LEU E 3 564 ? 13.173 -9.862 -1.912 1.00 70.04 562 LEU E CA 1
ATOM 9593 C C . LEU E 3 564 ? 12.645 -9.163 -3.160 1.00 80.02 562 LEU E C 1
ATOM 9594 O O . LEU E 3 564 ? 11.941 -8.152 -3.073 1.00 86.52 562 LEU E O 1
ATOM 9599 N N . PHE E 3 565 ? 12.980 -9.722 -4.321 1.00 80.65 563 PHE E N 1
ATOM 9600 C CA . PHE E 3 565 ? 12.491 -9.218 -5.592 1.00 81.39 563 PHE E CA 1
ATOM 9601 C C . PHE E 3 565 ? 10.980 -9.187 -5.544 1.00 80.86 563 PHE E C 1
ATOM 9602 O O . PHE E 3 565 ? 10.338 -8.176 -5.852 1.00 90.30 563 PHE E O 1
ATOM 9610 N N . THR E 3 566 ? 10.411 -10.317 -5.143 1.00 64.71 564 THR E N 1
ATOM 9611 C CA . THR E 3 566 ? 8.970 -10.451 -5.163 1.00 60.37 564 THR E CA 1
ATOM 9612 C C . THR E 3 566 ? 8.341 -9.377 -4.291 1.00 65.05 564 THR E C 1
ATOM 9613 O O . THR E 3 566 ? 7.217 -8.965 -4.541 1.00 78.85 564 THR E O 1
ATOM 9617 N N . PHE E 3 567 ? 9.049 -8.929 -3.256 1.00 65.80 565 PHE E N 1
ATOM 9618 C CA . PHE E 3 567 ? 8.482 -7.888 -2.419 1.00 69.00 565 PHE E CA 1
ATOM 9619 C C . PHE E 3 567 ? 8.591 -6.566 -3.172 1.00 75.52 565 PHE E C 1
ATOM 9620 O O . PHE E 3 567 ? 7.599 -5.856 -3.348 1.00 89.47 565 PHE E O 1
ATOM 9628 N N . ASP E 3 568 ? 9.783 -6.282 -3.676 1.00 75.51 566 ASP E N 1
ATOM 9629 C CA . ASP E 3 568 ? 10.070 -4.998 -4.302 1.00 84.06 566 ASP E CA 1
ATOM 9630 C C . ASP E 3 568 ? 9.230 -4.821 -5.550 1.00 82.05 566 ASP E C 1
ATOM 9631 O O . ASP E 3 568 ? 8.976 -3.695 -5.984 1.00 84.12 566 ASP E O 1
ATOM 9636 N N . LEU E 3 569 ? 8.827 -5.938 -6.148 1.00 76.13 567 LEU E N 1
ATOM 9637 C CA . LEU E 3 569 ? 7.847 -5.890 -7.223 1.00 72.92 567 LEU E CA 1
ATOM 9638 C C . LEU E 3 569 ? 6.559 -5.261 -6.700 1.00 73.15 567 LEU E C 1
ATOM 9639 O O . LEU E 3 569 ? 6.188 -4.146 -7.083 1.00 76.28 567 LEU E O 1
ATOM 9644 N N . ILE E 3 570 ? 5.905 -5.982 -5.796 1.00 66.41 568 ILE E N 1
ATOM 9645 C CA . ILE E 3 570 ? 4.657 -5.550 -5.198 1.00 64.62 568 ILE E CA 1
ATOM 9646 C C . ILE E 3 570 ? 4.702 -4.106 -4.742 1.00 75.08 568 ILE E C 1
ATOM 9647 O O . ILE E 3 570 ? 3.774 -3.343 -5.014 1.00 86.62 568 ILE E O 1
ATOM 9652 N N . GLU E 3 571 ? 5.757 -3.726 -4.024 1.00 72.42 569 GLU E N 1
ATOM 9653 C CA . GLU E 3 571 ? 5.771 -2.389 -3.462 1.00 83.82 569 GLU E CA 1
ATOM 9654 C C . GLU E 3 571 ? 5.692 -1.386 -4.598 1.00 92.93 569 GLU E C 1
ATOM 9655 O O . GLU E 3 571 ? 4.917 -0.430 -4.537 1.00 102.18 569 GLU E O 1
ATOM 9661 N N . SER E 3 572 ? 6.453 -1.634 -5.659 1.00 92.40 570 SER E N 1
ATOM 9662 C CA . SER E 3 572 ? 6.478 -0.719 -6.798 1.00 97.51 570 SER E CA 1
ATOM 9663 C C . SER E 3 572 ? 5.076 -0.531 -7.347 1.00 94.09 570 SER E C 1
ATOM 9664 O O . SER E 3 572 ? 4.716 0.566 -7.784 1.00 108.66 570 SER E O 1
ATOM 9667 N N . VAL E 3 573 ? 4.300 -1.615 -7.326 1.00 74.84 571 VAL E N 1
ATOM 9668 C CA . VAL E 3 573 ? 2.906 -1.599 -7.761 1.00 74.55 571 VAL E CA 1
ATOM 9669 C C . VAL E 3 573 ? 2.072 -0.812 -6.762 1.00 79.96 571 VAL E C 1
ATOM 9670 O O . VAL E 3 573 ? 1.324 0.107 -7.128 1.00 81.49 571 VAL E O 1
ATOM 9674 N N . LEU E 3 574 ? 2.220 -1.188 -5.494 1.00 78.91 572 LEU E N 1
ATOM 9675 C CA . LEU E 3 574 ? 1.500 -0.544 -4.413 1.00 79.30 572 LEU E CA 1
ATOM 9676 C C . LEU E 3 574 ? 1.803 0.951 -4.418 1.00 83.13 572 LEU E C 1
ATOM 9677 O O . LEU E 3 574 ? 0.893 1.773 -4.495 1.00 87.20 572 LEU E O 1
ATOM 9682 N N . ALA E 3 575 ? 3.085 1.299 -4.389 1.00 90.14 573 ALA E N 1
ATOM 9683 C CA . ALA E 3 575 ? 3.496 2.698 -4.417 1.00 103.38 573 ALA E CA 1
ATOM 9684 C C . ALA E 3 575 ? 2.815 3.443 -5.561 1.00 105.77 573 ALA E C 1
ATOM 9685 O O . ALA E 3 575 ? 2.532 4.638 -5.452 1.00 111.92 573 ALA E O 1
ATOM 9687 N N . ARG E 3 576 ? 2.562 2.730 -6.655 1.00 100.29 574 ARG E N 1
ATOM 9688 C CA . ARG E 3 576 ? 1.915 3.318 -7.823 1.00 107.42 574 ARG E CA 1
ATOM 9689 C C . ARG E 3 576 ? 0.440 3.623 -7.550 1.00 109.46 574 ARG E C 1
ATOM 9690 O O . ARG E 3 576 ? -0.019 4.753 -7.749 1.00 109.61 574 ARG E O 1
ATOM 9698 N N . VAL E 3 577 ? -0.287 2.612 -7.075 1.00 101.65 575 VAL E N 1
ATOM 9699 C CA . VAL E 3 577 ? -1.718 2.740 -6.820 1.00 91.16 575 VAL E CA 1
ATOM 9700 C C . VAL E 3 577 ? -2.032 3.979 -5.991 1.00 107.72 575 VAL E C 1
ATOM 9701 O O . VAL E 3 577 ? -2.882 4.792 -6.359 1.00 117.97 575 VAL E O 1
ATOM 9705 N N . GLU E 3 578 ? -1.328 4.117 -4.873 1.00 111.26 576 GLU E N 1
ATOM 9706 C CA . GLU E 3 578 ? -1.530 5.230 -3.958 1.00 115.54 576 GLU E CA 1
ATOM 9707 C C . GLU E 3 578 ? -1.224 6.552 -4.646 1.00 114.32 576 GLU E C 1
ATOM 9708 O O . GLU E 3 578 ? -1.925 7.545 -4.440 1.00 121.37 576 GLU E O 1
ATOM 9714 N N . GLU E 3 579 ? -0.181 6.552 -5.470 1.00 108.27 577 GLU E N 1
ATOM 9715 C CA . GLU E 3 579 ? 0.181 7.729 -6.252 1.00 119.57 577 GLU E CA 1
ATOM 9716 C C . GLU E 3 579 ? -1.034 8.205 -7.040 1.00 133.69 577 GLU E C 1
ATOM 9717 O O . GLU E 3 579 ? -1.255 9.405 -7.216 1.00 143.61 577 GLU E O 1
ATOM 9723 N N . LEU E 3 580 ? -1.811 7.240 -7.524 1.00 129.02 578 LEU E N 1
ATOM 9724 C CA . LEU E 3 580 ? -3.049 7.522 -8.235 1.00 123.69 578 LEU E CA 1
ATOM 9725 C C . LEU E 3 580 ? -4.148 7.858 -7.241 1.00 121.88 578 LEU E C 1
ATOM 9726 O O . LEU E 3 580 ? -4.879 8.836 -7.415 1.00 132.75 578 LEU E O 1
ATOM 9731 N N . ILE E 3 581 ? -4.248 7.045 -6.194 1.00 109.14 579 ILE E N 1
ATOM 9732 C CA . ILE E 3 581 ? -5.285 7.216 -5.185 1.00 114.87 579 ILE E CA 1
ATOM 9733 C C . ILE E 3 581 ? -5.331 8.649 -4.652 1.00 133.44 579 ILE E C 1
ATOM 9734 O O . ILE E 3 581 ? -6.402 9.170 -4.343 1.00 147.97 579 ILE E O 1
ATOM 9739 N N . GLU E 3 582 ? -4.174 9.290 -4.546 1.00 132.39 580 GLU E N 1
ATOM 9740 C CA . GLU E 3 582 ? -4.156 10.709 -4.245 1.00 134.05 580 GLU E CA 1
ATOM 9741 C C . GLU E 3 582 ? -4.474 11.485 -5.511 1.00 135.35 580 GLU E C 1
ATOM 9742 O O . GLU E 3 582 ? -5.465 12.204 -5.576 1.00 143.52 580 GLU E O 1
ATOM 9748 N N . ILE E 3 583 ? -3.623 11.321 -6.518 1.00 129.07 581 ILE E N 1
ATOM 9749 C CA . ILE E 3 583 ? -3.650 12.151 -7.722 1.00 134.22 581 ILE E CA 1
ATOM 9750 C C . ILE E 3 583 ? -5.054 12.347 -8.317 1.00 144.58 581 ILE E C 1
ATOM 9751 O O . ILE E 3 583 ? -5.423 13.460 -8.723 1.00 148.74 581 ILE E O 1
ATOM 9756 N N . LYS E 3 584 ? -5.836 11.272 -8.353 1.00 147.07 582 LYS E N 1
ATOM 9757 C CA . LYS E 3 584 ? -7.181 11.316 -8.928 1.00 151.91 582 LYS E CA 1
ATOM 9758 C C . LYS E 3 584 ? -8.252 11.658 -7.883 1.00 156.78 582 LYS E C 1
ATOM 9759 O O . LYS E 3 584 ? -9.446 11.662 -8.188 1.00 157.78 582 LYS E O 1
ATOM 9765 N N . THR E 3 585 ? -7.815 11.930 -6.655 1.00 157.29 583 THR E N 1
ATOM 9766 C CA . THR E 3 585 ? -8.712 12.354 -5.580 1.00 159.08 583 THR E CA 1
ATOM 9767 C C . THR E 3 585 ? -8.807 13.881 -5.513 1.00 170.89 583 THR E C 1
ATOM 9768 O O . THR E 3 585 ? -9.850 14.439 -5.169 1.00 176.83 583 THR E O 1
ATOM 9772 N N . MET F 3 3 ? 19.980 36.119 82.274 1.00 163.30 1 MET F N 1
ATOM 9773 C C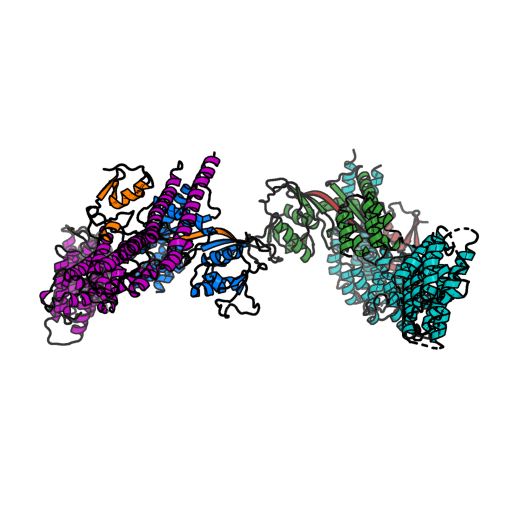A . MET F 3 3 ? 19.221 35.336 81.315 1.00 164.77 1 MET F CA 1
ATOM 9774 C C . MET F 3 3 ? 18.142 34.524 82.015 1.00 162.55 1 MET F C 1
ATOM 9775 O O . MET F 3 3 ? 17.086 35.053 82.379 1.00 159.16 1 MET F O 1
ATOM 9780 N N . ALA F 3 4 ? 18.449 33.250 82.246 1.00 162.01 2 ALA F N 1
ATOM 9781 C CA . ALA F 3 4 ? 17.469 32.254 82.664 1.00 157.96 2 ALA F CA 1
ATOM 9782 C C . ALA F 3 4 ? 16.540 32.681 83.812 1.00 157.81 2 ALA F C 1
ATOM 9783 O O . ALA F 3 4 ? 15.340 32.386 83.760 1.00 161.81 2 ALA F O 1
ATOM 9785 N N . VAL F 3 5 ? 17.070 33.359 84.834 1.00 151.00 3 VAL F N 1
ATOM 9786 C CA . VAL F 3 5 ? 16.218 33.885 85.907 1.00 148.70 3 VAL F CA 1
ATOM 9787 C C . VAL F 3 5 ? 15.176 34.848 85.351 1.00 153.50 3 VAL F C 1
ATOM 9788 O O . VAL F 3 5 ? 13.979 34.739 85.641 1.00 150.67 3 VAL F O 1
ATOM 9792 N N . GLU F 3 6 ? 15.660 35.790 84.549 1.00 160.42 4 GLU F N 1
ATOM 9793 C CA . GLU F 3 6 ? 14.823 36.778 83.886 1.00 165.02 4 GLU F CA 1
ATOM 9794 C C . GLU F 3 6 ? 13.871 36.159 82.849 1.00 162.25 4 GLU F C 1
ATOM 9795 O O . GLU F 3 6 ? 12.724 36.584 82.739 1.00 160.60 4 GLU F O 1
ATOM 9801 N N . GLU F 3 7 ? 14.350 35.180 82.079 1.00 158.69 5 GLU F N 1
ATOM 9802 C CA . GLU F 3 7 ? 13.502 34.453 81.128 1.00 153.82 5 GLU F CA 1
ATOM 9803 C C . GLU F 3 7 ? 12.322 33.785 81.820 1.00 154.13 5 GLU F C 1
ATOM 9804 O O . GLU F 3 7 ? 11.156 34.087 81.548 1.00 156.75 5 GLU F O 1
ATOM 9810 N N . LEU F 3 8 ? 12.652 32.840 82.692 1.00 150.45 6 LEU F N 1
ATOM 9811 C CA . LEU F 3 8 ? 11.657 32.106 83.456 1.00 145.37 6 LEU F CA 1
ATOM 9812 C C . LEU F 3 8 ? 10.704 33.035 84.219 1.00 150.01 6 LEU F C 1
ATOM 9813 O O . LEU F 3 8 ? 9.502 32.773 84.286 1.00 150.45 6 LEU F O 1
ATOM 9818 N N . GLN F 3 9 ? 11.236 34.117 84.787 1.00 149.46 7 GLN F N 1
ATOM 9819 C CA . GLN F 3 9 ? 10.390 35.090 85.486 1.00 148.70 7 GLN F CA 1
ATOM 9820 C C . GLN F 3 9 ? 9.541 35.921 84.523 1.00 141.07 7 GLN F C 1
ATOM 9821 O O . GLN F 3 9 ? 8.511 36.461 84.912 1.00 141.68 7 GLN F O 1
ATOM 9827 N N . SER F 3 10 ? 9.980 36.021 83.271 1.00 133.80 8 SER F N 1
ATOM 9828 C CA . SER F 3 10 ? 9.212 36.704 82.232 1.00 134.29 8 SER F CA 1
ATOM 9829 C C . SER F 3 10 ? 8.088 35.804 81.721 1.00 128.03 8 SER F C 1
ATOM 9830 O O . SER F 3 10 ? 7.065 36.289 81.237 1.00 127.06 8 SER F O 1
ATOM 9833 N N . ILE F 3 11 ? 8.278 34.493 81.817 1.00 121.31 9 ILE F N 1
ATOM 9834 C CA . ILE F 3 11 ? 7.160 33.588 81.605 1.00 115.81 9 ILE F CA 1
ATOM 9835 C C . ILE F 3 11 ? 6.208 33.707 82.802 1.00 122.36 9 ILE F C 1
ATOM 9836 O O . ILE F 3 11 ? 4.988 33.826 82.635 1.00 126.59 9 ILE F O 1
ATOM 9841 N N . ILE F 3 12 ? 6.779 33.691 84.008 1.00 112.22 10 ILE F N 1
ATOM 9842 C CA . ILE F 3 12 ? 5.989 33.710 85.238 1.00 109.94 10 ILE F CA 1
ATOM 9843 C C . ILE F 3 12 ? 5.087 34.930 85.343 1.00 116.65 10 ILE F C 1
ATOM 9844 O O . ILE F 3 12 ? 3.879 34.786 85.525 1.00 113.87 10 ILE F O 1
ATOM 9849 N N . LYS F 3 13 ? 5.671 36.129 85.245 1.00 126.02 11 LYS F N 1
ATOM 9850 C CA . LYS F 3 13 ? 4.908 37.376 85.446 1.00 130.36 11 LYS F CA 1
ATOM 9851 C C . LYS F 3 13 ? 3.760 37.497 84.447 1.00 127.45 11 LYS F C 1
ATOM 9852 O O . LYS F 3 13 ? 2.803 38.233 84.683 1.00 124.47 11 LYS F O 1
ATOM 9858 N N . ARG F 3 14 ? 3.866 36.772 83.333 1.00 129.79 12 ARG F N 1
ATOM 9859 C CA . ARG F 3 14 ? 2.762 36.640 82.390 1.00 128.62 12 ARG F CA 1
ATOM 9860 C C . ARG F 3 14 ? 1.731 35.661 82.944 1.00 135.40 12 ARG F C 1
ATOM 9861 O O . ARG F 3 14 ? 0.542 35.975 83.026 1.00 139.08 12 ARG F O 1
ATOM 9869 N N . CYS F 3 15 ? 2.214 34.495 83.363 1.00 134.97 13 CYS F N 1
ATOM 9870 C CA . CYS F 3 15 ? 1.363 33.407 83.862 1.00 133.13 13 CYS F CA 1
ATOM 9871 C C . CYS F 3 15 ? 0.658 33.703 85.194 1.00 127.97 13 CYS F C 1
ATOM 9872 O O . CYS F 3 15 ? -0.187 32.922 85.642 1.00 126.45 13 CYS F O 1
ATOM 9875 N N . GLN F 3 16 ? 1.014 34.808 85.840 1.00 124.22 14 GLN F N 1
ATOM 9876 C CA . GLN F 3 16 ? 0.424 35.137 87.131 1.00 125.33 14 GLN F CA 1
ATOM 9877 C C . GLN F 3 16 ? -0.974 35.708 86.962 1.00 130.05 14 GLN F C 1
ATOM 9878 O O . GLN F 3 16 ? -1.909 35.263 87.629 1.00 130.75 14 GLN F O 1
ATOM 9884 N N . ILE F 3 17 ? -1.111 36.667 86.043 1.00 134.00 15 ILE F N 1
ATOM 9885 C CA . ILE F 3 17 ? -2.373 37.387 85.818 1.00 140.80 15 ILE F CA 1
ATOM 9886 C C . ILE F 3 17 ? -3.310 36.602 84.891 1.00 142.47 15 ILE F C 1
ATOM 9887 O O . ILE F 3 17 ? -4.376 37.088 84.480 1.00 135.77 15 ILE F O 1
ATOM 9892 N N . LEU F 3 18 ? -2.903 35.381 84.558 1.00 146.31 16 LEU F N 1
ATOM 9893 C CA . LEU F 3 18 ? -3.681 34.533 83.664 1.00 149.73 16 LEU F CA 1
ATOM 9894 C C . LEU F 3 18 ? -4.481 33.489 84.435 1.00 160.69 16 LEU F C 1
ATOM 9895 O O . LEU F 3 18 ? -3.954 32.821 85.325 1.00 153.47 16 LEU F O 1
ATOM 9900 N N . GLU F 3 19 ? -5.756 33.354 84.086 1.00 174.13 17 GLU F N 1
ATOM 9901 C CA . GLU F 3 19 ? -6.630 32.382 84.732 1.00 177.03 17 GLU F CA 1
ATOM 9902 C C . GLU F 3 19 ? -6.140 30.959 84.488 1.00 180.08 17 GLU F C 1
ATOM 9903 O O . GLU F 3 19 ? -6.172 30.118 85.386 1.00 177.38 17 GLU F O 1
ATOM 9909 N N . GLU F 3 20 ? -5.687 30.696 83.266 1.00 182.32 18 GLU F N 1
ATOM 9910 C CA . GLU F 3 20 ? -5.192 29.375 82.900 1.00 174.49 18 GLU F CA 1
ATOM 9911 C C . GLU F 3 20 ? -6.340 28.433 82.553 1.00 171.63 18 GLU F C 1
ATOM 9912 O O . GLU F 3 20 ? -6.132 27.239 82.336 1.00 161.52 18 GLU F O 1
ATOM 9918 N N . GLN F 3 21 ? -7.552 28.977 82.504 1.00 178.77 19 GLN F N 1
ATOM 9919 C CA . GLN F 3 21 ? -8.734 28.187 82.182 1.00 174.20 19 GLN F CA 1
ATOM 9920 C C . GLN F 3 21 ? -8.925 28.073 80.673 1.00 173.33 19 GLN F C 1
ATOM 9921 O O . GLN F 3 21 ? -7.989 28.279 79.901 1.00 167.20 19 GLN F O 1
ATOM 9927 N N . LYS F 3 24 ? -1.572 28.703 77.865 1.00 122.97 22 LYS F N 1
ATOM 9928 C CA . LYS F 3 24 ? -0.737 28.585 76.668 1.00 124.79 22 LYS F CA 1
ATOM 9929 C C . LYS F 3 24 ? 0.197 27.372 76.737 1.00 132.59 22 LYS F C 1
ATOM 9930 O O . LYS F 3 24 ? 1.148 27.363 77.519 1.00 124.70 22 LYS F O 1
ATOM 9936 N N . GLU F 3 25 ? -0.076 26.362 75.907 1.00 146.52 23 GLU F N 1
ATOM 9937 C CA . GLU F 3 25 ? 0.690 25.107 75.905 1.00 151.52 23 GLU F CA 1
ATOM 9938 C C . GLU F 3 25 ? 2.155 25.335 75.516 1.00 143.81 23 GLU F C 1
ATOM 9939 O O . GLU F 3 25 ? 3.061 24.678 76.039 1.00 134.65 23 GLU F O 1
ATOM 9945 N N . GLU F 3 26 ? 2.374 26.271 74.597 1.00 144.31 24 GLU F N 1
ATOM 9946 C CA . GLU F 3 26 ? 3.719 26.603 74.136 1.00 138.64 24 GLU F CA 1
ATOM 9947 C C . GLU F 3 26 ? 4.603 27.101 75.283 1.00 133.00 24 GLU F C 1
ATOM 9948 O O . GLU F 3 26 ? 5.816 26.888 75.273 1.00 124.23 24 GLU F O 1
ATOM 9954 N N . ASP F 3 27 ? 3.977 27.750 76.267 1.00 137.97 25 ASP F N 1
ATOM 9955 C CA . ASP F 3 27 ? 4.658 28.304 77.446 1.00 136.66 25 ASP F CA 1
ATOM 9956 C C . ASP F 3 27 ? 5.216 27.220 78.373 1.00 141.09 25 ASP F C 1
ATOM 9957 O O . ASP F 3 27 ? 6.109 27.481 79.188 1.00 142.77 25 ASP F O 1
ATOM 9962 N N . PHE F 3 28 ? 4.666 26.013 78.247 1.00 142.58 26 PHE F N 1
ATOM 9963 C CA . PHE F 3 28 ? 5.091 24.838 79.014 1.00 138.72 26 PHE F CA 1
ATOM 9964 C C . PHE F 3 28 ? 6.570 24.484 78.833 1.00 131.80 26 PHE F C 1
ATOM 9965 O O . PHE F 3 28 ? 7.352 24.511 79.784 1.00 126.62 26 PHE F O 1
ATOM 9973 N N . GLY F 3 29 ? 6.935 24.123 77.607 1.00 129.81 27 GLY F N 1
ATOM 9974 C CA . GLY F 3 29 ? 8.301 23.749 77.294 1.00 128.97 27 GLY F CA 1
ATOM 9975 C C . GLY F 3 29 ? 9.286 24.894 77.433 1.00 130.39 27 GLY F C 1
ATOM 9976 O O . GLY F 3 29 ? 10.476 24.659 77.627 1.00 134.82 27 GLY F O 1
ATOM 9977 N N . LEU F 3 30 ? 8.798 26.130 77.320 1.00 130.75 28 LEU F N 1
ATOM 9978 C CA . LEU F 3 30 ? 9.636 27.312 77.526 1.00 131.40 28 LEU F CA 1
ATOM 9979 C C . LEU F 3 30 ? 9.893 27.502 79.017 1.00 138.06 28 LEU F C 1
ATOM 9980 O O . LEU F 3 30 ? 10.942 28.020 79.419 1.00 141.36 28 LEU F O 1
ATOM 9985 N N . PHE F 3 31 ? 8.930 27.069 79.831 1.00 141.25 29 PHE F N 1
ATOM 9986 C CA . PHE F 3 31 ? 9.086 27.064 81.288 1.00 143.38 29 PHE F CA 1
ATOM 9987 C C . PHE F 3 31 ? 10.026 25.963 81.774 1.00 139.14 29 PHE F C 1
ATOM 9988 O O . PHE F 3 31 ? 10.877 26.187 82.643 1.00 138.92 29 PHE F O 1
ATOM 9996 N N . GLN F 3 32 ? 9.841 24.763 81.233 1.00 131.37 30 GLN F N 1
ATOM 9997 C CA . GLN F 3 32 ? 10.705 23.645 81.565 1.00 126.53 30 GLN F CA 1
ATOM 9998 C C . GLN F 3 32 ? 12.125 23.953 81.120 1.00 125.71 30 GLN F C 1
ATOM 9999 O O . GLN F 3 32 ? 13.082 23.654 81.832 1.00 130.30 30 GLN F O 1
ATOM 10005 N N . LEU F 3 33 ? 12.250 24.560 79.941 1.00 120.00 31 LEU F N 1
ATOM 10006 C CA . LEU F 3 33 ? 13.553 24.950 79.392 1.00 122.74 31 LEU F CA 1
ATOM 10007 C C . LEU F 3 33 ? 14.236 26.073 80.189 1.00 122.93 31 LEU F C 1
ATOM 10008 O O . LEU F 3 33 ? 15.452 26.030 80.425 1.00 126.08 31 LEU F O 1
ATOM 10013 N N . ALA F 3 34 ? 13.462 27.077 80.593 1.00 117.69 32 ALA F N 1
ATOM 10014 C CA . ALA F 3 34 ? 13.998 28.126 81.447 1.00 121.17 32 ALA F CA 1
ATOM 10015 C C . ALA F 3 34 ? 14.433 27.549 82.808 1.00 126.60 32 ALA F C 1
ATOM 10016 O O . ALA F 3 34 ? 15.415 28.002 83.411 1.00 131.48 32 ALA F O 1
ATOM 10018 N N . GLY F 3 35 ? 13.704 26.540 83.279 1.00 122.31 33 GLY F N 1
ATOM 10019 C CA . GLY F 3 35 ? 14.058 25.853 84.509 1.00 125.48 33 GLY F CA 1
ATOM 10020 C C . GLY F 3 35 ? 15.364 25.083 84.403 1.00 129.36 33 GLY F C 1
ATOM 10021 O O . GLY F 3 35 ? 16.266 25.241 85.236 1.00 134.60 33 GLY F O 1
ATOM 10022 N N . GLN F 3 36 ? 15.465 24.237 83.381 1.00 128.90 34 GLN F N 1
ATOM 10023 C CA . GLN F 3 36 ? 16.688 23.480 83.141 1.00 128.13 34 GLN F CA 1
ATOM 10024 C C . GLN F 3 36 ? 17.869 24.430 83.023 1.00 132.05 34 GLN F C 1
ATOM 10025 O O . GLN F 3 36 ? 18.943 24.161 83.561 1.00 135.22 34 GLN F O 1
ATOM 10031 N N . ARG F 3 37 ? 17.666 25.545 82.327 1.00 134.88 35 ARG F N 1
ATOM 10032 C CA . ARG F 3 37 ? 18.705 26.563 82.241 1.00 143.64 35 ARG F CA 1
ATOM 10033 C C . ARG F 3 37 ? 19.102 27.061 83.630 1.00 146.43 35 ARG F C 1
ATOM 10034 O O . ARG F 3 37 ? 20.284 27.060 83.975 1.00 150.45 35 ARG F O 1
ATOM 10042 N N . CYS F 3 38 ? 18.114 27.472 84.425 1.00 144.99 36 CYS F N 1
ATOM 10043 C CA . CYS F 3 38 ? 18.362 27.974 85.783 1.00 140.35 36 CYS F CA 1
ATOM 10044 C C . CYS F 3 38 ? 19.167 26.998 86.634 1.00 143.24 36 CYS F C 1
ATOM 10045 O O . CYS F 3 38 ? 19.995 27.415 87.447 1.00 150.90 36 CYS F O 1
ATOM 10048 N N . ILE F 3 39 ? 18.922 25.703 86.451 1.00 141.09 37 ILE F N 1
ATOM 10049 C CA . ILE F 3 39 ? 19.683 24.684 87.179 1.00 145.36 37 ILE F CA 1
ATOM 10050 C C . ILE F 3 39 ? 21.183 24.656 86.804 1.00 153.16 37 ILE F C 1
ATOM 10051 O O . ILE F 3 39 ? 22.031 24.276 87.619 1.00 151.96 37 ILE F O 1
ATOM 10056 N N . GLU F 3 40 ? 21.500 25.076 85.579 1.00 157.00 38 GLU F N 1
ATOM 10057 C CA . GLU F 3 40 ? 22.888 25.154 85.110 1.00 156.02 38 GLU F CA 1
ATOM 10058 C C . GLU F 3 40 ? 23.560 26.495 85.434 1.00 148.69 38 GLU F C 1
ATOM 10059 O O . GLU F 3 40 ? 24.736 26.686 85.134 1.00 145.43 38 GLU F O 1
ATOM 10065 N N . GLU F 3 41 ? 22.804 27.413 86.036 1.00 148.16 39 GLU F N 1
ATOM 10066 C CA . GLU F 3 41 ? 23.310 28.725 86.459 1.00 152.01 39 GLU F CA 1
ATOM 10067 C C . GLU F 3 41 ? 24.061 29.477 85.368 1.00 150.31 39 GLU F C 1
ATOM 10068 O O . GLU F 3 41 ? 25.057 30.148 85.647 1.00 151.17 39 GLU F O 1
ATOM 10074 N N . LEU F 3 47 ? 16.921 30.594 92.636 1.00 137.83 45 LEU F N 1
ATOM 10075 C CA . LEU F 3 47 ? 15.733 29.793 92.908 1.00 135.38 45 LEU F CA 1
ATOM 10076 C C . LEU F 3 47 ? 15.484 29.667 94.407 1.00 144.10 45 LEU F C 1
ATOM 10077 O O . LEU F 3 47 ? 16.165 30.299 95.214 1.00 150.05 45 LEU F O 1
ATOM 10082 N N . LEU F 3 48 ? 14.504 28.847 94.772 1.00 144.51 46 LEU F N 1
ATOM 10083 C CA . LEU F 3 48 ? 14.162 28.637 96.173 1.00 147.93 46 LEU F CA 1
ATOM 10084 C C . LEU F 3 48 ? 13.274 29.759 96.699 1.00 158.47 46 LEU F C 1
ATOM 10085 O O . LEU F 3 48 ? 12.980 29.825 97.892 1.00 157.13 46 LEU F O 1
ATOM 10090 N N . GLU F 3 49 ? 12.849 30.641 95.799 1.00 166.68 47 GLU F N 1
ATOM 10091 C CA . GLU F 3 49 ? 11.992 31.760 96.168 1.00 169.72 47 GLU F CA 1
ATOM 10092 C C . GLU F 3 49 ? 10.661 31.700 95.425 1.00 166.30 47 GLU F C 1
ATOM 10093 O O . GLU F 3 49 ? 9.596 31.660 96.041 1.00 166.54 47 GLU F O 1
ATOM 10099 N N . ILE F 3 50 ? 10.731 31.692 94.098 1.00 162.87 48 ILE F N 1
ATOM 10100 C CA . ILE F 3 50 ? 9.539 31.630 93.272 1.00 157.61 48 ILE F CA 1
ATOM 10101 C C . ILE F 3 50 ? 8.508 30.702 93.901 1.00 153.40 48 ILE F C 1
ATOM 10102 O O . ILE F 3 50 ? 7.421 31.127 94.312 1.00 157.18 48 ILE F O 1
ATOM 10107 N N . ILE F 3 51 ? 8.875 29.429 93.976 1.00 142.65 49 ILE F N 1
ATOM 10108 C CA . ILE F 3 51 ? 8.014 28.398 94.525 1.00 139.68 49 ILE F CA 1
ATOM 10109 C C . ILE F 3 51 ? 7.511 28.763 95.925 1.00 150.24 49 ILE F C 1
ATOM 10110 O O . ILE F 3 51 ? 6.318 28.999 96.121 1.00 156.57 49 ILE F O 1
ATOM 10115 N N . GLN F 3 52 ? 8.445 28.956 96.848 1.00 154.19 50 GLN F N 1
ATOM 10116 C CA . GLN F 3 52 ? 8.116 29.140 98.253 1.00 171.69 50 GLN F CA 1
ATOM 10117 C C . GLN F 3 52 ? 7.195 30.341 98.404 1.00 187.15 50 GLN F C 1
ATOM 10118 O O . GLN F 3 52 ? 6.282 30.328 99.230 1.00 191.41 50 GLN F O 1
ATOM 10124 N N . ASN F 3 53 ? 7.424 31.375 97.603 1.00 195.51 51 ASN F N 1
ATOM 10125 C CA . ASN F 3 53 ? 6.526 32.518 97.608 1.00 205.26 51 ASN F CA 1
ATOM 10126 C C . ASN F 3 53 ? 5.129 32.059 97.201 1.00 196.75 51 ASN F C 1
ATOM 10127 O O . ASN F 3 53 ? 4.969 31.227 96.308 1.00 199.88 51 ASN F O 1
ATOM 10132 N N . GLU F 3 54 ? 4.123 32.604 97.875 1.00 185.08 52 GLU F N 1
ATOM 10133 C CA . GLU F 3 54 ? 2.737 32.160 97.739 1.00 177.25 52 GLU F CA 1
ATOM 10134 C C . GLU F 3 54 ? 2.139 32.341 96.345 1.00 166.59 52 GLU F C 1
ATOM 10135 O O . GLU F 3 54 ? 1.363 31.505 95.882 1.00 161.16 52 GLU F O 1
ATOM 10141 N N . LYS F 3 55 ? 2.486 33.442 95.692 1.00 160.54 53 LYS F N 1
ATOM 10142 C CA . LYS F 3 55 ? 1.786 33.890 94.493 1.00 151.38 53 LYS F CA 1
ATOM 10143 C C . LYS F 3 55 ? 1.808 32.936 93.296 1.00 152.76 53 LYS F C 1
ATOM 10144 O O . LYS F 3 55 ? 0.798 32.795 92.608 1.00 149.24 53 LYS F O 1
ATOM 10150 N N . ASN F 3 56 ? 2.941 32.293 93.027 1.00 154.58 54 ASN F N 1
ATOM 10151 C CA . ASN F 3 56 ? 3.046 31.499 91.809 1.00 152.98 54 ASN F CA 1
ATOM 10152 C C . ASN F 3 56 ? 2.420 30.113 91.931 1.00 149.38 54 ASN F C 1
ATOM 10153 O O . ASN F 3 56 ? 2.536 29.306 91.014 1.00 149.39 54 ASN F O 1
ATOM 10158 N N . LYS F 3 57 ? 1.783 29.820 93.063 1.00 147.55 55 LYS F N 1
ATOM 10159 C CA . LYS F 3 57 ? 1.224 28.481 93.302 1.00 147.10 55 LYS F CA 1
ATOM 10160 C C . LYS F 3 57 ? 0.332 27.954 92.173 1.00 144.23 55 LYS F C 1
ATOM 10161 O O . LYS F 3 57 ? 0.506 26.819 91.713 1.00 134.29 55 LYS F O 1
ATOM 10167 N N . VAL F 3 58 ? -0.628 28.776 91.748 1.00 147.91 56 VAL F N 1
ATOM 10168 C CA . VAL F 3 58 ? -1.602 28.388 90.728 1.00 143.82 56 VAL F CA 1
ATOM 10169 C C . VAL F 3 58 ? -0.882 27.908 89.472 1.00 138.46 56 VAL F C 1
ATOM 10170 O O . VAL F 3 58 ? -1.285 26.921 88.856 1.00 134.17 56 VAL F O 1
ATOM 10174 N N . ILE F 3 59 ? 0.190 28.609 89.105 1.00 142.25 57 ILE F N 1
ATOM 10175 C CA . ILE F 3 59 ? 1.097 28.151 88.052 1.00 146.63 57 ILE F CA 1
ATOM 10176 C C . ILE F 3 59 ? 1.651 26.765 88.375 1.00 147.74 57 ILE F C 1
ATOM 10177 O O . ILE F 3 59 ? 1.316 25.780 87.718 1.00 150.80 57 ILE F O 1
ATOM 10182 N N . ILE F 3 60 ? 2.485 26.709 89.411 1.00 144.09 58 ILE F N 1
ATOM 10183 C CA . ILE F 3 60 ? 3.259 25.519 89.759 1.00 140.04 58 ILE F CA 1
ATOM 10184 C C . ILE F 3 60 ? 2.419 24.249 89.917 1.00 136.72 58 ILE F C 1
ATOM 10185 O O . ILE F 3 60 ? 2.928 23.136 89.743 1.00 133.88 58 ILE F O 1
ATOM 10190 N N . LYS F 3 61 ? 1.143 24.403 90.253 1.00 136.45 59 LYS F N 1
ATOM 10191 C CA . LYS F 3 61 ? 0.274 23.238 90.380 1.00 135.71 59 LYS F CA 1
ATOM 10192 C C . LYS F 3 61 ? -0.076 22.616 89.020 1.00 129.94 59 LYS F C 1
ATOM 10193 O O . LYS F 3 61 ? 0.049 21.405 88.834 1.00 127.97 59 LYS F O 1
ATOM 10199 N N . ASN F 3 62 ? -0.498 23.446 88.071 1.00 133.00 60 ASN F N 1
ATOM 10200 C CA . ASN F 3 62 ? -0.835 22.976 86.721 1.00 139.92 60 ASN F CA 1
ATOM 10201 C C . ASN F 3 62 ? 0.372 22.533 85.859 1.00 135.57 60 ASN F C 1
ATOM 10202 O O . ASN F 3 62 ? 0.371 21.430 85.295 1.00 127.03 60 ASN F O 1
ATOM 10207 N N . MET F 3 63 ? 1.392 23.390 85.767 1.00 139.61 61 MET F N 1
ATOM 10208 C CA . MET F 3 63 ? 2.645 23.054 85.073 1.00 146.82 61 MET F CA 1
ATOM 10209 C C . MET F 3 63 ? 3.841 23.182 86.023 1.00 148.67 61 MET F C 1
ATOM 10210 O O . MET F 3 63 ? 3.729 23.752 87.108 1.00 155.91 61 MET F O 1
ATOM 10215 N N . GLY F 3 64 ? 4.979 22.629 85.630 1.00 144.38 62 GLY F N 1
ATOM 10216 C CA . GLY F 3 64 ? 6.112 22.546 86.530 1.00 147.68 62 GLY F CA 1
ATOM 10217 C C . GLY F 3 64 ? 6.331 21.118 86.977 1.00 148.75 62 GLY F C 1
ATOM 10218 O O . GLY F 3 64 ? 7.318 20.804 87.637 1.00 148.71 62 GLY F O 1
ATOM 10219 N N . TRP F 3 65 ? 5.398 20.246 86.619 1.00 149.29 63 TRP F N 1
ATOM 10220 C CA . TRP F 3 65 ? 5.616 18.820 86.787 1.00 146.20 63 TRP F CA 1
ATOM 10221 C C . TRP F 3 65 ? 6.856 18.431 85.967 1.00 148.06 63 TRP F C 1
ATOM 10222 O O . TRP F 3 65 ? 7.458 17.382 86.199 1.00 151.27 63 TRP F O 1
ATOM 10233 N N . ASN F 3 66 ? 7.225 19.298 85.018 1.00 147.57 64 ASN F N 1
ATOM 10234 C CA . ASN F 3 66 ? 8.420 19.147 84.171 1.00 147.12 64 ASN F CA 1
ATOM 10235 C C . ASN F 3 66 ? 9.704 19.004 84.982 1.00 142.90 64 ASN F C 1
ATOM 10236 O O . ASN F 3 66 ? 10.534 18.123 84.731 1.00 142.34 64 ASN F O 1
ATOM 10241 N N . LEU F 3 67 ? 9.847 19.909 85.946 1.00 137.23 65 LEU F N 1
ATOM 10242 C CA . LEU F 3 67 ? 11.069 20.109 86.726 1.00 130.81 65 LEU F CA 1
ATOM 10243 C C . LEU F 3 67 ? 11.559 18.891 87.536 1.00 134.29 65 LEU F C 1
ATOM 10244 O O . LEU F 3 67 ? 12.738 18.821 87.886 1.00 139.20 65 LEU F O 1
ATOM 10249 N N . VAL F 3 68 ? 10.672 17.938 87.827 1.00 130.71 66 VAL F N 1
ATOM 10250 C CA . VAL F 3 68 ? 11.053 16.755 88.604 1.00 127.08 66 VAL F CA 1
ATOM 10251 C C . VAL F 3 68 ? 12.222 15.985 87.984 1.00 130.67 66 VAL F C 1
ATOM 10252 O O . VAL F 3 68 ? 13.101 15.507 88.702 1.00 132.41 66 VAL F O 1
ATOM 10256 N N . GLY F 3 69 ? 12.241 15.881 86.657 1.00 135.62 67 GLY F N 1
ATOM 10257 C CA . GLY F 3 69 ? 13.254 15.091 85.972 1.00 144.41 67 GLY F CA 1
ATOM 10258 C C . GLY F 3 69 ? 14.693 15.547 86.177 1.00 147.48 67 GLY F C 1
ATOM 10259 O O . GLY F 3 69 ? 15.529 14.769 86.648 1.00 148.51 67 GLY F O 1
ATOM 10260 N N . PRO F 3 70 ? 14.999 16.810 85.831 1.00 143.06 68 PRO F N 1
ATOM 10261 C CA . PRO F 3 70 ? 16.367 17.305 86.036 1.00 136.33 68 PRO F CA 1
ATOM 10262 C C . PRO F 3 70 ? 16.740 17.369 87.514 1.00 118.19 68 PRO F C 1
ATOM 10263 O O . PRO F 3 70 ? 17.866 17.042 87.873 1.00 108.14 68 PRO F O 1
ATOM 10267 N N . VAL F 3 71 ? 15.788 17.788 88.342 1.00 115.19 69 VAL F N 1
ATOM 10268 C CA . VAL F 3 71 ? 15.937 17.861 89.795 1.00 113.37 69 VAL F CA 1
ATOM 10269 C C . VAL F 3 71 ? 16.286 16.512 90.449 1.00 122.47 69 VAL F C 1
ATOM 10270 O O . VAL F 3 71 ? 17.181 16.438 91.293 1.00 126.07 69 VAL F O 1
ATOM 10274 N N . VAL F 3 72 ? 15.576 15.455 90.062 1.00 125.33 70 VAL F N 1
ATOM 10275 C CA . VAL F 3 72 ? 15.902 14.102 90.511 1.00 134.88 70 VAL F CA 1
ATOM 10276 C C . VAL F 3 72 ? 17.272 13.670 89.993 1.00 145.67 70 VAL F C 1
ATOM 10277 O O . VAL F 3 72 ? 18.084 13.112 90.737 1.00 145.29 70 VAL F O 1
ATOM 10281 N N . ARG F 3 73 ? 17.515 13.931 88.707 1.00 150.05 71 ARG F N 1
ATOM 10282 C CA . ARG F 3 73 ? 18.779 13.575 88.055 1.00 146.68 71 ARG F CA 1
ATOM 10283 C C . ARG F 3 73 ? 19.967 14.317 88.677 1.00 139.10 71 ARG F C 1
ATOM 10284 O O . ARG F 3 73 ? 21.118 13.897 88.528 1.00 139.03 71 ARG F O 1
ATOM 10292 N N . CYS F 3 74 ? 19.677 15.426 89.356 1.00 130.67 72 CYS F N 1
ATOM 10293 C CA . CYS F 3 74 ? 20.644 16.093 90.215 1.00 128.54 72 CYS F CA 1
ATOM 10294 C C . CYS F 3 74 ? 20.853 15.285 91.486 1.00 132.31 72 CYS F C 1
ATOM 10295 O O . CYS F 3 74 ? 21.983 14.938 91.837 1.00 135.77 72 CYS F O 1
ATOM 10298 N N . LEU F 3 75 ? 19.745 14.981 92.161 1.00 129.58 73 LEU F N 1
ATOM 10299 C CA . LEU F 3 75 ? 19.764 14.263 93.434 1.00 125.11 73 LEU F CA 1
ATOM 10300 C C . LEU F 3 75 ? 20.601 13.002 93.335 1.00 128.42 73 LEU F C 1
ATOM 10301 O O . LEU F 3 75 ? 21.500 12.778 94.151 1.00 136.72 73 LEU F O 1
ATOM 10306 N N . LEU F 3 76 ? 20.320 12.176 92.334 1.00 126.44 74 LEU F N 1
ATOM 10307 C CA . LEU F 3 76 ? 21.220 11.072 92.050 1.00 133.78 74 LEU F CA 1
ATOM 10308 C C . LEU F 3 76 ? 22.585 11.702 91.708 1.00 145.61 74 LEU F C 1
ATOM 10309 O O . LEU F 3 76 ? 22.688 12.538 90.803 1.00 152.67 74 LEU F O 1
ATOM 10314 N N . CYS F 3 77 ? 23.623 11.307 92.445 1.00 147.38 75 CYS F N 1
ATOM 10315 C CA . CYS F 3 77 ? 24.924 11.986 92.403 1.00 148.21 75 CYS F CA 1
ATOM 10316 C C . CYS F 3 77 ? 24.819 13.443 92.877 1.00 143.16 75 CYS F C 1
ATOM 10317 O O . CYS F 3 77 ? 25.044 14.380 92.110 1.00 139.04 75 CYS F O 1
ATOM 10320 N N . SER F 3 83 ? 27.972 16.432 100.577 1.00 185.30 81 SER F N 1
ATOM 10321 C CA . SER F 3 83 ? 27.517 17.766 100.199 1.00 181.79 81 SER F CA 1
ATOM 10322 C C . SER F 3 83 ? 26.115 18.079 100.719 1.00 180.04 81 SER F C 1
ATOM 10323 O O . SER F 3 83 ? 25.531 17.311 101.490 1.00 179.78 81 SER F O 1
ATOM 10326 N N . LYS F 3 84 ? 25.594 19.233 100.318 1.00 177.60 82 LYS F N 1
ATOM 10327 C CA . LYS F 3 84 ? 24.220 19.581 100.638 1.00 173.98 82 LYS F CA 1
ATOM 10328 C C . LYS F 3 84 ? 23.361 19.704 99.373 1.00 171.42 82 LYS F C 1
ATOM 10329 O O . LYS F 3 84 ? 23.426 20.700 98.641 1.00 162.55 82 LYS F O 1
ATOM 10335 N N . ARG F 3 85 ? 22.531 18.689 99.149 1.00 171.79 83 ARG F N 1
ATOM 10336 C CA . ARG F 3 85 ? 21.583 18.685 98.050 1.00 165.39 83 ARG F CA 1
ATOM 10337 C C . ARG F 3 85 ? 20.250 19.169 98.582 1.00 165.93 83 ARG F C 1
ATOM 10338 O O . ARG F 3 85 ? 19.295 19.354 97.835 1.00 165.63 83 ARG F O 1
ATOM 10346 N N . LYS F 3 86 ? 20.211 19.386 99.892 1.00 171.87 84 LYS F N 1
ATOM 10347 C CA . LYS F 3 86 ? 18.958 19.570 100.623 1.00 171.42 84 LYS F CA 1
ATOM 10348 C C . LYS F 3 86 ? 18.088 20.679 100.016 1.00 175.71 84 LYS F C 1
ATOM 10349 O O . LYS F 3 86 ? 16.874 20.693 100.217 1.00 177.05 84 LYS F O 1
ATOM 10355 N N . VAL F 3 87 ? 18.698 21.603 99.275 1.00 175.98 85 VAL F N 1
ATOM 10356 C CA . VAL F 3 87 ? 17.927 22.618 98.556 1.00 169.48 85 VAL F CA 1
ATOM 10357 C C . VAL F 3 87 ? 17.071 21.952 97.486 1.00 162.97 85 VAL F C 1
ATOM 10358 O O . VAL F 3 87 ? 15.853 22.144 97.431 1.00 162.95 85 VAL F O 1
ATOM 10362 N N . TYR F 3 88 ? 17.733 21.166 96.643 1.00 158.02 86 TYR F N 1
ATOM 10363 C CA . TYR F 3 88 ? 17.073 20.348 95.638 1.00 153.02 86 TYR F CA 1
ATOM 10364 C C . TYR F 3 88 ? 15.995 19.467 96.280 1.00 147.78 86 TYR F C 1
ATOM 10365 O O . TYR F 3 88 ? 14.913 19.281 95.722 1.00 146.81 86 TYR F O 1
ATOM 10374 N N . PHE F 3 89 ? 16.298 18.931 97.459 1.00 146.08 87 PHE F N 1
ATOM 10375 C CA . PHE F 3 89 ? 15.325 18.149 98.224 1.00 143.05 87 PHE F CA 1
ATOM 10376 C C . PHE F 3 89 ? 14.079 18.967 98.607 1.00 134.04 87 PHE F C 1
ATOM 10377 O O . PHE F 3 89 ? 12.954 18.489 98.487 1.00 133.78 87 PHE F O 1
ATOM 10385 N N . LEU F 3 90 ? 14.277 20.198 99.065 1.00 124.57 88 LEU F N 1
ATOM 10386 C CA . LEU F 3 90 ? 13.159 21.034 99.488 1.00 121.46 88 LEU F CA 1
ATOM 10387 C C . LEU F 3 90 ? 12.296 21.441 98.313 1.00 124.58 88 LEU F C 1
ATOM 10388 O O . LEU F 3 90 ? 11.060 21.501 98.431 1.00 122.99 88 LEU F O 1
ATOM 10393 N N . ILE F 3 91 ? 12.961 21.723 97.188 1.00 132.85 89 ILE F N 1
ATOM 10394 C CA . ILE F 3 91 ? 12.302 21.998 95.903 1.00 126.78 89 ILE F CA 1
ATOM 10395 C C . ILE F 3 91 ? 11.425 20.821 95.481 1.00 113.90 89 ILE F C 1
ATOM 10396 O O . ILE F 3 91 ? 10.231 20.983 95.246 1.00 98.24 89 ILE F O 1
ATOM 10401 N N . PHE F 3 92 ? 12.046 19.646 95.390 1.00 117.87 90 PHE F N 1
ATOM 10402 C CA . PHE F 3 92 ? 11.368 18.385 95.110 1.00 121.58 90 PHE F CA 1
ATOM 10403 C C . PHE F 3 92 ? 10.134 18.202 95.995 1.00 128.35 90 PHE F C 1
ATOM 10404 O O . PHE F 3 92 ? 9.008 18.155 95.503 1.00 130.92 90 PHE F O 1
ATOM 10412 N N . ASP F 3 93 ? 10.354 18.101 97.304 1.00 133.30 91 ASP F N 1
ATOM 10413 C CA . ASP F 3 93 ? 9.266 17.920 98.264 1.00 137.68 91 ASP F CA 1
ATOM 10414 C C . ASP F 3 93 ? 8.178 18.982 98.092 1.00 135.23 91 ASP F C 1
ATOM 10415 O O . ASP F 3 93 ? 7.016 18.741 98.418 1.00 137.11 91 ASP F O 1
ATOM 10420 N N . LEU F 3 94 ? 8.563 20.155 97.589 1.00 131.90 92 LEU F N 1
ATOM 10421 C CA . LEU F 3 94 ? 7.598 21.204 97.252 1.00 129.05 92 LEU F CA 1
ATOM 10422 C C . LEU F 3 94 ? 6.762 20.868 96.006 1.00 128.45 92 LEU F C 1
ATOM 10423 O O . LEU F 3 94 ? 5.537 21.027 95.992 1.00 130.09 92 LEU F O 1
ATOM 10428 N N . LEU F 3 95 ? 7.437 20.421 94.954 1.00 120.20 93 LEU F N 1
ATOM 10429 C CA . LEU F 3 95 ? 6.762 19.986 93.748 1.00 116.25 93 LEU F CA 1
ATOM 10430 C C . LEU F 3 95 ? 5.776 18.871 94.081 1.00 124.16 93 LEU F C 1
ATOM 10431 O O . LEU F 3 95 ? 4.670 18.837 93.560 1.00 128.83 93 LEU F O 1
ATOM 10436 N N . VAL F 3 96 ? 6.174 17.961 94.962 1.00 127.54 94 VAL F N 1
ATOM 10437 C CA . VAL F 3 96 ? 5.281 16.896 95.400 1.00 124.56 94 VAL F CA 1
ATOM 10438 C C . VAL F 3 96 ? 4.167 17.454 96.273 1.00 126.22 94 VAL F C 1
ATOM 10439 O O . VAL F 3 96 ? 3.044 16.956 96.262 1.00 124.72 94 VAL F O 1
ATOM 10443 N N . LYS F 3 97 ? 4.496 18.487 97.040 1.00 131.94 95 LYS F N 1
ATOM 10444 C CA . LYS F 3 97 ? 3.513 19.171 97.874 1.00 141.57 95 LYS F CA 1
ATOM 10445 C C . LYS F 3 97 ? 2.389 19.780 97.016 1.00 146.29 95 LYS F C 1
ATOM 10446 O O . LYS F 3 97 ? 1.215 19.474 97.235 1.00 147.25 95 LYS F O 1
ATOM 10452 N N . LEU F 3 98 ? 2.733 20.643 96.058 1.00 148.89 96 LEU F N 1
ATOM 10453 C CA . LEU F 3 98 ? 1.750 21.090 95.067 1.00 149.79 96 LEU F CA 1
ATOM 10454 C C . LEU F 3 98 ? 2.164 20.810 93.622 1.00 147.73 96 LEU F C 1
ATOM 10455 O O . LEU F 3 98 ? 3.012 21.504 93.073 1.00 153.48 96 LEU F O 1
ATOM 10460 N N . CYS F 3 99 ? 1.515 19.843 92.986 1.00 139.81 97 CYS F N 1
ATOM 10461 C CA . CYS F 3 99 ? 1.664 19.612 91.555 1.00 138.44 97 CYS F CA 1
ATOM 10462 C C . CYS F 3 99 ? 0.448 18.815 91.159 1.00 141.58 97 CYS F C 1
ATOM 10463 O O . CYS F 3 99 ? -0.117 18.112 91.997 1.00 143.24 97 CYS F O 1
ATOM 10466 N N . ASN F 3 100 ? 0.052 18.878 89.892 1.00 146.50 98 ASN F N 1
ATOM 10467 C CA . ASN F 3 100 ? -1.036 18.019 89.432 1.00 153.60 98 ASN F CA 1
ATOM 10468 C C . ASN F 3 100 ? -0.524 16.579 89.403 1.00 153.05 98 ASN F C 1
ATOM 10469 O O . ASN F 3 100 ? 0.417 16.268 88.670 1.00 152.96 98 ASN F O 1
ATOM 10474 N N . PRO F 3 101 ? -1.146 15.699 90.208 1.00 151.25 99 PRO F N 1
ATOM 10475 C CA . PRO F 3 101 ? -0.591 14.379 90.522 1.00 140.44 99 PRO F CA 1
ATOM 10476 C C . PRO F 3 101 ? -0.456 13.469 89.303 1.00 128.57 99 PRO F C 1
ATOM 10477 O O . PRO F 3 101 ? 0.451 12.639 89.269 1.00 121.53 99 PRO F O 1
ATOM 10481 N N . LYS F 3 102 ? -1.343 13.621 88.325 1.00 128.57 100 LYS F N 1
ATOM 10482 C CA . LYS F 3 102 ? -1.346 12.739 87.164 1.00 129.06 100 LYS F CA 1
ATOM 10483 C C . LYS F 3 102 ? -0.133 12.939 86.248 1.00 127.38 100 LYS F C 1
ATOM 10484 O O . LYS F 3 102 ? 0.389 11.963 85.704 1.00 130.68 100 LYS F O 1
ATOM 10490 N N . GLU F 3 103 ? 0.309 14.185 86.066 1.00 121.18 101 GLU F N 1
ATOM 10491 C CA . GLU F 3 103 ? 1.523 14.445 85.287 1.00 117.85 101 GLU F CA 1
ATOM 10492 C C . GLU F 3 103 ? 2.783 14.025 86.039 1.00 117.66 101 GLU F C 1
ATOM 10493 O O . GLU F 3 103 ? 3.606 13.262 85.527 1.00 117.08 101 GLU F O 1
ATOM 10499 N N . LEU F 3 104 ? 2.917 14.529 87.261 1.00 116.01 102 LEU F N 1
ATOM 10500 C CA . LEU F 3 104 ? 4.062 14.225 88.114 1.00 111.02 102 LEU F CA 1
ATOM 10501 C C . LEU F 3 104 ? 4.243 12.725 88.328 1.00 105.59 102 LEU F C 1
ATOM 10502 O O . LEU F 3 104 ? 5.363 12.234 88.391 1.00 105.76 102 LEU F O 1
ATOM 10507 N N . LEU F 3 105 ? 3.133 12.007 88.449 1.00 102.83 103 LEU F N 1
ATOM 10508 C CA . LEU F 3 105 ? 3.157 10.559 88.599 1.00 104.21 103 LEU F CA 1
ATOM 10509 C C . LEU F 3 105 ? 4.005 9.895 87.504 1.00 113.41 103 LEU F C 1
ATOM 10510 O O . LEU F 3 105 ? 4.904 9.099 87.786 1.00 116.16 103 LEU F O 1
ATOM 10515 N N . LEU F 3 106 ? 3.718 10.238 86.252 1.00 115.87 104 LEU F N 1
ATOM 10516 C CA . LEU F 3 106 ? 4.483 9.736 85.113 1.00 115.13 104 LEU F CA 1
ATOM 10517 C C . LEU F 3 106 ? 5.893 10.337 85.089 1.00 119.19 104 LEU F C 1
ATOM 10518 O O . LEU F 3 106 ? 6.872 9.671 84.719 1.00 120.94 104 LEU F O 1
ATOM 10523 N N . GLY F 3 107 ? 5.992 11.599 85.498 1.00 119.54 105 GLY F N 1
ATOM 10524 C CA . GLY F 3 107 ? 7.281 12.255 85.621 1.00 119.74 105 GLY F CA 1
ATOM 10525 C C . GLY F 3 107 ? 8.222 11.392 86.435 1.00 119.50 105 GLY F C 1
ATOM 10526 O O . GLY F 3 107 ? 9.387 11.230 86.091 1.00 122.60 105 GLY F O 1
ATOM 10527 N N . LEU F 3 108 ? 7.699 10.832 87.518 1.00 116.14 106 LEU F N 1
ATOM 10528 C CA . LEU F 3 108 ? 8.462 9.964 88.392 1.00 116.01 106 LEU F CA 1
ATOM 10529 C C . LEU F 3 108 ? 8.609 8.598 87.750 1.00 121.70 106 LEU F C 1
ATOM 10530 O O . LEU F 3 108 ? 9.639 7.936 87.895 1.00 131.16 106 LEU F O 1
ATOM 10535 N N . LEU F 3 109 ? 7.570 8.183 87.032 1.00 113.73 107 LEU F N 1
ATOM 10536 C CA . LEU F 3 109 ? 7.577 6.886 86.368 1.00 111.63 107 LEU F CA 1
ATOM 10537 C C . LEU F 3 109 ? 8.673 6.847 85.303 1.00 115.21 107 LEU F C 1
ATOM 10538 O O . LEU F 3 109 ? 8.970 5.790 84.746 1.00 114.83 107 LEU F O 1
ATOM 10543 N N . GLU F 3 110 ? 9.275 8.009 85.043 1.00 122.83 108 GLU F N 1
ATOM 10544 C CA . GLU F 3 110 ? 10.461 8.119 84.191 1.00 135.36 108 GLU F CA 1
ATOM 10545 C C . GLU F 3 110 ? 11.595 7.176 84.614 1.00 151.03 108 GLU F C 1
ATOM 10546 O O . GLU F 3 110 ? 12.447 6.818 83.798 1.00 162.33 108 GLU F O 1
ATOM 10552 N N . LEU F 3 111 ? 11.577 6.771 85.887 1.00 141.30 109 LEU F N 1
ATOM 10553 C CA . LEU F 3 111 ? 12.661 6.011 86.525 1.00 127.59 109 LEU F CA 1
ATOM 10554 C C . LEU F 3 111 ? 13.036 4.729 85.772 1.00 132.67 109 LEU F C 1
ATOM 10555 O O . LEU F 3 111 ? 14.062 4.110 86.067 1.00 129.47 109 LEU F O 1
ATOM 10560 N N . ILE F 3 112 ? 12.172 4.307 84.845 1.00 142.23 110 ILE F N 1
ATOM 10561 C CA . ILE F 3 112 ? 12.528 3.318 83.825 1.00 147.09 110 ILE F CA 1
ATOM 10562 C C . ILE F 3 112 ? 13.715 3.826 83.005 1.00 147.39 110 ILE F C 1
ATOM 10563 O O . ILE F 3 112 ? 14.802 3.242 83.016 1.00 134.62 110 ILE F O 1
ATOM 10568 N N . GLU F 3 113 ? 13.470 4.918 82.280 1.00 163.49 111 GLU F N 1
ATOM 10569 C CA . GLU F 3 113 ? 14.466 5.543 81.410 1.00 174.95 111 GLU F CA 1
ATOM 10570 C C . GLU F 3 113 ? 15.698 5.942 82.219 1.00 171.09 111 GLU F C 1
ATOM 10571 O O . GLU F 3 113 ? 16.829 5.724 81.789 1.00 173.60 111 GLU F O 1
ATOM 10577 N N . GLU F 3 114 ? 15.492 6.511 83.400 1.00 165.72 112 GLU F N 1
ATOM 10578 C CA . GLU F 3 114 ? 16.640 6.723 84.266 1.00 171.22 112 GLU F CA 1
ATOM 10579 C C . GLU F 3 114 ? 17.311 5.361 84.420 1.00 167.53 112 GLU F C 1
ATOM 10580 O O . GLU F 3 114 ? 16.648 4.322 84.327 1.00 161.77 112 GLU F O 1
ATOM 10586 N N . PRO F 3 115 ? 18.634 5.366 84.659 1.00 169.27 113 PRO F N 1
ATOM 10587 C CA . PRO F 3 115 ? 19.529 4.332 84.115 1.00 166.80 113 PRO F CA 1
ATOM 10588 C C . PRO F 3 115 ? 19.188 2.903 84.524 1.00 149.46 113 PRO F C 1
ATOM 10589 O O . PRO F 3 115 ? 18.094 2.639 85.051 1.00 134.50 113 PRO F O 1
ATOM 10593 N N . SER F 3 116 ? 20.073 1.975 84.161 1.00 150.38 114 SER F N 1
ATOM 10594 C CA . SER F 3 116 ? 19.873 0.559 84.467 1.00 155.14 114 SER F CA 1
ATOM 10595 C C . SER F 3 116 ? 20.922 -0.101 85.356 1.00 159.24 114 SER F C 1
ATOM 10596 O O . SER F 3 116 ? 22.056 -0.296 84.924 1.00 158.83 114 SER F O 1
ATOM 10599 N N . GLY F 3 117 ? 20.557 -0.423 86.598 1.00 159.94 115 GLY F N 1
ATOM 10600 C CA . GLY F 3 117 ? 20.978 -1.695 87.169 1.00 159.09 115 GLY F CA 1
ATOM 10601 C C . GLY F 3 117 ? 22.464 -1.999 87.100 1.00 164.08 115 GLY F C 1
ATOM 10602 O O . GLY F 3 117 ? 22.795 -2.842 86.282 1.00 172.04 115 GLY F O 1
ATOM 10603 N N . LYS F 3 118 ? 23.360 -1.311 87.815 1.00 161.98 116 LYS F N 1
ATOM 10604 C CA . LYS F 3 118 ? 23.187 -0.988 89.230 1.00 154.14 116 LYS F CA 1
ATOM 10605 C C . LYS F 3 118 ? 22.524 0.339 89.601 1.00 144.80 116 LYS F C 1
ATOM 10606 O O . LYS F 3 118 ? 22.385 0.652 90.792 1.00 131.37 116 LYS F O 1
ATOM 10612 N N . GLN F 3 119 ? 22.120 1.128 88.611 1.00 149.97 117 GLN F N 1
ATOM 10613 C CA . GLN F 3 119 ? 21.542 2.440 88.897 1.00 151.76 117 GLN F CA 1
ATOM 10614 C C . GLN F 3 119 ? 20.031 2.388 89.138 1.00 142.82 117 GLN F C 1
ATOM 10615 O O . GLN F 3 119 ? 19.441 3.393 89.522 1.00 139.94 117 GLN F O 1
ATOM 10621 N N . ILE F 3 120 ? 19.420 1.221 88.927 1.00 139.49 118 ILE F N 1
ATOM 10622 C CA . ILE F 3 120 ? 17.979 1.046 89.146 1.00 135.40 118 ILE F CA 1
ATOM 10623 C C . ILE F 3 120 ? 17.582 1.207 90.613 1.00 143.07 118 ILE F C 1
ATOM 10624 O O . ILE F 3 120 ? 16.609 1.898 90.933 1.00 141.41 118 ILE F O 1
ATOM 10629 N N . SER F 3 121 ? 18.326 0.550 91.501 1.00 147.74 119 SER F N 1
ATOM 10630 C CA . SER F 3 121 ? 18.001 0.589 92.919 1.00 140.54 119 SER F CA 1
ATOM 10631 C C . SER F 3 121 ? 17.977 2.031 93.414 1.00 134.19 119 SER F C 1
ATOM 10632 O O . SER F 3 121 ? 16.944 2.523 93.867 1.00 125.62 119 SER F O 1
ATOM 10635 N N . GLN F 3 122 ? 19.101 2.723 93.267 1.00 136.18 120 GLN F N 1
ATOM 10636 C CA . GLN F 3 122 ? 19.240 4.067 93.812 1.00 136.18 120 GLN F CA 1
ATOM 10637 C C . GLN F 3 122 ? 18.076 4.954 93.395 1.00 127.75 120 GLN F C 1
ATOM 10638 O O . GLN F 3 122 ? 17.700 5.883 94.108 1.00 124.10 120 GLN F O 1
ATOM 10644 N N . SER F 3 123 ? 17.503 4.660 92.237 1.00 128.70 121 SER F N 1
ATOM 10645 C CA . SER F 3 123 ? 16.380 5.432 91.723 1.00 130.75 121 SER F CA 1
ATOM 10646 C C . SER F 3 123 ? 15.061 4.991 92.366 1.00 127.09 121 SER F C 1
ATOM 10647 O O . SER F 3 123 ? 14.370 5.786 93.006 1.00 123.99 121 SER F O 1
ATOM 10650 N N . ILE F 3 124 ? 14.710 3.724 92.174 1.00 127.98 122 ILE F N 1
ATOM 10651 C CA . ILE F 3 124 ? 13.485 3.178 92.743 1.00 124.58 122 ILE F CA 1
ATOM 10652 C C . ILE F 3 124 ? 13.335 3.521 94.218 1.00 135.90 122 ILE F C 1
ATOM 10653 O O . ILE F 3 124 ? 12.261 3.937 94.651 1.00 137.14 122 ILE F O 1
ATOM 10658 N N . LEU F 3 125 ? 14.413 3.337 94.982 1.00 143.39 123 LEU F N 1
ATOM 10659 C CA . LEU F 3 125 ? 14.403 3.560 96.431 1.00 139.33 123 LEU F CA 1
ATOM 10660 C C . LEU F 3 125 ? 13.955 4.980 96.785 1.00 142.10 123 LEU F C 1
ATOM 10661 O O . LEU F 3 125 ? 12.862 5.179 97.318 1.00 146.04 123 LEU F O 1
ATOM 10666 N N . LEU F 3 126 ? 14.793 5.964 96.470 1.00 140.15 124 LEU F N 1
ATOM 10667 C CA . LEU F 3 126 ? 14.485 7.361 96.780 1.00 138.20 124 LEU F CA 1
ATOM 10668 C C . LEU F 3 126 ? 13.163 7.837 96.165 1.00 135.24 124 LEU F C 1
ATOM 10669 O O . LEU F 3 126 ? 12.470 8.676 96.750 1.00 133.92 124 LEU F O 1
ATOM 10674 N N . LEU F 3 127 ? 12.821 7.296 94.994 1.00 131.18 125 LEU F N 1
ATOM 10675 C CA . LEU F 3 127 ? 11.640 7.730 94.241 1.00 125.59 125 LEU F CA 1
ATOM 10676 C C . LEU F 3 127 ? 10.310 7.220 94.814 1.00 115.77 125 LEU F C 1
ATOM 10677 O O . LEU F 3 127 ? 9.353 7.985 94.942 1.00 101.52 125 LEU F O 1
ATOM 10682 N N . LEU F 3 128 ? 10.258 5.935 95.163 1.00 120.36 126 LEU F N 1
ATOM 10683 C CA . LEU F 3 128 ? 8.995 5.278 95.514 1.00 120.66 126 LEU F CA 1
ATOM 10684 C C . LEU F 3 128 ? 8.303 5.849 96.759 1.00 123.08 126 LEU F C 1
ATOM 10685 O O . LEU F 3 128 ? 7.083 5.741 96.901 1.00 121.91 126 LEU F O 1
ATOM 10690 N N . GLN F 3 129 ? 9.066 6.458 97.659 1.00 126.15 127 GLN F N 1
ATOM 10691 C CA . GLN F 3 129 ? 8.445 7.056 98.837 1.00 135.19 127 GLN F CA 1
ATOM 10692 C C . GLN F 3 129 ? 7.550 8.257 98.485 1.00 137.30 127 GLN F C 1
ATOM 10693 O O . GLN F 3 129 ? 6.369 8.272 98.835 1.00 138.37 127 GLN F O 1
ATOM 10699 N N . PRO F 3 130 ? 8.102 9.260 97.784 1.00 139.39 128 PRO F N 1
ATOM 10700 C CA . PRO F 3 130 ? 7.274 10.373 97.299 1.00 139.63 128 PRO F CA 1
ATOM 10701 C C . PRO F 3 130 ? 6.284 9.930 96.224 1.00 135.99 128 PRO F C 1
ATOM 10702 O O . PRO F 3 130 ? 5.295 10.618 95.962 1.00 136.86 128 PRO F O 1
ATOM 10706 N N . LEU F 3 131 ? 6.559 8.789 95.604 1.00 130.97 129 LEU F N 1
ATOM 10707 C CA . LEU F 3 131 ? 5.654 8.210 94.622 1.00 121.57 129 LEU F CA 1
ATOM 10708 C C . LEU F 3 131 ? 4.377 7.744 95.316 1.00 127.45 129 LEU F C 1
ATOM 10709 O O . LEU F 3 131 ? 3.269 7.967 94.830 1.00 126.92 129 LEU F O 1
ATOM 10714 N N . GLN F 3 132 ? 4.549 7.108 96.470 1.00 129.54 130 GLN F N 1
ATOM 10715 C CA . GLN F 3 132 ? 3.428 6.591 97.239 1.00 130.25 130 GLN F CA 1
ATOM 10716 C C . GLN F 3 132 ? 2.406 7.677 97.556 1.00 126.13 130 GLN F C 1
ATOM 10717 O O . GLN F 3 132 ? 1.215 7.522 97.271 1.00 128.59 130 GLN F O 1
ATOM 10723 N N . THR F 3 133 ? 2.873 8.783 98.125 1.00 123.25 131 THR F N 1
ATOM 10724 C CA . THR F 3 133 ? 1.968 9.846 98.559 1.00 129.45 131 THR F CA 1
ATOM 10725 C C . THR F 3 133 ? 1.168 10.486 97.418 1.00 131.23 131 THR F C 1
ATOM 10726 O O . THR F 3 133 ? 0.034 10.924 97.629 1.00 138.15 131 THR F O 1
ATOM 10730 N N . VAL F 3 134 ? 1.742 10.536 96.217 1.00 124.19 132 VAL F N 1
ATOM 10731 C CA . VAL F 3 134 ? 1.033 11.114 95.073 1.00 117.30 132 VAL F CA 1
ATOM 10732 C C . VAL F 3 134 ? -0.143 10.243 94.656 1.00 108.45 132 VAL F C 1
ATOM 10733 O O . VAL F 3 134 ? -1.243 10.747 94.418 1.00 101.18 132 VAL F O 1
ATOM 10737 N N . ILE F 3 135 ? 0.095 8.936 94.581 1.00 110.99 133 ILE F N 1
ATOM 10738 C CA . ILE F 3 135 ? -0.960 7.976 94.276 1.00 119.03 133 ILE F CA 1
ATOM 10739 C C . ILE F 3 135 ? -2.104 8.059 95.301 1.00 137.86 133 ILE F C 1
ATOM 10740 O O . ILE F 3 135 ? -3.243 7.675 95.013 1.00 143.52 133 ILE F O 1
ATOM 10745 N N . GLN F 3 136 ? -1.799 8.564 96.493 1.00 142.49 134 GLN F N 1
ATOM 10746 C CA . GLN F 3 136 ? -2.832 8.848 97.478 1.00 146.47 134 GLN F CA 1
ATOM 10747 C C . GLN F 3 136 ? -3.566 10.116 97.070 1.00 151.02 134 GLN F C 1
ATOM 10748 O O . GLN F 3 136 ? -4.788 10.207 97.175 1.00 158.22 134 GLN F O 1
ATOM 10754 N N . LYS F 3 137 ? -2.798 11.090 96.592 1.00 146.57 135 LYS F N 1
ATOM 10755 C CA . LYS F 3 137 ? -3.314 12.428 96.315 1.00 145.43 135 LYS F CA 1
ATOM 10756 C C . LYS F 3 137 ? -4.585 12.366 95.477 1.00 152.50 135 LYS F C 1
ATOM 10757 O O . LYS F 3 137 ? -5.493 13.176 95.657 1.00 153.38 135 LYS F O 1
ATOM 10763 N N . LEU F 3 138 ? -4.650 11.398 94.566 1.00 160.92 136 LEU F N 1
ATOM 10764 C CA . LEU F 3 138 ? -5.912 11.065 93.909 1.00 173.25 136 LEU F CA 1
ATOM 10765 C C . LEU F 3 138 ? -6.481 9.775 94.501 1.00 182.10 136 LEU F C 1
ATOM 10766 O O . LEU F 3 138 ? -5.775 8.778 94.645 1.00 182.35 136 LEU F O 1
ATOM 10771 N N . HIS F 3 139 ? -7.755 9.814 94.873 1.00 190.34 137 HIS F N 1
ATOM 10772 C CA . HIS F 3 139 ? -8.416 8.685 95.523 1.00 197.70 137 HIS F CA 1
ATOM 10773 C C . HIS F 3 139 ? -8.761 7.540 94.569 1.00 199.39 137 HIS F C 1
ATOM 10774 O O . HIS F 3 139 ? -8.379 6.385 94.786 1.00 199.47 137 HIS F O 1
ATOM 10781 N N . ASN F 3 140 ? -9.459 7.894 93.494 1.00 199.01 138 ASN F N 1
ATOM 10782 C CA . ASN F 3 140 ? -10.264 6.955 92.717 1.00 199.21 138 ASN F CA 1
ATOM 10783 C C . ASN F 3 140 ? -9.517 5.857 91.952 1.00 192.63 138 ASN F C 1
ATOM 10784 O O . ASN F 3 140 ? -9.962 4.702 91.930 1.00 191.43 138 ASN F O 1
ATOM 10789 N N . LYS F 3 141 ? -8.393 6.209 91.330 1.00 184.49 139 LYS F N 1
ATOM 10790 C CA . LYS F 3 141 ? -7.737 5.302 90.382 1.00 175.78 139 LYS F CA 1
ATOM 10791 C C . LYS F 3 141 ? -6.838 4.207 90.990 1.00 166.27 139 LYS F C 1
ATOM 10792 O O . LYS F 3 141 ? -5.957 4.467 91.834 1.00 153.57 139 LYS F O 1
ATOM 10798 N N . ALA F 3 142 ? -7.125 2.972 90.576 1.00 164.80 140 ALA F N 1
ATOM 10799 C CA . ALA F 3 142 ? -6.224 1.838 90.753 1.00 157.06 140 ALA F CA 1
ATOM 10800 C C . ALA F 3 142 ? -5.363 1.613 89.514 1.00 155.03 140 ALA F C 1
ATOM 10801 O O . ALA F 3 142 ? -4.427 0.820 89.544 1.00 150.99 140 ALA F O 1
ATOM 10803 N N . TYR F 3 143 ? -5.694 2.307 88.424 1.00 160.54 141 TYR F N 1
ATOM 10804 C CA . TYR F 3 143 ? -4.922 2.222 87.186 1.00 163.21 141 TYR F CA 1
ATOM 10805 C C . TYR F 3 143 ? -3.541 2.816 87.388 1.00 169.23 141 TYR F C 1
ATOM 10806 O O . TYR F 3 143 ? -2.550 2.288 86.883 1.00 174.59 141 TYR F O 1
ATOM 10815 N N . SER F 3 144 ? -3.484 3.931 88.111 1.00 165.53 142 SER F N 1
ATOM 10816 C CA . SER F 3 144 ? -2.212 4.471 88.578 1.00 156.48 142 SER F CA 1
ATOM 10817 C C . SER F 3 144 ? -1.391 3.361 89.244 1.00 148.87 142 SER F C 1
ATOM 10818 O O . SER F 3 144 ? -0.302 3.023 88.783 1.00 146.85 142 SER F O 1
ATOM 10821 N N . ILE F 3 145 ? -1.927 2.799 90.324 1.00 145.78 143 ILE F N 1
ATOM 10822 C CA . ILE F 3 145 ? -1.287 1.691 91.032 1.00 143.11 143 ILE F CA 1
ATOM 10823 C C . ILE F 3 145 ? -0.783 0.604 90.091 1.00 140.69 143 ILE F C 1
ATOM 10824 O O . ILE F 3 145 ? 0.408 0.330 90.046 1.00 142.30 143 ILE F O 1
ATOM 10829 N N . GLY F 3 146 ? -1.691 -0.035 89.363 1.00 153.15 144 GLY F N 1
ATOM 10830 C CA . GLY F 3 146 ? -1.295 -1.086 88.451 1.00 152.95 144 GLY F CA 1
ATOM 10831 C C . GLY F 3 146 ? -0.135 -0.626 87.593 1.00 154.46 144 GLY F C 1
ATOM 10832 O O . GLY F 3 146 ? 0.817 -1.371 87.371 1.00 159.22 144 GLY F O 1
ATOM 10833 N N . LEU F 3 147 ? -0.211 0.619 87.132 1.00 147.10 145 LEU F N 1
ATOM 10834 C CA . LEU F 3 147 ? 0.798 1.184 86.244 1.00 139.83 145 LEU F CA 1
ATOM 10835 C C . LEU F 3 147 ? 2.164 1.187 86.910 1.00 137.26 145 LEU F C 1
ATOM 10836 O O . LEU F 3 147 ? 3.152 0.694 86.354 1.00 141.12 145 LEU F O 1
ATOM 10841 N N . ALA F 3 148 ? 2.203 1.746 88.113 1.00 132.37 146 ALA F N 1
ATOM 10842 C CA . ALA F 3 148 ? 3.410 1.768 88.933 1.00 124.13 146 ALA F CA 1
ATOM 10843 C C . ALA F 3 148 ? 3.947 0.371 89.262 1.00 119.96 146 ALA F C 1
ATOM 10844 O O . ALA F 3 148 ? 5.149 0.150 89.227 1.00 122.33 146 ALA F O 1
ATOM 10846 N N . LEU F 3 149 ? 3.071 -0.573 89.584 1.00 114.55 147 LEU F N 1
ATOM 10847 C CA . LEU F 3 149 ? 3.527 -1.905 89.969 1.00 115.90 147 LEU F CA 1
ATOM 10848 C C . LEU F 3 149 ? 4.132 -2.625 88.773 1.00 105.49 147 LEU F C 1
ATOM 10849 O O . LEU F 3 149 ? 5.184 -3.261 88.878 1.00 99.17 147 LEU F O 1
ATOM 10854 N N . SER F 3 150 ? 3.453 -2.520 87.637 1.00 109.89 148 SER F N 1
ATOM 10855 C CA . SER F 3 150 ? 3.985 -2.995 86.363 1.00 116.81 148 SER F CA 1
ATOM 10856 C C . SER F 3 150 ? 5.350 -2.367 86.051 1.00 119.97 148 SER F C 1
ATOM 10857 O O . SER F 3 150 ? 6.256 -3.057 85.568 1.00 118.04 148 SER F O 1
ATOM 10860 N N . THR F 3 151 ? 5.503 -1.079 86.381 1.00 123.09 149 THR F N 1
ATOM 10861 C CA . THR F 3 151 ? 6.737 -0.324 86.104 1.00 124.68 149 THR F CA 1
ATOM 10862 C C . THR F 3 151 ? 7.895 -0.805 86.999 1.00 118.85 149 THR F C 1
ATOM 10863 O O . THR F 3 151 ? 8.907 -1.328 86.522 1.00 117.01 149 THR F O 1
ATOM 10867 N N . LEU F 3 152 ? 7.747 -0.613 88.300 1.00 113.42 150 LEU F N 1
ATOM 10868 C CA . LEU F 3 152 ? 8.747 -1.058 89.257 1.00 117.57 150 LEU F CA 1
ATOM 10869 C C . LEU F 3 152 ? 9.111 -2.515 89.034 1.00 119.48 150 LEU F C 1
ATOM 10870 O O . LEU F 3 152 ? 10.293 -2.868 88.994 1.00 124.43 150 LEU F O 1
ATOM 10875 N N . TRP F 3 153 ? 8.096 -3.362 88.893 1.00 116.10 151 TRP F N 1
ATOM 10876 C CA . TRP F 3 153 ? 8.351 -4.781 88.704 1.00 117.59 151 TRP F CA 1
ATOM 10877 C C . TRP F 3 153 ? 9.155 -5.005 87.440 1.00 122.01 151 TRP F C 1
ATOM 10878 O O . TRP F 3 153 ? 10.076 -5.824 87.424 1.00 126.56 151 TRP F O 1
ATOM 10889 N N . ASN F 3 154 ? 8.797 -4.287 86.379 1.00 119.18 152 ASN F N 1
ATOM 10890 C CA . ASN F 3 154 ? 9.559 -4.359 85.139 1.00 125.03 152 ASN F CA 1
ATOM 10891 C C . ASN F 3 154 ? 11.018 -3.959 85.356 1.00 124.31 152 ASN F C 1
ATOM 10892 O O . ASN F 3 154 ? 11.916 -4.498 84.706 1.00 122.70 152 ASN F O 1
ATOM 10897 N N . GLN F 3 155 ? 11.255 -3.027 86.279 1.00 124.57 153 GLN F N 1
ATOM 10898 C CA . GLN F 3 155 ? 12.623 -2.581 86.563 1.00 125.52 153 GLN F CA 1
ATOM 10899 C C . GLN F 3 155 ? 13.454 -3.575 87.391 1.00 125.86 153 GLN F C 1
ATOM 10900 O O . GLN F 3 155 ? 14.625 -3.804 87.093 1.00 132.25 153 GLN F O 1
ATOM 10906 N N . LEU F 3 156 ? 12.860 -4.167 88.421 1.00 119.26 154 LEU F N 1
ATOM 10907 C CA . LEU F 3 156 ? 13.596 -5.117 89.252 1.00 114.70 154 LEU F CA 1
ATOM 10908 C C . LEU F 3 156 ? 13.651 -6.513 88.637 1.00 105.15 154 LEU F C 1
ATOM 10909 O O . LEU F 3 156 ? 14.507 -7.325 88.985 1.00 101.04 154 LEU F O 1
ATOM 10914 N N . SER F 3 157 ? 12.724 -6.791 87.729 1.00 107.36 155 SER F N 1
ATOM 10915 C CA . SER F 3 157 ? 12.737 -8.042 86.986 1.00 112.83 155 SER F CA 1
ATOM 10916 C C . SER F 3 157 ? 14.022 -8.133 86.168 1.00 119.69 155 SER F C 1
ATOM 10917 O O . SER F 3 157 ? 14.373 -9.201 85.669 1.00 126.60 155 SER F O 1
ATOM 10920 N N . LEU F 3 158 ? 14.715 -7.004 86.033 1.00 123.00 156 LEU F N 1
ATOM 10921 C CA . LEU F 3 158 ? 16.015 -6.967 85.368 1.00 124.21 156 LEU F CA 1
ATOM 10922 C C . LEU F 3 158 ? 17.110 -7.531 86.279 1.00 135.17 156 LEU F C 1
ATOM 10923 O O . LEU F 3 158 ? 17.739 -8.542 85.955 1.00 145.19 156 LEU F O 1
ATOM 10928 N N . LEU F 3 159 ? 17.318 -6.864 87.417 1.00 129.05 157 LEU F N 1
ATOM 10929 C CA . LEU F 3 159 ? 18.399 -7.168 88.365 1.00 119.20 157 LEU F CA 1
ATOM 10930 C C . LEU F 3 159 ? 18.460 -8.652 88.729 1.00 118.43 157 LEU F C 1
ATOM 10931 O O . LEU F 3 159 ? 17.435 -9.254 89.050 1.00 116.29 157 LEU F O 1
ATOM 10936 N N . PRO F 3 160 ? 19.667 -9.244 88.673 1.00 126.09 158 PRO F N 1
ATOM 10937 C CA . PRO F 3 160 ? 19.886 -10.662 88.990 1.00 129.98 158 PRO F CA 1
ATOM 10938 C C . PRO F 3 160 ? 19.809 -10.935 90.484 1.00 130.75 158 PRO F C 1
ATOM 10939 O O . PRO F 3 160 ? 20.335 -10.149 91.272 1.00 126.21 158 PRO F O 1
ATOM 10943 N N . VAL F 3 161 ? 19.182 -12.045 90.861 1.00 139.74 159 VAL F N 1
ATOM 10944 C CA . VAL F 3 161 ? 19.214 -12.508 92.241 1.00 147.78 159 VAL F CA 1
ATOM 10945 C C . VAL F 3 161 ? 20.646 -12.874 92.611 1.00 161.17 159 VAL F C 1
ATOM 10946 O O . VAL F 3 161 ? 21.258 -13.721 91.959 1.00 165.11 159 VAL F O 1
ATOM 10950 N N . PRO F 3 162 ? 21.196 -12.219 93.647 1.00 166.70 160 PRO F N 1
ATOM 10951 C CA . PRO F 3 162 ? 22.574 -12.509 94.056 1.00 168.03 160 PRO F CA 1
ATOM 10952 C C . PRO F 3 162 ? 22.709 -13.895 94.689 1.00 164.32 160 PRO F C 1
ATOM 10953 O O . PRO F 3 162 ? 23.820 -14.431 94.724 1.00 166.05 160 PRO F O 1
ATOM 10957 N N . TYR F 3 163 ? 21.598 -14.451 95.173 1.00 156.48 161 TYR F N 1
ATOM 10958 C CA . TYR F 3 163 ? 21.587 -15.780 95.785 1.00 157.82 161 TYR F CA 1
ATOM 10959 C C . TYR F 3 163 ? 22.884 -16.113 96.533 1.00 164.98 161 TYR F C 1
ATOM 10960 O O . TYR F 3 163 ? 23.366 -17.250 96.505 1.00 165.10 161 TYR F O 1
ATOM 10969 N N . GLN F 3 167 ? 26.931 -16.819 97.948 1.00 150.47 165 GLN F N 1
ATOM 10970 C CA . GLN F 3 167 ? 25.795 -15.935 98.144 1.00 147.03 165 GLN F CA 1
ATOM 10971 C C . GLN F 3 167 ? 26.252 -14.541 98.554 1.00 157.61 165 GLN F C 1
ATOM 10972 O O . GLN F 3 167 ? 27.278 -14.365 99.215 1.00 167.86 165 GLN F O 1
ATOM 10978 N N . ILE F 3 168 ? 25.472 -13.549 98.153 1.00 152.33 166 ILE F N 1
ATOM 10979 C CA . ILE F 3 168 ? 25.614 -12.203 98.674 1.00 149.32 166 ILE F CA 1
ATOM 10980 C C . ILE F 3 168 ? 24.230 -11.662 99.002 1.00 143.42 166 ILE F C 1
ATOM 10981 O O . ILE F 3 168 ? 23.374 -11.564 98.130 1.00 144.74 166 ILE F O 1
ATOM 10986 N N . GLN F 3 169 ? 23.989 -11.376 100.275 1.00 140.79 167 GLN F N 1
ATOM 10987 C CA . GLN F 3 169 ? 22.854 -10.545 100.669 1.00 135.14 167 GLN F CA 1
ATOM 10988 C C . GLN F 3 169 ? 23.338 -9.127 100.862 1.00 139.13 167 GLN F C 1
ATOM 10989 O O . GLN F 3 169 ? 22.603 -8.269 101.346 1.00 140.03 167 GLN F O 1
ATOM 10995 N N . MET F 3 170 ? 24.594 -8.908 100.484 1.00 143.39 168 MET F N 1
ATOM 10996 C CA . MET F 3 170 ? 25.351 -7.754 100.948 1.00 150.14 168 MET F CA 1
ATOM 10997 C C . MET F 3 170 ? 24.705 -6.356 100.780 1.00 162.96 168 MET F C 1
ATOM 10998 O O . MET F 3 170 ? 24.789 -5.571 101.734 1.00 173.19 168 MET F O 1
ATOM 11003 N N . ASP F 3 171 ? 24.061 -6.010 99.653 1.00 155.67 169 ASP F N 1
ATOM 11004 C CA . ASP F 3 171 ? 24.053 -6.727 98.394 1.00 148.30 169 ASP F CA 1
ATOM 11005 C C . ASP F 3 171 ? 24.255 -5.544 97.444 1.00 155.78 169 ASP F C 1
ATOM 11006 O O . ASP F 3 171 ? 23.656 -4.486 97.663 1.00 161.25 169 ASP F O 1
ATOM 11011 N N . ASP F 3 172 ? 25.101 -5.679 96.422 1.00 154.48 170 ASP F N 1
ATOM 11012 C CA . ASP F 3 172 ? 25.605 -4.499 95.694 1.00 151.96 170 ASP F CA 1
ATOM 11013 C C . ASP F 3 172 ? 24.659 -3.883 94.662 1.00 146.11 170 ASP F C 1
ATOM 11014 O O . ASP F 3 172 ? 24.770 -2.691 94.335 1.00 140.39 170 ASP F O 1
ATOM 11019 N N . TYR F 3 173 ? 23.765 -4.711 94.124 1.00 145.39 171 TYR F N 1
ATOM 11020 C CA . TYR F 3 173 ? 22.810 -4.274 93.105 1.00 144.34 171 TYR F CA 1
ATOM 11021 C C . TYR F 3 173 ? 21.592 -3.574 93.708 1.00 141.87 171 TYR F C 1
ATOM 11022 O O . TYR F 3 173 ? 20.958 -2.734 93.062 1.00 136.73 171 TYR F O 1
ATOM 11031 N N . GLY F 3 174 ? 21.268 -3.935 94.946 1.00 142.90 172 GLY F N 1
ATOM 11032 C CA . GLY F 3 174 ? 20.197 -3.286 95.676 1.00 140.42 172 GLY F CA 1
ATOM 11033 C C . GLY F 3 174 ? 18.850 -3.964 95.522 1.00 134.07 172 GLY F C 1
ATOM 11034 O O . GLY F 3 174 ? 17.828 -3.404 95.904 1.00 131.67 172 GLY F O 1
ATOM 11035 N N . LEU F 3 175 ? 18.840 -5.172 94.968 1.00 129.08 173 LEU F N 1
ATOM 11036 C CA . LEU F 3 175 ? 17.584 -5.883 94.752 1.00 118.49 173 LEU F CA 1
ATOM 11037 C C . LEU F 3 175 ? 16.833 -6.154 96.048 1.00 113.80 173 LEU F C 1
ATOM 11038 O O . LEU F 3 175 ? 15.700 -5.701 96.204 1.00 116.36 173 LEU F O 1
ATOM 11043 N N . CYS F 3 176 ? 17.465 -6.877 96.975 1.00 112.77 174 CYS F N 1
ATOM 11044 C CA . CYS F 3 176 ? 16.814 -7.276 98.232 1.00 111.03 174 CYS F CA 1
ATOM 11045 C C . CYS F 3 176 ? 16.271 -6.061 98.968 1.00 108.08 174 CYS F C 1
ATOM 11046 O O . CYS F 3 176 ? 15.166 -6.083 99.513 1.00 99.43 174 CYS F O 1
ATOM 11049 N N . GLN F 3 177 ? 17.070 -5.001 98.977 1.00 116.10 175 GLN F N 1
ATOM 11050 C CA . GLN F 3 177 ? 16.694 -3.736 99.593 1.00 128.09 175 GLN F CA 1
ATOM 11051 C C . GLN F 3 177 ? 15.423 -3.170 98.935 1.00 124.57 175 GLN F C 1
ATOM 11052 O O . GLN F 3 177 ? 14.535 -2.619 99.602 1.00 118.27 175 GLN F O 1
ATOM 11058 N N . CYS F 3 178 ? 15.351 -3.326 97.616 1.00 130.56 176 CYS F N 1
ATOM 11059 C CA . CYS F 3 178 ? 14.212 -2.870 96.824 1.00 126.18 176 CYS F CA 1
ATOM 11060 C C . CYS F 3 178 ? 12.949 -3.653 97.149 1.00 119.95 176 CYS F C 1
ATOM 11061 O O . CYS F 3 178 ? 11.924 -3.071 97.475 1.00 123.47 176 CYS F O 1
ATOM 11064 N N . CYS F 3 179 ? 13.026 -4.972 97.062 1.00 111.58 177 CYS F N 1
ATOM 11065 C CA . CYS F 3 179 ? 11.912 -5.816 97.466 1.00 112.76 177 CYS F CA 1
ATOM 11066 C C . CYS F 3 179 ? 11.454 -5.490 98.882 1.00 116.68 177 CYS F C 1
ATOM 11067 O O . CYS F 3 179 ? 10.254 -5.440 99.158 1.00 118.25 177 CYS F O 1
ATOM 11070 N N . LYS F 3 180 ? 12.407 -5.274 99.781 1.00 122.86 178 LYS F N 1
ATOM 11071 C CA . LYS F 3 180 ? 12.062 -4.877 101.140 1.00 131.34 178 LYS F CA 1
ATOM 11072 C C . LYS F 3 180 ? 11.162 -3.657 101.079 1.00 132.28 178 LYS F C 1
ATOM 11073 O O . LYS F 3 180 ? 9.999 -3.713 101.473 1.00 132.33 178 LYS F O 1
ATOM 11079 N N . ALA F 3 181 ? 11.711 -2.559 100.568 1.00 134.58 179 ALA F N 1
ATOM 11080 C CA . ALA F 3 181 ? 10.989 -1.293 100.528 1.00 139.21 179 ALA F CA 1
ATOM 11081 C C . ALA F 3 181 ? 9.625 -1.390 99.835 1.00 138.50 179 ALA F C 1
ATOM 11082 O O . ALA F 3 181 ? 8.684 -0.671 100.189 1.00 136.75 179 ALA F O 1
ATOM 11084 N N . LEU F 3 182 ? 9.530 -2.287 98.854 1.00 136.64 180 LEU F N 1
ATOM 11085 C CA . LEU F 3 182 ? 8.331 -2.458 98.026 1.00 125.85 180 LEU F CA 1
ATOM 11086 C C . LEU F 3 182 ? 7.107 -2.813 98.839 1.00 123.20 180 LEU F C 1
ATOM 11087 O O . LEU F 3 182 ? 5.993 -2.421 98.508 1.00 125.62 180 LEU F O 1
ATOM 11092 N N . ILE F 3 183 ? 7.308 -3.590 99.888 1.00 118.25 181 ILE F N 1
ATOM 11093 C CA . ILE F 3 183 ? 6.195 -3.963 100.725 1.00 124.69 181 ILE F CA 1
ATOM 11094 C C . ILE F 3 183 ? 5.756 -2.744 101.537 1.00 133.72 181 ILE F C 1
ATOM 11095 O O . ILE F 3 183 ? 4.566 -2.519 101.734 1.00 132.27 181 ILE F O 1
ATOM 11100 N N . GLU F 3 184 ? 6.722 -1.943 101.975 1.00 141.50 182 GLU F N 1
ATOM 11101 C CA . GLU F 3 184 ? 6.425 -0.686 102.666 1.00 147.03 182 GLU F CA 1
ATOM 11102 C C . GLU F 3 184 ? 5.579 0.226 101.760 1.00 136.65 182 GLU F C 1
ATOM 11103 O O . GLU F 3 184 ? 4.597 0.830 102.195 1.00 132.80 182 GLU F O 1
ATOM 11109 N N . PHE F 3 185 ? 5.964 0.300 100.492 1.00 131.79 183 PHE F N 1
ATOM 11110 C CA . PHE F 3 185 ? 5.221 1.052 99.493 1.00 133.17 183 PHE F CA 1
ATOM 11111 C C . PHE F 3 185 ? 3.803 0.504 99.304 1.00 132.74 183 PHE F C 1
ATOM 11112 O O . PHE F 3 185 ? 2.830 1.256 99.278 1.00 132.05 183 PHE F O 1
ATOM 11120 N N . THR F 3 186 ? 3.708 -0.819 99.195 1.00 129.19 184 THR F N 1
ATOM 11121 C CA . THR F 3 186 ? 2.479 -1.512 98.810 1.00 126.08 184 THR F CA 1
ATOM 11122 C C . THR F 3 186 ? 1.426 -1.586 99.907 1.00 135.11 184 THR F C 1
ATOM 11123 O O . THR F 3 186 ? 0.239 -1.397 99.634 1.00 142.89 184 THR F O 1
ATOM 11127 N N . LYS F 3 187 ? 1.851 -1.879 101.136 1.00 130.60 185 LYS F N 1
ATOM 11128 C CA . LYS F 3 187 ? 0.910 -2.179 102.210 1.00 136.29 185 LYS F CA 1
ATOM 11129 C C . LYS F 3 187 ? -0.250 -1.200 102.278 1.00 144.82 185 LYS F C 1
ATOM 11130 O O . LYS F 3 187 ? -1.406 -1.604 102.160 1.00 142.16 185 LYS F O 1
ATOM 11136 N N . PRO F 3 188 ? 0.054 0.097 102.444 1.00 153.94 186 PRO F N 1
ATOM 11137 C CA . PRO F 3 188 ? -1.038 1.024 102.752 1.00 158.32 186 PRO F CA 1
ATOM 11138 C C . PRO F 3 188 ? -2.141 0.948 101.712 1.00 155.77 186 PRO F C 1
ATOM 11139 O O . PRO F 3 188 ? -3.293 1.246 102.016 1.00 163.38 186 PRO F O 1
ATOM 11143 N N . PHE F 3 189 ? -1.795 0.539 100.501 1.00 151.49 187 PHE F N 1
ATOM 11144 C CA . PHE F 3 189 ? -2.799 0.412 99.461 1.00 160.60 187 PHE F CA 1
ATOM 11145 C C . PHE F 3 189 ? -3.582 -0.880 99.650 1.00 159.28 187 PHE F C 1
ATOM 11146 O O . PHE F 3 189 ? -4.788 -0.924 99.400 1.00 164.37 187 PHE F O 1
ATOM 11154 N N . VAL F 3 190 ? -2.905 -1.925 100.112 1.00 150.03 188 VAL F N 1
ATOM 11155 C CA . VAL F 3 190 ? -3.600 -3.171 100.398 1.00 142.87 188 VAL F CA 1
ATOM 11156 C C . VAL F 3 190 ? -4.506 -2.987 101.623 1.00 148.03 188 VAL F C 1
ATOM 11157 O O . VAL F 3 190 ? -5.481 -3.718 101.796 1.00 149.11 188 VAL F O 1
ATOM 11161 N N . GLU F 3 191 ? -4.196 -1.993 102.453 1.00 151.89 189 GLU F N 1
ATOM 11162 C CA . GLU F 3 191 ? -5.063 -1.629 103.574 1.00 154.87 189 GLU F CA 1
ATOM 11163 C C . GLU F 3 191 ? -6.357 -1.010 103.059 1.00 157.52 189 GLU F C 1
ATOM 11164 O O . GLU F 3 191 ? -7.433 -1.215 103.624 1.00 157.52 189 GLU F O 1
ATOM 11170 N N . GLU F 3 192 ? -6.232 -0.249 101.979 1.00 159.86 190 GLU F N 1
ATOM 11171 C CA . GLU F 3 192 ? -7.350 0.468 101.381 1.00 164.15 190 GLU F CA 1
ATOM 11172 C C . GLU F 3 192 ? -8.461 -0.449 100.866 1.00 165.60 190 GLU F C 1
ATOM 11173 O O . GLU F 3 192 ? -9.639 -0.083 100.891 1.00 172.93 190 GLU F O 1
ATOM 11179 N N . VAL F 3 193 ? -8.085 -1.632 100.390 1.00 156.24 191 VAL F N 1
ATOM 11180 C CA . VAL F 3 193 ? -9.061 -2.552 99.806 1.00 152.13 191 VAL F CA 1
ATOM 11181 C C . VAL F 3 193 ? -9.911 -3.286 100.845 1.00 150.12 191 VAL F C 1
ATOM 11182 O O . VAL F 3 193 ? -11.099 -3.515 100.616 1.00 154.56 191 VAL F O 1
ATOM 11186 N N . ILE F 3 194 ? -9.316 -3.648 101.979 1.00 146.78 192 ILE F N 1
ATOM 11187 C CA . ILE F 3 194 ? -10.085 -4.261 103.063 1.00 151.01 192 ILE F CA 1
ATOM 11188 C C . ILE F 3 194 ? -10.931 -3.220 103.803 1.00 161.37 192 ILE F C 1
ATOM 11189 O O . ILE F 3 194 ? -11.911 -3.568 104.462 1.00 167.93 192 ILE F O 1
ATOM 11194 N N . ASP F 3 195 ? -10.544 -1.949 103.693 1.00 160.81 193 ASP F N 1
ATOM 11195 C CA . ASP F 3 195 ? -11.314 -0.841 104.261 1.00 157.49 193 ASP F CA 1
ATOM 11196 C C . ASP F 3 195 ? -12.349 -0.285 103.271 1.00 157.63 193 ASP F C 1
ATOM 11197 O O . ASP F 3 195 ? -13.127 -1.020 102.661 1.00 154.19 193 ASP F O 1
ATOM 11202 N N . ASN F 3 203 ? -12.339 0.438 91.879 1.00 170.65 201 ASN F N 1
ATOM 11203 C CA . ASN F 3 203 ? -12.832 -0.577 92.806 1.00 178.36 201 ASN F CA 1
ATOM 11204 C C . ASN F 3 203 ? -12.007 -1.871 92.769 1.00 185.48 201 ASN F C 1
ATOM 11205 O O . ASN F 3 203 ? -10.795 -1.849 92.992 1.00 186.68 201 ASN F O 1
ATOM 11210 N N . GLU F 3 204 ? -12.661 -2.991 92.478 1.00 188.39 202 GLU F N 1
ATOM 11211 C CA . GLU F 3 204 ? -11.994 -4.295 92.477 1.00 185.04 202 GLU F CA 1
ATOM 11212 C C . GLU F 3 204 ? -10.900 -4.393 91.413 1.00 185.17 202 GLU F C 1
ATOM 11213 O O . GLU F 3 204 ? -10.134 -5.361 91.389 1.00 185.80 202 GLU F O 1
ATOM 11219 N N . LYS F 3 205 ? -10.847 -3.400 90.524 1.00 182.89 203 LYS F N 1
ATOM 11220 C CA . LYS F 3 205 ? -9.749 -3.278 89.567 1.00 176.25 203 LYS F CA 1
ATOM 11221 C C . LYS F 3 205 ? -8.432 -3.225 90.331 1.00 171.74 203 LYS F C 1
ATOM 11222 O O . LYS F 3 205 ? -7.432 -3.802 89.906 1.00 166.85 203 LYS F O 1
ATOM 11228 N N . LEU F 3 206 ? -8.451 -2.530 91.468 1.00 170.74 204 LEU F N 1
ATOM 11229 C CA . LEU F 3 206 ? -7.316 -2.499 92.384 1.00 163.46 204 LEU F CA 1
ATOM 11230 C C . LEU F 3 206 ? -6.997 -3.916 92.848 1.00 171.54 204 LEU F C 1
ATOM 11231 O O . LEU F 3 206 ? -5.854 -4.372 92.765 1.00 170.85 204 LEU F O 1
ATOM 11236 N N . LYS F 3 207 ? -8.025 -4.617 93.315 1.00 174.76 205 LYS F N 1
ATOM 11237 C CA . LYS F 3 207 ? -7.873 -6.006 93.724 1.00 168.81 205 LYS F CA 1
ATOM 11238 C C . LYS F 3 207 ? -7.108 -6.806 92.675 1.00 161.99 205 LYS F C 1
ATOM 11239 O O . LYS F 3 207 ? -6.050 -7.346 92.970 1.00 161.30 205 LYS F O 1
ATOM 11245 N N . ASP F 3 208 ? -7.652 -6.897 91.463 1.00 161.16 206 ASP F N 1
ATOM 11246 C CA . ASP F 3 208 ? -6.980 -7.617 90.376 1.00 162.25 206 ASP F CA 1
ATOM 11247 C C . ASP F 3 208 ? -5.567 -7.113 90.052 1.00 157.06 206 ASP F C 1
ATOM 11248 O O . ASP F 3 208 ? -4.699 -7.903 89.671 1.00 156.45 206 ASP F O 1
ATOM 11253 N N . GLU F 3 209 ? -5.338 -5.809 90.192 1.00 149.62 207 GLU F N 1
ATOM 11254 C CA . GLU F 3 209 ? -4.015 -5.244 89.918 1.00 141.49 207 GLU F CA 1
ATOM 11255 C C . GLU F 3 209 ? -2.983 -5.765 90.921 1.00 130.66 207 GLU F C 1
ATOM 11256 O O . GLU F 3 209 ? -1.931 -6.287 90.536 1.00 127.31 207 GLU F O 1
ATOM 11262 N N . LEU F 3 210 ? -3.300 -5.632 92.207 1.00 126.55 208 LEU F N 1
ATOM 11263 C CA . LEU F 3 210 ? -2.479 -6.204 93.277 1.00 120.51 208 LEU F CA 1
ATOM 11264 C C . LEU F 3 210 ? -2.306 -7.713 93.111 1.00 120.47 208 LEU F C 1
ATOM 11265 O O . LEU F 3 210 ? -1.218 -8.248 93.304 1.00 120.84 208 LEU F O 1
ATOM 11270 N N . LEU F 3 211 ? -3.394 -8.390 92.765 1.00 125.16 209 LEU F N 1
ATOM 11271 C CA . LEU F 3 211 ? -3.391 -9.826 92.506 1.00 133.03 209 LEU F CA 1
ATOM 11272 C C . LEU F 3 211 ? -2.367 -10.227 91.442 1.00 130.45 209 LEU F C 1
ATOM 11273 O O . LEU F 3 211 ? -1.522 -11.095 91.677 1.00 133.55 209 LEU F O 1
ATOM 11278 N N . LYS F 3 212 ? -2.435 -9.610 90.269 1.00 122.02 210 LYS F N 1
ATOM 11279 C CA . LYS F 3 212 ? -1.459 -9.955 89.251 1.00 128.01 210 LYS F CA 1
ATOM 11280 C C . LYS F 3 212 ? -0.052 -9.548 89.708 1.00 117.90 210 LYS F C 1
ATOM 11281 O O . LYS F 3 212 ? 0.930 -10.239 89.417 1.00 119.05 210 LYS F O 1
ATOM 11287 N N . PHE F 3 213 ? 0.049 -8.450 90.451 1.00 103.08 211 PHE F N 1
ATOM 11288 C CA . PHE F 3 213 ? 1.357 -8.046 90.968 1.00 100.68 211 PHE F CA 1
ATOM 11289 C C . PHE F 3 213 ? 1.991 -9.112 91.870 1.00 97.54 211 PHE F C 1
ATOM 11290 O O . PHE F 3 213 ? 3.193 -9.372 91.801 1.00 103.27 211 PHE F O 1
ATOM 11298 N N . CYS F 3 214 ? 1.179 -9.717 92.723 1.00 91.34 212 CYS F N 1
ATOM 11299 C CA . CYS F 3 214 ? 1.631 -10.845 93.506 1.00 97.68 212 CYS F CA 1
ATOM 11300 C C . CYS F 3 214 ? 2.136 -11.973 92.601 1.00 99.34 212 CYS F C 1
ATOM 11301 O O . CYS F 3 214 ? 3.070 -12.692 92.953 1.00 86.31 212 CYS F O 1
ATOM 11304 N N . PHE F 3 215 ? 1.522 -12.123 91.430 1.00 111.35 213 PHE F N 1
ATOM 11305 C CA . PHE F 3 215 ? 1.895 -13.199 90.508 1.00 111.37 213 PHE F CA 1
ATOM 11306 C C . PHE F 3 215 ? 3.215 -12.920 89.799 1.00 99.71 213 PHE F C 1
ATOM 11307 O O . PHE F 3 215 ? 3.961 -13.851 89.473 1.00 93.57 213 PHE F O 1
ATOM 11315 N N . LYS F 3 216 ? 3.491 -11.639 89.556 1.00 100.81 214 LYS F N 1
ATOM 11316 C CA . LYS F 3 216 ? 4.772 -11.221 88.987 1.00 104.30 214 LYS F CA 1
ATOM 11317 C C . LYS F 3 216 ? 5.890 -11.405 90.024 1.00 104.09 214 LYS F C 1
ATOM 11318 O O . LYS F 3 216 ? 6.883 -12.095 89.774 1.00 96.87 214 LYS F O 1
ATOM 11324 N N . SER F 3 217 ? 5.695 -10.822 91.205 1.00 112.23 215 SER F N 1
ATOM 11325 C CA . SER F 3 217 ? 6.619 -11.011 92.329 1.00 110.05 215 SER F CA 1
ATOM 11326 C C . SER F 3 217 ? 6.894 -12.494 92.630 1.00 115.67 215 SER F C 1
ATOM 11327 O O . SER F 3 217 ? 8.036 -12.886 92.916 1.00 118.52 215 SER F O 1
ATOM 11330 N N . LEU F 3 218 ? 5.841 -13.308 92.588 1.00 111.23 216 LEU F N 1
ATOM 11331 C CA . LEU F 3 218 ? 5.984 -14.752 92.729 1.00 106.63 216 LEU F CA 1
ATOM 11332 C C . LEU F 3 218 ? 6.809 -15.299 91.583 1.00 116.00 216 LEU F C 1
ATOM 11333 O O . LEU F 3 218 ? 7.615 -16.204 91.777 1.00 127.02 216 LEU F O 1
ATOM 11338 N N . LYS F 3 219 ? 6.612 -14.730 90.393 1.00 108.81 217 LYS F N 1
ATOM 11339 C CA . LYS F 3 219 ? 7.177 -15.291 89.173 1.00 116.37 217 LYS F CA 1
ATOM 11340 C C . LYS F 3 219 ? 8.664 -14.967 88.978 1.00 133.55 217 LYS F C 1
ATOM 11341 O O . LYS F 3 219 ? 9.512 -15.856 89.135 1.00 140.47 217 LYS F O 1
ATOM 11347 N N . CYS F 3 220 ? 9.002 -13.721 88.649 1.00 138.55 218 CYS F N 1
ATOM 11348 C CA . CYS F 3 220 ? 10.411 -13.416 88.391 1.00 139.38 218 CYS F CA 1
ATOM 11349 C C . CYS F 3 220 ? 11.335 -13.664 89.592 1.00 138.10 218 CYS F C 1
ATOM 11350 O O . CYS F 3 220 ? 12.199 -14.551 89.537 1.00 144.44 218 CYS F O 1
ATOM 11353 N N . PRO F 3 221 ? 11.146 -12.894 90.686 1.00 116.58 219 PRO F N 1
ATOM 11354 C CA . PRO F 3 221 ? 12.055 -13.045 91.835 1.00 97.81 219 PRO F CA 1
ATOM 11355 C C . PRO F 3 221 ? 11.961 -14.408 92.499 1.00 96.66 219 PRO F C 1
ATOM 11356 O O . PRO F 3 221 ? 12.984 -15.069 92.637 1.00 99.42 219 PRO F O 1
ATOM 11360 N N . LEU F 3 222 ? 10.751 -14.868 92.804 1.00 106.20 220 LEU F N 1
ATOM 11361 C CA . LEU F 3 222 ? 10.591 -15.950 93.786 1.00 113.98 220 LEU F CA 1
ATOM 11362 C C . LEU F 3 222 ? 10.854 -17.360 93.246 1.00 110.16 220 LEU F C 1
ATOM 11363 O O . LEU F 3 222 ? 10.781 -18.348 93.991 1.00 106.21 220 LEU F O 1
ATOM 11368 N N . LEU F 3 223 ? 11.167 -17.443 91.958 1.00 107.04 221 LEU F N 1
ATOM 11369 C CA . LEU F 3 223 ? 11.528 -18.705 91.331 1.00 104.18 221 LEU F CA 1
ATOM 11370 C C . LEU F 3 223 ? 13.007 -19.002 91.545 1.00 97.20 221 LEU F C 1
ATOM 11371 O O . LEU F 3 223 ? 13.371 -20.076 92.026 1.00 86.13 221 LEU F O 1
ATOM 11376 N N . THR F 3 224 ? 13.845 -18.080 91.080 1.00 106.70 222 THR F N 1
ATOM 11377 C CA . THR F 3 224 ? 15.291 -18.122 91.299 1.00 113.57 222 THR F CA 1
ATOM 11378 C C . THR F 3 224 ? 15.667 -18.310 92.773 1.00 121.53 222 THR F C 1
ATOM 11379 O O . THR F 3 224 ? 16.589 -19.061 93.072 1.00 130.67 222 THR F O 1
ATOM 11383 N N . ALA F 3 225 ? 14.961 -17.632 93.684 1.00 115.35 223 ALA F N 1
ATOM 11384 C CA . ALA F 3 225 ? 14.879 -18.067 95.098 1.00 101.75 223 ALA F CA 1
ATOM 11385 C C . ALA F 3 225 ? 16.203 -18.358 95.840 1.00 105.05 223 ALA F C 1
ATOM 11386 O O . ALA F 3 225 ? 17.005 -17.454 96.111 1.00 101.27 223 ALA F O 1
ATOM 11388 N N . GLN F 3 226 ? 16.375 -19.633 96.203 1.00 115.12 224 GLN F N 1
ATOM 11389 C CA . GLN F 3 226 ? 17.522 -20.133 96.978 1.00 129.27 224 GLN F CA 1
ATOM 11390 C C . GLN F 3 226 ? 17.629 -19.495 98.375 1.00 127.00 224 GLN F C 1
ATOM 11391 O O . GLN F 3 226 ? 18.458 -18.623 98.608 1.00 133.11 224 GLN F O 1
ATOM 11397 N N . PHE F 3 227 ? 16.752 -19.909 99.289 1.00 121.88 225 PHE F N 1
ATOM 11398 C CA . PHE F 3 227 ? 16.769 -19.448 100.687 1.00 112.90 225 PHE F CA 1
ATOM 11399 C C . PHE F 3 227 ? 17.917 -20.027 101.505 1.00 111.81 225 PHE F C 1
ATOM 11400 O O . PHE F 3 227 ? 18.382 -21.133 101.249 1.00 103.01 225 PHE F O 1
ATOM 11408 N N . PHE F 3 228 ? 18.362 -19.271 102.503 1.00 123.50 226 PHE F N 1
ATOM 11409 C CA . PHE F 3 228 ? 19.080 -19.856 103.636 1.00 134.17 226 PHE F CA 1
ATOM 11410 C C . PHE F 3 228 ? 20.458 -20.372 103.244 1.00 140.52 226 PHE F C 1
ATOM 11411 O O . PHE F 3 228 ? 21.261 -19.627 102.664 1.00 144.42 226 PHE F O 1
ATOM 11419 N N . ASN F 3 236 ? 18.980 -9.310 106.232 1.00 133.08 234 ASN F N 1
ATOM 11420 C CA . ASN F 3 236 ? 18.732 -10.560 106.953 1.00 141.46 234 ASN F CA 1
ATOM 11421 C C . ASN F 3 236 ? 17.524 -11.338 106.427 1.00 144.90 234 ASN F C 1
ATOM 11422 O O . ASN F 3 236 ? 16.374 -10.936 106.641 1.00 149.90 234 ASN F O 1
ATOM 11427 N N . ASP F 3 237 ? 17.802 -12.446 105.739 1.00 137.58 235 ASP F N 1
ATOM 11428 C CA . ASP F 3 237 ? 16.773 -13.349 105.214 1.00 126.55 235 ASP F CA 1
ATOM 11429 C C . ASP F 3 237 ? 15.607 -12.609 104.543 1.00 114.95 235 ASP F C 1
ATOM 11430 O O . ASP F 3 237 ? 14.452 -12.844 104.896 1.00 103.75 235 ASP F O 1
ATOM 11435 N N . PRO F 3 238 ? 15.905 -11.736 103.556 1.00 116.30 236 PRO F N 1
ATOM 11436 C CA . PRO F 3 238 ? 14.896 -10.841 102.974 1.00 117.69 236 PRO F CA 1
ATOM 11437 C C . PRO F 3 238 ? 13.787 -11.589 102.245 1.00 119.31 236 PRO F C 1
ATOM 11438 O O . PRO F 3 238 ? 12.617 -11.228 102.371 1.00 114.33 236 PRO F O 1
ATOM 11442 N N . PHE F 3 239 ? 14.157 -12.625 101.500 1.00 120.31 237 PHE F N 1
ATOM 11443 C CA . PHE F 3 239 ? 13.184 -13.359 100.698 1.00 116.59 237 PHE F CA 1
ATOM 11444 C C . PHE F 3 239 ? 12.084 -14.029 101.530 1.00 102.20 237 PHE F C 1
ATOM 11445 O O . PHE F 3 239 ? 10.933 -14.038 101.109 1.00 91.04 237 PHE F O 1
ATOM 11453 N N . ARG F 3 240 ? 12.426 -14.574 102.700 1.00 91.97 238 ARG F N 1
ATOM 11454 C CA . ARG F 3 240 ? 11.401 -15.051 103.634 1.00 90.82 238 ARG F CA 1
ATOM 11455 C C . ARG F 3 240 ? 10.342 -13.973 103.844 1.00 92.71 238 ARG F C 1
ATOM 11456 O O . ARG F 3 240 ? 9.127 -14.205 103.693 1.00 86.89 238 ARG F O 1
ATOM 11464 N N . TYR F 3 241 ? 10.818 -12.782 104.188 1.00 99.41 239 TYR F N 1
ATOM 11465 C CA . TYR F 3 241 ? 9.925 -11.656 104.389 1.00 115.21 239 TYR F CA 1
ATOM 11466 C C . TYR F 3 241 ? 9.109 -11.443 103.124 1.00 117.32 239 TYR F C 1
ATOM 11467 O O . TYR F 3 241 ? 7.894 -11.476 103.177 1.00 122.74 239 TYR F O 1
ATOM 11476 N N . PHE F 3 242 ? 9.782 -11.264 101.989 1.00 109.48 240 PHE F N 1
ATOM 11477 C CA . PHE F 3 242 ? 9.138 -10.887 100.726 1.00 115.21 240 PHE F CA 1
ATOM 11478 C C . PHE F 3 242 ? 8.029 -11.859 100.295 1.00 122.18 240 PHE F C 1
ATOM 11479 O O . PHE F 3 242 ? 6.881 -11.463 100.021 1.00 116.91 240 PHE F O 1
ATOM 11487 N N . ALA F 3 243 ? 8.399 -13.135 100.235 1.00 126.24 241 ALA F N 1
ATOM 11488 C CA . ALA F 3 243 ? 7.509 -14.223 99.852 1.00 122.55 241 ALA F CA 1
ATOM 11489 C C . ALA F 3 243 ? 6.334 -14.314 100.813 1.00 124.18 241 ALA F C 1
ATOM 11490 O O . ALA F 3 243 ? 5.168 -14.196 100.407 1.00 113.89 241 ALA F O 1
ATOM 11492 N N . SER F 3 244 ? 6.668 -14.500 102.093 1.00 121.93 242 SER F N 1
ATOM 11493 C CA . SER F 3 244 ? 5.680 -14.618 103.150 1.00 113.25 242 SER F CA 1
ATOM 11494 C C . SER F 3 244 ? 4.684 -13.467 103.124 1.00 117.31 242 SER F C 1
ATOM 11495 O O . SER F 3 244 ? 3.475 -13.682 103.192 1.00 122.85 242 SER F O 1
ATOM 11498 N N . GLU F 3 245 ? 5.200 -12.247 103.014 1.00 112.83 243 GLU F N 1
ATOM 11499 C CA . GLU F 3 245 ? 4.385 -11.042 103.109 1.00 110.55 243 GLU F CA 1
ATOM 11500 C C . GLU F 3 245 ? 3.517 -10.855 101.881 1.00 104.31 243 GLU F C 1
ATOM 11501 O O . GLU F 3 245 ? 2.382 -10.385 101.999 1.00 104.39 243 GLU F O 1
ATOM 11507 N N . ILE F 3 246 ? 4.041 -11.225 100.709 1.00 104.93 244 ILE F N 1
ATOM 11508 C CA . ILE F 3 246 ? 3.244 -11.183 99.469 1.00 105.50 244 ILE F CA 1
ATOM 11509 C C . ILE F 3 246 ? 2.088 -12.197 99.505 1.00 98.32 244 ILE F C 1
ATOM 11510 O O . ILE F 3 246 ? 0.908 -11.840 99.347 1.00 94.93 244 ILE F O 1
ATOM 11515 N N . ILE F 3 247 ? 2.437 -13.455 99.744 1.00 92.61 245 ILE F N 1
ATOM 11516 C CA . ILE F 3 247 ? 1.443 -14.487 99.993 1.00 101.54 245 ILE F CA 1
ATOM 11517 C C . ILE F 3 247 ? 0.402 -13.978 101.001 1.00 113.29 245 ILE F C 1
ATOM 11518 O O . ILE F 3 247 ? -0.798 -14.240 100.854 1.00 118.27 245 ILE F O 1
ATOM 11523 N N . GLY F 3 248 ? 0.879 -13.230 102.000 1.00 113.89 246 GLY F N 1
ATOM 11524 C CA . GLY F 3 248 ? 0.040 -12.493 102.940 1.00 116.61 246 GLY F CA 1
ATOM 11525 C C . GLY F 3 248 ? -0.931 -11.513 102.293 1.00 126.54 246 GLY F C 1
ATOM 11526 O O . GLY F 3 248 ? -2.097 -11.424 102.696 1.00 134.57 246 GLY F O 1
ATOM 11527 N N . PHE F 3 249 ? -0.448 -10.776 101.294 1.00 124.39 247 PHE F N 1
ATOM 11528 C CA . PHE F 3 249 ? -1.289 -9.901 100.475 1.00 121.91 247 PHE F CA 1
ATOM 11529 C C . PHE F 3 249 ? -2.377 -10.639 99.706 1.00 127.25 247 PHE F C 1
ATOM 11530 O O . PHE F 3 249 ? -3.514 -10.179 99.628 1.00 126.96 247 PHE F O 1
ATOM 11538 N N . LEU F 3 250 ? -2.021 -11.759 99.090 1.00 136.46 248 LEU F N 1
ATOM 11539 C CA . LEU F 3 250 ? -2.986 -12.449 98.233 1.00 141.92 248 LEU F CA 1
ATOM 11540 C C . LEU F 3 250 ? -3.986 -13.220 99.078 1.00 135.44 248 LEU F C 1
ATOM 11541 O O . LEU F 3 250 ? -5.083 -13.557 98.616 1.00 120.37 248 LEU F O 1
ATOM 11546 N N . SER F 3 251 ? -3.589 -13.495 100.319 1.00 142.93 249 SER F N 1
ATOM 11547 C CA . SER F 3 251 ? -4.494 -14.062 101.310 1.00 152.99 249 SER F CA 1
ATOM 11548 C C . SER F 3 251 ? -5.389 -12.986 101.925 1.00 158.39 249 SER F C 1
ATOM 11549 O O . SER F 3 251 ? -6.484 -13.284 102.398 1.00 164.89 249 SER F O 1
ATOM 11552 N N . ALA F 3 252 ? -4.916 -11.741 101.920 1.00 155.19 250 ALA F N 1
ATOM 11553 C CA . ALA F 3 252 ? -5.722 -10.607 102.387 1.00 150.33 250 ALA F CA 1
ATOM 11554 C C . ALA F 3 252 ? -6.732 -10.109 101.341 1.00 145.15 250 ALA F C 1
ATOM 11555 O O . ALA F 3 252 ? -7.801 -9.610 101.681 1.00 149.99 250 ALA F O 1
ATOM 11557 N N . ILE F 3 253 ? -6.379 -10.255 100.069 1.00 137.93 251 ILE F N 1
ATOM 11558 C CA . ILE F 3 253 ? -7.185 -9.755 98.956 1.00 140.35 251 ILE F CA 1
ATOM 11559 C C . ILE F 3 253 ? -8.498 -10.511 98.772 1.00 140.92 251 ILE F C 1
ATOM 11560 O O . ILE F 3 253 ? -9.457 -9.988 98.200 1.00 137.91 251 ILE F O 1
ATOM 11565 N N . GLY F 3 254 ? -8.534 -11.746 99.260 1.00 149.43 252 GLY F N 1
ATOM 11566 C CA . GLY F 3 254 ? -9.579 -12.681 98.886 1.00 160.19 252 GLY F CA 1
ATOM 11567 C C . GLY F 3 254 ? -8.983 -13.726 97.959 1.00 167.12 252 GLY F C 1
ATOM 11568 O O . GLY F 3 254 ? -7.920 -13.505 97.379 1.00 163.09 252 GLY F O 1
ATOM 11569 N N . HIS F 3 255 ? -9.664 -14.858 97.815 1.00 175.17 253 HIS F N 1
ATOM 11570 C CA . HIS F 3 255 ? -9.103 -16.017 97.118 1.00 175.91 253 HIS F CA 1
ATOM 11571 C C . HIS F 3 255 ? -7.617 -16.256 97.437 1.00 169.47 253 HIS F C 1
ATOM 11572 O O . HIS F 3 255 ? -6.762 -16.127 96.563 1.00 166.16 253 HIS F O 1
ATOM 11579 N N . PRO F 3 256 ? -7.313 -16.619 98.697 1.00 169.22 254 PRO F N 1
ATOM 11580 C CA . PRO F 3 256 ? -5.932 -16.928 99.089 1.00 169.12 254 PRO F CA 1
ATOM 11581 C C . PRO F 3 256 ? -5.425 -18.145 98.327 1.00 173.09 254 PRO F C 1
ATOM 11582 O O . PRO F 3 256 ? -6.180 -18.715 97.542 1.00 175.32 254 PRO F O 1
ATOM 11586 N N . PHE F 3 257 ? -4.177 -18.544 98.558 1.00 171.94 255 PHE F N 1
ATOM 11587 C CA . PHE F 3 257 ? -3.625 -19.710 97.860 1.00 168.88 255 PHE F CA 1
ATOM 11588 C C . PHE F 3 257 ? -4.412 -21.005 98.118 1.00 167.20 255 PHE F C 1
ATOM 11589 O O . PHE F 3 257 ? -4.501 -21.859 97.232 1.00 165.68 255 PHE F O 1
ATOM 11597 N N . PRO F 3 258 ? -4.968 -21.166 99.336 1.00 166.78 256 PRO F N 1
ATOM 11598 C CA . PRO F 3 258 ? -5.939 -22.253 99.503 1.00 168.26 256 PRO F CA 1
ATOM 11599 C C . PRO F 3 258 ? -7.143 -21.994 98.605 1.00 172.61 256 PRO F C 1
ATOM 11600 O O . PRO F 3 258 ? -7.531 -20.832 98.442 1.00 171.27 256 PRO F O 1
ATOM 11604 N N . LYS F 3 259 ? -7.722 -23.048 98.037 1.00 177.26 257 LYS F N 1
ATOM 11605 C CA . LYS F 3 259 ? -8.817 -22.900 97.080 1.00 177.88 257 LYS F CA 1
ATOM 11606 C C . LYS F 3 259 ? -8.252 -22.508 95.722 1.00 171.52 257 LYS F C 1
ATOM 11607 O O . LYS F 3 259 ? -8.951 -22.569 94.712 1.00 170.29 257 LYS F O 1
ATOM 11613 N N . MET F 3 260 ? -6.981 -22.105 95.713 1.00 168.36 258 MET F N 1
ATOM 11614 C CA . MET F 3 260 ? -6.226 -21.956 94.470 1.00 166.90 258 MET F CA 1
ATOM 11615 C C . MET F 3 260 ? -5.618 -23.314 94.160 1.00 167.16 258 MET F C 1
ATOM 11616 O O . MET F 3 260 ? -4.876 -23.488 93.191 1.00 164.23 258 MET F O 1
ATOM 11621 N N . ILE F 3 261 ? -5.950 -24.267 95.026 1.00 169.86 259 ILE F N 1
ATOM 11622 C CA . ILE F 3 261 ? -5.944 -25.676 94.694 1.00 169.68 259 ILE F CA 1
ATOM 11623 C C . ILE F 3 261 ? -7.188 -25.940 93.860 1.00 177.45 259 ILE F C 1
ATOM 11624 O O . ILE F 3 261 ? -8.251 -25.401 94.136 1.00 181.18 259 ILE F O 1
ATOM 11629 N N . ASN F 3 281 ? -3.400 -18.733 81.044 1.00 207.93 279 ASN F N 1
ATOM 11630 C CA . ASN F 3 281 ? -2.517 -19.566 81.852 1.00 203.23 279 ASN F CA 1
ATOM 11631 C C . ASN F 3 281 ? -1.045 -19.271 81.588 1.00 201.79 279 ASN F C 1
ATOM 11632 O O . ASN F 3 281 ? -0.174 -19.661 82.366 1.00 197.60 279 ASN F O 1
ATOM 11637 N N . LYS F 3 282 ? -0.774 -18.581 80.485 1.00 202.16 280 LYS F N 1
ATOM 11638 C CA . LYS F 3 282 ? 0.593 -18.234 80.116 1.00 193.98 280 LYS F CA 1
ATOM 11639 C C . LYS F 3 282 ? 1.218 -17.289 81.137 1.00 182.11 280 LYS F C 1
ATOM 11640 O O . LYS F 3 282 ? 0.551 -16.395 81.658 1.00 178.88 280 LYS F O 1
ATOM 11646 N N . GLN F 3 283 ? 2.501 -17.493 81.417 1.00 173.54 281 GLN F N 1
ATOM 11647 C CA . GLN F 3 283 ? 3.219 -16.657 82.371 1.00 172.90 281 GLN F CA 1
ATOM 11648 C C . GLN F 3 283 ? 2.549 -16.683 83.740 1.00 173.52 281 GLN F C 1
ATOM 11649 O O . GLN F 3 283 ? 2.488 -15.667 84.432 1.00 172.25 281 GLN F O 1
ATOM 11655 N N . LEU F 3 284 ? 1.869 -17.788 84.037 1.00 169.41 282 LEU F N 1
ATOM 11656 C CA . LEU F 3 284 ? 1.118 -17.902 85.286 1.00 156.62 282 LEU F CA 1
ATOM 11657 C C . LEU F 3 284 ? 1.468 -19.133 86.119 1.00 147.89 282 LEU F C 1
ATOM 11658 O O . LEU F 3 284 ? 1.435 -19.090 87.349 1.00 156.74 282 LEU F O 1
ATOM 11663 N N . ALA F 3 285 ? 1.799 -20.228 85.442 1.00 134.25 283 ALA F N 1
ATOM 11664 C CA . ALA F 3 285 ? 2.114 -21.477 86.122 1.00 123.93 283 ALA F CA 1
ATOM 11665 C C . ALA F 3 285 ? 3.352 -21.283 86.977 1.00 128.03 283 ALA F C 1
ATOM 11666 O O . ALA F 3 285 ? 3.442 -21.779 88.100 1.00 126.84 283 ALA F O 1
ATOM 11668 N N . ASP F 3 286 ? 4.306 -20.547 86.423 1.00 132.08 284 ASP F N 1
ATOM 11669 C CA . ASP F 3 286 ? 5.566 -20.241 87.104 1.00 134.63 284 ASP F CA 1
ATOM 11670 C C . ASP F 3 286 ? 5.275 -19.693 88.496 1.00 125.58 284 ASP F C 1
ATOM 11671 O O . ASP F 3 286 ? 5.802 -20.188 89.499 1.00 129.70 284 ASP F O 1
ATOM 11676 N N . SER F 3 287 ? 4.431 -18.666 88.540 1.00 114.03 285 SER F N 1
ATOM 11677 C CA . SER F 3 287 ? 3.947 -18.123 89.796 1.00 105.04 285 SER F CA 1
ATOM 11678 C C . SER F 3 287 ? 3.406 -19.247 90.674 1.00 102.94 285 SER F C 1
ATOM 11679 O O . SER F 3 287 ? 3.818 -19.400 91.827 1.00 104.75 285 SER F O 1
ATOM 11682 N N . MET F 3 288 ? 2.509 -20.054 90.119 1.00 100.41 286 MET F N 1
ATOM 11683 C CA . MET F 3 288 ? 1.924 -21.167 90.861 1.00 97.98 286 MET F CA 1
ATOM 11684 C C . MET F 3 288 ? 2.992 -22.133 91.416 1.00 90.47 286 MET F C 1
ATOM 11685 O O . MET F 3 288 ? 2.832 -22.668 92.510 1.00 91.77 286 MET F O 1
ATOM 11690 N N . ALA F 3 289 ? 4.077 -22.359 90.683 1.00 93.18 287 ALA F N 1
ATOM 11691 C CA . ALA F 3 289 ? 5.102 -23.280 91.169 1.00 94.44 287 ALA F CA 1
ATOM 11692 C C . ALA F 3 289 ? 5.951 -22.667 92.276 1.00 93.46 287 ALA F C 1
ATOM 11693 O O . ALA F 3 289 ? 6.347 -23.354 93.238 1.00 93.58 287 ALA F O 1
ATOM 11695 N N . SER F 3 290 ? 6.243 -21.376 92.142 1.00 89.29 288 SER F N 1
ATOM 11696 C CA . SER F 3 290 ? 7.074 -20.741 93.148 1.00 90.21 288 SER F CA 1
ATOM 11697 C C . SER F 3 290 ? 6.266 -20.829 94.414 1.00 100.08 288 SER F C 1
ATOM 11698 O O . SER F 3 290 ? 6.776 -21.239 95.448 1.00 105.68 288 SER F O 1
ATOM 11701 N N . LEU F 3 291 ? 4.985 -20.491 94.295 1.00 107.55 289 LEU F N 1
ATOM 11702 C CA . LEU F 3 291 ? 4.024 -20.579 95.391 1.00 105.52 289 LEU F CA 1
ATOM 11703 C C . LEU F 3 291 ? 4.014 -21.963 96.038 1.00 113.28 289 LEU F C 1
ATOM 11704 O O . LEU F 3 291 ? 4.300 -22.094 97.226 1.00 126.64 289 LEU F O 1
ATOM 11709 N N . ALA F 3 292 ? 3.671 -22.991 95.266 1.00 109.05 290 ALA F N 1
ATOM 11710 C CA . ALA F 3 292 ? 3.635 -24.357 95.800 1.00 112.17 290 ALA F CA 1
ATOM 11711 C C . ALA F 3 292 ? 4.906 -24.716 96.578 1.00 106.98 290 ALA F C 1
ATOM 11712 O O . ALA F 3 292 ? 4.831 -25.238 97.692 1.00 104.90 290 ALA F O 1
ATOM 11714 N N . TYR F 3 293 ? 6.068 -24.418 96.003 1.00 102.88 291 TYR F N 1
ATOM 11715 C CA . TYR F 3 293 ? 7.329 -24.680 96.696 1.00 96.84 291 TYR F CA 1
ATOM 11716 C C . TYR F 3 293 ? 7.487 -23.877 97.997 1.00 91.33 291 TYR F C 1
ATOM 11717 O O . TYR F 3 293 ? 7.813 -24.435 99.041 1.00 91.95 291 TYR F O 1
ATOM 11726 N N . LEU F 3 294 ? 7.275 -22.569 97.917 1.00 86.27 292 LEU F N 1
ATOM 11727 C CA . LEU F 3 294 ? 7.303 -21.697 99.082 1.00 97.50 292 LEU F CA 1
ATOM 11728 C C . LEU F 3 294 ? 6.432 -22.224 100.224 1.00 116.45 292 LEU F C 1
ATOM 11729 O O . LEU F 3 294 ? 6.811 -22.149 101.398 1.00 125.52 292 LEU F O 1
ATOM 11734 N N . VAL F 3 295 ? 5.244 -22.714 99.885 1.00 114.87 293 VAL F N 1
ATOM 11735 C CA . VAL F 3 295 ? 4.331 -23.223 100.904 1.00 107.18 293 VAL F CA 1
ATOM 11736 C C . VAL F 3 295 ? 4.735 -24.590 101.450 1.00 96.96 293 VAL F C 1
ATOM 11737 O O . VAL F 3 295 ? 4.874 -24.761 102.655 1.00 98.21 293 VAL F O 1
ATOM 11741 N N . PHE F 3 296 ? 4.912 -25.565 100.570 1.00 88.18 294 PHE F N 1
ATOM 11742 C CA . PHE F 3 296 ? 5.162 -26.933 101.022 1.00 85.24 294 PHE F CA 1
ATOM 11743 C C . PHE F 3 296 ? 6.610 -27.269 101.366 1.00 79.89 294 PHE F C 1
ATOM 11744 O O . PHE F 3 296 ? 6.863 -28.137 102.192 1.00 78.15 294 PHE F O 1
ATOM 11752 N N . VAL F 3 297 ? 7.562 -26.688 100.655 1.00 85.23 295 VAL F N 1
ATOM 11753 C CA . VAL F 3 297 ? 8.948 -26.904 101.032 1.00 89.57 295 VAL F CA 1
ATOM 11754 C C . VAL F 3 297 ? 9.436 -25.974 102.150 1.00 86.54 295 VAL F C 1
ATOM 11755 O O . VAL F 3 297 ? 10.015 -26.424 103.136 1.00 93.98 295 VAL F O 1
ATOM 11759 N N . GLN F 3 298 ? 9.167 -24.683 101.989 1.00 78.83 296 GLN F N 1
ATOM 11760 C CA . GLN F 3 298 ? 9.780 -23.639 102.799 1.00 80.56 296 GLN F CA 1
ATOM 11761 C C . GLN F 3 298 ? 8.877 -23.275 103.961 1.00 91.69 296 GLN F C 1
ATOM 11762 O O . GLN F 3 298 ? 9.134 -22.309 104.681 1.00 94.31 296 GLN F O 1
ATOM 11768 N N . GLY F 3 299 ? 7.786 -24.021 104.108 1.00 97.39 297 GLY F N 1
ATOM 11769 C CA . GLY F 3 299 ? 6.844 -23.818 105.198 1.00 92.44 297 GLY F CA 1
ATOM 11770 C C . GLY F 3 299 ? 6.341 -22.400 105.451 1.00 90.88 297 GLY F C 1
ATOM 11771 O O . GLY F 3 299 ? 6.398 -21.932 106.589 1.00 95.67 297 GLY F O 1
ATOM 11772 N N . ILE F 3 300 ? 5.827 -21.720 104.425 1.00 90.86 298 ILE F N 1
ATOM 11773 C CA . ILE F 3 300 ? 5.260 -20.370 104.624 1.00 101.45 298 ILE F CA 1
ATOM 11774 C C . ILE F 3 300 ? 3.721 -20.286 104.575 1.00 112.34 298 ILE F C 1
ATOM 11775 O O . ILE F 3 300 ? 3.098 -20.711 103.596 1.00 121.64 298 ILE F O 1
ATOM 11780 N N . HIS F 3 301 ? 3.127 -19.715 105.625 1.00 104.87 299 HIS F N 1
ATOM 11781 C CA . HIS F 3 301 ? 1.674 -19.583 105.745 1.00 97.20 299 HIS F CA 1
ATOM 11782 C C . HIS F 3 301 ? 0.914 -20.882 105.506 1.00 95.85 299 HIS F C 1
ATOM 11783 O O . HIS F 3 301 ? -0.192 -20.862 104.964 1.00 100.08 299 HIS F O 1
ATOM 11790 N N . ILE F 3 302 ? 1.500 -22.007 105.902 1.00 88.89 300 ILE F N 1
ATOM 11791 C CA . ILE F 3 302 ? 0.776 -23.264 105.908 1.00 88.91 300 ILE F CA 1
ATOM 11792 C C . ILE F 3 302 ? -0.283 -23.212 106.992 1.00 106.66 300 ILE F C 1
ATOM 11793 O O . ILE F 3 302 ? -1.102 -24.121 107.115 1.00 114.04 300 ILE F O 1
ATOM 11798 N N . ASP F 3 303 ? -0.230 -22.159 107.802 1.00 115.53 301 ASP F N 1
ATOM 11799 C CA . ASP F 3 303 ? -1.251 -21.902 108.803 1.00 130.54 301 ASP F CA 1
ATOM 11800 C C . ASP F 3 303 ? -2.611 -21.751 108.121 1.00 135.38 301 ASP F C 1
ATOM 11801 O O . ASP F 3 303 ? -3.641 -22.164 108.655 1.00 142.64 301 ASP F O 1
ATOM 11806 N N . GLN F 3 304 ? -2.594 -21.168 106.926 1.00 136.76 302 GLN F N 1
ATOM 11807 C CA . GLN F 3 304 ? -3.803 -20.923 106.148 1.00 150.03 302 GLN F CA 1
ATOM 11808 C C . GLN F 3 304 ? -4.401 -22.222 105.615 1.00 147.64 302 GLN F C 1
ATOM 11809 O O . GLN F 3 304 ? -5.563 -22.271 105.208 1.00 155.49 302 GLN F O 1
ATOM 11815 N N . LEU F 3 305 ? -3.598 -23.275 105.622 1.00 139.94 303 LEU F N 1
ATOM 11816 C CA . LEU F 3 305 ? -4.026 -24.558 105.101 1.00 139.16 303 LEU F CA 1
ATOM 11817 C C . LEU F 3 305 ? -4.876 -25.304 106.116 1.00 134.27 303 LEU F C 1
ATOM 11818 O O . LEU F 3 305 ? -4.675 -25.162 107.324 1.00 131.11 303 LEU F O 1
ATOM 11823 N N . PRO F 3 306 ? -5.832 -26.110 105.628 1.00 133.36 304 PRO F N 1
ATOM 11824 C CA . PRO F 3 306 ? -6.517 -27.071 106.502 1.00 128.52 304 PRO F CA 1
ATOM 11825 C C . PRO F 3 306 ? -5.490 -27.990 107.162 1.00 116.38 304 PRO F C 1
ATOM 11826 O O . PRO F 3 306 ? -4.513 -28.353 106.506 1.00 107.81 304 PRO F O 1
ATOM 11830 N N . MET F 3 307 ? -5.692 -28.353 108.429 1.00 122.53 305 MET F N 1
ATOM 11831 C CA . MET F 3 307 ? -4.656 -29.077 109.173 1.00 124.51 305 MET F CA 1
ATOM 11832 C C . MET F 3 307 ? -4.576 -30.561 108.828 1.00 136.22 305 MET F C 1
ATOM 11833 O O . MET F 3 307 ? -3.627 -31.234 109.228 1.00 145.81 305 MET F O 1
ATOM 11838 N N . VAL F 3 308 ? -5.554 -31.071 108.081 1.00 137.04 306 VAL F N 1
ATOM 11839 C CA . VAL F 3 308 ? -5.387 -32.363 107.419 1.00 134.92 306 VAL F CA 1
ATOM 11840 C C . VAL F 3 308 ? -5.896 -32.294 105.980 1.00 144.85 306 VAL F C 1
ATOM 11841 O O . VAL F 3 308 ? -7.050 -31.929 105.752 1.00 151.29 306 VAL F O 1
ATOM 11845 N N . LEU F 3 309 ? -5.034 -32.619 105.013 1.00 139.88 307 LEU F N 1
ATOM 11846 C CA . LEU F 3 309 ? -5.499 -32.849 103.639 1.00 143.33 307 LEU F CA 1
ATOM 11847 C C . LEU F 3 309 ? -4.861 -34.115 103.055 1.00 129.84 307 LEU F C 1
ATOM 11848 O O . LEU F 3 309 ? -4.022 -34.739 103.710 1.00 124.45 307 LEU F O 1
ATOM 11853 N N . SER F 3 310 ? -5.255 -34.496 101.838 1.00 120.02 308 SER F N 1
ATOM 11854 C CA . SER F 3 310 ? -4.872 -35.810 101.307 1.00 119.63 308 SER F CA 1
ATOM 11855 C C . SER F 3 310 ? -3.507 -35.827 100.621 1.00 118.74 308 SER F C 1
ATOM 11856 O O . SER F 3 310 ? -3.239 -35.023 99.727 1.00 120.49 308 SER F O 1
ATOM 11859 N N . PRO F 3 311 ? -2.646 -36.766 101.027 1.00 116.23 309 PRO F N 1
ATOM 11860 C CA . PRO F 3 311 ? -1.266 -36.762 100.543 1.00 115.37 309 PRO F CA 1
ATOM 11861 C C . PRO F 3 311 ? -1.224 -37.041 99.043 1.00 106.46 309 PRO F C 1
ATOM 11862 O O . PRO F 3 311 ? -0.370 -36.510 98.315 1.00 93.34 309 PRO F O 1
ATOM 11866 N N . LEU F 3 312 ? -2.162 -37.868 98.593 1.00 106.42 310 LEU F N 1
ATOM 11867 C CA . LEU F 3 312 ? -2.224 -38.268 97.195 1.00 93.05 310 LEU F CA 1
ATOM 11868 C C . LEU F 3 312 ? -2.853 -37.153 96.344 1.00 93.29 310 LEU F C 1
ATOM 11869 O O . LEU F 3 312 ? -2.422 -36.877 95.222 1.00 100.01 310 LEU F O 1
ATOM 11874 N N . TYR F 3 313 ? -3.856 -36.493 96.902 1.00 89.25 311 TYR F N 1
ATOM 11875 C CA . TYR F 3 313 ? -4.448 -35.330 96.270 1.00 86.01 311 TYR F CA 1
ATOM 11876 C C . TYR F 3 313 ? -3.405 -34.240 96.063 1.00 90.56 311 TYR F C 1
ATOM 11877 O O . TYR F 3 313 ? -3.239 -33.716 94.957 1.00 97.84 311 TYR F O 1
ATOM 11886 N N . LEU F 3 314 ? -2.703 -33.897 97.142 1.00 95.07 312 LEU F N 1
ATOM 11887 C CA . LEU F 3 314 ? -1.652 -32.882 97.081 1.00 93.46 312 LEU F CA 1
ATOM 11888 C C . LEU F 3 314 ? -0.531 -33.297 96.115 1.00 92.30 312 LEU F C 1
ATOM 11889 O O . LEU F 3 314 ? 0.026 -32.455 95.412 1.00 85.74 312 LEU F O 1
ATOM 11894 N N . LEU F 3 315 ? -0.207 -34.592 96.083 1.00 94.82 313 LEU F N 1
ATOM 11895 C CA . LEU F 3 315 ? 0.753 -35.109 95.106 1.00 84.49 313 LEU F CA 1
ATOM 11896 C C . LEU F 3 315 ? 0.290 -34.790 93.679 1.00 100.26 313 LEU F C 1
ATOM 11897 O O . LEU F 3 315 ? 1.056 -34.263 92.868 1.00 105.06 313 LEU F O 1
ATOM 11902 N N . GLN F 3 316 ? -0.963 -35.108 93.364 1.00 100.83 314 GLN F N 1
ATOM 11903 C CA . GLN F 3 316 ? -1.487 -34.727 92.060 1.00 101.86 314 GLN F CA 1
ATOM 11904 C C . GLN F 3 316 ? -1.282 -33.231 91.812 1.00 101.22 314 GLN F C 1
ATOM 11905 O O . GLN F 3 316 ? -0.855 -32.828 90.729 1.00 106.89 314 GLN F O 1
ATOM 11911 N N . PHE F 3 317 ? -1.576 -32.408 92.813 1.00 100.59 315 PHE F N 1
ATOM 11912 C CA . PHE F 3 317 ? -1.429 -30.959 92.648 1.00 111.63 315 PHE F CA 1
ATOM 11913 C C . PHE F 3 317 ? -0.002 -30.532 92.302 1.00 113.15 315 PHE F C 1
ATOM 11914 O O . PHE F 3 317 ? 0.224 -29.830 91.314 1.00 122.97 315 PHE F O 1
ATOM 11922 N N . ASN F 3 318 ? 0.953 -30.965 93.120 1.00 107.58 316 ASN F N 1
ATOM 11923 C CA . ASN F 3 318 ? 2.345 -30.540 92.993 1.00 104.29 316 ASN F CA 1
ATOM 11924 C C . ASN F 3 318 ? 3.101 -31.171 91.837 1.00 98.74 316 ASN F C 1
ATOM 11925 O O . ASN F 3 318 ? 4.005 -30.551 91.279 1.00 100.55 316 ASN F O 1
ATOM 11930 N N . MET F 3 319 ? 2.746 -32.397 91.468 1.00 91.82 317 MET F N 1
ATOM 11931 C CA . MET F 3 319 ? 3.479 -33.066 90.395 1.00 94.54 317 MET F CA 1
ATOM 11932 C C . MET F 3 319 ? 3.642 -32.125 89.214 1.00 93.79 317 MET F C 1
ATOM 11933 O O . MET F 3 319 ? 4.710 -32.067 88.612 1.00 87.98 317 MET F O 1
ATOM 11938 N N . GLY F 3 320 ? 2.587 -31.371 88.903 1.00 102.28 318 GLY F N 1
ATOM 11939 C CA . GLY F 3 320 ? 2.628 -30.402 87.815 1.00 101.35 318 GLY F CA 1
ATOM 11940 C C . GLY F 3 320 ? 3.734 -29.367 87.968 1.00 96.98 318 GLY F C 1
ATOM 11941 O O . GLY F 3 320 ? 4.582 -29.195 87.077 1.00 81.99 318 GLY F O 1
ATOM 11942 N N . HIS F 3 321 ? 3.721 -28.685 89.114 1.00 99.91 319 HIS F N 1
ATOM 11943 C CA . HIS F 3 321 ? 4.742 -27.692 89.471 1.00 99.76 319 HIS F CA 1
ATOM 11944 C C . HIS F 3 321 ? 6.174 -28.254 89.480 1.00 91.01 319 HIS F C 1
ATOM 11945 O O . HIS F 3 321 ? 7.122 -27.585 89.057 1.00 95.21 319 HIS F O 1
ATOM 11952 N N . ILE F 3 322 ? 6.329 -29.478 89.967 1.00 75.44 320 ILE F N 1
ATOM 11953 C CA . ILE F 3 322 ? 7.627 -30.130 89.937 1.00 82.90 320 ILE F CA 1
ATOM 11954 C C . ILE F 3 322 ? 8.061 -30.271 88.488 1.00 98.23 320 ILE F C 1
ATOM 11955 O O . ILE F 3 322 ? 9.228 -30.027 88.141 1.00 96.15 320 ILE F O 1
ATOM 11960 N N . GLU F 3 323 ? 7.106 -30.680 87.650 1.00 104.88 321 GLU F N 1
ATOM 11961 C CA . GLU F 3 323 ? 7.334 -30.852 86.219 1.00 100.29 321 GLU F CA 1
ATOM 11962 C C . GLU F 3 323 ? 7.788 -29.544 85.586 1.00 101.59 321 GLU F C 1
ATOM 11963 O O . GLU F 3 323 ? 8.635 -29.535 84.693 1.00 102.89 321 GLU F O 1
ATOM 11969 N N . VAL F 3 324 ? 7.218 -28.439 86.052 1.00 94.77 322 VAL F N 1
ATOM 11970 C CA . VAL F 3 324 ? 7.651 -27.123 85.602 1.00 91.42 322 VAL F CA 1
ATOM 11971 C C . VAL F 3 324 ? 9.101 -26.878 85.996 1.00 90.09 322 VAL F C 1
ATOM 11972 O O . VAL F 3 324 ? 9.923 -26.466 85.174 1.00 91.70 322 VAL F O 1
ATOM 11976 N N . PHE F 3 325 ? 9.411 -27.152 87.256 1.00 84.80 323 PHE F N 1
ATOM 11977 C CA . PHE F 3 325 ? 10.767 -26.970 87.751 1.00 84.96 323 PHE F CA 1
ATOM 11978 C C . PHE F 3 325 ? 11.816 -27.753 86.950 1.00 94.86 323 PHE F C 1
ATOM 11979 O O . PHE F 3 325 ? 12.831 -27.194 86.540 1.00 98.91 323 PHE F O 1
ATOM 11987 N N . LEU F 3 326 ? 11.570 -29.039 86.723 1.00 97.04 324 LEU F N 1
ATOM 11988 C CA . LEU F 3 326 ? 12.552 -29.901 86.056 1.00 99.49 324 LEU F CA 1
ATOM 11989 C C . LEU F 3 326 ? 12.946 -29.431 84.655 1.00 101.38 324 LEU F C 1
ATOM 11990 O O . LEU F 3 326 ? 14.048 -29.712 84.156 1.00 88.14 324 LEU F O 1
ATOM 11995 N N . GLN F 3 327 ? 12.021 -28.735 84.012 1.00 109.26 325 GLN F N 1
ATOM 11996 C CA . GLN F 3 327 ? 12.250 -28.244 82.670 1.00 104.88 325 GLN F CA 1
ATOM 11997 C C . GLN F 3 327 ? 13.068 -26.960 82.707 1.00 110.18 325 GLN F C 1
ATOM 11998 O O . GLN F 3 327 ? 13.482 -26.454 81.663 1.00 117.60 325 GLN F O 1
ATOM 12004 N N . ARG F 3 328 ? 13.301 -26.419 83.903 1.00 105.64 326 ARG F N 1
ATOM 12005 C CA . ARG F 3 328 ? 14.165 -25.241 83.983 1.00 105.82 326 ARG F CA 1
ATOM 12006 C C . ARG F 3 328 ? 15.649 -25.560 84.209 1.00 105.38 326 ARG F C 1
ATOM 12007 O O . ARG F 3 328 ? 16.059 -26.731 84.284 1.00 94.74 326 ARG F O 1
ATOM 12015 N N . THR F 3 329 ? 16.454 -24.508 84.260 1.00 116.62 327 THR F N 1
ATOM 12016 C CA . THR F 3 329 ? 17.882 -24.626 83.974 1.00 120.53 327 THR F CA 1
ATOM 12017 C C . THR F 3 329 ? 18.722 -24.410 85.213 1.00 114.98 327 THR F C 1
ATOM 12018 O O . THR F 3 329 ? 19.453 -25.305 85.647 1.00 111.18 327 THR F O 1
ATOM 12022 N N . GLU F 3 330 ? 18.630 -23.202 85.760 1.00 109.04 328 GLU F N 1
ATOM 12023 C CA . GLU F 3 330 ? 19.440 -22.815 86.897 1.00 108.65 328 GLU F CA 1
ATOM 12024 C C . GLU F 3 330 ? 19.310 -23.835 88.008 1.00 113.96 328 GLU F C 1
ATOM 12025 O O . GLU F 3 330 ? 18.204 -24.178 88.432 1.00 116.99 328 GLU F O 1
ATOM 12031 N N . GLU F 3 331 ? 20.456 -24.275 88.512 1.00 110.10 329 GLU F N 1
ATOM 12032 C CA . GLU F 3 331 ? 20.494 -25.282 89.557 1.00 104.04 329 GLU F CA 1
ATOM 12033 C C . GLU F 3 331 ? 19.449 -24.965 90.617 1.00 88.18 329 GLU F C 1
ATOM 12034 O O . GLU F 3 331 ? 18.782 -25.867 91.116 1.00 83.11 329 GLU F O 1
ATOM 12040 N N . SER F 3 332 ? 19.289 -23.688 90.950 1.00 78.36 330 SER F N 1
ATOM 12041 C CA . SER F 3 332 ? 18.305 -23.331 91.955 1.00 80.54 330 SER F CA 1
ATOM 12042 C C . SER F 3 332 ? 16.942 -23.928 91.600 1.00 81.70 330 SER F C 1
ATOM 12043 O O . SER F 3 332 ? 16.441 -24.825 92.282 1.00 85.27 330 SER F O 1
ATOM 12046 N N . VAL F 3 333 ? 16.363 -23.460 90.506 1.00 87.06 331 VAL F N 1
ATOM 12047 C CA . VAL F 3 333 ? 15.010 -23.850 90.139 1.00 91.14 331 VAL F CA 1
ATOM 12048 C C . VAL F 3 333 ? 14.810 -25.375 90.212 1.00 88.38 331 VAL F C 1
ATOM 12049 O O . VAL F 3 333 ? 13.856 -25.879 90.825 1.00 89.40 331 VAL F O 1
ATOM 12053 N N . ILE F 3 334 ? 15.738 -26.112 89.625 1.00 84.55 332 ILE F N 1
ATOM 12054 C CA . ILE F 3 334 ? 15.596 -27.561 89.544 1.00 87.74 332 ILE F CA 1
ATOM 12055 C C . ILE F 3 334 ? 15.782 -28.256 90.901 1.00 85.87 332 ILE F C 1
ATOM 12056 O O . ILE F 3 334 ? 15.180 -29.314 91.171 1.00 83.32 332 ILE F O 1
ATOM 12061 N N . SER F 3 335 ? 16.598 -27.641 91.754 1.00 88.22 333 SER F N 1
ATOM 12062 C CA . SER F 3 335 ? 16.747 -28.091 93.133 1.00 85.48 333 SER F CA 1
ATOM 12063 C C . SER F 3 335 ? 15.385 -27.973 93.795 1.00 76.86 333 SER F C 1
ATOM 12064 O O . SER F 3 335 ? 14.855 -28.959 94.299 1.00 65.95 333 SER F O 1
ATOM 12067 N N . LYS F 3 336 ? 14.804 -26.775 93.744 1.00 76.25 334 LYS F N 1
ATOM 12068 C CA . LYS F 3 336 ? 13.452 -26.564 94.259 1.00 75.50 334 LYS F CA 1
ATOM 12069 C C . LYS F 3 336 ? 12.462 -27.646 93.790 1.00 78.45 334 LYS F C 1
ATOM 12070 O O . LYS F 3 336 ? 11.779 -28.273 94.601 1.00 84.71 334 LYS F O 1
ATOM 12076 N N . GLY F 3 337 ? 12.403 -27.897 92.489 1.00 76.62 335 GLY F N 1
ATOM 12077 C CA . GLY F 3 337 ? 11.547 -28.968 91.995 1.00 77.67 335 GLY F CA 1
ATOM 12078 C C . GLY F 3 337 ? 11.855 -30.339 92.590 1.00 80.01 335 GLY F C 1
ATOM 12079 O O . GLY F 3 337 ? 10.963 -31.170 92.781 1.00 84.16 335 GLY F O 1
ATOM 12080 N N . LEU F 3 338 ? 13.125 -30.588 92.878 1.00 78.54 336 LEU F N 1
ATOM 12081 C CA . LEU F 3 338 ? 13.503 -31.828 93.545 1.00 81.29 336 LEU F CA 1
ATOM 12082 C C . LEU F 3 338 ? 13.052 -31.902 95.028 1.00 88.00 336 LEU F C 1
ATOM 12083 O O . LEU F 3 338 ? 12.538 -32.940 95.499 1.00 89.20 336 LEU F O 1
ATOM 12088 N N . GLU F 3 339 ? 13.251 -30.812 95.765 1.00 88.61 337 GLU F N 1
ATOM 12089 C CA . GLU F 3 339 ? 12.840 -30.747 97.170 1.00 82.51 337 GLU F CA 1
ATOM 12090 C C . GLU F 3 339 ? 11.352 -30.982 97.220 1.00 81.65 337 GLU F C 1
ATOM 12091 O O . GLU F 3 339 ? 10.886 -31.921 97.863 1.00 72.07 337 GLU F O 1
ATOM 12097 N N . LEU F 3 340 ? 10.620 -30.124 96.508 1.00 84.59 338 LEU F N 1
ATOM 12098 C CA . LEU F 3 340 ? 9.179 -30.238 96.386 1.00 75.87 338 LEU F CA 1
ATOM 12099 C C . LEU F 3 340 ? 8.799 -31.666 96.030 1.00 67.32 338 LEU F C 1
ATOM 12100 O O . LEU F 3 340 ? 7.903 -32.248 96.643 1.00 70.00 338 LEU F O 1
ATOM 12105 N N . LEU F 3 341 ? 9.473 -32.253 95.055 1.00 64.40 339 LEU F N 1
ATOM 12106 C CA . LEU F 3 341 ? 9.093 -33.612 94.693 1.00 68.43 339 LEU F CA 1
ATOM 12107 C C . LEU F 3 341 ? 9.162 -34.554 95.907 1.00 68.32 339 LEU F C 1
ATOM 12108 O O . LEU F 3 341 ? 8.169 -35.197 96.233 1.00 72.43 339 LEU F O 1
ATOM 12113 N N . GLU F 3 342 ? 10.321 -34.617 96.565 1.00 65.22 340 GLU F N 1
ATOM 12114 C CA . GLU F 3 342 ? 10.502 -35.435 97.779 1.00 71.21 340 GLU F CA 1
ATOM 12115 C C . GLU F 3 342 ? 9.476 -35.185 98.895 1.00 71.60 340 GLU F C 1
ATOM 12116 O O . GLU F 3 342 ? 8.829 -36.109 99.395 1.00 63.08 340 GLU F O 1
ATOM 12122 N N . ASN F 3 343 ? 9.373 -33.925 99.302 1.00 72.82 341 ASN F N 1
ATOM 12123 C CA . ASN F 3 343 ? 8.378 -33.485 100.264 1.00 74.09 341 ASN F CA 1
ATOM 12124 C C . ASN F 3 343 ? 7.008 -34.066 99.855 1.00 82.30 341 ASN F C 1
ATOM 12125 O O . ASN F 3 343 ? 6.249 -34.570 100.688 1.00 94.43 341 ASN F O 1
ATOM 12130 N N . SER F 3 344 ? 6.734 -34.044 98.555 1.00 76.26 342 SER F N 1
ATOM 12131 C CA . SER F 3 344 ? 5.484 -34.529 97.985 1.00 76.51 342 SER F CA 1
ATOM 12132 C C . SER F 3 344 ? 5.326 -36.046 98.087 1.00 68.65 342 SER F C 1
ATOM 12133 O O . SER F 3 344 ? 4.230 -36.569 98.283 1.00 77.62 342 SER F O 1
ATOM 12136 N N . LEU F 3 345 ? 6.431 -36.745 97.917 1.00 69.69 343 LEU F N 1
ATOM 12137 C CA . LEU F 3 345 ? 6.428 -38.197 97.805 1.00 76.14 343 LEU F CA 1
ATOM 12138 C C . LEU F 3 345 ? 6.439 -38.988 99.102 1.00 81.12 343 LEU F C 1
ATOM 12139 O O . LEU F 3 345 ? 5.908 -40.097 99.170 1.00 83.89 343 LEU F O 1
ATOM 12144 N N . LEU F 3 346 ? 7.101 -38.460 100.118 1.00 82.91 344 LEU F N 1
ATOM 12145 C CA . LEU F 3 346 ? 7.392 -39.312 101.250 1.00 86.11 344 LEU F CA 1
ATOM 12146 C C . LEU F 3 346 ? 6.119 -39.598 102.020 1.00 75.39 344 LEU F C 1
ATOM 12147 O O . LEU F 3 346 ? 6.083 -40.522 102.818 1.00 81.71 344 LEU F O 1
ATOM 12152 N N . ARG F 3 347 ? 5.054 -38.853 101.745 1.00 78.00 345 ARG F N 1
ATOM 12153 C CA . ARG F 3 347 ? 3.779 -39.131 102.426 1.00 87.31 345 ARG F CA 1
ATOM 12154 C C . ARG F 3 347 ? 2.853 -40.152 101.733 1.00 75.44 345 ARG F C 1
ATOM 12155 O O . ARG F 3 347 ? 1.718 -40.361 102.169 1.00 76.04 345 ARG F O 1
ATOM 12163 N N . ILE F 3 348 ? 3.338 -40.777 100.662 1.00 61.15 346 ILE F N 1
ATOM 12164 C CA . ILE F 3 348 ? 2.599 -41.844 100.001 1.00 62.56 346 ILE F CA 1
ATOM 12165 C C . ILE F 3 348 ? 3.126 -43.190 100.464 1.00 69.61 346 ILE F C 1
ATOM 12166 O O . ILE F 3 348 ? 4.337 -43.385 100.523 1.00 82.78 346 ILE F O 1
ATOM 12171 N N . GLU F 3 349 ? 2.235 -44.121 100.790 1.00 66.55 347 GLU F N 1
ATOM 12172 C CA . GLU F 3 349 ? 2.667 -45.475 101.139 1.00 70.11 347 GLU F CA 1
ATOM 12173 C C . GLU F 3 349 ? 3.398 -46.147 99.972 1.00 78.55 347 GLU F C 1
ATOM 12174 O O . GLU F 3 349 ? 3.075 -45.902 98.805 1.00 77.80 347 GLU F O 1
ATOM 12180 N N . ASP F 3 350 ? 4.386 -46.984 100.294 1.00 85.20 348 ASP F N 1
ATOM 12181 C CA . ASP F 3 350 ? 5.137 -47.786 99.306 1.00 80.18 348 ASP F CA 1
ATOM 12182 C C . ASP F 3 350 ? 4.274 -48.737 98.486 1.00 83.77 348 ASP F C 1
ATOM 12183 O O . ASP F 3 350 ? 3.396 -49.401 99.036 1.00 91.49 348 ASP F O 1
ATOM 12188 N N . ASN F 3 351 ? 4.537 -48.811 97.177 1.00 86.80 349 ASN F N 1
ATOM 12189 C CA . ASN F 3 351 ? 3.810 -49.718 96.268 1.00 82.45 349 ASN F CA 1
ATOM 12190 C C . ASN F 3 351 ? 2.324 -49.360 96.165 1.00 84.88 349 ASN F C 1
ATOM 12191 O O . ASN F 3 351 ? 1.561 -50.013 95.452 1.00 93.27 349 ASN F O 1
ATOM 12196 N N . SER F 3 352 ? 1.907 -48.347 96.913 1.00 79.08 350 SER F N 1
ATOM 12197 C CA . SER F 3 352 ? 0.515 -47.931 96.867 1.00 82.79 350 SER F CA 1
ATOM 12198 C C . SER F 3 352 ? 0.146 -47.008 95.676 1.00 84.39 350 SER F C 1
ATOM 12199 O O . SER F 3 352 ? -1.027 -46.936 95.292 1.00 86.04 350 SER F O 1
ATOM 12202 N N . LEU F 3 353 ? 1.127 -46.335 95.069 1.00 83.47 351 LEU F N 1
ATOM 12203 C CA . LEU F 3 353 ? 0.831 -45.378 93.979 1.00 92.84 351 LEU F CA 1
ATOM 12204 C C . LEU F 3 353 ? 0.304 -46.037 92.690 1.00 101.43 351 LEU F C 1
ATOM 12205 O O . LEU F 3 353 ? 0.959 -46.907 92.118 1.00 104.71 351 LEU F O 1
ATOM 12210 N N . LEU F 3 354 ? -0.847 -45.555 92.213 1.00 100.73 352 LEU F N 1
ATOM 12211 C CA . LEU F 3 354 ? -1.755 -46.311 91.336 1.00 102.28 352 LEU F CA 1
ATOM 12212 C C . LEU F 3 354 ? -1.693 -45.985 89.846 1.00 102.80 352 LEU F C 1
ATOM 12213 O O . LEU F 3 354 ? -1.685 -44.818 89.468 1.00 104.30 352 LEU F O 1
ATOM 12218 N N . TYR F 3 355 ? -1.756 -47.014 89.000 1.00 99.02 353 TYR F N 1
ATOM 12219 C CA . TYR F 3 355 ? -1.475 -46.855 87.566 1.00 94.78 353 TYR F CA 1
ATOM 12220 C C . TYR F 3 355 ? -2.152 -45.631 86.974 1.00 85.67 353 TYR F C 1
ATOM 12221 O O . TYR F 3 355 ? -1.498 -44.806 86.327 1.00 69.15 353 TYR F O 1
ATOM 12230 N N . GLN F 3 356 ? -3.442 -45.477 87.255 1.00 95.54 354 GLN F N 1
ATOM 12231 C CA . GLN F 3 356 ? -4.220 -44.420 86.627 1.00 102.40 354 GLN F CA 1
ATOM 12232 C C . GLN F 3 356 ? -3.446 -43.092 86.678 1.00 108.31 354 GLN F C 1
ATOM 12233 O O . GLN F 3 356 ? -3.554 -42.279 85.761 1.00 119.19 354 GLN F O 1
ATOM 12239 N N . TYR F 3 357 ? -2.648 -42.883 87.723 1.00 95.47 355 TYR F N 1
ATOM 12240 C CA . TYR F 3 357 ? -2.075 -41.555 87.963 1.00 98.18 355 TYR F CA 1
ATOM 12241 C C . TYR F 3 357 ? -1.065 -41.141 86.908 1.00 101.67 355 TYR F C 1
ATOM 12242 O O . TYR F 3 357 ? -0.908 -39.947 86.634 1.00 111.27 355 TYR F O 1
ATOM 12251 N N . LEU F 3 358 ? -0.418 -42.129 86.290 1.00 99.50 356 LEU F N 1
ATOM 12252 C CA . LEU F 3 358 ? 0.592 -41.864 85.261 1.00 105.51 356 LEU F CA 1
ATOM 12253 C C . LEU F 3 358 ? -0.061 -41.772 83.864 1.00 112.71 356 LEU F C 1
ATOM 12254 O O . LEU F 3 358 ? 0.623 -41.661 82.841 1.00 118.57 356 LEU F O 1
ATOM 12259 N N . GLU F 3 359 ? -1.395 -41.813 83.845 1.00 113.54 357 GLU F N 1
ATOM 12260 C CA . GLU F 3 359 ? -2.170 -41.397 82.681 1.00 119.99 357 GLU F CA 1
ATOM 12261 C C . GLU F 3 359 ? -2.231 -39.865 82.644 1.00 114.40 357 GLU F C 1
ATOM 12262 O O . GLU F 3 359 ? -2.721 -39.268 81.682 1.00 118.65 357 GLU F O 1
ATOM 12268 N N . ILE F 3 360 ? -1.735 -39.241 83.711 1.00 104.94 358 ILE F N 1
ATOM 12269 C CA . ILE F 3 360 ? -1.562 -37.788 83.761 1.00 103.27 358 ILE F CA 1
ATOM 12270 C C . ILE F 3 360 ? -0.151 -37.412 83.316 1.00 106.26 358 ILE F C 1
ATOM 12271 O O . ILE F 3 360 ? 0.832 -37.958 83.825 1.00 99.99 358 ILE F O 1
ATOM 12276 N N . LYS F 3 361 ? -0.059 -36.478 82.370 1.00 118.61 359 LYS F N 1
ATOM 12277 C CA . LYS F 3 361 ? 1.212 -36.156 81.716 1.00 121.19 359 LYS F CA 1
ATOM 12278 C C . LYS F 3 361 ? 2.328 -35.952 82.743 1.00 111.24 359 LYS F C 1
ATOM 12279 O O . LYS F 3 361 ? 3.416 -36.544 82.624 1.00 92.52 359 LYS F O 1
ATOM 12285 N N . SER F 3 362 ? 2.033 -35.158 83.773 1.00 111.75 360 SER F N 1
ATOM 12286 C CA . SER F 3 362 ? 3.008 -34.877 84.816 1.00 103.72 360 SER F CA 1
ATOM 12287 C C . SER F 3 362 ? 3.658 -36.188 85.191 1.00 98.33 360 SER F C 1
ATOM 12288 O O . SER F 3 362 ? 4.888 -36.308 85.250 1.00 90.40 360 SER F O 1
ATOM 12291 N N . PHE F 3 363 ? 2.821 -37.189 85.426 1.00 95.80 361 PHE F N 1
ATOM 12292 C CA . PHE F 3 363 ? 3.320 -38.425 85.996 1.00 80.44 361 PHE F CA 1
ATOM 12293 C C . PHE F 3 363 ? 4.306 -39.210 85.179 1.00 76.65 361 PHE F C 1
ATOM 12294 O O . PHE F 3 363 ? 5.224 -39.761 85.756 1.00 78.80 361 PHE F O 1
ATOM 12302 N N . LEU F 3 364 ? 4.150 -39.303 83.864 1.00 87.77 362 LEU F N 1
ATOM 12303 C CA . LEU F 3 364 ? 5.233 -39.937 83.100 1.00 78.93 362 LEU F CA 1
ATOM 12304 C C . LEU F 3 364 ? 6.385 -39.007 82.678 1.00 77.15 362 LEU F C 1
ATOM 12305 O O . LEU F 3 364 ? 7.497 -39.463 82.430 1.00 64.71 362 LEU F O 1
ATOM 12310 N N . THR F 3 365 ? 6.112 -37.707 82.619 1.00 84.80 363 THR F N 1
ATOM 12311 C CA . THR F 3 365 ? 7.127 -36.728 82.236 1.00 81.88 363 THR F CA 1
ATOM 12312 C C . THR F 3 365 ? 8.177 -36.484 83.313 1.00 76.55 363 THR F C 1
ATOM 12313 O O . THR F 3 365 ? 9.369 -36.394 83.025 1.00 76.91 363 THR F O 1
ATOM 12317 N N . VAL F 3 366 ? 7.731 -36.349 84.558 1.00 80.00 364 VAL F N 1
ATOM 12318 C CA . VAL F 3 366 ? 8.647 -36.074 85.668 1.00 66.29 364 VAL F CA 1
ATOM 12319 C C . VAL F 3 366 ? 9.762 -37.118 85.813 1.00 67.61 364 VAL F C 1
ATOM 12320 O O . VAL F 3 366 ? 10.917 -36.749 85.974 1.00 67.54 364 VAL F O 1
ATOM 12324 N N . PRO F 3 367 ? 9.426 -38.420 85.720 1.00 69.78 365 PRO F N 1
ATOM 12325 C CA . PRO F 3 367 ? 10.497 -39.429 85.719 1.00 72.37 365 PRO F CA 1
ATOM 12326 C C . PRO F 3 367 ? 11.475 -39.108 84.609 1.00 81.12 365 PRO F C 1
ATOM 12327 O O . PRO F 3 367 ? 12.687 -39.160 84.779 1.00 88.41 365 PRO F O 1
ATOM 12331 N N . GLN F 3 368 ? 10.919 -38.777 83.453 1.00 84.98 366 GLN F N 1
ATOM 12332 C CA . GLN F 3 368 ? 11.711 -38.409 82.301 1.00 84.88 366 GLN F CA 1
ATOM 12333 C C . GLN F 3 368 ? 12.586 -37.192 82.608 1.00 89.27 366 GLN F C 1
ATOM 12334 O O . GLN F 3 368 ? 13.801 -37.248 82.412 1.00 99.07 366 GLN F O 1
ATOM 12340 N N . GLY F 3 369 ? 11.988 -36.110 83.109 1.00 80.44 367 GLY F N 1
ATOM 12341 C CA . GLY F 3 369 ? 12.776 -34.985 83.599 1.00 88.62 367 GLY F CA 1
ATOM 12342 C C . GLY F 3 369 ? 13.879 -35.377 84.599 1.00 83.67 367 GLY F C 1
ATOM 12343 O O . GLY F 3 369 ? 14.971 -34.804 84.646 1.00 68.10 367 GLY F O 1
ATOM 12344 N N . LEU F 3 370 ? 13.593 -36.370 85.423 1.00 82.37 368 LEU F N 1
ATOM 12345 C CA . LEU F 3 370 ? 14.595 -36.845 86.351 1.00 75.17 368 LEU F CA 1
ATOM 12346 C C . LEU F 3 370 ? 15.789 -37.441 85.617 1.00 70.80 368 LEU F C 1
ATOM 12347 O O . LEU F 3 370 ? 16.932 -37.266 86.050 1.00 73.93 368 LEU F O 1
ATOM 12352 N N . VAL F 3 371 ? 15.543 -38.135 84.505 1.00 62.93 369 VAL F N 1
ATOM 12353 C CA . VAL F 3 371 ? 16.667 -38.689 83.734 1.00 62.46 369 VAL F CA 1
ATOM 12354 C C . VAL F 3 371 ? 17.450 -37.618 82.970 1.00 72.87 369 VAL F C 1
ATOM 12355 O O . VAL F 3 371 ? 18.665 -37.742 82.803 1.00 76.28 369 VAL F O 1
ATOM 12359 N N . LYS F 3 372 ? 16.767 -36.558 82.541 1.00 73.86 370 LYS F N 1
ATOM 12360 C CA . LYS F 3 372 ? 17.447 -35.430 81.915 1.00 76.05 370 LYS F CA 1
ATOM 12361 C C . LYS F 3 372 ? 18.471 -34.824 82.884 1.00 78.13 370 LYS F C 1
ATOM 12362 O O . LYS F 3 372 ? 19.665 -34.781 82.581 1.00 83.48 370 LYS F O 1
ATOM 12368 N N . VAL F 3 373 ? 17.991 -34.393 84.053 1.00 72.47 371 VAL F N 1
ATOM 12369 C CA . VAL F 3 373 ? 18.830 -33.897 85.154 1.00 76.21 371 VAL F CA 1
ATOM 12370 C C . VAL F 3 373 ? 19.969 -34.832 85.562 1.00 75.42 371 VAL F C 1
ATOM 12371 O O . VAL F 3 373 ? 21.122 -34.405 85.727 1.00 66.55 371 VAL F O 1
ATOM 12375 N N . MET F 3 374 ? 19.639 -36.103 85.760 1.00 73.65 372 MET F N 1
ATOM 12376 C CA . MET F 3 374 ? 20.637 -37.053 86.224 1.00 71.16 372 MET F CA 1
ATOM 12377 C C . MET F 3 374 ? 21.718 -37.305 85.180 1.00 72.90 372 MET F C 1
ATOM 12378 O O . MET F 3 374 ? 22.771 -37.847 85.493 1.00 72.34 372 MET F O 1
ATOM 12383 N N . THR F 3 375 ? 21.471 -36.859 83.952 1.00 88.99 373 THR F N 1
ATOM 12384 C CA . THR F 3 375 ? 22.363 -37.076 82.792 1.00 81.40 373 THR F CA 1
ATOM 12385 C C . THR F 3 375 ? 22.954 -35.741 82.305 1.00 71.19 373 THR F C 1
ATOM 12386 O O . THR F 3 375 ? 24.146 -35.650 82.028 1.00 55.99 373 THR F O 1
ATOM 12390 N N . LEU F 3 376 ? 22.083 -34.756 82.085 1.00 65.74 374 LEU F N 1
ATOM 12391 C CA . LEU F 3 376 ? 22.501 -33.445 81.600 1.00 67.51 374 LEU F CA 1
ATOM 12392 C C . LEU F 3 376 ? 23.037 -32.423 82.611 1.00 64.53 374 LEU F C 1
ATOM 12393 O O . LEU F 3 376 ? 23.943 -31.648 82.288 1.00 75.39 374 LEU F O 1
ATOM 12398 N N . CYS F 3 377 ? 22.471 -32.394 83.815 1.00 71.67 375 CYS F N 1
ATOM 12399 C CA . CYS F 3 377 ? 22.886 -31.410 84.834 1.00 73.46 375 CYS F CA 1
ATOM 12400 C C . CYS F 3 377 ? 24.345 -31.565 85.277 1.00 81.62 375 CYS F C 1
ATOM 12401 O O . CYS F 3 377 ? 24.810 -32.678 85.574 1.00 79.90 375 CYS F O 1
ATOM 12404 N N . PRO F 3 378 ? 25.065 -30.435 85.319 1.00 84.06 376 PRO F N 1
ATOM 12405 C CA . PRO F 3 378 ? 26.475 -30.287 85.700 1.00 92.98 376 PRO F CA 1
ATOM 12406 C C . PRO F 3 378 ? 26.752 -30.757 87.120 1.00 99.93 376 PRO F C 1
ATOM 12407 O O . PRO F 3 378 ? 27.820 -31.311 87.385 1.00 109.28 376 PRO F O 1
ATOM 12411 N N . ILE F 3 379 ? 25.792 -30.545 88.016 1.00 101.76 377 ILE F N 1
ATOM 12412 C CA . ILE F 3 379 ? 26.024 -30.705 89.449 1.00 98.84 377 ILE F CA 1
ATOM 12413 C C . ILE F 3 379 ? 25.794 -32.122 89.939 1.00 96.95 377 ILE F C 1
ATOM 12414 O O . ILE F 3 379 ? 24.666 -32.627 89.916 1.00 97.96 377 ILE F O 1
ATOM 12419 N N . GLU F 3 380 ? 26.887 -32.732 90.397 1.00 88.81 378 GLU F N 1
ATOM 12420 C CA . GLU F 3 380 ? 26.913 -34.116 90.836 1.00 88.57 378 GLU F CA 1
ATOM 12421 C C . GLU F 3 380 ? 25.803 -34.282 91.859 1.00 84.80 378 GLU F C 1
ATOM 12422 O O . GLU F 3 380 ? 25.005 -35.217 91.792 1.00 79.54 378 GLU F O 1
ATOM 12428 N N . THR F 3 381 ? 25.745 -33.352 92.803 1.00 85.06 379 THR F N 1
ATOM 12429 C CA . THR F 3 381 ? 24.788 -33.472 93.885 1.00 82.70 379 THR F CA 1
ATOM 12430 C C . THR F 3 381 ? 23.377 -33.591 93.295 1.00 84.48 379 THR F C 1
ATOM 12431 O O . THR F 3 381 ? 22.687 -34.595 93.511 1.00 88.50 379 THR F O 1
ATOM 12435 N N . LEU F 3 382 ? 22.980 -32.598 92.505 1.00 78.03 380 LEU F N 1
ATOM 12436 C CA . LEU F 3 382 ? 21.709 -32.643 91.782 1.00 67.32 380 LEU F CA 1
ATOM 12437 C C . LEU F 3 382 ? 21.479 -33.982 91.070 1.00 70.66 380 LEU F C 1
ATOM 12438 O O . LEU F 3 382 ? 20.409 -34.575 91.201 1.00 71.73 380 LEU F O 1
ATOM 12443 N N . ARG F 3 383 ? 22.475 -34.463 90.329 1.00 75.89 381 ARG F N 1
ATOM 12444 C CA . ARG F 3 383 ? 22.346 -35.742 89.630 1.00 79.44 381 ARG F CA 1
ATOM 12445 C C . ARG F 3 383 ? 22.004 -36.908 90.567 1.00 81.12 381 ARG F C 1
ATOM 12446 O O . ARG F 3 383 ? 21.093 -37.697 90.287 1.00 83.74 381 ARG F O 1
ATOM 12454 N N . LYS F 3 384 ? 22.751 -37.010 91.669 1.00 74.07 382 LYS F N 1
ATOM 12455 C CA . LYS F 3 384 ? 22.628 -38.141 92.594 1.00 70.05 382 LYS F CA 1
ATOM 12456 C C . LYS F 3 384 ? 21.277 -38.088 93.289 1.00 62.99 382 LYS F C 1
ATOM 12457 O O . LYS F 3 384 ? 20.614 -39.118 93.498 1.00 62.26 382 LYS F O 1
ATOM 12463 N N . LYS F 3 385 ? 20.870 -36.874 93.635 1.00 57.47 383 LYS F N 1
ATOM 12464 C CA . LYS F 3 385 ? 19.546 -36.669 94.187 1.00 66.65 383 LYS F CA 1
ATOM 12465 C C . LYS F 3 385 ? 18.468 -37.120 93.207 1.00 72.51 383 LYS F C 1
ATOM 12466 O O . LYS F 3 385 ? 17.649 -37.972 93.532 1.00 72.50 383 LYS F O 1
ATOM 12472 N N . SER F 3 386 ? 18.475 -36.551 92.007 1.00 72.10 384 SER F N 1
ATOM 12473 C CA . SER F 3 386 ? 17.514 -36.935 90.986 1.00 71.39 384 SER F CA 1
ATOM 12474 C C . SER F 3 386 ? 17.456 -38.455 90.754 1.00 63.24 384 SER F C 1
ATOM 12475 O O . SER F 3 386 ? 16.366 -38.999 90.525 1.00 63.75 384 SER F O 1
ATOM 12478 N N . LEU F 3 387 ? 18.600 -39.147 90.839 1.00 57.17 385 LEU F N 1
ATOM 12479 C CA . LEU F 3 387 ? 18.580 -40.626 90.746 1.00 55.83 385 LEU F CA 1
ATOM 12480 C C . LEU F 3 387 ? 17.867 -41.251 91.953 1.00 62.15 385 LEU F C 1
ATOM 12481 O O . LEU F 3 387 ? 17.070 -42.199 91.804 1.00 70.84 385 LEU F O 1
ATOM 12486 N N . ALA F 3 388 ? 18.141 -40.690 93.130 1.00 60.34 386 ALA F N 1
ATOM 12487 C CA . ALA F 3 388 ? 17.465 -41.083 94.365 1.00 56.12 386 ALA F CA 1
ATOM 12488 C C . ALA F 3 388 ? 15.952 -40.969 94.262 1.00 62.30 386 ALA F C 1
ATOM 12489 O O . ALA F 3 388 ? 15.212 -41.946 94.455 1.00 63.96 386 ALA F O 1
ATOM 12491 N N . MET F 3 389 ? 15.510 -39.748 93.970 1.00 59.98 387 MET F N 1
ATOM 12492 C CA . MET F 3 389 ? 14.113 -39.426 93.697 1.00 64.27 387 MET F CA 1
ATOM 12493 C C . MET F 3 389 ? 13.473 -40.385 92.696 1.00 64.27 387 MET F C 1
ATOM 12494 O O . MET F 3 389 ? 12.358 -40.851 92.919 1.00 71.51 387 MET F O 1
ATOM 12499 N N . LEU F 3 390 ? 14.170 -40.696 91.606 1.00 59.04 388 LEU F N 1
ATOM 12500 C CA . LEU F 3 390 ? 13.635 -41.691 90.696 1.00 64.97 388 LEU F CA 1
ATOM 12501 C C . LEU F 3 390 ? 13.393 -43.046 91.363 1.00 63.01 388 LEU F C 1
ATOM 12502 O O . LEU F 3 390 ? 12.307 -43.629 91.223 1.00 64.79 388 LEU F O 1
ATOM 12507 N N . GLN F 3 391 ? 14.399 -43.568 92.056 1.00 62.18 389 GLN F N 1
ATOM 12508 C CA . GLN F 3 391 ? 14.187 -44.791 92.838 1.00 60.61 389 GLN F CA 1
ATOM 12509 C C . GLN F 3 391 ? 12.989 -44.675 93.796 1.00 58.03 389 GLN F C 1
ATOM 12510 O O . GLN F 3 391 ? 12.292 -45.659 94.102 1.00 60.27 389 GLN F O 1
ATOM 12516 N N . LEU F 3 392 ? 12.769 -43.457 94.272 1.00 47.22 390 LEU F N 1
ATOM 12517 C CA . LEU F 3 392 ? 11.741 -43.191 95.256 1.00 56.49 390 LEU F CA 1
ATOM 12518 C C . LEU F 3 392 ? 10.333 -43.346 94.662 1.00 70.67 390 LEU F C 1
ATOM 12519 O O . LEU F 3 392 ? 9.450 -44.066 95.185 1.00 77.45 390 LEU F O 1
ATOM 12524 N N . TYR F 3 393 ? 10.160 -42.641 93.549 1.00 73.07 391 TYR F N 1
ATOM 12525 C CA . TYR F 3 393 ? 8.989 -42.717 92.690 1.00 66.18 391 TYR F CA 1
ATOM 12526 C C . TYR F 3 393 ? 8.664 -44.161 92.285 1.00 61.21 391 TYR F C 1
ATOM 12527 O O . TYR F 3 393 ? 7.546 -44.655 92.490 1.00 60.70 391 TYR F O 1
ATOM 12536 N N . ILE F 3 394 ? 9.647 -44.836 91.706 1.00 55.88 392 ILE F N 1
ATOM 12537 C CA . ILE F 3 394 ? 9.484 -46.245 91.408 1.00 61.92 392 ILE F CA 1
ATOM 12538 C C . ILE F 3 394 ? 8.935 -46.964 92.635 1.00 70.38 392 ILE F C 1
ATOM 12539 O O . ILE F 3 394 ? 7.934 -47.683 92.542 1.00 74.80 392 ILE F O 1
ATOM 12544 N N . ASN F 3 395 ? 9.563 -46.744 93.792 1.00 77.34 393 ASN F N 1
ATOM 12545 C CA . ASN F 3 395 ? 9.136 -47.412 95.026 1.00 78.57 393 ASN F CA 1
ATOM 12546 C C . ASN F 3 395 ? 7.662 -47.245 95.389 1.00 76.52 393 ASN F C 1
ATOM 12547 O O . ASN F 3 395 ? 7.009 -48.198 95.840 1.00 70.38 393 ASN F O 1
ATOM 12552 N N . LYS F 3 396 ? 7.130 -46.048 95.170 1.00 71.68 394 LYS F N 1
ATOM 12553 C CA . LYS F 3 396 ? 5.710 -45.842 95.434 1.00 69.33 394 LYS F CA 1
ATOM 12554 C C . LYS F 3 396 ? 4.724 -46.516 94.444 1.00 83.97 394 LYS F C 1
ATOM 12555 O O . LYS F 3 396 ? 3.610 -46.884 94.822 1.00 90.67 394 LYS F O 1
ATOM 12561 N N . LEU F 3 397 ? 5.127 -46.695 93.193 1.00 77.75 395 LEU F N 1
ATOM 12562 C CA . LEU F 3 397 ? 4.190 -47.146 92.160 1.00 78.78 395 LEU F CA 1
ATOM 12563 C C . LEU F 3 397 ? 3.626 -48.558 92.327 1.00 84.55 395 LEU F C 1
ATOM 12564 O O . LEU F 3 397 ? 4.267 -49.446 92.894 1.00 75.20 395 LEU F O 1
ATOM 12569 N N . ASP F 3 398 ? 2.434 -48.745 91.762 1.00 102.55 396 ASP F N 1
ATOM 12570 C CA . ASP F 3 398 ? 1.807 -50.049 91.562 1.00 100.90 396 ASP F CA 1
ATOM 12571 C C . ASP F 3 398 ? 2.764 -50.976 90.844 1.00 95.65 396 ASP F C 1
ATOM 12572 O O . ASP F 3 398 ? 3.567 -50.534 90.012 1.00 97.36 396 ASP F O 1
ATOM 12577 N N . SER F 3 399 ? 2.653 -52.265 91.134 1.00 83.51 397 SER F N 1
ATOM 12578 C CA . SER F 3 399 ? 3.361 -53.264 90.353 1.00 80.25 397 SER F CA 1
ATOM 12579 C C . SER F 3 399 ? 3.186 -52.937 88.856 1.00 93.94 397 SER F C 1
ATOM 12580 O O . SER F 3 399 ? 4.174 -52.832 88.108 1.00 92.22 397 SER F O 1
ATOM 12583 N N . GLN F 3 400 ? 1.933 -52.732 88.435 1.00 103.22 398 GLN F N 1
ATOM 12584 C CA . GLN F 3 400 ? 1.622 -52.338 87.055 1.00 109.43 398 GLN F CA 1
ATOM 12585 C C . GLN F 3 400 ? 2.308 -51.030 86.661 1.00 117.76 398 GLN F C 1
ATOM 12586 O O . GLN F 3 400 ? 2.838 -50.902 85.554 1.00 120.64 398 GLN F O 1
ATOM 12592 N N . GLY F 3 401 ? 2.282 -50.058 87.569 1.00 117.77 399 GLY F N 1
ATOM 12593 C CA . GLY F 3 401 ? 2.932 -48.784 87.333 1.00 112.87 399 GLY F CA 1
ATOM 12594 C C . GLY F 3 401 ? 4.428 -48.967 87.170 1.00 101.15 399 GLY F C 1
ATOM 12595 O O . GLY F 3 401 ? 5.071 -48.284 86.372 1.00 84.82 399 GLY F O 1
ATOM 12596 N N . LYS F 3 402 ? 4.990 -49.886 87.947 1.00 105.43 400 LYS F N 1
ATOM 12597 C CA . LYS F 3 402 ? 6.415 -50.191 87.844 1.00 97.07 400 LYS F CA 1
ATOM 12598 C C . LYS F 3 402 ? 6.720 -50.693 86.448 1.00 93.68 400 LYS F C 1
ATOM 12599 O O . LYS F 3 402 ? 7.643 -50.214 85.799 1.00 90.25 400 LYS F O 1
ATOM 12605 N N . TYR F 3 403 ? 5.912 -51.648 85.995 1.00 100.50 401 TYR F N 1
ATOM 12606 C CA . TYR F 3 403 ? 5.977 -52.181 84.626 1.00 93.80 401 TYR F CA 1
ATOM 12607 C C . TYR F 3 403 ? 5.962 -51.075 83.561 1.00 86.96 401 TYR F C 1
ATOM 12608 O O . TYR F 3 403 ? 6.856 -50.975 82.714 1.00 95.62 401 TYR F O 1
ATOM 12617 N N . THR F 3 404 ? 4.931 -50.244 83.635 1.00 71.18 402 THR F N 1
ATOM 12618 C CA . THR F 3 404 ? 4.695 -49.159 82.699 1.00 67.77 402 THR F CA 1
ATOM 12619 C C . THR F 3 404 ? 5.816 -48.116 82.649 1.00 74.31 402 THR F C 1
ATOM 12620 O O . THR F 3 404 ? 6.298 -47.753 81.562 1.00 98.21 402 THR F O 1
ATOM 12624 N N . LEU F 3 405 ? 6.230 -47.630 83.816 1.00 76.36 403 LEU F N 1
ATOM 12625 C CA . LEU F 3 405 ? 7.366 -46.718 83.901 1.00 78.47 403 LEU F CA 1
ATOM 12626 C C . LEU F 3 405 ? 8.577 -47.379 83.270 1.00 83.59 403 LEU F C 1
ATOM 12627 O O . LEU F 3 405 ? 9.248 -46.774 82.433 1.00 77.90 403 LEU F O 1
ATOM 12632 N N . PHE F 3 406 ? 8.842 -48.627 83.658 1.00 83.45 404 PHE F N 1
ATOM 12633 C CA . PHE F 3 406 ? 9.964 -49.370 83.085 1.00 75.17 404 PHE F CA 1
ATOM 12634 C C . PHE F 3 406 ? 9.972 -49.399 81.556 1.00 70.90 404 PHE F C 1
ATOM 12635 O O . PHE F 3 406 ? 11.011 -49.162 80.969 1.00 60.10 404 PHE F O 1
ATOM 12643 N N . ARG F 3 407 ? 8.847 -49.731 80.916 1.00 77.10 405 ARG F N 1
ATOM 12644 C CA . ARG F 3 407 ? 8.762 -49.681 79.448 1.00 75.63 405 ARG F CA 1
ATOM 12645 C C . ARG F 3 407 ? 9.126 -48.288 78.967 1.00 69.02 405 ARG F C 1
ATOM 12646 O O . ARG F 3 407 ? 10.014 -48.085 78.121 1.00 52.98 405 ARG F O 1
ATOM 12654 N N . CYS F 3 408 ? 8.390 -47.327 79.508 1.00 62.76 406 CYS F N 1
ATOM 12655 C CA . CYS F 3 408 ? 8.521 -45.939 79.108 1.00 74.91 406 CYS F CA 1
ATOM 12656 C C . CYS F 3 408 ? 9.967 -45.424 79.120 1.00 78.22 406 CYS F C 1
ATOM 12657 O O . CYS F 3 408 ? 10.452 -44.874 78.136 1.00 79.62 406 CYS F O 1
ATOM 12660 N N . LEU F 3 409 ? 10.650 -45.602 80.246 1.00 80.23 407 LEU F N 1
ATOM 12661 C CA . LEU F 3 409 ? 12.035 -45.174 80.385 1.00 80.04 407 LEU F CA 1
ATOM 12662 C C . LEU F 3 409 ? 12.996 -46.123 79.653 1.00 76.71 407 LEU F C 1
ATOM 12663 O O . LEU F 3 409 ? 14.082 -45.722 79.253 1.00 84.22 407 LEU F O 1
ATOM 12668 N N . LEU F 3 410 ? 12.603 -47.379 79.478 1.00 63.23 408 LEU F N 1
ATOM 12669 C CA . LEU F 3 410 ? 13.393 -48.312 78.674 1.00 67.54 408 LEU F CA 1
ATOM 12670 C C . LEU F 3 410 ? 13.398 -47.908 77.193 1.00 79.68 408 LEU F C 1
ATOM 12671 O O . LEU F 3 410 ? 14.213 -48.397 76.400 1.00 80.88 408 LEU F O 1
ATOM 12676 N N . ASN F 3 411 ? 12.480 -47.020 76.823 1.00 86.72 409 ASN F N 1
ATOM 12677 C CA . ASN F 3 411 ? 12.509 -46.441 75.479 1.00 85.83 409 ASN F CA 1
ATOM 12678 C C . ASN F 3 411 ? 13.066 -45.015 75.435 1.00 96.56 409 ASN F C 1
ATOM 12679 O O . ASN F 3 411 ? 14.133 -44.784 74.878 1.00 107.14 409 ASN F O 1
ATOM 12684 N N . THR F 3 412 ? 12.374 -44.080 76.072 1.00 98.25 410 THR F N 1
ATOM 12685 C CA . THR F 3 412 ? 12.756 -42.667 76.043 1.00 99.31 410 THR F CA 1
ATOM 12686 C C . THR F 3 412 ? 14.226 -42.361 76.372 1.00 97.31 410 THR F C 1
ATOM 12687 O O . THR F 3 412 ? 14.738 -41.315 75.962 1.00 99.07 410 THR F O 1
ATOM 12691 N N . SER F 3 413 ? 14.889 -43.244 77.124 1.00 91.65 411 SER F N 1
ATOM 12692 C CA . SER F 3 413 ? 16.126 -42.871 77.826 1.00 88.70 411 SER F CA 1
ATOM 12693 C C . SER F 3 413 ? 17.394 -42.826 76.989 1.00 81.18 411 SER F C 1
ATOM 12694 O O . SER F 3 413 ? 18.152 -41.865 77.087 1.00 85.38 411 SER F O 1
ATOM 12697 N N . ASN F 3 414 ? 17.640 -43.855 76.186 1.00 75.60 412 ASN F N 1
ATOM 12698 C CA . ASN F 3 414 ? 18.811 -43.846 75.306 1.00 93.71 412 ASN F CA 1
ATOM 12699 C C . ASN F 3 414 ? 20.100 -43.618 76.058 1.00 90.07 412 ASN F C 1
ATOM 12700 O O . ASN F 3 414 ? 21.017 -42.929 75.611 1.00 99.85 412 ASN F O 1
ATOM 12705 N N . HIS F 3 415 ? 20.124 -44.170 77.249 1.00 84.06 413 HIS F N 1
ATOM 12706 C CA . HIS F 3 415 ? 21.292 -44.129 78.071 1.00 70.91 413 HIS F CA 1
ATOM 12707 C C . HIS F 3 415 ? 21.414 -45.511 78.665 1.00 75.15 413 HIS F C 1
ATOM 12708 O O . HIS F 3 415 ? 20.594 -45.907 79.507 1.00 77.66 413 HIS F O 1
ATOM 12715 N N . SER F 3 416 ? 22.454 -46.232 78.260 1.00 75.83 414 SER F N 1
ATOM 12716 C CA . SER F 3 416 ? 22.616 -47.620 78.670 1.00 66.78 414 SER F CA 1
ATOM 12717 C C . SER F 3 416 ? 22.637 -47.713 80.178 1.00 69.40 414 SER F C 1
ATOM 12718 O O . SER F 3 416 ? 22.144 -48.689 80.748 1.00 73.76 414 SER F O 1
ATOM 12721 N N . GLY F 3 417 ? 23.214 -46.700 80.823 1.00 59.91 415 GLY F N 1
ATOM 12722 C CA . GLY F 3 417 ? 23.374 -46.767 82.256 1.00 60.67 415 GLY F CA 1
ATOM 12723 C C . GLY F 3 417 ? 22.019 -46.808 82.933 1.00 65.21 415 GLY F C 1
ATOM 12724 O O . GLY F 3 417 ? 21.631 -47.819 83.579 1.00 71.70 415 GLY F O 1
ATOM 12725 N N . VAL F 3 418 ? 21.251 -45.745 82.708 1.00 58.84 416 VAL F N 1
ATOM 12726 C CA . VAL F 3 418 ? 19.879 -45.683 83.189 1.00 59.77 416 VAL F CA 1
ATOM 12727 C C . VAL F 3 418 ? 19.117 -46.993 82.875 1.00 55.52 416 VAL F C 1
ATOM 12728 O O . VAL F 3 418 ? 18.369 -47.537 83.721 1.00 56.43 416 VAL F O 1
ATOM 12732 N N . GLU F 3 419 ? 19.309 -47.515 81.672 1.00 43.16 417 GLU F N 1
ATOM 12733 C CA . GLU F 3 419 ? 18.616 -48.741 81.347 1.00 62.40 417 GLU F CA 1
ATOM 12734 C C . GLU F 3 419 ? 18.996 -49.880 82.297 1.00 58.20 417 GLU F C 1
ATOM 12735 O O . GLU F 3 419 ? 18.128 -50.425 82.975 1.00 56.40 417 GLU F O 1
ATOM 12741 N N . ALA F 3 420 ? 20.280 -50.204 82.395 1.00 68.37 418 ALA F N 1
ATOM 12742 C CA . ALA F 3 420 ? 20.716 -51.234 83.349 1.00 80.81 418 ALA F CA 1
ATOM 12743 C C . ALA F 3 420 ? 20.059 -51.045 84.737 1.00 77.90 418 ALA F C 1
ATOM 12744 O O . ALA F 3 420 ? 19.568 -52.018 85.327 1.00 82.17 418 ALA F O 1
ATOM 12746 N N . PHE F 3 421 ? 20.018 -49.806 85.240 1.00 63.78 419 PHE F N 1
ATOM 12747 C CA . PHE F 3 421 ? 19.291 -49.514 86.497 1.00 61.20 419 PHE F CA 1
ATOM 12748 C C . PHE F 3 421 ? 17.864 -50.088 86.461 1.00 69.72 419 PHE F C 1
ATOM 12749 O O . PHE F 3 421 ? 17.482 -50.953 87.283 1.00 72.33 419 PHE F O 1
ATOM 12757 N N . ILE F 3 422 ? 17.087 -49.601 85.491 1.00 67.43 420 ILE F N 1
ATOM 12758 C CA . ILE F 3 422 ? 15.732 -50.090 85.282 1.00 59.30 420 ILE F CA 1
ATOM 12759 C C . ILE F 3 422 ? 15.668 -51.625 85.305 1.00 65.83 420 ILE F C 1
ATOM 12760 O O . ILE F 3 422 ? 14.837 -52.233 86.003 1.00 65.67 420 ILE F O 1
ATOM 12765 N N . ILE F 3 423 ? 16.571 -52.247 84.554 1.00 65.21 421 ILE F N 1
ATOM 12766 C CA . ILE F 3 423 ? 16.665 -53.702 84.500 1.00 71.26 421 ILE F CA 1
ATOM 12767 C C . ILE F 3 423 ? 16.797 -54.321 85.895 1.00 69.35 421 ILE F C 1
ATOM 12768 O O . ILE F 3 423 ? 16.069 -55.270 86.237 1.00 74.66 421 ILE F O 1
ATOM 12773 N N . GLN F 3 424 ? 17.712 -53.777 86.696 1.00 61.18 422 GLN F N 1
ATOM 12774 C CA . GLN F 3 424 ? 17.896 -54.226 88.078 1.00 78.03 422 GLN F CA 1
ATOM 12775 C C . GLN F 3 424 ? 16.590 -54.186 88.869 1.00 71.49 422 GLN F C 1
ATOM 12776 O O . GLN F 3 424 ? 16.138 -55.214 89.404 1.00 62.26 422 GLN F O 1
ATOM 12782 N N . ASN F 3 425 ? 15.986 -52.999 88.918 1.00 54.05 423 ASN F N 1
ATOM 12783 C CA . ASN F 3 425 ? 14.662 -52.850 89.506 1.00 52.15 423 ASN F CA 1
ATOM 12784 C C . ASN F 3 425 ? 13.690 -53.934 89.061 1.00 66.45 423 ASN F C 1
ATOM 12785 O O . ASN F 3 425 ? 12.888 -54.424 89.861 1.00 74.99 423 ASN F O 1
ATOM 12790 N N . ILE F 3 426 ? 13.746 -54.274 87.772 1.00 61.64 424 ILE F N 1
ATOM 12791 C CA . ILE F 3 426 ? 12.886 -55.308 87.198 1.00 77.63 424 ILE F CA 1
ATOM 12792 C C . ILE F 3 426 ? 13.122 -56.680 87.835 1.00 84.34 424 ILE F C 1
ATOM 12793 O O . ILE F 3 426 ? 12.180 -57.343 88.287 1.00 84.28 424 ILE F O 1
ATOM 12798 N N . LYS F 3 427 ? 14.389 -57.094 87.859 1.00 85.29 425 LYS F N 1
ATOM 12799 C CA . LYS F 3 427 ? 14.794 -58.303 88.568 1.00 86.06 425 LYS F CA 1
ATOM 12800 C C . LYS F 3 427 ? 14.180 -58.278 89.969 1.00 91.31 425 LYS F C 1
ATOM 12801 O O . LYS F 3 427 ? 13.532 -59.236 90.413 1.00 94.05 425 LYS F O 1
ATOM 12807 N N . ASN F 3 428 ? 14.384 -57.161 90.656 1.00 89.62 426 ASN F N 1
ATOM 12808 C CA . ASN F 3 428 ? 13.842 -56.972 91.990 1.00 96.36 426 ASN F CA 1
ATOM 12809 C C . ASN F 3 428 ? 12.357 -57.283 92.024 1.00 99.37 426 ASN F C 1
ATOM 12810 O O . ASN F 3 428 ? 11.881 -58.033 92.882 1.00 105.15 426 ASN F O 1
ATOM 12815 N N . GLN F 3 429 ? 11.634 -56.714 91.067 1.00 92.82 427 GLN F N 1
ATOM 12816 C CA . GLN F 3 429 ? 10.194 -56.900 90.982 1.00 78.96 427 GLN F CA 1
ATOM 12817 C C . GLN F 3 429 ? 9.794 -58.342 90.723 1.00 69.57 427 GLN F C 1
ATOM 12818 O O . GLN F 3 429 ? 8.729 -58.765 91.153 1.00 72.97 427 GLN F O 1
ATOM 12824 N N . ILE F 3 430 ? 10.655 -59.091 90.039 1.00 69.68 428 ILE F N 1
ATOM 12825 C CA . ILE F 3 430 ? 10.380 -60.493 89.720 1.00 82.18 428 ILE F CA 1
ATOM 12826 C C . ILE F 3 430 ? 10.567 -61.353 90.953 1.00 87.84 428 ILE F C 1
ATOM 12827 O O . ILE F 3 430 ? 9.836 -62.327 91.169 1.00 88.51 428 ILE F O 1
ATOM 12832 N N . ASP F 3 431 ? 11.577 -60.988 91.742 1.00 89.13 429 ASP F N 1
ATOM 12833 C CA . ASP F 3 431 ? 11.882 -61.658 92.996 1.00 93.47 429 ASP F CA 1
ATOM 12834 C C . ASP F 3 431 ? 10.728 -61.421 93.976 1.00 97.61 429 ASP F C 1
ATOM 12835 O O . ASP F 3 431 ? 10.230 -62.360 94.604 1.00 105.21 429 ASP F O 1
ATOM 12840 N N . MET F 3 432 ? 10.278 -60.171 94.076 1.00 93.61 430 MET F N 1
ATOM 12841 C CA . MET F 3 432 ? 9.161 -59.828 94.962 1.00 95.89 430 MET F CA 1
ATOM 12842 C C . MET F 3 432 ? 7.808 -60.366 94.463 1.00 105.10 430 MET F C 1
ATOM 12843 O O . MET F 3 432 ? 6.785 -60.265 95.151 1.00 111.13 430 MET F O 1
ATOM 12848 N N . SER F 3 433 ? 7.809 -60.933 93.261 1.00 102.66 431 SER F N 1
ATOM 12849 C CA . SER F 3 433 ? 6.593 -61.472 92.662 1.00 98.17 431 SER F CA 1
ATOM 12850 C C . SER F 3 433 ? 6.443 -62.944 92.978 1.00 104.72 431 SER F C 1
ATOM 12851 O O . SER F 3 433 ? 5.576 -63.617 92.424 1.00 110.85 431 SER F O 1
ATOM 12854 N N . LEU F 3 434 ? 7.322 -63.443 93.842 1.00 106.97 432 LEU F N 1
ATOM 12855 C CA . LEU F 3 434 ? 7.272 -64.834 94.276 1.00 111.99 432 LEU F CA 1
ATOM 12856 C C . LEU F 3 434 ? 7.345 -64.928 95.807 1.00 113.79 432 LEU F C 1
ATOM 12857 O O . LEU F 3 434 ? 6.465 -64.433 96.528 1.00 111.26 432 LEU F O 1
ATOM 12862 N N . LYS F 3 441 ? -0.111 -61.628 88.353 1.00 156.08 439 LYS F N 1
ATOM 12863 C CA . LYS F 3 441 ? 1.003 -60.702 88.553 1.00 150.23 439 LYS F CA 1
ATOM 12864 C C . LYS F 3 441 ? 1.660 -60.284 87.229 1.00 142.71 439 LYS F C 1
ATOM 12865 O O . LYS F 3 441 ? 1.705 -61.057 86.273 1.00 138.40 439 LYS F O 1
ATOM 12871 N N . TRP F 3 442 ? 2.160 -59.049 87.191 1.00 140.24 440 TRP F N 1
ATOM 12872 C CA . TRP F 3 442 ? 2.719 -58.444 85.975 1.00 133.79 440 TRP F CA 1
ATOM 12873 C C . TRP F 3 442 ? 4.154 -58.859 85.644 1.00 126.14 440 TRP F C 1
ATOM 12874 O O . TRP F 3 442 ? 4.531 -58.932 84.474 1.00 134.27 440 TRP F O 1
ATOM 12885 N N . PHE F 3 443 ? 4.960 -59.091 86.672 1.00 109.79 441 PHE F N 1
ATOM 12886 C CA . PHE F 3 443 ? 6.378 -59.415 86.494 1.00 99.77 441 PHE F CA 1
ATOM 12887 C C . PHE F 3 443 ? 6.691 -60.913 86.394 1.00 110.92 441 PHE F C 1
ATOM 12888 O O . PHE F 3 443 ? 7.855 -61.305 86.493 1.00 104.59 441 PHE F O 1
ATOM 12896 N N . THR F 3 444 ? 5.659 -61.748 86.273 1.00 124.34 442 THR F N 1
ATOM 12897 C CA . THR F 3 444 ? 5.857 -63.195 86.191 1.00 128.94 442 THR F CA 1
ATOM 12898 C C . THR F 3 444 ? 5.637 -63.796 84.799 1.00 134.01 442 THR F C 1
ATOM 12899 O O . THR F 3 444 ? 6.588 -64.164 84.117 1.00 143.26 442 THR F O 1
ATOM 12903 N N . GLY F 3 445 ? 4.386 -63.885 84.373 1.00 131.96 443 GLY F N 1
ATOM 12904 C CA . GLY F 3 445 ? 4.045 -64.595 83.154 1.00 133.31 443 GLY F CA 1
ATOM 12905 C C . GLY F 3 445 ? 4.439 -63.803 81.927 1.00 128.20 443 GLY F C 1
ATOM 12906 O O . GLY F 3 445 ? 5.351 -62.975 81.988 1.00 123.97 443 GLY F O 1
ATOM 12907 N N . PRO F 3 446 ? 3.765 -64.074 80.797 1.00 124.14 444 PRO F N 1
ATOM 12908 C CA . PRO F 3 446 ? 4.070 -63.549 79.457 1.00 125.89 444 PRO F CA 1
ATOM 12909 C C . PRO F 3 446 ? 4.138 -62.030 79.413 1.00 121.37 444 PRO F C 1
ATOM 12910 O O . PRO F 3 446 ? 4.801 -61.441 78.544 1.00 119.20 444 PRO F O 1
ATOM 12914 N N . GLN F 3 447 ? 3.441 -61.396 80.344 1.00 116.59 445 GLN F N 1
ATOM 12915 C CA . GLN F 3 447 ? 3.692 -59.994 80.593 1.00 108.15 445 GLN F CA 1
ATOM 12916 C C . GLN F 3 447 ? 5.159 -59.758 81.005 1.00 97.43 445 GLN F C 1
ATOM 12917 O O . GLN F 3 447 ? 5.652 -58.641 80.907 1.00 89.34 445 GLN F O 1
ATOM 12923 N N . LEU F 3 448 ? 5.857 -60.805 81.447 1.00 90.19 446 LEU F N 1
ATOM 12924 C CA . LEU F 3 448 ? 7.297 -60.683 81.634 1.00 92.22 446 LEU F CA 1
ATOM 12925 C C . LEU F 3 448 ? 7.980 -60.676 80.269 1.00 99.99 446 LEU F C 1
ATOM 12926 O O . LEU F 3 448 ? 8.844 -59.845 80.008 1.00 102.09 446 LEU F O 1
ATOM 12931 N N . ILE F 3 449 ? 7.559 -61.594 79.400 1.00 97.77 447 ILE F N 1
ATOM 12932 C CA . ILE F 3 449 ? 8.105 -61.729 78.047 1.00 85.65 447 ILE F CA 1
ATOM 12933 C C . ILE F 3 449 ? 8.039 -60.414 77.282 1.00 75.98 447 ILE F C 1
ATOM 12934 O O . ILE F 3 449 ? 9.032 -59.957 76.704 1.00 78.97 447 ILE F O 1
ATOM 12939 N N . SER F 3 450 ? 6.866 -59.799 77.278 1.00 74.49 448 SER F N 1
ATOM 12940 C CA . SER F 3 450 ? 6.727 -58.527 76.601 1.00 87.62 448 SER F CA 1
ATOM 12941 C C . SER F 3 450 ? 7.859 -57.583 77.019 1.00 94.58 448 SER F C 1
ATOM 12942 O O . SER F 3 450 ? 8.461 -56.915 76.181 1.00 92.53 448 SER F O 1
ATOM 12945 N N . LEU F 3 451 ? 8.166 -57.541 78.312 1.00 97.66 449 LEU F N 1
ATOM 12946 C CA . LEU F 3 451 ? 9.235 -56.668 78.797 1.00 102.93 449 LEU F CA 1
ATOM 12947 C C . LEU F 3 451 ? 10.627 -57.151 78.403 1.00 110.49 449 LEU F C 1
ATOM 12948 O O . LEU F 3 451 ? 11.452 -56.379 77.914 1.00 118.58 449 LEU F O 1
ATOM 12953 N N . LEU F 3 452 ? 10.884 -58.430 78.637 1.00 109.24 450 LEU F N 1
ATOM 12954 C CA . LEU F 3 452 ? 12.173 -59.026 78.335 1.00 114.75 450 LEU F CA 1
ATOM 12955 C C . LEU F 3 452 ? 12.606 -58.750 76.903 1.00 119.99 450 LEU F C 1
ATOM 12956 O O . LEU F 3 452 ? 13.748 -58.349 76.659 1.00 113.27 450 LEU F O 1
ATOM 12961 N N . ASP F 3 453 ? 11.700 -58.967 75.954 1.00 123.78 451 ASP F N 1
ATOM 12962 C CA . ASP F 3 453 ? 12.055 -58.742 74.561 1.00 120.39 451 ASP F CA 1
ATOM 12963 C C . ASP F 3 453 ? 12.447 -57.275 74.324 1.00 116.15 451 ASP F C 1
ATOM 12964 O O . ASP F 3 453 ? 13.105 -56.956 73.327 1.00 122.68 451 ASP F O 1
ATOM 12969 N N . LEU F 3 454 ? 12.056 -56.398 75.253 1.00 101.86 452 LEU F N 1
ATOM 12970 C CA . LEU F 3 454 ? 12.561 -55.020 75.309 1.00 89.81 452 LEU F CA 1
ATOM 12971 C C . LEU F 3 454 ? 13.925 -54.958 75.998 1.00 88.09 452 LEU F C 1
ATOM 12972 O O . LEU F 3 454 ? 14.718 -54.034 75.773 1.00 86.46 452 LEU F O 1
ATOM 12977 N N . VAL F 3 455 ? 14.176 -55.938 76.867 1.00 94.26 453 VAL F N 1
ATOM 12978 C CA . VAL F 3 455 ? 15.419 -55.990 77.642 1.00 93.63 453 VAL F CA 1
ATOM 12979 C C . VAL F 3 455 ? 16.606 -56.528 76.853 1.00 101.00 453 VAL F C 1
ATOM 12980 O O . VAL F 3 455 ? 17.693 -55.932 76.859 1.00 104.53 453 VAL F O 1
ATOM 12984 N N . LEU F 3 456 ? 16.395 -57.649 76.171 1.00 102.52 454 LEU F N 1
ATOM 12985 C CA . LEU F 3 456 ? 17.480 -58.301 75.436 1.00 103.19 454 LEU F CA 1
ATOM 12986 C C . LEU F 3 456 ? 17.540 -57.936 73.956 1.00 114.95 454 LEU F C 1
ATOM 12987 O O . LEU F 3 456 ? 18.319 -58.525 73.204 1.00 120.40 454 LEU F O 1
ATOM 12992 N N . PHE F 3 457 ? 16.706 -56.992 73.528 1.00 119.84 455 PHE F N 1
ATOM 12993 C CA . PHE F 3 457 ? 16.815 -56.492 72.164 1.00 132.64 455 PHE F CA 1
ATOM 12994 C C . PHE F 3 457 ? 18.243 -55.980 71.970 1.00 151.81 455 PHE F C 1
ATOM 12995 O O . PHE F 3 457 ? 18.730 -55.161 72.746 1.00 150.15 455 PHE F O 1
ATOM 13003 N N . LEU F 3 458 ? 18.911 -56.473 70.930 1.00 168.39 456 LEU F N 1
ATOM 13004 C CA . LEU F 3 458 ? 20.365 -56.286 70.779 1.00 174.91 456 LEU F CA 1
ATOM 13005 C C . LEU F 3 458 ? 20.853 -54.838 70.624 1.00 173.68 456 LEU F C 1
ATOM 13006 O O . LEU F 3 458 ? 21.736 -54.410 71.371 1.00 173.69 456 LEU F O 1
ATOM 13011 N N . PRO F 3 459 ? 20.292 -54.077 69.667 1.00 169.30 457 PRO F N 1
ATOM 13012 C CA . PRO F 3 459 ? 19.552 -54.467 68.467 1.00 170.74 457 PRO F CA 1
ATOM 13013 C C . PRO F 3 459 ? 20.475 -54.949 67.365 1.00 175.22 457 PRO F C 1
ATOM 13014 O O . PRO F 3 459 ? 20.084 -55.752 66.526 1.00 183.41 457 PRO F O 1
ATOM 13018 N N . GLU F 3 460 ? 21.694 -54.421 67.372 1.00 168.14 458 GLU F N 1
ATOM 13019 C CA . GLU F 3 460 ? 22.579 -54.508 66.218 1.00 165.71 458 GLU F CA 1
ATOM 13020 C C . GLU F 3 460 ? 23.277 -55.865 66.117 1.00 155.85 458 GLU F C 1
ATOM 13021 O O . GLU F 3 460 ? 23.995 -56.129 65.151 1.00 165.48 458 GLU F O 1
ATOM 13027 N N . GLY F 3 461 ? 23.062 -56.723 67.114 1.00 132.23 459 GLY F N 1
ATOM 13028 C CA . GLY F 3 461 ? 23.622 -58.066 67.106 1.00 118.45 459 GLY F CA 1
ATOM 13029 C C . GLY F 3 461 ? 25.133 -58.000 67.120 1.00 119.24 459 GLY F C 1
ATOM 13030 O O . GLY F 3 461 ? 25.709 -57.167 67.818 1.00 112.20 459 GLY F O 1
ATOM 13031 N N . ALA F 3 462 ? 25.787 -58.845 66.335 1.00 105.97 460 ALA F N 1
ATOM 13032 C CA . ALA F 3 462 ? 27.232 -58.765 66.253 1.00 128.32 460 ALA F CA 1
ATOM 13033 C C . ALA F 3 462 ? 27.624 -57.307 65.994 1.00 132.68 460 ALA F C 1
ATOM 13034 O O . ALA F 3 462 ? 27.018 -56.628 65.167 1.00 125.63 460 ALA F O 1
ATOM 13036 N N . GLU F 3 463 ? 28.633 -56.831 66.724 1.00 147.15 461 GLU F N 1
ATOM 13037 C CA . GLU F 3 463 ? 29.033 -55.418 66.720 1.00 156.48 461 GLU F CA 1
ATOM 13038 C C . GLU F 3 463 ? 27.861 -54.490 67.063 1.00 143.21 461 GLU F C 1
ATOM 13039 O O . GLU F 3 463 ? 27.419 -53.677 66.251 1.00 135.91 461 GLU F O 1
ATOM 13045 N N . THR F 3 464 ? 27.369 -54.633 68.287 1.00 136.99 462 THR F N 1
ATOM 13046 C CA . THR F 3 464 ? 26.370 -53.742 68.842 1.00 136.20 462 THR F CA 1
ATOM 13047 C C . THR F 3 464 ? 27.067 -52.628 69.621 1.00 138.60 462 THR F C 1
ATOM 13048 O O . THR F 3 464 ? 26.424 -51.848 70.324 1.00 148.40 462 THR F O 1
ATOM 13052 N N . ASP F 3 465 ? 28.388 -52.576 69.491 1.00 127.85 463 ASP F N 1
ATOM 13053 C CA . ASP F 3 465 ? 29.236 -51.711 70.304 1.00 113.24 463 ASP F CA 1
ATOM 13054 C C . ASP F 3 465 ? 29.149 -52.122 71.761 1.00 101.17 463 ASP F C 1
ATOM 13055 O O . ASP F 3 465 ? 28.639 -51.396 72.607 1.00 93.28 463 ASP F O 1
ATOM 13060 N N . LEU F 3 466 ? 29.672 -53.310 72.027 1.00 103.39 464 LEU F N 1
ATOM 13061 C CA . LEU F 3 466 ? 29.595 -53.946 73.332 1.00 95.23 464 LEU F CA 1
ATOM 13062 C C . LEU F 3 466 ? 30.263 -53.127 74.453 1.00 95.69 464 LEU F C 1
ATOM 13063 O O . LEU F 3 466 ? 29.932 -53.295 75.632 1.00 105.40 464 LEU F O 1
ATOM 13068 N N . LEU F 3 467 ? 31.188 -52.238 74.094 1.00 60.71 465 LEU F N 1
ATOM 13069 C CA . LEU F 3 467 ? 31.793 -51.323 75.073 1.00 55.13 465 LEU F CA 1
ATOM 13070 C C . LEU F 3 467 ? 30.758 -50.363 75.659 1.00 69.68 465 LEU F C 1
ATOM 13071 O O . LEU F 3 467 ? 30.558 -50.338 76.868 1.00 87.20 465 LEU F O 1
ATOM 13076 N N . GLN F 3 468 ? 30.099 -49.572 74.814 1.00 77.79 466 GLN F N 1
ATOM 13077 C CA . GLN F 3 468 ? 28.838 -48.949 75.218 1.00 90.10 466 GLN F CA 1
ATOM 13078 C C . GLN F 3 468 ? 27.860 -50.111 75.420 1.00 96.99 466 GLN F C 1
ATOM 13079 O O . GLN F 3 468 ? 28.081 -51.203 74.903 1.00 116.86 466 GLN F O 1
ATOM 13085 N N . ASN F 3 469 ? 26.793 -49.912 76.175 1.00 83.83 467 ASN F N 1
ATOM 13086 C CA . ASN F 3 469 ? 25.836 -51.000 76.360 1.00 88.57 467 ASN F CA 1
ATOM 13087 C C . ASN F 3 469 ? 26.346 -52.129 77.249 1.00 93.36 467 ASN F C 1
ATOM 13088 O O . ASN F 3 469 ? 25.582 -53.038 77.578 1.00 102.37 467 ASN F O 1
ATOM 13093 N N . SER F 3 470 ? 27.622 -52.085 77.631 1.00 83.61 468 SER F N 1
ATOM 13094 C CA . SER F 3 470 ? 28.188 -53.143 78.479 1.00 78.90 468 SER F CA 1
ATOM 13095 C C . SER F 3 470 ? 27.406 -53.284 79.776 1.00 76.48 468 SER F C 1
ATOM 13096 O O . SER F 3 470 ? 27.218 -54.382 80.286 1.00 76.49 468 SER F O 1
ATOM 13099 N N . ASP F 3 471 ? 26.954 -52.161 80.312 1.00 72.14 469 ASP F N 1
ATOM 13100 C CA . ASP F 3 471 ? 26.286 -52.170 81.604 1.00 75.90 469 ASP F CA 1
ATOM 13101 C C . ASP F 3 471 ? 24.873 -52.692 81.480 1.00 70.83 469 ASP F C 1
ATOM 13102 O O . ASP F 3 471 ? 24.367 -53.365 82.387 1.00 66.59 469 ASP F O 1
ATOM 13107 N N . ARG F 3 472 ? 24.237 -52.356 80.354 1.00 61.31 470 ARG F N 1
ATOM 13108 C CA . ARG F 3 472 ? 22.917 -52.880 80.036 1.00 58.59 470 ARG F CA 1
ATOM 13109 C C . ARG F 3 472 ? 23.092 -54.361 79.772 1.00 64.27 470 ARG F C 1
ATOM 13110 O O . ARG F 3 472 ? 22.290 -55.180 80.206 1.00 69.75 470 ARG F O 1
ATOM 13118 N N . ILE F 3 473 ? 24.172 -54.711 79.091 1.00 60.19 471 ILE F N 1
ATOM 13119 C CA . ILE F 3 473 ? 24.412 -56.107 78.753 1.00 69.70 471 ILE F CA 1
ATOM 13120 C C . ILE F 3 473 ? 24.588 -56.984 79.987 1.00 75.14 471 ILE F C 1
ATOM 13121 O O . ILE F 3 473 ? 23.966 -58.047 80.100 1.00 79.37 471 ILE F O 1
ATOM 13126 N N . MET F 3 474 ? 25.438 -56.526 80.904 1.00 73.39 472 MET F N 1
ATOM 13127 C CA . MET F 3 474 ? 25.698 -57.209 82.175 1.00 69.47 472 MET F CA 1
ATOM 13128 C C . MET F 3 474 ? 24.445 -57.254 83.014 1.00 73.81 472 MET F C 1
ATOM 13129 O O . MET F 3 474 ? 24.128 -58.275 83.633 1.00 78.49 472 MET F O 1
ATOM 13134 N N . ALA F 3 475 ? 23.741 -56.129 83.046 1.00 67.06 473 ALA F N 1
ATOM 13135 C CA . ALA F 3 475 ? 22.473 -56.088 83.733 1.00 57.44 473 ALA F CA 1
ATOM 13136 C C . ALA F 3 475 ? 21.659 -57.293 83.253 1.00 67.85 473 ALA F C 1
ATOM 13137 O O . ALA F 3 475 ? 21.245 -58.142 84.059 1.00 84.46 473 ALA F O 1
ATOM 13139 N N . SER F 3 476 ? 21.510 -57.407 81.933 1.00 62.81 474 SER F N 1
ATOM 13140 C CA . SER F 3 476 ? 20.615 -58.384 81.330 1.00 70.66 474 SER F CA 1
ATOM 13141 C C . SER F 3 476 ? 21.061 -59.822 81.555 1.00 64.07 474 SER F C 1
ATOM 13142 O O . SER F 3 476 ? 20.252 -60.711 81.837 1.00 52.29 474 SER F O 1
ATOM 13145 N N . LEU F 3 477 ? 22.357 -60.044 81.409 1.00 72.91 475 LEU F N 1
ATOM 13146 C CA . LEU F 3 477 ? 22.927 -61.362 81.620 1.00 82.09 475 LEU F CA 1
ATOM 13147 C C . LEU F 3 477 ? 22.705 -61.814 83.048 1.00 84.21 475 LEU F C 1
ATOM 13148 O O . LEU F 3 477 ? 22.464 -62.996 83.302 1.00 93.26 475 LEU F O 1
ATOM 13153 N N . ASN F 3 478 ? 22.785 -60.878 83.989 1.00 79.33 476 ASN F N 1
ATOM 13154 C CA . ASN F 3 478 ? 22.551 -61.250 85.374 1.00 80.57 476 ASN F CA 1
ATOM 13155 C C . ASN F 3 478 ? 21.076 -61.523 85.690 1.00 75.97 476 ASN F C 1
ATOM 13156 O O . ASN F 3 478 ? 20.748 -62.543 86.314 1.00 79.88 476 ASN F O 1
ATOM 13161 N N . LEU F 3 479 ? 20.186 -60.658 85.205 1.00 75.88 477 LEU F N 1
ATOM 13162 C CA . LEU F 3 479 ? 18.748 -60.983 85.177 1.00 72.84 477 LEU F CA 1
ATOM 13163 C C . LEU F 3 479 ? 18.505 -62.410 84.631 1.00 72.05 477 LEU F C 1
ATOM 13164 O O . LEU F 3 479 ? 17.731 -63.207 85.181 1.00 73.01 477 LEU F O 1
ATOM 13169 N N . LEU F 3 480 ? 19.198 -62.727 83.552 1.00 72.03 478 LEU F N 1
ATOM 13170 C CA . LEU F 3 480 ? 19.166 -64.051 82.971 1.00 87.12 478 LEU F CA 1
ATOM 13171 C C . LEU F 3 480 ? 19.560 -65.122 83.996 1.00 96.10 478 LEU F C 1
ATOM 13172 O O . LEU F 3 480 ? 18.847 -66.109 84.188 1.00 103.18 478 LEU F O 1
ATOM 13177 N N . ARG F 3 481 ? 20.696 -64.910 84.655 1.00 94.24 479 ARG F N 1
ATOM 13178 C CA . ARG F 3 481 ? 21.240 -65.864 85.618 1.00 88.60 479 ARG F CA 1
ATOM 13179 C C . ARG F 3 481 ? 20.235 -66.175 86.709 1.00 93.99 479 ARG F C 1
ATOM 13180 O O . ARG F 3 481 ? 19.987 -67.347 87.040 1.00 96.92 479 ARG F O 1
ATOM 13188 N N . TYR F 3 482 ? 19.673 -65.105 87.272 1.00 92.11 480 TYR F N 1
ATOM 13189 C CA . TYR F 3 482 ? 18.659 -65.216 88.313 1.00 88.58 480 TYR F CA 1
ATOM 13190 C C . TYR F 3 482 ? 17.475 -66.046 87.826 1.00 97.37 480 TYR F C 1
ATOM 13191 O O . TYR F 3 482 ? 17.062 -66.994 88.490 1.00 97.81 480 TYR F O 1
ATOM 13200 N N . LEU F 3 483 ? 16.940 -65.685 86.658 1.00 98.16 481 LEU F N 1
ATOM 13201 C CA . LEU F 3 483 ? 15.790 -66.392 86.087 1.00 89.81 481 LEU F CA 1
ATOM 13202 C C . LEU F 3 483 ? 16.069 -67.879 85.911 1.00 87.45 481 LEU F C 1
ATOM 13203 O O . LEU F 3 483 ? 15.208 -68.719 86.167 1.00 88.48 481 LEU F O 1
ATOM 13208 N N . VAL F 3 484 ? 17.277 -68.200 85.470 1.00 89.08 482 VAL F N 1
ATOM 13209 C CA . VAL F 3 484 ? 17.655 -69.592 85.255 1.00 99.99 482 VAL F CA 1
ATOM 13210 C C . VAL F 3 484 ? 17.741 -70.366 86.570 1.00 104.41 482 VAL F C 1
ATOM 13211 O O . VAL F 3 484 ? 17.300 -71.513 86.648 1.00 112.53 482 VAL F O 1
ATOM 13215 N N . ILE F 3 485 ? 18.310 -69.752 87.604 1.00 100.18 483 ILE F N 1
ATOM 13216 C CA . ILE F 3 485 ? 18.479 -70.480 88.865 1.00 103.11 483 ILE F CA 1
ATOM 13217 C C . ILE F 3 485 ? 17.157 -70.615 89.644 1.00 98.89 483 ILE F C 1
ATOM 13218 O O . ILE F 3 485 ? 16.809 -71.705 90.117 1.00 97.59 483 ILE F O 1
ATOM 13223 N N . LYS F 3 486 ? 16.430 -69.501 89.733 1.00 93.64 484 LYS F N 1
ATOM 13224 C CA . LYS F 3 486 ? 15.149 -69.377 90.443 1.00 101.38 484 LYS F CA 1
ATOM 13225 C C . LYS F 3 486 ? 13.994 -70.253 89.913 1.00 114.45 484 LYS F C 1
ATOM 13226 O O . LYS F 3 486 ? 13.297 -70.908 90.695 1.00 123.42 484 LYS F O 1
ATOM 13232 N N . ASP F 3 487 ? 13.779 -70.246 88.598 1.00 115.21 485 ASP F N 1
ATOM 13233 C CA . ASP F 3 487 ? 12.636 -70.939 87.993 1.00 121.36 485 ASP F CA 1
ATOM 13234 C C . ASP F 3 487 ? 13.009 -72.347 87.522 1.00 118.29 485 ASP F C 1
ATOM 13235 O O . ASP F 3 487 ? 14.102 -72.559 87.010 1.00 117.51 485 ASP F O 1
ATOM 13240 N N . ASN F 3 488 ? 12.103 -73.306 87.686 1.00 120.59 486 ASN F N 1
ATOM 13241 C CA . ASN F 3 488 ? 12.403 -74.688 87.313 1.00 133.81 486 ASN F CA 1
ATOM 13242 C C . ASN F 3 488 ? 11.703 -75.152 86.039 1.00 142.61 486 ASN F C 1
ATOM 13243 O O . ASN F 3 488 ? 10.599 -74.703 85.727 1.00 145.61 486 ASN F O 1
ATOM 13248 N N . GLU F 3 489 ? 12.362 -76.035 85.292 1.00 146.18 487 GLU F N 1
ATOM 13249 C CA . GLU F 3 489 ? 11.716 -76.701 84.172 1.00 150.78 487 GLU F CA 1
ATOM 13250 C C . GLU F 3 489 ? 10.465 -77.384 84.688 1.00 165.71 487 GLU F C 1
ATOM 13251 O O . GLU F 3 489 ? 9.383 -77.222 84.130 1.00 169.23 487 GLU F O 1
ATOM 13257 N N . ASN F 3 490 ? 10.628 -78.139 85.772 1.00 174.30 488 ASN F N 1
ATOM 13258 C CA . ASN F 3 490 ? 9.518 -78.841 86.410 1.00 176.27 488 ASN F CA 1
ATOM 13259 C C . ASN F 3 490 ? 8.331 -77.917 86.683 1.00 167.85 488 ASN F C 1
ATOM 13260 O O . ASN F 3 490 ? 7.310 -77.996 86.000 1.00 168.76 488 ASN F O 1
ATOM 13265 N N . ASP F 3 491 ? 8.466 -77.022 87.656 1.00 157.25 489 ASP F N 1
ATOM 13266 C CA . ASP F 3 491 ? 7.445 -75.999 87.848 1.00 146.47 489 ASP F CA 1
ATOM 13267 C C . ASP F 3 491 ? 7.907 -74.716 87.174 1.00 139.32 489 ASP F C 1
ATOM 13268 O O . ASP F 3 491 ? 8.883 -74.093 87.596 1.00 140.68 489 ASP F O 1
ATOM 13273 N N . ASN F 3 492 ? 7.214 -74.329 86.112 1.00 131.23 490 ASN F N 1
ATOM 13274 C CA . ASN F 3 492 ? 7.595 -73.128 85.385 1.00 122.18 490 ASN F CA 1
ATOM 13275 C C . ASN F 3 492 ? 6.608 -71.982 85.569 1.00 124.14 490 ASN F C 1
ATOM 13276 O O . ASN F 3 492 ? 5.394 -72.152 85.404 1.00 129.14 490 ASN F O 1
ATOM 13281 N N . GLN F 3 493 ? 7.148 -70.812 85.907 1.00 120.69 491 GLN F N 1
ATOM 13282 C CA . GLN F 3 493 ? 6.348 -69.622 86.208 1.00 119.09 491 GLN F CA 1
ATOM 13283 C C . GLN F 3 493 ? 6.663 -68.442 85.270 1.00 121.21 491 GLN F C 1
ATOM 13284 O O . GLN F 3 493 ? 5.795 -67.960 84.550 1.00 129.90 491 GLN F O 1
ATOM 13290 N N . THR F 3 494 ? 7.908 -67.975 85.331 1.00 114.94 492 THR F N 1
ATOM 13291 C CA . THR F 3 494 ? 8.429 -66.893 84.499 1.00 114.63 492 THR F CA 1
ATOM 13292 C C . THR F 3 494 ? 8.554 -67.298 83.030 1.00 127.71 492 THR F C 1
ATOM 13293 O O . THR F 3 494 ? 8.524 -68.478 82.702 1.00 131.90 492 THR F O 1
ATOM 13297 N N . GLY F 3 495 ? 8.643 -66.312 82.139 1.00 130.91 493 GLY F N 1
ATOM 13298 C CA . GLY F 3 495 ? 9.670 -66.327 81.102 1.00 128.22 493 GLY F CA 1
ATOM 13299 C C . GLY F 3 495 ? 9.867 -67.638 80.375 1.00 128.30 493 GLY F C 1
ATOM 13300 O O . GLY F 3 495 ? 8.964 -68.205 79.753 1.00 135.01 493 GLY F O 1
ATOM 13301 N N . LEU F 3 496 ? 11.105 -68.112 80.497 1.00 120.30 494 LEU F N 1
ATOM 13302 C CA . LEU F 3 496 ? 11.561 -69.379 79.950 1.00 125.04 494 LEU F CA 1
ATOM 13303 C C . LEU F 3 496 ? 10.766 -70.426 80.700 1.00 138.99 494 LEU F C 1
ATOM 13304 O O . LEU F 3 496 ? 10.001 -70.074 81.584 1.00 148.63 494 LEU F O 1
ATOM 13309 N N . TRP F 3 497 ? 10.909 -71.705 80.373 1.00 141.96 495 TRP F N 1
ATOM 13310 C CA . TRP F 3 497 ? 11.799 -72.205 79.342 1.00 147.29 495 TRP F CA 1
ATOM 13311 C C . TRP F 3 497 ? 11.071 -72.227 77.999 1.00 146.47 495 TRP F C 1
ATOM 13312 O O . TRP F 3 497 ? 11.592 -72.726 77.002 1.00 152.82 495 TRP F O 1
ATOM 13323 N N . THR F 3 498 ? 9.854 -71.691 77.984 1.00 138.63 496 THR F N 1
ATOM 13324 C CA . THR F 3 498 ? 9.112 -71.502 76.741 1.00 137.94 496 THR F CA 1
ATOM 13325 C C . THR F 3 498 ? 9.934 -70.625 75.795 1.00 133.42 496 THR F C 1
ATOM 13326 O O . THR F 3 498 ? 10.117 -70.940 74.616 1.00 130.82 496 THR F O 1
ATOM 13330 N N . GLU F 3 499 ? 10.443 -69.530 76.347 1.00 129.66 497 GLU F N 1
ATOM 13331 C CA . GLU F 3 499 ? 11.147 -68.510 75.588 1.00 128.04 497 GLU F CA 1
ATOM 13332 C C . GLU F 3 499 ? 12.657 -68.756 75.515 1.00 125.09 497 GLU F C 1
ATOM 13333 O O . GLU F 3 499 ? 13.407 -67.934 74.994 1.00 124.42 497 GLU F O 1
ATOM 13339 N N . LEU F 3 500 ? 13.097 -69.895 76.037 1.00 122.26 498 LEU F N 1
ATOM 13340 C CA . LEU F 3 500 ? 14.523 -70.207 76.119 1.00 113.55 498 LEU F CA 1
ATOM 13341 C C . LEU F 3 500 ? 15.248 -70.131 74.779 1.00 103.64 498 LEU F C 1
ATOM 13342 O O . LEU F 3 500 ? 16.065 -69.238 74.574 1.00 92.70 498 LEU F O 1
ATOM 13347 N N . GLY F 3 501 ? 14.958 -71.066 73.880 1.00 103.89 499 GLY F N 1
ATOM 13348 C CA . GLY F 3 501 ? 15.619 -71.103 72.587 1.00 109.47 499 GLY F CA 1
ATOM 13349 C C . GLY F 3 501 ? 15.603 -69.759 71.874 1.00 112.28 499 GLY F C 1
ATOM 13350 O O . GLY F 3 501 ? 16.579 -69.374 71.214 1.00 108.53 499 GLY F O 1
ATOM 13351 N N . ASN F 3 502 ? 14.489 -69.043 72.013 1.00 117.57 500 ASN F N 1
ATOM 13352 C CA . ASN F 3 502 ? 14.330 -67.727 71.402 1.00 120.06 500 ASN F CA 1
ATOM 13353 C C . ASN F 3 502 ? 15.399 -66.767 71.902 1.00 115.46 500 ASN F C 1
ATOM 13354 O O . ASN F 3 502 ? 15.973 -65.987 71.139 1.00 117.98 500 ASN F O 1
ATOM 13359 N N . ILE F 3 503 ? 15.669 -66.856 73.197 1.00 109.73 501 ILE F N 1
ATOM 13360 C CA . ILE F 3 503 ? 16.672 -66.039 73.854 1.00 105.42 501 ILE F CA 1
ATOM 13361 C C . ILE F 3 503 ? 18.090 -66.488 73.476 1.00 114.07 501 ILE F C 1
ATOM 13362 O O . ILE F 3 503 ? 18.975 -65.661 73.230 1.00 113.33 501 ILE F O 1
ATOM 13367 N N . GLU F 3 504 ? 18.295 -67.802 73.424 1.00 120.92 502 GLU F N 1
ATOM 13368 C CA . GLU F 3 504 ? 19.579 -68.370 73.029 1.00 121.15 502 GLU F CA 1
ATOM 13369 C C . GLU F 3 504 ? 19.984 -67.848 71.664 1.00 115.65 502 GLU F C 1
ATOM 13370 O O . GLU F 3 504 ? 21.118 -67.413 71.466 1.00 121.20 502 GLU F O 1
ATOM 13376 N N . ASN F 3 505 ? 19.052 -67.893 70.720 1.00 110.87 503 ASN F N 1
ATOM 13377 C CA . ASN F 3 505 ? 19.358 -67.474 69.358 1.00 118.57 503 ASN F CA 1
ATOM 13378 C C . ASN F 3 505 ? 19.411 -65.959 69.181 1.00 119.99 503 ASN F C 1
ATOM 13379 O O . ASN F 3 505 ? 20.299 -65.447 68.503 1.00 129.37 503 ASN F O 1
ATOM 13384 N N . ASN F 3 506 ? 18.471 -65.237 69.787 1.00 111.83 504 ASN F N 1
ATOM 13385 C CA . ASN F 3 506 ? 18.370 -63.796 69.534 1.00 106.85 504 ASN F CA 1
ATOM 13386 C C . ASN F 3 506 ? 19.204 -62.926 70.475 1.00 103.19 504 ASN F C 1
ATOM 13387 O O . ASN F 3 506 ? 19.274 -61.710 70.294 1.00 103.77 504 ASN F O 1
ATOM 13392 N N . PHE F 3 507 ? 19.820 -63.543 71.482 1.00 96.25 505 PHE F N 1
ATOM 13393 C CA . PHE F 3 507 ? 20.685 -62.820 72.417 1.00 84.18 505 PHE F CA 1
ATOM 13394 C C . PHE F 3 507 ? 22.063 -63.468 72.622 1.00 90.91 505 PHE F C 1
ATOM 13395 O O . PHE F 3 507 ? 23.100 -62.846 72.381 1.00 88.81 505 PHE F O 1
ATOM 13403 N N . LEU F 3 508 ? 22.059 -64.704 73.113 1.00 93.64 506 LEU F N 1
ATOM 13404 C CA . LEU F 3 508 ? 23.286 -65.377 73.530 1.00 93.74 506 LEU F CA 1
ATOM 13405 C C . LEU F 3 508 ? 24.290 -65.623 72.409 1.00 97.14 506 LEU F C 1
ATOM 13406 O O . LEU F 3 508 ? 25.461 -65.259 72.528 1.00 95.22 506 LEU F O 1
ATOM 13411 N N . LYS F 3 509 ? 23.837 -66.257 71.330 1.00 99.65 507 LYS F N 1
ATOM 13412 C CA . LYS F 3 509 ? 24.727 -66.586 70.212 1.00 99.05 507 LYS F CA 1
ATOM 13413 C C . LYS F 3 509 ? 25.230 -65.348 69.457 1.00 104.00 507 LYS F C 1
ATOM 13414 O O . LYS F 3 509 ? 26.420 -65.249 69.132 1.00 113.78 507 LYS F O 1
ATOM 13420 N N . PRO F 3 510 ? 24.332 -64.395 69.173 1.00 96.53 508 PRO F N 1
ATOM 13421 C CA . PRO F 3 510 ? 24.845 -63.150 68.600 1.00 88.51 508 PRO F CA 1
ATOM 13422 C C . PRO F 3 510 ? 25.761 -62.463 69.586 1.00 82.05 508 PRO F C 1
ATOM 13423 O O . PRO F 3 510 ? 26.664 -61.756 69.174 1.00 85.72 508 PRO F O 1
ATOM 13427 N N . LEU F 3 511 ? 25.536 -62.663 70.879 1.00 83.71 509 LEU F N 1
ATOM 13428 C CA . LEU F 3 511 ? 26.368 -62.004 71.886 1.00 87.55 509 LEU F CA 1
ATOM 13429 C C . LEU F 3 511 ? 27.784 -62.565 71.843 1.00 86.19 509 LEU F C 1
ATOM 13430 O O . LEU F 3 511 ? 28.767 -61.820 71.907 1.00 86.12 509 LEU F O 1
ATOM 13435 N N . HIS F 3 512 ? 27.864 -63.887 71.730 1.00 87.16 510 HIS F N 1
ATOM 13436 C CA . HIS F 3 512 ? 29.118 -64.579 71.515 1.00 99.96 510 HIS F CA 1
ATOM 13437 C C . HIS F 3 512 ? 29.823 -64.036 70.269 1.00 101.10 510 HIS F C 1
ATOM 13438 O O . HIS F 3 512 ? 30.954 -63.543 70.351 1.00 103.43 510 HIS F O 1
ATOM 13445 N N . ILE F 3 513 ? 29.140 -64.105 69.126 1.00 91.88 511 ILE F N 1
ATOM 13446 C CA . ILE F 3 513 ? 29.701 -63.616 67.872 1.00 86.13 511 ILE F CA 1
ATOM 13447 C C . ILE F 3 513 ? 30.245 -62.194 68.021 1.00 85.82 511 ILE F C 1
ATOM 13448 O O . ILE F 3 513 ? 31.393 -61.918 67.663 1.00 84.97 511 ILE F O 1
ATOM 13453 N N . GLY F 3 514 ? 29.412 -61.297 68.542 1.00 68.57 512 GLY F N 1
ATOM 13454 C CA . GLY F 3 514 ? 29.818 -59.930 68.825 1.00 92.84 512 GLY F CA 1
ATOM 13455 C C . GLY F 3 514 ? 31.115 -59.874 69.630 1.00 85.27 512 GLY F C 1
ATOM 13456 O O . GLY F 3 514 ? 32.051 -59.142 69.272 1.00 86.32 512 GLY F O 1
ATOM 13457 N N . LEU F 3 515 ? 31.182 -60.657 70.708 1.00 72.68 513 LEU F N 1
ATOM 13458 C CA . LEU F 3 515 ? 32.413 -60.768 71.478 1.00 77.66 513 LEU F CA 1
ATOM 13459 C C . LEU F 3 515 ? 33.633 -61.191 70.637 1.00 86.84 513 LEU F C 1
ATOM 13460 O O . LEU F 3 515 ? 34.619 -60.467 70.593 1.00 87.90 513 LEU F O 1
ATOM 13465 N N . ASN F 3 516 ? 33.580 -62.337 69.965 1.00 98.59 514 ASN F N 1
ATOM 13466 C CA . ASN F 3 516 ? 34.735 -62.783 69.171 1.00 115.94 514 ASN F CA 1
ATOM 13467 C C . ASN F 3 516 ? 35.192 -61.740 68.153 1.00 109.95 514 ASN F C 1
ATOM 13468 O O . ASN F 3 516 ? 36.398 -61.561 67.893 1.00 102.38 514 ASN F O 1
ATOM 13473 N N . MET F 3 517 ? 34.216 -61.049 67.576 1.00 107.94 515 MET F N 1
ATOM 13474 C CA . MET F 3 517 ? 34.528 -59.991 66.633 1.00 99.52 515 MET F CA 1
ATOM 13475 C C . MET F 3 517 ? 35.252 -58.818 67.283 1.00 80.79 515 MET F C 1
ATOM 13476 O O . MET F 3 517 ? 36.397 -58.536 66.939 1.00 74.02 515 MET F O 1
ATOM 13481 N N . SER F 3 518 ? 34.616 -58.173 68.250 1.00 76.29 516 SER F N 1
ATOM 13482 C CA . SER F 3 518 ? 35.263 -57.062 68.946 1.00 82.22 516 SER F CA 1
ATOM 13483 C C . SER F 3 518 ? 36.643 -57.434 69.531 1.00 86.64 516 SER F C 1
ATOM 13484 O O . SER F 3 518 ? 37.623 -56.714 69.364 1.00 78.74 516 SER F O 1
ATOM 13487 N N . LYS F 3 519 ? 36.714 -58.556 70.229 1.00 93.97 517 LYS F N 1
ATOM 13488 C CA . LYS F 3 519 ? 37.985 -59.026 70.743 1.00 99.11 517 LYS F CA 1
ATOM 13489 C C . LYS F 3 519 ? 39.024 -59.127 69.612 1.00 95.37 517 LYS F C 1
ATOM 13490 O O . LYS F 3 519 ? 39.995 -58.367 69.601 1.00 85.35 517 LYS F O 1
ATOM 13496 N N . ALA F 3 520 ? 38.823 -60.027 68.648 1.00 101.34 518 ALA F N 1
ATOM 13497 C CA . ALA F 3 520 ? 39.842 -60.209 67.601 1.00 105.90 518 ALA F CA 1
ATOM 13498 C C . ALA F 3 520 ? 40.191 -58.900 66.868 1.00 101.58 518 ALA F C 1
ATOM 13499 O O . ALA F 3 520 ? 41.308 -58.721 66.366 1.00 93.31 518 ALA F O 1
ATOM 13501 N N . HIS F 3 521 ? 39.223 -57.990 66.834 1.00 99.64 519 HIS F N 1
ATOM 13502 C CA . HIS F 3 521 ? 39.390 -56.661 66.261 1.00 100.79 519 HIS F CA 1
ATOM 13503 C C . HIS F 3 521 ? 40.343 -55.808 67.101 1.00 89.33 519 HIS F C 1
ATOM 13504 O O . HIS F 3 521 ? 41.355 -55.319 66.615 1.00 82.84 519 HIS F O 1
ATOM 13511 N N . TYR F 3 522 ? 40.040 -55.642 68.376 1.00 89.72 520 TYR F N 1
ATOM 13512 C CA . TYR F 3 522 ? 40.931 -54.886 69.252 1.00 91.12 520 TYR F CA 1
ATOM 13513 C C . TYR F 3 522 ? 42.342 -55.477 69.340 1.00 95.12 520 TYR F C 1
ATOM 13514 O O . TYR F 3 522 ? 43.336 -54.777 69.137 1.00 95.04 520 TYR F O 1
ATOM 13523 N N . GLU F 3 523 ? 42.435 -56.769 69.618 1.00 97.13 521 GLU F N 1
ATOM 13524 C CA . GLU F 3 523 ? 43.741 -57.398 69.659 1.00 113.93 521 GLU F CA 1
ATOM 13525 C C . GLU F 3 523 ? 44.479 -57.263 68.322 1.00 115.23 521 GLU F C 1
ATOM 13526 O O . GLU F 3 523 ? 45.707 -57.127 68.297 1.00 119.94 521 GLU F O 1
ATOM 13532 N N . ALA F 3 524 ? 43.746 -57.302 67.211 1.00 110.53 522 ALA F N 1
ATOM 13533 C CA . ALA F 3 524 ? 44.383 -57.089 65.911 1.00 109.50 522 ALA F CA 1
ATOM 13534 C C . ALA F 3 524 ? 44.899 -55.652 65.759 1.00 91.42 522 ALA F C 1
ATOM 13535 O O . ALA F 3 524 ? 45.922 -55.404 65.118 1.00 90.58 522 ALA F O 1
ATOM 13537 N N . GLU F 3 525 ? 44.187 -54.709 66.363 1.00 79.19 523 GLU F N 1
ATOM 13538 C CA . GLU F 3 525 ? 44.577 -53.307 66.302 1.00 73.93 523 GLU F CA 1
ATOM 13539 C C . GLU F 3 525 ? 45.838 -53.067 67.138 1.00 81.34 523 GLU F C 1
ATOM 13540 O O . GLU F 3 525 ? 46.696 -52.276 66.753 1.00 87.76 523 GLU F O 1
ATOM 13546 N N . ILE F 3 526 ? 45.936 -53.750 68.284 1.00 79.33 524 ILE F N 1
ATOM 13547 C CA . ILE F 3 526 ? 47.160 -53.767 69.088 1.00 86.78 524 ILE F CA 1
ATOM 13548 C C . ILE F 3 526 ? 48.327 -54.377 68.317 1.00 99.85 524 ILE F C 1
ATOM 13549 O O . ILE F 3 526 ? 49.434 -53.837 68.340 1.00 103.15 524 ILE F O 1
ATOM 13554 N N . LYS F 3 527 ? 48.080 -55.514 67.662 1.00 109.08 525 LYS F N 1
ATOM 13555 C CA . LYS F 3 527 ? 49.120 -56.204 66.902 1.00 118.92 525 LYS F CA 1
ATOM 13556 C C . LYS F 3 527 ? 49.683 -55.269 65.845 1.00 124.70 525 LYS F C 1
ATOM 13557 O O . LYS F 3 527 ? 50.902 -55.096 65.739 1.00 127.10 525 LYS F O 1
ATOM 13563 N N . ASN F 3 528 ? 48.796 -54.652 65.070 1.00 125.92 526 ASN F N 1
ATOM 13564 C CA . ASN F 3 528 ? 49.253 -53.765 64.003 1.00 128.67 526 ASN F CA 1
ATOM 13565 C C . ASN F 3 528 ? 49.880 -52.490 64.543 1.00 126.67 526 ASN F C 1
ATOM 13566 O O . ASN F 3 528 ? 50.787 -51.933 63.935 1.00 130.77 526 ASN F O 1
ATOM 13571 N N . SER F 3 529 ? 49.374 -52.023 65.677 1.00 120.48 527 SER F N 1
ATOM 13572 C CA . SER F 3 529 ? 49.913 -50.830 66.318 1.00 116.22 527 SER F CA 1
ATOM 13573 C C . SER F 3 529 ? 51.352 -51.066 66.766 1.00 120.11 527 SER F C 1
ATOM 13574 O O . SER F 3 529 ? 52.197 -50.168 66.704 1.00 111.35 527 SER F O 1
ATOM 13577 N N . GLN F 3 530 ? 51.633 -52.286 67.202 1.00 129.05 528 GLN F N 1
ATOM 13578 C CA . GLN F 3 530 ? 52.966 -52.614 67.670 1.00 129.38 528 GLN F CA 1
ATOM 13579 C C . GLN F 3 530 ? 53.967 -52.652 66.530 1.00 132.06 528 GLN F C 1
ATOM 13580 O O . GLN F 3 530 ? 55.035 -52.047 66.621 1.00 133.23 528 GLN F O 1
ATOM 13586 N N . GLU F 3 531 ? 53.624 -53.360 65.456 1.00 134.94 529 GLU F N 1
ATOM 13587 C CA . GLU F 3 531 ? 54.529 -53.484 64.311 1.00 134.90 529 GLU F CA 1
ATOM 13588 C C . GLU F 3 531 ? 54.597 -52.175 63.540 1.00 123.00 529 GLU F C 1
ATOM 13589 O O . GLU F 3 531 ? 55.450 -51.995 62.672 1.00 131.41 529 GLU F O 1
ATOM 13595 N N . ALA F 3 532 ? 53.699 -51.260 63.888 1.00 115.31 530 ALA F N 1
ATOM 13596 C CA . ALA F 3 532 ? 53.585 -49.966 63.223 1.00 115.21 530 ALA F CA 1
ATOM 13597 C C . ALA F 3 532 ? 54.481 -48.905 63.845 1.00 112.81 530 ALA F C 1
ATOM 13598 O O . ALA F 3 532 ? 54.524 -47.773 63.366 1.00 104.21 530 ALA F O 1
ATOM 13600 N N . GLN F 3 533 ? 55.183 -49.258 64.917 1.00 124.19 531 GLN F N 1
ATOM 13601 C CA . GLN F 3 533 ? 56.147 -48.331 65.492 1.00 129.56 531 GLN F CA 1
ATOM 13602 C C . GLN F 3 533 ? 57.581 -48.795 65.261 1.00 138.15 531 GLN F C 1
ATOM 13603 O O . GLN F 3 533 ? 58.038 -49.762 65.870 1.00 140.71 531 GLN F O 1
ATOM 13609 N N . LYS F 3 534 ? 58.274 -48.083 64.373 1.00 139.57 532 LYS F N 1
ATOM 13610 C CA . LYS F 3 534 ? 59.693 -48.298 64.097 1.00 142.69 532 LYS F CA 1
ATOM 13611 C C . LYS F 3 534 ? 60.197 -47.356 62.995 1.00 133.88 532 LYS F C 1
ATOM 13612 O O . LYS F 3 534 ? 59.428 -46.582 62.423 1.00 116.14 532 LYS F O 1
ATOM 13618 N N . PRO F 3 552 ? 55.636 -42.361 75.306 1.00 123.93 550 PRO F N 1
ATOM 13619 C CA . PRO F 3 552 ? 55.796 -43.820 75.330 1.00 124.74 550 PRO F CA 1
ATOM 13620 C C . PRO F 3 552 ? 54.511 -44.517 74.902 1.00 132.38 550 PRO F C 1
ATOM 13621 O O . PRO F 3 552 ? 53.547 -44.528 75.664 1.00 134.42 550 PRO F O 1
ATOM 13625 N N . PRO F 3 553 ? 54.506 -45.108 73.695 1.00 135.11 551 PRO F N 1
ATOM 13626 C CA . PRO F 3 553 ? 53.308 -45.638 73.025 1.00 134.53 551 PRO F CA 1
ATOM 13627 C C . PRO F 3 553 ? 52.659 -46.792 73.780 1.00 129.68 551 PRO F C 1
ATOM 13628 O O . PRO F 3 553 ? 51.424 -46.891 73.832 1.00 132.84 551 PRO F O 1
ATOM 13632 N N . GLU F 3 554 ? 53.489 -47.643 74.366 1.00 128.62 552 GLU F N 1
ATOM 13633 C CA . GLU F 3 554 ? 53.001 -48.763 75.147 1.00 132.75 552 GLU F CA 1
ATOM 13634 C C . GLU F 3 554 ? 51.922 -48.254 76.112 1.00 128.52 552 GLU F C 1
ATOM 13635 O O . GLU F 3 554 ? 50.918 -48.928 76.341 1.00 124.89 552 GLU F O 1
ATOM 13641 N N . MET F 3 555 ? 52.125 -47.049 76.648 1.00 128.62 553 MET F N 1
ATOM 13642 C CA . MET F 3 555 ? 51.133 -46.384 77.493 1.00 122.00 553 MET F CA 1
ATOM 13643 C C . MET F 3 555 ? 49.835 -46.110 76.729 1.00 109.52 553 MET F C 1
ATOM 13644 O O . MET F 3 555 ? 48.743 -46.412 77.216 1.00 108.59 553 MET F O 1
ATOM 13649 N N . GLN F 3 556 ? 49.957 -45.549 75.528 1.00 110.80 554 GLN F N 1
ATOM 13650 C CA . GLN F 3 556 ? 48.787 -45.200 74.712 1.00 104.66 554 GLN F CA 1
ATOM 13651 C C . GLN F 3 556 ? 47.914 -46.392 74.331 1.00 87.33 554 GLN F C 1
ATOM 13652 O O . GLN F 3 556 ? 46.696 -46.300 74.364 1.00 79.18 554 GLN F O 1
ATOM 13658 N N . LEU F 3 557 ? 48.540 -47.504 73.974 1.00 84.34 555 LEU F N 1
ATOM 13659 C CA . LEU F 3 557 ? 47.801 -48.732 73.719 1.00 85.58 555 LEU F CA 1
ATOM 13660 C C . LEU F 3 557 ? 46.865 -49.231 74.839 1.00 85.50 555 LEU F C 1
ATOM 13661 O O . LEU F 3 557 ? 45.880 -49.898 74.541 1.00 83.05 555 LEU F O 1
ATOM 13666 N N . LYS F 3 558 ? 47.151 -48.920 76.103 1.00 89.69 556 LYS F N 1
ATOM 13667 C CA . LYS F 3 558 ? 46.343 -49.452 77.219 1.00 105.04 556 LYS F CA 1
ATOM 13668 C C . LYS F 3 558 ? 44.815 -49.244 77.041 1.00 81.12 556 LYS F C 1
ATOM 13669 O O . LYS F 3 558 ? 43.989 -50.059 77.513 1.00 79.99 556 LYS F O 1
ATOM 13675 N N . VAL F 3 559 ? 44.450 -48.158 76.358 1.00 70.71 557 VAL F N 1
ATOM 13676 C CA . VAL F 3 559 ? 43.042 -47.841 76.092 1.00 71.40 557 VAL F CA 1
ATOM 13677 C C . VAL F 3 559 ? 42.319 -49.009 75.414 1.00 68.00 557 VAL F C 1
ATOM 13678 O O . VAL F 3 559 ? 41.113 -49.202 75.589 1.00 72.87 557 VAL F O 1
ATOM 13682 N N . LEU F 3 560 ? 43.078 -49.770 74.634 1.00 59.75 558 LEU F N 1
ATOM 13683 C CA . LEU F 3 560 ? 42.603 -50.965 73.956 1.00 69.61 558 LEU F CA 1
ATOM 13684 C C . LEU F 3 560 ? 42.446 -52.142 74.919 1.00 95.92 558 LEU F C 1
ATOM 13685 O O . LEU F 3 560 ? 41.445 -52.883 74.876 1.00 102.17 558 LEU F O 1
ATOM 13690 N N . HIS F 3 561 ? 43.448 -52.305 75.786 1.00 103.13 559 HIS F N 1
ATOM 13691 C CA . HIS F 3 561 ? 43.446 -53.330 76.827 1.00 93.52 559 HIS F CA 1
ATOM 13692 C C . HIS F 3 561 ? 42.231 -53.236 77.743 1.00 87.59 559 HIS F C 1
ATOM 13693 O O . HIS F 3 561 ? 41.652 -54.259 78.105 1.00 85.66 559 HIS F O 1
ATOM 13700 N N . SER F 3 562 ? 41.820 -52.023 78.105 1.00 87.33 560 SER F N 1
ATOM 13701 C CA . SER F 3 562 ? 40.609 -51.894 78.924 1.00 97.78 560 SER F CA 1
ATOM 13702 C C . SER F 3 562 ? 39.382 -52.541 78.258 1.00 94.74 560 SER F C 1
ATOM 13703 O O . SER F 3 562 ? 38.624 -53.299 78.882 1.00 90.70 560 SER F O 1
ATOM 13706 N N . ALA F 3 563 ? 39.184 -52.211 76.987 1.00 87.50 561 ALA F N 1
ATOM 13707 C CA . ALA F 3 563 ? 38.059 -52.732 76.234 1.00 84.88 561 ALA F CA 1
ATOM 13708 C C . ALA F 3 563 ? 38.156 -54.254 76.209 1.00 83.13 561 ALA F C 1
ATOM 13709 O O . ALA F 3 563 ? 37.173 -54.983 76.453 1.00 89.82 561 ALA F O 1
ATOM 13711 N N . LEU F 3 564 ? 39.359 -54.733 75.922 1.00 71.72 562 LEU F N 1
ATOM 13712 C CA . LEU F 3 564 ? 39.596 -56.162 75.935 1.00 79.32 562 LEU F CA 1
ATOM 13713 C C . LEU F 3 564 ? 39.142 -56.804 77.248 1.00 93.31 562 LEU F C 1
ATOM 13714 O O . LEU F 3 564 ? 38.465 -57.843 77.234 1.00 102.59 562 LEU F O 1
ATOM 13719 N N . PHE F 3 565 ? 39.497 -56.183 78.373 1.00 89.38 563 PHE F N 1
ATOM 13720 C CA . PHE F 3 565 ? 39.026 -56.659 79.669 1.00 92.04 563 PHE F CA 1
ATOM 13721 C C . PHE F 3 565 ? 37.494 -56.696 79.695 1.00 80.84 563 PHE F C 1
ATOM 13722 O O . PHE F 3 565 ? 36.903 -57.751 79.940 1.00 85.04 563 PHE F O 1
ATOM 13730 N N . THR F 3 566 ? 36.848 -55.566 79.410 1.00 57.43 564 THR F N 1
ATOM 13731 C CA . THR F 3 566 ? 35.376 -55.523 79.444 1.00 62.08 564 THR F CA 1
ATOM 13732 C C . THR F 3 566 ? 34.743 -56.706 78.703 1.00 63.69 564 THR F C 1
ATOM 13733 O O . THR F 3 566 ? 33.822 -57.377 79.222 1.00 68.42 564 THR F O 1
ATOM 13737 N N . PHE F 3 567 ? 35.254 -56.961 77.499 1.00 66.59 565 PHE F N 1
ATOM 13738 C CA . PHE F 3 567 ? 34.850 -58.142 76.748 1.00 72.30 565 PHE F CA 1
ATOM 13739 C C . PHE F 3 567 ? 35.075 -59.400 77.561 1.00 76.90 565 PHE F C 1
ATOM 13740 O O . PHE F 3 567 ? 34.209 -60.265 77.584 1.00 79.32 565 PHE F O 1
ATOM 13748 N N . ASP F 3 568 ? 36.233 -59.503 78.222 1.00 84.72 566 ASP F N 1
ATOM 13749 C CA . ASP F 3 568 ? 36.555 -60.687 79.040 1.00 92.25 566 ASP F CA 1
ATOM 13750 C C . ASP F 3 568 ? 35.492 -60.937 80.107 1.00 82.94 566 ASP F C 1
ATOM 13751 O O . ASP F 3 568 ? 35.034 -62.065 80.315 1.00 81.37 566 ASP F O 1
ATOM 13756 N N . LEU F 3 569 ? 35.119 -59.866 80.790 1.00 80.33 567 LEU F N 1
ATOM 13757 C CA . LEU F 3 569 ? 34.165 -59.939 81.878 1.00 79.80 567 LEU F CA 1
ATOM 13758 C C . LEU F 3 569 ? 32.827 -60.443 81.357 1.00 84.85 567 LEU F C 1
ATOM 13759 O O . LEU F 3 569 ? 32.299 -61.477 81.828 1.00 90.17 567 LEU F O 1
ATOM 13764 N N . ILE F 3 570 ? 32.280 -59.715 80.382 1.00 80.60 568 ILE F N 1
ATOM 13765 C CA . ILE F 3 570 ? 31.014 -60.133 79.776 1.00 75.33 568 ILE F CA 1
ATOM 13766 C C . ILE F 3 570 ? 31.073 -61.586 79.283 1.00 80.75 568 ILE F C 1
ATOM 13767 O O . ILE F 3 570 ? 30.107 -62.346 79.410 1.00 81.92 568 ILE F O 1
ATOM 13772 N N . GLU F 3 571 ? 32.220 -61.972 78.743 1.00 83.86 569 GLU F N 1
ATOM 13773 C CA . GLU F 3 571 ? 32.436 -63.350 78.334 1.00 92.16 569 GLU F CA 1
ATOM 13774 C C . GLU F 3 571 ? 32.237 -64.274 79.537 1.00 93.09 569 GLU F C 1
ATOM 13775 O O . GLU F 3 571 ? 31.632 -65.345 79.414 1.00 94.59 569 GLU F O 1
ATOM 13781 N N . SER F 3 572 ? 32.727 -63.846 80.702 1.00 86.23 570 SER F N 1
ATOM 13782 C CA . SER F 3 572 ? 32.702 -64.693 81.901 1.00 85.72 570 SER F CA 1
ATOM 13783 C C . SER F 3 572 ? 31.288 -64.903 82.419 1.00 85.33 570 SER F C 1
ATOM 13784 O O . SER F 3 572 ? 30.890 -66.034 82.718 1.00 94.29 570 SER F O 1
ATOM 13787 N N . VAL F 3 573 ? 30.539 -63.809 82.526 1.00 79.22 571 VAL F N 1
ATOM 13788 C CA . VAL F 3 573 ? 29.125 -63.872 82.915 1.00 81.92 571 VAL F CA 1
ATOM 13789 C C . VAL F 3 573 ? 28.293 -64.701 81.928 1.00 80.47 571 VAL F C 1
ATOM 13790 O O . VAL F 3 573 ? 27.361 -65.430 82.313 1.00 78.18 571 VAL F O 1
ATOM 13794 N N . LEU F 3 574 ? 28.630 -64.560 80.648 1.00 79.01 572 LEU F N 1
ATOM 13795 C CA . LEU F 3 574 ? 27.985 -65.327 79.600 1.00 85.45 572 LEU F CA 1
ATOM 13796 C C . LEU F 3 574 ? 28.182 -66.818 79.831 1.00 86.04 572 LEU F C 1
ATOM 13797 O O . LEU F 3 574 ? 27.229 -67.567 80.072 1.00 90.04 572 LEU F O 1
ATOM 13802 N N . ALA F 3 575 ? 29.432 -67.247 79.742 1.00 88.26 573 ALA F N 1
ATOM 13803 C CA . ALA F 3 575 ? 29.750 -68.654 79.902 1.00 99.43 573 ALA F CA 1
ATOM 13804 C C . ALA F 3 575 ? 29.187 -69.150 81.218 1.00 98.27 573 ALA F C 1
ATOM 13805 O O . ALA F 3 575 ? 28.884 -70.333 81.353 1.00 109.30 573 ALA F O 1
ATOM 13807 N N . ARG F 3 576 ? 29.041 -68.251 82.190 1.00 93.54 574 ARG F N 1
ATOM 13808 C CA . ARG F 3 576 ? 28.406 -68.634 83.448 1.00 97.81 574 ARG F CA 1
ATOM 13809 C C . ARG F 3 576 ? 26.968 -69.055 83.197 1.00 95.05 574 ARG F C 1
ATOM 13810 O O . ARG F 3 576 ? 26.576 -70.190 83.496 1.00 100.07 574 ARG F O 1
ATOM 13818 N N . VAL F 3 577 ? 26.190 -68.141 82.626 1.00 88.05 575 VAL F N 1
ATOM 13819 C CA . VAL F 3 577 ? 24.804 -68.439 82.271 1.00 88.39 575 VAL F CA 1
ATOM 13820 C C . VAL F 3 577 ? 24.657 -69.749 81.489 1.00 96.37 575 VAL F C 1
ATOM 13821 O O . VAL F 3 577 ? 23.853 -70.618 81.847 1.00 99.14 575 VAL F O 1
ATOM 13825 N N . GLU F 3 578 ? 25.431 -69.875 80.414 1.00 94.25 576 GLU F N 1
ATOM 13826 C CA . GLU F 3 578 ? 25.376 -71.062 79.573 1.00 105.28 576 GLU F CA 1
ATOM 13827 C C . GLU F 3 578 ? 25.701 -72.336 80.347 1.00 114.61 576 GLU F C 1
ATOM 13828 O O . GLU F 3 578 ? 25.070 -73.378 80.145 1.00 117.67 576 GLU F O 1
ATOM 13834 N N . GLU F 3 579 ? 26.691 -72.258 81.228 1.00 125.55 577 GLU F N 1
ATOM 13835 C CA . GLU F 3 579 ? 27.026 -73.395 82.076 1.00 135.99 577 GLU F CA 1
ATOM 13836 C C . GLU F 3 579 ? 25.825 -73.781 82.926 1.00 131.22 577 GLU F C 1
ATOM 13837 O O . GLU F 3 579 ? 25.460 -74.951 83.003 1.00 138.16 577 GLU F O 1
ATOM 13843 N N . LEU F 3 580 ? 25.210 -72.786 83.559 1.00 117.46 578 LEU F N 1
ATOM 13844 C CA . LEU F 3 580 ? 24.031 -73.027 84.389 1.00 110.66 578 LEU F CA 1
ATOM 13845 C C . LEU F 3 580 ? 22.928 -73.736 83.616 1.00 115.34 578 LEU F C 1
ATOM 13846 O O . LEU F 3 580 ? 22.407 -74.762 84.061 1.00 117.90 578 LEU F O 1
ATOM 13851 N N . ILE F 3 581 ? 22.583 -73.180 82.456 1.00 113.06 579 ILE F N 1
ATOM 13852 C CA . ILE F 3 581 ? 21.559 -73.750 81.580 1.00 104.42 579 ILE F CA 1
ATOM 13853 C C . ILE F 3 581 ? 21.872 -75.185 81.176 1.00 112.45 579 ILE F C 1
ATOM 13854 O O . ILE F 3 581 ? 20.992 -76.047 81.177 1.00 113.86 579 ILE F O 1
ATOM 13859 N N . GLU F 3 582 ? 23.127 -75.432 80.815 1.00 121.06 580 GLU F N 1
ATOM 13860 C CA . GLU F 3 582 ? 23.595 -76.788 80.555 1.00 133.05 580 GLU F CA 1
ATOM 13861 C C . GLU F 3 582 ? 23.324 -77.673 81.772 1.00 129.75 580 GLU F C 1
ATOM 13862 O O . GLU F 3 582 ? 22.928 -78.830 81.635 1.00 132.41 580 GLU F O 1
ATOM 13868 N N . ILE F 3 583 ? 23.535 -77.115 82.961 1.00 125.48 581 ILE F N 1
ATOM 13869 C CA . ILE F 3 583 ? 23.382 -77.863 84.204 1.00 128.35 581 ILE F CA 1
ATOM 13870 C C . ILE F 3 583 ? 21.936 -78.260 84.465 1.00 134.76 581 ILE F C 1
ATOM 13871 O O . ILE F 3 583 ? 21.648 -79.423 84.762 1.00 138.64 581 ILE F O 1
ATOM 13876 N N . LYS F 3 584 ? 21.028 -77.296 84.314 1.00 136.42 582 LYS F N 1
ATOM 13877 C CA . LYS F 3 584 ? 19.623 -77.472 84.685 1.00 143.57 582 LYS F CA 1
ATOM 13878 C C . LYS F 3 584 ? 18.976 -78.435 83.690 1.00 160.23 582 LYS F C 1
ATOM 13879 O O . LYS F 3 584 ? 18.496 -79.502 84.075 1.00 173.68 582 LYS F O 1
ATOM 13885 N N . THR F 3 585 ? 18.937 -78.034 82.420 1.00 159.79 583 THR F N 1
ATOM 13886 C CA . THR F 3 585 ? 18.798 -78.959 81.285 1.00 165.71 583 THR F CA 1
ATOM 13887 C C . THR F 3 585 ? 18.759 -78.159 79.983 1.00 161.17 583 THR F C 1
ATOM 13888 O O . THR F 3 585 ? 17.945 -77.249 79.840 1.00 157.32 583 THR F O 1
#